Protein AF-0000000081652337 (afdb_homodimer)

Nearest PDB structures (foldseek):
  9gmx-assembly1_B  TM=5.102E-01  e=4.210E-56  Homo sapiens
  7zep-assembly1_A  TM=5.132E-01  e=2.024E-56  Homo sapiens
  5m59-assembly4_A  TM=4.556E-01  e=1.829E-05  Thermochaetoides thermophila
  5m59-assembly1_C  TM=4.496E-01  e=6.685E-05  Thermochaetoides thermophila
  5m59-assembly3_G  TM=4.348E-01  e=5.043E-05  Thermochaetoides thermophila

InterPro domains:
  IPR007421 Schlafen, AlbA_2 domain [PF04326] (165-286)
  IPR027417 P-loop containing nucleoside triphosphate hydrolase [G3DSA:3.40.50.300] (526-696)
  IPR027417 P-loop containing nucleoside triphosphate hydrolase [SSF52540] (530-819)
  IPR029684 Schlafen family [PTHR12155] (165-611)
  IPR038461 Schlafen, AlbA_2 domain superfamily [G3DSA:3.30.950.30] (154-300)
  IPR048729 Schlafen, GTPase-like domain [PF21026] (369-478)

Secondary structure (DSSP, 8-state):
---TTB---EEEEEE-TTS-TTSGGGHHHHHHHHHHHHTTEEEEEEEETTTT-TT--HHHHHHHHHHHHHHHHHHHT-S-GGGTEEEE--TT-SEEEEEEEPPSS---SB---EEE-SS-EEE--HHHHHHHHHTTTPPPP-GGGSPP--S-EETTSBPTT--S--SSEEEE-STT-GGGGGS-HHHHHHHHHHHHHHHHHTTT-EEEEETB-TTT-BB--EE--SHHHHHHHHHHHHHHHHHSEETT-SSPP-BTTTEEEEEEEEES--TT--S-EEEEEEEE---TT-EESS--B-EEEETTEEEEPPHHHHHHHHHHTT---TTTTTT-EEE----TTPPPEEE-TTHHHHHHHHH-PPPTT-EEEESTTHHHH-S-HHHHHHHHHHHHH--S-EEEEEHHHHT--TTSSPPPTTEEEEEEEEESS-EEEEEEESS---HHHHHHHHHHHHHHHHHHHHTT---S---EEEEEEETTSPPP-GGGG---S-GGG---HHHHHHHHHHHHHHHHEE------HHHHH---EEE--HHHHHHHHHSTT-SEEEEE--TTSSHHHHHHHHHHHHHHTT--GGGEEEEES-HHHHHHHHHHTSSEEEEHHHHHHHHH-TTTTTGGGTT--EEEE--GGG--SSS--HHHHHHHHHTTT--TT-----EEEEE-GGG--B-S-------TTS-EEE--EE-SS-HHHHHHHHHHHGGG--STT----EESS----PPPEEEE--GGGHHHHHHHHHHHHHHTT--GGGEEEEESSHHHHHHTTT-SS-TTSEEEETTTTTT--EEEEEEES----TTTB-HHHHHHHHHTTEEEEEEEEESSHHHHHHHHHHHH-/---TTB---EEEEEE-TTS-TTSGGGHHHHHHHHHHHHTTEEEEEEEETTTT-TT--HHHHHHHHHHHHHHHHHHHT-S-GGGTEEEE--TT-SEEEEEEEPPSS---SB---EEE-SS-EEE--HHHHHHHHHTTTPPPP-GGGSPP--S-EETTSBPTT--S--SSEEEE-SSS-TT--SS-HHHHHHHHHHHHHHHHHTTT-EEEEETB-TTT-BB--EE--SHHHHHHHHHHHHHHHHHSEETT-SS---BTTTEEEEEEEEES--TT--S-EEEEEEEE---TT-EESS--B-EEEETTEEEEPPHHHHHHHHHHTT---TTTTTT-EEE---STTPPPEEE-TTHHHHHHHHH-PPPTT-EEEESTTHHHH-S-HHHHHHHHHHHHH--S-EEEEEHHHHT--GGGSPPPTTEEEEEEEEESS-EEEEEEESS---HHHHHHHHHHHHHHHHHHHHTT---S---EEEEEEETTSPPP-GGGG---S-GGG---HHHHHHHHHHHHHHHHEE------HHHHH---EEE--HHHHHHHHHSTT-SEEEEE--TTS-HHHHHHHHHHHHHHTT--GGGEEEEES-HHHHHHHHHHTSSEEEEHHHHHHHHH-TTTTTGGGTT--EEEE--GGG--SSS--HHHHHHHHHTTT--TT-----EEEEE-GGG--B-S-------TTS-EEE--EE-SS-HHHHHHHHHHHGGG--STT----EESS----PPPEEEE--GGGHHHHHHHHHHHHHHTT--GGGEEEEESSHHHHHHTTT-SS-TTSEEEETTTTTT--EEEEEEES----TTTB-HHHHHHHHHTTEEEEEEEEESSHHHHHHHHHHHH-

Foldseek 3Di:
DDCLQFLFQEAEFEDELQDACCDDRSVVVLLVLLAQQQQFWGKYKYQYPCLPPPPWAQVSNVVRVVRVLVLVCQQLVHDPCVLFWDWDDGRNDRIIMITGGHHLARTFSFAQAWAFDFVGIDGDGLVVLLVQLVQQPDDWFFQVPADDFDQAAAAFDAGPPDQAAGSAEAEEEDVPPVPPPPDQPLVVVLVVCSRVQQRQQSPAWHKYKYQADHPRNGGHADFDADVVSVVSNVVSNLVQQQLKDAPPCPDGDDENGFKHKDWHWYPPDDPPDPGTGIMIMIIGGHGGSGMHSHQTFGWHDDPSDIDGDDNVQQVQLSCQQPDDDPVCVQFWDWDRFRGHREHIETEFPCQLVVLCVVQPDWDAQAEAEPPHPVLVVQPDPLVSVQVVVQRVQRRFIWYKYWDLQFFFLLPPAPADPQFRTWIWIQTQWAIEIETEGQDDDDPVNSVRQSNVQNVSSSCLCHHLRQSAAAIYGYDYDYSPDHHDHPCSRVDPDDPRHTGHPVNSSSSSSSSSRSRFKDWDPPPFPVSVVGGHIYGDGSQLSCCRTNVLSDQEEEEEEAQQLCLVVSLLVNLVSVVSSVDQQAQEEEEEAFDVVQVSSVVVVSHHYDYLVVQLVQCPDPPNVCVSNQNHQAYEYEALLPAACVSHQSPVVRVCSQCVPCDPSRDGHHYYYYYYPLQNWFDHDSNDDDCPPPHYGYRQERRFAAPLLVLLLVLLVVVDDDDPPPRNHDYSGHRHFDHEAFAEDAPVCVLVVVLVVLVVVVVVVGDQLLEEEAEQDAVVQVVCVVRPNDPNHHGGHLVNCAPAAGQEYEYEAHDDDPVTTDRSSSVSSRSSRHHHYYYYYHNDPVVRVVSVVSSVD/DDCLQFLFQEAEFEDELQDACCDDRSVVVLLVLLAQQQQFWGKYKYQYPCLPPPVWAQVSNVVRVVRVLVLVCQQLVHDPCVLFWDWDDGRNDRIIMITGGHHLARTFSFAQAWAFDFVGIDGDGLVVLLVQLVVQPDDWFWQVPADDFDQAAAAFDAGPPDQAAGSAEAEEEQVPPPVSPDDQPLVVVLVVCSRVQQRQQSDAWHKYKYQADHPRNGGHADFDADVVSVVSNVVSNLVQQQLKDAPPCPDGDDENGFKHKDKHWYPPDDPPDPGTGIMIMIIGGHGGSGMHSHQTFGWHDDPSDIDGDDNVQQVQLSCQQPDDDPVCVQFWDWDRFRGHREHIETEFPCQLVVLCVVQPDWDAQAEAEPPHPVLVVQPDPLVSVQVVVQRVQRRFIWYKYWPLQFFDLLVPADADPQFRTWIWIQTQWAIEIETEGQDDDDPVNSVRQSNVQNVVSSCLCHHLRQSAAAIYGYDYDYSPDHRDHPCSRVDPDDPSHTGHPVNSSSSSSSRSRSRFKDWDPPPFPVSVVGGHIYGDGSQLSCCRTNVLSDQEEEEEEAQQLCLVVSLLVNLVSVVSSVDQQAQEEEEEAFVVVQVSSVVVVSHHYDYLLVQLCQCPDPPNVCVSNQNHQAYEYEALLPAACPSHQSPVVRVCSQCVPCDPVGDGHHYYYYYYPLQNFFDHDSNDDDCVPPHYGYRQERRFAAPLLVLLLVLLVVVDDDDPPPRNHDYSGHRHFDHEAEAEDAPVCVLVVVLVVLVVVVVVVGDLLQEEEAEQDAVVQVVCVVRPNDPNHHGGHLSNCAPAAGQEYEYEAHDDDPVTTDRSSSVSSRSSRHHHYYYYYHNDPVVSVVSVVSSVD

Solvent-accessible surface area (backbone atoms only — not comparable to full-atom values): 89575 Å² total; per-residue (Å²): 134,89,61,81,38,40,14,54,49,74,46,79,45,57,33,47,50,90,43,60,50,80,45,75,58,27,42,48,52,60,51,51,49,33,11,28,25,37,45,36,17,28,32,41,38,32,39,35,74,42,29,79,43,84,87,57,41,64,64,37,38,42,54,30,48,45,48,48,49,52,52,46,29,59,30,66,65,38,63,64,50,53,80,34,49,46,82,45,70,57,56,65,35,51,61,31,38,34,42,35,36,46,33,56,43,65,37,42,76,42,51,51,27,30,31,37,32,79,72,49,71,38,69,50,50,64,70,41,48,55,55,49,46,70,53,41,88,48,74,66,40,50,62,84,75,46,84,85,74,73,81,70,46,46,48,71,34,60,49,81,93,47,78,64,69,42,60,38,36,44,58,37,43,72,85,73,46,78,81,63,68,81,57,57,68,36,57,53,53,36,54,56,42,56,61,47,51,20,10,19,18,47,56,78,10,32,37,40,34,36,14,21,36,71,84,78,35,23,26,64,32,35,87,51,81,50,69,66,58,52,51,47,29,52,51,39,42,49,50,52,55,65,59,30,45,61,52,88,52,87,60,79,86,40,80,77,52,47,30,43,74,48,81,30,61,43,39,81,63,61,90,84,63,85,69,48,31,28,29,39,38,39,35,37,21,18,40,40,44,47,31,22,52,45,72,43,46,26,30,27,59,56,96,88,36,80,41,71,47,50,59,68,57,45,52,48,34,57,44,35,72,71,63,76,61,73,87,44,57,59,49,28,44,74,53,90,61,53,18,20,66,29,64,40,34,32,27,48,84,64,32,66,59,51,43,39,64,72,74,62,58,80,43,84,60,30,66,45,57,36,44,68,68,52,63,79,63,46,82,49,60,53,51,32,54,41,49,52,52,41,57,71,67,45,68,52,35,19,40,34,33,46,35,75,74,56,73,47,59,49,76,79,52,84,74,56,90,52,54,75,47,49,34,39,35,42,35,57,58,40,37,34,35,41,33,35,19,72,53,78,77,44,72,65,54,44,49,41,39,20,53,47,30,24,51,51,46,26,42,33,20,30,67,20,30,41,84,70,57,68,62,32,38,31,44,65,40,29,36,81,52,80,72,77,65,81,65,82,59,67,71,88,61,58,75,77,36,50,42,40,74,68,51,46,53,47,47,50,52,9,46,48,45,50,56,36,45,45,73,70,81,62,82,48,72,72,46,76,76,46,79,52,32,34,44,50,52,60,64,54,46,41,51,62,50,51,45,59,79,46,41,57,34,37,37,38,35,57,83,42,36,45,63,68,56,49,51,50,51,45,52,53,50,44,39,24,61,69,45,54,36,71,25,30,37,37,36,28,61,36,62,61,46,32,52,58,52,42,72,64,66,61,41,41,53,42,33,49,67,58,54,47,49,43,45,69,35,84,90,46,66,33,61,89,52,66,64,34,35,28,38,40,34,42,53,46,45,68,35,59,42,85,85,41,65,63,57,63,52,52,53,49,48,20,44,63,64,39,44,100,82,69,52,49,37,36,43,38,37,30,35,32,76,70,55,38,27,56,74,72,66,37,57,74,74,84,59,88,87,50,55,68,47,78,41,40,43,28,64,58,49,14,48,48,52,46,56,43,35,46,64,39,53,68,78,64,65,55,86,82,73,64,58,78,67,37,68,59,51,65,23,80,36,47,70,72,41,82,40,63,47,46,82,86,51,42,78,63,47,50,38,50,52,52,51,51,45,39,70,72,69,43,53,50,65,34,32,33,40,31,22,55,39,58,66,61,20,60,76,50,65,78,58,80,52,58,88,56,33,43,71,33,14,45,71,52,44,48,92,48,70,31,44,30,27,40,38,44,44,81,61,71,56,71,92,53,30,40,61,46,25,44,50,34,50,50,49,59,24,22,32,38,30,42,35,41,32,19,62,37,66,65,57,32,50,52,50,50,47,54,55,75,80,133,88,62,81,39,41,15,54,51,75,47,78,46,58,32,48,50,87,44,58,50,78,44,76,58,29,42,48,53,61,51,50,50,31,11,29,25,38,45,36,17,29,35,41,36,32,39,33,71,42,30,80,42,84,87,58,41,65,64,38,39,43,54,29,50,44,47,48,49,54,52,46,30,59,29,65,65,37,63,64,50,52,79,34,48,47,82,45,70,57,56,65,34,50,61,32,38,34,42,35,36,45,34,56,44,65,34,40,76,41,52,50,27,31,31,38,32,79,72,49,72,39,69,50,51,63,71,42,48,54,55,47,47,69,51,40,87,48,73,66,41,50,63,82,75,45,84,83,75,75,82,69,44,47,47,71,34,60,49,80,94,47,80,65,69,43,58,38,34,44,57,36,42,69,85,73,45,78,80,66,59,89,65,58,69,35,59,54,53,34,56,56,42,56,62,47,51,19,11,18,17,48,56,78,9,33,39,40,34,36,14,21,36,70,86,78,36,24,26,65,31,36,86,51,82,50,69,66,57,52,51,47,30,51,50,39,43,50,50,51,55,65,58,29,45,62,53,89,51,88,60,79,88,39,80,76,52,49,29,42,76,47,81,30,59,43,40,80,63,62,92,84,63,84,69,48,30,28,29,39,39,39,37,39,21,19,39,38,43,46,30,21,52,45,73,42,48,26,31,25,61,56,95,89,35,81,40,70,47,51,60,67,57,46,51,49,36,57,44,35,72,70,63,75,60,73,86,44,56,60,49,30,44,75,53,91,61,53,17,20,66,29,65,40,34,33,27,48,83,64,31,67,59,51,43,38,63,72,73,63,58,80,44,85,60,30,66,44,57,37,46,68,68,51,63,80,63,46,83,49,62,53,52,32,54,39,51,53,52,40,57,70,68,44,70,52,35,20,40,35,33,46,35,76,74,55,71,42,59,50,72,79,51,83,76,56,89,51,55,76,48,50,36,41,35,41,33,56,60,41,36,36,35,40,32,34,20,70,54,78,77,44,72,65,55,44,50,40,38,19,54,46,30,23,52,48,45,25,42,33,21,30,67,21,28,39,85,71,58,66,62,32,39,31,44,66,42,30,36,80,51,80,72,77,66,82,65,81,58,66,72,88,60,58,76,77,36,51,42,38,73,68,51,46,52,48,49,50,51,9,46,48,45,52,54,36,45,44,74,69,81,64,84,48,73,71,46,75,78,45,82,51,32,33,44,50,51,58,63,55,46,42,52,61,49,50,44,58,79,46,40,57,35,37,38,36,35,57,83,44,38,44,64,70,57,50,51,50,51,46,51,52,50,43,40,28,63,69,45,53,35,70,26,31,36,36,36,26,60,37,61,61,46,32,52,56,51,41,71,64,66,60,41,40,52,42,32,50,68,56,54,47,49,43,44,68,34,85,89,46,66,34,61,89,53,66,63,35,35,28,37,40,34,42,54,47,44,68,34,59,42,87,84,42,64,63,55,64,51,53,52,49,46,20,45,64,65,37,44,98,80,70,51,50,35,36,42,39,37,30,35,33,75,70,56,36,28,57,74,70,65,36,57,72,74,84,58,87,87,51,57,70,46,78,41,41,43,27,64,57,48,14,49,47,52,46,56,45,35,46,65,40,53,68,78,61,66,55,86,83,73,65,59,79,66,38,70,60,50,66,22,78,35,47,69,72,42,80,40,62,46,46,81,85,51,44,78,63,47,50,36,50,54,53,50,52,44,39,71,71,69,44,52,49,65,34,33,32,40,29,21,55,39,59,66,62,21,61,76,48,66,78,58,80,52,58,89,55,32,43,70,34,13,44,72,52,44,49,92,49,69,30,46,32,28,39,36,44,45,81,61,70,56,72,90,54,30,40,59,46,24,44,49,33,51,50,52,59,25,21,32,39,31,40,34,40,31,20,64,37,66,66,56,32,50,51,50,50,48,53,56,72,80

Structure (mmCIF, N/CA/C/O backbone):
data_AF-0000000081652337-model_v1
#
loop_
_entity.id
_entity.type
_entity.pdbx_description
1 polymer 'Schlafen family member 5-like'
#
loop_
_atom_site.group_PDB
_atom_site.id
_atom_site.type_symbol
_atom_site.label_atom_id
_atom_site.label_alt_id
_atom_site.label_comp_id
_atom_site.label_asym_id
_atom_site.label_entity_id
_atom_site.label_seq_id
_atom_site.pdbx_PDB_ins_code
_atom_site.Cartn_x
_atom_site.Cartn_y
_atom_site.Cartn_z
_atom_site.occupancy
_atom_site.B_iso_or_equiv
_atom_site.auth_seq_id
_atom_site.auth_comp_id
_atom_site.auth_asym_id
_atom_site.auth_atom_id
_atom_site.pdbx_PDB_model_num
ATOM 1 N N . MET A 1 1 ? 37.219 15.086 14.289 1 74.69 1 MET A N 1
ATOM 2 C CA . MET A 1 1 ? 36.75 13.734 13.969 1 74.69 1 MET A CA 1
ATOM 3 C C . MET A 1 1 ? 37.438 13.219 12.703 1 74.69 1 MET A C 1
ATOM 5 O O . MET A 1 1 ? 37.562 13.953 11.719 1 74.69 1 MET A O 1
ATOM 9 N N . ASP A 1 2 ? 38.031 12.078 12.734 1 80.12 2 ASP A N 1
ATOM 10 C CA . ASP A 1 2 ? 38.688 11.492 11.57 1 80.12 2 ASP A CA 1
ATOM 11 C C . ASP A 1 2 ? 37.719 10.727 10.703 1 80.12 2 ASP A C 1
ATOM 13 O O . ASP A 1 2 ? 37.219 9.672 11.109 1 80.12 2 ASP A O 1
ATOM 17 N N . LEU A 1 3 ? 37.438 11.375 9.602 1 87.5 3 LEU A N 1
ATOM 18 C CA . LEU A 1 3 ? 36.469 10.789 8.688 1 87.5 3 LEU A CA 1
ATOM 19 C C . LEU A 1 3 ? 37.156 10.086 7.523 1 87.5 3 LEU A C 1
ATOM 21 O O . LEU A 1 3 ? 36.469 9.594 6.613 1 87.5 3 LEU A O 1
ATOM 25 N N . SER A 1 4 ? 38.438 9.945 7.574 1 86 4 SER A N 1
ATOM 26 C CA . SER A 1 4 ? 39.219 9.516 6.414 1 86 4 SER A CA 1
ATOM 27 C C . SER A 1 4 ? 39.031 8.031 6.129 1 86 4 SER A C 1
ATOM 29 O O . SER A 1 4 ? 39.25 7.574 5.008 1 86 4 SER A O 1
ATOM 31 N N . LYS A 1 5 ? 38.531 7.336 7.082 1 89.5 5 LYS A N 1
ATOM 32 C CA . LYS A 1 5 ? 38.406 5.898 6.883 1 89.5 5 LYS A CA 1
ATOM 33 C C . LYS A 1 5 ? 36.938 5.496 6.719 1 89.5 5 LYS A C 1
ATOM 35 O O . LYS A 1 5 ? 36.625 4.309 6.668 1 89.5 5 LYS A O 1
ATOM 40 N N . LEU A 1 6 ? 36.094 6.41 6.68 1 91.94 6 LEU A N 1
ATOM 41 C CA . LEU A 1 6 ? 34.656 6.102 6.547 1 91.94 6 LEU A CA 1
ATOM 42 C C . LEU A 1 6 ? 34.219 6.148 5.086 1 91.94 6 LEU A C 1
ATOM 44 O O . LEU A 1 6 ? 34.531 7.105 4.375 1 91.94 6 LEU A O 1
ATOM 48 N N . GLY A 1 7 ? 33.656 5.039 4.648 1 92 7 GLY A N 1
ATOM 49 C CA . GLY A 1 7 ? 33.094 5 3.309 1 92 7 GLY A CA 1
ATOM 50 C C . GLY A 1 7 ? 31.812 5.805 3.174 1 92 7 GLY A C 1
ATOM 51 O O . GLY A 1 7 ? 30.75 5.242 2.939 1 92 7 GLY A O 1
ATOM 52 N N . GLU A 1 8 ? 31.938 7.195 3.285 1 93.69 8 GLU A N 1
ATOM 53 C CA . GLU A 1 8 ? 30.797 8.102 3.23 1 93.69 8 GLU A CA 1
ATOM 54 C C . GLU A 1 8 ? 31.016 9.211 2.211 1 93.69 8 GLU A C 1
ATOM 56 O O . GLU A 1 8 ? 32.156 9.609 1.957 1 93.69 8 GLU A O 1
ATOM 61 N N . THR A 1 9 ? 29.922 9.625 1.637 1 94.38 9 THR A N 1
ATOM 62 C CA . THR A 1 9 ? 29.969 10.859 0.857 1 94.38 9 THR A CA 1
ATOM 63 C C . THR A 1 9 ? 29.969 12.078 1.773 1 94.38 9 THR A C 1
ATOM 65 O O . THR A 1 9 ? 29.094 12.227 2.625 1 94.38 9 THR A O 1
ATOM 68 N N . ILE A 1 10 ? 30.969 12.938 1.601 1 95.56 10 ILE A N 1
ATOM 69 C CA . ILE A 1 10 ? 31.109 14.102 2.467 1 95.56 10 ILE A CA 1
ATOM 70 C C . ILE A 1 10 ? 30.922 15.375 1.649 1 95.56 10 ILE A C 1
ATOM 72 O O . ILE A 1 10 ? 31.594 15.57 0.633 1 95.56 10 ILE A O 1
ATOM 76 N N . LEU A 1 11 ? 29.984 16.172 2.023 1 96 11 LEU A N 1
ATOM 77 C CA . LEU A 1 11 ? 29.781 17.5 1.452 1 96 11 LEU A CA 1
ATOM 78 C C . LEU A 1 11 ? 30.25 18.578 2.418 1 96 11 LEU A C 1
ATOM 80 O O . LEU A 1 11 ? 30.188 18.406 3.637 1 96 11 LEU A O 1
ATOM 84 N N . HIS A 1 12 ? 30.734 19.656 1.9 1 94.88 12 HIS A N 1
ATOM 85 C CA . HIS A 1 12 ? 31.234 20.75 2.709 1 94.88 12 HIS A CA 1
ATOM 86 C C . HIS A 1 12 ? 30.453 22.031 2.453 1 94.88 12 HIS A C 1
ATOM 88 O O . HIS A 1 12 ? 30.062 22.312 1.315 1 94.88 12 HIS A O 1
ATOM 94 N N . CYS A 1 13 ? 30.062 22.672 3.547 1 93.75 13 CYS A N 1
ATOM 95 C CA . CYS A 1 13 ? 29.328 23.922 3.438 1 93.75 13 CYS A CA 1
ATOM 96 C C . CYS A 1 13 ? 29.703 24.875 4.562 1 93.75 13 CYS A C 1
ATOM 98 O O . CYS A 1 13 ? 29.938 24.453 5.695 1 93.75 13 CYS A O 1
ATOM 100 N N . ASP A 1 14 ? 29.781 26.188 4.234 1 93.81 14 ASP A N 1
ATOM 101 C CA . ASP A 1 14 ? 30 27.219 5.246 1 93.81 14 ASP A CA 1
ATOM 102 C C . ASP A 1 14 ? 28.688 27.641 5.895 1 93.81 14 ASP A C 1
ATOM 104 O O . ASP A 1 14 ? 27.672 27.75 5.215 1 93.81 14 ASP A O 1
ATOM 108 N N . VAL A 1 15 ? 28.797 27.812 7.238 1 94.69 15 VAL A N 1
ATOM 109 C CA . VAL A 1 15 ? 27.578 28.25 7.91 1 94.69 15 VAL A CA 1
ATOM 110 C C . VAL A 1 15 ? 27.906 29.328 8.93 1 94.69 15 VAL A C 1
ATOM 112 O O . VAL A 1 15 ? 29.031 29.406 9.438 1 94.69 15 VAL A O 1
ATOM 115 N N . ASN A 1 16 ? 26.938 30.234 9.109 1 92.62 16 ASN A N 1
ATOM 116 C CA . ASN A 1 16 ? 26.953 31.234 10.172 1 92.62 16 ASN A CA 1
ATOM 117 C C . ASN A 1 16 ? 25.766 31.031 11.125 1 92.62 16 ASN A C 1
ATOM 119 O O . ASN A 1 16 ? 24.641 31.375 10.789 1 92.62 16 ASN A O 1
ATOM 123 N N . ILE A 1 17 ? 25.984 30.609 12.344 1 91.56 17 ILE A N 1
ATOM 124 C CA . ILE A 1 17 ? 24.938 30.172 13.242 1 91.56 17 ILE A CA 1
ATOM 125 C C . ILE A 1 17 ? 24.266 31.391 13.891 1 91.56 17 ILE A C 1
ATOM 127 O O . ILE A 1 17 ? 23.25 31.266 14.57 1 91.56 17 ILE A O 1
ATOM 131 N N . ASN A 1 18 ? 24.766 32.562 13.648 1 88.38 18 ASN A N 1
ATOM 132 C CA . ASN A 1 18 ? 24.156 33.781 14.156 1 88.38 18 ASN A CA 1
ATOM 133 C C . ASN A 1 18 ? 23.094 34.312 13.203 1 88.38 18 ASN A C 1
ATOM 135 O O . ASN A 1 18 ? 22.328 35.219 13.562 1 88.38 18 ASN A O 1
ATOM 139 N N . LYS A 1 19 ? 23.141 33.781 12.102 1 88.44 19 LYS A N 1
ATOM 140 C CA . LYS A 1 19 ? 22.156 34.219 11.102 1 88.44 19 LYS A CA 1
ATOM 141 C C . LYS A 1 19 ? 21.062 33.156 10.922 1 88.44 19 LYS A C 1
ATOM 143 O O . LYS A 1 19 ? 21.25 32 11.273 1 88.44 19 LYS A O 1
ATOM 148 N N . ARG A 1 20 ? 19.969 33.625 10.359 1 87.94 20 ARG A N 1
ATOM 149 C CA . ARG A 1 20 ? 18.844 32.719 10.125 1 87.94 20 ARG A CA 1
ATOM 150 C C . ARG A 1 20 ? 19.203 31.672 9.086 1 87.94 20 ARG A C 1
ATOM 152 O O . ARG A 1 20 ? 20.141 31.859 8.297 1 87.94 20 ARG A O 1
ATOM 159 N N . VAL A 1 21 ? 18.5 30.625 9.109 1 89.12 21 VAL A N 1
ATOM 160 C CA . VAL A 1 21 ? 18.797 29.438 8.312 1 89.12 21 VAL A CA 1
ATOM 161 C C . VAL A 1 21 ? 18.594 29.75 6.832 1 89.12 21 VAL A C 1
ATOM 163 O O . VAL A 1 21 ? 19.141 29.062 5.965 1 89.12 21 VAL A O 1
ATOM 166 N N . ASN A 1 22 ? 17.797 30.797 6.469 1 85.19 22 ASN A N 1
ATOM 167 C CA . ASN A 1 22 ? 17.5 31.094 5.074 1 85.19 22 ASN A CA 1
ATOM 168 C C . ASN A 1 22 ? 18.391 32.219 4.531 1 85.19 22 ASN A C 1
ATOM 170 O O . ASN A 1 22 ? 18.172 32.688 3.418 1 85.19 22 ASN A O 1
ATOM 174 N N . VAL A 1 23 ? 19.344 32.594 5.273 1 82.88 23 VAL A N 1
ATOM 175 C CA . VAL A 1 23 ? 20.141 33.75 4.895 1 82.88 23 VAL A CA 1
ATOM 176 C C . VAL A 1 23 ? 21.516 33.312 4.402 1 82.88 23 VAL A C 1
ATOM 178 O O . VAL A 1 23 ? 22.188 32.5 5.055 1 82.88 23 VAL A O 1
ATOM 181 N N . GLY A 1 24 ? 21.844 33.781 3.273 1 80.19 24 GLY A N 1
ATOM 182 C CA . GLY A 1 24 ? 23.203 33.594 2.758 1 80.19 24 GLY A CA 1
ATOM 183 C C . GLY A 1 24 ? 23.562 32.125 2.541 1 80.19 24 GLY A C 1
ATOM 184 O O . GLY A 1 24 ? 22.812 31.391 1.931 1 80.19 24 GLY A O 1
ATOM 185 N N . TRP A 1 25 ? 24.703 31.828 3.068 1 79.94 25 TRP A N 1
ATOM 186 C CA . TRP A 1 25 ? 25.266 30.484 2.898 1 79.94 25 TRP A CA 1
ATOM 187 C C . TRP A 1 25 ? 24.453 29.453 3.656 1 79.94 25 TRP A C 1
ATOM 189 O O . TRP A 1 25 ? 24.5 28.266 3.326 1 79.94 25 TRP A O 1
ATOM 199 N N . ASN A 1 26 ? 23.734 29.859 4.59 1 85.5 26 ASN A N 1
ATOM 200 C CA . ASN A 1 26 ? 22.953 28.922 5.402 1 85.5 26 ASN A CA 1
ATOM 201 C C . ASN A 1 26 ? 21.875 28.25 4.574 1 85.5 26 ASN A C 1
ATOM 203 O O . ASN A 1 26 ? 21.391 27.172 4.941 1 85.5 26 ASN A O 1
ATOM 207 N N . SER A 1 27 ? 21.531 28.875 3.467 1 87.12 27 SER A N 1
ATOM 208 C CA . SER A 1 27 ? 20.469 28.312 2.635 1 87.12 27 SER A CA 1
ATOM 209 C C . SER A 1 27 ? 20.938 27.047 1.935 1 87.12 27 SER A C 1
ATOM 211 O O . SER A 1 27 ? 20.109 26.219 1.516 1 87.12 27 SER A O 1
ATOM 213 N N . ASN A 1 28 ? 22.219 26.859 1.872 1 92.44 28 ASN A N 1
ATOM 214 C CA . ASN A 1 28 ? 22.781 25.688 1.203 1 92.44 28 ASN A CA 1
ATOM 215 C C . ASN A 1 28 ? 22.609 24.438 2.049 1 92.44 28 ASN A C 1
ATOM 217 O O . ASN A 1 28 ? 22.641 23.312 1.526 1 92.44 28 ASN A O 1
ATOM 221 N N . VAL A 1 29 ? 22.453 24.656 3.324 1 95.5 29 VAL A N 1
ATOM 222 C CA . VAL A 1 29 ? 22.375 23.516 4.234 1 95.5 29 VAL A CA 1
ATOM 223 C C . VAL A 1 29 ? 21.172 22.641 3.869 1 95.5 29 VAL A C 1
ATOM 225 O O . VAL A 1 29 ? 21.297 21.422 3.775 1 95.5 29 VAL A O 1
ATOM 228 N N . GLN A 1 30 ? 20.078 23.297 3.648 1 95.25 30 GLN A N 1
ATOM 229 C CA . GLN A 1 30 ? 18.875 22.547 3.305 1 95.25 30 GLN A CA 1
ATOM 230 C C . GLN A 1 30 ? 19.031 21.812 1.983 1 95.25 30 GLN A C 1
ATOM 232 O O . GLN A 1 30 ? 18.562 20.688 1.836 1 95.25 30 GLN A O 1
ATOM 237 N N . VAL A 1 31 ? 19.719 22.391 1.041 1 96.69 31 VAL A N 1
ATOM 238 C CA . VAL A 1 31 ? 19.953 21.812 -0.28 1 96.69 31 VAL A CA 1
ATOM 239 C C . VAL A 1 31 ? 20.859 20.594 -0.16 1 96.69 31 VAL A C 1
ATOM 241 O O . VAL A 1 31 ? 20.578 19.547 -0.733 1 96.69 31 VAL A O 1
ATOM 244 N N . TYR A 1 32 ? 21.922 20.766 0.599 1 97.44 32 TYR A N 1
ATOM 245 C CA . TYR A 1 32 ? 22.891 19.688 0.751 1 97.44 32 TYR A CA 1
ATOM 246 C C . TYR A 1 32 ? 22.281 18.531 1.545 1 97.44 32 TYR A C 1
ATOM 248 O O . TYR A 1 32 ? 22.547 17.359 1.246 1 97.44 32 TYR A O 1
ATOM 256 N N . LEU A 1 33 ? 21.531 18.875 2.561 1 97.44 33 LEU A N 1
ATOM 257 C CA . LEU A 1 33 ? 20.859 17.812 3.312 1 97.44 33 LEU A CA 1
ATOM 258 C C . LEU A 1 33 ? 19.891 17.047 2.418 1 97.44 33 LEU A C 1
ATOM 260 O O . LEU A 1 33 ? 19.828 15.812 2.488 1 97.44 33 LEU A O 1
ATOM 264 N N . CYS A 1 34 ? 19.141 17.766 1.574 1 97.81 34 CYS A N 1
ATOM 265 C CA . CYS A 1 34 ? 18.234 17.125 0.631 1 97.81 34 CYS A CA 1
ATOM 266 C C . CYS A 1 34 ? 19 16.188 -0.297 1 97.81 34 CYS A C 1
ATOM 268 O O . CYS A 1 34 ? 18.562 15.062 -0.557 1 97.81 34 CYS A O 1
ATOM 270 N N . ALA A 1 35 ? 20.156 16.641 -0.762 1 98 35 ALA A N 1
ATOM 271 C CA . ALA A 1 35 ? 20.984 15.836 -1.668 1 98 35 ALA A CA 1
ATOM 272 C C . ALA A 1 35 ? 21.453 14.555 -0.986 1 98 35 ALA A C 1
ATOM 274 O O . ALA A 1 35 ? 21.422 13.477 -1.582 1 98 35 ALA A O 1
ATOM 275 N N . LEU A 1 36 ? 21.906 14.664 0.208 1 97.88 36 LEU A N 1
ATOM 276 C CA . LEU A 1 36 ? 22.391 13.5 0.946 1 97.88 36 LEU A CA 1
ATOM 277 C C . LEU A 1 36 ? 21.266 12.531 1.252 1 97.88 36 LEU A C 1
ATOM 279 O O . LEU A 1 36 ? 21.422 11.32 1.116 1 97.88 36 LEU A O 1
ATOM 283 N N . LEU A 1 37 ? 20.141 13.062 1.652 1 97.69 37 LEU A N 1
ATOM 284 C CA . LEU A 1 37 ? 18.969 12.234 1.94 1 97.69 37 LEU A CA 1
ATOM 285 C C . LEU A 1 37 ? 18.562 11.414 0.718 1 97.69 37 LEU A C 1
ATOM 287 O O . LEU A 1 37 ? 18.219 10.242 0.842 1 97.69 37 LEU A O 1
ATOM 291 N N . ASN A 1 38 ? 18.656 12 -0.464 1 97.25 38 ASN A N 1
ATOM 292 C CA . ASN A 1 38 ? 18.203 11.375 -1.701 1 97.25 38 ASN A CA 1
ATOM 293 C C . ASN A 1 38 ? 19.266 10.453 -2.287 1 97.25 38 ASN A C 1
ATOM 295 O O . ASN A 1 38 ? 19.016 9.75 -3.266 1 97.25 38 ASN A O 1
ATOM 299 N N . SER A 1 39 ? 20.484 10.461 -1.73 1 96.25 39 SER A N 1
ATOM 300 C CA . SER A 1 39 ? 21.594 9.734 -2.35 1 96.25 39 SER A CA 1
ATOM 301 C C . SER A 1 39 ? 22.141 8.656 -1.415 1 96.25 39 SER A C 1
ATOM 303 O O . SER A 1 39 ? 23.312 8.273 -1.521 1 96.25 39 SER A O 1
ATOM 305 N N . GLY A 1 40 ? 21.391 8.258 -0.484 1 94.44 40 GLY A N 1
ATOM 306 C CA . GLY A 1 40 ? 21.797 7.148 0.37 1 94.44 40 GLY A CA 1
ATOM 307 C C . GLY A 1 40 ? 22.453 7.598 1.658 1 94.44 40 GLY A C 1
ATOM 308 O O . GLY A 1 40 ? 23 6.777 2.406 1 94.44 40 GLY A O 1
ATOM 309 N N . GLY A 1 41 ? 22.469 8.867 1.938 1 96.12 41 GLY A N 1
ATOM 310 C CA . GLY A 1 41 ? 23.031 9.406 3.164 1 96.12 41 GLY A CA 1
ATOM 311 C C . GLY A 1 41 ? 24.453 9.898 2.992 1 96.12 41 GLY A C 1
ATOM 312 O O . GLY A 1 41 ? 24.922 10.102 1.867 1 96.12 41 GLY A O 1
ATOM 313 N N . GLY A 1 42 ? 25.109 10.195 4.098 1 96.31 42 GLY A N 1
ATOM 314 C CA . GLY A 1 42 ? 26.453 10.727 4.133 1 96.31 42 GLY A CA 1
ATOM 315 C C . GLY A 1 42 ? 26.688 11.688 5.285 1 96.31 42 GLY A C 1
ATOM 316 O O . GLY A 1 42 ? 26.094 11.555 6.348 1 96.31 42 GLY A O 1
ATOM 317 N N . ILE A 1 43 ? 27.734 12.555 5.137 1 96.56 43 ILE A N 1
ATOM 318 C CA . ILE A 1 43 ? 28.094 13.492 6.191 1 96.56 43 ILE A CA 1
ATOM 319 C C . ILE A 1 43 ? 28.188 14.906 5.617 1 96.56 43 ILE A C 1
ATOM 321 O O . ILE A 1 43 ? 28.766 15.117 4.555 1 96.56 43 ILE A O 1
ATOM 325 N N . LEU A 1 44 ? 27.516 15.781 6.238 1 97 44 LEU A N 1
ATOM 326 C CA . LEU A 1 44 ? 27.641 17.188 5.906 1 97 44 LEU A CA 1
ATOM 327 C C . LEU A 1 44 ? 28.594 17.891 6.867 1 97 44 LEU A C 1
ATOM 329 O O . LEU A 1 44 ? 28.312 18 8.062 1 97 44 LEU A O 1
ATOM 333 N N . HIS A 1 45 ? 29.688 18.266 6.387 1 96.56 45 HIS A N 1
ATOM 334 C CA . HIS A 1 45 ? 30.656 19.031 7.152 1 96.56 45 HIS A CA 1
ATOM 335 C C . HIS A 1 45 ? 30.344 20.531 7.109 1 96.56 45 HIS A C 1
ATOM 337 O O . HIS A 1 45 ? 30.359 21.141 6.039 1 96.56 45 HIS A O 1
ATOM 343 N N . LEU A 1 46 ? 30.031 21.078 8.266 1 96 46 LEU A N 1
ATOM 344 C CA . LEU A 1 46 ? 29.688 22.5 8.383 1 96 46 LEU A CA 1
ATOM 345 C C . LEU A 1 46 ? 30.875 23.281 8.945 1 96 46 LEU A C 1
ATOM 347 O O . LEU A 1 46 ? 31.266 23.078 10.102 1 96 46 LEU A O 1
ATOM 351 N N . GLN A 1 47 ? 31.391 24.109 8.109 1 95.06 47 GLN A N 1
ATOM 352 C CA . GLN A 1 47 ? 32.406 25.016 8.602 1 95.06 47 GLN A CA 1
ATOM 353 C C . GLN A 1 47 ? 31.797 26.234 9.297 1 95.06 47 GLN A C 1
ATOM 355 O O . GLN A 1 47 ? 31.266 27.125 8.641 1 95.06 47 GLN A O 1
ATOM 360 N N . ASN A 1 48 ? 31.953 26.266 10.555 1 94.31 48 ASN A N 1
ATOM 361 C CA . ASN A 1 48 ? 31.344 27.297 11.391 1 94.31 48 ASN A CA 1
ATOM 362 C C . ASN A 1 48 ? 32.156 28.578 11.383 1 94.31 48 ASN A C 1
ATOM 364 O O . ASN A 1 48 ? 33.094 28.734 12.164 1 94.31 48 ASN A O 1
ATOM 368 N N . THR A 1 49 ? 31.703 29.531 10.672 1 91.31 49 THR A N 1
ATOM 369 C CA . THR A 1 49 ? 32.438 30.781 10.508 1 91.31 49 THR A CA 1
ATOM 370 C C . THR A 1 49 ? 32.25 31.672 11.734 1 91.31 49 THR A C 1
ATOM 372 O O . THR A 1 49 ? 33.031 32.625 11.93 1 91.31 49 THR A O 1
ATOM 375 N N . SER A 1 50 ? 31.312 31.406 12.539 1 88.19 50 SER A N 1
ATOM 376 C CA . SER A 1 50 ? 31.016 32.25 13.688 1 88.19 50 SER A CA 1
ATOM 377 C C . SER A 1 50 ? 31.672 31.719 14.953 1 88.19 50 SER A C 1
ATOM 379 O O . SER A 1 50 ? 31.422 32.219 16.047 1 88.19 50 SER A O 1
ATOM 381 N N . HIS A 1 51 ? 32.531 30.719 14.875 1 87.88 51 HIS A N 1
ATOM 382 C CA . HIS A 1 51 ? 33.031 30.031 16.062 1 87.88 51 HIS A CA 1
ATOM 383 C C . HIS A 1 51 ? 33.844 30.953 16.938 1 87.88 51 HIS A C 1
ATOM 385 O O . HIS A 1 51 ? 33.969 30.734 18.156 1 87.88 51 HIS A O 1
ATOM 391 N N . GLU A 1 52 ? 34.375 32.031 16.344 1 85.06 52 GLU A N 1
ATOM 392 C CA . GLU A 1 52 ? 35.25 32.906 17.094 1 85.06 52 GLU A CA 1
ATOM 393 C C . GLU A 1 52 ? 34.469 34.125 17.609 1 85.06 52 GLU A C 1
ATOM 395 O O . GLU A 1 52 ? 35.031 34.969 18.328 1 85.06 52 GLU A O 1
ATOM 400 N N . ASN A 1 53 ? 33.281 34.188 17.172 1 85.12 53 ASN A N 1
ATOM 401 C CA . ASN A 1 53 ? 32.469 35.344 17.594 1 85.12 53 ASN A CA 1
ATOM 402 C C . ASN A 1 53 ? 32.062 35.25 19.047 1 85.12 53 ASN A C 1
ATOM 404 O O . ASN A 1 53 ? 31.469 34.219 19.469 1 85.12 53 ASN A O 1
ATOM 408 N N . ASP A 1 54 ? 32.312 36.188 19.875 1 79.81 54 ASP A N 1
ATOM 409 C CA . ASP A 1 54 ? 32.062 36.188 21.312 1 79.81 54 ASP A CA 1
ATOM 410 C C . ASP A 1 54 ? 30.547 36.219 21.578 1 79.81 54 ASP A C 1
ATOM 412 O O . ASP A 1 54 ? 30.109 35.875 22.688 1 79.81 54 ASP A O 1
ATOM 416 N N . ASP A 1 55 ? 29.812 36.594 20.609 1 82.19 55 ASP A N 1
ATOM 417 C CA . ASP A 1 55 ? 28.375 36.719 20.797 1 82.19 55 ASP A CA 1
ATOM 418 C C . ASP A 1 55 ? 27.688 35.344 20.641 1 82.19 55 ASP A C 1
ATOM 420 O O . ASP A 1 55 ? 26.5 35.219 20.938 1 82.19 55 ASP A O 1
ATOM 424 N N . VAL A 1 56 ? 28.469 34.344 20.25 1 85.31 56 VAL A N 1
ATOM 425 C CA . VAL A 1 56 ? 27.859 33.062 19.984 1 85.31 56 VAL A CA 1
ATOM 426 C C . VAL A 1 56 ? 27.922 32.188 21.234 1 85.31 56 VAL A C 1
ATOM 428 O O . VAL A 1 56 ? 28.922 32.188 21.953 1 85.31 56 VAL A O 1
ATOM 431 N N . ASN A 1 57 ? 26.859 31.594 21.594 1 81.38 57 ASN A N 1
ATOM 432 C CA . ASN A 1 57 ? 26.75 30.688 22.734 1 81.38 57 ASN A CA 1
ATOM 433 C C . ASN A 1 57 ? 25.922 29.453 22.406 1 81.38 57 ASN A C 1
ATOM 435 O O . ASN A 1 57 ? 25.641 29.188 21.234 1 81.38 57 ASN A O 1
ATOM 439 N N . PHE A 1 58 ? 25.641 28.75 23.375 1 78.06 58 PHE A N 1
ATOM 440 C CA . PHE A 1 58 ? 24.906 27.5 23.203 1 78.06 58 PHE A CA 1
ATOM 441 C C . PHE A 1 58 ? 23.516 27.766 22.656 1 78.06 58 PHE A C 1
ATOM 443 O O . PHE A 1 58 ? 23 26.984 21.844 1 78.06 58 PHE A O 1
ATOM 450 N N . LYS A 1 59 ? 22.906 28.766 23 1 81 59 LYS A N 1
ATOM 451 C CA . LYS A 1 59 ? 21.562 29.094 22.562 1 81 59 LYS A CA 1
ATOM 452 C C . LYS A 1 59 ? 21.547 29.453 21.078 1 81 59 LYS A C 1
ATOM 454 O O . LYS A 1 59 ? 20.562 29.203 20.375 1 81 59 LYS A O 1
ATOM 459 N N . SER A 1 60 ? 22.656 30.078 20.672 1 87.25 60 SER A N 1
ATOM 460 C CA . SER A 1 60 ? 22.75 30.422 19.266 1 87.25 60 SER A CA 1
ATOM 461 C C . SER A 1 60 ? 22.703 29.188 18.375 1 87.25 60 SER A C 1
ATOM 463 O O . SER A 1 60 ? 21.969 29.156 17.391 1 87.25 60 SER A O 1
ATOM 465 N N . LEU A 1 61 ? 23.516 28.219 18.75 1 88.75 61 LEU A N 1
ATOM 466 C CA . LEU A 1 61 ? 23.516 26.984 17.984 1 88.75 61 LEU A CA 1
ATOM 467 C C . LEU A 1 61 ? 22.156 26.297 18.062 1 88.75 61 LEU A C 1
ATOM 469 O O . LEU A 1 61 ? 21.656 25.766 17.062 1 88.75 61 LEU A O 1
ATOM 473 N N . ASP A 1 62 ? 21.594 26.297 19.203 1 87.38 62 ASP A N 1
ATOM 474 C CA . ASP A 1 62 ? 20.297 25.656 19.422 1 87.38 62 ASP A CA 1
ATOM 475 C C . ASP A 1 62 ? 19.219 26.297 18.547 1 87.38 62 ASP A C 1
ATOM 477 O O . ASP A 1 62 ? 18.406 25.594 17.953 1 87.38 62 ASP A O 1
ATOM 481 N N . THR A 1 63 ? 19.156 27.531 18.578 1 89.69 63 THR A N 1
ATOM 482 C CA . THR A 1 63 ? 18.156 28.25 17.797 1 89.69 63 THR A CA 1
ATOM 483 C C . THR A 1 63 ? 18.359 28.016 16.297 1 89.69 63 THR A C 1
ATOM 485 O O . THR A 1 63 ? 17.391 27.781 15.57 1 89.69 63 THR A O 1
ATOM 488 N N . TRP A 1 64 ? 19.609 28.188 15.93 1 92.81 64 TRP A N 1
ATOM 489 C CA . TRP A 1 64 ? 19.906 27.969 14.523 1 92.81 64 TRP A CA 1
ATOM 490 C C . TRP A 1 64 ? 19.547 26.562 14.086 1 92.81 64 TRP A C 1
ATOM 492 O O . TRP A 1 64 ? 18.938 26.359 13.039 1 92.81 64 TRP A O 1
ATOM 502 N N . TRP A 1 65 ? 19.984 25.578 14.859 1 93.5 65 TRP A N 1
ATOM 503 C CA . TRP A 1 65 ? 19.734 24.172 14.531 1 93.5 65 TRP A CA 1
ATOM 504 C C . TRP A 1 65 ? 18.25 23.859 14.57 1 93.5 65 TRP A C 1
ATOM 506 O O . TRP A 1 65 ? 17.766 23.047 13.797 1 93.5 65 TRP A O 1
ATOM 516 N N . SER A 1 66 ? 17.531 24.453 15.477 1 93.5 66 SER A N 1
ATOM 517 C CA . SER A 1 66 ? 16.078 24.297 15.5 1 93.5 66 SER A CA 1
ATOM 518 C C . SER A 1 66 ? 15.453 24.734 14.18 1 93.5 66 SER A C 1
ATOM 520 O O . SER A 1 66 ? 14.5 24.109 13.703 1 93.5 66 SER A O 1
ATOM 522 N N . GLY A 1 67 ? 15.977 25.797 13.648 1 94.12 67 GLY A N 1
ATOM 523 C CA . GLY A 1 67 ? 15.531 26.234 12.336 1 94.12 67 GLY A CA 1
ATOM 524 C C . GLY A 1 67 ? 15.789 25.203 11.25 1 94.12 67 GLY A C 1
ATOM 525 O O . GLY A 1 67 ? 14.93 24.969 10.398 1 94.12 67 GLY A O 1
ATOM 526 N N . VAL A 1 68 ? 16.984 24.594 11.312 1 94.81 68 VAL A N 1
ATOM 527 C CA . VAL A 1 68 ? 17.344 23.578 10.336 1 94.81 68 VAL A CA 1
ATOM 528 C C . VAL A 1 68 ? 16.422 22.359 10.5 1 94.81 68 VAL A C 1
ATOM 530 O O . VAL A 1 68 ? 15.984 21.781 9.508 1 94.81 68 VAL A O 1
ATOM 533 N N . GLU A 1 69 ? 16.141 22.016 11.703 1 94.19 69 GLU A N 1
ATOM 534 C CA . GLU A 1 69 ? 15.266 20.891 11.984 1 94.19 69 GLU A CA 1
ATOM 535 C C . GLU A 1 69 ? 13.867 21.109 11.414 1 94.19 69 GLU A C 1
ATOM 537 O O . GLU A 1 69 ? 13.242 20.172 10.906 1 94.19 69 GLU A O 1
ATOM 542 N N . GLN A 1 70 ? 13.383 22.281 11.539 1 93.06 70 GLN A N 1
ATOM 543 C CA . GLN A 1 70 ? 12.07 22.594 11 1 93.06 70 GLN A CA 1
ATOM 544 C C . GLN A 1 70 ? 12.055 22.438 9.477 1 93.06 70 GLN A C 1
ATOM 546 O O . GLN A 1 70 ? 11.086 21.922 8.914 1 93.06 70 GLN A O 1
ATOM 551 N N . GLN A 1 71 ? 13.094 22.922 8.891 1 93.56 71 GLN A N 1
ATOM 552 C CA . GLN A 1 71 ? 13.211 22.766 7.445 1 93.56 71 GLN A CA 1
ATOM 553 C C . GLN A 1 71 ? 13.266 21.297 7.055 1 93.56 71 GLN A C 1
ATOM 555 O O . GLN A 1 71 ? 12.656 20.891 6.059 1 93.56 71 GLN A O 1
ATOM 560 N N . LEU A 1 72 ? 13.992 20.562 7.84 1 94.5 72 LEU A N 1
ATOM 561 C CA . LEU A 1 72 ? 14.148 19.141 7.555 1 94.5 72 LEU A CA 1
ATOM 562 C C . LEU A 1 72 ? 12.82 18.406 7.73 1 94.5 72 LEU A C 1
ATOM 564 O O . LEU A 1 72 ? 12.531 17.453 7 1 94.5 72 LEU A O 1
ATOM 568 N N . ARG A 1 73 ? 12.078 18.781 8.711 1 93.25 73 ARG A N 1
ATOM 569 C CA . ARG A 1 73 ? 10.758 18.188 8.93 1 93.25 73 ARG A CA 1
ATOM 570 C C . ARG A 1 73 ? 9.875 18.359 7.695 1 93.25 73 ARG A C 1
ATOM 572 O O . ARG A 1 73 ? 9.148 17.438 7.316 1 93.25 73 ARG A O 1
ATOM 579 N N . TRP A 1 74 ? 10.008 19.484 7.113 1 91.56 74 TRP A N 1
ATOM 580 C CA . TRP A 1 74 ? 9.25 19.781 5.898 1 91.56 74 TRP A CA 1
ATOM 581 C C . TRP A 1 74 ? 9.758 18.938 4.73 1 91.56 74 TRP A C 1
ATOM 583 O O . TRP A 1 74 ? 8.961 18.359 3.99 1 91.56 74 TRP A O 1
ATOM 593 N N . VAL A 1 75 ? 11.07 18.875 4.617 1 94.56 75 VAL A N 1
ATOM 594 C CA . VAL A 1 75 ? 11.68 18.188 3.488 1 94.56 75 VAL A CA 1
ATOM 595 C C . VAL A 1 75 ? 11.375 16.688 3.57 1 94.56 75 VAL A C 1
ATOM 597 O O . VAL A 1 75 ? 11.07 16.062 2.557 1 94.56 75 VAL A O 1
ATOM 600 N N . LEU A 1 76 ? 11.383 16.156 4.738 1 94.38 76 LEU A N 1
ATOM 601 C CA . LEU A 1 76 ? 11.133 14.727 4.949 1 94.38 76 LEU A CA 1
ATOM 602 C C . LEU A 1 76 ? 9.641 14.43 4.961 1 94.38 76 LEU A C 1
ATOM 604 O O . LEU A 1 76 ? 9.227 13.305 4.691 1 94.38 76 LEU A O 1
ATOM 608 N N . SER A 1 77 ? 8.805 15.477 5.273 1 92.56 77 SER A N 1
ATOM 609 C CA . SER A 1 77 ? 7.379 15.289 5.508 1 92.56 77 SER A CA 1
ATOM 610 C C . SER A 1 77 ? 7.133 14.242 6.59 1 92.56 77 SER A C 1
ATOM 612 O O . SER A 1 77 ? 6.246 13.391 6.449 1 92.56 77 SER A O 1
ATOM 614 N N . GLU A 1 78 ? 8.031 14.195 7.57 1 91.5 78 GLU A N 1
ATOM 615 C CA . GLU A 1 78 ? 7.973 13.305 8.727 1 91.5 78 GLU A CA 1
ATOM 616 C C . GLU A 1 78 ? 8.391 14.031 10 1 91.5 78 GLU A C 1
ATOM 618 O O . GLU A 1 78 ? 9.156 15 9.945 1 91.5 78 GLU A O 1
ATOM 623 N N . ASP A 1 79 ? 7.914 13.453 11.086 1 92.12 79 ASP A N 1
ATOM 624 C CA . ASP A 1 79 ? 8.219 14.086 12.367 1 92.12 79 ASP A CA 1
ATOM 625 C C . ASP A 1 79 ? 9.461 13.469 13 1 92.12 79 ASP A C 1
ATOM 627 O O . ASP A 1 79 ? 10.109 14.086 13.852 1 92.12 79 ASP A O 1
ATOM 631 N N . ASP A 1 80 ? 9.766 12.289 12.672 1 91.69 80 ASP A N 1
ATOM 632 C CA . ASP A 1 80 ? 10.867 11.578 13.32 1 91.69 80 ASP A CA 1
ATOM 633 C C . ASP A 1 80 ? 12.203 11.922 12.656 1 91.69 80 ASP A C 1
ATOM 635 O O . ASP A 1 80 ? 12.953 11.023 12.273 1 91.69 80 ASP A O 1
ATOM 639 N N . ILE A 1 81 ? 12.586 13.156 12.68 1 94.25 81 ILE A N 1
ATOM 640 C CA . ILE A 1 81 ? 13.836 13.617 12.078 1 94.25 81 ILE A CA 1
ATOM 641 C C . ILE A 1 81 ? 15.023 13.008 12.82 1 94.25 81 ILE A C 1
ATOM 643 O O . ILE A 1 81 ? 16.125 12.906 12.273 1 94.25 81 ILE A O 1
ATOM 647 N N . CYS A 1 82 ? 14.781 12.602 14.07 1 92.38 82 CYS A N 1
ATOM 648 C CA . CYS A 1 82 ? 15.812 11.992 14.906 1 92.38 82 CYS A CA 1
ATOM 649 C C . CYS A 1 82 ? 16.328 10.703 14.281 1 92.38 82 CYS A C 1
ATOM 651 O O . CYS A 1 82 ? 17.453 10.273 14.562 1 92.38 82 CYS A O 1
ATOM 653 N N . ASN A 1 83 ? 15.609 10.148 13.477 1 92.56 83 ASN A N 1
ATOM 654 C CA . ASN A 1 83 ? 16.016 8.891 12.844 1 92.56 83 ASN A CA 1
ATOM 655 C C . ASN A 1 83 ? 16.844 9.141 11.594 1 92.56 83 ASN A C 1
ATOM 657 O O . ASN A 1 83 ? 17.453 8.211 11.047 1 92.56 83 ASN A O 1
ATOM 661 N N . PHE A 1 84 ? 17.062 10.414 11.172 1 95.75 84 PHE A N 1
ATOM 662 C CA . PHE A 1 84 ? 17.688 10.664 9.883 1 95.75 84 PHE A CA 1
ATOM 663 C C . PHE A 1 84 ? 18.969 11.484 10.047 1 95.75 84 PHE A C 1
ATOM 665 O O . PHE A 1 84 ? 19.859 11.438 9.195 1 95.75 84 PHE A O 1
ATOM 672 N N . ILE A 1 85 ? 19.016 12.266 11.125 1 95.06 85 ILE A N 1
ATOM 673 C CA . ILE A 1 85 ? 20.172 13.164 11.219 1 95.06 85 ILE A CA 1
ATOM 674 C C . ILE A 1 85 ? 20.719 13.133 12.641 1 95.06 85 ILE A C 1
ATOM 676 O O . ILE A 1 85 ? 19.984 12.883 13.602 1 95.06 85 ILE A O 1
ATOM 680 N N . ASP A 1 86 ? 22 13.391 12.742 1 93 86 ASP A N 1
ATOM 681 C CA . ASP A 1 86 ? 22.734 13.508 14 1 93 86 ASP A CA 1
ATOM 682 C C . ASP A 1 86 ? 23.766 14.625 13.93 1 93 86 ASP A C 1
ATOM 684 O O . ASP A 1 86 ? 24.719 14.547 13.141 1 93 86 ASP A O 1
ATOM 688 N N . LEU A 1 87 ? 23.578 15.648 14.711 1 93.19 87 LEU A N 1
ATOM 689 C CA . LEU A 1 87 ? 24.516 16.766 14.766 1 93.19 87 LEU A CA 1
ATOM 690 C C . LEU A 1 87 ? 25.641 16.484 15.766 1 93.19 87 LEU A C 1
ATOM 692 O O . LEU A 1 87 ? 25.375 16.047 16.891 1 93.19 87 LEU A O 1
ATOM 696 N N . VAL A 1 88 ? 26.891 16.719 15.312 1 91.12 88 VAL A N 1
ATOM 697 C CA . VAL A 1 88 ? 28.062 16.547 16.172 1 91.12 88 VAL A CA 1
ATOM 698 C C . VAL A 1 88 ? 28.859 17.844 16.25 1 91.12 88 VAL A C 1
ATOM 700 O O . VAL A 1 88 ? 29.234 18.406 15.211 1 91.12 88 VAL A O 1
ATOM 703 N N . GLY A 1 89 ? 29.062 18.297 17.375 1 88.75 89 GLY A N 1
ATOM 704 C CA . GLY A 1 89 ? 29.844 19.5 17.594 1 88.75 89 GLY A CA 1
ATOM 705 C C . GLY A 1 89 ? 29.172 20.484 18.531 1 88.75 89 GLY A C 1
ATOM 706 O O . GLY A 1 89 ? 28.016 20.297 18.906 1 88.75 89 GLY A O 1
ATOM 707 N N . SER A 1 90 ? 29.922 21.469 18.938 1 86.5 90 SER A N 1
ATOM 708 C CA . SER A 1 90 ? 29.438 22.531 19.812 1 86.5 90 SER A CA 1
ATOM 709 C C . SER A 1 90 ? 29.516 23.891 19.125 1 86.5 90 SER A C 1
ATOM 711 O O . SER A 1 90 ? 30.094 24 18.047 1 86.5 90 SER A O 1
ATOM 713 N N . PHE A 1 91 ? 28.969 24.891 19.781 1 87.06 91 PHE A N 1
ATOM 714 C CA . PHE A 1 91 ? 28.812 26.203 19.172 1 87.06 91 PHE A CA 1
ATOM 715 C C . PHE A 1 91 ? 30.172 26.828 18.906 1 87.06 91 PHE A C 1
ATOM 717 O O . PHE A 1 91 ? 30.328 27.656 18 1 87.06 91 PHE A O 1
ATOM 724 N N . ASN A 1 92 ? 31.219 26.438 19.672 1 87.94 92 ASN A N 1
ATOM 725 C CA . ASN A 1 92 ? 32.531 27.062 19.547 1 87.94 92 ASN A CA 1
ATOM 726 C C . ASN A 1 92 ? 33.469 26.203 18.734 1 87.94 92 ASN A C 1
ATOM 728 O O . ASN A 1 92 ? 34.688 26.516 18.641 1 87.94 92 ASN A O 1
ATOM 732 N N . ASP A 1 93 ? 32.969 25.141 18.172 1 91.56 93 ASP A N 1
ATOM 733 C CA . ASP A 1 93 ? 33.781 24.312 17.297 1 91.56 93 ASP A CA 1
ATOM 734 C C . ASP A 1 93 ? 33.844 24.891 15.883 1 91.56 93 ASP A C 1
ATOM 736 O O . ASP A 1 93 ? 32.812 25.297 15.336 1 91.56 93 ASP A O 1
ATOM 740 N N . PRO A 1 94 ? 35 24.922 15.336 1 93.81 94 PRO A N 1
ATOM 741 C CA . PRO A 1 94 ? 35.094 25.391 13.953 1 93.81 94 PRO A CA 1
ATOM 742 C C . PRO A 1 94 ? 34.406 24.438 12.969 1 93.81 94 PRO A C 1
ATOM 744 O O . PRO A 1 94 ? 33.938 24.859 11.914 1 93.81 94 PRO A O 1
ATOM 747 N N . ASP A 1 95 ? 34.5 23.188 13.328 1 94.5 95 ASP A N 1
ATOM 748 C CA . ASP A 1 95 ? 33.906 22.156 12.453 1 94.5 95 ASP A CA 1
ATOM 749 C C . ASP A 1 95 ? 32.719 21.469 13.125 1 94.5 95 ASP A C 1
ATOM 751 O O . ASP A 1 95 ? 32.844 20.984 14.25 1 94.5 95 ASP A O 1
ATOM 755 N N . LEU A 1 96 ? 31.625 21.547 12.492 1 93.94 96 LEU A N 1
ATOM 756 C CA . LEU A 1 96 ? 30.453 20.781 12.867 1 93.94 96 LEU A CA 1
ATOM 757 C C . LEU A 1 96 ? 30.156 19.688 11.844 1 93.94 96 LEU A C 1
ATOM 759 O O . LEU A 1 96 ? 30.469 19.844 10.656 1 93.94 96 LEU A O 1
ATOM 763 N N . TYR A 1 97 ? 29.641 18.594 12.266 1 95.06 97 TYR A N 1
ATOM 764 C CA . TYR A 1 97 ? 29.328 17.484 11.367 1 95.06 97 TYR A CA 1
ATOM 765 C C . TYR A 1 97 ? 27.875 17.031 11.547 1 95.06 97 TYR A C 1
ATOM 767 O O . TYR A 1 97 ? 27.391 16.938 12.672 1 95.06 97 TYR A O 1
ATOM 775 N N . VAL A 1 98 ? 27.234 16.891 10.453 1 96.19 98 VAL A N 1
ATOM 776 C CA . VAL A 1 98 ? 25.891 16.328 10.469 1 96.19 98 VAL A CA 1
ATOM 777 C C . VAL A 1 98 ? 25.891 14.969 9.758 1 96.19 98 VAL A C 1
ATOM 779 O O . VAL A 1 98 ? 26.125 14.898 8.547 1 96.19 98 VAL A O 1
ATOM 782 N N . PHE A 1 99 ? 25.656 13.891 10.484 1 96.12 99 PHE A N 1
ATOM 783 C CA . PHE A 1 99 ? 25.484 12.57 9.891 1 96.12 99 PHE A CA 1
ATOM 784 C C . PHE A 1 99 ? 24.062 12.398 9.367 1 96.12 99 PHE A C 1
ATOM 786 O O . PHE A 1 99 ? 23.094 12.625 10.102 1 96.12 99 PHE A O 1
ATOM 793 N N . VAL A 1 100 ? 23.938 12.047 8.133 1 97.19 100 VAL A N 1
ATOM 794 C CA . VAL A 1 100 ? 22.641 11.984 7.465 1 97.19 100 VAL A CA 1
ATOM 795 C C . VAL A 1 100 ? 22.375 10.562 6.98 1 97.19 100 VAL A C 1
ATOM 797 O O . VAL A 1 100 ? 23.219 9.969 6.305 1 97.19 100 VAL A O 1
ATOM 800 N N . LYS A 1 101 ? 21.281 10.008 7.348 1 96.69 101 LYS A N 1
ATOM 801 C CA . LYS A 1 101 ? 20.812 8.727 6.828 1 96.69 101 LYS A CA 1
ATOM 802 C C . LYS A 1 101 ? 20 8.914 5.555 1 96.69 101 LYS A C 1
ATOM 804 O O . LYS A 1 101 ? 19.422 9.992 5.328 1 96.69 101 LYS A O 1
ATOM 809 N N . GLY A 1 102 ? 19.984 7.883 4.723 1 96.12 102 GLY A N 1
ATOM 810 C CA . GLY A 1 102 ? 19.125 7.953 3.547 1 96.12 102 GLY A CA 1
ATOM 811 C C . GLY A 1 102 ? 17.656 8.086 3.885 1 96.12 102 GLY A C 1
ATOM 812 O O . GLY A 1 102 ? 17.188 7.5 4.863 1 96.12 102 GLY A O 1
ATOM 813 N N . ALA A 1 103 ? 16.938 8.789 3.037 1 96.31 103 ALA A N 1
ATOM 814 C CA . ALA A 1 103 ? 15.508 9 3.268 1 96.31 103 ALA A CA 1
ATOM 815 C C . ALA A 1 103 ? 14.695 7.777 2.846 1 96.31 103 ALA A C 1
ATOM 817 O O . ALA A 1 103 ? 15.227 6.855 2.219 1 96.31 103 ALA A O 1
ATOM 818 N N . ASP A 1 104 ? 13.398 7.773 3.232 1 92.25 104 ASP A N 1
ATOM 819 C CA . ASP A 1 104 ? 12.5 6.68 2.883 1 92.25 104 ASP A CA 1
ATOM 820 C C . ASP A 1 104 ? 11.852 6.918 1.521 1 92.25 104 ASP A C 1
ATOM 822 O O . ASP A 1 104 ? 11.352 5.98 0.893 1 92.25 104 ASP A O 1
ATOM 826 N N . HIS A 1 105 ? 11.797 8.125 1.152 1 93.69 105 HIS A N 1
ATOM 827 C CA . HIS A 1 105 ? 11.242 8.547 -0.125 1 93.69 105 HIS A CA 1
ATOM 828 C C . HIS A 1 105 ? 11.992 9.75 -0.682 1 93.69 105 HIS A C 1
ATOM 830 O O . HIS A 1 105 ? 12.82 10.352 0.013 1 93.69 105 HIS A O 1
ATOM 836 N N . ILE A 1 106 ? 11.742 10.078 -1.88 1 95.12 106 ILE A N 1
ATOM 837 C CA . ILE A 1 106 ? 12.438 11.203 -2.502 1 95.12 106 ILE A CA 1
ATOM 838 C C . ILE A 1 106 ? 12.055 12.5 -1.788 1 95.12 106 ILE A C 1
ATOM 840 O O . ILE A 1 106 ? 10.875 12.789 -1.602 1 95.12 106 ILE A O 1
ATOM 844 N N . CYS A 1 107 ? 13.023 13.203 -1.305 1 96.75 107 CYS A N 1
ATOM 845 C CA . CYS A 1 107 ? 12.828 14.461 -0.591 1 96.75 107 CYS A CA 1
ATOM 846 C C . CYS A 1 107 ? 12.844 15.641 -1.554 1 96.75 107 CYS A C 1
ATOM 848 O O . CYS A 1 107 ? 13.617 15.656 -2.512 1 96.75 107 CYS A O 1
ATOM 850 N N . THR A 1 108 ? 11.969 16.531 -1.363 1 97.25 108 THR A N 1
ATOM 851 C CA . THR A 1 108 ? 11.844 17.734 -2.17 1 97.25 108 THR A CA 1
ATOM 852 C C . THR A 1 108 ? 11.773 18.984 -1.281 1 97.25 108 THR A C 1
ATOM 854 O O . THR A 1 108 ? 10.969 19.031 -0.349 1 97.25 108 THR A O 1
ATOM 857 N N . VAL A 1 109 ? 12.594 19.938 -1.546 1 96.5 109 VAL A N 1
ATOM 858 C CA . VAL A 1 109 ? 12.656 21.156 -0.748 1 96.5 109 VAL A CA 1
ATOM 859 C C . VAL A 1 109 ? 11.398 21.984 -0.979 1 96.5 109 VAL A C 1
ATOM 861 O O . VAL A 1 109 ? 10.82 22.516 -0.032 1 96.5 109 VAL A O 1
ATOM 864 N N . HIS A 1 110 ? 11.039 22.094 -2.219 1 95.44 110 HIS A N 1
ATOM 865 C CA . HIS A 1 110 ? 9.875 22.875 -2.615 1 95.44 110 HIS A CA 1
ATOM 866 C C . HIS A 1 110 ? 9.188 22.266 -3.832 1 95.44 110 HIS A C 1
ATOM 868 O O . HIS A 1 110 ? 9.82 22.062 -4.871 1 95.44 110 HIS A O 1
ATOM 874 N N . TYR A 1 111 ? 7.926 21.984 -3.783 1 95.81 111 TYR A N 1
ATOM 875 C CA . TYR A 1 111 ? 7.203 21.312 -4.855 1 95.81 111 TYR A CA 1
ATOM 876 C C . TYR A 1 111 ? 6.684 22.312 -5.879 1 95.81 111 TYR A C 1
ATOM 878 O O . TYR A 1 111 ? 6.332 21.938 -7 1 95.81 111 TYR A O 1
ATOM 886 N N . HIS A 1 112 ? 6.543 23.578 -5.508 1 95.44 112 HIS A N 1
ATOM 887 C CA . HIS A 1 112 ? 6.051 24.656 -6.363 1 95.44 112 HIS A CA 1
ATOM 888 C C . HIS A 1 112 ? 4.66 24.344 -6.898 1 95.44 112 HIS A C 1
ATOM 890 O O . HIS A 1 112 ? 4.371 24.578 -8.07 1 95.44 112 HIS A O 1
ATOM 896 N N . ALA A 1 113 ? 3.891 23.672 -6.195 1 95.31 113 ALA A N 1
ATOM 897 C CA . ALA A 1 113 ? 2.482 23.375 -6.449 1 95.31 113 ALA A CA 1
ATOM 898 C C . ALA A 1 113 ? 1.612 23.812 -5.273 1 95.31 113 ALA A C 1
ATOM 900 O O . ALA A 1 113 ? 2.008 23.672 -4.113 1 95.31 113 ALA A O 1
ATOM 901 N N . ARG A 1 114 ? 0.451 24.328 -5.625 1 95.75 114 ARG A N 1
ATOM 902 C CA . ARG A 1 114 ? -0.401 24.891 -4.586 1 95.75 114 ARG A CA 1
ATOM 903 C C . ARG A 1 114 ? -1.845 24.422 -4.746 1 95.75 114 ARG A C 1
ATOM 905 O O . ARG A 1 114 ? -2.236 23.953 -5.812 1 95.75 114 ARG A O 1
ATOM 912 N N . VAL A 1 115 ? -2.602 24.5 -3.707 1 95.25 115 VAL A N 1
ATOM 913 C CA . VAL A 1 115 ? -4.051 24.344 -3.689 1 95.25 115 VAL A CA 1
ATOM 914 C C . VAL A 1 115 ? -4.688 25.531 -2.967 1 95.25 115 VAL A C 1
ATOM 916 O O . VAL A 1 115 ? -4.055 26.172 -2.121 1 95.25 115 VAL A O 1
ATOM 919 N N . PRO A 1 116 ? -5.875 25.797 -3.338 1 94.75 116 PRO A N 1
ATOM 920 C CA . PRO A 1 116 ? -6.531 26.938 -2.689 1 94.75 116 PRO A CA 1
ATOM 921 C C . PRO A 1 116 ? -7.273 26.531 -1.415 1 94.75 116 PRO A C 1
ATOM 923 O O . PRO A 1 116 ? -7.566 25.359 -1.208 1 94.75 116 PRO A O 1
ATOM 926 N N . THR A 1 117 ? -7.406 27.406 -0.554 1 92.62 117 THR A N 1
ATOM 927 C CA . THR A 1 117 ? -8.336 27.344 0.567 1 92.62 117 THR A CA 1
ATOM 928 C C . THR A 1 117 ? -9.258 28.562 0.569 1 92.62 117 THR A C 1
ATOM 930 O O . THR A 1 117 ? -9.25 29.359 -0.373 1 92.62 117 THR A O 1
ATOM 933 N N . ASP A 1 118 ? -10.047 28.656 1.515 1 88.56 118 ASP A N 1
ATOM 934 C CA . ASP A 1 118 ? -10.953 29.797 1.591 1 88.56 118 ASP A CA 1
ATOM 935 C C . ASP A 1 118 ? -10.195 31.078 1.883 1 88.56 118 ASP A C 1
ATOM 937 O O . ASP A 1 118 ? -10.617 32.156 1.484 1 88.56 118 ASP A O 1
ATOM 941 N N . THR A 1 119 ? -9.016 30.875 2.467 1 88.44 119 THR A N 1
ATOM 942 C CA . THR A 1 119 ? -8.359 32.062 2.953 1 88.44 119 THR A CA 1
ATOM 943 C C . THR A 1 119 ? -7.004 32.281 2.277 1 88.44 119 THR A C 1
ATOM 945 O O . THR A 1 119 ? -6.434 33.344 2.314 1 88.44 119 THR A O 1
ATOM 948 N N . ALA A 1 120 ? -6.512 31.219 1.747 1 89.94 120 ALA A N 1
ATOM 949 C CA . ALA A 1 120 ? -5.152 31.312 1.214 1 89.94 120 ALA A CA 1
ATOM 950 C C . ALA A 1 120 ? -4.906 30.25 0.142 1 89.94 120 ALA A C 1
ATOM 952 O O . ALA A 1 120 ? -5.848 29.641 -0.357 1 89.94 120 ALA A O 1
ATOM 953 N N . THR A 1 121 ? -3.756 30.297 -0.371 1 92.31 121 THR A N 1
ATOM 954 C CA . THR A 1 121 ? -3.209 29.188 -1.141 1 92.31 121 THR A CA 1
ATOM 955 C C . THR A 1 121 ? -2.129 28.453 -0.346 1 92.31 121 THR A C 1
ATOM 957 O O . THR A 1 121 ? -1.352 29.078 0.376 1 92.31 121 THR A O 1
ATOM 960 N N . LEU A 1 122 ? -2.133 27.234 -0.436 1 93.56 122 LEU A N 1
ATOM 961 C CA . LEU A 1 122 ? -1.193 26.438 0.343 1 93.56 122 LEU A CA 1
ATOM 962 C C . LEU A 1 122 ? -0.27 25.641 -0.572 1 93.56 122 LEU A C 1
ATOM 964 O O . LEU A 1 122 ? -0.711 25.094 -1.59 1 93.56 122 LEU A O 1
ATOM 968 N N . PHE A 1 123 ? 1.018 25.656 -0.177 1 93.75 123 PHE A N 1
ATOM 969 C CA . PHE A 1 123 ? 1.957 24.781 -0.859 1 93.75 123 PHE A CA 1
ATOM 970 C C . PHE A 1 123 ? 1.706 23.328 -0.481 1 93.75 123 PHE A C 1
ATOM 972 O O . PHE A 1 123 ? 1.309 23.031 0.648 1 93.75 123 PHE A O 1
ATOM 979 N N . LEU A 1 124 ? 2.014 22.516 -1.387 1 94.5 124 LEU A N 1
ATOM 980 C CA . LEU A 1 124 ? 1.786 21.094 -1.174 1 94.5 124 LEU A CA 1
ATOM 981 C C . LEU A 1 124 ? 3.02 20.438 -0.567 1 94.5 124 LEU A C 1
ATOM 983 O O . LEU A 1 124 ? 4.145 20.891 -0.779 1 94.5 124 LEU A O 1
ATOM 987 N N . SER A 1 125 ? 2.771 19.391 0.243 1 93.06 125 SER A N 1
ATOM 988 C CA . SER A 1 125 ? 3.814 18.531 0.784 1 93.06 125 SER A CA 1
ATOM 989 C C . SER A 1 125 ? 3.781 17.156 0.133 1 93.06 125 SER A C 1
ATOM 991 O O . SER A 1 125 ? 2.939 16.875 -0.727 1 93.06 125 SER A O 1
ATOM 993 N N . TYR A 1 126 ? 4.695 16.234 0.505 1 94.44 126 TYR A N 1
ATOM 994 C CA . TYR A 1 126 ? 4.934 14.961 -0.144 1 94.44 126 TYR A CA 1
ATOM 995 C C . TYR A 1 126 ? 3.652 14.133 -0.203 1 94.44 126 TYR A C 1
ATOM 997 O O . TYR A 1 126 ? 3.26 13.656 -1.271 1 94.44 126 TYR A O 1
ATOM 1005 N N . HIS A 1 127 ? 2.992 13.938 0.913 1 91.5 127 HIS A N 1
ATOM 1006 C CA . HIS A 1 127 ? 1.863 13.023 1.003 1 91.5 127 HIS A CA 1
ATOM 1007 C C . HIS A 1 127 ? 0.695 13.5 0.147 1 91.5 127 HIS A C 1
ATOM 1009 O O . HIS A 1 127 ? 0.01 12.688 -0.482 1 91.5 127 HIS A O 1
ATOM 1015 N N . THR A 1 128 ? 0.429 14.797 0.121 1 92.81 128 THR A N 1
ATOM 1016 C CA . THR A 1 128 ? -0.649 15.328 -0.702 1 92.81 128 THR A CA 1
ATOM 1017 C C . THR A 1 128 ? -0.293 15.242 -2.184 1 92.81 128 THR A C 1
ATOM 1019 O O . THR A 1 128 ? -1.157 14.977 -3.02 1 92.81 128 THR A O 1
ATOM 1022 N N . VAL A 1 129 ? 0.973 15.562 -2.453 1 93 129 VAL A N 1
ATOM 1023 C CA . VAL A 1 129 ? 1.421 15.453 -3.838 1 93 129 VAL A CA 1
ATOM 1024 C C . VAL A 1 129 ? 1.223 14.016 -4.328 1 93 129 VAL A C 1
ATOM 1026 O O . VAL A 1 129 ? 0.703 13.797 -5.426 1 93 129 VAL A O 1
ATOM 1029 N N . MET A 1 130 ? 1.641 13.039 -3.508 1 90.44 130 MET A N 1
ATOM 1030 C CA . MET A 1 130 ? 1.481 11.633 -3.873 1 90.44 130 MET A CA 1
ATOM 1031 C C . MET A 1 130 ? 0.011 11.297 -4.094 1 90.44 130 MET A C 1
ATOM 1033 O O . MET A 1 130 ? -0.333 10.609 -5.062 1 90.44 130 MET A O 1
ATOM 1037 N N . LYS A 1 131 ? -0.8 11.742 -3.227 1 87.62 131 LYS A N 1
ATOM 1038 C CA . LYS A 1 131 ? -2.234 11.484 -3.318 1 87.62 131 LYS A CA 1
ATOM 1039 C C . LYS A 1 131 ? -2.812 12.062 -4.609 1 87.62 131 LYS A C 1
ATOM 1041 O O . LYS A 1 131 ? -3.535 11.375 -5.332 1 87.62 131 LYS A O 1
ATOM 1046 N N . LEU A 1 132 ? -2.504 13.297 -4.918 1 87.12 132 LEU A N 1
ATOM 1047 C CA . LEU A 1 132 ? -3.078 13.984 -6.07 1 87.12 132 LEU A CA 1
ATOM 1048 C C . LEU A 1 132 ? -2.498 13.438 -7.371 1 87.12 132 LEU A C 1
ATOM 1050 O O . LEU A 1 132 ? -3.178 13.43 -8.398 1 87.12 132 LEU A O 1
ATOM 1054 N N . MET A 1 133 ? -1.281 13.023 -7.309 1 85 133 MET A N 1
ATOM 1055 C CA . MET A 1 133 ? -0.665 12.445 -8.5 1 85 133 MET A CA 1
ATOM 1056 C C . MET A 1 133 ? -1.315 11.109 -8.852 1 85 133 MET A C 1
ATOM 1058 O O . MET A 1 133 ? -1.38 10.742 -10.031 1 85 133 MET A O 1
ATOM 1062 N N . MET A 1 134 ? -1.757 10.383 -7.883 1 77.81 134 MET A N 1
ATOM 1063 C CA . MET A 1 134 ? -2.414 9.102 -8.117 1 77.81 134 MET A CA 1
ATOM 1064 C C . MET A 1 134 ? -3.785 9.305 -8.758 1 77.81 134 MET A C 1
ATOM 1066 O O . MET A 1 134 ? -4.316 8.391 -9.391 1 77.81 134 MET A O 1
ATOM 1070 N N . GLN A 1 135 ? -4.371 10.383 -8.586 1 73.38 135 GLN A N 1
ATOM 1071 C CA . GLN A 1 135 ? -5.668 10.703 -9.172 1 73.38 135 GLN A CA 1
ATOM 1072 C C . GLN A 1 135 ? -5.508 11.266 -10.586 1 73.38 135 GLN A C 1
ATOM 1074 O O . GLN A 1 135 ? -6.188 12.227 -10.961 1 73.38 135 GLN A O 1
ATOM 1079 N N . GLN A 1 136 ? -4.664 10.742 -11.414 1 63.62 136 GLN A N 1
ATOM 1080 C CA . GLN A 1 136 ? -4.281 11.25 -12.727 1 63.62 136 GLN A CA 1
ATOM 1081 C C . GLN A 1 136 ? -5.43 11.117 -13.719 1 63.62 136 GLN A C 1
ATOM 1083 O O . GLN A 1 136 ? -5.52 11.891 -14.68 1 63.62 136 GLN A O 1
ATOM 1088 N N . ASP A 1 137 ? -6.293 10.289 -13.555 1 62.06 137 ASP A N 1
ATOM 1089 C CA . ASP A 1 137 ? -7.246 9.961 -14.617 1 62.06 137 ASP A CA 1
ATOM 1090 C C . ASP A 1 137 ? -8.43 10.922 -14.609 1 62.06 137 ASP A C 1
ATOM 1092 O O . ASP A 1 137 ? -9.445 10.672 -15.258 1 62.06 137 ASP A O 1
ATOM 1096 N N . GLY A 1 138 ? -8.164 12.117 -14.25 1 67.5 138 GLY A N 1
ATOM 1097 C CA . GLY A 1 138 ? -9.312 13.008 -14.281 1 67.5 138 GLY A CA 1
ATOM 1098 C C . GLY A 1 138 ? -9.438 13.781 -15.578 1 67.5 138 GLY A C 1
ATOM 1099 O O . GLY A 1 138 ? -8.492 13.828 -16.375 1 67.5 138 GLY A O 1
ATOM 1100 N N . GLN A 1 139 ? -10.609 14.211 -16.031 1 75.69 139 GLN A N 1
ATOM 1101 C CA . GLN A 1 139 ? -10.875 15.016 -17.219 1 75.69 139 GLN A CA 1
ATOM 1102 C C . GLN A 1 139 ? -10.461 16.469 -17 1 75.69 139 GLN A C 1
ATOM 1104 O O . GLN A 1 139 ? -10.562 17 -15.891 1 75.69 139 GLN A O 1
ATOM 1109 N N . VAL A 1 140 ? -9.867 17.062 -18.078 1 86 140 VAL A N 1
ATOM 1110 C CA . VAL A 1 140 ? -9.539 18.484 -18.062 1 86 140 VAL A CA 1
ATOM 1111 C C . VAL A 1 140 ? -10.812 19.312 -17.953 1 86 140 VAL A C 1
ATOM 1113 O O . VAL A 1 140 ? -11.812 19 -18.609 1 86 140 VAL A O 1
ATOM 1116 N N . GLY A 1 141 ? -10.75 20.266 -17.156 1 86.94 141 GLY A N 1
ATOM 1117 C CA . GLY A 1 141 ? -11.898 21.141 -17.016 1 86.94 141 GLY A CA 1
ATOM 1118 C C . GLY A 1 141 ? -12.156 21.984 -18.25 1 86.94 141 GLY A C 1
ATOM 1119 O O . GLY A 1 141 ? -11.344 22 -19.172 1 86.94 141 GLY A O 1
ATOM 1120 N N . CYS A 1 142 ? -13.32 22.609 -18.25 1 90.88 142 CYS A N 1
ATOM 1121 C CA . CYS A 1 142 ? -13.719 23.5 -19.344 1 90.88 142 CYS A CA 1
ATOM 1122 C C . CYS A 1 142 ? -13.992 24.906 -18.828 1 90.88 142 CYS A C 1
ATOM 1124 O O . CYS A 1 142 ? -14.57 25.078 -17.75 1 90.88 142 CYS A O 1
ATOM 1126 N N . LEU A 1 143 ? -13.625 25.844 -19.656 1 93.88 143 LEU A N 1
ATOM 1127 C CA . LEU A 1 143 ? -13.789 27.25 -19.266 1 93.88 143 LEU A CA 1
ATOM 1128 C C . LEU A 1 143 ? -15.266 27.609 -19.141 1 93.88 143 LEU A C 1
ATOM 1130 O O . LEU A 1 143 ? -15.648 28.391 -18.266 1 93.88 143 LEU A O 1
ATOM 1134 N N . SER A 1 144 ? -16.062 26.922 -19.922 1 89.81 144 SER A N 1
ATOM 1135 C CA . SER A 1 144 ? -17.5 27.234 -19.938 1 89.81 144 SER A CA 1
ATOM 1136 C C . SER A 1 144 ? -18.172 26.734 -18.672 1 89.81 144 SER A C 1
ATOM 1138 O O . SER A 1 144 ? -19.25 27.203 -18.312 1 89.81 144 SER A O 1
ATOM 1140 N N . LYS A 1 145 ? -17.562 25.797 -18.031 1 86.19 145 LYS A N 1
ATOM 1141 C CA . LYS A 1 145 ? -18.172 25.203 -16.859 1 86.19 145 LYS A CA 1
ATOM 1142 C C . LYS A 1 145 ? -17.781 25.953 -15.586 1 86.19 145 LYS A C 1
ATOM 1144 O O . LYS A 1 145 ? -18.297 25.672 -14.508 1 86.19 145 LYS A O 1
ATOM 1149 N N . LEU A 1 146 ? -16.906 26.922 -15.742 1 91.38 146 LEU A N 1
ATOM 1150 C CA . LEU A 1 146 ? -16.547 27.75 -14.594 1 91.38 146 LEU A CA 1
ATOM 1151 C C . LEU A 1 146 ? -17.688 28.688 -14.219 1 91.38 146 LEU A C 1
ATOM 1153 O O . LEU A 1 146 ? -18.562 28.969 -15.039 1 91.38 146 LEU A O 1
ATOM 1157 N N . ARG A 1 147 ? -17.672 29.125 -13.008 1 86.75 147 ARG A N 1
ATOM 1158 C CA . ARG A 1 147 ? -18.703 30.047 -12.555 1 86.75 147 ARG A CA 1
ATOM 1159 C C . ARG A 1 147 ? -18.75 31.281 -13.445 1 86.75 147 ARG A C 1
ATOM 1161 O O . ARG A 1 147 ? -17.719 31.922 -13.695 1 86.75 147 ARG A O 1
ATOM 1168 N N . PRO A 1 148 ? -19.906 31.609 -13.812 1 87.19 148 PRO A N 1
ATOM 1169 C CA . PRO A 1 148 ? -20 32.781 -14.672 1 87.19 148 PRO A CA 1
ATOM 1170 C C . PRO A 1 148 ? -19.828 34.094 -13.891 1 87.19 148 PRO A C 1
ATOM 1172 O O . PRO A 1 148 ? -20.109 34.156 -12.688 1 87.19 148 PRO A O 1
ATOM 1175 N N . PHE A 1 149 ? -19.312 35.062 -14.531 1 86.31 149 PHE A N 1
ATOM 1176 C CA . PHE A 1 149 ? -19.219 36.406 -13.984 1 86.31 149 PHE A CA 1
ATOM 1177 C C . PHE A 1 149 ? -19.797 37.438 -14.961 1 86.31 149 PHE A C 1
ATOM 1179 O O . PHE A 1 149 ? -19.922 37.156 -16.156 1 86.31 149 PHE A O 1
ATOM 1186 N N . PRO A 1 150 ? -20.172 38.562 -14.43 1 87.06 150 PRO A N 1
ATOM 1187 C CA . PRO A 1 150 ? -20.812 39.562 -15.297 1 87.06 150 PRO A CA 1
ATOM 1188 C C . PRO A 1 150 ? -19.844 40.188 -16.297 1 87.06 150 PRO A C 1
ATOM 1190 O O . PRO A 1 150 ? -18.641 40.25 -16.047 1 87.06 150 PRO A O 1
ATOM 1193 N N . ASN A 1 151 ? -20.453 40.656 -17.359 1 85.19 151 ASN A N 1
ATOM 1194 C CA . ASN A 1 151 ? -19.656 41.312 -18.406 1 85.19 151 ASN A CA 1
ATOM 1195 C C . ASN A 1 151 ? -19.531 42.812 -18.172 1 85.19 151 ASN A C 1
ATOM 1197 O O . ASN A 1 151 ? -18.766 43.5 -18.859 1 85.19 151 ASN A O 1
ATOM 1201 N N . GLU A 1 152 ? -20.344 43.281 -17.219 1 87.75 152 GLU A N 1
ATOM 1202 C CA . GLU A 1 152 ? -20.297 44.719 -16.906 1 87.75 152 GLU A CA 1
ATOM 1203 C C . GLU A 1 152 ? -20 44.938 -15.43 1 87.75 152 GLU A C 1
ATOM 1205 O O . GLU A 1 152 ? -20.578 44.281 -14.562 1 87.75 152 GLU A O 1
ATOM 1210 N N . PHE A 1 153 ? -19.062 45.844 -15.234 1 93.62 153 PHE A N 1
ATOM 1211 C CA . PHE A 1 153 ? -18.672 46.188 -13.867 1 93.62 153 PHE A CA 1
ATOM 1212 C C . PHE A 1 153 ? -18.906 47.656 -13.586 1 93.62 153 PHE A C 1
ATOM 1214 O O . PHE A 1 153 ? -18.703 48.5 -14.453 1 93.62 153 PHE A O 1
ATOM 1221 N N . GLN A 1 154 ? -19.484 47.938 -12.453 1 92.25 154 GLN A N 1
ATOM 1222 C CA . GLN A 1 154 ? -19.781 49.312 -12.055 1 92.25 154 GLN A CA 1
ATOM 1223 C C . GLN A 1 154 ? -18.781 49.812 -11.008 1 92.25 154 GLN A C 1
ATOM 1225 O O . GLN A 1 154 ? -18.469 49.094 -10.055 1 92.25 154 GLN A O 1
ATOM 1230 N N . TYR A 1 155 ? -18.406 51.062 -11.25 1 92.69 155 TYR A N 1
ATOM 1231 C CA . TYR A 1 155 ? -17.422 51.656 -10.352 1 92.69 155 TYR A CA 1
ATOM 1232 C C . TYR A 1 155 ? -17.969 51.781 -8.945 1 92.69 155 TYR A C 1
ATOM 1234 O O . TYR A 1 155 ? -19.047 52.375 -8.75 1 92.69 155 TYR A O 1
ATOM 1242 N N . GLY A 1 156 ? -17.25 51.188 -7.98 1 90.94 156 GLY A N 1
ATOM 1243 C CA . GLY A 1 156 ? -17.594 51.375 -6.582 1 90.94 156 GLY A CA 1
ATOM 1244 C C . GLY A 1 156 ? -18.656 50.406 -6.094 1 90.94 156 GLY A C 1
ATOM 1245 O O . GLY A 1 156 ? -19.094 50.5 -4.945 1 90.94 156 GLY A O 1
ATOM 1246 N N . LYS A 1 157 ? -19.078 49.531 -6.918 1 91.69 157 LYS A N 1
ATOM 1247 C CA . LYS A 1 157 ? -20.078 48.531 -6.531 1 91.69 157 LYS A CA 1
ATOM 1248 C C . LYS A 1 157 ? -19.5 47.125 -6.48 1 91.69 157 LYS A C 1
ATOM 1250 O O . LYS A 1 157 ? -18.469 46.875 -7.105 1 91.69 157 LYS A O 1
ATOM 1255 N N . GLN A 1 158 ? -20.172 46.344 -5.711 1 89.88 158 GLN A N 1
ATOM 1256 C CA . GLN A 1 158 ? -19.781 44.938 -5.648 1 89.88 158 GLN A CA 1
ATOM 1257 C C . GLN A 1 158 ? -20.25 44.188 -6.883 1 89.88 158 GLN A C 1
ATOM 1259 O O . GLN A 1 158 ? -21.203 44.594 -7.551 1 89.88 158 GLN A O 1
ATOM 1264 N N . ILE A 1 159 ? -19.484 43.156 -7.18 1 88.62 159 ILE A N 1
ATOM 1265 C CA . ILE A 1 159 ? -19.844 42.344 -8.336 1 88.62 159 ILE A CA 1
ATOM 1266 C C . ILE A 1 159 ? -21.125 41.594 -8.047 1 88.62 159 ILE A C 1
ATOM 1268 O O . ILE A 1 159 ? -21.219 40.875 -7.031 1 88.62 159 ILE A O 1
ATOM 1272 N N . ALA A 1 160 ? -22.031 41.688 -8.875 1 82.5 160 ALA A N 1
ATOM 1273 C CA . ALA A 1 160 ? -23.312 41 -8.711 1 82.5 160 ALA A CA 1
ATOM 1274 C C . ALA A 1 160 ? -23.125 39.5 -8.664 1 82.5 160 ALA A C 1
ATOM 1276 O O . ALA A 1 160 ? -22.531 38.906 -9.57 1 82.5 160 ALA A O 1
ATOM 1277 N N . GLY A 1 161 ? -23.547 38.875 -7.695 1 77.88 161 GLY A N 1
ATOM 1278 C CA . GLY A 1 161 ? -23.516 37.438 -7.617 1 77.88 161 GLY A CA 1
ATOM 1279 C C . GLY A 1 161 ? -22.25 36.875 -7 1 77.88 161 GLY A C 1
ATOM 1280 O O . GLY A 1 161 ? -22.125 35.688 -6.762 1 77.88 161 GLY A O 1
ATOM 1281 N N . ILE A 1 162 ? -21.281 37.719 -6.859 1 85.69 162 ILE A N 1
ATOM 1282 C CA . ILE A 1 162 ? -20.016 37.312 -6.273 1 85.69 162 ILE A CA 1
ATOM 1283 C C . ILE A 1 162 ? -19.641 38.25 -5.121 1 85.69 162 ILE A C 1
ATOM 1285 O O . ILE A 1 162 ? -18.75 39.094 -5.25 1 85.69 162 ILE A O 1
ATOM 1289 N N . PRO A 1 163 ? -20.25 38 -4.102 1 76.94 163 PRO A N 1
ATOM 1290 C CA . PRO A 1 163 ? -20.094 38.969 -3.002 1 76.94 163 PRO A CA 1
ATOM 1291 C C . PRO A 1 163 ? -18.75 38.844 -2.301 1 76.94 163 PRO A C 1
ATOM 1293 O O . PRO A 1 163 ? -18.312 39.781 -1.615 1 76.94 163 PRO A O 1
ATOM 1296 N N . GLN A 1 164 ? -18.156 37.688 -2.395 1 81.75 164 GLN A N 1
ATOM 1297 C CA . GLN A 1 164 ? -16.891 37.5 -1.715 1 81.75 164 GLN A CA 1
ATOM 1298 C C . GLN A 1 164 ? -15.992 36.531 -2.492 1 81.75 164 GLN A C 1
ATOM 1300 O O . GLN A 1 164 ? -16.438 35.875 -3.447 1 81.75 164 GLN A O 1
ATOM 1305 N N . GLU A 1 165 ? -14.703 36.469 -2.057 1 87.31 165 GLU A N 1
ATOM 1306 C CA . GLU A 1 165 ? -13.75 35.531 -2.627 1 87.31 165 GLU A CA 1
ATOM 1307 C C . GLU A 1 165 ? -14.102 34.094 -2.24 1 87.31 165 GLU A C 1
ATOM 1309 O O . GLU A 1 165 ? -14.75 33.875 -1.216 1 87.31 165 GLU A O 1
ATOM 1314 N N . THR A 1 166 ? -13.812 33.219 -3.053 1 86.12 166 THR A N 1
ATOM 1315 C CA . THR A 1 166 ? -13.977 31.781 -2.816 1 86.12 166 THR A CA 1
ATOM 1316 C C . THR A 1 166 ? -12.719 31.016 -3.236 1 86.12 166 THR A C 1
ATOM 1318 O O . THR A 1 166 ? -11.695 31.625 -3.547 1 86.12 166 THR A O 1
ATOM 1321 N N . MET A 1 167 ? -12.82 29.766 -3.158 1 91.12 167 MET A N 1
ATOM 1322 C CA . MET A 1 167 ? -11.711 28.922 -3.574 1 91.12 167 MET A CA 1
ATOM 1323 C C . MET A 1 167 ? -11.523 28.969 -5.086 1 91.12 167 MET A C 1
ATOM 1325 O O . MET A 1 167 ? -10.477 28.562 -5.602 1 91.12 167 MET A O 1
ATOM 1329 N N . GLN A 1 168 ? -12.492 29.547 -5.793 1 91.94 168 GLN A N 1
ATOM 1330 C CA . GLN A 1 168 ? -12.414 29.594 -7.25 1 91.94 168 GLN A CA 1
ATOM 1331 C C . GLN A 1 168 ? -12.352 31.047 -7.738 1 91.94 168 GLN A C 1
ATOM 1333 O O . GLN A 1 168 ? -12.211 31.297 -8.938 1 91.94 168 GLN A O 1
ATOM 1338 N N . ILE A 1 169 ? -12.523 32.031 -6.84 1 92.5 169 ILE A N 1
ATOM 1339 C CA . ILE A 1 169 ? -12.516 33.438 -7.227 1 92.5 169 ILE A CA 1
ATOM 1340 C C . ILE A 1 169 ? -11.57 34.219 -6.312 1 92.5 169 ILE A C 1
ATOM 1342 O O . ILE A 1 169 ? -11.711 34.188 -5.086 1 92.5 169 ILE A O 1
ATOM 1346 N N . GLN A 1 170 ? -10.664 34.906 -6.91 1 92.38 170 GLN A N 1
ATOM 1347 C CA . GLN A 1 170 ? -9.742 35.75 -6.16 1 92.38 170 GLN A CA 1
ATOM 1348 C C . GLN A 1 170 ? -9.75 37.188 -6.695 1 92.38 170 GLN A C 1
ATOM 1350 O O . GLN A 1 170 ? -9.703 37.406 -7.91 1 92.38 170 GLN A O 1
ATOM 1355 N N . PHE A 1 171 ? -9.852 38.156 -5.766 1 92.5 171 PHE A N 1
ATOM 1356 C CA . PHE A 1 171 ? -9.828 39.562 -6.117 1 92.5 171 PHE A CA 1
ATOM 1357 C C . PHE A 1 171 ? -8.445 40.156 -5.863 1 92.5 171 PHE A C 1
ATOM 1359 O O . PHE A 1 171 ? -7.793 39.844 -4.871 1 92.5 171 PHE A O 1
ATOM 1366 N N . LYS A 1 172 ? -8.023 40.938 -6.785 1 91.62 172 LYS A N 1
ATOM 1367 C CA . LYS A 1 172 ? -6.785 41.688 -6.617 1 91.62 172 LYS A CA 1
ATOM 1368 C C . LYS A 1 172 ? -6.938 43.125 -7.109 1 91.62 172 LYS A C 1
ATOM 1370 O O . LYS A 1 172 ? -7.57 43.375 -8.141 1 91.62 172 LYS A O 1
ATOM 1375 N N . PHE A 1 173 ? -6.484 44.062 -6.297 1 91.88 173 PHE A N 1
ATOM 1376 C CA . PHE A 1 173 ? -6.449 45.469 -6.68 1 91.88 173 PHE A CA 1
ATOM 1377 C C . PHE A 1 173 ? -5.02 46 -6.656 1 91.88 173 PHE A C 1
ATOM 1379 O O . PHE A 1 173 ? -4.48 46.281 -5.59 1 91.88 173 PHE A O 1
ATOM 1386 N N . LEU A 1 174 ? -4.422 46.188 -7.703 1 87.5 174 LEU A N 1
ATOM 1387 C CA . LEU A 1 174 ? -2.992 46.469 -7.824 1 87.5 174 LEU A CA 1
ATOM 1388 C C . LEU A 1 174 ? -2.707 47.938 -7.617 1 87.5 174 LEU A C 1
ATOM 1390 O O . LEU A 1 174 ? -1.598 48.312 -7.23 1 87.5 174 LEU A O 1
ATOM 1394 N N . SER A 1 175 ? -3.592 48.906 -7.871 1 75.38 175 SER A N 1
ATOM 1395 C CA . SER A 1 175 ? -3.35 50.344 -7.781 1 75.38 175 SER A CA 1
ATOM 1396 C C . SER A 1 175 ? -3.258 50.781 -6.328 1 75.38 175 SER A C 1
ATOM 1398 O O . SER A 1 175 ? -2.652 51.812 -6.031 1 75.38 175 SER A O 1
ATOM 1400 N N . SER A 1 176 ? -3.873 50.156 -5.406 1 59.62 176 SER A N 1
ATOM 1401 C CA . SER A 1 176 ? -3.834 50.594 -4.012 1 59.62 176 SER A CA 1
ATOM 1402 C C . SER A 1 176 ? -2.482 50.281 -3.375 1 59.62 176 SER A C 1
ATOM 1404 O O . SER A 1 176 ? -2.189 50.75 -2.275 1 59.62 176 SER A O 1
ATOM 1406 N N . ASP A 1 177 ? -1.872 49.312 -3.736 1 53.62 177 ASP A N 1
ATOM 1407 C CA . ASP A 1 177 ? -0.702 48.844 -3.006 1 53.62 177 ASP A CA 1
ATOM 1408 C C . ASP A 1 177 ? 0.499 49.75 -3.232 1 53.62 177 ASP A C 1
ATOM 1410 O O . ASP A 1 177 ? 0.86 50.031 -4.375 1 53.62 177 ASP A O 1
ATOM 1414 N N . LYS A 1 178 ? 0.693 50.625 -2.301 1 49.19 178 LYS A N 1
ATOM 1415 C CA . LYS A 1 178 ? 1.78 51.625 -2.252 1 49.19 178 LYS A CA 1
ATOM 1416 C C . LYS A 1 178 ? 3.062 51.031 -2.844 1 49.19 178 LYS A C 1
ATOM 1418 O O . LYS A 1 178 ? 3.859 51.75 -3.443 1 49.19 178 LYS A O 1
ATOM 1423 N N . ASP A 1 179 ? 3.453 49.875 -2.508 1 46.28 179 ASP A N 1
ATOM 1424 C CA . ASP A 1 179 ? 4.809 49.406 -2.77 1 46.28 179 ASP A CA 1
ATOM 1425 C C . ASP A 1 179 ? 5.004 49.094 -4.25 1 46.28 179 ASP A C 1
ATOM 1427 O O . ASP A 1 179 ? 6.133 48.906 -4.711 1 46.28 179 ASP A O 1
ATOM 1431 N N . VAL A 1 180 ? 4.066 48.469 -5.027 1 50.53 180 VAL A N 1
ATOM 1432 C CA . VAL A 1 180 ? 4.266 47.781 -6.301 1 50.53 180 VAL A CA 1
ATOM 1433 C C . VAL A 1 180 ? 4.301 48.812 -7.438 1 50.53 180 VAL A C 1
ATOM 1435 O O . VAL A 1 180 ? 4.023 48.469 -8.594 1 50.53 180 VAL A O 1
ATOM 1438 N N . ARG A 1 181 ? 4.418 50.031 -7.129 1 53.34 181 ARG A N 1
ATOM 1439 C CA . ARG A 1 181 ? 4.191 51.094 -8.117 1 53.34 181 ARG A CA 1
ATOM 1440 C C . ARG A 1 181 ? 5.25 51.031 -9.219 1 53.34 181 ARG A C 1
ATOM 1442 O O . ARG A 1 181 ? 5.055 51.594 -10.297 1 53.34 181 ARG A O 1
ATOM 1449 N N . THR A 1 182 ? 6.336 50.344 -8.883 1 66.12 182 THR A N 1
ATOM 1450 C CA . THR A 1 182 ? 7.309 50.688 -9.906 1 66.12 182 THR A CA 1
ATOM 1451 C C . THR A 1 182 ? 7.227 49.75 -11.102 1 66.12 182 THR A C 1
ATOM 1453 O O . THR A 1 182 ? 7.691 50.094 -12.195 1 66.12 182 THR A O 1
ATOM 1456 N N . GLU A 1 183 ? 6.594 48.469 -11.023 1 80.44 183 GLU A N 1
ATOM 1457 C CA . GLU A 1 183 ? 6.59 47.594 -12.172 1 80.44 183 GLU A CA 1
ATOM 1458 C C . GLU A 1 183 ? 5.367 47.812 -13.055 1 80.44 183 GLU A C 1
ATOM 1460 O O . GLU A 1 183 ? 4.309 48.219 -12.562 1 80.44 183 GLU A O 1
ATOM 1465 N N . PRO A 1 184 ? 5.629 47.688 -14.312 1 88.12 184 PRO A N 1
ATOM 1466 C CA . PRO A 1 184 ? 4.48 47.781 -15.219 1 88.12 184 PRO A CA 1
ATOM 1467 C C . PRO A 1 184 ? 3.342 46.844 -14.828 1 88.12 184 PRO A C 1
ATOM 1469 O O . PRO A 1 184 ? 3.578 45.812 -14.203 1 88.12 184 PRO A O 1
ATOM 1472 N N . ILE A 1 185 ? 2.145 47.25 -15.086 1 91 185 ILE A N 1
ATOM 1473 C CA . ILE A 1 185 ? 0.942 46.531 -14.688 1 91 185 ILE A CA 1
ATOM 1474 C C . ILE A 1 185 ? 0.995 45.094 -15.227 1 91 185 ILE A C 1
ATOM 1476 O O . ILE A 1 185 ? 0.519 44.156 -14.578 1 91 185 ILE A O 1
ATOM 1480 N N . ALA A 1 186 ? 1.569 44.875 -16.406 1 92.88 186 ALA A N 1
ATOM 1481 C CA . ALA A 1 186 ? 1.663 43.562 -17.016 1 92.88 186 ALA A CA 1
ATOM 1482 C C . ALA A 1 186 ? 2.482 42.594 -16.141 1 92.88 186 ALA A C 1
ATOM 1484 O O . ALA A 1 186 ? 2.115 41.438 -15.953 1 92.88 186 ALA A O 1
ATOM 1485 N N . ASP A 1 187 ? 3.52 43.062 -15.602 1 92.88 187 ASP A N 1
ATOM 1486 C CA . ASP A 1 187 ? 4.387 42.25 -14.75 1 92.88 187 ASP A CA 1
ATOM 1487 C C . ASP A 1 187 ? 3.723 41.938 -13.406 1 92.88 187 ASP A C 1
ATOM 1489 O O . ASP A 1 187 ? 3.898 40.875 -12.844 1 92.88 187 ASP A O 1
ATOM 1493 N N . ARG A 1 188 ? 3.025 42.844 -12.93 1 91.88 188 ARG A N 1
ATOM 1494 C CA . ARG A 1 188 ? 2.344 42.656 -11.656 1 91.88 188 ARG A CA 1
ATOM 1495 C C . ARG A 1 188 ? 1.255 41.594 -11.773 1 91.88 188 ARG A C 1
ATOM 1497 O O . ARG A 1 188 ? 1.116 40.75 -10.891 1 91.88 188 ARG A O 1
ATOM 1504 N N . ILE A 1 189 ? 0.529 41.75 -12.836 1 93.06 189 ILE A N 1
ATOM 1505 C CA . ILE A 1 189 ? -0.515 40.75 -13.07 1 93.06 189 ILE A CA 1
ATOM 1506 C C . ILE A 1 189 ? 0.111 39.375 -13.195 1 93.06 189 ILE A C 1
ATOM 1508 O O . ILE A 1 189 ? -0.361 38.406 -12.586 1 93.06 189 ILE A O 1
ATOM 1512 N N . SER A 1 190 ? 1.147 39.312 -13.922 1 92.69 190 SER A N 1
ATOM 1513 C CA . SER A 1 190 ? 1.842 38.031 -14.125 1 92.69 190 SER A CA 1
ATOM 1514 C C . SER A 1 190 ? 2.328 37.469 -12.805 1 92.69 190 SER A C 1
ATOM 1516 O O . SER A 1 190 ? 2.299 36.25 -12.609 1 92.69 190 SER A O 1
ATOM 1518 N N . TRP A 1 191 ? 2.723 38.25 -11.992 1 89.19 191 TRP A N 1
ATOM 1519 C CA . TRP A 1 191 ? 3.232 37.812 -10.703 1 89.19 191 TRP A CA 1
ATOM 1520 C C . TRP A 1 191 ? 2.131 37.156 -9.883 1 89.19 191 TRP A C 1
ATOM 1522 O O . TRP A 1 191 ? 2.348 36.094 -9.281 1 89.19 191 TRP A O 1
ATOM 1532 N N . PHE A 1 192 ? 1.012 37.75 -9.828 1 88.56 192 PHE A N 1
ATOM 1533 C CA . PHE A 1 192 ? -0.088 37.188 -9.047 1 88.56 192 PHE A CA 1
ATOM 1534 C C . PHE A 1 192 ? -0.606 35.906 -9.688 1 88.56 192 PHE A C 1
ATOM 1536 O O . PHE A 1 192 ? -1.042 35 -8.984 1 88.56 192 PHE A O 1
ATOM 1543 N N . ILE A 1 193 ? -0.525 35.906 -10.938 1 92.88 193 ILE A N 1
ATOM 1544 C CA . ILE A 1 193 ? -1.002 34.719 -11.648 1 92.88 193 ILE A CA 1
ATOM 1545 C C . ILE A 1 193 ? -0.138 33.531 -11.281 1 92.88 193 ILE A C 1
ATOM 1547 O O . ILE A 1 193 ? -0.636 32.406 -11.195 1 92.88 193 ILE A O 1
ATOM 1551 N N . ARG A 1 194 ? 1.064 33.75 -11.062 1 89.38 194 ARG A N 1
ATOM 1552 C CA . ARG A 1 194 ? 1.982 32.656 -10.727 1 89.38 194 ARG A CA 1
ATOM 1553 C C . ARG A 1 194 ? 1.479 31.875 -9.523 1 89.38 194 ARG A C 1
ATOM 1555 O O . ARG A 1 194 ? 1.572 30.641 -9.492 1 89.38 194 ARG A O 1
ATOM 1562 N N . ARG A 1 195 ? 0.943 32.469 -8.594 1 88.12 195 ARG A N 1
ATOM 1563 C CA . ARG A 1 195 ? 0.484 31.859 -7.355 1 88.12 195 ARG A CA 1
ATOM 1564 C C . ARG A 1 195 ? -0.846 31.141 -7.559 1 88.12 195 ARG A C 1
ATOM 1566 O O . ARG A 1 195 ? -1.018 30 -7.121 1 88.12 195 ARG A O 1
ATOM 1573 N N . TYR A 1 196 ? -1.704 31.734 -8.312 1 93.94 196 TYR A N 1
ATOM 1574 C CA . TYR A 1 196 ? -3.08 31.25 -8.32 1 93.94 196 TYR A CA 1
ATOM 1575 C C . TYR A 1 196 ? -3.309 30.281 -9.469 1 93.94 196 TYR A C 1
ATOM 1577 O O . TYR A 1 196 ? -4.266 29.5 -9.453 1 93.94 196 TYR A O 1
ATOM 1585 N N . VAL A 1 197 ? -2.467 30.344 -10.477 1 94.62 197 VAL A N 1
ATOM 1586 C CA . VAL A 1 197 ? -2.654 29.438 -11.602 1 94.62 197 VAL A CA 1
ATOM 1587 C C . VAL A 1 197 ? -2.559 28 -11.125 1 94.62 197 VAL A C 1
ATOM 1589 O O . VAL A 1 197 ? -3.428 27.172 -11.43 1 94.62 197 VAL A O 1
ATOM 1592 N N . SER A 1 198 ? -1.511 27.672 -10.367 1 94.75 198 SER A N 1
ATOM 1593 C CA . SER A 1 198 ? -1.332 26.328 -9.828 1 94.75 198 SER A CA 1
ATOM 1594 C C . SER A 1 198 ? -2.449 25.969 -8.859 1 94.75 198 SER A C 1
ATOM 1596 O O . SER A 1 198 ? -2.992 24.859 -8.914 1 94.75 198 SER A O 1
ATOM 1598 N N . ALA A 1 199 ? -2.816 26.859 -8.023 1 95.81 199 ALA A N 1
ATOM 1599 C CA . ALA A 1 199 ? -3.832 26.609 -7.008 1 95.81 199 ALA A CA 1
ATOM 1600 C C . ALA A 1 199 ? -5.176 26.266 -7.648 1 95.81 199 ALA A C 1
ATOM 1602 O O . ALA A 1 199 ? -5.82 25.281 -7.273 1 95.81 199 ALA A O 1
ATOM 1603 N N . PHE A 1 200 ? -5.566 27.062 -8.656 1 95.75 200 PHE A N 1
ATOM 1604 C CA . PHE A 1 200 ? -6.863 26.875 -9.289 1 95.75 200 PHE A CA 1
ATOM 1605 C C . PHE A 1 200 ? -6.859 25.625 -10.172 1 95.75 200 PHE A C 1
ATOM 1607 O O . PHE A 1 200 ? -7.809 24.844 -10.148 1 95.75 200 PHE A O 1
ATOM 1614 N N . ALA A 1 201 ? -5.82 25.438 -10.891 1 93.81 201 ALA A N 1
ATOM 1615 C CA . ALA A 1 201 ? -5.738 24.281 -11.781 1 93.81 201 ALA A CA 1
ATOM 1616 C C . ALA A 1 201 ? -5.77 22.984 -10.992 1 93.81 201 ALA A C 1
ATOM 1618 O O . ALA A 1 201 ? -6.324 21.969 -11.445 1 93.81 201 ALA A O 1
ATOM 1619 N N . ASN A 1 202 ? -5.145 22.906 -9.82 1 92.88 202 ASN A N 1
ATOM 1620 C CA . ASN A 1 202 ? -5.02 21.703 -9.008 1 92.88 202 ASN A CA 1
ATOM 1621 C C . ASN A 1 202 ? -6.281 21.438 -8.188 1 92.88 202 ASN A C 1
ATOM 1623 O O . ASN A 1 202 ? -6.336 20.484 -7.418 1 92.88 202 ASN A O 1
ATOM 1627 N N . HIS A 1 203 ? -7.219 22.266 -8.289 1 91.69 203 HIS A N 1
ATOM 1628 C CA . HIS A 1 203 ? -8.477 22.078 -7.574 1 91.69 203 HIS A CA 1
ATOM 1629 C C . HIS A 1 203 ? -9.664 22.078 -8.539 1 91.69 203 HIS A C 1
ATOM 1631 O O . HIS A 1 203 ? -9.859 21.125 -9.281 1 91.69 203 HIS A O 1
ATOM 1637 N N . ALA A 1 204 ? -10.43 23.188 -8.664 1 90.62 204 ALA A N 1
ATOM 1638 C CA . ALA A 1 204 ? -11.641 23.188 -9.484 1 90.62 204 ALA A CA 1
ATOM 1639 C C . ALA A 1 204 ? -11.594 24.297 -10.531 1 90.62 204 ALA A C 1
ATOM 1641 O O . ALA A 1 204 ? -12.617 24.625 -11.133 1 90.62 204 ALA A O 1
ATOM 1642 N N . GLY A 1 205 ? -10.43 24.812 -10.789 1 93.19 205 GLY A N 1
ATOM 1643 C CA . GLY A 1 205 ? -10.359 25.969 -11.664 1 93.19 205 GLY A CA 1
ATOM 1644 C C . GLY A 1 205 ? -10.906 27.234 -11.031 1 93.19 205 GLY A C 1
ATOM 1645 O O . GLY A 1 205 ? -11.352 27.219 -9.883 1 93.19 205 GLY A O 1
ATOM 1646 N N . GLY A 1 206 ? -10.758 28.375 -11.773 1 95.06 206 GLY A N 1
ATOM 1647 C CA . GLY A 1 206 ? -11.266 29.594 -11.172 1 95.06 206 GLY A CA 1
ATOM 1648 C C . GLY A 1 206 ? -10.906 30.844 -11.953 1 95.06 206 GLY A C 1
ATOM 1649 O O . GLY A 1 206 ? -10.43 30.75 -13.094 1 95.06 206 GLY A O 1
ATOM 1650 N N . HIS A 1 207 ? -11.281 32 -11.391 1 95.94 207 HIS A N 1
ATOM 1651 C CA . HIS A 1 207 ? -11.039 33.312 -11.977 1 95.94 207 HIS A CA 1
ATOM 1652 C C . HIS A 1 207 ? -10.211 34.188 -11.039 1 95.94 207 HIS A C 1
ATOM 1654 O O . HIS A 1 207 ? -10.445 34.219 -9.828 1 95.94 207 HIS A O 1
ATOM 1660 N N . ILE A 1 208 ? -9.266 34.812 -11.594 1 95.94 208 ILE A N 1
ATOM 1661 C CA . ILE A 1 208 ? -8.586 35.938 -10.914 1 95.94 208 ILE A CA 1
ATOM 1662 C C . ILE A 1 208 ? -9.07 37.25 -11.477 1 95.94 208 ILE A C 1
ATOM 1664 O O . ILE A 1 208 ? -8.883 37.531 -12.656 1 95.94 208 ILE A O 1
ATOM 1668 N N . ILE A 1 209 ? -9.633 38.031 -10.641 1 95.56 209 ILE A N 1
ATOM 1669 C CA . ILE A 1 209 ? -10.234 39.281 -11.102 1 95.56 209 ILE A CA 1
ATOM 1670 C C . ILE A 1 209 ? -9.414 40.469 -10.594 1 95.56 209 ILE A C 1
ATOM 1672 O O . ILE A 1 209 ? -9.414 40.75 -9.391 1 95.56 209 ILE A O 1
ATOM 1676 N N . PHE A 1 210 ? -8.812 41.125 -11.492 1 94.94 210 PHE A N 1
ATOM 1677 C CA . PHE A 1 210 ? -8.008 42.312 -11.164 1 94.94 210 PHE A CA 1
ATOM 1678 C C . PHE A 1 210 ? -8.836 43.562 -11.258 1 94.94 210 PHE A C 1
ATOM 1680 O O . PHE A 1 210 ? -9.562 43.781 -12.227 1 94.94 210 PHE A O 1
ATOM 1687 N N . GLY A 1 211 ? -8.719 44.438 -10.312 1 93.75 211 GLY A N 1
ATOM 1688 C CA . GLY A 1 211 ? -9.453 45.688 -10.281 1 93.75 211 GLY A CA 1
ATOM 1689 C C . GLY A 1 211 ? -10.523 45.719 -9.203 1 93.75 211 GLY A C 1
ATOM 1690 O O . GLY A 1 211 ? -11.375 46.625 -9.211 1 93.75 211 GLY A O 1
ATOM 1691 N N . VAL A 1 212 ? -10.523 44.719 -8.453 1 92.69 212 VAL A N 1
ATOM 1692 C CA . VAL A 1 212 ? -11.492 44.625 -7.363 1 92.69 212 VAL A CA 1
ATOM 1693 C C . VAL A 1 212 ? -10.773 44.688 -6.02 1 92.69 212 VAL A C 1
ATOM 1695 O O . VAL A 1 212 ? -9.773 44 -5.812 1 92.69 212 VAL A O 1
ATOM 1698 N N . GLU A 1 213 ? -11.234 45.5 -5.199 1 88.81 213 GLU A N 1
ATOM 1699 C CA . GLU A 1 213 ? -10.609 45.688 -3.893 1 88.81 213 GLU A CA 1
ATOM 1700 C C . GLU A 1 213 ? -10.906 44.5 -2.971 1 88.81 213 GLU A C 1
ATOM 1702 O O . GLU A 1 213 ? -12.047 44.062 -2.898 1 88.81 213 GLU A O 1
ATOM 1707 N N . ASP A 1 214 ? -9.977 44.031 -2.262 1 77.31 214 ASP A N 1
ATOM 1708 C CA . ASP A 1 214 ? -10.023 42.781 -1.503 1 77.31 214 ASP A CA 1
ATOM 1709 C C . ASP A 1 214 ? -10.938 42.906 -0.287 1 77.31 214 ASP A C 1
ATOM 1711 O O . ASP A 1 214 ? -11.68 41.969 0.042 1 77.31 214 ASP A O 1
ATOM 1715 N N . LYS A 1 215 ? -10.969 44.031 0.386 1 74.75 215 LYS A N 1
ATOM 1716 C CA . LYS A 1 215 ? -11.68 44.188 1.651 1 74.75 215 LYS A CA 1
ATOM 1717 C C . LYS A 1 215 ? -13.156 44.5 1.417 1 74.75 215 LYS A C 1
ATOM 1719 O O . LYS A 1 215 ? -14.023 43.906 2.07 1 74.75 215 LYS A O 1
ATOM 1724 N N . THR A 1 216 ? -13.477 45.406 0.477 1 78.62 216 THR A N 1
ATOM 1725 C CA . THR A 1 216 ? -14.852 45.844 0.269 1 78.62 216 THR A CA 1
ATOM 1726 C C . THR A 1 216 ? -15.5 45.094 -0.891 1 78.62 216 THR A C 1
ATOM 1728 O O . THR A 1 216 ? -16.719 45.156 -1.064 1 78.62 216 THR A O 1
ATOM 1731 N N . CYS A 1 217 ? -14.656 44.375 -1.676 1 85.94 217 CYS A N 1
ATOM 1732 C CA . CYS A 1 217 ? -15.109 43.688 -2.865 1 85.94 217 CYS A CA 1
ATOM 1733 C C . CYS A 1 217 ? -15.758 44.625 -3.859 1 85.94 217 CYS A C 1
ATOM 1735 O O . CYS A 1 217 ? -16.688 44.25 -4.574 1 85.94 217 CYS A O 1
ATOM 1737 N N . GLN A 1 218 ? -15.328 45.844 -3.805 1 90.94 218 GLN A N 1
ATOM 1738 C CA . GLN A 1 218 ? -15.844 46.844 -4.738 1 90.94 218 GLN A CA 1
ATOM 1739 C C . GLN A 1 218 ? -14.969 46.938 -5.984 1 90.94 218 GLN A C 1
ATOM 1741 O O . GLN A 1 218 ? -13.75 46.75 -5.906 1 90.94 218 GLN A O 1
ATOM 1746 N N . VAL A 1 219 ? -15.609 47.281 -7.043 1 93.69 219 VAL A N 1
ATOM 1747 C CA . VAL A 1 219 ? -14.914 47.344 -8.328 1 93.69 219 VAL A CA 1
ATOM 1748 C C . VAL A 1 219 ? -14.367 48.75 -8.539 1 93.69 219 VAL A C 1
ATOM 1750 O O . VAL A 1 219 ? -15.102 49.75 -8.453 1 93.69 219 VAL A O 1
ATOM 1753 N N . TYR A 1 220 ? -13.102 48.875 -8.812 1 92.19 220 TYR A N 1
ATOM 1754 C CA . TYR A 1 220 ? -12.484 50.156 -9.133 1 92.19 220 TYR A CA 1
ATOM 1755 C C . TYR A 1 220 ? -11.781 50.094 -10.492 1 92.19 220 TYR A C 1
ATOM 1757 O O . TYR A 1 220 ? -11.586 51.125 -11.133 1 92.19 220 TYR A O 1
ATOM 1765 N N . GLY A 1 221 ? -11.43 48.906 -10.867 1 91.81 221 GLY A N 1
ATOM 1766 C CA . GLY A 1 221 ? -10.758 48.719 -12.141 1 91.81 221 GLY A CA 1
ATOM 1767 C C . GLY A 1 221 ? -9.289 49.125 -12.109 1 91.81 221 GLY A C 1
ATOM 1768 O O . GLY A 1 221 ? -8.859 49.844 -11.203 1 91.81 221 GLY A O 1
ATOM 1769 N N . GLU A 1 222 ? -8.578 48.625 -13 1 92 222 GLU A N 1
ATOM 1770 C CA . GLU A 1 222 ? -7.176 49 -13.203 1 92 222 GLU A CA 1
ATOM 1771 C C . GLU A 1 222 ? -7.023 49.969 -14.359 1 92 222 GLU A C 1
ATOM 1773 O O . GLU A 1 222 ? -7.812 49.969 -15.305 1 92 222 GLU A O 1
ATOM 1778 N N . GLU A 1 223 ? -6.039 50.812 -14.234 1 89.62 223 GLU A N 1
ATOM 1779 C CA . GLU A 1 223 ? -5.801 51.75 -15.312 1 89.62 223 GLU A CA 1
ATOM 1780 C C . GLU A 1 223 ? -5.078 51.094 -16.484 1 89.62 223 GLU A C 1
ATOM 1782 O O . GLU A 1 223 ? -3.92 50.688 -16.359 1 89.62 223 GLU A O 1
ATOM 1787 N N . ILE A 1 224 ? -5.793 50.969 -17.531 1 90.62 224 ILE A N 1
ATOM 1788 C CA . ILE A 1 224 ? -5.234 50.469 -18.781 1 90.62 224 ILE A CA 1
ATOM 1789 C C . ILE A 1 224 ? -5.492 51.5 -19.891 1 90.62 224 ILE A C 1
ATOM 1791 O O . ILE A 1 224 ? -6.527 51.438 -20.562 1 90.62 224 ILE A O 1
ATOM 1795 N N . PRO A 1 225 ? -4.547 52.312 -20.172 1 81.69 225 PRO A N 1
ATOM 1796 C CA . PRO A 1 225 ? -4.781 53.5 -21 1 81.69 225 PRO A CA 1
ATOM 1797 C C . PRO A 1 225 ? -4.922 53.156 -22.484 1 81.69 225 PRO A C 1
ATOM 1799 O O . PRO A 1 225 ? -5.609 53.875 -23.219 1 81.69 225 PRO A O 1
ATOM 1802 N N . ASP A 1 226 ? -4.18 52.156 -23.047 1 86.31 226 ASP A N 1
ATOM 1803 C CA . ASP A 1 226 ? -4.172 51.906 -24.5 1 86.31 226 ASP A CA 1
ATOM 1804 C C . ASP A 1 226 ? -4.176 50.406 -24.797 1 86.31 226 ASP A C 1
ATOM 1806 O O . ASP A 1 226 ? -4.121 49.594 -23.891 1 86.31 226 ASP A O 1
ATOM 1810 N N . GLU A 1 227 ? -4.32 50.156 -26.047 1 90.75 227 GLU A N 1
ATOM 1811 C CA . GLU A 1 227 ? -4.395 48.781 -26.531 1 90.75 227 GLU A CA 1
ATOM 1812 C C . GLU A 1 227 ? -3.035 48.094 -26.453 1 90.75 227 GLU A C 1
ATOM 1814 O O . GLU A 1 227 ? -2.959 46.875 -26.281 1 90.75 227 GLU A O 1
ATOM 1819 N N . ALA A 1 228 ? -2.043 48.844 -26.5 1 91.88 228 ALA A N 1
ATOM 1820 C CA . ALA A 1 228 ? -0.698 48.281 -26.406 1 91.88 228 ALA A CA 1
ATOM 1821 C C . ALA A 1 228 ? -0.467 47.625 -25.031 1 91.88 228 ALA A C 1
ATOM 1823 O O . ALA A 1 228 ? 0.174 46.594 -24.938 1 91.88 228 ALA A O 1
ATOM 1824 N N . THR A 1 229 ? -0.966 48.312 -24.016 1 92.31 229 THR A N 1
ATOM 1825 C CA . THR A 1 229 ? -0.844 47.781 -22.672 1 92.31 229 THR A CA 1
ATOM 1826 C C . THR A 1 229 ? -1.618 46.469 -22.531 1 92.31 229 THR A C 1
ATOM 1828 O O . THR A 1 229 ? -1.177 45.562 -21.828 1 92.31 229 THR A O 1
ATOM 1831 N N . LYS A 1 230 ? -2.77 46.438 -23.203 1 94.44 230 LYS A N 1
ATOM 1832 C CA . LYS A 1 230 ? -3.564 45.188 -23.188 1 94.44 230 LYS A CA 1
ATOM 1833 C C . LYS A 1 230 ? -2.799 44.031 -23.812 1 94.44 230 LYS A C 1
ATOM 1835 O O . LYS A 1 230 ? -2.793 42.938 -23.266 1 94.44 230 LYS A O 1
ATOM 1840 N N . TYR A 1 231 ? -2.205 44.312 -24.859 1 95.44 231 TYR A N 1
ATOM 1841 C CA . TYR A 1 231 ? -1.444 43.281 -25.547 1 95.44 231 TYR A CA 1
ATOM 1842 C C . TYR A 1 231 ? -0.243 42.844 -24.719 1 95.44 231 TYR A C 1
ATOM 1844 O O . TYR A 1 231 ? 0.122 41.656 -24.719 1 95.44 231 TYR A O 1
ATOM 1852 N N . ASP A 1 232 ? 0.367 43.781 -24.078 1 95.56 232 ASP A N 1
ATOM 1853 C CA . ASP A 1 232 ? 1.484 43.438 -23.203 1 95.56 232 ASP A CA 1
ATOM 1854 C C . ASP A 1 232 ? 1.042 42.5 -22.078 1 95.56 232 ASP A C 1
ATOM 1856 O O . ASP A 1 232 ? 1.775 41.594 -21.703 1 95.56 232 ASP A O 1
ATOM 1860 N N . ILE A 1 233 ? -0.105 42.812 -21.531 1 96.25 233 ILE A N 1
ATOM 1861 C CA . ILE A 1 233 ? -0.645 41.969 -20.453 1 96.25 233 ILE A CA 1
ATOM 1862 C C . ILE A 1 233 ? -0.896 40.562 -20.969 1 96.25 233 ILE A C 1
ATOM 1864 O O . ILE A 1 233 ? -0.516 39.594 -20.328 1 96.25 233 ILE A O 1
ATOM 1868 N N . ILE A 1 234 ? -1.475 40.438 -22.109 1 96.81 234 ILE A N 1
ATOM 1869 C CA . ILE A 1 234 ? -1.771 39.156 -22.688 1 96.81 234 ILE A CA 1
ATOM 1870 C C . ILE A 1 234 ? -0.475 38.375 -22.922 1 96.81 234 ILE A C 1
ATOM 1872 O O . ILE A 1 234 ? -0.399 37.188 -22.609 1 96.81 234 ILE A O 1
ATOM 1876 N N . ASP A 1 235 ? 0.495 39 -23.391 1 95.94 235 ASP A N 1
ATOM 1877 C CA . ASP A 1 235 ? 1.775 38.375 -23.688 1 95.94 235 ASP A CA 1
ATOM 1878 C C . ASP A 1 235 ? 2.428 37.844 -22.406 1 95.94 235 ASP A C 1
ATOM 1880 O O . ASP A 1 235 ? 2.973 36.75 -22.375 1 95.94 235 ASP A O 1
ATOM 1884 N N . LYS A 1 236 ? 2.41 38.688 -21.406 1 95.81 236 LYS A N 1
ATOM 1885 C CA . LYS A 1 236 ? 3.027 38.281 -20.141 1 95.81 236 LYS A CA 1
ATOM 1886 C C . LYS A 1 236 ? 2.287 37.125 -19.5 1 95.81 236 LYS A C 1
ATOM 1888 O O . LYS A 1 236 ? 2.904 36.25 -18.906 1 95.81 236 LYS A O 1
ATOM 1893 N N . VAL A 1 237 ? 0.997 37.188 -19.578 1 95.94 237 VAL A N 1
ATOM 1894 C CA . VAL A 1 237 ? 0.197 36.094 -19.031 1 95.94 237 VAL A CA 1
ATOM 1895 C C . VAL A 1 237 ? 0.457 34.812 -19.812 1 95.94 237 VAL A C 1
ATOM 1897 O O . VAL A 1 237 ? 0.6 33.75 -19.234 1 95.94 237 VAL A O 1
ATOM 1900 N N . GLU A 1 238 ? 0.498 34.906 -21.047 1 95.19 238 GLU A N 1
ATOM 1901 C CA . GLU A 1 238 ? 0.775 33.75 -21.891 1 95.19 238 GLU A CA 1
ATOM 1902 C C . GLU A 1 238 ? 2.15 33.156 -21.594 1 95.19 238 GLU A C 1
ATOM 1904 O O . GLU A 1 238 ? 2.32 31.922 -21.578 1 95.19 238 GLU A O 1
ATOM 1909 N N . GLU A 1 239 ? 3.053 34.031 -21.484 1 94.31 239 GLU A N 1
ATOM 1910 C CA . GLU A 1 239 ? 4.391 33.562 -21.109 1 94.31 239 GLU A CA 1
ATOM 1911 C C . GLU A 1 239 ? 4.375 32.812 -19.797 1 94.31 239 GLU A C 1
ATOM 1913 O O . GLU A 1 239 ? 5.039 31.766 -19.656 1 94.31 239 GLU A O 1
ATOM 1918 N N . ARG A 1 240 ? 3.666 33.312 -18.859 1 93.94 240 ARG A N 1
ATOM 1919 C CA . ARG A 1 240 ? 3.551 32.688 -17.562 1 93.94 240 ARG A CA 1
ATOM 1920 C C . ARG A 1 240 ? 2.906 31.297 -17.688 1 93.94 240 ARG A C 1
ATOM 1922 O O . ARG A 1 240 ? 3.346 30.328 -17.047 1 93.94 240 ARG A O 1
ATOM 1929 N N . MET A 1 241 ? 1.913 31.203 -18.484 1 94.38 241 MET A N 1
ATOM 1930 C CA . MET A 1 241 ? 1.224 29.922 -18.688 1 94.38 241 MET A CA 1
ATOM 1931 C C . MET A 1 241 ? 2.145 28.906 -19.359 1 94.38 241 MET A C 1
ATOM 1933 O O . MET A 1 241 ? 2.102 27.719 -19.031 1 94.38 241 MET A O 1
ATOM 1937 N N . LYS A 1 242 ? 3.016 29.406 -20.203 1 91.19 242 LYS A N 1
ATOM 1938 C CA . LYS A 1 242 ? 3.949 28.531 -20.906 1 91.19 242 LYS A CA 1
ATOM 1939 C C . LYS A 1 242 ? 5.059 28.047 -19.984 1 91.19 242 LYS A C 1
ATOM 1941 O O . LYS A 1 242 ? 5.566 26.938 -20.125 1 91.19 242 LYS A O 1
ATOM 1946 N N . LYS A 1 243 ? 5.406 28.906 -19.047 1 90.38 243 LYS A N 1
ATOM 1947 C CA . LYS A 1 243 ? 6.457 28.547 -18.094 1 90.38 243 LYS A CA 1
ATOM 1948 C C . LYS A 1 243 ? 5.941 27.562 -17.047 1 90.38 243 LYS A C 1
ATOM 1950 O O . LYS A 1 243 ? 6.727 26.859 -16.422 1 90.38 243 LYS A O 1
ATOM 1955 N N . THR A 1 244 ? 4.68 27.578 -16.797 1 92.94 244 THR A N 1
ATOM 1956 C CA . THR A 1 244 ? 4.047 26.641 -15.883 1 92.94 244 THR A CA 1
ATOM 1957 C C . THR A 1 244 ? 4.086 25.219 -16.438 1 92.94 244 THR A C 1
ATOM 1959 O O . THR A 1 244 ? 4.031 25.031 -17.656 1 92.94 244 THR A O 1
ATOM 1962 N N . ILE A 1 245 ? 4.297 24.234 -15.562 1 92.56 245 ILE A N 1
ATOM 1963 C CA . ILE A 1 245 ? 4.406 22.844 -15.984 1 92.56 245 ILE A CA 1
ATOM 1964 C C . ILE A 1 245 ? 3.041 22.156 -15.891 1 92.56 245 ILE A C 1
ATOM 1966 O O . ILE A 1 245 ? 2.518 21.953 -14.789 1 92.56 245 ILE A O 1
ATOM 1970 N N . TRP A 1 246 ? 2.467 21.844 -17.031 1 89.94 246 TRP A N 1
ATOM 1971 C CA . TRP A 1 246 ? 1.218 21.109 -17.156 1 89.94 246 TRP A CA 1
ATOM 1972 C C . TRP A 1 246 ? 1.481 19.656 -17.531 1 89.94 246 TRP A C 1
ATOM 1974 O O . TRP A 1 246 ? 1.748 19.344 -18.703 1 89.94 246 TRP A O 1
ATOM 1984 N N . VAL A 1 247 ? 1.313 18.766 -16.609 1 79.94 247 VAL A N 1
ATOM 1985 C CA . VAL A 1 247 ? 1.723 17.375 -16.797 1 79.94 247 VAL A CA 1
ATOM 1986 C C . VAL A 1 247 ? 0.814 16.703 -17.828 1 79.94 247 VAL A C 1
ATOM 1988 O O . VAL A 1 247 ? -0.385 16.984 -17.891 1 79.94 247 VAL A O 1
ATOM 1991 N N . HIS A 1 248 ? 1.171 15.781 -18.641 1 64.94 248 HIS A N 1
ATOM 1992 C CA . HIS A 1 248 ? 0.475 14.93 -19.594 1 64.94 248 HIS A CA 1
ATOM 1993 C C . HIS A 1 248 ? 0.004 15.742 -20.797 1 64.94 248 HIS A C 1
ATOM 1995 O O . HIS A 1 248 ? -0.687 15.211 -21.672 1 64.94 248 HIS A O 1
ATOM 2001 N N . LEU A 1 249 ? 0.166 17.062 -20.672 1 61.19 249 LEU A N 1
ATOM 2002 C CA . LEU A 1 249 ? -0.242 17.844 -21.844 1 61.19 249 LEU A CA 1
ATOM 2003 C C . LEU A 1 249 ? 0.665 17.562 -23.031 1 61.19 249 LEU A C 1
ATOM 2005 O O . LEU A 1 249 ? 1.862 17.859 -22.984 1 61.19 249 LEU A O 1
ATOM 2009 N N . LYS A 1 250 ? 0.245 16.547 -23.734 1 57.69 250 LYS A N 1
ATOM 2010 C CA . LYS A 1 250 ? 0.958 16.266 -24.969 1 57.69 250 LYS A CA 1
ATOM 2011 C C . LYS A 1 250 ? 1.156 17.531 -25.812 1 57.69 250 LYS A C 1
ATOM 2013 O O . LYS A 1 250 ? 2.176 17.672 -26.484 1 57.69 250 LYS A O 1
ATOM 2018 N N . GLN A 1 251 ? 0.094 18.453 -25.75 1 66.56 251 GLN A N 1
ATOM 2019 C CA . GLN A 1 251 ? 0.104 19.703 -26.484 1 66.56 251 GLN A CA 1
ATOM 2020 C C . GLN A 1 251 ? 0.416 20.875 -25.562 1 66.56 251 GLN A C 1
ATOM 2022 O O . GLN A 1 251 ? 0.368 20.75 -24.328 1 66.56 251 GLN A O 1
ATOM 2027 N N . ARG A 1 252 ? 0.819 22 -26.078 1 78.81 252 ARG A N 1
ATOM 2028 C CA . ARG A 1 252 ? 1.098 23.266 -25.391 1 78.81 252 ARG A CA 1
ATOM 2029 C C . ARG A 1 252 ? -0.173 23.844 -24.781 1 78.81 252 ARG A C 1
ATOM 2031 O O . ARG A 1 252 ? -1.274 23.594 -25.266 1 78.81 252 ARG A O 1
ATOM 2038 N N . VAL A 1 253 ? -0.071 24.438 -23.578 1 89.56 253 VAL A N 1
ATOM 2039 C CA . VAL A 1 253 ? -1.174 25.141 -22.938 1 89.56 253 VAL A CA 1
ATOM 2040 C C . VAL A 1 253 ? -1.757 26.172 -23.906 1 89.56 253 VAL A C 1
ATOM 2042 O O . VAL A 1 253 ? -1.014 26.891 -24.578 1 89.56 253 VAL A O 1
ATOM 2045 N N . GLN A 1 254 ? -3.043 26.188 -24.094 1 92.12 254 GLN A N 1
ATOM 2046 C CA . GLN A 1 254 ? -3.676 27.016 -25.109 1 92.12 254 GLN A CA 1
ATOM 2047 C C . GLN A 1 254 ? -4.684 27.984 -24.484 1 92.12 254 GLN A C 1
ATOM 2049 O O . GLN A 1 254 ? -5.488 27.578 -23.625 1 92.12 254 GLN A O 1
ATOM 2054 N N . ARG A 1 255 ? -4.605 29.203 -25.031 1 94.69 255 ARG A N 1
ATOM 2055 C CA . ARG A 1 255 ? -5.613 30.188 -24.641 1 94.69 255 ARG A CA 1
ATOM 2056 C C . ARG A 1 255 ? -6.977 29.844 -25.234 1 94.69 255 ARG A C 1
ATOM 2058 O O . ARG A 1 255 ? -7.07 29.438 -26.391 1 94.69 255 ARG A O 1
ATOM 2065 N N . GLY A 1 256 ? -8.031 29.938 -24.406 1 94.12 256 GLY A N 1
ATOM 2066 C CA . GLY A 1 256 ? -9.375 29.594 -24.859 1 94.12 256 GLY A CA 1
ATOM 2067 C C . GLY A 1 256 ? -9.789 28.188 -24.484 1 94.12 256 GLY A C 1
ATOM 2068 O O . GLY A 1 256 ? -10.977 27.859 -24.5 1 94.12 256 GLY A O 1
ATOM 2069 N N . ILE A 1 257 ? -8.773 27.438 -24.172 1 93.19 257 ILE A N 1
ATOM 2070 C CA . ILE A 1 257 ? -9.07 26.062 -23.812 1 93.19 257 ILE A CA 1
ATOM 2071 C C . ILE A 1 257 ? -8.695 25.828 -22.344 1 93.19 257 ILE A C 1
ATOM 2073 O O . ILE A 1 257 ? -9.547 25.484 -21.531 1 93.19 257 ILE A O 1
ATOM 2077 N N . HIS A 1 258 ? -7.41 26.125 -22.062 1 94.12 258 HIS A N 1
ATOM 2078 C CA . HIS A 1 258 ? -6.93 25.844 -20.719 1 94.12 258 HIS A CA 1
ATOM 2079 C C . HIS A 1 258 ? -6.98 27.094 -19.828 1 94.12 258 HIS A C 1
ATOM 2081 O O . HIS A 1 258 ? -7.031 26.984 -18.609 1 94.12 258 HIS A O 1
ATOM 2087 N N . TRP A 1 259 ? -6.816 28.188 -20.422 1 95.94 259 TRP A N 1
ATOM 2088 C CA . TRP A 1 259 ? -6.902 29.484 -19.75 1 95.94 259 TRP A CA 1
ATOM 2089 C C . TRP A 1 259 ? -7.414 30.562 -20.688 1 95.94 259 TRP A C 1
ATOM 2091 O O . TRP A 1 259 ? -7.5 30.344 -21.906 1 95.94 259 TRP A O 1
ATOM 2101 N N . ASP A 1 260 ? -7.875 31.641 -20.141 1 97.06 260 ASP A N 1
ATOM 2102 C CA . ASP A 1 260 ? -8.312 32.781 -20.938 1 97.06 260 ASP A CA 1
ATOM 2103 C C . ASP A 1 260 ? -8.172 34.094 -20.172 1 97.06 260 ASP A C 1
ATOM 2105 O O . ASP A 1 260 ? -7.922 34.062 -18.953 1 97.06 260 ASP A O 1
ATOM 2109 N N . ILE A 1 261 ? -8.18 35.188 -20.906 1 97.12 261 ILE A N 1
ATOM 2110 C CA . ILE A 1 261 ? -8.078 36.5 -20.297 1 97.12 261 ILE A CA 1
ATOM 2111 C C . ILE A 1 261 ? -9.07 37.438 -20.969 1 97.12 261 ILE A C 1
ATOM 2113 O O . ILE A 1 261 ? -9.266 37.406 -22.188 1 97.12 261 ILE A O 1
ATOM 2117 N N . GLY A 1 262 ? -9.812 38.156 -20.203 1 95.81 262 GLY A N 1
ATOM 2118 C CA . GLY A 1 262 ? -10.781 39.125 -20.688 1 95.81 262 GLY A CA 1
ATOM 2119 C C . GLY A 1 262 ? -10.586 40.5 -20.078 1 95.81 262 GLY A C 1
ATOM 2120 O O . GLY A 1 262 ? -10.086 40.625 -18.969 1 95.81 262 GLY A O 1
ATOM 2121 N N . PHE A 1 263 ? -10.953 41.531 -20.875 1 95.38 263 PHE A N 1
ATOM 2122 C CA . PHE A 1 263 ? -10.891 42.938 -20.453 1 95.38 263 PHE A CA 1
ATOM 2123 C C . PHE A 1 263 ? -12.273 43.562 -20.469 1 95.38 263 PHE A C 1
ATOM 2125 O O . PHE A 1 263 ? -12.938 43.594 -21.516 1 95.38 263 PHE A O 1
ATOM 2132 N N . TYR A 1 264 ? -12.641 44.125 -19.312 1 94.62 264 TYR A N 1
ATOM 2133 C CA . TYR A 1 264 ? -14 44.625 -19.188 1 94.62 264 TYR A CA 1
ATOM 2134 C C . TYR A 1 264 ? -13.977 46.062 -18.688 1 94.62 264 TYR A C 1
ATOM 2136 O O . TYR A 1 264 ? -13.5 46.344 -17.578 1 94.62 264 TYR A O 1
ATOM 2144 N N . PRO A 1 265 ? -14.516 46.969 -19.422 1 91.38 265 PRO A N 1
ATOM 2145 C CA . PRO A 1 265 ? -14.523 48.344 -18.984 1 91.38 265 PRO A CA 1
ATOM 2146 C C . PRO A 1 265 ? -15.406 48.594 -17.766 1 91.38 265 PRO A C 1
ATOM 2148 O O . PRO A 1 265 ? -16.469 47.969 -17.641 1 91.38 265 PRO A O 1
ATOM 2151 N N . VAL A 1 266 ? -14.938 49.438 -16.906 1 93.56 266 VAL A N 1
ATOM 2152 C CA . VAL A 1 266 ? -15.719 49.812 -15.727 1 93.56 266 VAL A CA 1
ATOM 2153 C C . VAL A 1 266 ? -16.594 51.031 -16.062 1 93.56 266 VAL A C 1
ATOM 2155 O O . VAL A 1 266 ? -16.109 52.062 -16.547 1 93.56 266 VAL A O 1
ATOM 2158 N N . LEU A 1 267 ? -17.844 50.906 -15.703 1 91.56 267 LEU A N 1
ATOM 2159 C CA . LEU A 1 267 ? -18.812 51.938 -16.047 1 91.56 267 LEU A CA 1
ATOM 2160 C C . LEU A 1 267 ? -19.016 52.906 -14.883 1 91.56 267 LEU A C 1
ATOM 2162 O O . LEU A 1 267 ? -18.734 52.562 -13.734 1 91.56 267 LEU A O 1
ATOM 2166 N N . ASN A 1 268 ? -19.547 54.188 -15.164 1 89.19 268 ASN A N 1
ATOM 2167 C CA . ASN A 1 268 ? -19.938 55.219 -14.203 1 89.19 268 ASN A CA 1
ATOM 2168 C C . ASN A 1 268 ? -18.75 55.625 -13.328 1 89.19 268 ASN A C 1
ATOM 2170 O O . ASN A 1 268 ? -18.875 55.688 -12.102 1 89.19 268 ASN A O 1
ATOM 2174 N N . THR A 1 269 ? -17.641 55.812 -13.969 1 88.56 269 THR A N 1
ATOM 2175 C CA . THR A 1 269 ? -16.469 56.312 -13.25 1 88.56 269 THR A CA 1
ATOM 2176 C C . THR A 1 269 ? -16.656 57.781 -12.891 1 88.56 269 THR A C 1
ATOM 2178 O O . THR A 1 269 ? -17.156 58.594 -13.695 1 88.56 269 THR A O 1
ATOM 2181 N N . PRO A 1 270 ? -16.344 58.125 -11.719 1 85.94 270 PRO A N 1
ATOM 2182 C CA . PRO A 1 270 ? -16.484 59.531 -11.336 1 85.94 270 PRO A CA 1
ATOM 2183 C C . PRO A 1 270 ? -15.688 60.469 -12.227 1 85.94 270 PRO A C 1
ATOM 2185 O O . PRO A 1 270 ? -14.703 60.062 -12.844 1 85.94 270 PRO A O 1
ATOM 2188 N N . GLU A 1 271 ? -16.031 61.781 -12.477 1 75.81 271 GLU A N 1
ATOM 2189 C CA . GLU A 1 271 ? -15.516 62.781 -13.406 1 75.81 271 GLU A CA 1
ATOM 2190 C C . GLU A 1 271 ? -14.039 63.062 -13.141 1 75.81 271 GLU A C 1
ATOM 2192 O O . GLU A 1 271 ? -13.281 63.375 -14.062 1 75.81 271 GLU A O 1
ATOM 2197 N N . GLY A 1 272 ? -13.5 62.875 -11.898 1 69.56 272 GLY A N 1
ATOM 2198 C CA . GLY A 1 272 ? -12.117 63.156 -11.562 1 69.56 272 GLY A CA 1
ATOM 2199 C C . GLY A 1 272 ? -11.164 62.031 -11.961 1 69.56 272 GLY A C 1
ATOM 2200 O O . GLY A 1 272 ? -9.945 62.25 -11.945 1 69.56 272 GLY A O 1
ATOM 2201 N N . ILE A 1 273 ? -11.57 60.969 -12.211 1 69.81 273 ILE A N 1
ATOM 2202 C CA . ILE A 1 273 ? -10.703 59.844 -12.562 1 69.81 273 ILE A CA 1
ATOM 2203 C C . ILE A 1 273 ? -10.477 59.812 -14.07 1 69.81 273 ILE A C 1
ATOM 2205 O O . ILE A 1 273 ? -11.43 59.719 -14.844 1 69.81 273 ILE A O 1
ATOM 2209 N N . THR A 1 274 ? -9.266 60.344 -14.5 1 61 274 THR A N 1
ATOM 2210 C CA . THR A 1 274 ? -8.797 60.438 -15.875 1 61 274 THR A CA 1
ATOM 2211 C C . THR A 1 274 ? -8.242 59.094 -16.359 1 61 274 THR A C 1
ATOM 2213 O O . THR A 1 274 ? -7.625 58.375 -15.578 1 61 274 THR A O 1
ATOM 2216 N N . GLY A 1 275 ? -8.875 58.312 -17.312 1 66.5 275 GLY A N 1
ATOM 2217 C CA . GLY A 1 275 ? -8.375 57.125 -18 1 66.5 275 GLY A CA 1
ATOM 2218 C C . GLY A 1 275 ? -9.375 56 -18.016 1 66.5 275 GLY A C 1
ATOM 2219 O O . GLY A 1 275 ? -10.344 56 -17.25 1 66.5 275 GLY A O 1
ATOM 2220 N N . SER A 1 276 ? -9.164 55.188 -18.875 1 82 276 SER A N 1
ATOM 2221 C CA . SER A 1 276 ? -10.023 54.031 -19.062 1 82 276 SER A CA 1
ATOM 2222 C C . SER A 1 276 ? -9.742 52.938 -18.016 1 82 276 SER A C 1
ATOM 2224 O O . SER A 1 276 ? -8.609 52.5 -17.891 1 82 276 SER A O 1
ATOM 2226 N N . ARG A 1 277 ? -10.711 52.844 -17.047 1 90.38 277 ARG A N 1
ATOM 2227 C CA . ARG A 1 277 ? -10.609 51.781 -16.047 1 90.38 277 ARG A CA 1
ATOM 2228 C C . ARG A 1 277 ? -11.195 50.469 -16.562 1 90.38 277 ARG A C 1
ATOM 2230 O O . ARG A 1 277 ? -12.266 50.469 -17.172 1 90.38 277 ARG A O 1
ATOM 2237 N N . VAL A 1 278 ? -10.367 49.438 -16.391 1 93.06 278 VAL A N 1
ATOM 2238 C CA . VAL A 1 278 ? -10.742 48.125 -16.953 1 93.06 278 VAL A CA 1
ATOM 2239 C C . VAL A 1 278 ? -10.57 47.031 -15.898 1 93.06 278 VAL A C 1
ATOM 2241 O O . VAL A 1 278 ? -9.625 47.062 -15.109 1 93.06 278 VAL A O 1
ATOM 2244 N N . VAL A 1 279 ? -11.516 46.156 -15.789 1 95.12 279 VAL A N 1
ATOM 2245 C CA . VAL A 1 279 ? -11.375 44.938 -15 1 95.12 279 VAL A CA 1
ATOM 2246 C C . VAL A 1 279 ? -10.781 43.812 -15.875 1 95.12 279 VAL A C 1
ATOM 2248 O O . VAL A 1 279 ? -11.25 43.562 -16.984 1 95.12 279 VAL A O 1
ATOM 2251 N N . VAL A 1 280 ? -9.695 43.25 -15.43 1 95.75 280 VAL A N 1
ATOM 2252 C CA . VAL A 1 280 ? -9.047 42.156 -16.141 1 95.75 280 VAL A CA 1
ATOM 2253 C C . VAL A 1 280 ? -9.375 40.844 -15.445 1 95.75 280 VAL A C 1
ATOM 2255 O O . VAL A 1 280 ? -9.148 40.688 -14.25 1 95.75 280 VAL A O 1
ATOM 2258 N N . VAL A 1 281 ? -9.938 39.906 -16.125 1 96.56 281 VAL A N 1
ATOM 2259 C CA . VAL A 1 281 ? -10.281 38.594 -15.578 1 96.56 281 VAL A CA 1
ATOM 2260 C C . VAL A 1 281 ? -9.445 37.5 -16.25 1 96.56 281 VAL A C 1
ATOM 2262 O O . VAL A 1 281 ? -9.492 37.344 -17.469 1 96.56 281 VAL A O 1
ATOM 2265 N N . VAL A 1 282 ? -8.672 36.844 -15.484 1 97.12 282 VAL A N 1
ATOM 2266 C CA . VAL A 1 282 ? -7.926 35.688 -15.969 1 97.12 282 VAL A CA 1
ATOM 2267 C C . VAL A 1 282 ? -8.578 34.406 -15.469 1 97.12 282 VAL A C 1
ATOM 2269 O O . VAL A 1 282 ? -8.766 34.219 -14.266 1 97.12 282 VAL A O 1
ATOM 2272 N N . SER A 1 283 ? -8.93 33.531 -16.344 1 97.12 283 SER A N 1
ATOM 2273 C CA . SER A 1 283 ? -9.594 32.281 -16.016 1 97.12 283 SER A CA 1
ATOM 2274 C C . SER A 1 283 ? -8.688 31.078 -16.281 1 97.12 283 SER A C 1
ATOM 2276 O O . SER A 1 283 ? -7.93 31.078 -17.25 1 97.12 283 SER A O 1
ATOM 2278 N N . VAL A 1 284 ? -8.703 30.141 -15.391 1 96.31 284 VAL A N 1
ATOM 2279 C CA . VAL A 1 284 ? -7.914 28.922 -15.5 1 96.31 284 VAL A CA 1
ATOM 2280 C C . VAL A 1 284 ? -8.805 27.703 -15.25 1 96.31 284 VAL A C 1
ATOM 2282 O O . VAL A 1 284 ? -9.664 27.734 -14.359 1 96.31 284 VAL A O 1
ATOM 2285 N N . VAL A 1 285 ? -8.57 26.641 -15.977 1 94.62 285 VAL A N 1
ATOM 2286 C CA . VAL A 1 285 ? -9.391 25.438 -15.828 1 94.62 285 VAL A CA 1
ATOM 2287 C C . VAL A 1 285 ? -8.727 24.469 -14.844 1 94.62 285 VAL A C 1
ATOM 2289 O O . VAL A 1 285 ? -7.551 24.625 -14.523 1 94.62 285 VAL A O 1
ATOM 2292 N N . LYS A 1 286 ? -9.539 23.547 -14.344 1 91.69 286 LYS A N 1
ATOM 2293 C CA . LYS A 1 286 ? -8.992 22.422 -13.594 1 91.69 286 LYS A CA 1
ATOM 2294 C C . LYS A 1 286 ? -8.148 21.516 -14.492 1 91.69 286 LYS A C 1
ATOM 2296 O O . LYS A 1 286 ? -8.508 21.266 -15.648 1 91.69 286 LYS A O 1
ATOM 2301 N N . TYR A 1 287 ? -7.078 21.109 -14.016 1 89.56 287 TYR A N 1
ATOM 2302 C CA . TYR A 1 287 ? -6.195 20.25 -14.789 1 89.56 287 TYR A CA 1
ATOM 2303 C C . TYR A 1 287 ? -5.75 19.047 -13.953 1 89.56 287 TYR A C 1
ATOM 2305 O O . TYR A 1 287 ? -5.297 19.203 -12.82 1 89.56 287 TYR A O 1
ATOM 2313 N N . PRO A 1 288 ? -5.883 17.859 -14.523 1 84.62 288 PRO A N 1
ATOM 2314 C CA . PRO A 1 288 ? -5.5 16.656 -13.773 1 84.62 288 PRO A CA 1
ATOM 2315 C C . PRO A 1 288 ? -3.984 16.453 -13.711 1 84.62 288 PRO A C 1
ATOM 2317 O O . PRO A 1 288 ? -3.268 16.875 -14.625 1 84.62 288 PRO A O 1
ATOM 2320 N N . GLY A 1 289 ? -3.389 15.711 -12.766 1 79.94 289 GLY A N 1
ATOM 2321 C CA . GLY A 1 289 ? -1.99 15.328 -12.641 1 79.94 289 GLY A CA 1
ATOM 2322 C C . GLY A 1 289 ? -1.149 16.375 -11.938 1 79.94 289 GLY A C 1
ATOM 2323 O O . GLY A 1 289 ? 0.073 16.25 -11.852 1 79.94 289 GLY A O 1
ATOM 2324 N N . LEU A 1 290 ? -1.64 17.484 -11.484 1 88.69 290 LEU A N 1
ATOM 2325 C CA . LEU A 1 290 ? -1.005 18.547 -10.719 1 88.69 290 LEU A CA 1
ATOM 2326 C C . LEU A 1 290 ? -0.278 19.516 -11.648 1 88.69 290 LEU A C 1
ATOM 2328 O O . LEU A 1 290 ? 0.426 19.094 -12.57 1 88.69 290 LEU A O 1
ATOM 2332 N N . VAL A 1 291 ? -0.381 20.688 -11.469 1 92.69 291 VAL A N 1
ATOM 2333 C CA . VAL A 1 291 ? 0.273 21.766 -12.195 1 92.69 291 VAL A CA 1
ATOM 2334 C C . VAL A 1 291 ? 1.305 22.453 -11.297 1 92.69 291 VAL A C 1
ATOM 2336 O O . VAL A 1 291 ? 1.01 22.781 -10.141 1 92.69 291 VAL A O 1
ATOM 2339 N N . TYR A 1 292 ? 2.547 22.594 -11.82 1 94.5 292 TYR A N 1
ATOM 2340 C CA . TYR A 1 292 ? 3.65 23.203 -11.078 1 94.5 292 TYR A CA 1
ATOM 2341 C C . TYR A 1 292 ? 4.062 24.531 -11.688 1 94.5 292 TYR A C 1
ATOM 2343 O O . TYR A 1 292 ? 4.098 24.672 -12.914 1 94.5 292 TYR A O 1
ATOM 2351 N N . THR A 1 293 ? 4.367 25.516 -10.883 1 94.44 293 THR A N 1
ATOM 2352 C CA . THR A 1 293 ? 4.805 26.812 -11.406 1 94.44 293 THR A CA 1
ATOM 2353 C C . THR A 1 293 ? 6.25 26.734 -11.883 1 94.44 293 THR A C 1
ATOM 2355 O O . THR A 1 293 ? 6.66 27.516 -12.758 1 94.44 293 THR A O 1
ATOM 2358 N N . GLN A 1 294 ? 6.969 25.953 -11.211 1 93.19 294 GLN A N 1
ATOM 2359 C CA . GLN A 1 294 ? 8.352 25.672 -11.586 1 93.19 294 GLN A CA 1
ATOM 2360 C C . GLN A 1 294 ? 8.727 24.219 -11.258 1 93.19 294 GLN A C 1
ATOM 2362 O O . GLN A 1 294 ? 7.926 23.484 -10.672 1 93.19 294 GLN A O 1
ATOM 2367 N N . CYS A 1 295 ? 9.906 23.828 -11.711 1 94.62 295 CYS A N 1
ATOM 2368 C CA . CYS A 1 295 ? 10.383 22.484 -11.406 1 94.62 295 CYS A CA 1
ATOM 2369 C C . CYS A 1 295 ? 10.57 22.297 -9.906 1 94.62 295 CYS A C 1
ATOM 2371 O O . CYS A 1 295 ? 11.195 23.125 -9.242 1 94.62 295 CYS A O 1
ATOM 2373 N N . PRO A 1 296 ? 9.961 21.266 -9.383 1 96.19 296 PRO A N 1
ATOM 2374 C CA . PRO A 1 296 ? 10.203 21 -7.961 1 96.19 296 PRO A CA 1
ATOM 2375 C C . PRO A 1 296 ? 11.695 20.938 -7.617 1 96.19 296 PRO A C 1
ATOM 2377 O O . PRO A 1 296 ? 12.492 20.422 -8.398 1 96.19 296 PRO A O 1
ATOM 2380 N N . GLU A 1 297 ? 12.07 21.438 -6.508 1 97.19 297 GLU A N 1
ATOM 2381 C CA . GLU A 1 297 ? 13.469 21.516 -6.094 1 97.19 297 GLU A CA 1
ATOM 2382 C C . GLU A 1 297 ? 13.883 20.281 -5.305 1 97.19 297 GLU A C 1
ATOM 2384 O O . GLU A 1 297 ? 13.797 20.266 -4.074 1 97.19 297 GLU A O 1
ATOM 2389 N N . SER A 1 298 ? 14.383 19.312 -5.91 1 97.38 298 SER A N 1
ATOM 2390 C CA . SER A 1 298 ? 14.922 18.062 -5.363 1 97.38 298 SER A CA 1
ATOM 2391 C C . SER A 1 298 ? 16.359 17.844 -5.82 1 97.38 298 SER A C 1
ATOM 2393 O O . SER A 1 298 ? 16.688 18.062 -6.988 1 97.38 298 SER A O 1
ATOM 2395 N N . TYR A 1 299 ? 17.203 17.484 -4.867 1 97.81 299 TYR A N 1
ATOM 2396 C CA . TYR A 1 299 ? 18.625 17.438 -5.168 1 97.81 299 TYR A CA 1
ATOM 2397 C C . TYR A 1 299 ? 19.188 16.047 -4.891 1 97.81 299 TYR A C 1
ATOM 2399 O O . TYR A 1 299 ? 18.656 15.305 -4.062 1 97.81 299 TYR A O 1
ATOM 2407 N N . HIS A 1 300 ? 20.172 15.641 -5.609 1 96.62 300 HIS A N 1
ATOM 2408 C CA . HIS A 1 300 ? 20.922 14.414 -5.398 1 96.62 300 HIS A CA 1
ATOM 2409 C C . HIS A 1 300 ? 22.406 14.617 -5.699 1 96.62 300 HIS A C 1
ATOM 2411 O O . HIS A 1 300 ? 22.812 15.711 -6.07 1 96.62 300 HIS A O 1
ATOM 2417 N N . ILE A 1 301 ? 23.203 13.625 -5.418 1 95.62 301 ILE A N 1
ATOM 2418 C CA . ILE A 1 301 ? 24.641 13.727 -5.594 1 95.62 301 ILE A CA 1
ATOM 2419 C C . ILE A 1 301 ? 25.078 12.898 -6.797 1 95.62 301 ILE A C 1
ATOM 2421 O O . ILE A 1 301 ? 24.75 11.711 -6.891 1 95.62 301 ILE A O 1
ATOM 2425 N N . VAL A 1 302 ? 25.703 13.555 -7.699 1 88.94 302 VAL A N 1
ATOM 2426 C CA . VAL A 1 302 ? 26.297 12.906 -8.867 1 88.94 302 VAL A CA 1
ATOM 2427 C C . VAL A 1 302 ? 27.797 13.18 -8.898 1 88.94 302 VAL A C 1
ATOM 2429 O O . VAL A 1 302 ? 28.219 14.328 -9.016 1 88.94 302 VAL A O 1
ATOM 2432 N N . ASN A 1 303 ? 28.594 12.172 -8.828 1 81.94 303 ASN A N 1
ATOM 2433 C CA . ASN A 1 303 ? 30.047 12.289 -8.852 1 81.94 303 ASN A CA 1
ATOM 2434 C C . ASN A 1 303 ? 30.547 13.289 -7.816 1 81.94 303 ASN A C 1
ATOM 2436 O O . ASN A 1 303 ? 31.344 14.172 -8.133 1 81.94 303 ASN A O 1
ATOM 2440 N N . GLY A 1 304 ? 29.906 13.32 -6.695 1 85.25 304 GLY A N 1
ATOM 2441 C CA . GLY A 1 304 ? 30.359 14.133 -5.574 1 85.25 304 GLY A CA 1
ATOM 2442 C C . GLY A 1 304 ? 29.797 15.539 -5.59 1 85.25 304 GLY A C 1
ATOM 2443 O O . GLY A 1 304 ? 30.062 16.328 -4.684 1 85.25 304 GLY A O 1
ATOM 2444 N N . LYS A 1 305 ? 29.031 15.789 -6.594 1 92.44 305 LYS A N 1
ATOM 2445 C CA . LYS A 1 305 ? 28.453 17.141 -6.695 1 92.44 305 LYS A CA 1
ATOM 2446 C C . LYS A 1 305 ? 26.938 17.109 -6.535 1 92.44 305 LYS A C 1
ATOM 2448 O O . LYS A 1 305 ? 26.297 16.141 -6.926 1 92.44 305 LYS A O 1
ATOM 2453 N N . VAL A 1 306 ? 26.484 18.203 -5.973 1 96.5 306 VAL A N 1
ATOM 2454 C CA . VAL A 1 306 ? 25.047 18.328 -5.758 1 96.5 306 VAL A CA 1
ATOM 2455 C C . VAL A 1 306 ? 24.375 18.844 -7.023 1 96.5 306 VAL A C 1
ATOM 2457 O O . VAL A 1 306 ? 24.766 19.891 -7.559 1 96.5 306 VAL A O 1
ATOM 2460 N N . GLU A 1 307 ? 23.406 18.125 -7.469 1 96.62 307 GLU A N 1
ATOM 2461 C CA . GLU A 1 307 ? 22.656 18.516 -8.664 1 96.62 307 GLU A CA 1
ATOM 2462 C C . GLU A 1 307 ? 21.156 18.422 -8.422 1 96.62 307 GLU A C 1
ATOM 2464 O O . GLU A 1 307 ? 20.688 17.562 -7.676 1 96.62 307 GLU A O 1
ATOM 2469 N N . GLN A 1 308 ? 20.469 19.297 -9.078 1 97 308 GLN A N 1
ATOM 2470 C CA . GLN A 1 308 ? 19 19.25 -9.008 1 97 308 GLN A CA 1
ATOM 2471 C C . GLN A 1 308 ? 18.438 18.234 -10.008 1 97 308 GLN A C 1
ATOM 2473 O O . GLN A 1 308 ? 18.938 18.125 -11.133 1 97 308 GLN A O 1
ATOM 2478 N N . LEU A 1 309 ? 17.5 17.516 -9.625 1 96.31 309 LEU A N 1
ATOM 2479 C CA . LEU A 1 309 ? 16.828 16.578 -10.516 1 96.31 309 LEU A CA 1
ATOM 2480 C C . LEU A 1 309 ? 15.992 17.312 -11.555 1 96.31 309 LEU A C 1
ATOM 2482 O O . LEU A 1 309 ? 15.352 18.312 -11.234 1 96.31 309 LEU A O 1
ATOM 2486 N N . SER A 1 310 ? 16.062 16.797 -12.781 1 95.06 310 SER A N 1
ATOM 2487 C CA . SER A 1 310 ? 15.133 17.312 -13.789 1 95.06 310 SER A CA 1
ATOM 2488 C C . SER A 1 310 ? 13.695 16.938 -13.453 1 95.06 310 SER A C 1
ATOM 2490 O O . SER A 1 310 ? 13.453 16.031 -12.641 1 95.06 310 SER A O 1
ATOM 2492 N N . PHE A 1 311 ? 12.773 17.656 -14.023 1 94 311 PHE A N 1
ATOM 2493 C CA . PHE A 1 311 ? 11.367 17.391 -13.75 1 94 311 PHE A CA 1
ATOM 2494 C C . PHE A 1 311 ? 11.023 15.945 -14.102 1 94 311 PHE A C 1
ATOM 2496 O O . PHE A 1 311 ? 10.32 15.266 -13.344 1 94 311 PHE A O 1
ATOM 2503 N N . THR A 1 312 ? 11.484 15.469 -15.188 1 91.06 312 THR A N 1
ATOM 2504 C CA . THR A 1 312 ? 11.18 14.117 -15.656 1 91.06 312 THR A CA 1
ATOM 2505 C C . THR A 1 312 ? 11.742 13.078 -14.695 1 91.06 312 THR A C 1
ATOM 2507 O O . THR A 1 312 ? 11.055 12.109 -14.352 1 91.06 312 THR A O 1
ATOM 2510 N N . ASP A 1 313 ? 12.961 13.297 -14.305 1 91.81 313 ASP A N 1
ATOM 2511 C CA . ASP A 1 313 ? 13.578 12.352 -13.375 1 91.81 313 ASP A CA 1
ATOM 2512 C C . ASP A 1 313 ? 12.883 12.391 -12.016 1 91.81 313 ASP A C 1
ATOM 2514 O O . ASP A 1 313 ? 12.672 11.344 -11.391 1 91.81 313 ASP A O 1
ATOM 2518 N N . TRP A 1 314 ? 12.633 13.586 -11.641 1 94.38 314 TRP A N 1
ATOM 2519 C CA . TRP A 1 314 ? 11.945 13.758 -10.359 1 94.38 314 TRP A CA 1
ATOM 2520 C C . TRP A 1 314 ? 10.602 13.039 -10.359 1 94.38 314 TRP A C 1
ATOM 2522 O O . TRP A 1 314 ? 10.297 12.281 -9.438 1 94.38 314 TRP A O 1
ATOM 2532 N N . ARG A 1 315 ? 9.789 13.289 -11.359 1 91.25 315 ARG A N 1
ATOM 2533 C CA . ARG A 1 315 ? 8.469 12.68 -11.469 1 91.25 315 ARG A CA 1
ATOM 2534 C C . ARG A 1 315 ? 8.57 11.156 -11.57 1 91.25 315 ARG A C 1
ATOM 2536 O O . ARG A 1 315 ? 7.781 10.438 -10.953 1 91.25 315 ARG A O 1
ATOM 2543 N N . SER A 1 316 ? 9.516 10.688 -12.312 1 88.56 316 SER A N 1
ATOM 2544 C CA . SER A 1 316 ? 9.711 9.25 -12.461 1 88.56 316 SER A CA 1
ATOM 2545 C C . SER A 1 316 ? 10.047 8.594 -11.125 1 88.56 316 SER A C 1
ATOM 2547 O O . SER A 1 316 ? 9.523 7.531 -10.797 1 88.56 316 SER A O 1
ATOM 2549 N N . ASN A 1 317 ? 10.945 9.211 -10.406 1 89.81 317 ASN A N 1
ATOM 2550 C CA . ASN A 1 317 ? 11.328 8.68 -9.102 1 89.81 317 ASN A CA 1
ATOM 2551 C C . ASN A 1 317 ? 10.148 8.664 -8.133 1 89.81 317 ASN A C 1
ATOM 2553 O O . ASN A 1 317 ? 10.031 7.75 -7.312 1 89.81 317 ASN A O 1
ATOM 2557 N N . LEU A 1 318 ? 9.32 9.664 -8.227 1 89.5 318 LEU A N 1
ATOM 2558 C CA . LEU A 1 318 ? 8.133 9.703 -7.387 1 89.5 318 LEU A CA 1
ATOM 2559 C C . LEU A 1 318 ? 7.156 8.594 -7.781 1 89.5 318 LEU A C 1
ATOM 2561 O O . LEU A 1 318 ? 6.602 7.91 -6.918 1 89.5 318 LEU A O 1
ATOM 2565 N N . MET A 1 319 ? 6.934 8.438 -9 1 84.94 319 MET A N 1
ATOM 2566 C CA . MET A 1 319 ? 5.941 7.492 -9.508 1 84.94 319 MET A CA 1
ATOM 2567 C C . MET A 1 319 ? 6.391 6.055 -9.266 1 84.94 319 MET A C 1
ATOM 2569 O O . MET A 1 319 ? 5.559 5.164 -9.078 1 84.94 319 MET A O 1
ATOM 2573 N N . MET A 1 320 ? 7.648 5.824 -9.352 1 83.5 320 MET A N 1
ATOM 2574 C CA . MET A 1 320 ? 8.172 4.477 -9.164 1 83.5 320 MET A CA 1
ATOM 2575 C C . MET A 1 320 ? 7.82 3.934 -7.789 1 83.5 320 MET A C 1
ATOM 2577 O O . MET A 1 320 ? 7.711 2.719 -7.602 1 83.5 320 MET A O 1
ATOM 2581 N N . GLN A 1 321 ? 7.566 4.777 -6.902 1 78.94 321 GLN A N 1
ATOM 2582 C CA . GLN A 1 321 ? 7.242 4.355 -5.543 1 78.94 321 GLN A CA 1
ATOM 2583 C C . GLN A 1 321 ? 5.805 3.848 -5.457 1 78.94 321 GLN A C 1
ATOM 2585 O O . GLN A 1 321 ? 5.48 3.037 -4.586 1 78.94 321 GLN A O 1
ATOM 2590 N N . ILE A 1 322 ? 4.93 4.289 -6.332 1 74.56 322 ILE A N 1
ATOM 2591 C CA . ILE A 1 322 ? 3.518 3.951 -6.18 1 74.56 322 ILE A CA 1
ATOM 2592 C C . ILE A 1 322 ? 3.068 3.076 -7.348 1 74.56 322 ILE A C 1
ATOM 2594 O O . ILE A 1 322 ? 2.037 2.404 -7.27 1 74.56 322 ILE A O 1
ATOM 2598 N N . THR A 1 323 ? 3.795 3.082 -8.398 1 74.25 323 THR A N 1
ATOM 2599 C CA . THR A 1 323 ? 3.357 2.379 -9.602 1 74.25 323 THR A CA 1
ATOM 2600 C C . THR A 1 323 ? 3.477 0.869 -9.422 1 74.25 323 THR A C 1
ATOM 2602 O O . THR A 1 323 ? 4.449 0.384 -8.836 1 74.25 323 THR A O 1
ATOM 2605 N N . ASP A 1 324 ? 2.41 0.187 -9.68 1 76.75 324 ASP A N 1
ATOM 2606 C CA . ASP A 1 324 ? 2.379 -1.272 -9.711 1 76.75 324 ASP A CA 1
ATOM 2607 C C . ASP A 1 324 ? 2.104 -1.788 -11.117 1 76.75 324 ASP A C 1
ATOM 2609 O O . ASP A 1 324 ? 1.458 -1.108 -11.922 1 76.75 324 ASP A O 1
ATOM 2613 N N . ILE A 1 325 ? 2.725 -2.805 -11.508 1 76.75 325 ILE A N 1
ATOM 2614 C CA . ILE A 1 325 ? 2.525 -3.432 -12.812 1 76.75 325 ILE A CA 1
ATOM 2615 C C . ILE A 1 325 ? 1.545 -4.594 -12.68 1 76.75 325 ILE A C 1
ATOM 2617 O O . ILE A 1 325 ? 1.896 -5.656 -12.164 1 76.75 325 ILE A O 1
ATOM 2621 N N . ASP A 1 326 ? 0.35 -4.414 -13.109 1 67.38 326 ASP A N 1
ATOM 2622 C CA . ASP A 1 326 ? -0.753 -5.355 -12.938 1 67.38 326 ASP A CA 1
ATOM 2623 C C . ASP A 1 326 ? -0.415 -6.715 -13.547 1 67.38 326 ASP A C 1
ATOM 2625 O O . ASP A 1 326 ? -0.804 -7.754 -13.008 1 67.38 326 ASP A O 1
ATOM 2629 N N . GLU A 1 327 ? 0.347 -6.758 -14.641 1 67 327 GLU A N 1
ATOM 2630 C CA . GLU A 1 327 ? 0.662 -7.996 -15.352 1 67 327 GLU A CA 1
ATOM 2631 C C . GLU A 1 327 ? 1.551 -8.906 -14.508 1 67 327 GLU A C 1
ATOM 2633 O O . GLU A 1 327 ? 1.566 -10.125 -14.703 1 67 327 GLU A O 1
ATOM 2638 N N . LEU A 1 328 ? 2.285 -8.227 -13.641 1 76 328 LEU A N 1
ATOM 2639 C CA . LEU A 1 328 ? 3.24 -8.992 -12.852 1 76 328 LEU A CA 1
ATOM 2640 C C . LEU A 1 328 ? 2.611 -9.469 -11.539 1 76 328 LEU A C 1
ATOM 2642 O O . LEU A 1 328 ? 3.131 -10.375 -10.891 1 76 328 LEU A O 1
ATOM 2646 N N . LYS A 1 329 ? 1.524 -8.836 -11.172 1 67.62 329 LYS A N 1
ATOM 2647 C CA . LYS A 1 329 ? 0.926 -9.062 -9.859 1 67.62 329 LYS A CA 1
ATOM 2648 C C . LYS A 1 329 ? 0.493 -10.516 -9.695 1 67.62 329 LYS A C 1
ATOM 2650 O O . LYS A 1 329 ? 0.392 -11.023 -8.578 1 67.62 329 LYS A O 1
ATOM 2655 N N . TYR A 1 330 ? 0.297 -11.172 -10.812 1 62.28 330 TYR A N 1
ATOM 2656 C CA . TYR A 1 330 ? -0.217 -12.531 -10.711 1 62.28 330 TYR A CA 1
ATOM 2657 C C . TYR A 1 330 ? 0.917 -13.531 -10.508 1 62.28 330 TYR A C 1
ATOM 2659 O O . TYR A 1 330 ? 0.736 -14.562 -9.852 1 62.28 330 TYR A O 1
ATOM 2667 N N . LYS A 1 331 ? 2.076 -13.156 -11.023 1 70.62 331 LYS A N 1
ATOM 2668 C CA . LYS A 1 331 ? 3.199 -14.086 -11.016 1 70.62 331 LYS A CA 1
ATOM 2669 C C . LYS A 1 331 ? 4.203 -13.727 -9.922 1 70.62 331 LYS A C 1
ATOM 2671 O O . LYS A 1 331 ? 4.84 -14.609 -9.344 1 70.62 331 LYS A O 1
ATOM 2676 N N . TYR A 1 332 ? 4.27 -12.445 -9.68 1 79.75 332 TYR A N 1
ATOM 2677 C CA . TYR A 1 332 ? 5.316 -11.969 -8.781 1 79.75 332 TYR A CA 1
ATOM 2678 C C . TYR A 1 332 ? 4.723 -11.148 -7.641 1 79.75 332 TYR A C 1
ATOM 2680 O O . TYR A 1 332 ? 3.594 -10.656 -7.742 1 79.75 332 TYR A O 1
ATOM 2688 N N . HIS A 1 333 ? 5.48 -11.125 -6.566 1 79.81 333 HIS A N 1
ATOM 2689 C CA . HIS A 1 333 ? 5.172 -10.242 -5.449 1 79.81 333 HIS A CA 1
ATOM 2690 C C . HIS A 1 333 ? 6.07 -9.008 -5.449 1 79.81 333 HIS A C 1
ATOM 2692 O O . HIS A 1 333 ? 7.281 -9.117 -5.641 1 79.81 333 HIS A O 1
ATOM 2698 N N . ARG A 1 334 ? 5.418 -7.926 -5.309 1 86.06 334 ARG A N 1
ATOM 2699 C CA . ARG A 1 334 ? 6.195 -6.691 -5.27 1 86.06 334 ARG A CA 1
ATOM 2700 C C . ARG A 1 334 ? 6.898 -6.527 -3.924 1 86.06 334 ARG A C 1
ATOM 2702 O O . ARG A 1 334 ? 6.262 -6.605 -2.871 1 86.06 334 ARG A O 1
ATOM 2709 N N . LEU A 1 335 ? 8.195 -6.344 -3.955 1 87.88 335 LEU A N 1
ATOM 2710 C CA . LEU A 1 335 ? 8.961 -6.066 -2.746 1 87.88 335 LEU A CA 1
ATOM 2711 C C . LEU A 1 335 ? 8.844 -4.594 -2.357 1 87.88 335 LEU A C 1
ATOM 2713 O O . LEU A 1 335 ? 9.047 -3.711 -3.191 1 87.88 335 LEU A O 1
ATOM 2717 N N . GLU A 1 336 ? 8.484 -4.363 -1.128 1 80.5 336 GLU A N 1
ATOM 2718 C CA . GLU A 1 336 ? 8.367 -2.984 -0.662 1 80.5 336 GLU A CA 1
ATOM 2719 C C . GLU A 1 336 ? 9.727 -2.4 -0.299 1 80.5 336 GLU A C 1
ATOM 2721 O O . GLU A 1 336 ? 10.289 -2.732 0.745 1 80.5 336 GLU A O 1
ATOM 2726 N N . ILE A 1 337 ? 10.305 -1.607 -1.117 1 87.94 337 ILE A N 1
ATOM 2727 C CA . ILE A 1 337 ? 11.562 -0.91 -0.869 1 87.94 337 ILE A CA 1
ATOM 2728 C C . ILE A 1 337 ? 11.289 0.575 -0.639 1 87.94 337 ILE A C 1
ATOM 2730 O O . ILE A 1 337 ? 10.727 1.251 -1.503 1 87.94 337 ILE A O 1
ATOM 2734 N N . GLN A 1 338 ? 11.602 1.046 0.542 1 86.5 338 GLN A N 1
ATOM 2735 C CA . GLN A 1 338 ? 11.406 2.449 0.887 1 86.5 338 GLN A CA 1
ATOM 2736 C C . GLN A 1 338 ? 12.711 3.23 0.79 1 86.5 338 GLN A C 1
ATOM 2738 O O . GLN A 1 338 ? 13.398 3.428 1.794 1 86.5 338 GLN A O 1
ATOM 2743 N N . SER A 1 339 ? 13.07 3.646 -0.324 1 91.44 339 SER A N 1
ATOM 2744 C CA . SER A 1 339 ? 14.227 4.484 -0.604 1 91.44 339 SER A CA 1
ATOM 2745 C C . SER A 1 339 ? 13.914 5.516 -1.685 1 91.44 339 SER A C 1
ATOM 2747 O O . SER A 1 339 ? 12.977 5.344 -2.463 1 91.44 339 SER A O 1
ATOM 2749 N N . PRO A 1 340 ? 14.453 6.703 -1.729 1 90.88 340 PRO A N 1
ATOM 2750 C CA . PRO A 1 340 ? 14.094 7.801 -2.629 1 90.88 340 PRO A CA 1
ATOM 2751 C C . PRO A 1 340 ? 14.25 7.43 -4.102 1 90.88 340 PRO A C 1
ATOM 2753 O O . PRO A 1 340 ? 13.523 7.957 -4.953 1 90.88 340 PRO A O 1
ATOM 2756 N N . ARG A 1 341 ? 15.07 6.676 -4.574 1 86.12 341 ARG A N 1
ATOM 2757 C CA . ARG A 1 341 ? 15.344 6.422 -5.984 1 86.12 341 ARG A CA 1
ATOM 2758 C C . ARG A 1 341 ? 15.352 4.926 -6.277 1 86.12 341 ARG A C 1
ATOM 2760 O O . ARG A 1 341 ? 16.156 4.449 -7.082 1 86.12 341 ARG A O 1
ATOM 2767 N N . SER A 1 342 ? 14.422 4.336 -5.648 1 84.19 342 SER A N 1
ATOM 2768 C CA . SER A 1 342 ? 14.391 2.891 -5.855 1 84.19 342 SER A CA 1
ATOM 2769 C C . SER A 1 342 ? 13.469 2.518 -7.012 1 84.19 342 SER A C 1
ATOM 2771 O O . SER A 1 342 ? 12.516 3.24 -7.312 1 84.19 342 SER A O 1
ATOM 2773 N N . VAL A 1 343 ? 13.867 1.486 -7.656 1 86.31 343 VAL A N 1
ATOM 2774 C CA . VAL A 1 343 ? 13.062 0.872 -8.703 1 86.31 343 VAL A CA 1
ATOM 2775 C C . VAL A 1 343 ? 12.242 -0.279 -8.125 1 86.31 343 VAL A C 1
ATOM 2777 O O . VAL A 1 343 ? 12.727 -1.017 -7.262 1 86.31 343 VAL A O 1
ATOM 2780 N N . PRO A 1 344 ? 10.969 -0.334 -8.547 1 88.56 344 PRO A N 1
ATOM 2781 C CA . PRO A 1 344 ? 10.164 -1.445 -8.031 1 88.56 344 PRO A CA 1
ATOM 2782 C C . PRO A 1 344 ? 10.805 -2.807 -8.289 1 88.56 344 PRO A C 1
ATOM 2784 O O . PRO A 1 344 ? 11.367 -3.033 -9.367 1 88.56 344 PRO A O 1
ATOM 2787 N N . VAL A 1 345 ? 10.805 -3.65 -7.359 1 90.75 345 VAL A N 1
ATOM 2788 C CA . VAL A 1 345 ? 11.375 -4.992 -7.445 1 90.75 345 VAL A CA 1
ATOM 2789 C C . VAL A 1 345 ? 10.266 -6.031 -7.281 1 90.75 345 VAL A C 1
ATOM 2791 O O . VAL A 1 345 ? 9.469 -5.957 -6.34 1 90.75 345 VAL A O 1
ATOM 2794 N N . TYR A 1 346 ? 10.148 -6.949 -8.203 1 88.25 346 TYR A N 1
ATOM 2795 C CA . TYR A 1 346 ? 9.18 -8.039 -8.148 1 88.25 346 TYR A CA 1
ATOM 2796 C C . TYR A 1 346 ? 9.875 -9.375 -7.941 1 88.25 346 TYR A C 1
ATOM 2798 O O . TYR A 1 346 ? 10.867 -9.68 -8.602 1 88.25 346 TYR A O 1
ATOM 2806 N N . MET A 1 347 ? 9.43 -10.086 -7.023 1 88.38 347 MET A N 1
ATOM 2807 C CA . MET A 1 347 ? 10.086 -11.352 -6.691 1 88.38 347 MET A CA 1
ATOM 2808 C C . MET A 1 347 ? 9.07 -12.484 -6.617 1 88.38 347 MET A C 1
ATOM 2810 O O . MET A 1 347 ? 7.887 -12.25 -6.395 1 88.38 347 MET A O 1
ATOM 2814 N N . LEU A 1 348 ? 9.664 -13.719 -6.84 1 79.62 348 LEU A N 1
ATOM 2815 C CA . LEU A 1 348 ? 8.875 -14.906 -6.551 1 79.62 348 LEU A CA 1
ATOM 2816 C C . LEU A 1 348 ? 8.688 -15.078 -5.047 1 79.62 348 LEU A C 1
ATOM 2818 O O . LEU A 1 348 ? 9.438 -14.508 -4.25 1 79.62 348 LEU A O 1
ATOM 2822 N N . HIS A 1 349 ? 7.73 -15.797 -4.66 1 72.94 349 HIS A N 1
ATOM 2823 C CA . HIS A 1 349 ? 7.359 -15.93 -3.256 1 72.94 349 HIS A CA 1
ATOM 2824 C C . HIS A 1 349 ? 8.539 -16.422 -2.42 1 72.94 349 HIS A C 1
ATOM 2826 O O . HIS A 1 349 ? 9.133 -17.453 -2.73 1 72.94 349 HIS A O 1
ATOM 2832 N N . ASP A 1 350 ? 8.961 -15.672 -1.404 1 75.62 350 ASP A N 1
ATOM 2833 C CA . ASP A 1 350 ? 9.906 -15.961 -0.329 1 75.62 350 ASP A CA 1
ATOM 2834 C C . ASP A 1 350 ? 11.312 -16.172 -0.876 1 75.62 350 ASP A C 1
ATOM 2836 O O . ASP A 1 350 ? 12.102 -16.938 -0.307 1 75.62 350 ASP A O 1
ATOM 2840 N N . THR A 1 351 ? 11.57 -15.672 -2.039 1 87.06 351 THR A N 1
ATOM 2841 C CA . THR A 1 351 ? 12.867 -15.859 -2.674 1 87.06 351 THR A CA 1
ATOM 2842 C C . THR A 1 351 ? 13.977 -15.242 -1.83 1 87.06 351 THR A C 1
ATOM 2844 O O . THR A 1 351 ? 14.992 -15.891 -1.554 1 87.06 351 THR A O 1
ATOM 2847 N N . ILE A 1 352 ? 13.828 -14.062 -1.338 1 91.25 352 ILE A N 1
ATOM 2848 C CA . ILE A 1 352 ? 14.867 -13.344 -0.607 1 91.25 352 ILE A CA 1
ATOM 2849 C C . ILE A 1 352 ? 15.102 -14.008 0.746 1 91.25 352 ILE A C 1
ATOM 2851 O O . ILE A 1 352 ? 16.25 -14.188 1.169 1 91.25 352 ILE A O 1
ATOM 2855 N N . THR A 1 353 ? 14.008 -14.406 1.342 1 87.56 353 THR A N 1
ATOM 2856 C CA . THR A 1 353 ? 14.109 -15.062 2.643 1 87.56 353 THR A CA 1
ATOM 2857 C C . THR A 1 353 ? 14.828 -16.406 2.518 1 87.56 353 THR A C 1
ATOM 2859 O O . THR A 1 353 ? 15.672 -16.734 3.354 1 87.56 353 THR A O 1
ATOM 2862 N N . VAL A 1 354 ? 14.547 -17.109 1.473 1 87.56 354 VAL A N 1
ATOM 2863 C CA . VAL A 1 354 ? 15.164 -18.422 1.247 1 87.56 354 VAL A CA 1
ATOM 2864 C C . VAL A 1 354 ? 16.656 -18.25 0.99 1 87.56 354 VAL A C 1
ATOM 2866 O O . VAL A 1 354 ? 17.484 -18.984 1.545 1 87.56 354 VAL A O 1
ATOM 2869 N N . ILE A 1 355 ? 17.016 -17.297 0.231 1 93.06 355 ILE A N 1
ATOM 2870 C CA . ILE A 1 355 ? 18.406 -17.047 -0.095 1 93.06 355 ILE A CA 1
ATOM 2871 C C . ILE A 1 355 ? 19.172 -16.625 1.163 1 93.06 355 ILE A C 1
ATOM 2873 O O . ILE A 1 355 ? 20.266 -17.125 1.432 1 93.06 355 ILE A O 1
ATOM 2877 N N . GLN A 1 356 ? 18.641 -15.766 1.92 1 93.25 356 GLN A N 1
ATOM 2878 C CA . GLN A 1 356 ? 19.297 -15.266 3.123 1 93.25 356 GLN A CA 1
ATOM 2879 C C . GLN A 1 356 ? 19.5 -16.375 4.141 1 93.25 356 GLN A C 1
ATOM 2881 O O . GLN A 1 356 ? 20.594 -16.5 4.723 1 93.25 356 GLN A O 1
ATOM 2886 N N . GLU A 1 357 ? 18.531 -17.172 4.348 1 90.12 357 GLU A N 1
ATOM 2887 C CA . GLU A 1 357 ? 18.609 -18.25 5.332 1 90.12 357 GLU A CA 1
ATOM 2888 C C . GLU A 1 357 ? 19.594 -19.328 4.891 1 90.12 357 GLU A C 1
ATOM 2890 O O . GLU A 1 357 ? 20.266 -19.938 5.723 1 90.12 357 GLU A O 1
ATOM 2895 N N . LYS A 1 358 ? 19.656 -19.531 3.688 1 89.94 358 LYS A N 1
ATOM 2896 C CA . LYS A 1 358 ? 20.5 -20.594 3.17 1 89.94 358 LYS A CA 1
ATOM 2897 C C . LYS A 1 358 ? 21.969 -20.156 3.088 1 89.94 358 LYS A C 1
ATOM 2899 O O . LYS A 1 358 ? 22.875 -20.953 3.381 1 89.94 358 LYS A O 1
ATOM 2904 N N . HIS A 1 359 ? 22.234 -18.906 2.701 1 91.25 359 HIS A N 1
ATOM 2905 C CA . HIS A 1 359 ? 23.594 -18.562 2.334 1 91.25 359 HIS A CA 1
ATOM 2906 C C . HIS A 1 359 ? 24.141 -17.453 3.24 1 91.25 359 HIS A C 1
ATOM 2908 O O . HIS A 1 359 ? 25.359 -17.25 3.307 1 91.25 359 HIS A O 1
ATOM 2914 N N . PHE A 1 360 ? 23.328 -16.75 3.939 1 92.75 360 PHE A N 1
ATOM 2915 C CA . PHE A 1 360 ? 23.797 -15.594 4.703 1 92.75 360 PHE A CA 1
ATOM 2916 C C . PHE A 1 360 ? 23.375 -15.703 6.164 1 92.75 360 PHE A C 1
ATOM 2918 O O . PHE A 1 360 ? 22.953 -14.719 6.77 1 92.75 360 PHE A O 1
ATOM 2925 N N . LYS A 1 361 ? 23.391 -16.797 6.621 1 88.88 361 LYS A N 1
ATOM 2926 C CA . LYS A 1 361 ? 23.156 -17.016 8.047 1 88.88 361 LYS A CA 1
ATOM 2927 C C . LYS A 1 361 ? 24.438 -16.812 8.852 1 88.88 361 LYS A C 1
ATOM 2929 O O . LYS A 1 361 ? 25.5 -17.344 8.492 1 88.88 361 LYS A O 1
ATOM 2934 N N . LEU A 1 362 ? 24.359 -16.031 9.836 1 88 362 LEU A N 1
ATOM 2935 C CA . LEU A 1 362 ? 25.516 -15.789 10.695 1 88 362 LEU A CA 1
ATOM 2936 C C . LEU A 1 362 ? 25.781 -16.984 11.602 1 88 362 LEU A C 1
ATOM 2938 O O . LEU A 1 362 ? 24.875 -17.438 12.328 1 88 362 LEU A O 1
ATOM 2942 N N . LYS A 1 363 ? 27 -17.484 11.492 1 84.81 363 LYS A N 1
ATOM 2943 C CA . LYS A 1 363 ? 27.438 -18.578 12.359 1 84.81 363 LYS A CA 1
ATOM 2944 C C . LYS A 1 363 ? 28.266 -18.047 13.531 1 84.81 363 LYS A C 1
ATOM 2946 O O . LYS A 1 363 ? 28.969 -17.062 13.398 1 84.81 363 LYS A O 1
ATOM 2951 N N . GLU A 1 364 ? 28.141 -18.734 14.578 1 85.38 364 GLU A N 1
ATOM 2952 C CA . GLU A 1 364 ? 28.812 -18.266 15.789 1 85.38 364 GLU A CA 1
ATOM 2953 C C . GLU A 1 364 ? 30.312 -18.469 15.695 1 85.38 364 GLU A C 1
ATOM 2955 O O . GLU A 1 364 ? 30.781 -19.531 15.289 1 85.38 364 GLU A O 1
ATOM 2960 N N . ASP A 1 365 ? 31.062 -17.516 15.953 1 82.81 365 ASP A N 1
ATOM 2961 C CA . ASP A 1 365 ? 32.5 -17.484 16.141 1 82.81 365 ASP A CA 1
ATOM 2962 C C . ASP A 1 365 ? 33.25 -17.938 14.891 1 82.81 365 ASP A C 1
ATOM 2964 O O . ASP A 1 365 ? 34.281 -18.609 14.969 1 82.81 365 ASP A O 1
ATOM 2968 N N . THR A 1 366 ? 32.562 -17.719 13.828 1 85.94 366 THR A N 1
ATOM 2969 C CA . THR A 1 366 ? 33.219 -18.062 12.562 1 85.94 366 THR A CA 1
ATOM 2970 C C . THR A 1 366 ? 32.875 -17.031 11.484 1 85.94 366 THR A C 1
ATOM 2972 O O . THR A 1 366 ? 31.828 -16.375 11.547 1 85.94 366 THR A O 1
ATOM 2975 N N . ILE A 1 367 ? 33.875 -16.859 10.617 1 89.62 367 ILE A N 1
ATOM 2976 C CA . ILE A 1 367 ? 33.625 -16.016 9.445 1 89.62 367 ILE A CA 1
ATOM 2977 C C . ILE A 1 367 ? 33.312 -16.891 8.234 1 89.62 367 ILE A C 1
ATOM 2979 O O . ILE A 1 367 ? 34.125 -17.703 7.812 1 89.62 367 ILE A O 1
ATOM 2983 N N . SER A 1 368 ? 32.125 -16.781 7.797 1 90 368 SER A N 1
ATOM 2984 C CA . SER A 1 368 ? 31.734 -17.484 6.578 1 90 368 SER A CA 1
ATOM 2985 C C . SER A 1 368 ? 32.062 -16.672 5.336 1 90 368 SER A C 1
ATOM 2987 O O . SER A 1 368 ? 31.922 -15.445 5.328 1 90 368 SER A O 1
ATOM 2989 N N . CYS A 1 369 ? 32.594 -17.344 4.363 1 90.12 369 CYS A N 1
ATOM 2990 C CA . CYS A 1 369 ? 32.969 -16.672 3.129 1 90.12 369 CYS A CA 1
ATOM 2991 C C . CYS A 1 369 ? 31.906 -16.859 2.055 1 90.12 369 CYS A C 1
ATOM 2993 O O . CYS A 1 369 ? 31.312 -17.922 1.942 1 90.12 369 CYS A O 1
ATOM 2995 N N . PHE A 1 370 ? 31.672 -15.805 1.37 1 90.19 370 PHE A N 1
ATOM 2996 C CA . PHE A 1 370 ? 30.781 -15.852 0.228 1 90.19 370 PHE A CA 1
ATOM 2997 C C . PHE A 1 370 ? 31.406 -15.195 -0.993 1 90.19 370 PHE A C 1
ATOM 2999 O O . PHE A 1 370 ? 31.875 -14.055 -0.923 1 90.19 370 PHE A O 1
ATOM 3006 N N . PRO A 1 371 ? 31.375 -15.766 -2.158 1 87.81 371 PRO A N 1
ATOM 3007 C CA . PRO A 1 371 ? 30.906 -17.141 -2.373 1 87.81 371 PRO A CA 1
ATOM 3008 C C . PRO A 1 371 ? 31.781 -18.172 -1.661 1 87.81 371 PRO A C 1
ATOM 3010 O O . PRO A 1 371 ? 32.938 -17.891 -1.333 1 87.81 371 PRO A O 1
ATOM 3013 N N . THR A 1 372 ? 31.156 -19.312 -1.542 1 83.81 372 THR A N 1
ATOM 3014 C CA . THR A 1 372 ? 31.875 -20.359 -0.833 1 83.81 372 THR A CA 1
ATOM 3015 C C . THR A 1 372 ? 33.125 -20.781 -1.61 1 83.81 372 THR A C 1
ATOM 3017 O O . THR A 1 372 ? 33.062 -21 -2.822 1 83.81 372 THR A O 1
ATOM 3020 N N . GLY A 1 373 ? 34.312 -20.797 -1.051 1 77.62 373 GLY A N 1
ATOM 3021 C CA . GLY A 1 373 ? 35.531 -21.297 -1.629 1 77.62 373 GLY A CA 1
ATOM 3022 C C . GLY A 1 373 ? 36.281 -20.25 -2.441 1 77.62 373 GLY A C 1
ATOM 3023 O O . GLY A 1 373 ? 37.188 -20.594 -3.189 1 77.62 373 GLY A O 1
ATOM 3024 N N . PHE A 1 374 ? 35.938 -18.938 -2.346 1 81.94 374 PHE A N 1
ATOM 3025 C CA . PHE A 1 374 ? 36.562 -17.938 -3.189 1 81.94 374 PHE A CA 1
ATOM 3026 C C . PHE A 1 374 ? 38.062 -17.797 -2.82 1 81.94 374 PHE A C 1
ATOM 3028 O O . PHE A 1 374 ? 38.875 -17.406 -3.656 1 81.94 374 PHE A O 1
ATOM 3035 N N . LEU A 1 375 ? 38.438 -18.172 -1.604 1 83.5 375 LEU A N 1
ATOM 3036 C CA . LEU A 1 375 ? 39.812 -18.031 -1.144 1 83.5 375 LEU A CA 1
ATOM 3037 C C . LEU A 1 375 ? 40.75 -18.875 -1.986 1 83.5 375 LEU A C 1
ATOM 3039 O O . LEU A 1 375 ? 41.844 -18.453 -2.309 1 83.5 375 LEU A O 1
ATOM 3043 N N . GLN A 1 376 ? 40.188 -19.984 -2.344 1 77.12 376 GLN A N 1
ATOM 3044 C CA . GLN A 1 376 ? 41.031 -20.906 -3.1 1 77.12 376 GLN A CA 1
ATOM 3045 C C . GLN A 1 376 ? 41.188 -20.438 -4.547 1 77.12 376 GLN A C 1
ATOM 3047 O O . GLN A 1 376 ? 42.125 -20.844 -5.234 1 77.12 376 GLN A O 1
ATOM 3052 N N . ARG A 1 377 ? 40.5 -19.484 -4.887 1 73.25 377 ARG A N 1
ATOM 3053 C CA . ARG A 1 377 ? 40.438 -19.156 -6.309 1 73.25 377 ARG A CA 1
ATOM 3054 C C . ARG A 1 377 ? 41.031 -17.766 -6.566 1 73.25 377 ARG A C 1
ATOM 3056 O O . ARG A 1 377 ? 41.094 -17.328 -7.715 1 73.25 377 ARG A O 1
ATOM 3063 N N . LEU A 1 378 ? 41.438 -17.203 -5.539 1 80.38 378 LEU A N 1
ATOM 3064 C CA . LEU A 1 378 ? 42.062 -15.898 -5.727 1 80.38 378 LEU A CA 1
ATOM 3065 C C . LEU A 1 378 ? 43.375 -16.031 -6.5 1 80.38 378 LEU A C 1
ATOM 3067 O O . LEU A 1 378 ? 44.188 -16.906 -6.203 1 80.38 378 LEU A O 1
ATOM 3071 N N . SER A 1 379 ? 43.562 -15.258 -7.457 1 74.5 379 SER A N 1
ATOM 3072 C CA . SER A 1 379 ? 44.75 -15.312 -8.312 1 74.5 379 SER A CA 1
ATOM 3073 C C . SER A 1 379 ? 46 -14.891 -7.551 1 74.5 379 SER A C 1
ATOM 3075 O O . SER A 1 379 ? 47.062 -15.477 -7.738 1 74.5 379 SER A O 1
ATOM 3077 N N . SER A 1 380 ? 45.844 -13.961 -6.723 1 84.44 380 SER A N 1
ATOM 3078 C CA . SER A 1 380 ? 47 -13.469 -5.961 1 84.44 380 SER A CA 1
ATOM 3079 C C . SER A 1 380 ? 47.281 -14.359 -4.758 1 84.44 380 SER A C 1
ATOM 3081 O O . SER A 1 380 ? 46.5 -14.398 -3.805 1 84.44 380 SER A O 1
ATOM 3083 N N . LYS A 1 381 ? 48.344 -15.008 -4.848 1 87.5 381 LYS A N 1
ATOM 3084 C CA . LYS A 1 381 ? 48.75 -15.898 -3.762 1 87.5 381 LYS A CA 1
ATOM 3085 C C . LYS A 1 381 ? 48.938 -15.133 -2.461 1 87.5 381 LYS A C 1
ATOM 3087 O O . LYS A 1 381 ? 48.438 -15.531 -1.408 1 87.5 381 LYS A O 1
ATOM 3092 N N . PRO A 1 382 ? 49.625 -14.031 -2.553 1 89.44 382 PRO A N 1
ATOM 3093 C CA . PRO A 1 382 ? 49.781 -13.289 -1.301 1 89.44 382 PRO A CA 1
ATOM 3094 C C . PRO A 1 382 ? 48.469 -12.859 -0.683 1 89.44 382 PRO A C 1
ATOM 3096 O O . PRO A 1 382 ? 48.312 -12.867 0.542 1 89.44 382 PRO A O 1
ATOM 3099 N N . ALA A 1 383 ? 47.594 -12.445 -1.462 1 91.44 383 ALA A N 1
ATOM 3100 C CA . ALA A 1 383 ? 46.312 -12.031 -0.958 1 91.44 383 ALA A CA 1
ATOM 3101 C C . ALA A 1 383 ? 45.562 -13.203 -0.312 1 91.44 383 ALA A C 1
ATOM 3103 O O . ALA A 1 383 ? 44.906 -13.031 0.716 1 91.44 383 ALA A O 1
ATOM 3104 N N . ARG A 1 384 ? 45.688 -14.32 -0.907 1 91.44 384 ARG A N 1
ATOM 3105 C CA . ARG A 1 384 ? 45.062 -15.523 -0.375 1 91.44 384 ARG A CA 1
ATOM 3106 C C . ARG A 1 384 ? 45.625 -15.867 1.005 1 91.44 384 ARG A C 1
ATOM 3108 O O . ARG A 1 384 ? 44.844 -16.141 1.934 1 91.44 384 ARG A O 1
ATOM 3115 N N . GLU A 1 385 ? 46.875 -15.891 1.061 1 90.88 385 GLU A N 1
ATOM 3116 C CA . GLU A 1 385 ? 47.5 -16.219 2.326 1 90.88 385 GLU A CA 1
ATOM 3117 C C . GLU A 1 385 ? 47.156 -15.211 3.41 1 90.88 385 GLU A C 1
ATOM 3119 O O . GLU A 1 385 ? 46.938 -15.578 4.566 1 90.88 385 GLU A O 1
ATOM 3124 N N . TRP A 1 386 ? 47.188 -14.008 2.988 1 92.62 386 TRP A N 1
ATOM 3125 C CA . TRP A 1 386 ? 46.844 -12.953 3.936 1 92.62 386 TRP A CA 1
ATOM 3126 C C . TRP A 1 386 ? 45.406 -13.148 4.473 1 92.62 386 TRP A C 1
ATOM 3128 O O . TRP A 1 386 ? 45.188 -13.062 5.684 1 92.62 386 TRP A O 1
ATOM 3138 N N . LEU A 1 387 ? 44.469 -13.383 3.66 1 92.19 387 LEU A N 1
ATOM 3139 C CA . LEU A 1 387 ? 43.062 -13.547 4.051 1 92.19 387 LEU A CA 1
ATOM 3140 C C . LEU A 1 387 ? 42.875 -14.797 4.91 1 92.19 387 LEU A C 1
ATOM 3142 O O . LEU A 1 387 ? 42.094 -14.789 5.859 1 92.19 387 LEU A O 1
ATOM 3146 N N . GLN A 1 388 ? 43.531 -15.828 4.504 1 90.69 388 GLN A N 1
ATOM 3147 C CA . GLN A 1 388 ? 43.469 -17.047 5.293 1 90.69 388 GLN A CA 1
ATOM 3148 C C . GLN A 1 388 ? 43.938 -16.812 6.719 1 90.69 388 GLN A C 1
ATOM 3150 O O . GLN A 1 388 ? 43.344 -17.297 7.676 1 90.69 388 GLN A O 1
ATOM 3155 N N . LYS A 1 389 ? 45.031 -16.172 6.789 1 89.94 389 LYS A N 1
ATOM 3156 C CA . LYS A 1 389 ? 45.562 -15.844 8.109 1 89.94 389 LYS A CA 1
ATOM 3157 C C . LYS A 1 389 ? 44.625 -14.938 8.883 1 89.94 389 LYS A C 1
ATOM 3159 O O . LYS A 1 389 ? 44.438 -15.109 10.094 1 89.94 389 LYS A O 1
ATOM 3164 N N . PHE A 1 390 ? 44.094 -14.008 8.203 1 90.25 390 PHE A N 1
ATOM 3165 C CA . PHE A 1 390 ? 43.156 -13.086 8.828 1 90.25 390 PHE A CA 1
ATOM 3166 C C . PHE A 1 390 ? 41.969 -13.828 9.383 1 90.25 390 PHE A C 1
ATOM 3168 O O . PHE A 1 390 ? 41.562 -13.594 10.523 1 90.25 390 PHE A O 1
ATOM 3175 N N . ILE A 1 391 ? 41.375 -14.688 8.625 1 88.88 391 ILE A N 1
ATOM 3176 C CA . ILE A 1 391 ? 40.156 -15.43 9.008 1 88.88 391 ILE A CA 1
ATOM 3177 C C . ILE A 1 391 ? 40.469 -16.344 10.188 1 88.88 391 ILE A C 1
ATOM 3179 O O . ILE A 1 391 ? 39.656 -16.5 11.102 1 88.88 391 ILE A O 1
ATOM 3183 N N . SER A 1 392 ? 41.594 -16.906 10.117 1 85.94 392 SER A N 1
ATOM 3184 C CA . SER A 1 392 ? 41.969 -17.844 11.18 1 85.94 392 SER A CA 1
ATOM 3185 C C . SER A 1 392 ? 42.188 -17.109 12.5 1 85.94 392 SER A C 1
ATOM 3187 O O . SER A 1 392 ? 41.938 -17.672 13.57 1 85.94 392 SER A O 1
ATOM 3189 N N . GLN A 1 393 ? 42.531 -15.914 12.453 1 83.94 393 GLN A N 1
ATOM 3190 C CA . GLN A 1 393 ? 42.812 -15.156 13.664 1 83.94 393 GLN A CA 1
ATOM 3191 C C . GLN A 1 393 ? 41.594 -14.438 14.188 1 83.94 393 GLN A C 1
ATOM 3193 O O . GLN A 1 393 ? 41.531 -14.016 15.344 1 83.94 393 GLN A O 1
ATOM 3198 N N . CYS A 1 394 ? 40.688 -14.297 13.297 1 78.5 394 CYS A N 1
ATOM 3199 C CA . CYS A 1 394 ? 39.5 -13.555 13.68 1 78.5 394 CYS A CA 1
ATOM 3200 C C . CYS A 1 394 ? 38.531 -14.422 14.492 1 78.5 394 CYS A C 1
ATOM 3202 O O . CYS A 1 394 ? 38.25 -15.562 14.125 1 78.5 394 CYS A O 1
ATOM 3204 N N . THR A 1 395 ? 38.125 -13.969 15.695 1 76.44 395 THR A N 1
ATOM 3205 C CA . THR A 1 395 ? 37.219 -14.711 16.578 1 76.44 395 THR A CA 1
ATOM 3206 C C . THR A 1 395 ? 35.812 -14.164 16.484 1 76.44 395 THR A C 1
ATOM 3208 O O . THR A 1 395 ? 34.906 -14.617 17.219 1 76.44 395 THR A O 1
ATOM 3211 N N . MET A 1 396 ? 35.625 -13.375 15.602 1 78.5 396 MET A N 1
ATOM 3212 C CA . MET A 1 396 ? 34.281 -12.773 15.508 1 78.5 396 MET A CA 1
ATOM 3213 C C . MET A 1 396 ? 33.406 -13.562 14.547 1 78.5 396 MET A C 1
ATOM 3215 O O . MET A 1 396 ? 33.906 -14.266 13.664 1 78.5 396 MET A O 1
ATOM 3219 N N . SER A 1 397 ? 32.062 -13.461 14.805 1 85.69 397 SER A N 1
ATOM 3220 C CA . SER A 1 397 ? 31.094 -14.008 13.875 1 85.69 397 SER A CA 1
ATOM 3221 C C . SER A 1 397 ? 30.812 -13.039 12.734 1 85.69 397 SER A C 1
ATOM 3223 O O . SER A 1 397 ? 30.594 -11.844 12.961 1 85.69 397 SER A O 1
ATOM 3225 N N . GLY A 1 398 ? 31.016 -13.508 11.586 1 90.62 398 GLY A N 1
ATOM 3226 C CA . GLY A 1 398 ? 30.719 -12.602 10.484 1 90.62 398 GLY A CA 1
ATOM 3227 C C . GLY A 1 398 ? 30.688 -13.305 9.141 1 90.62 398 GLY A C 1
ATOM 3228 O O . GLY A 1 398 ? 30.797 -14.531 9.062 1 90.62 398 GLY A O 1
ATOM 3229 N N . ILE A 1 399 ? 30.422 -12.578 8.125 1 92.69 399 ILE A N 1
ATOM 3230 C 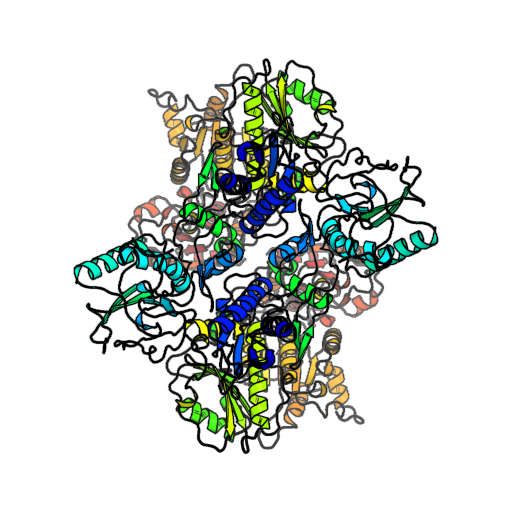CA . ILE A 1 399 ? 30.391 -13.031 6.742 1 92.69 399 ILE A CA 1
ATOM 3231 C C . ILE A 1 399 ? 31.297 -12.141 5.887 1 92.69 399 ILE A C 1
ATOM 3233 O O . ILE A 1 399 ? 31.219 -10.914 5.957 1 92.69 399 ILE A O 1
ATOM 3237 N N . MET A 1 400 ? 32.188 -12.789 5.203 1 92.5 400 MET A N 1
ATOM 3238 C CA . MET A 1 400 ? 33.094 -12.086 4.289 1 92.5 400 MET A CA 1
ATOM 3239 C C . MET A 1 400 ? 32.656 -12.281 2.84 1 92.5 400 MET A C 1
ATOM 3241 O O . MET A 1 400 ? 32.531 -13.414 2.369 1 92.5 400 MET A O 1
ATOM 3245 N N . ILE A 1 401 ? 32.406 -11.172 2.146 1 91.38 401 ILE A N 1
ATOM 3246 C CA . ILE A 1 401 ? 31.922 -11.227 0.775 1 91.38 401 ILE A CA 1
ATOM 3247 C C . ILE A 1 401 ? 32.969 -10.703 -0.182 1 91.38 401 ILE A C 1
ATOM 3249 O O . ILE A 1 401 ? 33.5 -9.594 -0.003 1 91.38 401 ILE A O 1
ATOM 3253 N N . LEU A 1 402 ? 33.312 -11.43 -1.122 1 88.38 402 LEU A N 1
ATOM 3254 C CA . LEU A 1 402 ? 34.188 -10.977 -2.188 1 88.38 402 LEU A CA 1
ATOM 3255 C C . LEU A 1 402 ? 33.438 -10.062 -3.156 1 88.38 402 LEU A C 1
ATOM 3257 O O . LEU A 1 402 ? 32.438 -10.453 -3.734 1 88.38 402 LEU A O 1
ATOM 3261 N N . LEU A 1 403 ? 33.875 -8.898 -3.387 1 85.12 403 LEU A N 1
ATOM 3262 C CA . LEU A 1 403 ? 33.125 -7.898 -4.145 1 85.12 403 LEU A CA 1
ATOM 3263 C C . LEU A 1 403 ? 33.281 -8.125 -5.645 1 85.12 403 LEU A C 1
ATOM 3265 O O . LEU A 1 403 ? 32.312 -7.93 -6.406 1 85.12 403 LEU A O 1
ATOM 3269 N N . SER A 1 404 ? 34.375 -8.414 -6.184 1 73.19 404 SER A N 1
ATOM 3270 C CA . SER A 1 404 ? 34.625 -8.555 -7.617 1 73.19 404 SER A CA 1
ATOM 3271 C C . SER A 1 404 ? 33.656 -9.547 -8.242 1 73.19 404 SER A C 1
ATOM 3273 O O . SER A 1 404 ? 33.344 -9.453 -9.438 1 73.19 404 SER A O 1
ATOM 3275 N N . TRP A 1 405 ? 32.969 -10.383 -7.457 1 63.06 405 TRP A N 1
ATOM 3276 C CA . TRP A 1 405 ? 32.125 -11.43 -8 1 63.06 405 TRP A CA 1
ATOM 3277 C C . TRP A 1 405 ? 30.641 -11.117 -7.734 1 63.06 405 TRP A C 1
ATOM 3279 O O . TRP A 1 405 ? 29.75 -11.711 -8.352 1 63.06 405 TRP A O 1
ATOM 3289 N N . THR A 1 406 ? 30.281 -10.289 -6.871 1 59.25 406 THR A N 1
ATOM 3290 C CA . THR A 1 406 ? 28.922 -10.344 -6.352 1 59.25 406 THR A CA 1
ATOM 3291 C C . THR A 1 406 ? 28.234 -8.992 -6.5 1 59.25 406 THR A C 1
ATOM 3293 O O . THR A 1 406 ? 27.094 -8.914 -6.961 1 59.25 406 THR A O 1
ATOM 3296 N N . LEU A 1 407 ? 28.562 -8.016 -5.934 1 58.31 407 LEU A N 1
ATOM 3297 C CA . LEU A 1 407 ? 27.75 -6.82 -5.695 1 58.31 407 LEU A CA 1
ATOM 3298 C C . LEU A 1 407 ? 28.109 -5.723 -6.695 1 58.31 407 LEU A C 1
ATOM 3300 O O . LEU A 1 407 ? 27.328 -4.789 -6.898 1 58.31 407 LEU A O 1
ATOM 3304 N N . PHE A 1 408 ? 29.328 -5.656 -7.176 1 58 408 PHE A N 1
ATOM 3305 C CA . PHE A 1 408 ? 29.641 -4.367 -7.781 1 58 408 PHE A CA 1
ATOM 3306 C C . PHE A 1 408 ? 30.031 -4.535 -9.25 1 58 408 PHE A C 1
ATOM 3308 O O . PHE A 1 408 ? 30.578 -5.566 -9.633 1 58 408 PHE A O 1
ATOM 3315 N N . ASP A 1 409 ? 29.281 -3.641 -9.969 1 53.78 409 ASP A N 1
ATOM 3316 C CA . ASP A 1 409 ? 29.75 -3.371 -11.328 1 53.78 409 ASP A CA 1
ATOM 3317 C C . ASP A 1 409 ? 31.172 -2.795 -11.312 1 53.78 409 ASP A C 1
ATOM 3319 O O . ASP A 1 409 ? 31.453 -1.864 -10.555 1 53.78 409 ASP A O 1
ATOM 3323 N N . ALA A 1 410 ? 32.188 -3.475 -11.516 1 49.53 410 ALA A N 1
ATOM 3324 C CA . ALA A 1 410 ? 33.594 -3.066 -11.617 1 49.53 410 ALA A CA 1
ATOM 3325 C C . ALA A 1 410 ? 33.719 -1.602 -12.023 1 49.53 410 ALA A C 1
ATOM 3327 O O . ALA A 1 410 ? 34.688 -0.937 -11.703 1 49.53 410 ALA A O 1
ATOM 3328 N N . SER A 1 411 ? 32.656 -1.162 -12.578 1 56.72 411 SER A N 1
ATOM 3329 C CA . SER A 1 411 ? 32.844 0.084 -13.312 1 56.72 411 SER A CA 1
ATOM 3330 C C . SER A 1 411 ? 32.5 1.293 -12.453 1 56.72 411 SER A C 1
ATOM 3332 O O . SER A 1 411 ? 32.688 2.436 -12.867 1 56.72 411 SER A O 1
ATOM 3334 N N . MET A 1 412 ? 32.156 1.083 -11.172 1 63.09 412 MET A N 1
ATOM 3335 C CA . MET A 1 412 ? 31.672 2.254 -10.461 1 63.09 412 MET A CA 1
ATOM 3336 C C . MET A 1 412 ? 32.812 3.15 -10.016 1 63.09 412 MET A C 1
ATOM 3338 O O . MET A 1 412 ? 32.719 4.375 -10.094 1 63.09 412 MET A O 1
ATOM 3342 N N . VAL A 1 413 ? 33.969 2.443 -9.547 1 77.94 413 VAL A N 1
ATOM 3343 C CA . VAL A 1 413 ? 35.156 3.156 -9.109 1 77.94 413 VAL A CA 1
ATOM 3344 C C . VAL A 1 413 ? 36.375 2.604 -9.836 1 77.94 413 VAL A C 1
ATOM 3346 O O . VAL A 1 413 ? 36.5 1.392 -10.031 1 77.94 413 VAL A O 1
ATOM 3349 N N . THR A 1 414 ? 37.188 3.492 -10.344 1 78.81 414 THR A N 1
ATOM 3350 C CA . THR A 1 414 ? 38.406 3.061 -11.023 1 78.81 414 THR A CA 1
ATOM 3351 C C . THR A 1 414 ? 39.375 2.383 -10.039 1 78.81 414 THR A C 1
ATOM 3353 O O . THR A 1 414 ? 39.812 3.002 -9.062 1 78.81 414 THR A O 1
ATOM 3356 N N . LYS A 1 415 ? 39.625 1.198 -10.258 1 84.69 415 LYS A N 1
ATOM 3357 C CA . LYS A 1 415 ? 40.5 0.419 -9.375 1 84.69 415 LYS A CA 1
ATOM 3358 C C . LYS A 1 415 ? 41.969 0.656 -9.711 1 84.69 415 LYS A C 1
ATOM 3360 O O . LYS A 1 415 ? 42.375 0.534 -10.867 1 84.69 415 LYS A O 1
ATOM 3365 N N . PRO A 1 416 ? 42.688 0.94 -8.695 1 86.69 416 PRO A N 1
ATOM 3366 C CA . PRO A 1 416 ? 44.125 1.088 -8.93 1 86.69 416 PRO A CA 1
ATOM 3367 C C . PRO A 1 416 ? 44.781 -0.237 -9.273 1 86.69 416 PRO A C 1
ATOM 3369 O O . PRO A 1 416 ? 44.344 -1.297 -8.828 1 86.69 416 PRO A O 1
ATOM 3372 N N . LYS A 1 417 ? 45.906 -0.213 -9.969 1 82.56 417 LYS A N 1
ATOM 3373 C CA . LYS A 1 417 ? 46.625 -1.393 -10.438 1 82.56 417 LYS A CA 1
ATOM 3374 C C . LYS A 1 417 ? 47.156 -2.203 -9.258 1 82.56 417 LYS A C 1
ATOM 3376 O O . LYS A 1 417 ? 47.25 -3.432 -9.336 1 82.56 417 LYS A O 1
ATOM 3381 N N . ASP A 1 418 ? 47.375 -1.516 -8.234 1 86.88 418 ASP A N 1
ATOM 3382 C CA . ASP A 1 418 ? 48 -2.178 -7.094 1 86.88 418 ASP A CA 1
ATOM 3383 C C . ASP A 1 418 ? 46.969 -2.891 -6.234 1 86.88 418 ASP A C 1
ATOM 3385 O O . ASP A 1 418 ? 47.312 -3.738 -5.406 1 86.88 418 ASP A O 1
ATOM 3389 N N . ALA A 1 419 ? 45.75 -2.521 -6.328 1 88.94 419 ALA A N 1
ATOM 3390 C CA . ALA A 1 419 ? 44.688 -3.176 -5.559 1 88.94 419 ALA A CA 1
ATOM 3391 C C . ALA A 1 419 ? 44.375 -4.547 -6.137 1 88.94 419 ALA A C 1
ATOM 3393 O O . ALA A 1 419 ? 43.969 -4.66 -7.305 1 88.94 419 ALA A O 1
ATOM 3394 N N . VAL A 1 420 ? 44.438 -5.629 -5.379 1 86.12 420 VAL A N 1
ATOM 3395 C CA . VAL A 1 420 ? 44.344 -6.988 -5.906 1 86.12 420 VAL A CA 1
ATOM 3396 C C . VAL A 1 420 ? 43 -7.613 -5.496 1 86.12 420 VAL A C 1
ATOM 3398 O O . VAL A 1 420 ? 42.531 -8.539 -6.145 1 86.12 420 VAL A O 1
ATOM 3401 N N . CYS A 1 421 ? 42.531 -7.168 -4.324 1 87.69 421 CYS A N 1
ATOM 3402 C CA . CYS A 1 421 ? 41.312 -7.828 -3.822 1 87.69 421 CYS A CA 1
ATOM 3403 C C . CYS A 1 421 ? 40.531 -6.902 -2.902 1 87.69 421 CYS A C 1
ATOM 3405 O O . CYS A 1 421 ? 41.125 -6.176 -2.098 1 87.69 421 CYS A O 1
ATOM 3407 N N . ASP A 1 422 ? 39.25 -6.891 -3.031 1 90 422 ASP A N 1
ATOM 3408 C CA . ASP A 1 422 ? 38.344 -6.164 -2.148 1 90 422 ASP A CA 1
ATOM 3409 C C . ASP A 1 422 ? 37.344 -7.109 -1.497 1 90 422 ASP A C 1
ATOM 3411 O O . ASP A 1 422 ? 36.656 -7.855 -2.189 1 90 422 ASP A O 1
ATOM 3415 N N . VAL A 1 423 ? 37.281 -7.105 -0.186 1 91.44 423 VAL A N 1
ATOM 3416 C CA . VAL A 1 423 ? 36.312 -7.945 0.521 1 91.44 423 VAL A CA 1
ATOM 3417 C C . VAL A 1 423 ? 35.531 -7.105 1.528 1 91.44 423 VAL A C 1
ATOM 3419 O O . VAL A 1 423 ? 36.094 -6.195 2.148 1 91.44 423 VAL A O 1
ATOM 3422 N N . LEU A 1 424 ? 34.281 -7.371 1.635 1 92.88 424 LEU A N 1
ATOM 3423 C CA . LEU A 1 424 ? 33.406 -6.746 2.619 1 92.88 424 LEU A CA 1
ATOM 3424 C C . LEU A 1 424 ? 33.125 -7.688 3.787 1 92.88 424 LEU A C 1
ATOM 3426 O O . LEU A 1 424 ? 32.625 -8.789 3.594 1 92.88 424 LEU A O 1
ATOM 3430 N N . LEU A 1 425 ? 33.531 -7.293 4.883 1 91.81 425 LEU A N 1
ATOM 3431 C CA . LEU A 1 425 ? 33.375 -8.094 6.09 1 91.81 425 LEU A CA 1
ATOM 3432 C C . LEU A 1 425 ? 32.219 -7.543 6.938 1 91.81 425 LEU A C 1
ATOM 3434 O O . LEU A 1 425 ? 32.281 -6.402 7.395 1 91.81 425 LEU A O 1
ATOM 3438 N N . LEU A 1 426 ? 31.203 -8.336 7.098 1 92.44 426 LEU A N 1
ATOM 3439 C CA . LEU A 1 426 ? 30.062 -8 7.938 1 92.44 426 LEU A CA 1
ATOM 3440 C C . LEU A 1 426 ? 30.125 -8.734 9.273 1 92.44 426 LEU A C 1
ATOM 3442 O O . LEU A 1 426 ? 30.125 -9.969 9.312 1 92.44 426 LEU A O 1
ATOM 3446 N N . THR A 1 427 ? 30.188 -7.988 10.273 1 87.75 427 THR A N 1
ATOM 3447 C CA . THR A 1 427 ? 30.25 -8.578 11.602 1 87.75 427 THR A CA 1
ATOM 3448 C C . THR A 1 427 ? 29.203 -7.969 12.523 1 87.75 427 THR A C 1
ATOM 3450 O O . THR A 1 427 ? 28.531 -7.008 12.148 1 87.75 427 THR A O 1
ATOM 3453 N N . LYS A 1 428 ? 29.094 -8.469 13.703 1 81.25 428 LYS A N 1
ATOM 3454 C CA . LYS A 1 428 ? 28.156 -7.957 14.703 1 81.25 428 LYS A CA 1
ATOM 3455 C C . LYS A 1 428 ? 28.641 -6.641 15.289 1 81.25 428 LYS A C 1
ATOM 3457 O O . LYS A 1 428 ? 27.875 -5.914 15.93 1 81.25 428 LYS A O 1
ATOM 3462 N N . THR A 1 429 ? 29.844 -6.309 14.992 1 76.75 429 THR A N 1
ATOM 3463 C CA . THR A 1 429 ? 30.406 -5.105 15.594 1 76.75 429 THR A CA 1
ATOM 3464 C C . THR A 1 429 ? 30.547 -3.994 14.562 1 76.75 429 THR A C 1
ATOM 3466 O O . THR A 1 429 ? 30.641 -2.816 14.914 1 76.75 429 THR A O 1
ATOM 3469 N N . GLY A 1 430 ? 30.672 -4.461 13.383 1 84.06 430 GLY A N 1
ATOM 3470 C CA . GLY A 1 430 ? 30.828 -3.436 12.367 1 84.06 430 GLY A CA 1
ATOM 3471 C C . GLY A 1 430 ? 30.953 -4 10.961 1 84.06 430 GLY A C 1
ATOM 3472 O O . GLY A 1 430 ? 31.047 -5.215 10.781 1 84.06 430 GLY A O 1
ATOM 3473 N N . ILE A 1 431 ? 30.906 -3.105 10.031 1 91.38 431 ILE A N 1
ATOM 3474 C CA . ILE A 1 431 ? 31.078 -3.43 8.625 1 91.38 431 ILE A CA 1
ATOM 3475 C C . ILE A 1 431 ? 32.406 -2.848 8.117 1 91.38 431 ILE A C 1
ATOM 3477 O O . ILE A 1 431 ? 32.656 -1.646 8.242 1 91.38 431 ILE A O 1
ATOM 3481 N N . ILE A 1 432 ? 33.219 -3.73 7.551 1 90.94 432 ILE A N 1
ATOM 3482 C CA . ILE A 1 432 ? 34.562 -3.307 7.168 1 90.94 432 ILE A CA 1
ATOM 3483 C C . ILE A 1 432 ? 34.812 -3.676 5.711 1 90.94 432 ILE A C 1
ATOM 3485 O O . ILE A 1 432 ? 34.531 -4.801 5.289 1 90.94 432 ILE A O 1
ATOM 3489 N N . LEU A 1 433 ? 35.25 -2.762 5.012 1 92.88 433 LEU A N 1
ATOM 3490 C CA . LEU A 1 433 ? 35.75 -3.006 3.67 1 92.88 433 LEU A CA 1
ATOM 3491 C C . LEU A 1 433 ? 37.281 -3.127 3.682 1 92.88 433 LEU A C 1
ATOM 3493 O O . LEU A 1 433 ? 37.969 -2.199 4.098 1 92.88 433 LEU A O 1
ATOM 3497 N N . ILE A 1 434 ? 37.75 -4.25 3.291 1 91.62 434 ILE A N 1
ATOM 3498 C CA . ILE A 1 434 ? 39.188 -4.504 3.264 1 91.62 434 ILE A CA 1
ATOM 3499 C C . ILE A 1 434 ? 39.656 -4.516 1.818 1 91.62 434 ILE A C 1
ATOM 3501 O O . ILE A 1 434 ? 39.188 -5.301 0.998 1 91.62 434 ILE A O 1
ATOM 3505 N N . THR A 1 435 ? 40.562 -3.635 1.574 1 92.62 435 THR A N 1
ATOM 3506 C CA . THR A 1 435 ? 41.25 -3.586 0.284 1 92.62 435 THR A CA 1
ATOM 3507 C C . THR A 1 435 ? 42.688 -4.051 0.417 1 92.62 435 THR A C 1
ATOM 3509 O O . THR A 1 435 ? 43.469 -3.447 1.149 1 92.62 435 THR A O 1
ATOM 3512 N N . LEU A 1 436 ? 43.031 -5.121 -0.254 1 93.31 436 LEU A N 1
ATOM 3513 C CA . LEU A 1 436 ? 44.375 -5.652 -0.217 1 93.31 436 LEU A CA 1
ATOM 3514 C C . LEU A 1 436 ? 45.188 -5.16 -1.413 1 93.31 436 LEU A C 1
ATOM 3516 O O . LEU A 1 436 ? 44.719 -5.16 -2.543 1 93.31 436 LEU A O 1
ATOM 3520 N N . VAL A 1 437 ? 46.406 -4.754 -1.078 1 94.12 437 VAL A N 1
ATOM 3521 C CA . VAL A 1 437 ? 47.281 -4.211 -2.1 1 94.12 437 VAL A CA 1
ATOM 3522 C C . VAL A 1 437 ? 48.594 -5.02 -2.146 1 94.12 437 VAL A C 1
ATOM 3524 O O . VAL A 1 437 ? 49.062 -5.512 -1.118 1 94.12 437 VAL A O 1
ATOM 3527 N N . GLU A 1 438 ? 49.125 -5.32 -3.301 1 88.62 438 GLU A N 1
ATOM 3528 C CA . GLU A 1 438 ? 50.375 -6.062 -3.457 1 88.62 438 GLU A CA 1
ATOM 3529 C C . GLU A 1 438 ? 51.562 -5.238 -2.98 1 88.62 438 GLU A C 1
ATOM 3531 O O . GLU A 1 438 ? 52.5 -5.781 -2.393 1 88.62 438 GLU A O 1
ATOM 3536 N N . GLY A 1 439 ? 51.656 -3.984 -3.238 1 85.5 439 GLY A N 1
ATOM 3537 C CA . GLY A 1 439 ? 52.719 -3.111 -2.801 1 85.5 439 GLY A CA 1
ATOM 3538 C C . GLY A 1 439 ? 52.406 -2.338 -1.539 1 85.5 439 GLY A C 1
ATOM 3539 O O . GLY A 1 439 ? 51.781 -2.873 -0.623 1 85.5 439 GLY A O 1
ATOM 3540 N N . ALA A 1 440 ? 52.969 -1.231 -1.401 1 89 440 ALA A N 1
ATOM 3541 C CA . ALA A 1 440 ? 52.688 -0.359 -0.26 1 89 440 ALA A CA 1
ATOM 3542 C C . ALA A 1 440 ? 51.344 0.356 -0.414 1 89 440 ALA A C 1
ATOM 3544 O O . ALA A 1 440 ? 50.938 0.655 -1.532 1 89 440 ALA A O 1
ATOM 3545 N N . VAL A 1 441 ? 50.719 0.456 0.706 1 92.81 441 VAL A N 1
ATOM 3546 C CA . VAL A 1 441 ? 49.438 1.204 0.705 1 92.81 441 VAL A CA 1
ATOM 3547 C C . VAL A 1 441 ? 49.719 2.672 0.384 1 92.81 441 VAL A C 1
ATOM 3549 O O . VAL A 1 441 ? 50.562 3.305 1.021 1 92.81 441 VAL A O 1
ATOM 3552 N N . THR A 1 442 ? 49.156 3.217 -0.61 1 92.19 442 THR A N 1
ATOM 3553 C CA . THR A 1 442 ? 49.281 4.609 -1.021 1 92.19 442 THR A CA 1
ATOM 3554 C C . THR A 1 442 ? 48.031 5.391 -0.739 1 92.19 442 THR A C 1
ATOM 3556 O O . THR A 1 442 ? 47 4.809 -0.392 1 92.19 442 THR A O 1
ATOM 3559 N N . SER A 1 443 ? 48.156 6.691 -0.875 1 91.81 443 SER A N 1
ATOM 3560 C CA . SER A 1 443 ? 46.969 7.543 -0.717 1 91.81 443 SER A CA 1
ATOM 3561 C C . SER A 1 443 ? 45.938 7.242 -1.782 1 91.81 443 SER A C 1
ATOM 3563 O O . SER A 1 443 ? 44.719 7.371 -1.533 1 91.81 443 SER A O 1
ATOM 3565 N N . LYS A 1 444 ? 46.375 6.781 -2.848 1 91.44 444 LYS A N 1
ATOM 3566 C CA . LYS A 1 444 ? 45.469 6.453 -3.939 1 91.44 444 LYS A CA 1
ATOM 3567 C C . LYS A 1 444 ? 44.656 5.215 -3.607 1 91.44 444 LYS A C 1
ATOM 3569 O O . LYS A 1 444 ? 43.438 5.172 -3.891 1 91.44 444 LYS A O 1
ATOM 3574 N N . THR A 1 445 ? 45.281 4.27 -3.084 1 92.75 445 THR A N 1
ATOM 3575 C CA . THR A 1 445 ? 44.594 3.045 -2.736 1 92.75 445 THR A CA 1
ATOM 3576 C C . THR A 1 445 ? 43.625 3.287 -1.577 1 92.75 445 THR A C 1
ATOM 3578 O O . THR A 1 445 ? 42.562 2.686 -1.517 1 92.75 445 THR A O 1
ATOM 3581 N N . GLU A 1 446 ? 44.062 4.125 -0.689 1 92.5 446 GLU A N 1
ATOM 3582 C CA . GLU A 1 446 ? 43.188 4.477 0.411 1 92.5 446 GLU A CA 1
ATOM 3583 C C . GLU A 1 446 ? 41.938 5.23 -0.094 1 92.5 446 GLU A C 1
ATOM 3585 O O . GLU A 1 446 ? 40.812 4.957 0.34 1 92.5 446 GLU A O 1
ATOM 3590 N N . HIS A 1 447 ? 42.219 6.145 -0.942 1 92.25 447 HIS A N 1
ATOM 3591 C CA . HIS A 1 447 ? 41.125 6.898 -1.527 1 92.25 447 HIS A CA 1
ATOM 3592 C C . HIS A 1 447 ? 40.188 5.984 -2.299 1 92.25 447 HIS A C 1
ATOM 3594 O O . HIS A 1 447 ? 38.969 6.152 -2.238 1 92.25 447 HIS A O 1
ATOM 3600 N N . TYR A 1 448 ? 40.719 5.066 -2.992 1 91.56 448 TYR A N 1
ATOM 3601 C CA . TYR A 1 448 ? 39.938 4.082 -3.715 1 91.56 448 TYR A CA 1
ATOM 3602 C C . TYR A 1 448 ? 39.031 3.301 -2.764 1 91.56 448 TYR A C 1
ATOM 3604 O O . TYR A 1 448 ? 37.844 3.131 -3.021 1 91.56 448 TYR A O 1
ATOM 3612 N N . SER A 1 449 ? 39.594 2.881 -1.735 1 91.88 449 SER A N 1
ATOM 3613 C CA . SER A 1 449 ? 38.844 2.092 -0.765 1 91.88 449 SER A CA 1
ATOM 3614 C C . SER A 1 449 ? 37.688 2.883 -0.204 1 91.88 449 SER A C 1
ATOM 3616 O O . SER A 1 449 ? 36.562 2.35 -0.061 1 91.88 449 SER A O 1
ATOM 3618 N N . VAL A 1 450 ? 37.906 4.102 0.073 1 92.81 450 VAL A N 1
ATOM 3619 C CA . VAL A 1 450 ? 36.875 4.953 0.652 1 92.81 450 VAL A CA 1
ATOM 3620 C C . VAL A 1 450 ? 35.781 5.219 -0.384 1 92.81 450 VAL A C 1
ATOM 3622 O O . VAL A 1 450 ? 34.594 5.191 -0.062 1 92.81 450 VAL A O 1
ATOM 3625 N N . GLN A 1 451 ? 36.125 5.484 -1.555 1 91.31 451 GLN A N 1
ATOM 3626 C CA . GLN A 1 451 ? 35.156 5.711 -2.615 1 91.31 451 GLN A CA 1
ATOM 3627 C C . GLN A 1 451 ? 34.312 4.465 -2.861 1 91.31 451 GLN A C 1
ATOM 3629 O O . GLN A 1 451 ? 33.125 4.562 -3.084 1 91.31 451 GLN A O 1
ATOM 3634 N N . LEU A 1 452 ? 35.031 3.359 -2.871 1 90.88 452 LEU A N 1
ATOM 3635 C CA . LEU A 1 452 ? 34.312 2.098 -3.049 1 90.88 452 LEU A CA 1
ATOM 3636 C C . LEU A 1 452 ? 33.344 1.868 -1.913 1 90.88 452 LEU A C 1
ATOM 3638 O O . LEU A 1 452 ? 32.219 1.417 -2.145 1 90.88 452 LEU A O 1
ATOM 3642 N N . GLY A 1 453 ? 33.781 2.135 -0.741 1 92.12 453 GLY A N 1
ATOM 3643 C CA . GLY A 1 453 ? 32.906 2.006 0.406 1 92.12 453 GLY A CA 1
ATOM 3644 C C . GLY A 1 453 ? 31.672 2.881 0.31 1 92.12 453 GLY A C 1
ATOM 3645 O O . GLY A 1 453 ? 30.562 2.443 0.637 1 92.12 453 GLY A O 1
ATOM 3646 N N . ALA A 1 454 ? 31.828 4.09 -0.124 1 93.06 454 ALA A N 1
ATOM 3647 C CA . ALA A 1 454 ? 30.719 5.023 -0.278 1 93.06 454 ALA A CA 1
ATOM 3648 C C . ALA A 1 454 ? 29.719 4.523 -1.323 1 93.06 454 ALA A C 1
ATOM 3650 O O . ALA A 1 454 ? 28.516 4.637 -1.139 1 93.06 454 ALA A O 1
ATOM 3651 N N . LYS A 1 455 ? 30.234 4.035 -2.377 1 90.94 455 LYS A N 1
ATOM 3652 C CA . LYS A 1 455 ? 29.359 3.525 -3.438 1 90.94 455 LYS A CA 1
ATOM 3653 C C . LYS A 1 455 ? 28.609 2.281 -2.979 1 90.94 455 LYS A C 1
ATOM 3655 O O . LYS A 1 455 ? 27.453 2.086 -3.34 1 90.94 455 LYS A O 1
ATOM 3660 N N . LEU A 1 456 ? 29.328 1.45 -2.279 1 91.5 456 LEU A N 1
ATOM 3661 C CA . LEU A 1 456 ? 28.672 0.26 -1.741 1 91.5 456 LEU A CA 1
ATOM 3662 C C . LEU A 1 456 ? 27.531 0.641 -0.813 1 91.5 456 LEU A C 1
ATOM 3664 O O . LEU A 1 456 ? 26.453 0.051 -0.881 1 91.5 456 LEU A O 1
ATOM 3668 N N . LYS A 1 457 ? 27.812 1.503 0.042 1 93.31 457 LYS A N 1
ATOM 3669 C CA . LYS A 1 457 ? 26.766 1.956 0.958 1 93.31 457 LYS A CA 1
ATOM 3670 C C . LYS A 1 457 ? 25.562 2.51 0.196 1 93.31 457 LYS A C 1
ATOM 3672 O O . LYS A 1 457 ? 24.422 2.215 0.535 1 93.31 457 LYS A O 1
ATOM 3677 N N . GLN A 1 458 ? 25.828 3.305 -0.78 1 92.06 458 GLN A N 1
ATOM 3678 C CA . GLN A 1 458 ? 24.75 3.873 -1.592 1 92.06 458 GLN A CA 1
ATOM 3679 C C . GLN A 1 458 ? 23.891 2.777 -2.209 1 92.06 458 GLN A C 1
ATOM 3681 O O . GLN A 1 458 ? 22.656 2.881 -2.225 1 92.06 458 GLN A O 1
ATOM 3686 N N . ARG A 1 459 ? 24.469 1.777 -2.705 1 90.56 459 ARG A N 1
ATOM 3687 C CA . ARG A 1 459 ? 23.734 0.684 -3.334 1 90.56 459 ARG A CA 1
ATOM 3688 C C . ARG A 1 459 ? 22.906 -0.079 -2.309 1 90.56 459 ARG A C 1
ATOM 3690 O O . ARG A 1 459 ? 21.766 -0.447 -2.58 1 90.56 459 ARG A O 1
ATOM 3697 N N . ILE A 1 460 ? 23.531 -0.35 -1.218 1 93.19 460 ILE A N 1
ATOM 3698 C CA . ILE A 1 460 ? 22.844 -1.09 -0.165 1 93.19 460 ILE A CA 1
ATOM 3699 C C . ILE A 1 460 ? 21.609 -0.312 0.293 1 93.19 460 ILE A C 1
ATOM 3701 O O . ILE A 1 460 ? 20.562 -0.901 0.557 1 93.19 460 ILE A O 1
ATOM 3705 N N . VAL A 1 461 ? 21.719 0.969 0.317 1 94.69 461 VAL A N 1
ATOM 3706 C CA . VAL A 1 461 ? 20.641 1.807 0.812 1 94.69 461 VAL A CA 1
ATOM 3707 C C . VAL A 1 461 ? 19.609 2.035 -0.298 1 94.69 461 VAL A C 1
ATOM 3709 O O . VAL A 1 461 ? 18.422 1.795 -0.109 1 94.69 461 VAL A O 1
ATOM 3712 N N . LEU A 1 462 ? 20.031 2.438 -1.462 1 93 462 LEU A N 1
ATOM 3713 C CA . LEU A 1 462 ? 19.109 2.842 -2.523 1 93 462 LEU A CA 1
ATOM 3714 C C . LEU A 1 462 ? 18.516 1.625 -3.221 1 93 462 LEU A C 1
ATOM 3716 O O . LEU A 1 462 ? 17.312 1.563 -3.441 1 93 462 LEU A O 1
ATOM 3720 N N . ASP A 1 463 ? 19.328 0.653 -3.553 1 90.31 463 ASP A N 1
ATOM 3721 C CA . ASP A 1 463 ? 18.844 -0.526 -4.27 1 90.31 463 ASP A CA 1
ATOM 3722 C C . ASP A 1 463 ? 18.391 -1.607 -3.295 1 90.31 463 ASP A C 1
ATOM 3724 O O . ASP A 1 463 ? 17.438 -2.346 -3.584 1 90.31 463 ASP A O 1
ATOM 3728 N N . GLY A 1 464 ? 19.078 -1.692 -2.242 1 92.81 464 GLY A N 1
ATOM 3729 C CA . GLY A 1 464 ? 18.75 -2.727 -1.273 1 92.81 464 GLY A CA 1
ATOM 3730 C C . GLY A 1 464 ? 17.625 -2.33 -0.331 1 92.81 464 GLY A C 1
ATOM 3731 O O . GLY A 1 464 ? 17.016 -3.189 0.302 1 92.81 464 GLY A O 1
ATOM 3732 N N . GLY A 1 465 ? 17.453 -1.032 -0.11 1 93.06 465 GLY A N 1
ATOM 3733 C CA . GLY A 1 465 ? 16.375 -0.555 0.731 1 93.06 465 GLY A CA 1
ATOM 3734 C C . GLY A 1 465 ? 16.719 -0.567 2.209 1 93.06 465 GLY A C 1
ATOM 3735 O O . GLY A 1 465 ? 15.828 -0.664 3.057 1 93.06 465 GLY A O 1
ATOM 3736 N N . CYS A 1 466 ? 17.969 -0.524 2.541 1 94.62 466 CYS A N 1
ATOM 3737 C CA . CYS A 1 466 ? 18.344 -0.545 3.951 1 94.62 466 CYS A CA 1
ATOM 3738 C C . CYS A 1 466 ? 17.938 0.753 4.641 1 94.62 466 CYS A C 1
ATOM 3740 O O . CYS A 1 466 ? 18.297 1.841 4.18 1 94.62 466 CYS A O 1
ATOM 3742 N N . ARG A 1 467 ? 17.297 0.625 5.812 1 91.75 467 ARG A N 1
ATOM 3743 C CA . ARG A 1 467 ? 16.797 1.806 6.516 1 91.75 467 ARG A CA 1
ATOM 3744 C C . ARG A 1 467 ? 17.547 2.01 7.832 1 91.75 467 ARG A C 1
ATOM 3746 O O . ARG A 1 467 ? 17.141 2.838 8.648 1 91.75 467 ARG A O 1
ATOM 3753 N N . GLU A 1 468 ? 18.625 1.375 8.016 1 92.62 468 GLU A N 1
ATOM 3754 C CA . GLU A 1 468 ? 19.391 1.479 9.258 1 92.62 468 GLU A CA 1
ATOM 3755 C C . GLU A 1 468 ? 20.547 2.465 9.125 1 92.62 468 GLU A C 1
ATOM 3757 O O . GLU A 1 468 ? 21.031 2.705 8.023 1 92.62 468 GLU A O 1
ATOM 3762 N N . LYS A 1 469 ? 20.891 3.02 10.266 1 93 469 LYS A N 1
ATOM 3763 C CA . LYS A 1 469 ? 22.109 3.82 10.328 1 93 469 LYS A CA 1
ATOM 3764 C C . LYS A 1 469 ? 23.344 2.934 10.414 1 93 469 LYS A C 1
ATOM 3766 O O . LYS A 1 469 ? 23.484 2.158 11.367 1 93 469 LYS A O 1
ATOM 3771 N N . PHE A 1 470 ? 24.203 3.078 9.453 1 93.31 470 PHE A N 1
ATOM 3772 C CA . PHE A 1 470 ? 25.453 2.312 9.484 1 93.31 470 PHE A CA 1
ATOM 3773 C C . PHE A 1 470 ? 26.547 3.023 8.695 1 93.31 470 PHE A C 1
ATOM 3775 O O . PHE A 1 470 ? 26.266 3.93 7.91 1 93.31 470 PHE A O 1
ATOM 3782 N N . ASN A 1 471 ? 27.781 2.693 8.992 1 92.25 471 ASN A N 1
ATOM 3783 C CA . ASN A 1 471 ? 28.953 3.135 8.242 1 92.25 471 ASN A CA 1
ATOM 3784 C C . ASN A 1 471 ? 29.812 1.957 7.812 1 92.25 471 ASN A C 1
ATOM 3786 O O . ASN A 1 471 ? 29.781 0.891 8.43 1 92.25 471 ASN A O 1
ATOM 3790 N N . ILE A 1 472 ? 30.438 2.166 6.754 1 92.56 472 ILE A N 1
ATOM 3791 C CA . ILE A 1 472 ? 31.422 1.197 6.312 1 92.56 472 ILE A CA 1
ATOM 3792 C C . ILE A 1 472 ? 32.844 1.731 6.602 1 92.56 472 ILE A C 1
ATOM 3794 O O . ILE A 1 472 ? 33.188 2.805 6.121 1 92.56 472 ILE A O 1
ATOM 3798 N N . ILE A 1 473 ? 33.531 1.024 7.422 1 91.88 473 ILE A N 1
ATOM 3799 C CA . ILE A 1 473 ? 34.938 1.386 7.695 1 91.88 473 ILE A CA 1
ATOM 3800 C C . ILE A 1 473 ? 35.844 0.825 6.598 1 91.88 473 ILE A C 1
ATOM 3802 O O . ILE A 1 473 ? 35.812 -0.379 6.332 1 91.88 473 ILE A O 1
ATOM 3806 N N . CYS A 1 474 ? 36.594 1.647 5.996 1 92.81 474 CYS A N 1
ATOM 3807 C CA . CYS A 1 474 ? 37.438 1.257 4.867 1 92.81 474 CYS A CA 1
ATOM 3808 C C . CYS A 1 474 ? 38.906 1.182 5.273 1 92.81 474 CYS A C 1
ATOM 3810 O O . CYS A 1 474 ? 39.469 2.176 5.711 1 92.81 474 CYS A O 1
ATOM 3812 N N . LEU A 1 475 ? 39.469 0.026 5.082 1 90.94 475 LEU A N 1
ATOM 3813 C CA . LEU A 1 475 ? 40.844 -0.203 5.457 1 90.94 475 LEU A CA 1
ATOM 3814 C C . LEU A 1 475 ? 41.625 -0.818 4.297 1 90.94 475 LEU A C 1
ATOM 3816 O O . LEU A 1 475 ? 41.156 -1.731 3.629 1 90.94 475 LEU A O 1
ATOM 3820 N N . ALA A 1 476 ? 42.781 -0.279 4.027 1 92.25 476 ALA A N 1
ATOM 3821 C CA . ALA A 1 476 ? 43.688 -0.833 3.025 1 92.25 476 ALA A CA 1
ATOM 3822 C C . ALA A 1 476 ? 44.906 -1.469 3.684 1 92.25 476 ALA A C 1
ATOM 3824 O O . ALA A 1 476 ? 45.469 -0.915 4.633 1 92.25 476 ALA A O 1
ATOM 3825 N N . PHE A 1 477 ? 45.25 -2.684 3.246 1 92.62 477 PHE A N 1
ATOM 3826 C CA . PHE A 1 477 ? 46.406 -3.389 3.781 1 92.62 477 PHE A CA 1
ATOM 3827 C C . PHE A 1 477 ? 47.312 -3.906 2.654 1 92.62 477 PHE A C 1
ATOM 3829 O O . PHE A 1 477 ? 46.812 -4.258 1.581 1 92.62 477 PHE A O 1
ATOM 3836 N N . SER A 1 478 ? 48.5 -3.893 2.916 1 93.94 478 SER A N 1
ATOM 3837 C CA . SER A 1 478 ? 49.438 -4.582 2.029 1 93.94 478 SER A CA 1
ATOM 3838 C C . SER A 1 478 ? 49.438 -6.086 2.285 1 93.94 478 SER A C 1
ATOM 3840 O O . SER A 1 478 ? 49.344 -6.523 3.436 1 93.94 478 SER A O 1
ATOM 3842 N N . CYS A 1 479 ? 49.469 -6.895 1.241 1 91.5 479 CYS A N 1
ATOM 3843 C CA . CYS A 1 479 ? 49.5 -8.352 1.357 1 91.5 479 CYS A CA 1
ATOM 3844 C C . CYS A 1 479 ? 50.75 -8.836 2.059 1 91.5 479 CYS A C 1
ATOM 3846 O O . CYS A 1 479 ? 50.781 -9.969 2.555 1 91.5 479 CYS A O 1
ATOM 3848 N N . LEU A 1 480 ? 51.75 -7.945 2.049 1 87.44 480 LEU A N 1
ATOM 3849 C CA . LEU A 1 480 ? 53.031 -8.344 2.602 1 87.44 480 LEU A CA 1
ATOM 3850 C C . LEU A 1 480 ? 53.094 -8.008 4.086 1 87.44 480 LEU A C 1
ATOM 3852 O O . LEU A 1 480 ? 54 -8.5 4.789 1 87.44 480 LEU A O 1
ATOM 3856 N N . GLU A 1 481 ? 52.188 -7.254 4.531 1 85.44 481 GLU A N 1
ATOM 3857 C CA . GLU A 1 481 ? 52.219 -6.828 5.93 1 85.44 481 GLU A CA 1
ATOM 3858 C C . GLU A 1 481 ? 51.531 -7.855 6.824 1 85.44 481 GLU A C 1
ATOM 3860 O O . GLU A 1 481 ? 50.812 -8.727 6.332 1 85.44 481 GLU A O 1
ATOM 3865 N N . LYS A 1 482 ? 51.781 -7.688 8.094 1 83.5 482 LYS A N 1
ATOM 3866 C CA . LYS A 1 482 ? 51.156 -8.555 9.086 1 83.5 482 LYS A CA 1
ATOM 3867 C C . LYS A 1 482 ? 49.656 -8.25 9.219 1 83.5 482 LYS A C 1
ATOM 3869 O O . LYS A 1 482 ? 49.25 -7.102 9.094 1 83.5 482 LYS A O 1
ATOM 3874 N N . VAL A 1 483 ? 48.938 -9.281 9.367 1 85 483 VAL A N 1
ATOM 3875 C CA . VAL A 1 483 ? 47.5 -9.172 9.562 1 85 483 VAL A CA 1
ATOM 3876 C C . VAL A 1 483 ? 47.188 -8.445 10.875 1 85 483 VAL A C 1
ATOM 3878 O O . VAL A 1 483 ? 47.812 -8.75 11.906 1 85 483 VAL A O 1
ATOM 3881 N N . PRO A 1 484 ? 46.438 -7.387 10.719 1 78.44 484 PRO A N 1
ATOM 3882 C CA . PRO A 1 484 ? 46.125 -6.648 11.945 1 78.44 484 PRO A CA 1
ATOM 3883 C C . PRO A 1 484 ? 45.312 -7.473 12.938 1 78.44 484 PRO A C 1
ATOM 3885 O O . PRO A 1 484 ? 44.656 -8.43 12.547 1 78.44 484 PRO A O 1
ATOM 3888 N N . GLY A 1 485 ? 45.469 -7.203 14.258 1 66.06 485 GLY A N 1
ATOM 3889 C CA . GLY A 1 485 ? 44.688 -7.871 15.281 1 66.06 485 GLY A CA 1
ATOM 3890 C C . GLY A 1 485 ? 43.219 -7.422 15.297 1 66.06 485 GLY A C 1
ATOM 3891 O O . GLY A 1 485 ? 42.781 -6.684 14.414 1 66.06 485 GLY A O 1
ATOM 3892 N N . ASN A 1 486 ? 42.438 -7.926 16.188 1 62.34 486 ASN A N 1
ATOM 3893 C CA . ASN A 1 486 ? 41 -7.711 16.328 1 62.34 486 ASN A CA 1
ATOM 3894 C C . ASN A 1 486 ? 40.656 -6.242 16.562 1 62.34 486 ASN A C 1
ATOM 3896 O O . ASN A 1 486 ? 39.5 -5.844 16.5 1 62.34 486 ASN A O 1
ATOM 3900 N N . TYR A 1 487 ? 41.75 -5.418 16.828 1 57.53 487 TYR A N 1
ATOM 3901 C CA . TYR A 1 487 ? 41.562 -4.023 17.203 1 57.53 487 TYR A CA 1
ATOM 3902 C C . TYR A 1 487 ? 41.031 -3.205 16.031 1 57.53 487 TYR A C 1
ATOM 3904 O O . TYR A 1 487 ? 40.469 -2.119 16.234 1 57.53 487 TYR A O 1
ATOM 3912 N N . ILE A 1 488 ? 41.281 -3.633 14.797 1 58.19 488 ILE A N 1
ATOM 3913 C CA . ILE A 1 488 ? 40.812 -2.918 13.617 1 58.19 488 ILE A CA 1
ATOM 3914 C C . ILE A 1 488 ? 39.312 -2.664 13.719 1 58.19 488 ILE A C 1
ATOM 3916 O O . ILE A 1 488 ? 38.781 -1.749 13.086 1 58.19 488 ILE A O 1
ATOM 3920 N N . LEU A 1 489 ? 38.75 -3.34 14.664 1 58.03 489 LEU A N 1
ATOM 3921 C CA . LEU A 1 489 ? 37.281 -3.338 14.727 1 58.03 489 LEU A CA 1
ATOM 3922 C C . LEU A 1 489 ? 36.781 -2.328 15.758 1 58.03 489 LEU A C 1
ATOM 3924 O O . LEU A 1 489 ? 35.594 -2.23 16 1 58.03 489 LEU A O 1
ATOM 3928 N N . GLU A 1 490 ? 37.688 -1.621 16.422 1 57.41 490 GLU A N 1
ATOM 3929 C CA . GLU A 1 490 ? 37.25 -0.644 17.406 1 57.41 490 GLU A CA 1
ATOM 3930 C C . GLU A 1 490 ? 36.469 0.501 16.734 1 57.41 490 GLU A C 1
ATOM 3932 O O . GLU A 1 490 ? 37 1.119 15.797 1 57.41 490 GLU A O 1
ATOM 3937 N N . ASN A 1 491 ? 35.156 0.368 16.797 1 58.09 491 ASN A N 1
ATOM 3938 C CA . ASN A 1 491 ? 34.156 1.201 16.156 1 58.09 491 ASN A CA 1
ATOM 3939 C C . ASN A 1 491 ? 34.219 2.65 16.625 1 58.09 491 ASN A C 1
ATOM 3941 O O . ASN A 1 491 ? 34.062 2.93 17.812 1 58.09 491 ASN A O 1
ATOM 3945 N N . HIS A 1 492 ? 34.938 3.639 15.805 1 61.84 492 HIS A N 1
ATOM 3946 C CA . HIS A 1 492 ? 35.094 5.055 16.125 1 61.84 492 HIS A CA 1
ATOM 3947 C C . HIS A 1 492 ? 33.906 5.863 15.594 1 61.84 492 HIS A C 1
ATOM 3949 O O . HIS A 1 492 ? 33.969 7.094 15.539 1 61.84 492 HIS A O 1
ATOM 3955 N N . CYS A 1 493 ? 32.812 5.125 15.352 1 71.5 493 CYS A N 1
ATOM 3956 C CA . CYS A 1 493 ? 31.703 5.914 14.805 1 71.5 493 CYS A CA 1
ATOM 3957 C C . CYS A 1 493 ? 30.703 6.277 15.891 1 71.5 493 CYS A C 1
ATOM 3959 O O . CYS A 1 493 ? 30.891 5.926 17.047 1 71.5 493 CYS A O 1
ATOM 3961 N N . LEU A 1 494 ? 29.859 7.137 15.562 1 81.62 494 LEU A N 1
ATOM 3962 C CA . LEU A 1 494 ? 28.781 7.523 16.469 1 81.62 494 LEU A CA 1
ATOM 3963 C C . LEU A 1 494 ? 28.031 6.301 16.969 1 81.62 494 LEU A C 1
ATOM 3965 O O . LEU A 1 494 ? 27.891 5.309 16.25 1 81.62 494 LEU A O 1
ATOM 3969 N N . GLU A 1 495 ? 27.625 6.383 18.125 1 78.81 495 GLU A N 1
ATOM 3970 C CA . GLU A 1 495 ? 26.938 5.277 18.766 1 78.81 495 GLU A CA 1
ATOM 3971 C C . GLU A 1 495 ? 25.719 4.832 17.953 1 78.81 495 GLU A C 1
ATOM 3973 O O . GLU A 1 495 ? 25.422 3.641 17.875 1 78.81 495 GLU A O 1
ATOM 3978 N N . GLN A 1 496 ? 25.078 5.766 17.359 1 83.88 496 GLN A N 1
ATOM 3979 C CA . GLN A 1 496 ? 23.875 5.473 16.578 1 83.88 496 GLN A CA 1
ATOM 3980 C C . GLN A 1 496 ? 24.219 4.625 15.352 1 83.88 496 GLN A C 1
ATOM 3982 O O . GLN A 1 496 ? 23.344 3.979 14.773 1 83.88 496 GLN A O 1
ATOM 3987 N N . TYR A 1 497 ? 25.438 4.586 14.984 1 88.88 497 TYR A N 1
ATOM 3988 C CA . TYR A 1 497 ? 25.844 3.893 13.766 1 88.88 497 TYR A CA 1
ATOM 3989 C C . TYR A 1 497 ? 26.516 2.564 14.102 1 88.88 497 TYR A C 1
ATOM 3991 O O . TYR A 1 497 ? 27.016 1.872 13.211 1 88.88 497 TYR A O 1
ATOM 3999 N N . HIS A 1 498 ? 26.469 2.236 15.383 1 84.5 498 HIS A N 1
ATOM 4000 C CA . HIS A 1 498 ? 26.969 0.921 15.773 1 84.5 498 HIS A CA 1
ATOM 4001 C C . HIS A 1 498 ? 26.047 -0.184 15.281 1 84.5 498 HIS A C 1
ATOM 4003 O O . HIS A 1 498 ? 24.828 -0.004 15.234 1 84.5 498 HIS A O 1
ATOM 4009 N N . ILE A 1 499 ? 26.672 -1.292 14.938 1 87.38 499 ILE A N 1
ATOM 4010 C CA . ILE A 1 499 ? 25.891 -2.408 14.398 1 87.38 499 ILE A CA 1
ATOM 4011 C C . ILE A 1 499 ? 25.391 -3.285 15.547 1 87.38 499 ILE A C 1
ATOM 4013 O O . ILE A 1 499 ? 26.125 -3.553 16.5 1 87.38 499 ILE A O 1
ATOM 4017 N N . THR A 1 500 ? 24.141 -3.529 15.555 1 81.44 500 THR A N 1
ATOM 4018 C CA . THR A 1 500 ? 23.5 -4.441 16.484 1 81.44 500 THR A CA 1
ATOM 4019 C C . THR A 1 500 ? 23.031 -5.703 15.766 1 81.44 500 THR A C 1
ATOM 4021 O O . THR A 1 500 ? 23.188 -5.824 14.555 1 81.44 500 THR A O 1
ATOM 4024 N N . GLU A 1 501 ? 22.531 -6.645 16.484 1 79.81 501 GLU A N 1
ATOM 4025 C CA . GLU A 1 501 ? 22.047 -7.898 15.906 1 79.81 501 GLU A CA 1
ATOM 4026 C C . GLU A 1 501 ? 20.906 -7.656 14.93 1 79.81 501 GLU A C 1
ATOM 4028 O O . GLU A 1 501 ? 20.859 -8.266 13.859 1 79.81 501 GLU A O 1
ATOM 4033 N N . ASP A 1 502 ? 20.062 -6.797 15.289 1 79.38 502 ASP A N 1
ATOM 4034 C CA . ASP A 1 502 ? 18.938 -6.504 14.414 1 79.38 502 ASP A CA 1
ATOM 4035 C C . ASP A 1 502 ? 19.391 -5.75 13.164 1 79.38 502 ASP A C 1
ATOM 4037 O O . ASP A 1 502 ? 18.875 -5.984 12.07 1 79.38 502 ASP A O 1
ATOM 4041 N N . LYS A 1 503 ? 20.328 -4.871 13.328 1 88.56 503 LYS A N 1
ATOM 4042 C CA . LYS A 1 503 ? 20.812 -4.074 12.203 1 88.56 503 LYS A CA 1
ATOM 4043 C C . LYS A 1 503 ? 21.531 -4.953 11.18 1 88.56 503 LYS A C 1
ATOM 4045 O O . LYS A 1 503 ? 21.391 -4.738 9.969 1 88.56 503 LYS A O 1
ATOM 4050 N N . ILE A 1 504 ? 22.234 -5.898 11.688 1 91.44 504 ILE A N 1
ATOM 4051 C CA . ILE A 1 504 ? 23 -6.727 10.766 1 91.44 504 ILE A CA 1
ATOM 4052 C C . ILE A 1 504 ? 22.062 -7.566 9.914 1 91.44 504 ILE A C 1
ATOM 4054 O O . ILE A 1 504 ? 22.344 -7.82 8.742 1 91.44 504 ILE A O 1
ATOM 4058 N N . GLN A 1 505 ? 20.969 -8.023 10.508 1 90.19 505 GLN A N 1
ATOM 4059 C CA . GLN A 1 505 ? 20 -8.805 9.742 1 90.19 505 GLN A CA 1
ATOM 4060 C C . GLN A 1 505 ? 19.375 -7.957 8.633 1 90.19 505 GLN A C 1
ATOM 4062 O O . GLN A 1 505 ? 19.172 -8.438 7.516 1 90.19 505 GLN A O 1
ATOM 4067 N N . ALA A 1 506 ? 19.078 -6.762 9.016 1 91.31 506 ALA A N 1
ATOM 4068 C CA . ALA A 1 506 ? 18.516 -5.848 8.016 1 91.31 506 ALA A CA 1
ATOM 4069 C C . ALA A 1 506 ? 19.516 -5.578 6.902 1 91.31 506 ALA A C 1
ATOM 4071 O O . ALA A 1 506 ? 19.141 -5.477 5.73 1 91.31 506 ALA A O 1
ATOM 4072 N N . LEU A 1 507 ? 20.75 -5.402 7.258 1 94.5 507 LEU A N 1
ATOM 4073 C CA . LEU A 1 507 ? 21.812 -5.156 6.285 1 94.5 507 LEU A CA 1
ATOM 4074 C C . LEU A 1 507 ? 21.984 -6.352 5.355 1 94.5 507 LEU A C 1
ATOM 4076 O O . LEU A 1 507 ? 22.109 -6.184 4.141 1 94.5 507 LEU A O 1
ATOM 4080 N N . LEU A 1 508 ? 21.969 -7.504 5.93 1 94.12 508 LEU A N 1
ATOM 4081 C CA . LEU A 1 508 ? 22.094 -8.719 5.129 1 94.12 508 LEU A CA 1
ATOM 4082 C C . LEU A 1 508 ? 20.922 -8.859 4.16 1 94.12 508 LEU A C 1
ATOM 4084 O O . LEU A 1 508 ? 21.109 -9.227 3 1 94.12 508 LEU A O 1
ATOM 4088 N N . HIS A 1 509 ? 19.781 -8.578 4.641 1 94.12 509 HIS A N 1
ATOM 4089 C CA . HIS A 1 509 ? 18.609 -8.602 3.775 1 94.12 509 HIS A CA 1
ATOM 4090 C C . HIS A 1 509 ? 18.781 -7.684 2.572 1 94.12 509 HIS A C 1
ATOM 4092 O O . HIS A 1 509 ? 18.516 -8.078 1.437 1 94.12 509 HIS A O 1
ATOM 4098 N N . SER A 1 510 ? 19.234 -6.488 2.818 1 94.38 510 SER A N 1
ATOM 4099 C CA . SER A 1 510 ? 19.422 -5.5 1.76 1 94.38 510 SER A CA 1
ATOM 4100 C C . SER A 1 510 ? 20.5 -5.934 0.78 1 94.38 510 SER A C 1
ATOM 4102 O O . SER A 1 510 ? 20.391 -5.688 -0.423 1 94.38 510 SER A O 1
ATOM 4104 N N . ILE A 1 511 ? 21.516 -6.492 1.288 1 93.62 511 ILE A N 1
ATOM 4105 C CA . ILE A 1 511 ? 22.609 -6.961 0.437 1 93.62 511 ILE A CA 1
ATOM 4106 C C . ILE A 1 511 ? 22.109 -8.086 -0.47 1 93.62 511 ILE A C 1
ATOM 4108 O O . ILE A 1 511 ? 22.422 -8.117 -1.66 1 93.62 511 ILE A O 1
ATOM 4112 N N . VAL A 1 512 ? 21.297 -8.961 0.066 1 93.62 512 VAL A N 1
ATOM 4113 C CA . VAL A 1 512 ? 20.734 -10.047 -0.725 1 93.62 512 VAL A CA 1
ATOM 4114 C C . VAL A 1 512 ? 19.844 -9.469 -1.828 1 93.62 512 VAL A C 1
ATOM 4116 O O . VAL A 1 512 ? 19.859 -9.961 -2.961 1 93.62 512 VAL A O 1
ATOM 4119 N N . VAL A 1 513 ? 19.078 -8.492 -1.506 1 93.38 513 VAL A N 1
ATOM 4120 C CA . VAL A 1 513 ? 18.234 -7.859 -2.506 1 93.38 513 VAL A CA 1
ATOM 4121 C C . VAL A 1 513 ? 19.094 -7.336 -3.656 1 93.38 513 VAL A C 1
ATOM 4123 O O . VAL A 1 513 ? 18.766 -7.547 -4.828 1 93.38 513 VAL A O 1
ATOM 4126 N N . VAL A 1 514 ? 20.188 -6.676 -3.35 1 91.44 514 VAL A N 1
ATOM 4127 C CA . VAL A 1 514 ? 21.062 -6.102 -4.359 1 91.44 514 VAL A CA 1
ATOM 4128 C C . VAL A 1 514 ? 21.625 -7.211 -5.242 1 91.44 514 VAL A C 1
ATOM 4130 O O . VAL A 1 514 ? 21.672 -7.074 -6.465 1 91.44 514 VAL A O 1
ATOM 4133 N N . MET A 1 515 ? 21.984 -8.281 -4.656 1 90.69 515 MET A N 1
ATOM 4134 C CA . MET A 1 515 ? 22.641 -9.352 -5.383 1 90.69 515 MET A CA 1
ATOM 4135 C C . MET A 1 515 ? 21.641 -10.18 -6.184 1 90.69 515 MET A C 1
ATOM 4137 O O . MET A 1 515 ? 22 -10.766 -7.207 1 90.69 515 MET A O 1
ATOM 4141 N N . ALA A 1 516 ? 20.422 -10.188 -5.723 1 91.81 516 ALA A N 1
ATOM 4142 C CA . ALA A 1 516 ? 19.453 -11.109 -6.305 1 91.81 516 ALA A CA 1
ATOM 4143 C C . ALA A 1 516 ? 18.625 -10.43 -7.398 1 91.81 516 ALA A C 1
ATOM 4145 O O . ALA A 1 516 ? 17.844 -11.078 -8.086 1 91.81 516 ALA A O 1
ATOM 4146 N N . THR A 1 517 ? 18.781 -9.234 -7.648 1 90.31 517 THR A N 1
ATOM 4147 C CA . THR A 1 517 ? 17.938 -8.516 -8.594 1 90.31 517 THR A CA 1
ATOM 4148 C C . THR A 1 517 ? 18.625 -8.383 -9.945 1 90.31 517 THR A C 1
ATOM 4150 O O . THR A 1 517 ? 19.859 -8.352 -10.016 1 90.31 517 THR A O 1
ATOM 4153 N N . PHE A 1 518 ? 17.828 -8.312 -11.023 1 87.44 518 PHE A N 1
ATOM 4154 C CA . PHE A 1 518 ? 18.328 -8.102 -12.383 1 87.44 518 PHE A CA 1
ATOM 4155 C C . PHE A 1 518 ? 17.297 -7.355 -13.227 1 87.44 518 PHE A C 1
ATOM 4157 O O . PHE A 1 518 ? 16.109 -7.312 -12.883 1 87.44 518 PHE A O 1
ATOM 4164 N N . THR A 1 519 ? 17.719 -6.773 -14.25 1 83.12 519 THR A N 1
ATOM 4165 C CA . THR A 1 519 ? 16.844 -6.102 -15.203 1 83.12 519 THR A CA 1
ATOM 4166 C C . THR A 1 519 ? 16.25 -7.105 -16.188 1 83.12 519 THR A C 1
ATOM 4168 O O . THR A 1 519 ? 16.969 -7.848 -16.844 1 83.12 519 THR A O 1
ATOM 4171 N N . PRO A 1 520 ? 14.898 -7.148 -16.219 1 77.69 520 PRO A N 1
ATOM 4172 C CA . PRO A 1 520 ? 14.273 -8.102 -17.141 1 77.69 520 PRO A CA 1
ATOM 4173 C C . PRO A 1 520 ? 14.516 -7.762 -18.609 1 77.69 520 PRO A C 1
ATOM 4175 O O . PRO A 1 520 ? 14.68 -6.59 -18.953 1 77.69 520 PRO A O 1
ATOM 4178 N N . MET A 1 521 ? 14.734 -8.805 -19.391 1 64.38 521 MET A N 1
ATOM 4179 C CA . MET A 1 521 ? 14.867 -8.664 -20.844 1 64.38 521 MET A CA 1
ATOM 4180 C C . MET A 1 521 ? 13.508 -8.688 -21.516 1 64.38 521 MET A C 1
ATOM 4182 O O . MET A 1 521 ? 13.422 -8.688 -22.75 1 64.38 521 MET A O 1
ATOM 4186 N N . ILE A 1 522 ? 12.422 -8.406 -20.75 1 54.78 522 ILE A N 1
ATOM 4187 C CA . ILE A 1 522 ? 11.086 -8.703 -21.266 1 54.78 522 ILE A CA 1
ATOM 4188 C C . ILE A 1 522 ? 10.789 -7.816 -22.469 1 54.78 522 ILE A C 1
ATOM 4190 O O . ILE A 1 522 ? 10.984 -6.598 -22.422 1 54.78 522 ILE A O 1
ATOM 4194 N N . ASN A 1 523 ? 10.828 -8.414 -23.609 1 52.69 523 ASN A N 1
ATOM 4195 C CA . ASN A 1 523 ? 10.453 -7.812 -24.891 1 52.69 523 ASN A CA 1
ATOM 4196 C C . ASN A 1 523 ? 8.977 -7.402 -24.906 1 52.69 523 ASN A C 1
ATOM 4198 O O . ASN A 1 523 ? 8.391 -7.223 -25.969 1 52.69 523 ASN A O 1
ATOM 4202 N N . GLU A 1 524 ? 8.336 -7.457 -23.734 1 51.31 524 GLU A N 1
ATOM 4203 C CA . GLU A 1 524 ? 6.922 -7.09 -23.766 1 51.31 524 GLU A CA 1
ATOM 4204 C C . GLU A 1 524 ? 6.746 -5.574 -23.797 1 51.31 524 GLU A C 1
ATOM 4206 O O . GLU A 1 524 ? 7.598 -4.84 -23.281 1 51.31 524 GLU A O 1
ATOM 4211 N N . SER A 1 525 ? 5.914 -5.098 -24.578 1 47.47 525 SER A N 1
ATOM 4212 C CA . SER A 1 525 ? 5.664 -3.676 -24.812 1 47.47 525 SER A CA 1
ATOM 4213 C C . SER A 1 525 ? 5.508 -2.93 -23.484 1 47.47 525 SER A C 1
ATOM 4215 O O . SER A 1 525 ? 5.969 -1.793 -23.359 1 47.47 525 SER A O 1
ATOM 4217 N N . TRP A 1 526 ? 4.816 -3.5 -22.562 1 46.56 526 TRP A N 1
ATOM 4218 C CA . TRP A 1 526 ? 4.582 -2.762 -21.328 1 46.56 526 TRP A CA 1
ATOM 4219 C C . TRP A 1 526 ? 5.883 -2.535 -20.562 1 46.56 526 TRP A C 1
ATOM 4221 O O . TRP A 1 526 ? 5.996 -1.594 -19.781 1 46.56 526 TRP A O 1
ATOM 4231 N N . HIS A 1 527 ? 6.84 -3.416 -20.922 1 54.5 527 HIS A N 1
ATOM 4232 C CA . HIS A 1 527 ? 8.133 -3.367 -20.25 1 54.5 527 HIS A CA 1
ATOM 4233 C C . HIS A 1 527 ? 8.938 -2.145 -20.688 1 54.5 527 HIS A C 1
ATOM 4235 O O . HIS A 1 527 ? 9.789 -1.665 -19.938 1 54.5 527 HIS A O 1
ATOM 4241 N N . LYS A 1 528 ? 8.578 -1.622 -21.797 1 56.22 528 LYS A N 1
ATOM 4242 C CA . LYS A 1 528 ? 9.406 -0.524 -22.297 1 56.22 528 LYS A CA 1
ATOM 4243 C C . LYS A 1 528 ? 9.086 0.777 -21.562 1 56.22 528 LYS A C 1
ATOM 4245 O O . LYS A 1 528 ? 9.938 1.663 -21.453 1 56.22 528 LYS A O 1
ATOM 4250 N N . GLU A 1 529 ? 7.934 0.7 -20.953 1 57.66 529 GLU A N 1
ATOM 4251 C CA . GLU A 1 529 ? 7.551 1.991 -20.391 1 57.66 529 GLU A CA 1
ATOM 4252 C C . GLU A 1 529 ? 7.816 2.043 -18.891 1 57.66 529 GLU A C 1
ATOM 4254 O O . GLU A 1 529 ? 7.961 3.123 -18.312 1 57.66 529 GLU A O 1
ATOM 4259 N N . LYS A 1 530 ? 8 0.77 -18.516 1 65.25 530 LYS A N 1
ATOM 4260 C CA . LYS A 1 530 ? 8.117 0.752 -17.062 1 65.25 530 LYS A CA 1
ATOM 4261 C C . LYS A 1 530 ? 9.422 0.091 -16.609 1 65.25 530 LYS A C 1
ATOM 4263 O O . LYS A 1 530 ? 9.828 -0.924 -17.188 1 65.25 530 LYS A O 1
ATOM 4268 N N . SER A 1 531 ? 10.188 0.842 -15.727 1 77.5 531 SER A N 1
ATOM 4269 C CA . SER A 1 531 ? 11.43 0.294 -15.188 1 77.5 531 SER A CA 1
ATOM 4270 C C . SER A 1 531 ? 11.172 -0.514 -13.922 1 77.5 531 SER A C 1
ATOM 4272 O O . SER A 1 531 ? 10.531 -0.026 -12.984 1 77.5 531 SER A O 1
ATOM 4274 N N . PHE A 1 532 ? 11.438 -1.735 -13.953 1 85.56 532 PHE A N 1
ATOM 4275 C CA . PHE A 1 532 ? 11.336 -2.59 -12.773 1 85.56 532 PHE A CA 1
ATOM 4276 C C . PHE A 1 532 ? 12.43 -3.656 -12.789 1 85.56 532 PHE A C 1
ATOM 4278 O O . PHE A 1 532 ? 13.125 -3.832 -13.789 1 85.56 532 PHE A O 1
ATOM 4285 N N . LEU A 1 533 ? 12.68 -4.23 -11.734 1 87 533 LEU A N 1
ATOM 4286 C CA . LEU A 1 533 ? 13.641 -5.316 -11.578 1 87 533 LEU A CA 1
ATOM 4287 C C . LEU A 1 533 ? 12.945 -6.609 -11.172 1 87 533 LEU A C 1
ATOM 4289 O O . LEU A 1 533 ? 11.828 -6.578 -10.648 1 87 533 LEU A O 1
ATOM 4293 N N . LEU A 1 534 ? 13.516 -7.691 -11.484 1 88.12 534 LEU A N 1
ATOM 4294 C CA . LEU A 1 534 ? 13.078 -9.016 -11.047 1 88.12 534 LEU A CA 1
ATOM 4295 C C . LEU A 1 534 ? 14.148 -9.68 -10.195 1 88.12 534 LEU A C 1
ATOM 4297 O O . LEU A 1 534 ? 15.297 -9.227 -10.156 1 88.12 534 LEU A O 1
ATOM 4301 N N . THR A 1 535 ? 13.766 -10.617 -9.477 1 88.94 535 THR A N 1
ATOM 4302 C CA . THR A 1 535 ? 14.742 -11.359 -8.688 1 88.94 535 THR A CA 1
ATOM 4303 C C . THR A 1 535 ? 14.992 -12.734 -9.289 1 88.94 535 THR A C 1
ATOM 4305 O O . THR A 1 535 ? 14.102 -13.32 -9.906 1 88.94 535 THR A O 1
ATOM 4308 N N . PHE A 1 536 ? 16.203 -13.195 -9.125 1 90.25 536 PHE A N 1
ATOM 4309 C CA . PHE A 1 536 ? 16.531 -14.578 -9.43 1 90.25 536 PHE A CA 1
ATOM 4310 C C . PHE A 1 536 ? 15.75 -15.531 -8.539 1 90.25 536 PHE A C 1
ATOM 4312 O O . PHE A 1 536 ? 15.398 -15.188 -7.41 1 90.25 536 PHE A O 1
ATOM 4319 N N . SER A 1 537 ? 15.477 -16.719 -9.109 1 89.12 537 SER A N 1
ATOM 4320 C CA . SER A 1 537 ? 15.109 -17.797 -8.203 1 89.12 537 SER A CA 1
ATOM 4321 C C . SER A 1 537 ? 16.281 -18.203 -7.32 1 89.12 537 SER A C 1
ATOM 4323 O O . SER A 1 537 ? 17.438 -17.891 -7.629 1 89.12 537 SER A O 1
ATOM 4325 N N . PRO A 1 538 ? 16.031 -18.875 -6.246 1 88.94 538 PRO A N 1
ATOM 4326 C CA . PRO A 1 538 ? 17.125 -19.312 -5.387 1 88.94 538 PRO A CA 1
ATOM 4327 C C . PRO A 1 538 ? 18.156 -20.172 -6.133 1 88.94 538 PRO A C 1
ATOM 4329 O O . PRO A 1 538 ? 19.359 -20.047 -5.891 1 88.94 538 PRO A O 1
ATOM 4332 N N . GLN A 1 539 ? 17.719 -20.969 -7.137 1 90.69 539 GLN A N 1
ATOM 4333 C CA . GLN A 1 539 ? 18.641 -21.812 -7.902 1 90.69 539 GLN A CA 1
ATOM 4334 C C . GLN A 1 539 ? 19.469 -20.969 -8.875 1 90.69 539 GLN A C 1
ATOM 4336 O O . GLN A 1 539 ? 20.656 -21.219 -9.055 1 90.69 539 GLN A O 1
ATOM 4341 N N . GLN A 1 540 ? 18.812 -20.078 -9.477 1 91.56 540 GLN A N 1
ATOM 4342 C CA . GLN A 1 540 ? 19.547 -19.188 -10.375 1 91.56 540 GLN A CA 1
ATOM 4343 C C . GLN A 1 540 ? 20.594 -18.391 -9.617 1 91.56 540 GLN A C 1
ATOM 4345 O O . GLN A 1 540 ? 21.703 -18.188 -10.117 1 91.56 540 GLN A O 1
ATOM 4350 N N . PHE A 1 541 ? 20.234 -17.953 -8.398 1 92.44 541 PHE A N 1
ATOM 4351 C CA . PHE A 1 541 ? 21.156 -17.219 -7.543 1 92.44 541 PHE A CA 1
ATOM 4352 C C . PHE A 1 541 ? 22.391 -18.078 -7.246 1 92.44 541 PHE A C 1
ATOM 4354 O O . PHE A 1 541 ? 23.516 -17.578 -7.324 1 92.44 541 PHE A O 1
ATOM 4361 N N . GLU A 1 542 ? 22.219 -19.297 -7.004 1 90.44 542 GLU A N 1
ATOM 4362 C CA . GLU A 1 542 ? 23.312 -20.203 -6.707 1 90.44 542 GLU A CA 1
ATOM 4363 C C . GLU A 1 542 ? 24.188 -20.438 -7.934 1 90.44 542 GLU A C 1
ATOM 4365 O O . GLU A 1 542 ? 25.422 -20.438 -7.836 1 90.44 542 GLU A O 1
ATOM 4370 N N . LEU A 1 543 ? 23.516 -20.594 -9.016 1 92.38 543 LEU A N 1
ATOM 4371 C CA . LEU A 1 543 ? 24.234 -20.812 -10.258 1 92.38 543 LEU A CA 1
ATOM 4372 C C . LEU A 1 543 ? 25.172 -19.641 -10.562 1 92.38 543 LEU A C 1
ATOM 4374 O O . LEU A 1 543 ? 26.344 -19.844 -10.859 1 92.38 543 LEU A O 1
ATOM 4378 N N . LEU A 1 544 ? 24.719 -18.469 -10.383 1 89.56 544 LEU A N 1
ATOM 4379 C CA . LEU A 1 544 ? 25.422 -17.281 -10.852 1 89.56 544 LEU A CA 1
ATOM 4380 C C . LEU A 1 544 ? 26.516 -16.875 -9.867 1 89.56 544 LEU A C 1
ATOM 4382 O O . LEU A 1 544 ? 27.562 -16.391 -10.266 1 89.56 544 LEU A O 1
ATOM 4386 N N . TRP A 1 545 ? 26.266 -17.188 -8.555 1 87.38 545 TRP A N 1
ATOM 4387 C CA . TRP A 1 545 ? 27.219 -16.641 -7.594 1 87.38 545 TRP A CA 1
ATOM 4388 C C . TRP A 1 545 ? 28.078 -17.75 -6.996 1 87.38 545 TRP A C 1
ATOM 4390 O O . TRP A 1 545 ? 29.25 -17.531 -6.691 1 87.38 545 TRP A O 1
ATOM 4400 N N . LEU A 1 546 ? 27.562 -18.859 -6.852 1 86.25 546 LEU A N 1
ATOM 4401 C CA . LEU A 1 546 ? 28.297 -19.906 -6.164 1 86.25 546 LEU A CA 1
ATOM 4402 C C . LEU A 1 546 ? 29.031 -20.812 -7.16 1 86.25 546 LEU A C 1
ATOM 4404 O O . LEU A 1 546 ? 30.078 -21.375 -6.844 1 86.25 546 LEU A O 1
ATOM 4408 N N . TYR A 1 547 ? 28.547 -20.906 -8.375 1 86.12 547 TYR A N 1
ATOM 4409 C CA . TYR A 1 547 ? 29.141 -21.828 -9.32 1 86.12 547 TYR A CA 1
ATOM 4410 C C . TYR A 1 547 ? 30.047 -21.109 -10.305 1 86.12 547 TYR A C 1
ATOM 4412 O O . TYR A 1 547 ? 30.672 -21.734 -11.164 1 86.12 547 TYR A O 1
ATOM 4420 N N . ARG A 1 548 ? 30.141 -19.906 -10.148 1 80.75 548 ARG A N 1
ATOM 4421 C CA . ARG A 1 548 ? 31 -19.109 -11.008 1 80.75 548 ARG A CA 1
ATOM 4422 C C . ARG A 1 548 ? 32.469 -19.516 -10.852 1 80.75 548 ARG A C 1
ATOM 4424 O O . ARG A 1 548 ? 33.281 -19.219 -11.719 1 80.75 548 ARG A O 1
ATOM 4431 N N . GLN A 1 549 ? 32.719 -20.219 -9.859 1 78.81 549 GLN A N 1
ATOM 4432 C CA . GLN A 1 549 ? 34.062 -20.656 -9.633 1 78.81 549 GLN A CA 1
ATOM 4433 C C . GLN A 1 549 ? 34.469 -21.734 -10.641 1 78.81 549 GLN A C 1
ATOM 4435 O O . GLN A 1 549 ? 35.688 -21.953 -10.875 1 78.81 549 GLN A O 1
ATOM 4440 N N . HIS A 1 550 ? 33.531 -22.312 -11.219 1 85.19 550 HIS A N 1
ATOM 4441 C CA . HIS A 1 550 ? 33.812 -23.359 -12.188 1 85.19 550 HIS A CA 1
ATOM 4442 C C . HIS A 1 550 ? 34 -22.797 -13.586 1 85.19 550 HIS A C 1
ATOM 4444 O O . HIS A 1 550 ? 33.062 -22.234 -14.156 1 85.19 550 HIS A O 1
ATOM 4450 N N . LYS A 1 551 ? 35.156 -23.016 -14.109 1 87.81 551 LYS A N 1
ATOM 4451 C CA . LYS A 1 551 ? 35.469 -22.5 -15.438 1 87.81 551 LYS A CA 1
ATOM 4452 C C . LYS A 1 551 ? 34.688 -23.25 -16.516 1 87.81 551 LYS A C 1
ATOM 4454 O O . LYS A 1 551 ? 34.25 -22.656 -17.516 1 87.81 551 LYS A O 1
ATOM 4459 N N . GLU A 1 552 ? 34.562 -24.516 -16.328 1 92.56 552 GLU A N 1
ATOM 4460 C CA . GLU A 1 552 ? 33.688 -25.297 -17.188 1 92.56 552 GLU A CA 1
ATOM 4461 C C . GLU A 1 552 ? 32.469 -25.781 -16.406 1 92.56 552 GLU A C 1
ATOM 4463 O O . GLU A 1 552 ? 32.594 -26.375 -15.328 1 92.56 552 GLU A O 1
ATOM 4468 N N . LEU A 1 553 ? 31.359 -25.516 -16.906 1 94.62 553 LEU A N 1
ATOM 4469 C CA . LEU A 1 553 ? 30.125 -25.891 -16.234 1 94.62 553 LEU A CA 1
ATOM 4470 C C . LEU A 1 553 ? 29.031 -26.25 -17.234 1 94.62 553 LEU A C 1
ATOM 4472 O O . LEU A 1 553 ? 28.891 -25.578 -18.266 1 94.62 553 LEU A O 1
ATOM 4476 N N . TRP A 1 554 ? 28.391 -27.375 -17.016 1 94.75 554 TRP A N 1
ATOM 4477 C CA . TRP A 1 554 ? 27.234 -27.797 -17.797 1 94.75 554 TRP A CA 1
ATOM 4478 C C . TRP A 1 554 ? 25.938 -27.594 -17.031 1 94.75 554 TRP A C 1
ATOM 4480 O O . TRP A 1 554 ? 25.719 -28.203 -15.984 1 94.75 554 TRP A O 1
ATOM 4490 N N . VAL A 1 555 ? 25.078 -26.719 -17.484 1 94.69 555 VAL A N 1
ATOM 4491 C CA . VAL A 1 555 ? 23.859 -26.344 -16.797 1 94.69 555 VAL A CA 1
ATOM 4492 C C . VAL A 1 555 ? 22.656 -26.984 -17.484 1 94.69 555 VAL A C 1
ATOM 4494 O O . VAL A 1 555 ? 22.406 -26.734 -18.672 1 94.69 555 VAL A O 1
ATOM 4497 N N . TYR A 1 556 ? 21.922 -27.766 -16.75 1 91.38 556 TYR A N 1
ATOM 4498 C CA . TYR A 1 556 ? 20.719 -28.422 -17.25 1 91.38 556 TYR A CA 1
ATOM 4499 C C . TYR A 1 556 ? 19.469 -27.781 -16.672 1 91.38 556 TYR A C 1
ATOM 4501 O O . TYR A 1 556 ? 19.516 -27.188 -15.586 1 91.38 556 TYR A O 1
ATOM 4509 N N . GLY A 1 557 ? 18.406 -27.891 -17.422 1 89 557 GLY A N 1
ATOM 4510 C CA . GLY A 1 557 ? 17.125 -27.422 -16.922 1 89 557 GLY A CA 1
ATOM 4511 C C . GLY A 1 557 ? 16 -27.562 -17.938 1 89 557 GLY A C 1
ATOM 4512 O O . GLY A 1 557 ? 16.234 -27.484 -19.141 1 89 557 GLY A O 1
ATOM 4513 N N . PRO A 1 558 ? 14.758 -27.719 -17.422 1 86.88 558 PRO A N 1
ATOM 4514 C CA . PRO A 1 558 ? 13.602 -27.781 -18.328 1 86.88 558 PRO A CA 1
ATOM 4515 C C . PRO A 1 558 ? 13.328 -26.453 -19.031 1 86.88 558 PRO A C 1
ATOM 4517 O O . PRO A 1 558 ? 13.875 -25.422 -18.625 1 86.88 558 PRO A O 1
ATOM 4520 N N . PRO A 1 559 ? 12.547 -26.578 -20.094 1 86.5 559 PRO A N 1
ATOM 4521 C CA . PRO A 1 559 ? 12.188 -25.328 -20.766 1 86.5 559 PRO A CA 1
ATOM 4522 C C . PRO A 1 559 ? 11.461 -24.344 -19.844 1 86.5 559 PRO A C 1
ATOM 4524 O O . PRO A 1 559 ? 10.555 -24.734 -19.109 1 86.5 559 PRO A O 1
ATOM 4527 N N . GLY A 1 560 ? 11.977 -23.109 -19.812 1 86.75 560 GLY A N 1
ATOM 4528 C CA . GLY A 1 560 ? 11.336 -22.078 -19 1 86.75 560 GLY A CA 1
ATOM 4529 C C . GLY A 1 560 ? 12 -21.891 -17.656 1 86.75 560 GLY A C 1
ATOM 4530 O O . GLY A 1 560 ? 11.562 -21.062 -16.844 1 86.75 560 GLY A O 1
ATOM 4531 N N . SER A 1 561 ? 13.008 -22.594 -17.375 1 88.88 561 SER A N 1
ATOM 4532 C CA . SER A 1 561 ? 13.703 -22.516 -16.094 1 88.88 561 SER A CA 1
ATOM 4533 C C . SER A 1 561 ? 14.633 -21.297 -16.047 1 88.88 561 SER A C 1
ATOM 4535 O O . SER A 1 561 ? 15.164 -20.969 -14.992 1 88.88 561 SER A O 1
ATOM 4537 N N . GLY A 1 562 ? 14.93 -20.656 -17.172 1 89.81 562 GLY A N 1
ATOM 4538 C CA . GLY A 1 562 ? 15.719 -19.438 -17.188 1 89.81 562 GLY A CA 1
ATOM 4539 C C . GLY A 1 562 ? 17.172 -19.672 -17.578 1 89.81 562 GLY A C 1
ATOM 4540 O O . GLY A 1 562 ? 18.062 -18.938 -17.156 1 89.81 562 GLY A O 1
ATOM 4541 N N . LYS A 1 563 ? 17.453 -20.672 -18.359 1 92.56 563 LYS A N 1
ATOM 4542 C CA . LYS A 1 563 ? 18.812 -20.969 -18.797 1 92.56 563 LYS A CA 1
ATOM 4543 C C . LYS A 1 563 ? 19.391 -19.797 -19.609 1 92.56 563 LYS A C 1
ATOM 4545 O O . LYS A 1 563 ? 20.5 -19.344 -19.328 1 92.56 563 LYS A O 1
ATOM 4550 N N . THR A 1 564 ? 18.625 -19.359 -20.609 1 91.19 564 THR A N 1
ATOM 4551 C CA . THR A 1 564 ? 19.094 -18.266 -21.453 1 91.19 564 THR A CA 1
ATOM 4552 C C . THR A 1 564 ? 19.297 -17 -20.609 1 91.19 564 THR A C 1
ATOM 4554 O O . THR A 1 564 ? 20.297 -16.281 -20.781 1 91.19 564 THR A O 1
ATOM 4557 N N . LEU A 1 565 ? 18.406 -16.781 -19.766 1 90.19 565 LEU A N 1
ATOM 4558 C CA . LEU A 1 565 ? 18.531 -15.641 -18.859 1 90.19 565 LEU A CA 1
ATOM 4559 C C . LEU A 1 565 ? 19.797 -15.758 -18.016 1 90.19 565 LEU A C 1
ATOM 4561 O O . LEU A 1 565 ? 20.516 -14.773 -17.828 1 90.19 565 LEU A O 1
ATOM 4565 N N . SER A 1 566 ? 19.969 -16.891 -17.469 1 92.5 566 SER A N 1
ATOM 4566 C CA . SER A 1 566 ? 21.156 -17.109 -16.641 1 92.5 566 SER A CA 1
ATOM 4567 C C . SER A 1 566 ? 22.422 -16.906 -17.438 1 92.5 566 SER A C 1
ATOM 4569 O O . SER A 1 566 ? 23.406 -16.344 -16.922 1 92.5 566 SER A O 1
ATOM 4571 N N . ALA A 1 567 ? 22.406 -17.344 -18.656 1 93.5 567 ALA A N 1
ATOM 4572 C CA . ALA A 1 567 ? 23.562 -17.141 -19.531 1 93.5 567 ALA A CA 1
ATOM 4573 C C . ALA A 1 567 ? 23.844 -15.656 -19.734 1 93.5 567 ALA A C 1
ATOM 4575 O O . ALA A 1 567 ? 25 -15.219 -19.641 1 93.5 567 ALA A O 1
ATOM 4576 N N . ILE A 1 568 ? 22.875 -14.969 -20 1 91.88 568 ILE A N 1
ATOM 4577 C CA . ILE A 1 568 ? 23 -13.531 -20.234 1 91.88 568 ILE A CA 1
ATOM 4578 C C . ILE A 1 568 ? 23.531 -12.844 -18.969 1 91.88 568 ILE A C 1
ATOM 4580 O O . ILE A 1 568 ? 24.453 -12.031 -19.047 1 91.88 568 ILE A O 1
ATOM 4584 N N . CYS A 1 569 ? 22.969 -13.172 -17.844 1 89.31 569 CYS A N 1
ATOM 4585 C CA . CYS A 1 569 ? 23.375 -12.547 -16.594 1 89.31 569 CYS A CA 1
ATOM 4586 C C . CYS A 1 569 ? 24.812 -12.93 -16.234 1 89.31 569 CYS A C 1
ATOM 4588 O O . CYS A 1 569 ? 25.547 -12.125 -15.656 1 89.31 569 CYS A O 1
ATOM 4590 N N . PHE A 1 570 ? 25.188 -14.117 -16.562 1 90.94 570 PHE A N 1
ATOM 4591 C CA . PHE A 1 570 ? 26.562 -14.531 -16.344 1 90.94 570 PHE A CA 1
ATOM 4592 C C . PHE A 1 570 ? 27.516 -13.672 -17.172 1 90.94 570 PHE A C 1
ATOM 4594 O O . PHE A 1 570 ? 28.531 -13.195 -16.672 1 90.94 570 PHE A O 1
ATOM 4601 N N . ILE A 1 571 ? 27.156 -13.484 -18.469 1 91 571 ILE A N 1
ATOM 4602 C CA . ILE A 1 571 ? 27.969 -12.672 -19.359 1 91 571 ILE A CA 1
ATOM 4603 C C . ILE A 1 571 ? 28.047 -11.242 -18.828 1 91 571 ILE A C 1
ATOM 4605 O O . ILE A 1 571 ? 29.125 -10.648 -18.766 1 91 571 ILE A O 1
ATOM 4609 N N . LYS A 1 572 ? 26.922 -10.766 -18.438 1 85.12 572 LYS A N 1
ATOM 4610 C CA . LYS A 1 572 ? 26.906 -9.422 -17.859 1 85.12 572 LYS A CA 1
ATOM 4611 C C . LYS A 1 572 ? 27.766 -9.344 -16.609 1 85.12 572 LYS A C 1
ATOM 4613 O O . LYS A 1 572 ? 28.406 -8.32 -16.344 1 85.12 572 LYS A O 1
ATOM 4618 N N . GLY A 1 573 ? 27.719 -10.398 -15.859 1 81 573 GLY A N 1
ATOM 4619 C CA . GLY A 1 573 ? 28.562 -10.469 -14.688 1 81 573 GLY A CA 1
ATOM 4620 C C . GLY A 1 573 ? 30.047 -10.414 -15.016 1 81 573 GLY A C 1
ATOM 4621 O O . GLY A 1 573 ? 30.828 -9.797 -14.297 1 81 573 GLY A O 1
ATOM 4622 N N . LEU A 1 574 ? 30.391 -11.031 -16.125 1 82.06 574 LEU A N 1
ATOM 4623 C CA . LEU A 1 574 ? 31.781 -11.008 -16.578 1 82.06 574 LEU A CA 1
ATOM 4624 C C . LEU A 1 574 ? 32.188 -9.602 -16.984 1 82.06 574 LEU A C 1
ATOM 4626 O O . LEU A 1 574 ? 33.344 -9.188 -16.719 1 82.06 574 LEU A O 1
ATOM 4630 N N . LEU A 1 575 ? 31.312 -8.969 -17.594 1 80.88 575 LEU A N 1
ATOM 4631 C CA . LEU A 1 575 ? 31.609 -7.605 -18.031 1 80.88 575 LEU A CA 1
ATOM 4632 C C . LEU A 1 575 ? 31.844 -6.688 -16.844 1 80.88 575 LEU A C 1
ATOM 4634 O O . LEU A 1 575 ? 32.656 -5.77 -16.922 1 80.88 575 LEU A O 1
ATOM 4638 N N . LYS A 1 576 ? 31.188 -6.996 -15.867 1 72.62 576 LYS A N 1
ATOM 4639 C CA . LYS A 1 576 ? 31.328 -6.18 -14.664 1 72.62 576 LYS A CA 1
ATOM 4640 C C . LYS A 1 576 ? 32.719 -6.367 -14.039 1 72.62 576 LYS A C 1
ATOM 4642 O O . LYS A 1 576 ? 33.188 -5.512 -13.281 1 72.62 576 LYS A O 1
ATOM 4647 N N . THR A 1 577 ? 33.375 -7.438 -14.367 1 70.44 577 THR A N 1
ATOM 4648 C CA . THR A 1 577 ? 34.688 -7.715 -13.805 1 70.44 577 THR A CA 1
ATOM 4649 C C . THR A 1 577 ? 35.781 -7.102 -14.672 1 70.44 577 THR A C 1
ATOM 4651 O O . THR A 1 577 ? 36.969 -7.234 -14.367 1 70.44 577 THR A O 1
ATOM 4654 N N . GLY A 1 578 ? 35.438 -6.398 -15.773 1 70.06 578 GLY A N 1
ATOM 4655 C CA . GLY A 1 578 ? 36.438 -5.734 -16.609 1 70.06 578 GLY A CA 1
ATOM 4656 C C . GLY A 1 578 ? 36.562 -6.379 -17.984 1 70.06 578 GLY A C 1
ATOM 4657 O O . GLY A 1 578 ? 37.312 -5.871 -18.828 1 70.06 578 GLY A O 1
ATOM 4658 N N . CYS A 1 579 ? 35.875 -7.449 -18.094 1 79.75 579 CYS A N 1
ATOM 4659 C CA . CYS A 1 579 ? 35.906 -8.125 -19.375 1 79.75 579 CYS A CA 1
ATOM 4660 C C . CYS A 1 579 ? 35.156 -7.301 -20.438 1 79.75 579 CYS A C 1
ATOM 4662 O O . CYS A 1 579 ? 34.125 -6.707 -20.156 1 79.75 579 CYS A O 1
ATOM 4664 N N . HIS A 1 580 ? 35.844 -7.207 -21.516 1 86.19 580 HIS A N 1
ATOM 4665 C CA . HIS A 1 580 ? 35.188 -6.531 -22.625 1 86.19 580 HIS A CA 1
ATOM 4666 C C . HIS A 1 580 ? 34.25 -7.484 -23.375 1 86.19 580 HIS A C 1
ATOM 4668 O O . HIS A 1 580 ? 34.5 -8.688 -23.453 1 86.19 580 HIS A O 1
ATOM 4674 N N . GLY A 1 581 ? 33.312 -6.988 -23.922 1 90.19 581 GLY A N 1
ATOM 4675 C CA . GLY A 1 581 ? 32.344 -7.781 -24.656 1 90.19 581 GLY A CA 1
ATOM 4676 C C . GLY A 1 581 ? 32.969 -8.586 -25.781 1 90.19 581 GLY A C 1
ATOM 4677 O O . GLY A 1 581 ? 32.5 -9.688 -26.094 1 90.19 581 GLY A O 1
ATOM 4678 N N . ASP A 1 582 ? 34.062 -8.102 -26.328 1 91 582 ASP A N 1
ATOM 4679 C CA . ASP A 1 582 ? 34.719 -8.758 -27.453 1 91 582 ASP A CA 1
ATOM 4680 C C . ASP A 1 582 ? 35.5 -9.977 -27 1 91 582 ASP A C 1
ATOM 4682 O O . ASP A 1 582 ? 35.938 -10.789 -27.828 1 91 582 ASP A O 1
ATOM 4686 N N . GLU A 1 583 ? 35.562 -10.109 -25.781 1 93.25 583 GLU A N 1
ATOM 4687 C CA . GLU A 1 583 ? 36.312 -11.242 -25.234 1 93.25 583 GLU A CA 1
ATOM 4688 C C . GLU A 1 583 ? 35.406 -12.406 -24.906 1 93.25 583 GLU A C 1
ATOM 4690 O O . GLU A 1 583 ? 35.875 -13.477 -24.5 1 93.25 583 GLU A O 1
ATOM 4695 N N . VAL A 1 584 ? 34.156 -12.188 -25.016 1 95 584 VAL A N 1
ATOM 4696 C CA . VAL A 1 584 ? 33.156 -13.219 -24.703 1 95 584 VAL A CA 1
ATOM 4697 C C . VAL A 1 584 ? 32.406 -13.625 -25.969 1 95 584 VAL A C 1
ATOM 4699 O O . VAL A 1 584 ? 31.938 -12.766 -26.719 1 95 584 VAL A O 1
ATOM 4702 N N . LEU A 1 585 ? 32.344 -14.906 -26.203 1 96.56 585 LEU A N 1
ATOM 4703 C CA . LEU A 1 585 ? 31.641 -15.43 -27.359 1 96.56 585 LEU A CA 1
ATOM 4704 C C . LEU A 1 585 ? 30.391 -16.219 -26.922 1 96.56 585 LEU A C 1
ATOM 4706 O O . LEU A 1 585 ? 30.484 -17.094 -26.062 1 96.56 585 LEU A O 1
ATOM 4710 N N . TYR A 1 586 ? 29.297 -15.836 -27.469 1 97.38 586 TYR A N 1
ATOM 4711 C CA . TYR A 1 586 ? 28.047 -16.562 -27.297 1 97.38 586 TYR A CA 1
ATOM 4712 C C . TYR A 1 586 ? 27.75 -17.422 -28.516 1 97.38 586 TYR A C 1
ATOM 4714 O O . TYR A 1 586 ? 27.672 -16.922 -29.641 1 97.38 586 TYR A O 1
ATOM 4722 N N . LEU A 1 587 ? 27.594 -18.734 -28.328 1 97.06 587 LEU A N 1
ATOM 4723 C CA . LEU A 1 587 ? 27.344 -19.672 -29.422 1 97.06 587 LEU A CA 1
ATOM 4724 C C . LEU A 1 587 ? 25.953 -20.297 -29.281 1 97.06 587 LEU A C 1
ATOM 4726 O O . LEU A 1 587 ? 25.531 -20.656 -28.188 1 97.06 587 LEU A O 1
ATOM 4730 N N . CYS A 1 588 ? 25.234 -20.344 -30.328 1 96.06 588 CYS A N 1
ATOM 4731 C CA . CYS A 1 588 ? 23.953 -21.031 -30.391 1 96.06 588 CYS A CA 1
ATOM 4732 C C . CYS A 1 588 ? 23.719 -21.594 -31.797 1 96.06 588 CYS A C 1
ATOM 4734 O O . CYS A 1 588 ? 24.531 -21.391 -32.688 1 96.06 588 CYS A O 1
ATOM 4736 N N . GLU A 1 589 ? 22.719 -22.359 -31.938 1 93.12 589 GLU A N 1
ATOM 4737 C CA . GLU A 1 589 ? 22.469 -23.016 -33.219 1 93.12 589 GLU A CA 1
ATOM 4738 C C . GLU A 1 589 ? 21.578 -22.141 -34.125 1 93.12 589 GLU A C 1
ATOM 4740 O O . GLU A 1 589 ? 21.781 -22.109 -35.344 1 93.12 589 GLU A O 1
ATOM 4745 N N . ASN A 1 590 ? 20.594 -21.516 -33.469 1 90.69 590 ASN A N 1
ATOM 4746 C CA . ASN A 1 590 ? 19.562 -20.859 -34.25 1 90.69 590 ASN A CA 1
ATOM 4747 C C . ASN A 1 590 ? 19.828 -19.359 -34.406 1 90.69 590 ASN A C 1
ATOM 4749 O O . ASN A 1 590 ? 20.25 -18.703 -33.438 1 90.69 590 ASN A O 1
ATOM 4753 N N . GLN A 1 591 ? 19.484 -18.844 -35.531 1 91.06 591 GLN A N 1
ATOM 4754 C CA . GLN A 1 591 ? 19.812 -17.469 -35.906 1 91.06 591 GLN A CA 1
ATOM 4755 C C . GLN A 1 591 ? 18.953 -16.469 -35.125 1 91.06 591 GLN A C 1
ATOM 4757 O O . GLN A 1 591 ? 19.453 -15.461 -34.625 1 91.06 591 GLN A O 1
ATOM 4762 N N . PRO A 1 592 ? 17.672 -16.688 -34.969 1 89.19 592 PRO A N 1
ATOM 4763 C CA . PRO A 1 592 ? 16.875 -15.703 -34.219 1 89.19 592 PRO A CA 1
ATOM 4764 C C . PRO A 1 592 ? 17.375 -15.477 -32.812 1 89.19 592 PRO A C 1
ATOM 4766 O O . PRO A 1 592 ? 17.375 -14.344 -32.312 1 89.19 592 PRO A O 1
ATOM 4769 N N . LEU A 1 593 ? 17.703 -16.547 -32.156 1 90.56 593 LEU A N 1
ATOM 4770 C CA . LEU A 1 593 ? 18.266 -16.406 -30.812 1 90.56 593 LEU A CA 1
ATOM 4771 C C . LEU A 1 593 ? 19.578 -15.617 -30.859 1 90.56 593 LEU A C 1
ATOM 4773 O O . LEU A 1 593 ? 19.812 -14.742 -30.016 1 90.56 593 LEU A O 1
ATOM 4777 N N . CYS A 1 594 ? 20.375 -15.938 -31.812 1 93.94 594 CYS A N 1
ATOM 4778 C CA . CYS A 1 594 ? 21.656 -15.242 -32 1 93.94 594 CYS A CA 1
ATOM 4779 C C . CYS A 1 594 ? 21.422 -13.75 -32.188 1 93.94 594 CYS A C 1
ATOM 4781 O O . CYS A 1 594 ? 22.125 -12.93 -31.594 1 93.94 594 CYS A O 1
ATOM 4783 N N . ASP A 1 595 ? 20.469 -13.422 -33 1 91.06 595 ASP A N 1
ATOM 4784 C CA . ASP A 1 595 ? 20.156 -12.023 -33.281 1 91.06 595 ASP A CA 1
ATOM 4785 C C . ASP A 1 595 ? 19.656 -11.312 -32 1 91.06 595 ASP A C 1
ATOM 4787 O O . ASP A 1 595 ? 19.984 -10.148 -31.781 1 91.06 595 ASP A O 1
ATOM 4791 N N . ASN A 1 596 ? 18.875 -11.977 -31.312 1 88.44 596 ASN A N 1
ATOM 4792 C CA . ASN A 1 596 ? 18.359 -11.406 -30.078 1 88.44 596 ASN A CA 1
ATOM 4793 C C . ASN A 1 596 ? 19.5 -11.094 -29.094 1 88.44 596 ASN A C 1
ATOM 4795 O O . ASN A 1 596 ? 19.438 -10.086 -28.391 1 88.44 596 ASN A O 1
ATOM 4799 N N . ILE A 1 597 ? 20.438 -11.945 -28.984 1 91.75 597 ILE A N 1
ATOM 4800 C CA . ILE A 1 597 ? 21.578 -11.734 -28.078 1 91.75 597 ILE A CA 1
ATOM 4801 C C . ILE A 1 597 ? 22.453 -10.609 -28.609 1 91.75 597 ILE A C 1
ATOM 4803 O O . ILE A 1 597 ? 22.969 -9.805 -27.844 1 91.75 597 ILE A O 1
ATOM 4807 N N . ARG A 1 598 ? 22.625 -10.516 -29.922 1 91.31 598 ARG A N 1
ATOM 4808 C CA . ARG A 1 598 ? 23.422 -9.469 -30.547 1 91.31 598 ARG A CA 1
ATOM 4809 C C . ARG A 1 598 ? 22.844 -8.086 -30.234 1 91.31 598 ARG A C 1
ATOM 4811 O O . ARG A 1 598 ? 23.594 -7.125 -30.062 1 91.31 598 ARG A O 1
ATOM 4818 N N . LYS A 1 599 ? 21.578 -8.055 -30.156 1 87.06 599 LYS A N 1
ATOM 4819 C CA . LYS A 1 599 ? 20.906 -6.789 -29.891 1 87.06 599 LYS A CA 1
ATOM 4820 C C . LYS A 1 599 ? 21.266 -6.273 -28.484 1 87.06 599 LYS A C 1
ATOM 4822 O O . LYS A 1 599 ? 21.219 -5.066 -28.234 1 87.06 599 LYS A O 1
ATOM 4827 N N . LEU A 1 600 ? 21.609 -7.145 -27.625 1 86.94 600 LEU A N 1
ATOM 4828 C CA . LEU A 1 600 ? 21.953 -6.738 -26.266 1 86.94 600 LEU A CA 1
ATOM 4829 C C . LEU A 1 600 ? 23.328 -6.082 -26.219 1 86.94 600 LEU A C 1
ATOM 4831 O O . LEU A 1 600 ? 23.672 -5.383 -25.266 1 86.94 600 LEU A O 1
ATOM 4835 N N . ASN A 1 601 ? 24.172 -6.297 -27.203 1 88.94 601 ASN A N 1
ATOM 4836 C CA . ASN A 1 601 ? 25.5 -5.707 -27.328 1 88.94 601 ASN A CA 1
ATOM 4837 C C . ASN A 1 601 ? 26.359 -5.977 -26.094 1 88.94 601 ASN A C 1
ATOM 4839 O O . ASN A 1 601 ? 26.984 -5.062 -25.562 1 88.94 601 ASN A O 1
ATOM 4843 N N . ILE A 1 602 ? 26.312 -7.207 -25.625 1 90.5 602 ILE A N 1
ATOM 4844 C CA . ILE A 1 602 ? 27.062 -7.535 -24.422 1 90.5 602 ILE A CA 1
ATOM 4845 C C . ILE A 1 602 ? 28.219 -8.484 -24.766 1 90.5 602 ILE A C 1
ATOM 4847 O O . ILE A 1 602 ? 29.141 -8.664 -23.984 1 90.5 602 ILE A O 1
ATOM 4851 N N . CYS A 1 603 ? 28.172 -9.102 -25.953 1 94.5 603 CYS A N 1
ATOM 4852 C CA . CYS A 1 603 ? 29.172 -10.07 -26.391 1 94.5 603 CYS A CA 1
ATOM 4853 C C . CYS A 1 603 ? 29.125 -10.281 -27.891 1 94.5 603 CYS A C 1
ATOM 4855 O O . CYS A 1 603 ? 28.312 -9.656 -28.578 1 94.5 603 CYS A O 1
ATOM 4857 N N . GLN A 1 604 ? 30.062 -11.086 -28.328 1 94.88 604 GLN A N 1
ATOM 4858 C CA . GLN A 1 604 ? 29.984 -11.594 -29.703 1 94.88 604 GLN A CA 1
ATOM 4859 C C . GLN A 1 604 ? 29.062 -12.812 -29.781 1 94.88 604 GLN A C 1
ATOM 4861 O O . GLN A 1 604 ? 29.219 -13.758 -29 1 94.88 604 GLN A O 1
ATOM 4866 N N . ALA A 1 605 ? 28.125 -12.688 -30.594 1 95.69 605 ALA A N 1
ATOM 4867 C CA . ALA A 1 605 ? 27.188 -13.797 -30.75 1 95.69 605 ALA A CA 1
ATOM 4868 C C . ALA A 1 605 ? 27.25 -14.375 -32.156 1 95.69 605 ALA A C 1
ATOM 4870 O O . ALA A 1 605 ? 27.156 -13.641 -33.156 1 95.69 605 ALA A O 1
ATOM 4871 N N . VAL A 1 606 ? 27.438 -15.695 -32.25 1 95.56 606 VAL A N 1
ATOM 4872 C CA . VAL A 1 606 ? 27.578 -16.359 -33.562 1 95.56 606 VAL A CA 1
ATOM 4873 C C . VAL A 1 606 ? 26.891 -17.719 -33.531 1 95.56 606 VAL A C 1
ATOM 4875 O O . VAL A 1 606 ? 26.812 -18.344 -32.469 1 95.56 606 VAL A O 1
ATOM 4878 N N . CYS A 1 607 ? 26.406 -18.156 -34.625 1 95.31 607 CYS A N 1
ATOM 4879 C CA . CYS A 1 607 ? 25.859 -19.5 -34.719 1 95.31 607 CYS A CA 1
ATOM 4880 C C . CYS A 1 607 ? 26.969 -20.531 -34.875 1 95.31 607 CYS A C 1
ATOM 4882 O O . CYS A 1 607 ? 28.016 -20.234 -35.438 1 95.31 607 CYS A O 1
ATOM 4884 N N . ARG A 1 608 ? 26.703 -21.656 -34.5 1 94.38 608 ARG A N 1
ATOM 4885 C CA . ARG A 1 608 ? 27.672 -22.75 -34.5 1 94.38 608 ARG A CA 1
ATOM 4886 C C . ARG A 1 608 ? 28.25 -22.938 -35.906 1 94.38 608 ARG A C 1
ATOM 4888 O O . ARG A 1 608 ? 29.453 -23.109 -36.062 1 94.38 608 ARG A O 1
ATOM 4895 N N . ARG A 1 609 ? 27.406 -22.875 -36.938 1 91.94 609 ARG A N 1
ATOM 4896 C CA . ARG A 1 609 ? 27.828 -23.109 -38.312 1 91.94 609 ARG A CA 1
ATOM 4897 C C . ARG A 1 609 ? 28.859 -22.078 -38.75 1 91.94 609 ARG A C 1
ATOM 4899 O O . ARG A 1 609 ? 29.891 -22.422 -39.344 1 91.94 609 ARG A O 1
ATOM 4906 N N . LYS A 1 610 ? 28.5 -20.938 -38.469 1 92.06 610 LYS A N 1
ATOM 4907 C CA . LYS A 1 610 ? 29.438 -19.875 -38.844 1 92.06 610 LYS A CA 1
ATOM 4908 C C . LYS A 1 610 ? 30.719 -19.984 -38.031 1 92.06 610 LYS A C 1
ATOM 4910 O O . LYS A 1 610 ? 31.812 -19.734 -38.531 1 92.06 610 LYS A O 1
ATOM 4915 N N . PHE A 1 611 ? 30.703 -20.328 -36.812 1 93.44 611 PHE A N 1
ATOM 4916 C CA . PHE A 1 611 ? 31.844 -20.484 -35.938 1 93.44 611 PHE A CA 1
ATOM 4917 C C . PHE A 1 611 ? 32.812 -21.5 -36.5 1 93.44 611 PHE A C 1
ATOM 4919 O O . PHE A 1 611 ? 34.031 -21.234 -36.594 1 93.44 611 PHE A O 1
ATOM 4926 N N . LEU A 1 612 ? 32.312 -22.609 -36.969 1 91.69 612 LEU A N 1
ATOM 4927 C CA . LEU A 1 612 ? 33.156 -23.672 -37.5 1 91.69 612 LEU A CA 1
ATOM 4928 C C . LEU A 1 612 ? 33.656 -23.312 -38.875 1 91.69 612 LEU A C 1
ATOM 4930 O O . LEU A 1 612 ? 34.812 -23.609 -39.219 1 91.69 612 LEU A O 1
ATOM 4934 N N . ALA A 1 613 ? 32.812 -22.656 -39.625 1 89.88 613 ALA A N 1
ATOM 4935 C CA . ALA A 1 613 ? 33.219 -22.234 -40.969 1 89.88 613 ALA A CA 1
ATOM 4936 C C . ALA A 1 613 ? 34.344 -21.219 -40.906 1 89.88 613 ALA A C 1
ATOM 4938 O O . ALA A 1 613 ? 35.312 -21.266 -41.688 1 89.88 613 ALA A O 1
ATOM 4939 N N . ASP A 1 614 ? 34.156 -20.359 -40 1 88.56 614 ASP A N 1
ATOM 4940 C CA . ASP A 1 614 ? 35.188 -19.312 -39.844 1 88.56 614 ASP A CA 1
ATOM 4941 C C . ASP A 1 614 ? 36.531 -19.906 -39.406 1 88.56 614 ASP A C 1
ATOM 4943 O O . ASP A 1 614 ? 37.594 -19.453 -39.812 1 88.56 614 ASP A O 1
ATOM 4947 N N . TYR A 1 615 ? 36.469 -20.844 -38.594 1 82.69 615 TYR A N 1
ATOM 4948 C CA . TYR A 1 615 ? 37.688 -21.422 -38.062 1 82.69 615 TYR A CA 1
ATOM 4949 C C . TYR A 1 615 ? 38.375 -22.297 -39.125 1 82.69 615 TYR A C 1
ATOM 4951 O O . TYR A 1 615 ? 39.594 -22.391 -39.156 1 82.69 615 TYR A O 1
ATOM 4959 N N . ASN A 1 616 ? 37.562 -22.969 -39.969 1 79.94 616 ASN A N 1
ATOM 4960 C CA . ASN A 1 616 ? 38.094 -23.875 -40.969 1 79.94 616 ASN A CA 1
ATOM 4961 C C . ASN A 1 616 ? 38.531 -23.141 -42.25 1 79.94 616 ASN A C 1
ATOM 4963 O O . ASN A 1 616 ? 39.219 -23.703 -43.094 1 79.94 616 ASN A O 1
ATOM 4967 N N . SER A 1 617 ? 38.094 -21.938 -42.344 1 77 617 SER A N 1
ATOM 4968 C CA . SER A 1 617 ? 38.469 -21.172 -43.531 1 77 617 SER A CA 1
ATOM 4969 C C . SER A 1 617 ? 39.938 -20.828 -43.531 1 77 617 SER A C 1
ATOM 4971 O O . SER A 1 617 ? 40.531 -20.562 -42.469 1 77 617 SER A O 1
ATOM 4973 N N . SER A 1 618 ? 40.781 -21.094 -44.594 1 63.62 618 SER A N 1
ATOM 4974 C CA . SER A 1 618 ? 42.188 -20.906 -44.812 1 63.62 618 SER A CA 1
ATOM 4975 C C . SER A 1 618 ? 42.594 -19.453 -44.625 1 63.62 618 SER A C 1
ATOM 4977 O O . SER A 1 618 ? 43.688 -19.156 -44.156 1 63.62 618 SER A O 1
ATOM 4979 N N . SER A 1 619 ? 41.844 -18.5 -45.031 1 56.91 619 SER A N 1
ATOM 4980 C CA . SER A 1 619 ? 42.219 -17.094 -45.062 1 56.91 619 SER A CA 1
ATOM 4981 C C . SER A 1 619 ? 42.125 -16.469 -43.656 1 56.91 619 SER A C 1
ATOM 4983 O O . SER A 1 619 ? 42.906 -15.57 -43.312 1 56.91 619 SER A O 1
ATOM 4985 N N . GLU A 1 620 ? 41.156 -16.766 -42.781 1 59.81 620 GLU A N 1
ATOM 4986 C CA . GLU A 1 620 ? 40.812 -16.094 -41.531 1 59.81 620 GLU A CA 1
ATOM 4987 C C . GLU A 1 620 ? 41.031 -17 -40.312 1 59.81 620 GLU A C 1
ATOM 4989 O O . GLU A 1 620 ? 40.781 -16.609 -39.188 1 59.81 620 GLU A O 1
ATOM 4994 N N . LYS A 1 621 ? 41.906 -18.016 -40.406 1 61.69 621 LYS A N 1
ATOM 4995 C CA . LYS A 1 621 ? 42.219 -19.094 -39.469 1 61.69 621 LYS A CA 1
ATOM 4996 C C . LYS A 1 621 ? 41.844 -18.75 -38.062 1 61.69 621 LYS A C 1
ATOM 4998 O O . LYS A 1 621 ? 42.656 -18.828 -37.125 1 61.69 621 LYS A O 1
ATOM 5003 N N . GLY A 1 622 ? 40.531 -18.312 -37.906 1 67.44 622 GLY A N 1
ATOM 5004 C CA . GLY A 1 622 ? 40 -18.047 -36.562 1 67.44 622 GLY A CA 1
ATOM 5005 C C . GLY A 1 622 ? 40.438 -16.688 -36.031 1 67.44 622 GLY A C 1
ATOM 5006 O O . GLY A 1 622 ? 40.375 -16.469 -34.812 1 67.44 622 GLY A O 1
ATOM 5007 N N . SER A 1 623 ? 41 -15.867 -36.875 1 76.06 623 SER A N 1
ATOM 5008 C CA . SER A 1 623 ? 41.469 -14.555 -36.469 1 76.06 623 SER A CA 1
ATOM 5009 C C . SER A 1 623 ? 40.375 -13.719 -35.844 1 76.06 623 SER A C 1
ATOM 5011 O O . SER A 1 623 ? 40.625 -12.906 -34.969 1 76.06 623 SER A O 1
ATOM 5013 N N . CYS A 1 624 ? 39.156 -14.031 -36.25 1 81.75 624 CYS A N 1
ATOM 5014 C CA . CYS A 1 624 ? 38.031 -13.281 -35.719 1 81.75 624 CYS A CA 1
ATOM 5015 C C . CYS A 1 624 ? 37.781 -13.625 -34.25 1 81.75 624 CYS A C 1
ATOM 5017 O O . CYS A 1 624 ? 37.125 -12.867 -33.531 1 81.75 624 CYS A O 1
ATOM 5019 N N . TYR A 1 625 ? 38.375 -14.734 -33.812 1 88.12 625 TYR A N 1
ATOM 5020 C CA . TYR A 1 625 ? 38.125 -15.148 -32.406 1 88.12 625 TYR A CA 1
ATOM 5021 C C . TYR A 1 625 ? 39.406 -15.055 -31.594 1 88.12 625 TYR A C 1
ATOM 5023 O O . TYR A 1 625 ? 39.531 -15.703 -30.547 1 88.12 625 TYR A O 1
ATOM 5031 N N . GLU A 1 626 ? 40.375 -14.312 -32 1 86.81 626 GLU A N 1
ATOM 5032 C CA . GLU A 1 626 ? 41.656 -14.203 -31.344 1 86.81 626 GLU A CA 1
ATOM 5033 C C . GLU A 1 626 ? 41.531 -13.562 -29.969 1 86.81 626 GLU A C 1
ATOM 5035 O O . GLU A 1 626 ? 42.25 -13.93 -29.031 1 86.81 626 GLU A O 1
ATOM 5040 N N . ASN A 1 627 ? 40.625 -12.719 -29.844 1 88.88 627 ASN A N 1
ATOM 5041 C CA . ASN A 1 627 ? 40.469 -11.984 -28.578 1 88.88 627 ASN A CA 1
ATOM 5042 C C . ASN A 1 627 ? 39.531 -12.711 -27.609 1 88.88 627 ASN A C 1
ATOM 5044 O O . ASN A 1 627 ? 39.406 -12.305 -26.469 1 88.88 627 ASN A O 1
ATOM 5048 N N . ILE A 1 628 ? 38.938 -13.836 -28.047 1 92.5 628 ILE A N 1
ATOM 5049 C CA . ILE A 1 628 ? 37.938 -14.516 -27.234 1 92.5 628 ILE A CA 1
ATOM 5050 C C . ILE A 1 628 ? 38.625 -15.242 -26.078 1 92.5 628 ILE A C 1
ATOM 5052 O O . ILE A 1 628 ? 39.562 -16.016 -26.281 1 92.5 628 ILE A O 1
ATOM 5056 N N . LYS A 1 629 ? 38.125 -15.016 -24.938 1 91.5 629 LYS A N 1
ATOM 5057 C CA . LYS A 1 629 ? 38.625 -15.656 -23.734 1 91.5 629 LYS A CA 1
ATOM 5058 C C . LYS A 1 629 ? 37.594 -16.594 -23.109 1 91.5 629 LYS A C 1
ATOM 5060 O O . LYS A 1 629 ? 37.938 -17.578 -22.453 1 91.5 629 LYS A O 1
ATOM 5065 N N . HIS A 1 630 ? 36.344 -16.109 -23.156 1 94.12 630 HIS A N 1
ATOM 5066 C CA . HIS A 1 630 ? 35.25 -16.859 -22.562 1 94.12 630 HIS A CA 1
ATOM 5067 C C . HIS A 1 630 ? 34.219 -17.266 -23.625 1 94.12 630 HIS A C 1
ATOM 5069 O O . HIS A 1 630 ? 33.969 -16.516 -24.562 1 94.12 630 HIS A O 1
ATOM 5075 N N . ILE A 1 631 ? 33.688 -18.453 -23.438 1 96.62 631 ILE A N 1
ATOM 5076 C CA . ILE A 1 631 ? 32.656 -18.922 -24.375 1 96.62 631 ILE A CA 1
ATOM 5077 C C . ILE A 1 631 ? 31.438 -19.438 -23.609 1 96.62 631 ILE A C 1
ATOM 5079 O O . ILE A 1 631 ? 31.594 -20.203 -22.641 1 96.62 631 ILE A O 1
ATOM 5083 N N . VAL A 1 632 ? 30.297 -18.969 -23.922 1 97.19 632 VAL A N 1
ATOM 5084 C CA . VAL A 1 632 ? 29.031 -19.453 -23.391 1 97.19 632 VAL A CA 1
ATOM 5085 C C . VAL A 1 632 ? 28.203 -20.094 -24.516 1 97.19 632 VAL A C 1
ATOM 5087 O O . VAL A 1 632 ? 27.969 -19.469 -25.547 1 97.19 632 VAL A O 1
ATOM 5090 N N . ILE A 1 633 ? 27.828 -21.328 -24.344 1 97.44 633 ILE A N 1
ATOM 5091 C CA . ILE A 1 633 ? 27.047 -22.047 -25.344 1 97.44 633 ILE A CA 1
ATOM 5092 C C . ILE A 1 633 ? 25.625 -22.266 -24.828 1 97.44 633 ILE A C 1
ATOM 5094 O O . ILE A 1 633 ? 25.422 -22.75 -23.719 1 97.44 633 ILE A O 1
ATOM 5098 N N . ASP A 1 634 ? 24.641 -21.812 -25.594 1 95.56 634 ASP A N 1
ATOM 5099 C CA . ASP A 1 634 ? 23.234 -21.984 -25.25 1 95.56 634 ASP A CA 1
ATOM 5100 C C . ASP A 1 634 ? 22.531 -22.922 -26.234 1 95.56 634 ASP A C 1
ATOM 5102 O O . ASP A 1 634 ? 22.922 -23.016 -27.391 1 95.56 634 ASP A O 1
ATOM 5106 N N . GLU A 1 635 ? 21.609 -23.703 -25.797 1 94.31 635 GLU A N 1
ATOM 5107 C CA . GLU A 1 635 ? 20.844 -24.672 -26.578 1 94.31 635 GLU A CA 1
ATOM 5108 C C . GLU A 1 635 ? 21.75 -25.688 -27.25 1 94.31 635 GLU A C 1
ATOM 5110 O O . GLU A 1 635 ? 21.625 -25.953 -28.438 1 94.31 635 GLU A O 1
ATOM 5115 N N . ALA A 1 636 ? 22.672 -26.219 -26.562 1 94.56 636 ALA A N 1
ATOM 5116 C CA . ALA A 1 636 ? 23.688 -27.125 -27.094 1 94.56 636 ALA A CA 1
ATOM 5117 C C . ALA A 1 636 ? 23.047 -28.422 -27.609 1 94.56 636 ALA A C 1
ATOM 5119 O O . ALA A 1 636 ? 23.641 -29.109 -28.438 1 94.56 636 ALA A O 1
ATOM 5120 N N . GLN A 1 637 ? 21.828 -28.672 -27.109 1 91.25 637 GLN A N 1
ATOM 5121 C CA . GLN A 1 637 ? 21.156 -29.891 -27.547 1 91.25 637 GLN A CA 1
ATOM 5122 C C . GLN A 1 637 ? 20.828 -29.812 -29.047 1 91.25 637 GLN A C 1
ATOM 5124 O O . GLN A 1 637 ? 20.547 -30.844 -29.672 1 91.25 637 GLN A O 1
ATOM 5129 N N . ASN A 1 638 ? 20.828 -28.656 -29.562 1 91.94 638 ASN A N 1
ATOM 5130 C CA . ASN A 1 638 ? 20.484 -28.484 -30.969 1 91.94 638 ASN A CA 1
ATOM 5131 C C . ASN A 1 638 ? 21.734 -28.469 -31.859 1 91.94 638 ASN A C 1
ATOM 5133 O O . ASN A 1 638 ? 21.625 -28.391 -33.094 1 91.94 638 ASN A O 1
ATOM 5137 N N . PHE A 1 639 ? 22.875 -28.594 -31.328 1 94 639 PHE A N 1
ATOM 5138 C CA . PHE A 1 639 ? 24.109 -28.562 -32.094 1 94 639 PHE A CA 1
ATOM 5139 C C . PHE A 1 639 ? 24.297 -29.859 -32.875 1 94 639 PHE A C 1
ATOM 5141 O O . PHE A 1 639 ? 23.656 -30.875 -32.562 1 94 639 PHE A O 1
ATOM 5148 N N . LYS A 1 640 ? 25.156 -29.781 -33.906 1 91 640 LYS A N 1
ATOM 5149 C CA . LYS A 1 640 ? 25.484 -30.938 -34.719 1 91 640 LYS A CA 1
ATOM 5150 C C . LYS A 1 640 ? 26.984 -31.156 -34.812 1 91 640 LYS A C 1
ATOM 5152 O O . LYS A 1 640 ? 27.766 -30.203 -34.688 1 91 640 LYS A O 1
ATOM 5157 N N . ASP A 1 641 ? 27.344 -32.406 -35.062 1 88.25 641 ASP A N 1
ATOM 5158 C CA . ASP A 1 641 ? 28.766 -32.688 -35.188 1 88.25 641 ASP A CA 1
ATOM 5159 C C . ASP A 1 641 ? 29.172 -32.906 -36.656 1 88.25 641 ASP A C 1
ATOM 5161 O O . ASP A 1 641 ? 30.25 -33.438 -36.938 1 88.25 641 ASP A O 1
ATOM 5165 N N . TRP A 1 642 ? 28.375 -32.594 -37.625 1 85.94 642 TRP A N 1
ATOM 5166 C CA . TRP A 1 642 ? 28.594 -32.781 -39.062 1 85.94 642 TRP A CA 1
ATOM 5167 C C . TRP A 1 642 ? 29.703 -31.875 -39.562 1 85.94 642 TRP A C 1
ATOM 5169 O O . TRP A 1 642 ? 30.469 -32.281 -40.438 1 85.94 642 TRP A O 1
ATOM 5179 N N . ASP A 1 643 ? 29.734 -30.734 -39 1 83.81 643 ASP A N 1
ATOM 5180 C CA . ASP A 1 643 ? 30.625 -29.703 -39.531 1 83.81 643 ASP A CA 1
ATOM 5181 C C . ASP A 1 643 ? 31.969 -29.703 -38.781 1 83.81 643 ASP A C 1
ATOM 5183 O O . ASP A 1 643 ? 32.875 -28.969 -39.156 1 83.81 643 ASP A O 1
ATOM 5187 N N . GLY A 1 644 ? 32.094 -30.5 -37.781 1 88.12 644 GLY A N 1
ATOM 5188 C CA . GLY A 1 644 ? 33.281 -30.516 -36.969 1 88.12 644 GLY A CA 1
ATOM 5189 C C . GLY A 1 644 ? 33 -30.656 -35.469 1 88.12 644 GLY A C 1
ATOM 5190 O O . GLY A 1 644 ? 31.828 -30.672 -35.062 1 88.12 644 GLY A O 1
ATOM 5191 N N . ASP A 1 645 ? 34.062 -30.75 -34.781 1 91.75 645 ASP A N 1
ATOM 5192 C CA . ASP A 1 645 ? 33.969 -30.891 -33.312 1 91.75 645 ASP A CA 1
ATOM 5193 C C . ASP A 1 645 ? 33.938 -29.531 -32.625 1 91.75 645 ASP A C 1
ATOM 5195 O O . ASP A 1 645 ? 35 -29.031 -32.219 1 91.75 645 ASP A O 1
ATOM 5199 N N . TRP A 1 646 ? 32.75 -29.078 -32.438 1 94.38 646 TRP A N 1
ATOM 5200 C CA . TRP A 1 646 ? 32.594 -27.734 -31.906 1 94.38 646 TRP A CA 1
ATOM 5201 C C . TRP A 1 646 ? 33.094 -27.656 -30.469 1 94.38 646 TRP A C 1
ATOM 5203 O O . TRP A 1 646 ? 33.625 -26.625 -30.031 1 94.38 646 TRP A O 1
ATOM 5213 N N . TYR A 1 647 ? 32.938 -28.719 -29.625 1 94.75 647 TYR A N 1
ATOM 5214 C CA . TYR A 1 647 ? 33.344 -28.719 -28.219 1 94.75 647 TYR A CA 1
ATOM 5215 C C . TYR A 1 647 ? 34.844 -28.625 -28.078 1 94.75 647 TYR A C 1
ATOM 5217 O O . TYR A 1 647 ? 35.344 -27.859 -27.266 1 94.75 647 TYR A O 1
ATOM 5225 N N . ARG A 1 648 ? 35.531 -29.453 -28.828 1 92.31 648 ARG A N 1
ATOM 5226 C CA . ARG A 1 648 ? 37 -29.438 -28.781 1 92.31 648 ARG A CA 1
ATOM 5227 C C . ARG A 1 648 ? 37.531 -28.078 -29.203 1 92.31 648 ARG A C 1
ATOM 5229 O O . ARG A 1 648 ? 38.5 -27.578 -28.609 1 92.31 648 ARG A O 1
ATOM 5236 N N . LEU A 1 649 ? 36.938 -27.562 -30.203 1 92.25 649 LEU A N 1
ATOM 5237 C CA . LEU A 1 649 ? 37.375 -26.25 -30.656 1 92.25 649 LEU A CA 1
ATOM 5238 C C . LEU A 1 649 ? 37.125 -25.188 -29.594 1 92.25 649 LEU A C 1
ATOM 5240 O O . LEU A 1 649 ? 38 -24.359 -29.328 1 92.25 649 LEU A O 1
ATOM 5244 N N . ALA A 1 650 ? 35.938 -25.109 -29.016 1 94.12 650 ALA A N 1
ATOM 5245 C CA . ALA A 1 650 ? 35.625 -24.156 -27.969 1 94.12 650 ALA A CA 1
ATOM 5246 C C . ALA A 1 650 ? 36.562 -24.297 -26.781 1 94.12 650 ALA A C 1
ATOM 5248 O O . ALA A 1 650 ? 37.031 -23.297 -26.234 1 94.12 650 ALA A O 1
ATOM 5249 N N . ASN A 1 651 ? 36.781 -25.531 -26.391 1 92.38 651 ASN A N 1
ATOM 5250 C CA . ASN A 1 651 ? 37.688 -25.797 -25.281 1 92.38 651 ASN A CA 1
ATOM 5251 C C . ASN A 1 651 ? 39.094 -25.312 -25.578 1 92.38 651 ASN A C 1
ATOM 5253 O O . ASN A 1 651 ? 39.781 -24.812 -24.688 1 92.38 651 ASN A O 1
ATOM 5257 N N . HIS A 1 652 ? 39.5 -25.531 -26.75 1 90.12 652 HIS A N 1
ATOM 5258 C CA . HIS A 1 652 ? 40.812 -25.078 -27.172 1 90.12 652 HIS A CA 1
ATOM 5259 C C . HIS A 1 652 ? 40.938 -23.562 -27.078 1 90.12 652 HIS A C 1
ATOM 5261 O O . HIS A 1 652 ? 41.938 -23.047 -26.609 1 90.12 652 HIS A O 1
ATOM 5267 N N . ILE A 1 653 ? 40 -22.891 -27.469 1 91.12 653 ILE A N 1
ATOM 5268 C CA . ILE A 1 653 ? 40.031 -21.438 -27.5 1 91.12 653 ILE A CA 1
ATOM 5269 C C . ILE A 1 653 ? 40.062 -20.891 -26.078 1 91.12 653 ILE A C 1
ATOM 5271 O O . ILE A 1 653 ? 40.844 -19.984 -25.781 1 91.12 653 ILE A O 1
ATOM 5275 N N . VAL A 1 654 ? 39.25 -21.359 -25.203 1 92.5 654 VAL A N 1
ATOM 5276 C CA . VAL A 1 654 ? 39.156 -20.844 -23.844 1 92.5 654 VAL A CA 1
ATOM 5277 C C . VAL A 1 654 ? 40.438 -21.172 -23.078 1 92.5 654 VAL A C 1
ATOM 5279 O O . VAL A 1 654 ? 40.812 -20.484 -22.109 1 92.5 654 VAL A O 1
ATOM 5282 N N . ARG A 1 655 ? 41.188 -22.172 -23.5 1 88.5 655 ARG A N 1
ATOM 5283 C CA . ARG A 1 655 ? 42.375 -22.609 -22.797 1 88.5 655 ARG A CA 1
ATOM 5284 C C . ARG A 1 655 ? 43.625 -21.969 -23.391 1 88.5 655 ARG A C 1
ATOM 5286 O O . ARG A 1 655 ? 44.75 -22.234 -22.922 1 88.5 655 ARG A O 1
ATOM 5293 N N . ARG A 1 656 ? 43.5 -21.266 -24.562 1 78.06 656 ARG A N 1
ATOM 5294 C CA . ARG A 1 656 ? 44.656 -20.609 -25.188 1 78.06 656 ARG A CA 1
ATOM 5295 C C . ARG A 1 656 ? 45.406 -19.734 -24.188 1 78.06 656 ARG A C 1
ATOM 5297 O O . ARG A 1 656 ? 46.625 -19.656 -24.219 1 78.06 656 ARG A O 1
ATOM 5304 N N . GLY A 1 657 ? 44.625 -18.953 -23.516 1 60.34 657 GLY A N 1
ATOM 5305 C CA . GLY A 1 657 ? 45.25 -18 -22.609 1 60.34 657 GLY A CA 1
ATOM 5306 C C . GLY A 1 657 ? 45.75 -18.641 -21.328 1 60.34 657 GLY A C 1
ATOM 5307 O O . GLY A 1 657 ? 45.969 -17.938 -20.328 1 60.34 657 GLY A O 1
ATOM 5308 N N . GLU A 1 658 ? 45.625 -20.016 -21.328 1 59.19 658 GLU A N 1
ATOM 5309 C CA . GLU A 1 658 ? 46.094 -20.672 -20.109 1 59.19 658 GLU A CA 1
ATOM 5310 C C . GLU A 1 658 ? 47.531 -20.266 -19.797 1 59.19 658 GLU A C 1
ATOM 5312 O O . GLU A 1 658 ? 48.438 -20.422 -20.625 1 59.19 658 GLU A O 1
ATOM 5317 N N . ASP A 1 659 ? 47.625 -19.203 -19.297 1 49.97 659 ASP A N 1
ATOM 5318 C CA . ASP A 1 659 ? 48.969 -18.891 -18.797 1 49.97 659 ASP A CA 1
ATOM 5319 C C . ASP A 1 659 ? 49.469 -19.969 -17.859 1 49.97 659 ASP A C 1
ATOM 5321 O O . ASP A 1 659 ? 48.719 -20.844 -17.438 1 49.97 659 ASP A O 1
ATOM 5325 N N . GLY A 1 660 ? 50.875 -20.188 -17.812 1 46.5 660 GLY A N 1
ATOM 5326 C CA . GLY A 1 660 ? 51.594 -21.078 -16.922 1 46.5 660 GLY A CA 1
ATOM 5327 C C . GLY A 1 660 ? 50.875 -21.281 -15.602 1 46.5 660 GLY A C 1
ATOM 5328 O O . GLY A 1 660 ? 51.156 -22.219 -14.859 1 46.5 660 GLY A O 1
ATOM 5329 N N . ALA A 1 661 ? 50.125 -20.375 -15.211 1 46.5 661 ALA A N 1
ATOM 5330 C CA . ALA A 1 661 ? 49.531 -20.438 -13.867 1 46.5 661 ALA A CA 1
ATOM 5331 C C . ALA A 1 661 ? 48.125 -21.031 -13.898 1 46.5 661 ALA A C 1
ATOM 5333 O O . ALA A 1 661 ? 47.406 -20.922 -12.922 1 46.5 661 ALA A O 1
ATOM 5334 N N . GLY A 1 662 ? 47.625 -21.562 -15.008 1 54 662 GLY A N 1
ATOM 5335 C CA . GLY A 1 662 ? 46.438 -22.375 -14.992 1 54 662 GLY A CA 1
ATOM 5336 C C . GLY A 1 662 ? 45.156 -21.578 -15.211 1 54 662 GLY A C 1
ATOM 5337 O O . GLY A 1 662 ? 44.062 -22.094 -15.039 1 54 662 GLY A O 1
ATOM 5338 N N . HIS A 1 663 ? 45.281 -20.266 -15.57 1 62.38 663 HIS A N 1
ATOM 5339 C CA . HIS A 1 663 ? 44.062 -19.516 -15.641 1 62.38 663 HIS A CA 1
ATOM 5340 C C . HIS A 1 663 ? 43.469 -19.562 -17.047 1 62.38 663 HIS A C 1
ATOM 5342 O O . HIS A 1 663 ? 44.156 -19.25 -18.031 1 62.38 663 HIS A O 1
ATOM 5348 N N . HIS A 1 664 ? 42.438 -20.266 -17.281 1 79.38 664 HIS A N 1
ATOM 5349 C CA . HIS A 1 664 ? 41.719 -20.266 -18.562 1 79.38 664 HIS A CA 1
ATOM 5350 C C . HIS A 1 664 ? 40.344 -19.672 -18.438 1 79.38 664 HIS A C 1
ATOM 5352 O O . HIS A 1 664 ? 39.875 -19.359 -17.328 1 79.38 664 HIS A O 1
ATOM 5358 N N . GLY A 1 665 ? 39.812 -19.344 -19.531 1 88.69 665 GLY A N 1
ATOM 5359 C CA . GLY A 1 665 ? 38.531 -18.672 -19.578 1 88.69 665 GLY A CA 1
ATOM 5360 C C . GLY A 1 665 ? 37.375 -19.609 -19.25 1 88.69 665 GLY A C 1
ATOM 5361 O O . GLY A 1 665 ? 37.594 -20.766 -18.891 1 88.69 665 GLY A O 1
ATOM 5362 N N . TYR A 1 666 ? 36.219 -19.047 -19.234 1 92 666 TYR A N 1
ATOM 5363 C CA . TYR A 1 666 ? 35.031 -19.781 -18.891 1 92 666 TYR A CA 1
ATOM 5364 C C . TYR A 1 666 ? 34.469 -20.5 -20.109 1 92 666 TYR A C 1
ATOM 5366 O O . TYR A 1 666 ? 34.5 -19.953 -21.219 1 92 666 TYR A O 1
ATOM 5374 N N . LEU A 1 667 ? 34.031 -21.75 -19.938 1 95.94 667 LEU A N 1
ATOM 5375 C CA . LEU A 1 667 ? 33.219 -22.484 -20.891 1 95.94 667 LEU A CA 1
ATOM 5376 C C . LEU A 1 667 ? 31.938 -23.016 -20.234 1 95.94 667 LEU A C 1
ATOM 5378 O O . LEU A 1 667 ? 31.922 -24.125 -19.703 1 95.94 667 LEU A O 1
ATOM 5382 N N . TRP A 1 668 ? 30.891 -22.25 -20.297 1 96.56 668 TRP A N 1
ATOM 5383 C CA . TRP A 1 668 ? 29.609 -22.656 -19.734 1 96.56 668 TRP A CA 1
ATOM 5384 C C . TRP A 1 668 ? 28.672 -23.125 -20.844 1 96.56 668 TRP A C 1
ATOM 5386 O O . TRP A 1 668 ? 28.5 -22.453 -21.859 1 96.56 668 TRP A O 1
ATOM 5396 N N . VAL A 1 669 ? 28.125 -24.266 -20.672 1 97 669 VAL A N 1
ATOM 5397 C CA . VAL A 1 669 ? 27.25 -24.875 -21.688 1 97 669 VAL A CA 1
ATOM 5398 C C . VAL A 1 669 ? 25.875 -25.094 -21.094 1 97 669 VAL A C 1
ATOM 5400 O O . VAL A 1 669 ? 25.719 -25.797 -20.078 1 97 669 VAL A O 1
ATOM 5403 N N . PHE A 1 670 ? 24.891 -24.531 -21.656 1 96.06 670 PHE A N 1
ATOM 5404 C CA . PHE A 1 670 ? 23.5 -24.719 -21.266 1 96.06 670 PHE A CA 1
ATOM 5405 C C . PHE A 1 670 ? 22.797 -25.703 -22.188 1 96.06 670 PHE A C 1
ATOM 5407 O O . PHE A 1 670 ? 22.875 -25.594 -23.406 1 96.06 670 PHE A O 1
ATOM 5414 N N . VAL A 1 671 ? 22.188 -26.688 -21.594 1 93.12 671 VAL A N 1
ATOM 5415 C CA . VAL A 1 671 ? 21.625 -27.781 -22.375 1 93.12 671 VAL A CA 1
ATOM 5416 C C . VAL A 1 671 ? 20.25 -28.172 -21.828 1 93.12 671 VAL A C 1
ATOM 5418 O O . VAL A 1 671 ? 20.016 -28.094 -20.625 1 93.12 671 VAL A O 1
ATOM 5421 N N . ASP A 1 672 ? 19.312 -28.453 -22.672 1 89.75 672 ASP A N 1
ATOM 5422 C CA . ASP A 1 672 ? 18.016 -29.047 -22.344 1 89.75 672 ASP A CA 1
ATOM 5423 C C . ASP A 1 672 ? 17.781 -30.328 -23.125 1 89.75 672 ASP A C 1
ATOM 5425 O O . ASP A 1 672 ? 17.297 -30.281 -24.266 1 89.75 672 ASP A O 1
ATOM 5429 N N . THR A 1 673 ? 17.969 -31.391 -22.531 1 83.56 673 THR A N 1
ATOM 5430 C CA . THR A 1 673 ? 17.875 -32.656 -23.234 1 83.56 673 THR A CA 1
ATOM 5431 C C . THR A 1 673 ? 16.422 -33 -23.594 1 83.56 673 THR A C 1
ATOM 5433 O O . THR A 1 673 ? 16.172 -33.75 -24.531 1 83.56 673 THR A O 1
ATOM 5436 N N . ASN A 1 674 ? 15.492 -32.375 -22.906 1 82.94 674 ASN A N 1
ATOM 5437 C CA . ASN A 1 674 ? 14.078 -32.594 -23.203 1 82.94 674 ASN A CA 1
ATOM 5438 C C . ASN A 1 674 ? 13.664 -31.906 -24.5 1 82.94 674 ASN A C 1
ATOM 5440 O O . ASN A 1 674 ? 12.617 -32.219 -25.062 1 82.94 674 ASN A O 1
ATOM 5444 N N . LEU A 1 675 ? 14.531 -31.094 -24.938 1 87.06 675 LEU A N 1
ATOM 5445 C CA . LEU A 1 675 ? 14.203 -30.359 -26.156 1 87.06 675 LEU A CA 1
ATOM 5446 C C . LEU A 1 675 ? 15.047 -30.859 -27.328 1 87.06 675 LEU A C 1
ATOM 5448 O O . LEU A 1 675 ? 15.117 -30.203 -28.375 1 87.06 675 LEU A O 1
ATOM 5452 N N . GLN A 1 676 ? 15.672 -31.938 -27.109 1 88.44 676 GLN A N 1
ATOM 5453 C CA . GLN A 1 676 ? 16.391 -32.531 -28.219 1 88.44 676 GLN A CA 1
ATOM 5454 C C . GLN A 1 676 ? 15.445 -33.312 -29.141 1 88.44 676 GLN A C 1
ATOM 5456 O O . GLN A 1 676 ? 15.391 -34.531 -29.094 1 88.44 676 GLN A O 1
ATOM 5461 N N . VAL A 1 677 ? 14.852 -32.594 -29.984 1 87.88 677 VAL A N 1
ATOM 5462 C CA . VAL A 1 677 ? 13.812 -33.156 -30.844 1 87.88 677 VAL A CA 1
ATOM 5463 C C . VAL A 1 677 ? 14.43 -34.094 -31.875 1 87.88 677 VAL A C 1
ATOM 5465 O O . VAL A 1 677 ? 13.875 -35.125 -32.156 1 87.88 677 VAL A O 1
ATOM 5468 N N . HIS A 1 678 ? 15.625 -33.844 -32.406 1 87.25 678 HIS A N 1
ATOM 5469 C CA . HIS A 1 678 ? 16.281 -34.594 -33.469 1 87.25 678 HIS A CA 1
ATOM 5470 C C . HIS A 1 678 ? 16.984 -35.812 -32.906 1 87.25 678 HIS A C 1
ATOM 5472 O O . HIS A 1 678 ? 17.266 -35.906 -31.719 1 87.25 678 HIS A O 1
ATOM 5478 N N . LYS A 1 679 ? 17.328 -36.656 -33.812 1 86.56 679 LYS A N 1
ATOM 5479 C CA . LYS A 1 679 ? 17.953 -37.906 -33.406 1 86.56 679 LYS A CA 1
ATOM 5480 C C . LYS A 1 679 ? 19.422 -37.969 -33.781 1 86.56 679 LYS A C 1
ATOM 5482 O O . LYS A 1 679 ? 20.141 -38.906 -33.406 1 86.56 679 LYS A O 1
ATOM 5487 N N . PHE A 1 680 ? 19.891 -36.969 -34.438 1 86.75 680 PHE A N 1
ATOM 5488 C CA . PHE A 1 680 ? 21.312 -36.969 -34.812 1 86.75 680 PHE A CA 1
ATOM 5489 C C . PHE A 1 680 ? 22.188 -36.656 -33.594 1 86.75 680 PHE A C 1
ATOM 5491 O O . PHE A 1 680 ? 21.688 -36.188 -32.562 1 86.75 680 PHE A O 1
ATOM 5498 N N . ASN A 1 681 ? 23.438 -36.938 -33.781 1 88.19 681 ASN A N 1
ATOM 5499 C CA . ASN A 1 681 ? 24.391 -36.688 -32.719 1 88.19 681 ASN A CA 1
ATOM 5500 C C . ASN A 1 681 ? 24.688 -35.219 -32.562 1 88.19 681 ASN A C 1
ATOM 5502 O O . ASN A 1 681 ? 24.922 -34.5 -33.562 1 88.19 681 ASN A O 1
ATOM 5506 N N . THR A 1 682 ? 24.719 -34.75 -31.328 1 91 682 THR A N 1
ATOM 5507 C CA . THR A 1 682 ? 24.891 -33.312 -31.047 1 91 682 THR A CA 1
ATOM 5508 C C . THR A 1 682 ? 26.359 -32.969 -30.938 1 91 682 THR A C 1
ATOM 5510 O O . THR A 1 682 ? 26.719 -31.781 -31.016 1 91 682 THR A O 1
ATOM 5513 N N . GLY A 1 683 ? 27.266 -33.938 -30.734 1 90.81 683 GLY A N 1
ATOM 5514 C CA . GLY A 1 683 ? 28.688 -33.688 -30.578 1 90.81 683 GLY A CA 1
ATOM 5515 C C . GLY A 1 683 ? 29.094 -33.344 -29.156 1 90.81 683 GLY A C 1
ATOM 5516 O O . GLY A 1 683 ? 30.25 -33.031 -28.891 1 90.81 683 GLY A O 1
ATOM 5517 N N . MET A 1 684 ? 28.203 -33.469 -28.219 1 91.31 684 MET A N 1
ATOM 5518 C CA . MET A 1 684 ? 28.516 -33.219 -26.812 1 91.31 684 MET A CA 1
ATOM 5519 C C . MET A 1 684 ? 29.422 -34.312 -26.266 1 91.31 684 MET A C 1
ATOM 5521 O O . MET A 1 684 ? 29.266 -35.469 -26.609 1 91.31 684 MET A O 1
ATOM 5525 N N . PRO A 1 685 ? 30.281 -33.938 -25.438 1 90.19 685 PRO A N 1
ATOM 5526 C CA . PRO A 1 685 ? 31.141 -34.938 -24.812 1 90.19 685 PRO A CA 1
ATOM 5527 C C . PRO A 1 685 ? 30.422 -35.75 -23.734 1 90.19 685 PRO A C 1
ATOM 5529 O O . PRO A 1 685 ? 29.266 -35.469 -23.406 1 90.19 685 PRO A O 1
ATOM 5532 N N . ASP A 1 686 ? 31.172 -36.75 -23.234 1 85.06 686 ASP A N 1
ATOM 5533 C CA . ASP A 1 686 ? 30.672 -37.5 -22.094 1 85.06 686 ASP A CA 1
ATOM 5534 C C . ASP A 1 686 ? 30.641 -36.625 -20.844 1 85.06 686 ASP A C 1
ATOM 5536 O O . ASP A 1 686 ? 31.656 -36.031 -20.453 1 85.06 686 ASP A O 1
ATOM 5540 N N . LEU A 1 687 ? 29.516 -36.5 -20.297 1 84.44 687 LEU A N 1
ATOM 5541 C CA . LEU A 1 687 ? 29.312 -35.562 -19.203 1 84.44 687 LEU A CA 1
ATOM 5542 C C . LEU A 1 687 ? 29.562 -36.219 -17.859 1 84.44 687 LEU A C 1
ATOM 5544 O O . LEU A 1 687 ? 29.453 -35.562 -16.812 1 84.44 687 LEU A O 1
ATOM 5548 N N . THR A 1 688 ? 29.875 -37.469 -17.75 1 78.88 688 THR A N 1
ATOM 5549 C CA . THR A 1 688 ? 30.047 -38.25 -16.516 1 78.88 688 THR A CA 1
ATOM 5550 C C . THR A 1 688 ? 31.094 -37.594 -15.609 1 78.88 688 THR A C 1
ATOM 5552 O O . THR A 1 688 ? 30.922 -37.594 -14.391 1 78.88 688 THR A O 1
ATOM 5555 N N . HIS A 1 689 ? 32.094 -37.031 -16.141 1 81.69 689 HIS A N 1
ATOM 5556 C CA . HIS A 1 689 ? 33.156 -36.438 -15.312 1 81.69 689 HIS A CA 1
ATOM 5557 C C . HIS A 1 689 ? 33.125 -34.906 -15.375 1 81.69 689 HIS A C 1
ATOM 5559 O O . HIS A 1 689 ? 34.062 -34.25 -14.984 1 81.69 689 HIS A O 1
ATOM 5565 N N . LYS A 1 690 ? 32 -34.406 -15.828 1 88.5 690 LYS A N 1
ATOM 5566 C CA . LYS A 1 690 ? 31.891 -32.938 -15.93 1 88.5 690 LYS A CA 1
ATOM 5567 C C . LYS A 1 690 ? 31.062 -32.375 -14.781 1 88.5 690 LYS A C 1
ATOM 5569 O O . LYS A 1 690 ? 30.25 -33.094 -14.18 1 88.5 690 LYS A O 1
ATOM 5574 N N . ILE A 1 691 ? 31.359 -31.141 -14.352 1 91 691 ILE A N 1
ATOM 5575 C CA . ILE A 1 691 ? 30.562 -30.484 -13.32 1 91 691 ILE A CA 1
ATOM 5576 C C . ILE A 1 691 ? 29.234 -30 -13.922 1 91 691 ILE A C 1
ATOM 5578 O O . ILE A 1 691 ? 29.219 -29.344 -14.953 1 91 691 ILE A O 1
ATOM 5582 N N . THR A 1 692 ? 28.188 -30.406 -13.312 1 91.06 692 THR A N 1
ATOM 5583 C CA . THR A 1 692 ? 26.859 -30.078 -13.82 1 91.06 692 THR A CA 1
ATOM 5584 C C . THR A 1 692 ? 26.047 -29.328 -12.758 1 91.06 692 THR A C 1
ATOM 5586 O O . THR A 1 692 ? 26.359 -29.422 -11.562 1 91.06 692 THR A O 1
ATOM 5589 N N . PHE A 1 693 ? 25.172 -28.484 -13.094 1 92.5 693 PHE A N 1
ATOM 5590 C CA . PHE A 1 693 ? 24.203 -27.797 -12.258 1 92.5 693 PHE A CA 1
ATOM 5591 C C . PHE A 1 693 ? 22.797 -27.906 -12.844 1 92.5 693 PHE A C 1
ATOM 5593 O O . PHE A 1 693 ? 22.609 -27.766 -14.055 1 92.5 693 PHE A O 1
ATOM 5600 N N . GLY A 1 694 ? 21.859 -28.219 -12.031 1 89.12 694 GLY A N 1
ATOM 5601 C CA . GLY A 1 694 ? 20.5 -28.406 -12.516 1 89.12 694 GLY A CA 1
ATOM 5602 C C . GLY A 1 694 ? 19.531 -27.328 -12.047 1 89.12 694 GLY A C 1
ATOM 5603 O O . GLY A 1 694 ? 19.453 -27.047 -10.852 1 89.12 694 GLY A O 1
ATOM 5604 N N . LEU A 1 695 ? 18.859 -26.688 -13.008 1 90.31 695 LEU A N 1
ATOM 5605 C CA . LEU A 1 695 ? 17.703 -25.844 -12.727 1 90.31 695 LEU A CA 1
ATOM 5606 C C . LEU A 1 695 ? 16.406 -26.641 -12.773 1 90.31 695 LEU A C 1
ATOM 5608 O O . LEU A 1 695 ? 16.172 -27.359 -13.734 1 90.31 695 LEU A O 1
ATOM 5612 N N . THR A 1 696 ? 15.578 -26.484 -11.805 1 86.56 696 THR A N 1
ATOM 5613 C CA . THR A 1 696 ? 14.391 -27.328 -11.766 1 86.56 696 THR A CA 1
ATOM 5614 C C . THR A 1 696 ? 13.125 -26.484 -11.695 1 86.56 696 THR A C 1
ATOM 5616 O O . THR A 1 696 ? 12.023 -27 -11.883 1 86.56 696 THR A O 1
ATOM 5619 N N . GLN A 1 697 ? 13.242 -25.297 -11.516 1 84.19 697 GLN A N 1
ATOM 5620 C CA . GLN A 1 697 ? 12.07 -24.438 -11.359 1 84.19 697 GLN A CA 1
ATOM 5621 C C . GLN A 1 697 ? 11.727 -23.734 -12.664 1 84.19 697 GLN A C 1
ATOM 5623 O O . GLN A 1 697 ? 12.578 -23.047 -13.242 1 84.19 697 GLN A O 1
ATOM 5628 N N . ILE A 1 698 ? 10.484 -23.969 -13.047 1 85.62 698 ILE A N 1
ATOM 5629 C CA . ILE A 1 698 ? 10.023 -23.281 -14.258 1 85.62 698 ILE A CA 1
ATOM 5630 C C . ILE A 1 698 ? 9.406 -21.938 -13.883 1 85.62 698 ILE A C 1
ATOM 5632 O O . ILE A 1 698 ? 8.539 -21.859 -13.008 1 85.62 698 ILE A O 1
ATOM 5636 N N . ILE A 1 699 ? 9.75 -20.922 -14.539 1 83.06 699 ILE A N 1
ATOM 5637 C CA . ILE A 1 699 ? 9.352 -19.578 -14.125 1 83.06 699 ILE A CA 1
ATOM 5638 C C . ILE A 1 699 ? 8.547 -18.906 -15.242 1 83.06 699 ILE A C 1
ATOM 5640 O O . ILE A 1 699 ? 7.707 -18.047 -14.977 1 83.06 699 ILE A O 1
ATOM 5644 N N . ARG A 1 700 ? 8.586 -19.203 -16.438 1 78.81 700 ARG A N 1
ATOM 5645 C CA . ARG A 1 700 ? 8.141 -18.422 -17.578 1 78.81 700 ARG A CA 1
ATOM 5646 C C . ARG A 1 700 ? 6.656 -18.625 -17.844 1 78.81 700 ARG A C 1
ATOM 5648 O O . ARG A 1 700 ? 5.914 -17.672 -18.047 1 78.81 700 ARG A O 1
ATOM 5655 N N . CYS A 1 701 ? 6.254 -19.891 -17.953 1 81.44 701 CYS A N 1
ATOM 5656 C CA . CYS A 1 701 ? 4.93 -20.188 -18.5 1 81.44 701 CYS A CA 1
ATOM 5657 C C . CYS A 1 701 ? 3.877 -20.203 -17.406 1 81.44 701 CYS A C 1
ATOM 5659 O O . CYS A 1 701 ? 4.211 -20.328 -16.219 1 81.44 701 CYS A O 1
ATOM 5661 N N . SER A 1 702 ? 2.678 -20.062 -17.797 1 79.75 702 SER A N 1
ATOM 5662 C CA . SER A 1 702 ? 1.548 -20.109 -16.875 1 79.75 702 SER A CA 1
ATOM 5663 C C . SER A 1 702 ? 1.31 -21.516 -16.359 1 79.75 702 SER A C 1
ATOM 5665 O O . SER A 1 702 ? 1.886 -22.484 -16.891 1 79.75 702 SER A O 1
ATOM 5667 N N . GLY A 1 703 ? 0.543 -21.594 -15.43 1 77.12 703 GLY A N 1
ATOM 5668 C CA . GLY A 1 703 ? 0.208 -22.891 -14.875 1 77.12 703 GLY A CA 1
ATOM 5669 C C . GLY A 1 703 ? -0.477 -23.797 -15.883 1 77.12 703 GLY A C 1
ATOM 5670 O O . GLY A 1 703 ? -0.19 -25 -15.938 1 77.12 703 GLY A O 1
ATOM 5671 N N . GLU A 1 704 ? -1.354 -23.219 -16.672 1 78.44 704 GLU A N 1
ATOM 5672 C CA . GLU A 1 704 ? -2.07 -24 -17.688 1 78.44 704 GLU A CA 1
ATOM 5673 C C . GLU A 1 704 ? -1.115 -24.547 -18.734 1 78.44 704 GLU A C 1
ATOM 5675 O O . GLU A 1 704 ? -1.214 -25.719 -19.125 1 78.44 704 GLU A O 1
ATOM 5680 N N . LEU A 1 705 ? -0.243 -23.797 -19.125 1 86.5 705 LEU A N 1
ATOM 5681 C CA . LEU A 1 705 ? 0.729 -24.219 -20.125 1 86.5 705 LEU A CA 1
ATOM 5682 C C . LEU A 1 705 ? 1.687 -25.25 -19.547 1 86.5 705 LEU A C 1
ATOM 5684 O O . LEU A 1 705 ? 2.057 -26.219 -20.219 1 86.5 705 LEU A O 1
ATOM 5688 N N . PHE A 1 706 ? 2.035 -25 -18.344 1 84.75 706 PHE A N 1
ATOM 5689 C CA . PHE A 1 706 ? 2.895 -25.969 -17.656 1 84.75 706 PHE A CA 1
ATOM 5690 C C . PHE A 1 706 ? 2.209 -27.328 -17.547 1 84.75 706 PHE A C 1
ATOM 5692 O O . PHE A 1 706 ? 2.84 -28.359 -17.75 1 84.75 706 PHE A O 1
ATOM 5699 N N . GLY A 1 707 ? 0.962 -27.266 -17.203 1 80.25 707 GLY A N 1
ATOM 5700 C CA . GLY A 1 707 ? 0.201 -28.516 -17.125 1 80.25 707 GLY A CA 1
ATOM 5701 C C . GLY A 1 707 ? 0.161 -29.266 -18.453 1 80.25 707 GLY A C 1
ATOM 5702 O O . GLY A 1 707 ? 0.314 -30.484 -18.484 1 80.25 707 GLY A O 1
ATOM 5703 N N . PHE A 1 708 ? -0.033 -28.641 -19.531 1 88.81 708 PHE A N 1
ATOM 5704 C CA . PHE A 1 708 ? -0.044 -29.25 -20.844 1 88.81 708 PHE A CA 1
ATOM 5705 C C . PHE A 1 708 ? 1.339 -29.781 -21.219 1 88.81 708 PHE A C 1
ATOM 5707 O O . PHE A 1 708 ? 1.47 -30.891 -21.703 1 88.81 708 PHE A O 1
ATOM 5714 N N . ALA A 1 709 ? 2.373 -28.953 -20.953 1 87 709 ALA A N 1
ATOM 5715 C CA . ALA A 1 709 ? 3.752 -29.328 -21.25 1 87 709 ALA A CA 1
ATOM 5716 C C . ALA A 1 709 ? 4.164 -30.578 -20.484 1 87 709 ALA A C 1
ATOM 5718 O O . ALA A 1 709 ? 4.895 -31.422 -21 1 87 709 ALA A O 1
ATOM 5719 N N . SER A 1 710 ? 3.717 -30.672 -19.328 1 82.25 710 SER A N 1
ATOM 5720 C CA . SER A 1 710 ? 4.094 -31.781 -18.453 1 82.25 710 SER A CA 1
ATOM 5721 C C . SER A 1 710 ? 3.611 -33.094 -19.016 1 82.25 710 SER A C 1
ATOM 5723 O O . SER A 1 710 ? 4.211 -34.156 -18.766 1 82.25 710 SER A O 1
ATOM 5725 N N . LYS A 1 711 ? 2.539 -33.094 -19.781 1 82.56 711 LYS A N 1
ATOM 5726 C CA . LYS A 1 711 ? 2.014 -34.312 -20.391 1 82.56 711 LYS A CA 1
ATOM 5727 C C . LYS A 1 711 ? 3.002 -34.875 -21.406 1 82.56 711 LYS A C 1
ATOM 5729 O O . LYS A 1 711 ? 3.002 -36.062 -21.672 1 82.56 711 LYS A O 1
ATOM 5734 N N . PHE A 1 712 ? 3.775 -34.062 -21.875 1 84.88 712 PHE A N 1
ATOM 5735 C CA . PHE A 1 712 ? 4.738 -34.5 -22.875 1 84.88 712 PHE A CA 1
ATOM 5736 C C . PHE A 1 712 ? 6.102 -34.75 -22.25 1 84.88 712 PHE A C 1
ATOM 5738 O O . PHE A 1 712 ? 6.973 -35.375 -22.875 1 84.88 712 PHE A O 1
ATOM 5745 N N . LEU A 1 713 ? 6.375 -34.188 -21.094 1 71.75 713 LEU A N 1
ATOM 5746 C CA . LEU A 1 713 ? 7.621 -34.406 -20.359 1 71.75 713 LEU A CA 1
ATOM 5747 C C . LEU A 1 713 ? 7.691 -35.812 -19.797 1 71.75 713 LEU A C 1
ATOM 5749 O O . LEU A 1 713 ? 8.758 -36.438 -19.797 1 71.75 713 LEU A O 1
ATOM 5753 N N . GLN A 1 714 ? 6.66 -36.406 -18.984 1 58.34 714 GLN A N 1
ATOM 5754 C CA . GLN A 1 714 ? 6.59 -37.688 -18.25 1 58.34 714 GLN A CA 1
ATOM 5755 C C . GLN A 1 714 ? 6.891 -38.875 -19.156 1 58.34 714 GLN A C 1
ATOM 5757 O O . GLN A 1 714 ? 7.402 -39.875 -18.703 1 58.34 714 GLN A O 1
ATOM 5762 N N . SER A 1 715 ? 6.633 -38.812 -20.406 1 49.84 715 SER A N 1
ATOM 5763 C CA . SER A 1 715 ? 6.793 -40 -21.25 1 49.84 715 SER A CA 1
ATOM 5764 C C . SER A 1 715 ? 8.266 -40.344 -21.438 1 49.84 715 SER A C 1
ATOM 5766 O O . SER A 1 715 ? 8.586 -41.438 -21.891 1 49.84 715 SER A O 1
ATOM 5768 N N . HIS A 1 716 ? 9.156 -39.531 -21.266 1 44.84 716 HIS A N 1
ATOM 5769 C CA . HIS A 1 716 ? 10.547 -39.875 -21.562 1 44.84 716 HIS A CA 1
ATOM 5770 C C . HIS A 1 716 ? 11.391 -39.906 -20.281 1 44.84 716 HIS A C 1
ATOM 5772 O O . HIS A 1 716 ? 12.609 -39.75 -20.344 1 44.84 716 HIS A O 1
ATOM 5778 N N . TYR A 1 717 ? 10.82 -40.062 -19.156 1 40 717 TYR A N 1
ATOM 5779 C CA . TYR A 1 717 ? 11.766 -40 -18.047 1 40 717 TYR A CA 1
ATOM 5780 C C . TYR A 1 717 ? 12.773 -41.125 -18.094 1 40 717 TYR A C 1
ATOM 5782 O O . TYR A 1 717 ? 12.422 -42.281 -17.844 1 40 717 TYR A O 1
ATOM 5790 N N . ASP A 1 718 ? 13.719 -41.062 -18.875 1 37.97 718 ASP A N 1
ATOM 5791 C CA . ASP A 1 718 ? 14.867 -41.844 -18.453 1 37.97 718 ASP A CA 1
ATOM 5792 C C . ASP A 1 718 ? 15.305 -41.469 -17.031 1 37.97 718 ASP A C 1
ATOM 5794 O O . ASP A 1 718 ? 15.016 -40.375 -16.562 1 37.97 718 ASP A O 1
ATOM 5798 N N . GLU A 1 719 ? 15.984 -42.406 -16.172 1 38.56 719 GLU A N 1
ATOM 5799 C CA . GLU A 1 719 ? 16.453 -42.438 -14.789 1 38.56 719 GLU A CA 1
ATOM 5800 C C . GLU A 1 719 ? 17 -41.062 -14.367 1 38.56 719 GLU A C 1
ATOM 5802 O O . GLU A 1 719 ? 16.844 -40.656 -13.219 1 38.56 719 GLU A O 1
ATOM 5807 N N . VAL A 1 720 ? 17.953 -40.594 -15.055 1 37.09 720 VAL A N 1
ATOM 5808 C CA . VAL A 1 720 ? 18.875 -39.594 -14.531 1 37.09 720 VAL A CA 1
ATOM 5809 C C . VAL A 1 720 ? 18.172 -38.281 -14.344 1 37.09 720 VAL A C 1
ATOM 5811 O O . VAL A 1 720 ? 18.406 -37.562 -13.359 1 37.09 720 VAL A O 1
ATOM 5814 N N . ASP A 1 721 ? 17.469 -37.688 -15.305 1 43.03 721 ASP A N 1
ATOM 5815 C CA . ASP A 1 721 ? 17.094 -36.281 -15.242 1 43.03 721 ASP A CA 1
ATOM 5816 C C . ASP A 1 721 ? 15.727 -36.125 -14.594 1 43.03 721 ASP A C 1
ATOM 5818 O O . ASP A 1 721 ? 14.898 -35.344 -15.055 1 43.03 721 ASP A O 1
ATOM 5822 N N . SER A 1 722 ? 15.219 -37 -13.945 1 44.66 722 SER A N 1
ATOM 5823 C CA . SER A 1 722 ? 13.93 -36.781 -13.305 1 44.66 722 SER A CA 1
ATOM 5824 C C . SER A 1 722 ? 13.969 -35.562 -12.367 1 44.66 722 SER A C 1
ATOM 5826 O O . SER A 1 722 ? 14.172 -35.719 -11.164 1 44.66 722 SER A O 1
ATOM 5828 N N . LEU A 1 723 ? 14.641 -34.562 -12.797 1 49.84 723 LEU A N 1
ATOM 5829 C CA . LEU A 1 723 ? 14.555 -33.406 -11.922 1 49.84 723 LEU A CA 1
ATOM 5830 C C . LEU A 1 723 ? 13.102 -33.062 -11.617 1 49.84 723 LEU A C 1
ATOM 5832 O O . LEU A 1 723 ? 12.266 -33.031 -12.523 1 49.84 723 LEU A O 1
ATOM 5836 N N . ASP A 1 724 ? 12.641 -33.25 -10.484 1 61.69 724 ASP A N 1
ATOM 5837 C CA . ASP A 1 724 ? 11.352 -32.812 -9.977 1 61.69 724 ASP A CA 1
ATOM 5838 C C . ASP A 1 724 ? 11.07 -31.375 -10.391 1 61.69 724 ASP A C 1
ATOM 5840 O O . ASP A 1 724 ? 11.555 -30.438 -9.75 1 61.69 724 ASP A O 1
ATOM 5844 N N . THR A 1 725 ? 10.648 -31.25 -11.727 1 72.12 725 THR A N 1
ATOM 5845 C CA . THR A 1 725 ? 10.312 -29.953 -12.297 1 72.12 725 THR A CA 1
ATOM 5846 C C . THR A 1 725 ? 9.07 -29.359 -11.625 1 72.12 725 THR A C 1
ATOM 5848 O O . THR A 1 725 ? 8.102 -30.078 -11.367 1 72.12 725 THR A O 1
ATOM 5851 N N . SER A 1 726 ? 9.266 -28.172 -11.086 1 74.81 726 SER A N 1
ATOM 5852 C CA . SER A 1 726 ? 8.133 -27.516 -10.461 1 74.81 726 SER A CA 1
ATOM 5853 C C . SER A 1 726 ? 7.961 -26.094 -10.992 1 74.81 726 SER A C 1
ATOM 5855 O O . SER A 1 726 ? 8.906 -25.5 -11.523 1 74.81 726 SER A O 1
ATOM 5857 N N . LEU A 1 727 ? 6.75 -25.766 -11.07 1 76.56 727 LEU A N 1
ATOM 5858 C CA . LEU A 1 727 ? 6.469 -24.375 -11.398 1 76.56 727 LEU A CA 1
ATOM 5859 C C . LEU A 1 727 ? 6.805 -23.453 -10.234 1 76.56 727 LEU A C 1
ATOM 5861 O O . LEU A 1 727 ? 6.461 -23.75 -9.086 1 76.56 727 LEU A O 1
ATOM 5865 N N . ALA A 1 728 ? 7.523 -22.406 -10.477 1 72.5 728 ALA A N 1
ATOM 5866 C CA . ALA A 1 728 ? 8.031 -21.531 -9.43 1 72.5 728 ALA A CA 1
ATOM 5867 C C . ALA A 1 728 ? 6.957 -20.547 -8.953 1 72.5 728 ALA A C 1
ATOM 5869 O O . ALA A 1 728 ? 7.148 -19.844 -7.969 1 72.5 728 ALA A O 1
ATOM 5870 N N . HIS A 1 729 ? 5.859 -20.422 -9.656 1 68.94 729 HIS A N 1
ATOM 5871 C CA . HIS A 1 729 ? 4.789 -19.484 -9.359 1 68.94 729 HIS A CA 1
ATOM 5872 C C . HIS A 1 729 ? 3.418 -20.109 -9.578 1 68.94 729 HIS A C 1
ATOM 5874 O O . HIS A 1 729 ? 3.324 -21.25 -10.039 1 68.94 729 HIS A O 1
ATOM 5880 N N . ASP A 1 730 ? 2.494 -19.312 -9.242 1 59.72 730 ASP A N 1
ATOM 5881 C CA . ASP A 1 730 ? 1.137 -19.828 -9.414 1 59.72 730 ASP A CA 1
ATOM 5882 C C . ASP A 1 730 ? 0.344 -18.953 -10.383 1 59.72 730 ASP A C 1
ATOM 5884 O O . ASP A 1 730 ? -0.861 -18.766 -10.211 1 59.72 730 ASP A O 1
ATOM 5888 N N . TYR A 1 731 ? 0.986 -18.469 -11.375 1 65.56 731 TYR A N 1
ATOM 5889 C CA . TYR A 1 731 ? 0.358 -17.594 -12.359 1 65.56 731 TYR A CA 1
ATOM 5890 C C . TYR A 1 731 ? -0.604 -18.375 -13.242 1 65.56 731 TYR A C 1
ATOM 5892 O O . TYR A 1 731 ? -0.198 -19.297 -13.953 1 65.56 731 TYR A O 1
ATOM 5900 N N . PRO A 1 732 ? -1.988 -18 -13.141 1 59.94 732 PRO A N 1
ATOM 5901 C CA . PRO A 1 732 ? -2.91 -18.656 -14.07 1 59.94 732 PRO A CA 1
ATOM 5902 C C . PRO A 1 732 ? -2.9 -18.016 -15.461 1 59.94 732 PRO A C 1
ATOM 5904 O O . PRO A 1 732 ? -2.867 -16.781 -15.57 1 59.94 732 PRO A O 1
ATOM 5907 N N . GLY A 1 733 ? -2.471 -18.781 -16.422 1 66.5 733 GLY A N 1
ATOM 5908 C CA . GLY A 1 733 ? -2.586 -18.297 -17.781 1 66.5 733 GLY A CA 1
ATOM 5909 C C . GLY A 1 733 ? -3.893 -18.703 -18.453 1 66.5 733 GLY A C 1
ATOM 5910 O O . GLY A 1 733 ? -4.824 -19.141 -17.781 1 66.5 733 GLY A O 1
ATOM 5911 N N . GLU A 1 734 ? -4.082 -18.266 -19.672 1 72.81 734 GLU A N 1
ATOM 5912 C CA . GLU A 1 734 ? -5.238 -18.641 -20.469 1 72.81 734 GLU A CA 1
ATOM 5913 C C . GLU A 1 734 ? -5.184 -20.125 -20.844 1 72.81 734 GLU A C 1
ATOM 5915 O O . GLU A 1 734 ? -4.098 -20.703 -20.969 1 72.81 734 GLU A O 1
ATOM 5920 N N . LYS A 1 735 ? -6.367 -20.734 -20.875 1 79.75 735 LYS A N 1
ATOM 5921 C CA . LYS A 1 735 ? -6.418 -22.125 -21.359 1 79.75 735 LYS A CA 1
ATOM 5922 C C . LYS A 1 735 ? -5.941 -22.219 -22.812 1 79.75 735 LYS A C 1
ATOM 5924 O O . LYS A 1 735 ? -6.078 -21.25 -23.578 1 79.75 735 LYS A O 1
ATOM 5929 N N . VAL A 1 736 ? -5.367 -23.359 -23.031 1 90.44 736 VAL A N 1
ATOM 5930 C CA . VAL A 1 736 ? -4.934 -23.594 -24.406 1 90.44 736 VAL A CA 1
ATOM 5931 C C . VAL A 1 736 ? -6.152 -23.656 -25.328 1 90.44 736 VAL A C 1
ATOM 5933 O O . VAL A 1 736 ? -7.148 -24.312 -25 1 90.44 736 VAL A O 1
ATOM 5936 N N . LYS A 1 737 ? -6.129 -22.922 -26.391 1 91.38 737 LYS A N 1
ATOM 5937 C CA . LYS A 1 737 ? -7.199 -22.938 -27.391 1 91.38 737 LYS A CA 1
ATOM 5938 C C . LYS A 1 737 ? -6.895 -23.906 -28.516 1 91.38 737 LYS A C 1
ATOM 5940 O O . LYS A 1 737 ? -5.824 -23.859 -29.125 1 91.38 737 LYS A O 1
ATOM 5945 N N . PHE A 1 738 ? -7.84 -24.844 -28.781 1 92.06 738 PHE A N 1
ATOM 5946 C CA . PHE A 1 738 ? -7.68 -25.828 -29.844 1 92.06 738 PHE A CA 1
ATOM 5947 C C . PHE A 1 738 ? -8.633 -25.531 -31 1 92.06 738 PHE A C 1
ATOM 5949 O O . PHE A 1 738 ? -9.844 -25.406 -30.797 1 92.06 738 PHE A O 1
ATOM 5956 N N . LEU A 1 739 ? -8.07 -25.344 -32.156 1 90.62 739 LEU A N 1
ATOM 5957 C CA . LEU A 1 739 ? -8.828 -25.094 -33.375 1 90.62 739 LEU A CA 1
ATOM 5958 C C . LEU A 1 739 ? -8.469 -26.109 -34.469 1 90.62 739 LEU A C 1
ATOM 5960 O O . LEU A 1 739 ? -7.465 -26.812 -34.344 1 90.62 739 LEU A O 1
ATOM 5964 N N . SER A 1 740 ? -9.352 -26.328 -35.312 1 91.06 740 SER A N 1
ATOM 5965 C CA . SER A 1 740 ? -9.07 -27.141 -36.5 1 91.06 740 SER A CA 1
ATOM 5966 C C . SER A 1 740 ? -9.352 -26.359 -37.781 1 91.06 740 SER A C 1
ATOM 5968 O O . SER A 1 740 ? -10.328 -25.609 -37.875 1 91.06 740 SER A O 1
ATOM 5970 N N . SER A 1 741 ? -8.469 -26.422 -38.656 1 89.06 741 SER A N 1
ATOM 5971 C CA . SER A 1 741 ? -8.617 -25.766 -39.969 1 89.06 741 SER A CA 1
ATOM 5972 C C . SER A 1 741 ? -7.789 -26.469 -41.031 1 89.06 741 SER A C 1
ATOM 5974 O O . SER A 1 741 ? -6.66 -26.891 -40.781 1 89.06 741 SER A O 1
ATOM 5976 N N . HIS A 1 742 ? -8.438 -26.562 -42.219 1 84.25 742 HIS A N 1
ATOM 5977 C CA . HIS A 1 742 ? -7.68 -27.125 -43.312 1 84.25 742 HIS A CA 1
ATOM 5978 C C . HIS A 1 742 ? -6.68 -26.109 -43.875 1 84.25 742 HIS A C 1
ATOM 5980 O O . HIS A 1 742 ? -6.797 -24.906 -43.594 1 84.25 742 HIS A O 1
ATOM 5986 N N . ASN A 1 743 ? -5.746 -26.594 -44.625 1 79.94 743 ASN A N 1
ATOM 5987 C CA . ASN A 1 743 ? -4.641 -25.781 -45.125 1 79.94 743 ASN A CA 1
ATOM 5988 C C . ASN A 1 743 ? -5.141 -24.609 -45.969 1 79.94 743 ASN A C 1
ATOM 5990 O O . ASN A 1 743 ? -4.539 -23.531 -45.969 1 79.94 743 ASN A O 1
ATOM 5994 N N . ALA A 1 744 ? -6.215 -24.828 -46.625 1 76 744 ALA A N 1
ATOM 5995 C CA . ALA A 1 744 ? -6.738 -23.812 -47.531 1 76 744 ALA A CA 1
ATOM 5996 C C . ALA A 1 744 ? -7.32 -22.625 -46.75 1 76 744 ALA A C 1
ATOM 5998 O O . ALA A 1 744 ? -7.328 -21.5 -47.25 1 76 744 ALA A O 1
ATOM 5999 N N . ASP A 1 745 ? -7.703 -22.828 -45.562 1 86.12 745 ASP A N 1
ATOM 6000 C CA . ASP A 1 745 ? -8.422 -21.797 -44.812 1 86.12 745 ASP A CA 1
ATOM 6001 C C . ASP A 1 745 ? -7.5 -21.109 -43.812 1 86.12 745 ASP A C 1
ATOM 6003 O O . ASP A 1 745 ? -7.891 -20.141 -43.156 1 86.12 745 ASP A O 1
ATOM 6007 N N . ILE A 1 746 ? -6.312 -21.562 -43.719 1 88.19 746 ILE A N 1
ATOM 6008 C CA . ILE A 1 746 ? -5.395 -21.094 -42.688 1 88.19 746 ILE A CA 1
ATOM 6009 C C . ILE A 1 746 ? -5 -19.641 -42.969 1 88.19 746 ILE A C 1
ATOM 6011 O O . ILE A 1 746 ? -4.809 -18.859 -42.031 1 88.19 746 ILE A O 1
ATOM 6015 N N . ASP A 1 747 ? -4.934 -19.234 -44.188 1 87.5 747 ASP A N 1
ATOM 6016 C CA . ASP A 1 747 ? -4.469 -17.906 -44.594 1 87.5 747 ASP A CA 1
ATOM 6017 C C . ASP A 1 747 ? -5.488 -16.844 -44.219 1 87.5 747 ASP A C 1
ATOM 6019 O O . ASP A 1 747 ? -5.137 -15.664 -44.062 1 87.5 747 ASP A O 1
ATOM 6023 N N . THR A 1 748 ? -6.688 -17.219 -44.031 1 87 748 THR A N 1
ATOM 6024 C CA . THR A 1 748 ? -7.723 -16.297 -43.594 1 87 748 THR A CA 1
ATOM 6025 C C . THR A 1 748 ? -7.852 -16.328 -42.062 1 87 748 THR A C 1
ATOM 6027 O O . THR A 1 748 ? -8.117 -15.305 -41.438 1 87 748 THR A O 1
ATOM 6030 N N . LEU A 1 749 ? -7.609 -17.453 -41.562 1 91.31 749 LEU A N 1
ATOM 6031 C CA . LEU A 1 749 ? -7.805 -17.672 -40.125 1 91.31 749 LEU A CA 1
ATOM 6032 C C . LEU A 1 749 ? -6.73 -16.953 -39.312 1 91.31 749 LEU A C 1
ATOM 6034 O O . LEU A 1 749 ? -7.023 -16.359 -38.281 1 91.31 749 LEU A O 1
ATOM 6038 N N . LEU A 1 750 ? -5.562 -17.016 -39.75 1 92.44 750 LEU A N 1
ATOM 6039 C CA . LEU A 1 750 ? -4.422 -16.531 -38.969 1 92.44 750 LEU A CA 1
ATOM 6040 C C . LEU A 1 750 ? -4.504 -15.023 -38.75 1 92.44 750 LEU A C 1
ATOM 6042 O O . LEU A 1 750 ? -4.391 -14.539 -37.625 1 92.44 750 LEU A O 1
ATOM 6046 N N . PRO A 1 751 ? -4.73 -14.195 -39.844 1 89.44 751 PRO A N 1
ATOM 6047 C CA . PRO A 1 751 ? -4.871 -12.758 -39.625 1 89.44 751 PRO A CA 1
ATOM 6048 C C . PRO A 1 751 ? -6.02 -12.414 -38.656 1 89.44 751 PRO A C 1
ATOM 6050 O O . PRO A 1 751 ? -5.91 -11.469 -37.875 1 89.44 751 PRO A O 1
ATOM 6053 N N . ASN A 1 752 ? -7.016 -13.164 -38.688 1 88.56 752 ASN A N 1
ATOM 6054 C CA . ASN A 1 752 ? -8.148 -12.938 -37.781 1 88.56 752 ASN A CA 1
ATOM 6055 C C . ASN A 1 752 ? -7.789 -13.211 -36.344 1 88.56 752 ASN A C 1
ATOM 6057 O O . ASN A 1 752 ? -8.234 -12.492 -35.438 1 88.56 752 ASN A O 1
ATOM 6061 N N . LEU A 1 753 ? -7.094 -14.273 -36.156 1 90.88 753 LEU A N 1
ATOM 6062 C CA . LEU A 1 753 ? -6.676 -14.609 -34.781 1 90.88 753 LEU A CA 1
ATOM 6063 C C . LEU A 1 753 ? -5.762 -13.531 -34.219 1 90.88 753 LEU A C 1
ATOM 6065 O O . LEU A 1 753 ? -5.898 -13.148 -33.062 1 90.88 753 LEU A O 1
ATOM 6069 N N . VAL A 1 754 ? -4.801 -13.102 -35 1 91.38 754 VAL A N 1
ATOM 6070 C CA . VAL A 1 754 ? -3.875 -12.062 -34.562 1 91.38 754 VAL A CA 1
ATOM 6071 C C . VAL A 1 754 ? -4.652 -10.797 -34.219 1 91.38 754 VAL A C 1
ATOM 6073 O O . VAL A 1 754 ? -4.367 -10.148 -33.188 1 91.38 754 VAL A O 1
ATOM 6076 N N . ARG A 1 755 ? -5.617 -10.43 -34.969 1 85.88 755 ARG A N 1
ATOM 6077 C CA . ARG A 1 755 ? -6.457 -9.258 -34.688 1 85.88 755 ARG A CA 1
ATOM 6078 C C . ARG A 1 755 ? -7.238 -9.43 -33.406 1 85.88 755 ARG A C 1
ATOM 6080 O O . ARG A 1 755 ? -7.387 -8.477 -32.625 1 85.88 755 ARG A O 1
ATOM 6087 N N . GLU A 1 756 ? -7.703 -10.578 -33.25 1 87.25 756 GLU A N 1
ATOM 6088 C CA . GLU A 1 756 ? -8.445 -10.875 -32.031 1 87.25 756 GLU A CA 1
ATOM 6089 C C . GLU A 1 756 ? -7.605 -10.602 -30.781 1 87.25 756 GLU A C 1
ATOM 6091 O O . GLU A 1 756 ? -8.078 -9.977 -29.828 1 87.25 756 GLU A O 1
ATOM 6096 N N . TYR A 1 757 ? -6.43 -11.016 -30.734 1 85.88 757 TYR A N 1
ATOM 6097 C CA . TYR A 1 757 ? -5.598 -10.891 -29.547 1 85.88 757 TYR A CA 1
ATOM 6098 C C . TYR A 1 757 ? -5.023 -9.484 -29.422 1 85.88 757 TYR A C 1
ATOM 6100 O O . TYR A 1 757 ? -4.754 -9.008 -28.328 1 85.88 757 TYR A O 1
ATOM 6108 N N . THR A 1 758 ? -4.883 -8.836 -30.516 1 81.94 758 THR A N 1
ATOM 6109 C CA . THR A 1 758 ? -4.48 -7.434 -30.453 1 81.94 758 THR A CA 1
ATOM 6110 C C . THR A 1 758 ? -5.598 -6.578 -29.859 1 81.94 758 THR A C 1
ATOM 6112 O O . THR A 1 758 ? -5.332 -5.605 -29.156 1 81.94 758 THR A O 1
ATOM 6115 N N . GLN A 1 759 ? -6.73 -7.008 -30.109 1 69.62 759 GLN A N 1
ATOM 6116 C CA . GLN A 1 759 ? -7.883 -6.305 -29.547 1 69.62 759 GLN A CA 1
ATOM 6117 C C . GLN A 1 759 ? -8.023 -6.582 -28.047 1 69.62 759 GLN A C 1
ATOM 6119 O O . GLN A 1 759 ? -8.594 -5.773 -27.312 1 69.62 759 GLN A O 1
ATOM 6124 N N . ARG A 1 760 ? -7.488 -7.691 -27.719 1 69 760 ARG A N 1
ATOM 6125 C CA . ARG A 1 760 ? -7.523 -8.055 -26.312 1 69 760 ARG A CA 1
ATOM 6126 C C . ARG A 1 760 ? -6.426 -7.344 -25.531 1 69 760 ARG A C 1
ATOM 6128 O O . ARG A 1 760 ? -6.297 -7.523 -24.312 1 69 760 ARG A O 1
ATOM 6135 N N . GLY A 1 761 ? -5.59 -6.586 -26.234 1 66.19 761 GLY A N 1
ATOM 6136 C CA . GLY A 1 761 ? -4.609 -5.77 -25.531 1 66.19 761 GLY A CA 1
ATOM 6137 C C . GLY A 1 761 ? -3.178 -6.199 -25.797 1 66.19 761 GLY A C 1
ATOM 6138 O O . GLY A 1 761 ? -2.234 -5.527 -25.375 1 66.19 761 GLY A O 1
ATOM 6139 N N . TYR A 1 762 ? -3.018 -7.305 -26.531 1 76.44 762 TYR A N 1
ATOM 6140 C CA . TYR A 1 762 ? -1.661 -7.707 -26.875 1 76.44 762 TYR A CA 1
ATOM 6141 C C . TYR A 1 762 ? -1.133 -6.875 -28.047 1 76.44 762 TYR A C 1
ATOM 6143 O O . TYR A 1 762 ? -1.906 -6.41 -28.891 1 76.44 762 TYR A O 1
ATOM 6151 N N . HIS A 1 763 ? 0.127 -6.668 -28.062 1 76.31 763 HIS A N 1
ATOM 6152 C CA . HIS A 1 763 ? 0.751 -6.074 -29.25 1 76.31 763 HIS A CA 1
ATOM 6153 C C . HIS A 1 763 ? 1.057 -7.137 -30.297 1 76.31 763 HIS A C 1
ATOM 6155 O O . HIS A 1 763 ? 1.247 -8.305 -29.969 1 76.31 763 HIS A O 1
ATOM 6161 N N . ALA A 1 764 ? 1.107 -6.668 -31.453 1 82.12 764 ALA A N 1
ATOM 6162 C CA . ALA A 1 764 ? 1.44 -7.59 -32.531 1 82.12 764 ALA A CA 1
ATOM 6163 C C . ALA A 1 764 ? 2.789 -8.258 -32.312 1 82.12 764 ALA A C 1
ATOM 6165 O O . ALA A 1 764 ? 2.986 -9.422 -32.656 1 82.12 764 ALA A O 1
ATOM 6166 N N . SER A 1 765 ? 3.684 -7.535 -31.672 1 83.19 765 SER A N 1
ATOM 6167 C CA . SER A 1 765 ? 5.02 -8.055 -31.391 1 83.19 765 SER A CA 1
ATOM 6168 C C . SER A 1 765 ? 4.984 -9.141 -30.328 1 83.19 765 SER A C 1
ATOM 6170 O O . SER A 1 765 ? 5.949 -9.891 -30.172 1 83.19 765 SER A O 1
ATOM 6172 N N . ASP A 1 766 ? 3.846 -9.273 -29.688 1 84.12 766 ASP A N 1
ATOM 6173 C CA . ASP A 1 766 ? 3.695 -10.273 -28.625 1 84.12 766 ASP A CA 1
ATOM 6174 C C . ASP A 1 766 ? 3.232 -11.609 -29.203 1 84.12 766 ASP A C 1
ATOM 6176 O O . ASP A 1 766 ? 3.184 -12.617 -28.484 1 84.12 766 ASP A O 1
ATOM 6180 N N . VAL A 1 767 ? 2.986 -11.641 -30.531 1 90.62 767 VAL A N 1
ATOM 6181 C CA . VAL A 1 767 ? 2.381 -12.828 -31.141 1 90.62 767 VAL A CA 1
ATOM 6182 C C . VAL A 1 767 ? 3.389 -13.508 -32.062 1 90.62 767 VAL A C 1
ATOM 6184 O O . VAL A 1 767 ? 4.105 -12.844 -32.812 1 90.62 767 VAL A O 1
ATOM 6187 N N . ALA A 1 768 ? 3.537 -14.797 -31.953 1 93.31 768 ALA A N 1
ATOM 6188 C CA . ALA A 1 768 ? 4.336 -15.609 -32.844 1 93.31 768 ALA A CA 1
ATOM 6189 C C . ALA A 1 768 ? 3.486 -16.703 -33.5 1 93.31 768 ALA A C 1
ATOM 6191 O O . ALA A 1 768 ? 2.695 -17.359 -32.812 1 93.31 768 ALA A O 1
ATOM 6192 N N . ILE A 1 769 ? 3.572 -16.797 -34.781 1 95.31 769 ILE A N 1
ATOM 6193 C CA . ILE A 1 769 ? 2.979 -17.891 -35.562 1 95.31 769 ILE A CA 1
ATOM 6194 C C . ILE A 1 769 ? 4.055 -18.922 -35.906 1 95.31 769 ILE A C 1
ATOM 6196 O O . ILE A 1 769 ? 4.996 -18.609 -36.625 1 95.31 769 ILE A O 1
ATOM 6200 N N . LEU A 1 770 ? 3.904 -20.109 -35.406 1 95.56 770 LEU A N 1
ATOM 6201 C CA . LEU A 1 770 ? 4.957 -21.109 -35.562 1 95.56 770 LEU A CA 1
ATOM 6202 C C . LEU A 1 770 ? 4.473 -22.281 -36.406 1 95.56 770 LEU A C 1
ATOM 6204 O O . LEU A 1 770 ? 3.428 -22.859 -36.125 1 95.56 770 LEU A O 1
ATOM 6208 N N . PHE A 1 771 ? 5.246 -22.594 -37.438 1 94.5 771 PHE A N 1
ATOM 6209 C CA . PHE A 1 771 ? 5 -23.75 -38.312 1 94.5 771 PHE A CA 1
ATOM 6210 C C . PHE A 1 771 ? 5.949 -24.891 -37.969 1 94.5 771 PHE A C 1
ATOM 6212 O O . PHE A 1 771 ? 6.934 -24.703 -37.25 1 94.5 771 PHE A O 1
ATOM 6219 N N . SER A 1 772 ? 5.641 -26.078 -38.469 1 92.25 772 SER A N 1
ATOM 6220 C CA . SER A 1 772 ? 6.465 -27.25 -38.188 1 92.25 772 SER A CA 1
ATOM 6221 C C . SER A 1 772 ? 7.781 -27.203 -38.938 1 92.25 772 SER A C 1
ATOM 6223 O O . SER A 1 772 ? 8.82 -27.641 -38.438 1 92.25 772 SER A O 1
ATOM 6225 N N . LYS A 1 773 ? 7.672 -26.625 -40.156 1 90.44 773 LYS A N 1
ATOM 6226 C CA . LYS A 1 773 ? 8.867 -26.562 -41 1 90.44 773 LYS A CA 1
ATOM 6227 C C . LYS A 1 773 ? 9.164 -25.125 -41.438 1 90.44 773 LYS A C 1
ATOM 6229 O O . LYS A 1 773 ? 8.25 -24.328 -41.594 1 90.44 773 LYS A O 1
ATOM 6234 N N . LYS A 1 774 ? 10.406 -24.938 -41.625 1 89.12 774 LYS A N 1
ATOM 6235 C CA . LYS A 1 774 ? 10.867 -23.609 -42.031 1 89.12 774 LYS A CA 1
ATOM 6236 C C . LYS A 1 774 ? 10.273 -23.188 -43.375 1 89.12 774 LYS A C 1
ATOM 6238 O O . LYS A 1 774 ? 9.906 -22.031 -43.562 1 89.12 774 LYS A O 1
ATOM 6243 N N . GLN A 1 775 ? 10.188 -24.062 -44.25 1 89.25 775 GLN A N 1
ATOM 6244 C CA . GLN A 1 775 ? 9.672 -23.797 -45.594 1 89.25 775 GLN A CA 1
ATOM 6245 C C . GLN A 1 775 ? 8.234 -23.312 -45.531 1 89.25 775 GLN A C 1
ATOM 6247 O O . GLN A 1 775 ? 7.848 -22.422 -46.312 1 89.25 775 GLN A O 1
ATOM 6252 N N . GLU A 1 776 ? 7.512 -23.938 -44.656 1 89.25 776 GLU A N 1
ATOM 6253 C CA . GLU A 1 776 ? 6.117 -23.547 -44.531 1 89.25 776 GLU A CA 1
ATOM 6254 C C . GLU A 1 776 ? 6 -22.094 -44.031 1 89.25 776 GLU A C 1
ATOM 6256 O O . GLU A 1 776 ? 5.113 -21.359 -44.469 1 89.25 776 GLU A O 1
ATOM 6261 N N . ALA A 1 777 ? 6.809 -21.734 -43.156 1 91.19 777 ALA A N 1
ATOM 6262 C CA . ALA A 1 777 ? 6.82 -20.375 -42.625 1 91.19 777 ALA A CA 1
ATOM 6263 C C . ALA A 1 777 ? 7.23 -19.375 -43.688 1 91.19 777 ALA A C 1
ATOM 6265 O O . ALA A 1 777 ? 6.66 -18.281 -43.781 1 91.19 777 ALA A O 1
ATOM 6266 N N . GLU A 1 778 ? 8.188 -19.734 -44.469 1 89.44 778 GLU A N 1
ATOM 6267 C CA . GLU A 1 778 ? 8.688 -18.844 -45.531 1 89.44 778 GLU A CA 1
ATOM 6268 C C . GLU A 1 778 ? 7.637 -18.641 -46.625 1 89.44 778 GLU A C 1
ATOM 6270 O O . GLU A 1 778 ? 7.527 -17.547 -47.188 1 89.44 778 GLU A O 1
ATOM 6275 N N . GLU A 1 779 ? 6.965 -19.641 -46.906 1 86.81 779 GLU A N 1
ATOM 6276 C CA . GLU A 1 779 ? 5.906 -19.562 -47.906 1 86.81 779 GLU A CA 1
ATOM 6277 C C . GLU A 1 779 ? 4.793 -18.625 -47.469 1 86.81 779 GLU A C 1
ATOM 6279 O O . GLU A 1 779 ? 4.062 -18.094 -48.312 1 86.81 779 GLU A O 1
ATOM 6284 N N . ARG A 1 780 ? 4.73 -18.391 -46.188 1 85.06 780 ARG A N 1
ATOM 6285 C CA . ARG A 1 780 ? 3.65 -17.562 -45.656 1 85.06 780 ARG A CA 1
ATOM 6286 C C . ARG A 1 780 ? 4.191 -16.297 -45 1 85.06 780 ARG A C 1
ATOM 6288 O O . ARG A 1 780 ? 3.641 -15.812 -44.031 1 85.06 780 ARG A O 1
ATOM 6295 N N . SER A 1 781 ? 5.25 -15.977 -45.406 1 79.75 781 SER A N 1
ATOM 6296 C CA . SER A 1 781 ? 5.883 -14.773 -44.906 1 79.75 781 SER A CA 1
ATOM 6297 C C . SER A 1 781 ? 5.062 -13.531 -45.219 1 79.75 781 SER A C 1
ATOM 6299 O O . SER A 1 781 ? 5.18 -12.508 -44.531 1 79.75 781 SER A O 1
ATOM 6301 N N . ASP A 1 782 ? 4.098 -13.633 -46.219 1 79.25 782 ASP A N 1
ATOM 6302 C CA . ASP A 1 782 ? 3.338 -12.484 -46.688 1 79.25 782 ASP A CA 1
ATOM 6303 C C . ASP A 1 782 ? 1.947 -12.445 -46.062 1 79.25 782 ASP A C 1
ATOM 6305 O O . ASP A 1 782 ? 1.073 -11.703 -46.5 1 79.25 782 ASP A O 1
ATOM 6309 N N . LEU A 1 783 ? 1.822 -13.227 -45.031 1 84.44 783 LEU A N 1
ATOM 6310 C CA . LEU A 1 783 ? 0.543 -13.195 -44.312 1 84.44 783 LEU A CA 1
ATOM 6311 C C . LEU A 1 783 ? 0.259 -11.797 -43.781 1 84.44 783 LEU A C 1
ATOM 6313 O O . LEU A 1 783 ? 1.169 -11.117 -43.312 1 84.44 783 LEU A O 1
ATOM 6317 N N . PRO A 1 784 ? -0.91 -11.242 -43.969 1 81.38 784 PRO A N 1
ATOM 6318 C CA . PRO A 1 784 ? -1.262 -9.906 -43.469 1 81.38 784 PRO A CA 1
ATOM 6319 C C . PRO A 1 784 ? -1.456 -9.859 -41.969 1 81.38 784 PRO A C 1
ATOM 6321 O O . PRO A 1 784 ? -2.551 -9.547 -41.5 1 81.38 784 PRO A O 1
ATOM 6324 N N . VAL A 1 785 ? -0.547 -10.266 -41.156 1 85.88 785 VAL A N 1
ATOM 6325 C CA . VAL A 1 785 ? -0.645 -10.305 -39.688 1 85.88 785 VAL A CA 1
ATOM 6326 C C . VAL A 1 785 ? 0.185 -9.18 -39.094 1 85.88 785 VAL A C 1
ATOM 6328 O O . VAL A 1 785 ? 0.282 -9.062 -37.844 1 85.88 785 VAL A O 1
ATOM 6331 N N . GLY A 1 786 ? 0.598 -8.125 -39.844 1 77.38 786 GLY A N 1
ATOM 6332 C CA . GLY A 1 786 ? 1.402 -7.016 -39.344 1 77.38 786 GLY A CA 1
ATOM 6333 C C . GLY A 1 786 ? 2.887 -7.324 -39.312 1 77.38 786 GLY A C 1
ATOM 6334 O O . GLY A 1 786 ? 3.287 -8.461 -39.031 1 77.38 786 GLY A O 1
ATOM 6335 N N . GLU A 1 787 ? 3.709 -6.414 -39.5 1 76.19 787 GLU A N 1
ATOM 6336 C CA . GLU A 1 787 ? 5.156 -6.574 -39.594 1 76.19 787 GLU A CA 1
ATOM 6337 C C . GLU A 1 787 ? 5.77 -6.949 -38.25 1 76.19 787 GLU A C 1
ATOM 6339 O O . GLU A 1 787 ? 6.82 -7.594 -38.188 1 76.19 787 GLU A O 1
ATOM 6344 N N . ALA A 1 788 ? 5.102 -6.691 -37.25 1 81.06 788 ALA A N 1
ATOM 6345 C CA . ALA A 1 788 ? 5.676 -6.922 -35.938 1 81.06 788 ALA A CA 1
ATOM 6346 C C . ALA A 1 788 ? 5.414 -8.352 -35.469 1 81.06 788 ALA A C 1
ATOM 6348 O O . ALA A 1 788 ? 6.074 -8.844 -34.531 1 81.06 788 ALA A O 1
ATOM 6349 N N . THR A 1 789 ? 4.52 -9.078 -36.094 1 89.5 789 THR A N 1
ATOM 6350 C CA . THR A 1 789 ? 4.207 -10.461 -35.719 1 89.5 789 THR A CA 1
ATOM 6351 C C . THR A 1 789 ? 5.293 -11.406 -36.219 1 89.5 789 THR A C 1
ATOM 6353 O O . THR A 1 789 ? 5.734 -11.312 -37.375 1 89.5 789 THR A O 1
ATOM 6356 N N . THR A 1 790 ? 5.773 -12.305 -35.469 1 90.5 790 THR A N 1
ATOM 6357 C CA . THR A 1 790 ? 6.82 -13.258 -35.812 1 90.5 790 THR A CA 1
ATOM 6358 C C . THR A 1 790 ? 6.223 -14.477 -36.5 1 90.5 790 THR A C 1
ATOM 6360 O O . THR A 1 790 ? 5.301 -15.109 -35.969 1 90.5 790 THR A O 1
ATOM 6363 N N . VAL A 1 791 ? 6.668 -14.719 -37.719 1 92.88 791 VAL A N 1
ATOM 6364 C CA . VAL A 1 791 ? 6.309 -15.93 -38.438 1 92.88 791 VAL A CA 1
ATOM 6365 C C . VAL A 1 791 ? 7.547 -16.797 -38.625 1 92.88 791 VAL A C 1
ATOM 6367 O O . VAL A 1 791 ? 8.492 -16.391 -39.312 1 92.88 791 VAL A O 1
ATOM 6370 N N . ASP A 1 792 ? 7.535 -17.969 -38.031 1 93.56 792 ASP A N 1
ATOM 6371 C CA . ASP A 1 792 ? 8.734 -18.797 -38.031 1 93.56 792 ASP A CA 1
ATOM 6372 C C . ASP A 1 792 ? 8.383 -20.266 -37.812 1 93.56 792 ASP A C 1
ATOM 6374 O O . ASP A 1 792 ? 7.207 -20.641 -37.844 1 93.56 792 ASP A O 1
ATOM 6378 N N . SER A 1 793 ? 9.375 -21.141 -37.812 1 94.06 793 SER A N 1
ATOM 6379 C CA . SER A 1 793 ? 9.195 -22.531 -37.438 1 94.06 793 SER A CA 1
ATOM 6380 C C . SER A 1 793 ? 9.516 -22.781 -35.969 1 94.06 793 SER A C 1
ATOM 6382 O O . SER A 1 793 ? 10.234 -22 -35.344 1 94.06 793 SER A O 1
ATOM 6384 N N . VAL A 1 794 ? 8.992 -23.859 -35.438 1 92.75 794 VAL A N 1
ATOM 6385 C CA . VAL A 1 794 ? 9.188 -24.188 -34.031 1 92.75 794 VAL A CA 1
ATOM 6386 C C . VAL A 1 794 ? 10.672 -24.359 -33.75 1 92.75 794 VAL A C 1
ATOM 6388 O O . VAL A 1 794 ? 11.18 -23.812 -32.75 1 92.75 794 VAL A O 1
ATOM 6391 N N . LYS A 1 795 ? 11.352 -25.062 -34.625 1 89.31 795 LYS A N 1
ATOM 6392 C CA . LYS A 1 795 ? 12.773 -25.328 -34.438 1 89.31 795 LYS A CA 1
ATOM 6393 C C . LYS A 1 795 ? 13.578 -24.031 -34.5 1 89.31 795 LYS A C 1
ATOM 6395 O O . LYS A 1 795 ? 14.453 -23.812 -33.656 1 89.31 795 LYS A O 1
ATOM 6400 N N . HIS A 1 796 ? 13.234 -23.266 -35.469 1 90.12 796 HIS A N 1
ATOM 6401 C CA . HIS A 1 796 ? 13.969 -22.016 -35.688 1 90.12 796 HIS A CA 1
ATOM 6402 C C . HIS A 1 796 ? 13.711 -21.031 -34.531 1 90.12 796 HIS A C 1
ATOM 6404 O O . HIS A 1 796 ? 14.539 -20.172 -34.25 1 90.12 796 HIS A O 1
ATOM 6410 N N . PHE A 1 797 ? 12.609 -21.125 -33.906 1 91.56 797 PHE A N 1
ATOM 6411 C CA . PHE A 1 797 ? 12.188 -20.219 -32.875 1 91.56 797 PHE A CA 1
ATOM 6412 C C . PHE A 1 797 ? 12.648 -20.703 -31.5 1 91.56 797 PHE A C 1
ATOM 6414 O O . PHE A 1 797 ? 12.383 -20.062 -30.469 1 91.56 797 PHE A O 1
ATOM 6421 N N . SER A 1 798 ? 13.375 -21.766 -31.453 1 89.25 798 SER A N 1
ATOM 6422 C CA . SER A 1 798 ? 13.828 -22.359 -30.188 1 89.25 798 SER A CA 1
ATOM 6423 C C . SER A 1 798 ? 14.703 -21.375 -29.422 1 89.25 798 SER A C 1
ATOM 6425 O O . SER A 1 798 ? 15.531 -20.672 -30 1 89.25 798 SER A O 1
ATOM 6427 N N . GLY A 1 799 ? 14.461 -21.281 -28.078 1 85.5 799 GLY A N 1
ATOM 6428 C CA . GLY A 1 799 ? 15.203 -20.375 -27.234 1 85.5 799 GLY A CA 1
ATOM 6429 C C . GLY A 1 799 ? 14.484 -19.062 -26.984 1 85.5 799 GLY A C 1
ATOM 6430 O O . GLY A 1 799 ? 14.844 -18.312 -26.078 1 85.5 799 GLY A O 1
ATOM 6431 N N . LEU A 1 800 ? 13.516 -18.844 -27.781 1 87.56 800 LEU A N 1
ATOM 6432 C CA . LEU A 1 800 ? 12.719 -17.625 -27.656 1 87.56 800 LEU A CA 1
ATOM 6433 C C . LEU A 1 800 ? 11.32 -17.953 -27.125 1 87.56 800 LEU A C 1
ATOM 6435 O O . LEU A 1 800 ? 10.969 -19.125 -26.984 1 87.56 800 LEU A O 1
ATOM 6439 N N . SER A 1 801 ? 10.641 -16.938 -26.719 1 88.62 801 SER A N 1
ATOM 6440 C CA . SER A 1 801 ? 9.266 -17.094 -26.25 1 88.62 801 SER A CA 1
ATOM 6441 C C . SER A 1 801 ? 8.461 -15.812 -26.5 1 88.62 801 SER A C 1
ATOM 6443 O O . SER A 1 801 ? 9.031 -14.734 -26.656 1 88.62 801 SER A O 1
ATOM 6445 N N . LYS A 1 802 ? 7.129 -15.969 -26.641 1 88.31 802 LYS A N 1
ATOM 6446 C CA . LYS A 1 802 ? 6.195 -14.852 -26.766 1 88.31 802 LYS A CA 1
ATOM 6447 C C . LYS A 1 802 ? 4.957 -15.07 -25.891 1 88.31 802 LYS A C 1
ATOM 6449 O O . LYS A 1 802 ? 4.613 -16.203 -25.578 1 88.31 802 LYS A O 1
ATOM 6454 N N . PRO A 1 803 ? 4.309 -14.023 -25.531 1 83.25 803 PRO A N 1
ATOM 6455 C CA . PRO A 1 803 ? 3.096 -14.164 -24.734 1 83.25 803 PRO A CA 1
ATOM 6456 C C . PRO A 1 803 ? 2.016 -14.992 -25.422 1 83.25 803 PRO A C 1
ATOM 6458 O O . PRO A 1 803 ? 1.388 -15.852 -24.797 1 83.25 803 PRO A O 1
ATOM 6461 N N . VAL A 1 804 ? 1.863 -14.742 -26.734 1 89.94 804 VAL A N 1
ATOM 6462 C CA . VAL A 1 804 ? 0.855 -15.461 -27.516 1 89.94 804 VAL A CA 1
ATOM 6463 C C . VAL A 1 804 ? 1.526 -16.234 -28.641 1 89.94 804 VAL A C 1
ATOM 6465 O O . VAL A 1 804 ? 2.256 -15.664 -29.453 1 89.94 804 VAL A O 1
ATOM 6468 N N . VAL A 1 805 ? 1.288 -17.531 -28.656 1 94.38 805 VAL A N 1
ATOM 6469 C CA . VAL A 1 805 ? 1.854 -18.375 -29.703 1 94.38 805 VAL A CA 1
ATOM 6470 C C . VAL A 1 805 ? 0.738 -19.141 -30.406 1 94.38 805 VAL A C 1
ATOM 6472 O O . VAL A 1 805 ? -0.113 -19.75 -29.766 1 94.38 805 VAL A O 1
ATOM 6475 N N . ILE A 1 806 ? 0.712 -19.031 -31.719 1 95.94 806 ILE A N 1
ATOM 6476 C CA . ILE A 1 806 ? -0.212 -19.766 -32.562 1 95.94 806 ILE A CA 1
ATOM 6477 C C . ILE A 1 806 ? 0.542 -20.875 -33.312 1 95.94 806 ILE A C 1
ATOM 6479 O O . ILE A 1 806 ? 1.388 -20.594 -34.156 1 95.94 806 ILE A O 1
ATOM 6483 N N . ALA A 1 807 ? 0.29 -22.062 -32.969 1 96.44 807 ALA A N 1
ATOM 6484 C CA . ALA A 1 807 ? 0.919 -23.219 -33.594 1 96.44 807 ALA A CA 1
ATOM 6485 C C . ALA A 1 807 ? 0.057 -23.75 -34.75 1 96.44 807 ALA A C 1
ATOM 6487 O O . ALA A 1 807 ? -1.118 -24.062 -34.562 1 96.44 807 ALA A O 1
ATOM 6488 N N . VAL A 1 808 ? 0.67 -23.875 -35.969 1 94.88 808 VAL A N 1
ATOM 6489 C CA . VAL A 1 808 ? -0.09 -24.281 -37.156 1 94.88 808 VAL A CA 1
ATOM 6490 C C . VAL A 1 808 ? 0.283 -25.719 -37.531 1 94.88 808 VAL A C 1
ATOM 6492 O O . VAL A 1 808 ? 1.441 -26 -37.844 1 94.88 808 VAL A O 1
ATOM 6495 N N . HIS A 1 809 ? -0.58 -26.641 -37.531 1 92.56 809 HIS A N 1
ATOM 6496 C CA . HIS A 1 809 ? -0.468 -28.031 -37.969 1 92.56 809 HIS A CA 1
ATOM 6497 C C . HIS A 1 809 ? 0.799 -28.672 -37.438 1 92.56 809 HIS A C 1
ATOM 6499 O O . HIS A 1 809 ? 1.65 -29.125 -38.219 1 92.56 809 HIS A O 1
ATOM 6505 N N . PRO A 1 810 ? 0.884 -28.75 -36.125 1 93.06 810 PRO A N 1
ATOM 6506 C CA . PRO A 1 810 ? 2.084 -29.375 -35.531 1 93.06 810 PRO A CA 1
ATOM 6507 C C . PRO A 1 810 ? 2.266 -30.828 -35.969 1 93.06 810 PRO A C 1
ATOM 6509 O O . PRO A 1 810 ? 1.373 -31.656 -35.781 1 93.06 810 PRO A O 1
ATOM 6512 N N . LYS A 1 811 ? 3.361 -31.109 -36.594 1 90.19 811 LYS A N 1
ATOM 6513 C CA . LYS A 1 811 ? 3.699 -32.438 -37.062 1 90.19 811 LYS A CA 1
ATOM 6514 C C . LYS A 1 811 ? 5.211 -32.625 -37.188 1 90.19 811 LYS A C 1
ATOM 6516 O O . LYS A 1 811 ? 5.945 -31.656 -37.375 1 90.19 811 LYS A O 1
ATOM 6521 N N . ILE A 1 812 ? 5.676 -33.781 -37 1 89.44 812 ILE A N 1
ATOM 6522 C CA . ILE A 1 812 ? 7.094 -34.094 -37.125 1 89.44 812 ILE A CA 1
ATOM 6523 C C . ILE A 1 812 ? 7.254 -35.469 -37.75 1 89.44 812 ILE A C 1
ATOM 6525 O O . ILE A 1 812 ? 6.379 -36.312 -37.594 1 89.44 812 ILE A O 1
ATOM 6529 N N . ASN A 1 813 ? 8.305 -35.594 -38.5 1 87.56 813 ASN A N 1
ATOM 6530 C CA . ASN A 1 813 ? 8.641 -36.906 -39.062 1 87.56 813 ASN A CA 1
ATOM 6531 C C . ASN A 1 813 ? 9.18 -37.844 -37.969 1 87.56 813 ASN A C 1
ATOM 6533 O O . ASN A 1 813 ? 10.242 -37.594 -37.406 1 87.56 813 ASN A O 1
ATOM 6537 N N . PRO A 1 814 ? 8.461 -38.906 -37.719 1 87.44 814 PRO A N 1
ATOM 6538 C CA . PRO A 1 814 ? 8.883 -39.812 -36.656 1 87.44 814 PRO A CA 1
ATOM 6539 C C . PRO A 1 814 ? 10.258 -40.406 -36.875 1 87.44 814 PRO A C 1
ATOM 6541 O O . PRO A 1 814 ? 10.93 -40.812 -35.938 1 87.44 814 PRO A O 1
ATOM 6544 N N . GLN A 1 815 ? 10.719 -40.5 -38.062 1 85.5 815 GLN A N 1
ATOM 6545 C CA . GLN A 1 815 ? 12.016 -41.062 -38.375 1 85.5 815 GLN A CA 1
ATOM 6546 C C . GLN A 1 815 ? 13.148 -40.125 -38 1 85.5 815 GLN A C 1
ATOM 6548 O O . GLN A 1 815 ? 14.25 -40.562 -37.656 1 85.5 815 GLN A O 1
ATOM 6553 N N . THR A 1 816 ? 12.758 -38.906 -37.969 1 85.94 816 THR A N 1
ATOM 6554 C CA . THR A 1 816 ? 13.828 -37.938 -37.781 1 85.94 816 THR A CA 1
ATOM 6555 C C . THR A 1 816 ? 13.672 -37.219 -36.469 1 85.94 816 THR A C 1
ATOM 6557 O O . THR A 1 816 ? 14.617 -36.594 -35.969 1 85.94 816 THR A O 1
ATOM 6560 N N . GLY A 1 817 ? 12.484 -37.344 -36 1 89.69 817 GLY A N 1
ATOM 6561 C CA . GLY A 1 817 ? 12.289 -36.531 -34.781 1 89.69 817 GLY A CA 1
ATOM 6562 C C . GLY A 1 817 ? 11.359 -37.188 -33.781 1 89.69 817 GLY A C 1
ATOM 6563 O O . GLY A 1 817 ? 10.617 -38.125 -34.125 1 89.69 817 GLY A O 1
ATOM 6564 N N . ASP A 1 818 ? 11.461 -36.719 -32.5 1 90.06 818 ASP A N 1
ATOM 6565 C CA . ASP A 1 818 ? 10.602 -37.156 -31.406 1 90.06 818 ASP A CA 1
ATOM 6566 C C . ASP A 1 818 ? 9.398 -36.25 -31.25 1 90.06 818 ASP A C 1
ATOM 6568 O O . ASP A 1 818 ? 9.562 -35.062 -30.953 1 90.06 818 ASP A O 1
ATOM 6572 N N . TYR A 1 819 ? 8.258 -36.781 -31.344 1 90.38 819 TYR A N 1
ATOM 6573 C CA . TYR A 1 819 ? 7.039 -36 -31.328 1 90.38 819 TYR A CA 1
ATOM 6574 C C . TYR A 1 819 ? 6.832 -35.312 -29.984 1 90.38 819 TYR A C 1
ATOM 6576 O O . TYR A 1 819 ? 6.445 -34.156 -29.922 1 90.38 819 TYR A O 1
ATOM 6584 N N . ASN A 1 820 ? 6.969 -36.062 -28.891 1 89.25 820 ASN A N 1
ATOM 6585 C CA . ASN A 1 820 ? 6.762 -35.5 -27.562 1 89.25 820 ASN A CA 1
ATOM 6586 C C . ASN A 1 820 ? 7.707 -34.312 -27.297 1 89.25 820 ASN A C 1
ATOM 6588 O O . ASN A 1 820 ? 7.293 -33.312 -26.75 1 89.25 820 ASN A O 1
ATOM 6592 N N . LYS A 1 821 ? 8.875 -34.5 -27.688 1 90.19 821 LYS A N 1
ATOM 6593 C CA . LYS A 1 821 ? 9.844 -33.406 -27.5 1 90.19 821 LYS A CA 1
ATOM 6594 C C . LYS A 1 821 ? 9.523 -32.219 -28.391 1 90.19 821 LYS A C 1
ATOM 6596 O O . LYS A 1 821 ? 9.758 -31.078 -28 1 90.19 821 LYS A O 1
ATOM 6601 N N . PHE A 1 822 ? 9.047 -32.562 -29.562 1 92.56 822 PHE A N 1
ATOM 6602 C CA . PHE A 1 822 ? 8.633 -31.484 -30.469 1 92.56 822 PHE A CA 1
ATOM 6603 C C . PHE A 1 822 ? 7.504 -30.672 -29.875 1 92.56 822 PHE A C 1
ATOM 6605 O O . PHE A 1 822 ? 7.539 -29.438 -29.906 1 92.56 822 PHE A O 1
ATOM 6612 N N . MET A 1 823 ? 6.559 -31.344 -29.312 1 92.62 823 MET A N 1
ATOM 6613 C CA . MET A 1 823 ? 5.418 -30.656 -28.703 1 92.62 823 MET A CA 1
ATOM 6614 C C . MET A 1 823 ? 5.855 -29.844 -27.484 1 92.62 823 MET A C 1
ATOM 6616 O O . MET A 1 823 ? 5.363 -28.734 -27.266 1 92.62 823 MET A O 1
ATOM 6620 N N . LEU A 1 824 ? 6.68 -30.406 -26.766 1 90.75 824 LEU A N 1
ATOM 6621 C CA . LEU A 1 824 ? 7.207 -29.688 -25.609 1 90.75 824 LEU A CA 1
ATOM 6622 C C . LEU A 1 824 ? 7.895 -28.391 -26.047 1 90.75 824 LEU A C 1
ATOM 6624 O O . LEU A 1 824 ? 7.723 -27.344 -25.406 1 90.75 824 LEU A O 1
ATOM 6628 N N . ASN A 1 825 ? 8.648 -28.484 -27.031 1 92.06 825 ASN A N 1
ATOM 6629 C CA . ASN A 1 825 ? 9.312 -27.312 -27.578 1 92.06 825 ASN A CA 1
ATOM 6630 C C . ASN A 1 825 ? 8.312 -26.25 -28.031 1 92.06 825 ASN A C 1
ATOM 6632 O O . ASN A 1 825 ? 8.492 -25.062 -27.75 1 92.06 825 ASN A O 1
ATOM 6636 N N . LEU A 1 826 ? 7.344 -26.703 -28.609 1 93.75 826 LEU A N 1
ATOM 6637 C CA . LEU A 1 826 ? 6.309 -25.797 -29.125 1 93.75 826 LEU A CA 1
ATOM 6638 C C . LEU A 1 826 ? 5.574 -25.109 -27.969 1 93.75 826 LEU A C 1
ATOM 6640 O O . LEU A 1 826 ? 5.422 -23.891 -27.969 1 93.75 826 LEU A O 1
ATOM 6644 N N . ILE A 1 827 ? 5.129 -25.859 -27 1 92.88 827 ILE A N 1
ATOM 6645 C CA . ILE A 1 827 ? 4.336 -25.344 -25.875 1 92.88 827 ILE A CA 1
ATOM 6646 C C . ILE A 1 827 ? 5.164 -24.359 -25.062 1 92.88 827 ILE A C 1
ATOM 6648 O O . ILE A 1 827 ? 4.656 -23.312 -24.625 1 92.88 827 ILE A O 1
ATOM 6652 N N . SER A 1 828 ? 6.359 -24.625 -24.844 1 90.25 828 SER A N 1
ATOM 6653 C CA . SER A 1 828 ? 7.23 -23.844 -23.969 1 90.25 828 SER A CA 1
ATOM 6654 C C . SER A 1 828 ? 7.535 -22.469 -24.578 1 90.25 828 SER A C 1
ATOM 6656 O O . SER A 1 828 ? 8.062 -21.594 -23.891 1 90.25 828 SER A O 1
ATOM 6658 N N . ARG A 1 829 ? 7.145 -22.25 -25.797 1 91.19 829 ARG A N 1
ATOM 6659 C CA . ARG A 1 829 ? 7.371 -20.953 -26.438 1 91.19 829 ARG A CA 1
ATOM 6660 C C . ARG A 1 829 ? 6.328 -19.938 -26 1 91.19 829 ARG A C 1
ATOM 6662 O O . ARG A 1 829 ? 6.539 -18.719 -26.109 1 91.19 829 ARG A O 1
ATOM 6669 N N . ALA A 1 830 ? 5.211 -20.438 -25.531 1 90.5 830 ALA A N 1
ATOM 6670 C CA . ALA A 1 830 ? 4.133 -19.562 -25.078 1 90.5 830 ALA A CA 1
ATOM 6671 C C . ALA A 1 830 ? 4.246 -19.297 -23.578 1 90.5 830 ALA A C 1
ATOM 6673 O O . ALA A 1 830 ? 4.457 -20.219 -22.797 1 90.5 830 ALA A O 1
ATOM 6674 N N . SER A 1 831 ? 4.066 -18.047 -23.297 1 84.69 831 SER A N 1
ATOM 6675 C CA . SER A 1 831 ? 4.137 -17.734 -21.875 1 84.69 831 SER A CA 1
ATOM 6676 C C . SER A 1 831 ? 2.746 -17.516 -21.281 1 84.69 831 SER A C 1
ATOM 6678 O O . SER A 1 831 ? 2.533 -17.734 -20.094 1 84.69 831 SER A O 1
ATOM 6680 N N . SER A 1 832 ? 1.806 -17.078 -22.109 1 81.44 832 SER A N 1
ATOM 6681 C CA . SER A 1 832 ? 0.489 -16.75 -21.578 1 81.44 832 SER A CA 1
ATOM 6682 C C . SER A 1 832 ? -0.611 -17.531 -22.281 1 81.44 832 SER A C 1
ATOM 6684 O O . SER A 1 832 ? -1.453 -18.156 -21.641 1 81.44 832 SER A O 1
ATOM 6686 N N . GLN A 1 833 ? -0.563 -17.453 -23.641 1 88.19 833 GLN A N 1
ATOM 6687 C CA . GLN A 1 833 ? -1.621 -18.062 -24.438 1 88.19 833 GLN A CA 1
ATOM 6688 C C . GLN A 1 833 ? -1.041 -18.922 -25.562 1 88.19 833 GLN A C 1
ATOM 6690 O O . GLN A 1 833 ? -0.127 -18.484 -26.281 1 88.19 833 GLN A O 1
ATOM 6695 N N . LEU A 1 834 ? -1.544 -20.156 -25.641 1 94.19 834 LEU A N 1
ATOM 6696 C CA . LEU A 1 834 ? -1.197 -21.047 -26.734 1 94.19 834 LEU A CA 1
ATOM 6697 C C . LEU A 1 834 ? -2.438 -21.438 -27.531 1 94.19 834 LEU A C 1
ATOM 6699 O O . LEU A 1 834 ? -3.455 -21.828 -26.953 1 94.19 834 LEU A O 1
ATOM 6703 N N . ILE A 1 835 ? -2.408 -21.203 -28.828 1 94.62 835 ILE A N 1
ATOM 6704 C CA . ILE A 1 835 ? -3.447 -21.641 -29.75 1 94.62 835 ILE A CA 1
ATOM 6705 C C . ILE A 1 835 ? -2.885 -22.703 -30.688 1 94.62 835 ILE A C 1
ATOM 6707 O O . ILE A 1 835 ? -1.865 -22.484 -31.344 1 94.62 835 ILE A O 1
ATOM 6711 N N . ILE A 1 836 ? -3.5 -23.828 -30.75 1 95.81 836 ILE A N 1
ATOM 6712 C CA . ILE A 1 836 ? -3.053 -24.906 -31.625 1 95.81 836 ILE A CA 1
ATOM 6713 C C . ILE A 1 836 ? -4.098 -25.141 -32.719 1 95.81 836 ILE A C 1
ATOM 6715 O O . ILE A 1 836 ? -5.254 -25.453 -32.406 1 95.81 836 ILE A O 1
ATOM 6719 N N . ILE A 1 837 ? -3.695 -24.969 -33.969 1 95.06 837 ILE A N 1
ATOM 6720 C CA . ILE A 1 837 ? -4.547 -25.25 -35.094 1 95.06 837 ILE A CA 1
ATOM 6721 C C . ILE A 1 837 ? -4.168 -26.609 -35.719 1 95.06 837 ILE A C 1
ATOM 6723 O O . ILE A 1 837 ? -3.123 -26.734 -36.344 1 95.06 837 ILE A O 1
ATOM 6727 N N . SER A 1 838 ? -5.016 -27.609 -35.562 1 93.44 838 SER A N 1
ATOM 6728 C CA . SER A 1 838 ? -4.758 -28.938 -36.094 1 93.44 838 SER A CA 1
ATOM 6729 C C . SER A 1 838 ? -5.219 -29.047 -37.562 1 93.44 838 SER A C 1
ATOM 6731 O O . SER A 1 838 ? -6.102 -28.297 -38 1 93.44 838 SER A O 1
ATOM 6733 N N . ALA A 1 839 ? -4.59 -29.938 -38.312 1 89.31 839 ALA A N 1
ATOM 6734 C CA . ALA A 1 839 ? -4.926 -30.141 -39.719 1 89.31 839 ALA A CA 1
ATOM 6735 C C . ALA A 1 839 ? -6.266 -30.859 -39.875 1 89.31 839 ALA A C 1
ATOM 6737 O O . ALA A 1 839 ? -6.914 -30.766 -40.906 1 89.31 839 ALA A O 1
ATOM 6738 N N . SER A 1 840 ? -6.637 -31.688 -38.844 1 88 840 SER A N 1
ATOM 6739 C CA . SER A 1 840 ? -7.895 -32.438 -38.875 1 88 840 SER A CA 1
ATOM 6740 C C . SER A 1 840 ? -8.586 -32.406 -37.531 1 88 840 SER A C 1
ATOM 6742 O O . SER A 1 840 ? -7.945 -32.125 -36.5 1 88 840 SER A O 1
ATOM 6744 N N . ASP A 1 841 ? -9.797 -32.719 -37.562 1 84.5 841 ASP A N 1
ATOM 6745 C CA . ASP A 1 841 ? -10.57 -32.75 -36.312 1 84.5 841 ASP A CA 1
ATOM 6746 C C . ASP A 1 841 ? -10.102 -33.906 -35.406 1 84.5 841 ASP A C 1
ATOM 6748 O O . ASP A 1 841 ? -10.156 -33.781 -34.188 1 84.5 841 ASP A O 1
ATOM 6752 N N . ASN A 1 842 ? -9.688 -34.875 -36.062 1 83.75 842 ASN A N 1
ATOM 6753 C CA . ASN A 1 842 ? -9.188 -36 -35.281 1 83.75 842 ASN A CA 1
ATOM 6754 C C . ASN A 1 842 ? -7.938 -35.625 -34.5 1 83.75 842 ASN A C 1
ATOM 6756 O O . ASN A 1 842 ? -7.789 -36 -33.344 1 83.75 842 ASN A O 1
ATOM 6760 N N . ASP A 1 843 ? -7.086 -35 -35.156 1 87.69 843 ASP A N 1
ATOM 6761 C CA . ASP A 1 843 ? -5.875 -34.531 -34.5 1 87.69 843 ASP A CA 1
ATOM 6762 C C . ASP A 1 843 ? -6.203 -33.562 -33.344 1 87.69 843 ASP A C 1
ATOM 6764 O O . ASP A 1 843 ? -5.57 -33.625 -32.281 1 87.69 843 ASP A O 1
ATOM 6768 N N . LYS A 1 844 ? -7.078 -32.719 -33.625 1 90.44 844 LYS A N 1
ATOM 6769 C CA . LYS A 1 844 ? -7.531 -31.766 -32.625 1 90.44 844 LYS A CA 1
ATOM 6770 C C . LYS A 1 844 ? -8.062 -32.5 -31.391 1 90.44 844 LYS A C 1
ATOM 6772 O O . LYS A 1 844 ? -7.688 -32.156 -30.266 1 90.44 844 LYS A O 1
ATOM 6777 N N . SER A 1 845 ? -8.852 -33.406 -31.625 1 84.88 845 SER A N 1
ATOM 6778 C CA . SER A 1 845 ? -9.461 -34.156 -30.516 1 84.88 845 SER A CA 1
ATOM 6779 C C . SER A 1 845 ? -8.406 -34.906 -29.719 1 84.88 845 SER A C 1
ATOM 6781 O O . SER A 1 845 ? -8.523 -35.031 -28.5 1 84.88 845 SER A O 1
ATOM 6783 N N . GLN A 1 846 ? -7.48 -35.406 -30.312 1 84.75 846 GLN A N 1
ATOM 6784 C CA . GLN A 1 846 ? -6.41 -36.125 -29.641 1 84.75 846 GLN A CA 1
ATOM 6785 C C . GLN A 1 846 ? -5.625 -35.188 -28.703 1 84.75 846 GLN A C 1
ATOM 6787 O O . GLN A 1 846 ? -5.297 -35.562 -27.578 1 84.75 846 GLN A O 1
ATOM 6792 N N . LEU A 1 847 ? -5.355 -34.125 -29.25 1 88.69 847 LEU A N 1
ATOM 6793 C CA . LEU A 1 847 ? -4.605 -33.156 -28.453 1 88.69 847 LEU A CA 1
ATOM 6794 C C . LEU A 1 847 ? -5.441 -32.625 -27.297 1 88.69 847 LEU A C 1
ATOM 6796 O O . LEU A 1 847 ? -4.922 -32.406 -26.203 1 88.69 847 LEU A O 1
ATOM 6800 N N . MET A 1 848 ? -6.609 -32.375 -27.609 1 85.81 848 MET A N 1
ATOM 6801 C CA . MET A 1 848 ? -7.52 -31.922 -26.562 1 85.81 848 MET A CA 1
ATOM 6802 C C . MET A 1 848 ? -7.648 -32.969 -25.469 1 85.81 848 MET A C 1
ATOM 6804 O O . MET A 1 848 ? -7.711 -32.625 -24.281 1 85.81 848 MET A O 1
ATOM 6808 N N . ASP A 1 849 ? -7.688 -34.125 -25.875 1 77.88 849 ASP A N 1
ATOM 6809 C CA . ASP A 1 849 ? -7.762 -35.219 -24.922 1 77.88 849 ASP A CA 1
ATOM 6810 C C . ASP A 1 849 ? -6.508 -35.281 -24.047 1 77.88 849 ASP A C 1
ATOM 6812 O O . ASP A 1 849 ? -6.598 -35.5 -22.844 1 77.88 849 ASP A O 1
ATOM 6816 N N . LYS A 1 850 ? -5.492 -35.156 -24.656 1 83.69 850 LYS A N 1
ATOM 6817 C CA . LYS A 1 850 ? -4.23 -35.156 -23.922 1 83.69 850 LYS A CA 1
ATOM 6818 C C . LYS A 1 850 ? -4.156 -34 -22.969 1 83.69 850 LYS A C 1
ATOM 6820 O O . LYS A 1 850 ? -3.623 -34.125 -21.859 1 83.69 850 LYS A O 1
ATOM 6825 N N . TYR A 1 851 ? -4.57 -32.875 -23.5 1 84.12 851 TYR A N 1
ATOM 6826 C CA . TYR A 1 851 ? -4.605 -31.656 -22.672 1 84.12 851 TYR A CA 1
ATOM 6827 C C . TYR A 1 851 ? -5.484 -31.875 -21.453 1 84.12 851 TYR A C 1
ATOM 6829 O O . TYR A 1 851 ? -5.137 -31.422 -20.344 1 84.12 851 TYR A O 1
ATOM 6837 N N . ASN A 1 852 ? -6.57 -32.406 -21.672 1 64.81 852 ASN A N 1
ATOM 6838 C CA . ASN A 1 852 ? -7.562 -32.594 -20.609 1 64.81 852 ASN A CA 1
ATOM 6839 C C . ASN A 1 852 ? -7.23 -33.781 -19.719 1 64.81 852 ASN A C 1
ATOM 6841 O O . ASN A 1 852 ? -7.824 -33.938 -18.656 1 64.81 852 ASN A O 1
ATOM 6845 N N . ASP A 1 853 ? -6.285 -34.625 -20.172 1 61.97 853 ASP A N 1
ATOM 6846 C CA . ASP A 1 853 ? -5.895 -35.781 -19.406 1 61.97 853 ASP A CA 1
ATOM 6847 C C . ASP A 1 853 ? -5.043 -35.406 -18.203 1 61.97 853 ASP A C 1
ATOM 6849 O O . ASP A 1 853 ? -4.102 -34.625 -18.328 1 61.97 853 ASP A O 1
ATOM 6853 N N . MET B 1 1 ? -30.297 28.875 4.973 1 74.5 1 MET B N 1
ATOM 6854 C CA . MET B 1 1 ? -30.219 27.672 4.156 1 74.5 1 MET B CA 1
ATOM 6855 C C . MET B 1 1 ? -31.125 26.578 4.711 1 74.5 1 MET B C 1
ATOM 6857 O O . MET B 1 1 ? -31.172 26.359 5.922 1 74.5 1 MET B O 1
ATOM 6861 N N . ASP B 1 2 ? -31.969 26.016 3.93 1 80.06 2 ASP B N 1
ATOM 6862 C CA . ASP B 1 2 ? -32.875 24.953 4.355 1 80.06 2 ASP B CA 1
ATOM 6863 C C . ASP B 1 2 ? -32.188 23.594 4.277 1 80.06 2 ASP B C 1
ATOM 6865 O O . ASP B 1 2 ? -31.906 23.094 3.186 1 80.06 2 ASP B O 1
ATOM 6869 N N . LEU B 1 3 ? -31.891 23.141 5.469 1 87.25 3 LEU B N 1
ATOM 6870 C CA . LEU B 1 3 ? -31.172 21.859 5.551 1 87.25 3 LEU B CA 1
ATOM 6871 C C . LEU B 1 3 ? -32.125 20.734 5.902 1 87.25 3 LEU B C 1
ATOM 6873 O O . LEU B 1 3 ? -31.703 19.594 6.094 1 87.25 3 LEU B O 1
ATOM 6877 N N . SER B 1 4 ? -33.406 20.984 5.898 1 85.88 4 SER B N 1
ATOM 6878 C CA . SER B 1 4 ? -34.375 20.047 6.449 1 85.88 4 SER B CA 1
ATOM 6879 C C . SER B 1 4 ? -34.562 18.828 5.535 1 85.88 4 SER B C 1
ATOM 6881 O O . SER B 1 4 ? -35 17.781 5.98 1 85.88 4 SER B O 1
ATOM 6883 N N . LYS B 1 5 ? -34.156 18.969 4.328 1 89.38 5 LYS B N 1
ATOM 6884 C CA . LYS B 1 5 ? -34.375 17.875 3.398 1 89.38 5 LYS B CA 1
ATOM 6885 C C . LYS B 1 5 ? -33.094 17.156 3.064 1 89.38 5 LYS B C 1
ATOM 6887 O O . LYS B 1 5 ? -33.062 16.281 2.193 1 89.38 5 LYS B O 1
ATOM 6892 N N . LEU B 1 6 ? -32.062 17.5 3.678 1 92 6 LEU B N 1
ATOM 6893 C CA . LEU B 1 6 ? -30.766 16.875 3.393 1 92 6 LEU B CA 1
ATOM 6894 C C . LEU B 1 6 ? -30.484 15.734 4.367 1 92 6 LEU B C 1
ATOM 6896 O O . LEU B 1 6 ? -30.641 15.898 5.582 1 92 6 LEU B O 1
ATOM 6900 N N . GLY B 1 7 ? -30.234 14.562 3.795 1 92.19 7 GLY B N 1
ATOM 6901 C CA . GLY B 1 7 ? -29.844 13.43 4.613 1 92.19 7 GLY B CA 1
ATOM 6902 C C . GLY B 1 7 ? -28.438 13.539 5.156 1 92.19 7 GLY B C 1
ATOM 6903 O O . GLY B 1 7 ? -27.562 12.758 4.793 1 92.19 7 GLY B O 1
ATOM 6904 N N . GLU B 1 8 ? -28.219 14.539 6.109 1 93.69 8 GLU B N 1
ATOM 6905 C CA . GLU B 1 8 ? -26.906 14.805 6.688 1 93.69 8 GLU B CA 1
ATOM 6906 C C . GLU B 1 8 ? -26.969 14.836 8.211 1 93.69 8 GLU B C 1
ATOM 6908 O O . GLU B 1 8 ? -28 15.172 8.789 1 93.69 8 GLU B O 1
ATOM 6913 N N . THR B 1 9 ? -25.875 14.43 8.797 1 94.38 9 THR B N 1
ATOM 6914 C CA . THR B 1 9 ? -25.703 14.664 10.227 1 94.38 9 THR B CA 1
ATOM 6915 C C . THR B 1 9 ? -25.328 16.125 10.492 1 94.38 9 THR B C 1
ATOM 6917 O O . THR B 1 9 ? -24.359 16.625 9.938 1 94.38 9 THR B O 1
ATOM 6920 N N . ILE B 1 10 ? -26.109 16.781 11.344 1 95.56 10 ILE B N 1
ATOM 6921 C CA . ILE B 1 10 ? -25.875 18.203 11.617 1 95.56 10 ILE B CA 1
ATOM 6922 C C . ILE B 1 10 ? -25.484 18.375 13.086 1 95.56 10 ILE B C 1
ATOM 6924 O O . ILE B 1 10 ? -26.203 17.922 13.984 1 95.56 10 ILE B O 1
ATOM 6928 N N . LEU B 1 11 ? -24.344 18.938 13.312 1 96.06 11 LEU B N 1
ATOM 6929 C CA . LEU B 1 11 ? -23.906 19.328 14.648 1 96.06 11 LEU B CA 1
ATOM 6930 C C . LEU B 1 11 ? -24.016 20.844 14.836 1 96.06 11 LEU B C 1
ATOM 6932 O O . LEU B 1 11 ? -23.859 21.594 13.875 1 96.06 11 LEU B O 1
ATOM 6936 N N . HIS B 1 12 ? -24.266 21.266 16.016 1 94.88 12 HIS B N 1
ATOM 6937 C CA . HIS B 1 12 ? -24.422 22.688 16.328 1 94.88 12 HIS B CA 1
ATOM 6938 C C . HIS B 1 12 ? -23.375 23.125 17.344 1 94.88 12 HIS B C 1
ATOM 6940 O O . HIS B 1 12 ? -23.062 22.391 18.281 1 94.88 12 HIS B O 1
ATOM 6946 N N . CYS B 1 13 ? -22.75 24.25 17.031 1 93.81 13 CYS B N 1
ATOM 6947 C CA . CYS B 1 13 ? -21.75 24.797 17.938 1 93.81 13 CYS B CA 1
ATOM 6948 C C . CYS B 1 13 ? -21.766 26.328 17.922 1 93.81 13 CYS B C 1
ATOM 6950 O O . CYS B 1 13 ? -21.984 26.938 16.875 1 93.81 13 CYS B O 1
ATOM 6952 N N . ASP B 1 14 ? -21.578 26.938 19.109 1 93.75 14 ASP B N 1
ATOM 6953 C CA . ASP B 1 14 ? -21.438 28.391 19.203 1 93.75 14 ASP B CA 1
ATOM 6954 C C . ASP B 1 14 ? -20 28.828 18.938 1 93.75 14 ASP B C 1
ATOM 6956 O O . ASP B 1 14 ? -19.062 28.156 19.359 1 93.75 14 ASP B O 1
ATOM 6960 N N . VAL B 1 15 ? -19.922 29.938 18.156 1 94.69 15 VAL B N 1
ATOM 6961 C CA . VAL B 1 15 ? -18.578 30.422 17.891 1 94.69 15 VAL B CA 1
ATOM 6962 C C . VAL B 1 15 ? -18.531 31.938 18.031 1 94.69 15 VAL B C 1
ATOM 6964 O O . VAL B 1 15 ? -19.547 32.625 17.844 1 94.69 15 VAL B O 1
ATOM 6967 N N . ASN B 1 16 ? -17.375 32.406 18.469 1 92.56 16 ASN B N 1
ATOM 6968 C CA . ASN B 1 16 ? -17.031 33.844 18.484 1 92.56 16 ASN B CA 1
ATOM 6969 C C . ASN B 1 16 ? -15.836 34.125 17.578 1 92.56 16 ASN B C 1
ATOM 6971 O O . ASN B 1 16 ? -14.695 33.844 17.938 1 92.56 16 ASN B O 1
ATOM 6975 N N . ILE B 1 17 ? -16.031 34.781 16.453 1 91.56 17 ILE B N 1
ATOM 6976 C CA . ILE B 1 17 ? -15.008 34.938 15.422 1 91.56 17 ILE B CA 1
ATOM 6977 C C . ILE B 1 17 ? -14.023 36.031 15.805 1 91.56 17 ILE B C 1
ATOM 6979 O O . ILE B 1 17 ? -12.992 36.188 15.148 1 91.56 17 ILE B O 1
ATOM 6983 N N . ASN B 1 18 ? -14.25 36.719 16.875 1 88.31 18 ASN B N 1
ATOM 6984 C CA . ASN B 1 18 ? -13.328 37.719 17.375 1 88.31 18 ASN B CA 1
ATOM 6985 C C . ASN B 1 18 ? -12.266 37.125 18.297 1 88.31 18 ASN B C 1
ATOM 6987 O O . ASN B 1 18 ? -11.281 37.781 18.625 1 88.31 18 ASN B O 1
ATOM 6991 N N . LYS B 1 19 ? -12.547 36 18.656 1 88.19 19 LYS B N 1
ATOM 6992 C CA . LYS B 1 19 ? -11.609 35.312 19.531 1 88.19 19 LYS B CA 1
ATOM 6993 C C . LYS B 1 19 ? -10.812 34.25 18.781 1 88.19 19 LYS B C 1
ATOM 6995 O O . LYS B 1 19 ? -11.234 33.812 17.703 1 88.19 19 LYS B O 1
ATOM 7000 N N . ARG B 1 20 ? -9.719 33.875 19.375 1 88 20 ARG B N 1
ATOM 7001 C CA . ARG B 1 20 ? -8.867 32.875 18.766 1 88 20 ARG B CA 1
ATOM 7002 C C . ARG B 1 20 ? -9.57 31.516 18.719 1 88 20 ARG B C 1
ATOM 7004 O O . ARG B 1 20 ? -10.5 31.266 19.484 1 88 20 ARG B O 1
ATOM 7011 N N . VAL B 1 21 ? -9.117 30.688 17.875 1 89.12 21 VAL B N 1
ATOM 7012 C CA . VAL B 1 21 ? -9.766 29.422 17.578 1 89.12 21 VAL B CA 1
ATOM 7013 C C . VAL B 1 21 ? -9.648 28.484 18.781 1 89.12 21 VAL B C 1
ATOM 7015 O O . VAL B 1 21 ? -10.43 27.547 18.922 1 89.12 21 VAL B O 1
ATOM 7018 N N . ASN B 1 22 ? -8.672 28.734 19.719 1 85.31 22 ASN B N 1
ATOM 7019 C CA . ASN B 1 22 ? -8.453 27.828 20.844 1 85.31 22 ASN B CA 1
ATOM 7020 C C . ASN B 1 22 ? -9.102 28.359 22.125 1 85.31 22 ASN B C 1
ATOM 7022 O O . ASN B 1 22 ? -8.891 27.812 23.203 1 85.31 22 ASN B O 1
ATOM 7026 N N . VAL B 1 23 ? -9.875 29.344 21.984 1 82.94 23 VAL B N 1
ATOM 7027 C CA . VAL B 1 23 ? -10.398 30 23.172 1 82.94 23 VAL B CA 1
ATOM 7028 C C . VAL B 1 23 ? -11.883 29.688 23.328 1 82.94 23 VAL B C 1
ATOM 7030 O O . VAL B 1 23 ? -12.656 29.812 22.375 1 82.94 23 VAL B O 1
ATOM 7033 N N . GLY B 1 24 ? -12.211 29.234 24.469 1 80.5 24 GLY B N 1
ATOM 7034 C CA . GLY B 1 24 ? -13.609 29.062 24.828 1 80.5 24 GLY B CA 1
ATOM 7035 C C . GLY B 1 24 ? -14.336 28.047 23.953 1 80.5 24 GLY B C 1
ATOM 7036 O O . GLY B 1 24 ? -13.836 26.938 23.734 1 80.5 24 GLY B O 1
ATOM 7037 N N . TRP B 1 25 ? -15.453 28.5 23.484 1 80.25 25 TRP B N 1
ATOM 7038 C CA . TRP B 1 25 ? -16.344 27.656 22.688 1 80.25 25 TRP B CA 1
ATOM 7039 C C . TRP B 1 25 ? -15.711 27.359 21.328 1 80.25 25 TRP B C 1
ATOM 7041 O O . TRP B 1 25 ? -16.062 26.359 20.688 1 80.25 25 TRP B O 1
ATOM 7051 N N . ASN B 1 26 ? -14.828 28.125 20.922 1 85.56 26 ASN B N 1
ATOM 7052 C CA . ASN B 1 26 ? -14.203 27.938 19.609 1 85.56 26 ASN B CA 1
ATOM 7053 C C . ASN B 1 26 ? -13.406 26.641 19.547 1 85.56 26 ASN B C 1
ATOM 7055 O O . ASN B 1 26 ? -13.156 26.109 18.469 1 85.56 26 ASN B O 1
ATOM 7059 N N . SER B 1 27 ? -13.031 26.156 20.719 1 87.38 27 SER B N 1
ATOM 7060 C CA . SER B 1 27 ? -12.227 24.938 20.766 1 87.38 27 SER B CA 1
ATOM 7061 C C . SER B 1 27 ? -13.047 23.719 20.359 1 87.38 27 SER B C 1
ATOM 7063 O O . SER B 1 27 ? -12.492 22.703 19.953 1 87.38 27 SER B O 1
ATOM 7065 N N . ASN B 1 28 ? -14.352 23.859 20.406 1 92.44 28 ASN B N 1
ATOM 7066 C CA . ASN B 1 28 ? -15.234 22.75 20.062 1 92.44 28 ASN B CA 1
ATOM 7067 C C . ASN B 1 28 ? -15.273 22.516 18.547 1 92.44 28 ASN B C 1
ATOM 7069 O O . ASN B 1 28 ? -15.625 21.438 18.094 1 92.44 28 ASN B O 1
ATOM 7073 N N . VAL B 1 29 ? -14.938 23.562 17.828 1 95.62 29 VAL B N 1
ATOM 7074 C CA . VAL B 1 29 ? -15.039 23.469 16.375 1 95.62 29 VAL B CA 1
ATOM 7075 C C . VAL B 1 29 ? -14.125 22.359 15.859 1 95.62 29 VAL B C 1
ATOM 7077 O O . VAL B 1 29 ? -14.547 21.531 15.047 1 95.62 29 VAL B O 1
ATOM 7080 N N . GLN B 1 30 ? -12.938 22.359 16.375 1 95.31 30 GLN B N 1
ATOM 7081 C CA . GLN B 1 30 ? -11.977 21.344 15.945 1 95.31 30 GLN B CA 1
ATOM 7082 C C . GLN B 1 30 ? -12.453 19.953 16.312 1 95.31 30 GLN B C 1
ATOM 7084 O O . GLN B 1 30 ? -12.281 19 15.539 1 95.31 30 GLN B O 1
ATOM 7089 N N . VAL B 1 31 ? -13.078 19.797 17.438 1 96.69 31 VAL B N 1
ATOM 7090 C CA . VAL B 1 31 ? -13.578 18.516 17.938 1 96.69 31 VAL B CA 1
ATOM 7091 C C . VAL B 1 31 ? -14.727 18.031 17.062 1 96.69 31 VAL B C 1
ATOM 7093 O O . VAL B 1 31 ? -14.758 16.875 16.656 1 96.69 31 VAL B O 1
ATOM 7096 N N . TYR B 1 32 ? -15.633 18.953 16.781 1 97.5 32 TYR B N 1
ATOM 7097 C CA . TYR B 1 32 ? -16.797 18.594 15.984 1 97.5 32 TYR B CA 1
ATOM 7098 C C . TYR B 1 32 ? -16.406 18.281 14.547 1 97.5 32 TYR B C 1
ATOM 7100 O O . TYR B 1 32 ? -16.969 17.375 13.922 1 97.5 32 TYR B O 1
ATOM 7108 N N . LEU B 1 33 ? -15.492 19.062 14.031 1 97.5 33 LEU B N 1
ATOM 7109 C CA . LEU B 1 33 ? -15.008 18.781 12.68 1 97.5 33 LEU B CA 1
ATOM 7110 C C . LEU B 1 33 ? -14.352 17.406 12.617 1 97.5 33 LEU B C 1
ATOM 7112 O O . LEU B 1 33 ? -14.57 16.656 11.672 1 97.5 33 LEU B O 1
ATOM 7116 N N . CYS B 1 34 ? -13.531 17.078 13.641 1 97.81 34 CYS B N 1
ATOM 7117 C CA . CYS B 1 34 ? -12.914 15.766 13.711 1 97.81 34 CYS B CA 1
ATOM 7118 C C . CYS B 1 34 ? -13.969 14.664 13.734 1 97.81 34 CYS B C 1
ATOM 7120 O O . CYS B 1 34 ? -13.836 13.656 13.047 1 97.81 34 CYS B O 1
ATOM 7122 N N . ALA B 1 35 ? -15.031 14.883 14.5 1 98 35 ALA B N 1
ATOM 7123 C CA . ALA B 1 35 ? -16.109 13.898 14.609 1 98 35 ALA B CA 1
ATOM 7124 C C . ALA B 1 35 ? -16.797 13.695 13.273 1 98 35 ALA B C 1
ATOM 7126 O O . ALA B 1 35 ? -17.078 12.555 12.875 1 98 35 ALA B O 1
ATOM 7127 N N . LEU B 1 36 ? -17.094 14.734 12.586 1 97.88 36 LEU B N 1
ATOM 7128 C CA . LEU B 1 36 ? -17.766 14.648 11.297 1 97.88 36 LEU B CA 1
ATOM 7129 C C . LEU B 1 36 ? -16.859 13.984 10.258 1 97.88 36 LEU B C 1
ATOM 7131 O O . LEU B 1 36 ? -17.312 13.141 9.477 1 97.88 36 LEU B O 1
ATOM 7135 N N . LEU B 1 37 ? -15.602 14.344 10.258 1 97.69 37 LEU B N 1
ATOM 7136 C CA . LEU B 1 37 ? -14.641 13.75 9.336 1 97.69 37 LEU B CA 1
ATOM 7137 C C . LEU B 1 37 ? -14.578 12.234 9.523 1 97.69 37 LEU B C 1
ATOM 7139 O O . LEU B 1 37 ? -14.492 11.492 8.547 1 97.69 37 LEU B O 1
ATOM 7143 N N . ASN B 1 38 ? -14.633 11.773 10.766 1 97.25 38 ASN B N 1
ATOM 7144 C CA . ASN B 1 38 ? -14.477 10.359 11.094 1 97.25 38 ASN B CA 1
ATOM 7145 C C . ASN B 1 38 ? -15.789 9.594 10.93 1 97.25 38 ASN B C 1
ATOM 7147 O O . ASN B 1 38 ? -15.82 8.367 11.055 1 97.25 38 ASN B O 1
ATOM 7151 N N . SER B 1 39 ? -16.906 10.281 10.68 1 96.25 39 SER B N 1
ATOM 7152 C CA . SER B 1 39 ? -18.203 9.625 10.68 1 96.25 39 SER B CA 1
ATOM 7153 C C . SER B 1 39 ? -18.891 9.75 9.328 1 96.25 39 SER B C 1
ATOM 7155 O O . SER B 1 39 ? -20.125 9.703 9.242 1 96.25 39 SER B O 1
ATOM 7157 N N . GLY B 1 40 ? -18.172 10 8.328 1 94.44 40 GLY B N 1
ATOM 7158 C CA . GLY B 1 40 ? -18.734 10.008 6.984 1 94.44 40 GLY B CA 1
ATOM 7159 C C . GLY B 1 40 ? -19.141 11.391 6.512 1 94.44 40 GLY B C 1
ATOM 7160 O O . GLY B 1 40 ? -19.781 11.531 5.465 1 94.44 40 GLY B O 1
ATOM 7161 N N . GLY B 1 41 ? -18.812 12.414 7.254 1 96.19 41 GLY B N 1
ATOM 7162 C CA . GLY B 1 41 ? -19.109 13.781 6.875 1 96.19 41 GLY B CA 1
ATOM 7163 C C . GLY B 1 41 ? -20.375 14.312 7.504 1 96.19 41 GLY B C 1
ATOM 7164 O O . GLY B 1 41 ? -20.891 13.734 8.469 1 96.19 41 GLY B O 1
ATOM 7165 N N . GLY B 1 42 ? -20.828 15.461 7.031 1 96.38 42 GLY B N 1
ATOM 7166 C CA . GLY B 1 42 ? -22.016 16.141 7.543 1 96.38 42 GLY B CA 1
ATOM 7167 C C . GLY B 1 42 ? -21.891 17.656 7.488 1 96.38 42 GLY B C 1
ATOM 7168 O O . GLY B 1 42 ? -21.219 18.203 6.609 1 96.38 42 GLY B O 1
ATOM 7169 N N . ILE B 1 43 ? -22.703 18.344 8.328 1 96.56 43 ILE B N 1
ATOM 7170 C CA . ILE B 1 43 ? -22.719 19.812 8.336 1 96.56 43 ILE B CA 1
ATOM 7171 C C . ILE B 1 43 ? -22.531 20.312 9.766 1 96.56 43 ILE B C 1
ATOM 7173 O O . ILE B 1 43 ? -23.156 19.812 10.703 1 96.56 43 ILE B O 1
ATOM 7177 N N . LEU B 1 44 ? -21.625 21.188 9.914 1 97.06 44 LEU B N 1
ATOM 7178 C CA . LEU B 1 44 ? -21.453 21.875 11.188 1 97.06 44 LEU B CA 1
ATOM 7179 C C . LEU B 1 44 ? -22.094 23.25 11.148 1 97.06 44 LEU B C 1
ATOM 7181 O O . LEU B 1 44 ? -21.672 24.125 10.383 1 97.06 44 LEU B O 1
ATOM 7185 N N . HIS B 1 45 ? -23.109 23.406 11.867 1 96.5 45 HIS B N 1
ATOM 7186 C CA . HIS B 1 45 ? -23.797 24.688 12.008 1 96.5 45 HIS B CA 1
ATOM 7187 C C . HIS B 1 45 ? -23.156 25.531 13.094 1 96.5 45 HIS B C 1
ATOM 7189 O O . HIS B 1 45 ? -23.125 25.141 14.258 1 96.5 45 HIS B O 1
ATOM 7195 N N . LEU B 1 46 ? -22.594 26.656 12.68 1 95.94 46 LEU B N 1
ATOM 7196 C CA . LEU B 1 46 ? -21.922 27.578 13.602 1 95.94 46 LEU B CA 1
ATOM 7197 C C . LEU B 1 46 ? -22.828 28.766 13.914 1 95.94 46 LEU B C 1
ATOM 7199 O O . LEU B 1 46 ? -23.125 29.562 13.031 1 95.94 46 LEU B O 1
ATOM 7203 N N . GLN B 1 47 ? -23.219 28.812 15.148 1 95.06 47 GLN B N 1
ATOM 7204 C CA . GLN B 1 47 ? -23.938 30 15.586 1 95.06 47 GLN B CA 1
ATOM 7205 C C . GLN B 1 47 ? -22.984 31.141 15.938 1 95.06 47 GLN B C 1
ATOM 7207 O O . GLN B 1 47 ? -22.328 31.109 16.969 1 95.06 47 GLN B O 1
ATOM 7212 N N . ASN B 1 48 ? -23 32.125 15.117 1 94.31 48 ASN B N 1
ATOM 7213 C CA . ASN B 1 48 ? -22.078 33.25 15.234 1 94.31 48 ASN B CA 1
ATOM 7214 C C . ASN B 1 48 ? -22.578 34.25 16.266 1 94.31 48 ASN B C 1
ATOM 7216 O O . ASN B 1 48 ? -23.359 35.156 15.938 1 94.31 48 ASN B O 1
ATOM 7220 N N . THR B 1 49 ? -21.969 34.25 17.391 1 91.38 49 THR B N 1
ATOM 7221 C CA . THR B 1 49 ? -22.406 35.094 18.484 1 91.38 49 THR B CA 1
ATOM 7222 C C . THR B 1 49 ? -21.906 36.531 18.297 1 91.38 49 THR B C 1
ATOM 7224 O O . THR B 1 49 ? -22.406 37.438 18.938 1 91.38 49 THR B O 1
ATOM 7227 N N . SER B 1 50 ? -20.969 36.719 17.453 1 88.12 50 SER B N 1
ATOM 7228 C CA . SER B 1 50 ? -20.359 38.031 17.266 1 88.12 50 SER B CA 1
ATOM 7229 C C . SER B 1 50 ? -20.984 38.75 16.094 1 88.12 50 SER B C 1
ATOM 7231 O O . SER B 1 50 ? -20.516 39.812 15.68 1 88.12 50 SER B O 1
ATOM 7233 N N . HIS B 1 51 ? -22.062 38.25 15.5 1 87.88 51 HIS B N 1
ATOM 7234 C CA . HIS B 1 51 ? -22.578 38.781 14.242 1 87.88 51 HIS B CA 1
ATOM 7235 C C . HIS B 1 51 ? -23.062 40.219 14.414 1 87.88 51 HIS B C 1
ATOM 7237 O O . HIS B 1 51 ? -23.109 41 13.445 1 87.88 51 HIS B O 1
ATOM 7243 N N . GLU B 1 52 ? -23.391 40.594 15.656 1 85.06 52 GLU B N 1
ATOM 7244 C CA . GLU B 1 52 ? -23.938 41.938 15.883 1 85.06 52 GLU B CA 1
ATOM 7245 C C . GLU B 1 52 ? -22.844 42.906 16.359 1 85.06 52 GLU B C 1
ATOM 7247 O O . GLU B 1 52 ? -23.094 44.094 16.531 1 85.06 52 GLU B O 1
ATOM 7252 N N . ASN B 1 53 ? -21.703 42.344 16.562 1 84.88 53 ASN B N 1
ATOM 7253 C CA . ASN B 1 53 ? -20.625 43.188 17.031 1 84.88 53 ASN B CA 1
ATOM 7254 C C . ASN B 1 53 ? -20.094 44.094 15.922 1 84.88 53 ASN B C 1
ATOM 7256 O O . ASN B 1 53 ? -19.703 43.625 14.859 1 84.88 53 ASN B O 1
ATOM 7260 N N . ASP B 1 54 ? -20.047 45.375 16.094 1 79.69 54 ASP B N 1
ATOM 7261 C CA . ASP B 1 54 ? -19.625 46.375 15.102 1 79.69 54 ASP B CA 1
ATOM 7262 C C . ASP B 1 54 ? -18.141 46.219 14.781 1 79.69 54 ASP B C 1
ATOM 7264 O O . ASP B 1 54 ? -17.688 46.688 13.742 1 79.69 54 ASP B O 1
ATOM 7268 N N . ASP B 1 55 ? -17.438 45.562 15.641 1 81.88 55 ASP B N 1
ATOM 7269 C CA . ASP B 1 55 ? -16 45.469 15.453 1 81.88 55 ASP B CA 1
ATOM 7270 C C . ASP B 1 55 ? -15.672 44.312 14.5 1 81.88 55 ASP B C 1
ATOM 7272 O O . ASP B 1 55 ? -14.523 44.156 14.07 1 81.88 55 ASP B O 1
ATOM 7276 N N . VAL B 1 56 ? -16.688 43.562 14.117 1 85.19 56 VAL B N 1
ATOM 7277 C CA . VAL B 1 56 ? -16.453 42.406 13.289 1 85.19 56 VAL B CA 1
ATOM 7278 C C . VAL B 1 56 ? -16.594 42.781 11.812 1 85.19 56 VAL B C 1
ATOM 7280 O O . VAL B 1 56 ? -17.484 43.531 11.438 1 85.19 56 VAL B O 1
ATOM 7283 N N . ASN B 1 57 ? -15.648 42.406 11.023 1 81.12 57 ASN B N 1
ATOM 7284 C CA . ASN B 1 57 ? -15.633 42.625 9.586 1 81.12 57 ASN B CA 1
ATOM 7285 C C . ASN B 1 57 ? -15.164 41.406 8.82 1 81.12 57 ASN B C 1
ATOM 7287 O O . ASN B 1 57 ? -15.078 40.312 9.391 1 81.12 57 ASN B O 1
ATOM 7291 N N . PHE B 1 58 ? -14.961 41.594 7.625 1 78 58 PHE B N 1
ATOM 7292 C CA . PHE B 1 58 ? -14.57 40.5 6.75 1 78 58 PHE B CA 1
ATOM 7293 C C . PHE B 1 58 ? -13.219 39.938 7.164 1 78 58 PHE B C 1
ATOM 7295 O O . PHE B 1 58 ? -12.992 38.719 7.074 1 78 58 PHE B O 1
ATOM 7302 N N . LYS B 1 59 ? -12.359 40.656 7.602 1 80.88 59 LYS B N 1
ATOM 7303 C CA . LYS B 1 59 ? -11.023 40.25 8.008 1 80.88 59 LYS B CA 1
ATOM 7304 C C . LYS B 1 59 ? -11.078 39.375 9.266 1 80.88 59 LYS B C 1
ATOM 7306 O O . LYS B 1 59 ? -10.258 38.469 9.453 1 80.88 59 LYS B O 1
ATOM 7311 N N . SER B 1 60 ? -12.055 39.75 10.102 1 87.25 60 SER B N 1
ATOM 7312 C CA . SER B 1 60 ? -12.203 38.969 11.32 1 87.25 60 SER B CA 1
ATOM 7313 C C . SER B 1 60 ? -12.539 37.5 11.008 1 87.25 60 SER B C 1
ATOM 7315 O O . SER B 1 60 ? -11.945 36.594 11.578 1 87.25 60 SER B O 1
ATOM 7317 N N . LEU B 1 61 ? -13.516 37.375 10.133 1 88.75 61 LEU B N 1
ATOM 7318 C CA . LEU B 1 61 ? -13.883 36 9.75 1 88.75 61 LEU B CA 1
ATOM 7319 C C . LEU B 1 61 ? -12.727 35.312 9.047 1 88.75 61 LEU B C 1
ATOM 7321 O O . LEU B 1 61 ? -12.469 34.125 9.281 1 88.75 61 LEU B O 1
ATOM 7325 N N . ASP B 1 62 ? -12.055 36 8.227 1 87.19 62 ASP B N 1
ATOM 7326 C CA . ASP B 1 62 ? -10.93 35.438 7.48 1 87.19 62 ASP B CA 1
ATOM 7327 C C . ASP B 1 62 ? -9.828 34.969 8.422 1 87.19 62 ASP B C 1
ATOM 7329 O O . ASP B 1 62 ? -9.266 33.875 8.227 1 87.19 62 ASP B O 1
ATOM 7333 N N . THR B 1 63 ? -9.484 35.75 9.289 1 89.62 63 THR B N 1
ATOM 7334 C CA . THR B 1 63 ? -8.43 35.438 10.242 1 89.62 63 THR B CA 1
ATOM 7335 C C . THR B 1 63 ? -8.836 34.219 11.102 1 89.62 63 THR B C 1
ATOM 7337 O O . THR B 1 63 ? -8.031 33.312 11.328 1 89.62 63 THR B O 1
ATOM 7340 N N . TRP B 1 64 ? -10.039 34.344 11.602 1 92.75 64 TRP B N 1
ATOM 7341 C CA . TRP B 1 64 ? -10.531 33.25 12.43 1 92.75 64 TRP B CA 1
ATOM 7342 C C . TRP B 1 64 ? -10.562 31.953 11.656 1 92.75 64 TRP B C 1
ATOM 7344 O O . TRP B 1 64 ? -10.109 30.922 12.148 1 92.75 64 TRP B O 1
ATOM 7354 N N . TRP B 1 65 ? -11.133 32 10.461 1 93.38 65 TRP B N 1
ATOM 7355 C CA . TRP B 1 65 ? -11.258 30.797 9.633 1 93.38 65 TRP B CA 1
ATOM 7356 C C . TRP B 1 65 ? -9.883 30.281 9.227 1 93.38 65 TRP B C 1
ATOM 7358 O O . TRP B 1 65 ? -9.68 29.062 9.102 1 93.38 65 TRP B O 1
ATOM 7368 N N . SER B 1 66 ? -8.953 31.141 8.969 1 93.44 66 SER B N 1
ATOM 7369 C CA . SER B 1 66 ? -7.586 30.719 8.688 1 93.44 66 SER B CA 1
ATOM 7370 C C . SER B 1 66 ? -7.02 29.875 9.828 1 93.44 66 SER B C 1
ATOM 7372 O O . SER B 1 66 ? -6.289 28.922 9.594 1 93.44 66 SER B O 1
ATOM 7374 N N . GLY B 1 67 ? -7.336 30.312 11.031 1 94.06 67 GLY B N 1
ATOM 7375 C CA . GLY B 1 67 ? -6.938 29.516 12.188 1 94.06 67 GLY B CA 1
ATOM 7376 C C . GLY B 1 67 ? -7.539 28.125 12.195 1 94.06 67 GLY B C 1
ATOM 7377 O O . GLY B 1 67 ? -6.855 27.156 12.508 1 94.06 67 GLY B O 1
ATOM 7378 N N . VAL B 1 68 ? -8.82 28.062 11.836 1 94.81 68 VAL B N 1
ATOM 7379 C CA . VAL B 1 68 ? -9.516 26.781 11.781 1 94.81 68 VAL B CA 1
ATOM 7380 C C . VAL B 1 68 ? -8.891 25.906 10.695 1 94.81 68 VAL B C 1
ATOM 7382 O O . VAL B 1 68 ? -8.711 24.703 10.891 1 94.81 68 VAL B O 1
ATOM 7385 N N . GLU B 1 69 ? -8.578 26.5 9.602 1 94.19 69 GLU B N 1
ATOM 7386 C CA . GLU B 1 69 ? -7.969 25.766 8.492 1 94.19 69 GLU B CA 1
ATOM 7387 C C . GLU B 1 69 ? -6.625 25.172 8.898 1 94.19 69 GLU B C 1
ATOM 7389 O O . GLU B 1 69 ? -6.293 24.047 8.492 1 94.19 69 GLU B O 1
ATOM 7394 N N . GLN B 1 70 ? -5.871 25.891 9.609 1 93 70 GLN B N 1
ATOM 7395 C CA . GLN B 1 70 ? -4.582 25.391 10.07 1 93 70 GLN B CA 1
ATOM 7396 C C . GLN B 1 70 ? -4.762 24.172 10.984 1 93 70 GLN B C 1
ATOM 7398 O O . GLN B 1 70 ? -4.004 23.203 10.891 1 93 70 GLN B O 1
ATOM 7403 N N . GLN B 1 71 ? -5.723 24.297 11.836 1 93.62 71 GLN B N 1
ATOM 7404 C CA . GLN B 1 71 ? -6.02 23.172 12.711 1 93.62 71 GLN B CA 1
ATOM 7405 C C . GLN B 1 71 ? -6.461 21.953 11.906 1 93.62 71 GLN B C 1
ATOM 7407 O O . GLN B 1 71 ? -6.074 20.828 12.219 1 93.62 71 GLN B O 1
ATOM 7412 N N . LEU B 1 72 ? -7.25 22.234 10.914 1 94.62 72 LEU B N 1
ATOM 7413 C CA . LEU B 1 72 ? -7.762 21.156 10.086 1 94.62 72 LEU B CA 1
ATOM 7414 C C . LEU B 1 72 ? -6.637 20.5 9.297 1 94.62 72 LEU B C 1
ATOM 7416 O O . LEU B 1 72 ? -6.656 19.281 9.062 1 94.62 72 LEU B O 1
ATOM 7420 N N . ARG B 1 73 ? -5.719 21.281 8.82 1 93.25 73 ARG B N 1
ATOM 7421 C CA . ARG B 1 73 ? -4.562 20.75 8.109 1 93.25 73 ARG B CA 1
ATOM 7422 C C . ARG B 1 73 ? -3.803 19.75 8.969 1 93.25 73 ARG B C 1
ATOM 7424 O O . ARG B 1 73 ? -3.359 18.703 8.477 1 93.25 73 ARG B O 1
ATOM 7431 N N . TRP B 1 74 ? -3.73 20.062 10.211 1 91.69 74 TRP B N 1
ATOM 7432 C CA . TRP B 1 74 ? -3.059 19.188 11.164 1 91.69 74 TRP B CA 1
ATOM 7433 C C . TRP B 1 74 ? -3.867 17.906 11.383 1 91.69 74 TRP B C 1
ATOM 7435 O O . TRP B 1 74 ? -3.314 16.812 11.375 1 91.69 74 TRP B O 1
ATOM 7445 N N . VAL B 1 75 ? -5.16 18.109 11.547 1 94.75 75 VAL B N 1
ATOM 7446 C CA . VAL B 1 75 ? -6.035 16.984 11.867 1 94.75 75 VAL B CA 1
ATOM 7447 C C . VAL B 1 75 ? -6.078 16.016 10.688 1 94.75 75 VAL B C 1
ATOM 7449 O O . VAL B 1 75 ? -6.043 14.789 10.875 1 94.75 75 VAL B O 1
ATOM 7452 N N . LEU B 1 76 ? -6.09 16.516 9.508 1 94.44 76 LEU B N 1
ATOM 7453 C CA . LEU B 1 76 ? -6.164 15.711 8.297 1 94.44 76 LEU B CA 1
ATOM 7454 C C . LEU B 1 76 ? -4.785 15.172 7.918 1 94.44 76 LEU B C 1
ATOM 7456 O O . LEU B 1 76 ? -4.68 14.164 7.223 1 94.44 76 LEU B O 1
ATOM 7460 N N . SER B 1 77 ? -3.699 15.875 8.391 1 92.69 77 SER B N 1
ATOM 7461 C CA . SER B 1 77 ? -2.34 15.594 7.941 1 92.69 77 SER B CA 1
ATOM 7462 C C . SER B 1 77 ? -2.234 15.656 6.422 1 92.69 77 SER B C 1
ATOM 7464 O O . SER B 1 77 ? -1.589 14.805 5.805 1 92.69 77 SER B O 1
ATOM 7466 N N . GLU B 1 78 ? -3.01 16.547 5.816 1 91.5 78 GLU B N 1
ATOM 7467 C CA . GLU B 1 78 ? -3.041 16.812 4.383 1 91.5 78 GLU B CA 1
ATOM 7468 C C . GLU B 1 78 ? -3.15 18.312 4.098 1 91.5 78 GLU B C 1
ATOM 7470 O O . GLU B 1 78 ? -3.656 19.078 4.922 1 91.5 78 GLU B O 1
ATOM 7475 N N . ASP B 1 79 ? -2.707 18.625 2.895 1 92.12 79 ASP B N 1
ATOM 7476 C CA . ASP B 1 79 ? -2.723 20.031 2.529 1 92.12 79 ASP B CA 1
ATOM 7477 C C . ASP B 1 79 ? -4 20.391 1.771 1 92.12 79 ASP B C 1
ATOM 7479 O O . ASP B 1 79 ? -4.391 21.562 1.716 1 92.12 79 ASP B O 1
ATOM 7483 N N . ASP B 1 80 ? -4.605 19.453 1.172 1 91.81 80 ASP B N 1
ATOM 7484 C CA . ASP B 1 80 ? -5.766 19.734 0.334 1 91.81 80 ASP B CA 1
ATOM 7485 C C . ASP B 1 80 ? -7.047 19.781 1.168 1 91.81 80 ASP B C 1
ATOM 7487 O O . ASP B 1 80 ? -8.023 19.109 0.853 1 91.81 80 ASP B O 1
ATOM 7491 N N . ILE B 1 81 ? -7.129 20.688 2.096 1 94.31 81 ILE B N 1
ATOM 7492 C CA . ILE B 1 81 ? -8.289 20.844 2.967 1 94.31 81 ILE B CA 1
ATOM 7493 C C . ILE B 1 81 ? -9.5 21.266 2.143 1 94.31 81 ILE B C 1
ATOM 7495 O O . ILE B 1 81 ? -10.648 21.047 2.549 1 94.31 81 ILE B O 1
ATOM 7499 N N . CYS B 1 82 ? -9.234 21.859 0.977 1 92.44 82 CYS B N 1
ATOM 7500 C CA . CYS B 1 82 ? -10.289 22.328 0.075 1 92.44 82 CYS B CA 1
ATOM 7501 C C . CYS B 1 82 ? -11.148 21.156 -0.394 1 92.44 82 CYS B C 1
ATOM 7503 O O . CYS B 1 82 ? -12.305 21.359 -0.777 1 92.44 82 CYS B O 1
ATOM 7505 N N . ASN B 1 83 ? -10.672 20.047 -0.325 1 92.56 83 ASN B N 1
ATOM 7506 C CA . ASN B 1 83 ? -11.422 18.875 -0.772 1 92.56 83 ASN B CA 1
ATOM 7507 C C . ASN B 1 83 ? -12.297 18.312 0.34 1 92.56 83 ASN B C 1
ATOM 7509 O O . ASN B 1 83 ? -13.156 17.453 0.091 1 92.56 83 ASN B O 1
ATOM 7513 N N . PHE B 1 84 ? -12.258 18.875 1.573 1 95.75 84 PHE B N 1
ATOM 7514 C CA . PHE B 1 84 ? -12.945 18.25 2.693 1 95.75 84 PHE B CA 1
ATOM 7515 C C . PHE B 1 84 ? -13.969 19.188 3.311 1 95.75 84 PHE B C 1
ATOM 7517 O O . PHE B 1 84 ? -14.93 18.75 3.943 1 95.75 84 PHE B O 1
ATOM 7524 N N . ILE B 1 85 ? -13.727 20.5 3.17 1 95.12 85 ILE B N 1
ATOM 7525 C CA . ILE B 1 85 ? -14.617 21.406 3.877 1 95.12 85 ILE B CA 1
ATOM 7526 C C . ILE B 1 85 ? -15.008 22.562 2.951 1 95.12 85 ILE B C 1
ATOM 7528 O O . ILE B 1 85 ? -14.25 22.938 2.051 1 95.12 85 ILE B O 1
ATOM 7532 N N . ASP B 1 86 ? -16.172 23.094 3.199 1 93 86 ASP B N 1
ATOM 7533 C CA . ASP B 1 86 ? -16.719 24.266 2.518 1 93 86 ASP B CA 1
ATOM 7534 C C . ASP B 1 86 ? -17.469 25.172 3.492 1 93 86 ASP B C 1
ATOM 7536 O O . ASP B 1 86 ? -18.484 24.781 4.062 1 93 86 ASP B O 1
ATOM 7540 N N . LEU B 1 87 ? -16.953 26.359 3.688 1 93.25 87 LEU B N 1
ATOM 7541 C CA . LEU B 1 87 ? -17.594 27.328 4.562 1 93.25 87 LEU B CA 1
ATOM 7542 C C . LEU B 1 87 ? -18.641 28.156 3.797 1 93.25 87 LEU B C 1
ATOM 7544 O O . LEU B 1 87 ? -18.359 28.641 2.697 1 93.25 87 LEU B O 1
ATOM 7548 N N . VAL B 1 88 ? -19.844 28.266 4.406 1 91.06 88 VAL B N 1
ATOM 7549 C CA . VAL B 1 88 ? -20.922 29.047 3.822 1 91.06 88 VAL B CA 1
ATOM 7550 C C . VAL B 1 88 ? -21.375 30.125 4.809 1 91.06 88 VAL B C 1
ATOM 7552 O O . VAL B 1 88 ? -21.719 29.828 5.953 1 91.06 88 VAL B O 1
ATOM 7555 N N . GLY B 1 89 ? -21.344 31.297 4.395 1 88.62 89 GLY B N 1
ATOM 7556 C CA . GLY B 1 89 ? -21.797 32.406 5.215 1 88.62 89 GLY B CA 1
ATOM 7557 C C . GLY B 1 89 ? -20.828 33.562 5.234 1 88.62 89 GLY B C 1
ATOM 7558 O O . GLY B 1 89 ? -19.719 33.469 4.723 1 88.62 89 GLY B O 1
ATOM 7559 N N . SER B 1 90 ? -21.266 34.656 5.738 1 86.44 90 SER B N 1
ATOM 7560 C CA . SER B 1 90 ? -20.469 35.875 5.875 1 86.44 90 SER B CA 1
ATOM 7561 C C .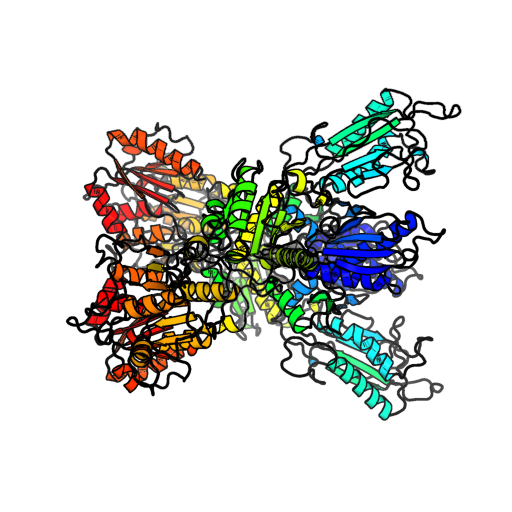 SER B 1 90 ? -20.297 36.25 7.34 1 86.44 90 SER B C 1
ATOM 7563 O O . SER B 1 90 ? -20.938 35.688 8.219 1 86.44 90 SER B O 1
ATOM 7565 N N . PHE B 1 91 ? -19.453 37.281 7.57 1 86.94 91 PHE B N 1
ATOM 7566 C CA . PHE B 1 91 ? -19.062 37.625 8.93 1 86.94 91 PHE B CA 1
ATOM 7567 C C . PHE B 1 91 ? -20.266 38.156 9.711 1 86.94 91 PHE B C 1
ATOM 7569 O O . PHE B 1 91 ? -20.312 38.062 10.938 1 86.94 91 PHE B O 1
ATOM 7576 N N . ASN B 1 92 ? -21.297 38.688 9.016 1 87.94 92 ASN B N 1
ATOM 7577 C CA . ASN B 1 92 ? -22.422 39.312 9.695 1 87.94 92 ASN B CA 1
ATOM 7578 C C . ASN B 1 92 ? -23.641 38.375 9.719 1 87.94 92 ASN B C 1
ATOM 7580 O O . ASN B 1 92 ? -24.719 38.781 10.133 1 87.94 92 ASN B O 1
ATOM 7584 N N . ASP B 1 93 ? -23.453 37.188 9.258 1 91.44 93 ASP B N 1
ATOM 7585 C CA . ASP B 1 93 ? -24.531 36.188 9.336 1 91.44 93 ASP B CA 1
ATOM 7586 C C . ASP B 1 93 ? -24.578 35.531 10.711 1 91.44 93 ASP B C 1
ATOM 7588 O O . ASP B 1 93 ? -23.547 35.188 11.273 1 91.44 93 ASP B O 1
ATOM 7592 N N . PRO B 1 94 ? -25.75 35.438 11.242 1 93.81 94 PRO B N 1
ATOM 7593 C CA . PRO B 1 94 ? -25.859 34.75 12.523 1 93.81 94 PRO B CA 1
ATOM 7594 C C . PRO B 1 94 ? -25.547 33.281 12.422 1 93.81 94 PRO B C 1
ATOM 7596 O O . PRO B 1 94 ? -25.094 32.656 13.398 1 93.81 94 PRO B O 1
ATOM 7599 N N . ASP B 1 95 ? -25.875 32.75 11.258 1 94.5 95 ASP B N 1
ATOM 7600 C CA . ASP B 1 95 ? -25.656 31.312 11.047 1 94.5 95 ASP B CA 1
ATOM 7601 C C . ASP B 1 95 ? -24.594 31.078 9.969 1 94.5 95 ASP B C 1
ATOM 7603 O O . ASP B 1 95 ? -24.719 31.609 8.859 1 94.5 95 ASP B O 1
ATOM 7607 N N . LEU B 1 96 ? -23.594 30.406 10.336 1 94 96 LEU B N 1
ATOM 7608 C CA . LEU B 1 96 ? -22.594 29.906 9.391 1 94 96 LEU B CA 1
ATOM 7609 C C . LEU B 1 96 ? -22.672 28.391 9.258 1 94 96 LEU B C 1
ATOM 7611 O O . LEU B 1 96 ? -23.062 27.703 10.203 1 94 96 LEU B O 1
ATOM 7615 N N . TYR B 1 97 ? -22.391 27.875 8.117 1 95.06 97 TYR B N 1
ATOM 7616 C CA . TYR B 1 97 ? -22.438 26.438 7.887 1 95.06 97 TYR B CA 1
ATOM 7617 C C . TYR B 1 97 ? -21.125 25.938 7.285 1 95.06 97 TYR B C 1
ATOM 7619 O O . TYR B 1 97 ? -20.547 26.578 6.406 1 95.06 97 TYR B O 1
ATOM 7627 N N . VAL B 1 98 ? -20.656 24.891 7.844 1 96.19 98 VAL B N 1
ATOM 7628 C CA . VAL B 1 98 ? -19.484 24.219 7.285 1 96.19 98 VAL B CA 1
ATOM 7629 C C . VAL B 1 98 ? -19.875 22.844 6.777 1 96.19 98 VAL B C 1
ATOM 7631 O O . VAL B 1 98 ? -20.25 21.969 7.559 1 96.19 98 VAL B O 1
ATOM 7634 N N . PHE B 1 99 ? -19.828 22.625 5.469 1 96.19 99 PHE B N 1
ATOM 7635 C CA . PHE B 1 99 ? -20.031 21.297 4.891 1 96.19 99 PHE B CA 1
ATOM 7636 C C . PHE B 1 99 ? -18.75 20.469 4.973 1 96.19 99 PHE B C 1
ATOM 7638 O O . PHE B 1 99 ? -17.688 20.922 4.543 1 96.19 99 PHE B O 1
ATOM 7645 N N . VAL B 1 100 ? -18.844 19.312 5.535 1 97.19 100 VAL B N 1
ATOM 7646 C CA . VAL B 1 100 ? -17.688 18.484 5.809 1 97.19 100 VAL B CA 1
ATOM 7647 C C . VAL B 1 100 ? -17.812 17.156 5.07 1 97.19 100 VAL B C 1
ATOM 7649 O O . VAL B 1 100 ? -18.828 16.469 5.172 1 97.19 100 VAL B O 1
ATOM 7652 N N . LYS B 1 101 ? -16.844 16.812 4.301 1 96.69 101 LYS B N 1
ATOM 7653 C CA . LYS B 1 101 ? -16.734 15.5 3.668 1 96.69 101 LYS B CA 1
ATOM 7654 C C . LYS B 1 101 ? -16.047 14.5 4.59 1 96.69 101 LYS B C 1
ATOM 7656 O O . LYS B 1 101 ? -15.273 14.891 5.469 1 96.69 101 LYS B O 1
ATOM 7661 N N . GLY B 1 102 ? -16.359 13.234 4.383 1 96.12 102 GLY B N 1
ATOM 7662 C CA . GLY B 1 102 ? -15.641 12.219 5.145 1 96.12 102 GLY B CA 1
ATOM 7663 C C . GLY B 1 102 ? -14.148 12.203 4.855 1 96.12 102 GLY B C 1
ATOM 7664 O O . GLY B 1 102 ? -13.727 12.445 3.725 1 96.12 102 GLY B O 1
ATOM 7665 N N . ALA B 1 103 ? -13.375 11.859 5.875 1 96.31 103 ALA B N 1
ATOM 7666 C CA . ALA B 1 103 ? -11.922 11.828 5.723 1 96.31 103 ALA B CA 1
ATOM 7667 C C . ALA B 1 103 ? -11.469 10.547 5.031 1 96.31 103 ALA B C 1
ATOM 7669 O O . ALA B 1 103 ? -12.266 9.625 4.832 1 96.31 103 ALA B O 1
ATOM 7670 N N . ASP B 1 104 ? -10.172 10.523 4.637 1 92.31 104 ASP B N 1
ATOM 7671 C CA . ASP B 1 104 ? -9.602 9.352 3.98 1 92.31 104 ASP B CA 1
ATOM 7672 C C . ASP B 1 104 ? -9.055 8.359 5.004 1 92.31 104 ASP B C 1
ATOM 7674 O O . ASP B 1 104 ? -8.859 7.18 4.695 1 92.31 104 ASP B O 1
ATOM 7678 N N . HIS B 1 105 ? -8.75 8.852 6.117 1 93.69 105 HIS B N 1
ATOM 7679 C CA . HIS B 1 105 ? -8.242 8.062 7.234 1 93.69 105 HIS B CA 1
ATOM 7680 C C . HIS B 1 105 ? -8.742 8.602 8.57 1 93.69 105 HIS B C 1
ATOM 7682 O O . HIS B 1 105 ? -9.328 9.688 8.625 1 93.69 105 HIS B O 1
ATOM 7688 N N . ILE B 1 106 ? -8.555 7.879 9.594 1 95.12 106 ILE B N 1
ATOM 7689 C CA . ILE B 1 106 ? -9.023 8.312 10.906 1 95.12 106 ILE B CA 1
ATOM 7690 C C . ILE B 1 106 ? -8.281 9.578 11.336 1 95.12 106 ILE B C 1
ATOM 7692 O O . ILE B 1 106 ? -7.051 9.617 11.297 1 95.12 106 ILE B O 1
ATOM 7696 N N . CYS B 1 107 ? -9 10.602 11.617 1 96.88 107 CYS B N 1
ATOM 7697 C CA . CYS B 1 107 ? -8.445 11.883 12.031 1 96.88 107 CYS B CA 1
ATOM 7698 C C . CYS B 1 107 ? -8.281 11.945 13.539 1 96.88 107 CYS B C 1
ATOM 7700 O O . CYS B 1 107 ? -9.125 11.438 14.281 1 96.88 107 CYS B O 1
ATOM 7702 N N . THR B 1 108 ? -7.211 12.461 13.977 1 97.31 108 THR B N 1
ATOM 7703 C CA . THR B 1 108 ? -6.887 12.609 15.391 1 97.31 108 THR B CA 1
ATOM 7704 C C . THR B 1 108 ? -6.43 14.039 15.688 1 97.31 108 THR B C 1
ATOM 7706 O O . THR B 1 108 ? -5.547 14.57 15.008 1 97.31 108 THR B O 1
ATOM 7709 N N . VAL B 1 109 ? -7.031 14.648 16.641 1 96.5 109 VAL B N 1
ATOM 7710 C CA . VAL B 1 109 ? -6.723 16.031 17 1 96.5 109 VAL B CA 1
ATOM 7711 C C . VAL B 1 109 ? -5.332 16.094 17.641 1 96.5 109 VAL B C 1
ATOM 7713 O O . VAL B 1 109 ? -4.547 17 17.328 1 96.5 109 VAL B O 1
ATOM 7716 N N . HIS B 1 110 ? -5.094 15.188 18.516 1 95.44 110 HIS B N 1
ATOM 7717 C CA . HIS B 1 110 ? -3.824 15.125 19.234 1 95.44 110 HIS B CA 1
ATOM 7718 C C . HIS B 1 110 ? -3.43 13.688 19.547 1 95.44 110 HIS B C 1
ATOM 7720 O O . HIS B 1 110 ? -4.199 12.945 20.156 1 95.44 110 HIS B O 1
ATOM 7726 N N . TYR B 1 111 ? -2.268 13.242 19.172 1 95.88 111 TYR B N 1
ATOM 7727 C CA . TYR B 1 111 ? -1.841 11.852 19.312 1 95.88 111 TYR B CA 1
ATOM 7728 C C . TYR B 1 111 ? -1.213 11.625 20.688 1 95.88 111 TYR B C 1
ATOM 7730 O O . TYR B 1 111 ? -1.083 10.484 21.141 1 95.88 111 TYR B O 1
ATOM 7738 N N . HIS B 1 112 ? -0.731 12.672 21.359 1 95.44 112 HIS B N 1
ATOM 7739 C CA . HIS B 1 112 ? -0.093 12.625 22.672 1 95.44 112 HIS B CA 1
ATOM 7740 C C . HIS B 1 112 ? 1.121 11.703 22.656 1 95.44 112 HIS B C 1
ATOM 7742 O O . HIS B 1 112 ? 1.332 10.93 23.594 1 95.44 112 HIS B O 1
ATOM 7748 N N . ALA B 1 113 ? 1.778 11.609 21.609 1 95.31 113 ALA B N 1
ATOM 7749 C CA . ALA B 1 113 ? 3.043 10.898 21.422 1 95.31 113 ALA B CA 1
ATOM 7750 C C . ALA B 1 113 ? 4.109 11.836 20.844 1 95.31 113 ALA B C 1
ATOM 7752 O O . ALA B 1 113 ? 3.816 12.688 20.016 1 95.31 113 ALA B O 1
ATOM 7753 N N . ARG B 1 114 ? 5.309 11.633 21.328 1 95.75 114 ARG B N 1
ATOM 7754 C CA . ARG B 1 114 ? 6.375 12.555 20.969 1 95.75 114 ARG B CA 1
ATOM 7755 C C . ARG B 1 114 ? 7.645 11.797 20.578 1 95.75 114 ARG B C 1
ATOM 7757 O O . ARG B 1 114 ? 7.797 10.625 20.906 1 95.75 114 ARG B O 1
ATOM 7764 N N . VAL B 1 115 ? 8.508 12.43 19.844 1 95.31 115 VAL B N 1
ATOM 7765 C CA . VAL B 1 115 ? 9.875 12 19.578 1 95.31 115 VAL B CA 1
ATOM 7766 C C . VAL B 1 115 ? 10.844 13.141 19.891 1 95.31 115 VAL B C 1
ATOM 7768 O O . VAL B 1 115 ? 10.469 14.312 19.844 1 95.31 115 VAL B O 1
ATOM 7771 N N . PRO B 1 116 ? 12.008 12.766 20.203 1 94.88 116 PRO B N 1
ATOM 7772 C CA . PRO B 1 116 ? 12.977 13.82 20.531 1 94.88 116 PRO B CA 1
ATOM 7773 C C . PRO B 1 116 ? 13.734 14.32 19.297 1 94.88 116 PRO B C 1
ATOM 7775 O O . PRO B 1 116 ? 13.758 13.648 18.266 1 94.88 116 PRO B O 1
ATOM 7778 N N . THR B 1 117 ? 14.156 15.477 19.344 1 92.88 117 THR B N 1
ATOM 7779 C CA . THR B 1 117 ? 15.156 16.031 18.438 1 92.88 117 THR B CA 1
ATOM 7780 C C . THR B 1 117 ? 16.344 16.594 19.234 1 92.88 117 THR B C 1
ATOM 7782 O O . THR B 1 117 ? 16.422 16.422 20.438 1 92.88 117 THR B O 1
ATOM 7785 N N . ASP B 1 118 ? 17.219 17.156 18.578 1 88.75 118 ASP B N 1
ATOM 7786 C CA . ASP B 1 118 ? 18.375 17.734 19.266 1 88.75 118 ASP B CA 1
ATOM 7787 C C . ASP B 1 118 ? 17.969 18.953 20.094 1 88.75 118 ASP B C 1
ATOM 7789 O O . ASP B 1 118 ? 18.594 19.25 21.109 1 88.75 118 ASP B O 1
ATOM 7793 N N . THR B 1 119 ? 16.844 19.516 19.656 1 88.81 119 THR B N 1
ATOM 7794 C CA . THR B 1 119 ? 16.547 20.812 20.281 1 88.81 119 THR B CA 1
ATOM 7795 C C . THR B 1 119 ? 15.219 20.75 21.016 1 88.81 119 THR B C 1
ATOM 7797 O O . THR B 1 119 ? 14.93 21.609 21.859 1 88.81 119 THR B O 1
ATOM 7800 N N . ALA B 1 120 ? 14.438 19.797 20.672 1 90.31 120 ALA B N 1
ATOM 7801 C CA . ALA B 1 120 ? 13.102 19.797 21.25 1 90.31 120 ALA B CA 1
ATOM 7802 C C . ALA B 1 120 ? 12.492 18.391 21.219 1 90.31 120 ALA B C 1
ATOM 7804 O O . ALA B 1 120 ? 13.211 17.406 21.031 1 90.31 120 ALA B O 1
ATOM 7805 N N . THR B 1 121 ? 11.344 18.312 21.703 1 92.38 121 THR B N 1
ATOM 7806 C CA . THR B 1 121 ? 10.469 17.172 21.469 1 92.38 121 THR B CA 1
ATOM 7807 C C . THR B 1 121 ? 9.336 17.547 20.516 1 92.38 121 THR B C 1
ATOM 7809 O O . THR B 1 121 ? 8.82 18.656 20.562 1 92.38 121 THR B O 1
ATOM 7812 N N . LEU B 1 122 ? 9.039 16.688 19.688 1 93.69 122 LEU B N 1
ATOM 7813 C CA . LEU B 1 122 ? 8.031 16.969 18.672 1 93.69 122 LEU B CA 1
ATOM 7814 C C . LEU B 1 122 ? 6.852 16 18.812 1 93.69 122 LEU B C 1
ATOM 7816 O O . LEU B 1 122 ? 7.047 14.805 19.062 1 93.69 122 LEU B O 1
ATOM 7820 N N . PHE B 1 123 ? 5.648 16.594 18.703 1 93.81 123 PHE B N 1
ATOM 7821 C CA . PHE B 1 123 ? 4.465 15.758 18.609 1 93.81 123 PHE B CA 1
ATOM 7822 C C . PHE B 1 123 ? 4.402 15.039 17.266 1 93.81 123 PHE B C 1
ATOM 7824 O O . PHE B 1 123 ? 4.836 15.586 16.25 1 93.81 123 PHE B O 1
ATOM 7831 N N . LEU B 1 124 ? 3.824 13.938 17.328 1 94.56 124 LEU B N 1
ATOM 7832 C CA . LEU B 1 124 ? 3.732 13.125 16.109 1 94.56 124 LEU B CA 1
ATOM 7833 C C . LEU B 1 124 ? 2.449 13.43 15.352 1 94.56 124 LEU B C 1
ATOM 7835 O O . LEU B 1 124 ? 1.448 13.836 15.953 1 94.56 124 LEU B O 1
ATOM 7839 N N . SER B 1 125 ? 2.525 13.297 14.023 1 93.06 125 SER B N 1
ATOM 7840 C CA . SER B 1 125 ? 1.369 13.375 13.133 1 93.06 125 SER B CA 1
ATOM 7841 C C . SER B 1 125 ? 1.014 12.008 12.562 1 93.06 125 SER B C 1
ATOM 7843 O O . SER B 1 125 ? 1.678 11.016 12.852 1 93.06 125 SER B O 1
ATOM 7845 N N . TYR B 1 126 ? -0.041 11.922 11.734 1 94.5 126 TYR B N 1
ATOM 7846 C CA . TYR B 1 126 ? -0.639 10.68 11.258 1 94.5 126 TYR B CA 1
ATOM 7847 C C . TYR B 1 126 ? 0.398 9.805 10.562 1 94.5 126 TYR B C 1
ATOM 7849 O O . TYR B 1 126 ? 0.555 8.625 10.898 1 94.5 126 TYR B O 1
ATOM 7857 N N . HIS B 1 127 ? 1.114 10.344 9.594 1 91.56 127 HIS B N 1
ATOM 7858 C CA . HIS B 1 127 ? 1.998 9.555 8.75 1 91.56 127 HIS B CA 1
ATOM 7859 C C . HIS B 1 127 ? 3.148 8.953 9.547 1 91.56 127 HIS B C 1
ATOM 7861 O O . HIS B 1 127 ? 3.553 7.812 9.312 1 91.56 127 HIS B O 1
ATOM 7867 N N . THR B 1 128 ? 3.705 9.703 10.5 1 92.81 128 THR B N 1
ATOM 7868 C CA . THR B 1 128 ? 4.785 9.195 11.328 1 92.81 128 THR B CA 1
ATOM 7869 C C . THR B 1 128 ? 4.266 8.141 12.305 1 92.81 128 THR B C 1
ATOM 7871 O O . THR B 1 128 ? 4.945 7.152 12.586 1 92.81 128 THR B O 1
ATOM 7874 N N . VAL B 1 129 ? 3.084 8.453 12.852 1 93.06 129 VAL B N 1
ATOM 7875 C CA . VAL B 1 129 ? 2.479 7.473 13.75 1 93.06 129 VAL B CA 1
ATOM 7876 C C . VAL B 1 129 ? 2.283 6.148 13.016 1 93.06 129 VAL B C 1
ATOM 7878 O O . VAL B 1 129 ? 2.623 5.086 13.539 1 93.06 129 VAL B O 1
ATOM 7881 N N . MET B 1 130 ? 1.735 6.219 11.797 1 90.44 130 MET B N 1
ATOM 7882 C CA . MET B 1 130 ? 1.521 5.012 11 1 90.44 130 MET B CA 1
ATOM 7883 C C . MET B 1 130 ? 2.838 4.285 10.75 1 90.44 130 MET B C 1
ATOM 7885 O O . MET B 1 130 ? 2.908 3.059 10.867 1 90.44 130 MET B O 1
ATOM 7889 N N . LYS B 1 131 ? 3.816 5.008 10.398 1 87.56 131 LYS B N 1
ATOM 7890 C CA . LYS B 1 131 ? 5.133 4.441 10.125 1 87.56 131 LYS B CA 1
ATOM 7891 C C . LYS B 1 131 ? 5.695 3.73 11.352 1 87.56 131 LYS B C 1
ATOM 7893 O O . LYS B 1 131 ? 6.148 2.588 11.266 1 87.56 131 LYS B O 1
ATOM 7898 N N . LEU B 1 132 ? 5.652 4.379 12.508 1 87.12 132 LEU B N 1
ATOM 7899 C CA . LEU B 1 132 ? 6.25 3.844 13.727 1 87.12 132 LEU B CA 1
ATOM 7900 C C . LEU B 1 132 ? 5.426 2.684 14.273 1 87.12 132 LEU B C 1
ATOM 7902 O O . LEU B 1 132 ? 5.969 1.765 14.891 1 87.12 132 LEU B O 1
ATOM 7906 N N . MET B 1 133 ? 4.16 2.75 14.062 1 85 133 MET B N 1
ATOM 7907 C CA . MET B 1 133 ? 3.303 1.655 14.508 1 85 133 MET B CA 1
ATOM 7908 C C . MET B 1 133 ? 3.58 0.387 13.711 1 85 133 MET B C 1
ATOM 7910 O O . MET B 1 133 ? 3.438 -0.722 14.227 1 85 133 MET B O 1
ATOM 7914 N N . MET B 1 134 ? 3.943 0.519 12.461 1 77.75 134 MET B N 1
ATOM 7915 C CA . MET B 1 134 ? 4.25 -0.631 11.617 1 77.75 134 MET B CA 1
ATOM 7916 C C . MET B 1 134 ? 5.555 -1.29 12.047 1 77.75 134 MET B C 1
ATOM 7918 O O . MET B 1 134 ? 5.789 -2.463 11.75 1 77.75 134 MET B O 1
ATOM 7922 N N . GLN B 1 135 ? 6.398 -0.605 12.656 1 73.19 135 GLN B N 1
ATOM 7923 C CA . GLN B 1 135 ? 7.668 -1.135 13.148 1 73.19 135 GLN B CA 1
ATOM 7924 C C . GLN B 1 135 ? 7.5 -1.778 14.523 1 73.19 135 GLN B C 1
ATOM 7926 O O . GLN B 1 135 ? 8.344 -1.605 15.406 1 73.19 135 GLN B O 1
ATOM 7931 N N . GLN B 1 136 ? 6.461 -2.516 14.781 1 63.19 136 GLN B N 1
ATOM 7932 C CA . GLN B 1 136 ? 6.074 -3.066 16.078 1 63.19 136 GLN B CA 1
ATOM 7933 C C . GLN B 1 136 ? 7.055 -4.148 16.531 1 63.19 136 GLN B C 1
ATOM 7935 O O . GLN B 1 136 ? 7.223 -4.383 17.719 1 63.19 136 GLN B O 1
ATOM 7940 N N . ASP B 1 137 ? 7.711 -4.762 15.703 1 62 137 ASP B N 1
ATOM 7941 C CA . ASP B 1 137 ? 8.445 -5.965 16.078 1 62 137 ASP B CA 1
ATOM 7942 C C . ASP B 1 137 ? 9.82 -5.617 16.656 1 62 137 ASP B C 1
ATOM 7944 O O . ASP B 1 137 ? 10.672 -6.488 16.797 1 62 137 ASP B O 1
ATOM 7948 N N . GLY B 1 138 ? 9.883 -4.52 17.312 1 67.44 138 GLY B N 1
ATOM 7949 C CA . GLY B 1 138 ? 11.203 -4.23 17.859 1 67.44 138 GLY B CA 1
ATOM 7950 C C . GLY B 1 138 ? 11.367 -4.711 19.281 1 67.44 138 GLY B C 1
ATOM 7951 O O . GLY B 1 138 ? 10.391 -5.027 19.953 1 67.44 138 GLY B O 1
ATOM 7952 N N . GLN B 1 139 ? 12.547 -5.035 19.766 1 75.62 139 GLN B N 1
ATOM 7953 C CA . GLN B 1 139 ? 12.883 -5.453 21.125 1 75.62 139 GLN B CA 1
ATOM 7954 C C . GLN B 1 139 ? 12.844 -4.27 22.094 1 75.62 139 GLN B C 1
ATOM 7956 O O . GLN B 1 139 ? 13.18 -3.146 21.719 1 75.62 139 GLN B O 1
ATOM 7961 N N . VAL B 1 140 ? 12.289 -4.543 23.312 1 86 140 VAL B N 1
ATOM 7962 C CA . VAL B 1 140 ? 12.297 -3.541 24.375 1 86 140 VAL B CA 1
ATOM 7963 C C . VAL B 1 140 ? 13.742 -3.24 24.781 1 86 140 VAL B C 1
ATOM 7965 O O . VAL B 1 140 ? 14.562 -4.152 24.891 1 86 140 VAL B O 1
ATOM 7968 N N . GLY B 1 141 ? 13.992 -2.021 24.938 1 87.06 141 GLY B N 1
ATOM 7969 C CA . GLY B 1 141 ? 15.328 -1.629 25.375 1 87.06 141 GLY B CA 1
ATOM 7970 C C . GLY B 1 141 ? 15.641 -2.043 26.797 1 87.06 141 GLY B C 1
ATOM 7971 O O . GLY B 1 141 ? 14.758 -2.518 27.516 1 87.06 141 GLY B O 1
ATOM 7972 N N . CYS B 1 142 ? 16.906 -1.926 27.141 1 90.94 142 CYS B N 1
ATOM 7973 C CA . CYS B 1 142 ? 17.391 -2.242 28.484 1 90.94 142 CYS B CA 1
ATOM 7974 C C . CYS B 1 142 ? 18.031 -1.027 29.141 1 90.94 142 CYS B C 1
ATOM 7976 O O . CYS B 1 142 ? 18.75 -0.274 28.484 1 90.94 142 CYS B O 1
ATOM 7978 N N . LEU B 1 143 ? 17.812 -0.947 30.422 1 94 143 LEU B N 1
ATOM 7979 C CA . LEU B 1 143 ? 18.344 0.185 31.172 1 94 143 LEU B CA 1
ATOM 7980 C C . LEU B 1 143 ? 19.859 0.161 31.188 1 94 143 LEU B C 1
ATOM 7982 O O . LEU B 1 143 ? 20.516 1.212 31.141 1 94 143 LEU B O 1
ATOM 7986 N N . SER B 1 144 ? 20.391 -1.03 31.141 1 89.88 144 SER B N 1
ATOM 7987 C CA . SER B 1 144 ? 21.844 -1.172 31.219 1 89.88 144 SER B CA 1
ATOM 7988 C C . SER B 1 144 ? 22.516 -0.729 29.922 1 89.88 144 SER B C 1
ATOM 7990 O O . SER B 1 144 ? 23.719 -0.421 29.922 1 89.88 144 SER B O 1
ATOM 7992 N N . LYS B 1 145 ? 21.766 -0.721 28.875 1 86.31 145 LYS B N 1
ATOM 7993 C CA . LYS B 1 145 ? 22.344 -0.383 27.578 1 86.31 145 LYS B CA 1
ATOM 7994 C C . LYS B 1 145 ? 22.266 1.119 27.328 1 86.31 145 LYS B C 1
ATOM 7996 O O . LYS B 1 145 ? 22.812 1.609 26.328 1 86.31 145 LYS B O 1
ATOM 8001 N N . LEU B 1 146 ? 21.641 1.822 28.219 1 91.44 146 LEU B N 1
ATOM 8002 C CA . LEU B 1 146 ? 21.609 3.273 28.078 1 91.44 146 LEU B CA 1
ATOM 8003 C C . LEU B 1 146 ? 22.969 3.885 28.391 1 91.44 146 LEU B C 1
ATOM 8005 O O . LEU B 1 146 ? 23.797 3.254 29.062 1 91.44 146 LEU B O 1
ATOM 8009 N N . ARG B 1 147 ? 23.188 5.051 27.891 1 86.88 147 ARG B N 1
ATOM 8010 C CA . ARG B 1 147 ? 24.438 5.738 28.156 1 86.88 147 ARG B CA 1
ATOM 8011 C C . ARG B 1 147 ? 24.688 5.875 29.656 1 86.88 147 ARG B C 1
ATOM 8013 O O . ARG B 1 147 ? 23.812 6.328 30.391 1 86.88 147 ARG B O 1
ATOM 8020 N N . PRO B 1 148 ? 25.844 5.535 30.016 1 87.19 148 PRO B N 1
ATOM 8021 C CA . PRO B 1 148 ? 26.125 5.645 31.453 1 87.19 148 PRO B CA 1
ATOM 8022 C C . PRO B 1 148 ? 26.344 7.09 31.906 1 87.19 148 PRO B C 1
ATOM 8024 O O . PRO B 1 148 ? 26.75 7.934 31.094 1 87.19 148 PRO B O 1
ATOM 8027 N N . PHE B 1 149 ? 26.016 7.363 33.094 1 86.38 149 PHE B N 1
ATOM 8028 C CA . PHE B 1 149 ? 26.297 8.648 33.719 1 86.38 149 PHE B CA 1
ATOM 8029 C C . PHE B 1 149 ? 26.984 8.445 35.062 1 86.38 149 PHE B C 1
ATOM 8031 O O . PHE B 1 149 ? 26.922 7.367 35.656 1 86.38 149 PHE B O 1
ATOM 8038 N N . PRO B 1 150 ? 27.688 9.469 35.5 1 87.19 150 PRO B N 1
ATOM 8039 C CA . PRO B 1 150 ? 28.453 9.32 36.75 1 87.19 150 PRO B CA 1
ATOM 8040 C C . PRO B 1 150 ? 27.562 9.203 37.969 1 87.19 150 PRO B C 1
ATOM 8042 O O . PRO B 1 150 ? 26.438 9.688 37.969 1 87.19 150 PRO B O 1
ATOM 8045 N N . ASN B 1 151 ? 28.156 8.586 38.969 1 85.25 151 ASN B N 1
ATOM 8046 C CA . ASN B 1 151 ? 27.438 8.414 40.25 1 85.25 151 ASN B CA 1
ATOM 8047 C C . ASN B 1 151 ? 27.688 9.578 41.188 1 85.25 151 ASN B C 1
ATOM 8049 O O . ASN B 1 151 ? 27.031 9.695 42.219 1 85.25 151 ASN B O 1
ATOM 8053 N N . GLU B 1 152 ? 28.656 10.398 40.812 1 88.06 152 GLU B N 1
ATOM 8054 C CA . GLU B 1 152 ? 28.969 11.547 41.656 1 88.06 152 GLU B CA 1
ATOM 8055 C C . GLU B 1 152 ? 28.906 12.852 40.875 1 88.06 152 GLU B C 1
ATOM 8057 O O . GLU B 1 152 ? 29.391 12.93 39.75 1 88.06 152 GLU B O 1
ATOM 8062 N N . PHE B 1 153 ? 28.234 13.805 41.469 1 93.81 153 PHE B N 1
ATOM 8063 C CA . PHE B 1 153 ? 28.062 15.109 40.844 1 93.81 153 PHE B CA 1
ATOM 8064 C C . PHE B 1 153 ? 28.672 16.203 41.719 1 93.81 153 PHE B C 1
ATOM 8066 O O . PHE B 1 153 ? 28.578 16.172 42.938 1 93.81 153 PHE B O 1
ATOM 8073 N N . GLN B 1 154 ? 29.406 17.062 41.094 1 92.38 154 GLN B N 1
ATOM 8074 C CA . GLN B 1 154 ? 30.062 18.156 41.812 1 92.38 154 GLN B CA 1
ATOM 8075 C C . GLN B 1 154 ? 29.344 19.484 41.562 1 92.38 154 GLN B C 1
ATOM 8077 O O . GLN B 1 154 ? 28.969 19.797 40.438 1 92.38 154 GLN B O 1
ATOM 8082 N N . TYR B 1 155 ? 29.25 20.203 42.688 1 92.75 155 TYR B N 1
ATOM 8083 C CA . TYR B 1 155 ? 28.531 21.469 42.594 1 92.75 155 TYR B CA 1
ATOM 8084 C C . TYR B 1 155 ? 29.25 22.469 41.719 1 92.75 155 TYR B C 1
ATOM 8086 O O . TYR B 1 155 ? 30.438 22.719 41.906 1 92.75 155 TYR B O 1
ATOM 8094 N N . GLY B 1 156 ? 28.5 22.969 40.719 1 91.06 156 GLY B N 1
ATOM 8095 C CA . GLY B 1 156 ? 29.031 24.031 39.875 1 91.06 156 GLY B CA 1
ATOM 8096 C C . GLY B 1 156 ? 29.859 23.516 38.719 1 91.06 156 GLY B C 1
ATOM 8097 O O . GLY B 1 156 ? 30.438 24.297 37.969 1 91.06 156 GLY B O 1
ATOM 8098 N N . LYS B 1 157 ? 29.969 22.234 38.562 1 91.88 157 LYS B N 1
ATOM 8099 C CA . LYS B 1 157 ? 30.766 21.656 37.5 1 91.88 157 LYS B CA 1
ATOM 8100 C C . LYS B 1 157 ? 29.875 20.922 36.5 1 91.88 157 LYS B C 1
ATOM 8102 O O . LYS B 1 157 ? 28.75 20.531 36.812 1 91.88 157 LYS B O 1
ATOM 8107 N N . GLN B 1 158 ? 30.422 20.828 35.312 1 90.06 158 GLN B N 1
ATOM 8108 C CA . GLN B 1 158 ? 29.719 20.062 34.281 1 90.06 158 GLN B CA 1
ATOM 8109 C C . GLN B 1 158 ? 29.875 18.562 34.531 1 90.06 158 GLN B C 1
ATOM 8111 O O . GLN B 1 158 ? 30.812 18.109 35.188 1 90.06 158 GLN B O 1
ATOM 8116 N N . ILE B 1 159 ? 28.859 17.875 34.062 1 88.81 159 ILE B N 1
ATOM 8117 C CA . ILE B 1 159 ? 28.875 16.422 34.188 1 88.81 159 ILE B CA 1
ATOM 8118 C C . ILE B 1 159 ? 29.984 15.844 33.312 1 88.81 159 ILE B C 1
ATOM 8120 O O . ILE B 1 159 ? 30.016 16.109 32.094 1 88.81 159 ILE B O 1
ATOM 8124 N N . ALA B 1 160 ? 30.781 15.062 33.844 1 82.88 160 ALA B N 1
ATOM 8125 C CA . ALA B 1 160 ? 31.875 14.453 33.094 1 82.88 160 ALA B CA 1
ATOM 8126 C C . ALA B 1 160 ? 31.344 13.562 31.969 1 82.88 160 ALA B C 1
ATOM 8128 O O . ALA B 1 160 ? 30.531 12.672 32.219 1 82.88 160 ALA B O 1
ATOM 8129 N N . GLY B 1 161 ? 31.719 13.789 30.828 1 78.12 161 GLY B N 1
ATOM 8130 C CA . GLY B 1 161 ? 31.359 12.93 29.703 1 78.12 161 GLY B CA 1
ATOM 8131 C C . GLY B 1 161 ? 30.062 13.344 29.031 1 78.12 161 GLY B C 1
ATOM 8132 O O . GLY B 1 161 ? 29.688 12.773 28 1 78.12 161 GLY B O 1
ATOM 8133 N N . ILE B 1 162 ? 29.344 14.211 29.656 1 85.69 162 ILE B N 1
ATOM 8134 C CA . ILE B 1 162 ? 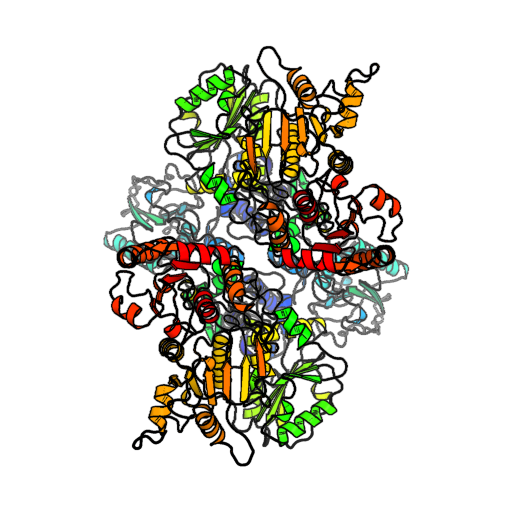28.078 14.672 29.094 1 85.69 162 ILE B CA 1
ATOM 8135 C C . ILE B 1 162 ? 28.078 16.203 29.047 1 85.69 162 ILE B C 1
ATOM 8137 O O . ILE B 1 162 ? 27.391 16.859 29.844 1 85.69 162 ILE B O 1
ATOM 8141 N N . PRO B 1 163 ? 28.703 16.641 28.125 1 77.12 163 PRO B N 1
ATOM 8142 C CA . PRO B 1 163 ? 28.891 18.094 28.094 1 77.12 163 PRO B CA 1
ATOM 8143 C C . PRO B 1 163 ? 27.625 18.844 27.672 1 77.12 163 PRO B C 1
ATOM 8145 O O . PRO B 1 163 ? 27.5 20.047 27.938 1 77.12 163 PRO B O 1
ATOM 8148 N N . GLN B 1 164 ? 26.781 18.172 26.953 1 82 164 GLN B N 1
ATOM 8149 C CA . GLN B 1 164 ? 25.562 18.844 26.5 1 82 164 GLN B CA 1
ATOM 8150 C C . GLN B 1 164 ? 24.391 17.875 26.406 1 82 164 GLN B C 1
ATOM 8152 O O . GLN B 1 164 ? 24.578 16.656 26.531 1 82 164 GLN B O 1
ATOM 8157 N N . GLU B 1 165 ? 23.188 18.469 26.219 1 87.56 165 GLU B N 1
ATOM 8158 C CA . GLU B 1 165 ? 21.984 17.672 26.016 1 87.56 165 GLU B CA 1
ATOM 8159 C C . GLU B 1 165 ? 22.031 16.953 24.672 1 87.56 165 GLU B C 1
ATOM 8161 O O . GLU B 1 165 ? 22.703 17.406 23.734 1 87.56 165 GLU B O 1
ATOM 8166 N N . THR B 1 166 ? 21.469 15.859 24.594 1 86.31 166 THR B N 1
ATOM 8167 C CA . THR B 1 166 ? 21.312 15.078 23.375 1 86.31 166 THR B CA 1
ATOM 8168 C C . THR B 1 166 ? 19.875 14.578 23.234 1 86.31 166 THR B C 1
ATOM 8170 O O . THR B 1 166 ? 18.984 14.984 23.984 1 86.31 166 THR B O 1
ATOM 8173 N N . MET B 1 167 ? 19.688 13.797 22.25 1 91.31 167 MET B N 1
ATOM 8174 C CA . MET B 1 167 ? 18.359 13.211 22.031 1 91.31 167 MET B CA 1
ATOM 8175 C C . MET B 1 167 ? 18.047 12.188 23.109 1 91.31 167 MET B C 1
ATOM 8177 O O . MET B 1 167 ? 16.875 11.797 23.266 1 91.31 167 MET B O 1
ATOM 8181 N N . GLN B 1 168 ? 19.031 11.812 23.891 1 92.06 168 GLN B N 1
ATOM 8182 C CA . GLN B 1 168 ? 18.828 10.797 24.922 1 92.06 168 GLN B CA 1
ATOM 8183 C C . GLN B 1 168 ? 19.047 11.383 26.328 1 92.06 168 GLN B C 1
ATOM 8185 O O . GLN B 1 168 ? 18.859 10.688 27.328 1 92.06 168 GLN B O 1
ATOM 8190 N N . ILE B 1 169 ? 19.547 12.641 26.422 1 92.5 169 ILE B N 1
ATOM 8191 C CA . ILE B 1 169 ? 19.828 13.258 27.719 1 92.5 169 ILE B CA 1
ATOM 8192 C C . ILE B 1 169 ? 19.203 14.648 27.766 1 92.5 169 ILE B C 1
ATOM 8194 O O . ILE B 1 169 ? 19.453 15.484 26.906 1 92.5 169 ILE B O 1
ATOM 8198 N N . GLN B 1 170 ? 18.406 14.867 28.766 1 92.5 170 GLN B N 1
ATOM 8199 C CA . GLN B 1 170 ? 17.797 16.172 28.969 1 92.5 170 GLN B CA 1
ATOM 8200 C C . GLN B 1 170 ? 18.078 16.688 30.375 1 92.5 170 GLN B C 1
ATOM 8202 O O . GLN B 1 170 ? 17.953 15.953 31.359 1 92.5 170 GLN B O 1
ATOM 8207 N N . PHE B 1 171 ? 18.5 17.969 30.453 1 92.56 171 PHE B N 1
ATOM 8208 C CA . PHE B 1 171 ? 18.781 18.625 31.734 1 92.56 171 PHE B CA 1
ATOM 8209 C C . PHE B 1 171 ? 17.625 19.516 32.156 1 92.56 171 PHE B C 1
ATOM 8211 O O . PHE B 1 171 ? 17.016 20.188 31.312 1 92.56 171 PHE B O 1
ATOM 8218 N N . LYS B 1 172 ? 17.297 19.438 33.375 1 91.62 172 LYS B N 1
ATOM 8219 C CA . LYS B 1 172 ? 16.297 20.344 33.969 1 91.62 172 LYS B CA 1
ATOM 8220 C C . LYS B 1 172 ? 16.734 20.859 35.312 1 91.62 172 LYS B C 1
ATOM 8222 O O . LYS B 1 172 ? 17.297 20.109 36.125 1 91.62 172 LYS B O 1
ATOM 8227 N N . PHE B 1 173 ? 16.594 22.156 35.5 1 91.94 173 PHE B N 1
ATOM 8228 C CA . PHE B 1 173 ? 16.859 22.781 36.781 1 91.94 173 PHE B CA 1
ATOM 8229 C C . PHE B 1 173 ? 15.617 23.484 37.312 1 91.94 173 PHE B C 1
ATOM 8231 O O . PHE B 1 173 ? 15.289 24.594 36.875 1 91.94 173 PHE B O 1
ATOM 8238 N N . LEU B 1 174 ? 14.969 22.953 38.219 1 87.5 174 LEU B N 1
ATOM 8239 C CA . LEU B 1 174 ? 13.648 23.391 38.656 1 87.5 174 LEU B CA 1
ATOM 8240 C C . LEU B 1 174 ? 13.75 24.562 39.625 1 87.5 174 LEU B C 1
ATOM 8242 O O . LEU B 1 174 ? 12.812 25.359 39.75 1 87.5 174 LEU B O 1
ATOM 8246 N N . SER B 1 175 ? 14.812 24.781 40.375 1 75.69 175 SER B N 1
ATOM 8247 C CA . SER B 1 175 ? 14.938 25.828 41.406 1 75.69 175 SER B CA 1
ATOM 8248 C C . SER B 1 175 ? 15.125 27.188 40.75 1 75.69 175 SER B C 1
ATOM 8250 O O . SER B 1 175 ? 14.828 28.219 41.375 1 75.69 175 SER B O 1
ATOM 8252 N N . SER B 1 176 ? 15.695 27.297 39.562 1 59.97 176 SER B N 1
ATOM 8253 C CA . SER B 1 176 ? 15.93 28.594 38.938 1 59.97 176 SER B CA 1
ATOM 8254 C C . SER B 1 176 ? 14.625 29.203 38.438 1 59.97 176 SER B C 1
ATOM 8256 O O . SER B 1 176 ? 14.586 30.391 38.062 1 59.97 176 SER B O 1
ATOM 8258 N N . ASP B 1 177 ? 13.82 28.469 37.969 1 53.34 177 ASP B N 1
ATOM 8259 C CA . ASP B 1 177 ? 12.648 28.969 37.281 1 53.34 177 ASP B CA 1
ATOM 8260 C C . ASP B 1 177 ? 11.703 29.703 38.219 1 53.34 177 ASP B C 1
ATOM 8262 O O . ASP B 1 177 ? 11.273 29.125 39.25 1 53.34 177 ASP B O 1
ATOM 8266 N N . LYS B 1 178 ? 11.945 30.984 38.25 1 49.22 178 LYS B N 1
ATOM 8267 C CA . LYS B 1 178 ? 11.141 31.906 39.031 1 49.22 178 LYS B CA 1
ATOM 8268 C C . LYS B 1 178 ? 9.695 31.438 39.156 1 49.22 178 LYS B C 1
ATOM 8270 O O . LYS B 1 178 ? 9.023 31.703 40.156 1 49.22 178 LYS B O 1
ATOM 8275 N N . ASP B 1 179 ? 9.117 31 38.031 1 45.25 179 ASP B N 1
ATOM 8276 C CA . ASP B 1 179 ? 7.672 30.812 38.031 1 45.25 179 ASP B CA 1
ATOM 8277 C C . ASP B 1 179 ? 7.27 29.578 38.844 1 45.25 179 ASP B C 1
ATOM 8279 O O . ASP B 1 179 ? 6.102 29.188 38.844 1 45.25 179 ASP B O 1
ATOM 8283 N N . VAL B 1 180 ? 8.07 28.469 38.875 1 49.56 180 VAL B N 1
ATOM 8284 C CA . VAL B 1 180 ? 7.59 27.188 39.344 1 49.56 180 VAL B CA 1
ATOM 8285 C C . VAL B 1 180 ? 7.418 27.234 40.875 1 49.56 180 VAL B C 1
ATOM 8287 O O . VAL B 1 180 ? 8.328 26.875 41.625 1 49.56 180 VAL B O 1
ATOM 8290 N N . ARG B 1 181 ? 7.125 28.328 41.344 1 50.16 181 ARG B N 1
ATOM 8291 C CA . ARG B 1 181 ? 6.977 28.594 42.781 1 50.16 181 ARG B CA 1
ATOM 8292 C C . ARG B 1 181 ? 6.211 27.469 43.469 1 50.16 181 ARG B C 1
ATOM 8294 O O . ARG B 1 181 ? 6.699 26.875 44.438 1 50.16 181 ARG B O 1
ATOM 8301 N N . THR B 1 182 ? 4.844 27.375 43.344 1 64.19 182 THR B N 1
ATOM 8302 C CA . THR B 1 182 ? 4.051 26.969 44.5 1 64.19 182 THR B CA 1
ATOM 8303 C C . THR B 1 182 ? 3.9 25.453 44.562 1 64.19 182 THR B C 1
ATOM 8305 O O . THR B 1 182 ? 3.443 24.891 45.562 1 64.19 182 THR B O 1
ATOM 8308 N N . GLU B 1 183 ? 4.312 24.578 43.438 1 80.38 183 GLU B N 1
ATOM 8309 C CA . GLU B 1 183 ? 4.016 23.156 43.531 1 80.38 183 GLU B CA 1
ATOM 8310 C C . GLU B 1 183 ? 5.184 22.391 44.156 1 80.38 183 GLU B C 1
ATOM 8312 O O . GLU B 1 183 ? 6.34 22.781 44 1 80.38 183 GLU B O 1
ATOM 8317 N N . PRO B 1 184 ? 4.824 21.422 44.906 1 88.12 184 PRO B N 1
ATOM 8318 C CA . PRO B 1 184 ? 5.871 20.562 45.469 1 88.12 184 PRO B CA 1
ATOM 8319 C C . PRO B 1 184 ? 6.793 20 44.406 1 88.12 184 PRO B C 1
ATOM 8321 O O . PRO B 1 184 ? 6.387 19.844 43.25 1 88.12 184 PRO B O 1
ATOM 8324 N N . ILE B 1 185 ? 8.047 19.766 44.688 1 90.88 185 ILE B N 1
ATOM 8325 C CA . ILE B 1 185 ? 9.078 19.312 43.781 1 90.88 185 ILE B CA 1
ATOM 8326 C C . ILE B 1 185 ? 8.641 18.031 43.094 1 90.88 185 ILE B C 1
ATOM 8328 O O . ILE B 1 185 ? 8.945 17.797 41.906 1 90.88 185 ILE B O 1
ATOM 8332 N N . ALA B 1 186 ? 7.926 17.156 43.781 1 92.81 186 ALA B N 1
ATOM 8333 C CA . ALA B 1 186 ? 7.461 15.883 43.219 1 92.81 186 ALA B CA 1
ATOM 8334 C C . ALA B 1 186 ? 6.539 16.109 42.031 1 92.81 186 ALA B C 1
ATOM 8336 O O . ALA B 1 186 ? 6.645 15.422 41 1 92.81 186 ALA B O 1
ATOM 8337 N N . ASP B 1 187 ? 5.703 17.047 42.094 1 92.81 187 ASP B N 1
ATOM 8338 C CA . ASP B 1 187 ? 4.762 17.344 41.031 1 92.81 187 ASP B CA 1
ATOM 8339 C C . ASP B 1 187 ? 5.477 17.984 39.844 1 92.81 187 ASP B C 1
ATOM 8341 O O . ASP B 1 187 ? 5.109 17.75 38.688 1 92.81 187 ASP B O 1
ATOM 8345 N N . ARG B 1 188 ? 6.406 18.75 40.094 1 91.75 188 ARG B N 1
ATOM 8346 C CA . ARG B 1 188 ? 7.152 19.406 39.031 1 91.75 188 ARG B CA 1
ATOM 8347 C C . ARG B 1 188 ? 7.945 18.391 38.219 1 91.75 188 ARG B C 1
ATOM 8349 O O . ARG B 1 188 ? 7.973 18.453 37 1 91.75 188 ARG B O 1
ATOM 8356 N N . ILE B 1 189 ? 8.578 17.516 38.969 1 93 189 ILE B N 1
ATOM 8357 C CA . ILE B 1 189 ? 9.328 16.469 38.281 1 93 189 ILE B CA 1
ATOM 8358 C C . ILE B 1 189 ? 8.383 15.633 37.406 1 93 189 ILE B C 1
ATOM 8360 O O . ILE B 1 189 ? 8.68 15.367 36.25 1 93 189 ILE B O 1
ATOM 8364 N N . SER B 1 190 ? 7.301 15.312 38 1 92.62 190 SER B N 1
ATOM 8365 C CA . SER B 1 190 ? 6.312 14.516 37.281 1 92.62 190 SER B CA 1
ATOM 8366 C C . SER B 1 190 ? 5.84 15.227 36 1 92.62 190 SER B C 1
ATOM 8368 O O . SER B 1 190 ? 5.609 14.586 34.969 1 92.62 190 SER B O 1
ATOM 8370 N N . TRP B 1 191 ? 5.727 16.422 36.094 1 89.25 191 TRP B N 1
ATOM 8371 C CA . TRP B 1 191 ? 5.262 17.219 34.938 1 89.25 191 TRP B CA 1
ATOM 8372 C C . TRP B 1 191 ? 6.254 17.141 33.781 1 89.25 191 TRP B C 1
ATOM 8374 O O . TRP B 1 191 ? 5.859 16.953 32.625 1 89.25 191 TRP B O 1
ATOM 8384 N N . PHE B 1 192 ? 7.484 17.281 34.062 1 88.44 192 PHE B N 1
ATOM 8385 C CA . PHE B 1 192 ? 8.5 17.25 33.031 1 88.44 192 PHE B CA 1
ATOM 8386 C C . PHE B 1 192 ? 8.633 15.844 32.438 1 88.44 192 PHE B C 1
ATOM 8388 O O . PHE B 1 192 ? 8.914 15.68 31.266 1 88.44 192 PHE B O 1
ATOM 8395 N N . ILE B 1 193 ? 8.422 14.945 33.312 1 92.88 193 ILE B N 1
ATOM 8396 C CA . ILE B 1 193 ? 8.539 13.562 32.875 1 92.88 193 ILE B CA 1
ATOM 8397 C C . ILE B 1 193 ? 7.457 13.258 31.828 1 92.88 193 ILE B C 1
ATOM 8399 O O . ILE B 1 193 ? 7.684 12.484 30.891 1 92.88 193 ILE B O 1
ATOM 8403 N N . ARG B 1 194 ? 6.371 13.828 31.953 1 89.38 194 ARG B N 1
ATOM 8404 C CA . ARG B 1 194 ? 5.266 13.594 31.031 1 89.38 194 ARG B CA 1
ATOM 8405 C C . ARG B 1 194 ? 5.691 13.844 29.594 1 89.38 194 ARG B C 1
ATOM 8407 O O . ARG B 1 194 ? 5.32 13.094 28.688 1 89.38 194 ARG B O 1
ATOM 8414 N N . ARG B 1 195 ? 6.445 14.797 29.344 1 88 195 ARG B N 1
ATOM 8415 C CA . ARG B 1 195 ? 6.871 15.195 28.016 1 88 195 ARG B CA 1
ATOM 8416 C C . ARG B 1 195 ? 7.965 14.273 27.484 1 88 195 ARG B C 1
ATOM 8418 O O . ARG B 1 195 ? 7.906 13.82 26.344 1 88 195 ARG B O 1
ATOM 8425 N N . TYR B 1 196 ? 8.859 13.906 28.328 1 93.94 196 TYR B N 1
ATOM 8426 C CA . TYR B 1 196 ? 10.078 13.258 27.844 1 93.94 196 TYR B CA 1
ATOM 8427 C C . TYR B 1 196 ? 9.945 11.742 27.891 1 93.94 196 TYR B C 1
ATOM 8429 O O . TYR B 1 196 ? 10.695 11.031 27.203 1 93.94 196 TYR B O 1
ATOM 8437 N N . VAL B 1 197 ? 9.039 11.258 28.703 1 94.62 197 VAL B N 1
ATOM 8438 C CA . VAL B 1 197 ? 8.891 9.812 28.781 1 94.62 197 VAL B CA 1
ATOM 8439 C C . VAL B 1 197 ? 8.508 9.258 27.406 1 94.62 197 VAL B C 1
ATOM 8441 O O . VAL B 1 197 ? 9.125 8.305 26.922 1 94.62 197 VAL B O 1
ATOM 8444 N N . SER B 1 198 ? 7.508 9.844 26.781 1 94.75 198 SER B N 1
ATOM 8445 C CA . SER B 1 198 ? 7.074 9.414 25.453 1 94.75 198 SER B CA 1
ATOM 8446 C C . SER B 1 198 ? 8.172 9.633 24.406 1 94.75 198 SER B C 1
ATOM 8448 O O . SER B 1 198 ? 8.43 8.758 23.578 1 94.75 198 SER B O 1
ATOM 8450 N N . ALA B 1 199 ? 8.828 10.734 24.453 1 95.81 199 ALA B N 1
ATOM 8451 C CA . ALA B 1 199 ? 9.859 11.078 23.484 1 95.81 199 ALA B CA 1
ATOM 8452 C C . ALA B 1 199 ? 11.008 10.078 23.516 1 95.81 199 ALA B C 1
ATOM 8454 O O . ALA B 1 199 ? 11.438 9.57 22.484 1 95.81 199 ALA B O 1
ATOM 8455 N N . PHE B 1 200 ? 11.453 9.758 24.75 1 95.81 200 PHE B N 1
ATOM 8456 C CA . PHE B 1 200 ? 12.602 8.867 24.906 1 95.81 200 PHE B CA 1
ATOM 8457 C C . PHE B 1 200 ? 12.211 7.43 24.578 1 95.81 200 PHE B C 1
ATOM 8459 O O . PHE B 1 200 ? 12.945 6.719 23.891 1 95.81 200 PHE B O 1
ATOM 8466 N N . ALA B 1 201 ? 11.094 7.023 25.047 1 93.81 201 ALA B N 1
ATOM 8467 C CA . ALA B 1 201 ? 10.648 5.652 24.812 1 93.81 201 ALA B CA 1
ATOM 8468 C C . ALA B 1 201 ? 10.453 5.387 23.312 1 93.81 201 ALA B C 1
ATOM 8470 O O . ALA B 1 201 ? 10.711 4.281 22.844 1 93.81 201 ALA B O 1
ATOM 8471 N N . ASN B 1 202 ? 9.953 6.344 22.547 1 92.88 202 ASN B N 1
ATOM 8472 C CA . ASN B 1 202 ? 9.633 6.188 21.125 1 92.88 202 ASN B CA 1
ATOM 8473 C C . ASN B 1 202 ? 10.875 6.324 20.25 1 92.88 202 ASN B C 1
ATOM 8475 O O . ASN B 1 202 ? 10.789 6.262 19.031 1 92.88 202 ASN B O 1
ATOM 8479 N N . HIS B 1 203 ? 11.977 6.551 20.812 1 91.75 203 HIS B N 1
ATOM 8480 C CA . HIS B 1 203 ? 13.227 6.664 20.078 1 91.75 203 HIS B CA 1
ATOM 8481 C C . HIS B 1 203 ? 14.266 5.684 20.594 1 91.75 203 HIS B C 1
ATOM 8483 O O . HIS B 1 203 ? 14.156 4.477 20.375 1 91.75 203 HIS B O 1
ATOM 8489 N N . ALA B 1 204 ? 15.25 6.125 21.422 1 90.62 204 ALA B N 1
ATOM 8490 C CA . ALA B 1 204 ? 16.344 5.242 21.828 1 90.62 204 ALA B CA 1
ATOM 8491 C C . ALA B 1 204 ? 16.438 5.191 23.359 1 90.62 204 ALA B C 1
ATOM 8493 O O . ALA B 1 204 ? 17.453 4.73 23.906 1 90.62 204 ALA B O 1
ATOM 8494 N N . GLY B 1 205 ? 15.414 5.617 24.031 1 93.19 205 GLY B N 1
ATOM 8495 C CA . GLY B 1 205 ? 15.523 5.734 25.484 1 93.19 205 GLY B CA 1
ATOM 8496 C C . GLY B 1 205 ? 16.422 6.879 25.922 1 93.19 205 GLY B C 1
ATOM 8497 O O . GLY B 1 205 ? 16.969 7.602 25.078 1 93.19 205 GLY B O 1
ATOM 8498 N N . GLY B 1 206 ? 16.469 7.094 27.25 1 95.06 206 GLY B N 1
ATOM 8499 C CA . GLY B 1 206 ? 17.297 8.195 27.688 1 95.06 206 GLY B CA 1
ATOM 8500 C C . GLY B 1 206 ? 17.172 8.508 29.172 1 95.06 206 GLY B C 1
ATOM 8501 O O . GLY B 1 206 ? 16.578 7.73 29.922 1 95.06 206 GLY B O 1
ATOM 8502 N N . HIS B 1 207 ? 17.859 9.578 29.609 1 95.94 207 HIS B N 1
ATOM 8503 C CA . HIS B 1 207 ? 17.875 10.055 30.984 1 95.94 207 HIS B CA 1
ATOM 8504 C C . HIS B 1 207 ? 17.375 11.492 31.078 1 95.94 207 HIS B C 1
ATOM 8506 O O . HIS B 1 207 ? 17.734 12.336 30.25 1 95.94 207 HIS B O 1
ATOM 8512 N N . ILE B 1 208 ? 16.562 11.703 32 1 96 208 ILE B N 1
ATOM 8513 C CA . ILE B 1 208 ? 16.234 13.062 32.438 1 96 208 ILE B CA 1
ATOM 8514 C C . ILE B 1 208 ? 16.953 13.391 33.719 1 96 208 ILE B C 1
ATOM 8516 O O . ILE B 1 208 ? 16.703 12.758 34.75 1 96 208 ILE B O 1
ATOM 8520 N N . ILE B 1 209 ? 17.75 14.367 33.688 1 95.62 209 ILE B N 1
ATOM 8521 C CA . ILE B 1 209 ? 18.578 14.688 34.844 1 95.62 209 ILE B CA 1
ATOM 8522 C C . ILE B 1 209 ? 18.125 16.016 35.438 1 95.62 209 ILE B C 1
ATOM 8524 O O . ILE B 1 209 ? 18.297 17.078 34.844 1 95.62 209 ILE B O 1
ATOM 8528 N N . PHE B 1 210 ? 17.609 15.93 36.594 1 95 210 PHE B N 1
ATOM 8529 C CA . PHE B 1 210 ? 17.141 17.109 37.312 1 95 210 PHE B CA 1
ATOM 8530 C C . PHE B 1 210 ? 18.234 17.656 38.219 1 95 210 PHE B C 1
ATOM 8532 O O . PHE B 1 210 ? 18.875 16.906 38.969 1 95 210 PHE B O 1
ATOM 8539 N N . GLY B 1 211 ? 18.422 18.922 38.219 1 93.81 211 GLY B N 1
ATOM 8540 C CA . GLY B 1 211 ? 19.422 19.578 39.062 1 93.81 211 GLY B CA 1
ATOM 8541 C C . GLY B 1 211 ? 20.578 20.141 38.25 1 93.81 211 GLY B C 1
ATOM 8542 O O . GLY B 1 211 ? 21.609 20.516 38.812 1 93.81 211 GLY B O 1
ATOM 8543 N N . VAL B 1 212 ? 20.422 20.047 37 1 92.75 212 VAL B N 1
ATOM 8544 C CA . VAL B 1 212 ? 21.453 20.547 36.094 1 92.75 212 VAL B CA 1
ATOM 8545 C C . VAL B 1 212 ? 20.906 21.75 35.312 1 92.75 212 VAL B C 1
ATOM 8547 O O . VAL B 1 212 ? 19.812 21.688 34.781 1 92.75 212 VAL B O 1
ATOM 8550 N N . GLU B 1 213 ? 21.641 22.75 35.312 1 88.88 213 GLU B N 1
ATOM 8551 C CA . GLU B 1 213 ? 21.219 23.969 34.625 1 88.88 213 GLU B CA 1
ATOM 8552 C C . GLU B 1 213 ? 21.328 23.828 33.094 1 88.88 213 GLU B C 1
ATOM 8554 O O . GLU B 1 213 ? 22.328 23.312 32.594 1 88.88 213 GLU B O 1
ATOM 8559 N N . ASP B 1 214 ? 20.375 24.234 32.375 1 77.44 214 ASP B N 1
ATOM 8560 C CA . ASP B 1 214 ? 20.219 23.984 30.938 1 77.44 214 ASP B CA 1
ATOM 8561 C C . ASP B 1 214 ? 21.25 24.75 30.125 1 77.44 214 ASP B C 1
ATOM 8563 O O . ASP B 1 214 ? 21.781 24.219 29.141 1 77.44 214 ASP B O 1
ATOM 8567 N N . LYS B 1 215 ? 21.609 25.953 30.484 1 74.94 215 LYS B N 1
ATOM 8568 C CA . LYS B 1 215 ? 22.469 26.812 29.656 1 74.94 215 LYS B CA 1
ATOM 8569 C C . LYS B 1 215 ? 23.953 26.484 29.891 1 74.94 215 LYS B C 1
ATOM 8571 O O . LYS B 1 215 ? 24.719 26.375 28.938 1 74.94 215 LYS B O 1
ATOM 8576 N N . THR B 1 216 ? 24.375 26.297 31.141 1 78.69 216 THR B N 1
ATOM 8577 C CA . THR B 1 216 ? 25.781 26.125 31.484 1 78.69 216 THR B CA 1
ATOM 8578 C C . THR B 1 216 ? 26.109 24.641 31.641 1 78.69 216 THR B C 1
ATOM 8580 O O . THR B 1 216 ? 27.281 24.266 31.672 1 78.69 216 THR B O 1
ATOM 8583 N N . CYS B 1 217 ? 25.047 23.812 31.75 1 86 217 CYS B N 1
ATOM 8584 C CA . CYS B 1 217 ? 25.203 22.391 31.984 1 86 217 CYS B CA 1
ATOM 8585 C C . CYS B 1 217 ? 25.953 22.109 33.281 1 86 217 CYS B C 1
ATOM 8587 O O . CYS B 1 217 ? 26.688 21.141 33.375 1 86 217 CYS B O 1
ATOM 8589 N N . GLN B 1 218 ? 25.828 23.047 34.188 1 90.94 218 GLN B N 1
ATOM 8590 C CA . GLN B 1 218 ? 26.469 22.875 35.469 1 90.94 218 GLN B CA 1
ATOM 8591 C C . GLN B 1 218 ? 25.516 22.234 36.469 1 90.94 218 GLN B C 1
ATOM 8593 O O . GLN B 1 218 ? 24.297 22.453 36.438 1 90.94 218 GLN B O 1
ATOM 8598 N N . VAL B 1 219 ? 26.094 21.516 37.375 1 93.88 219 VAL B N 1
ATOM 8599 C CA . VAL B 1 219 ? 25.312 20.781 38.375 1 93.88 219 VAL B CA 1
ATOM 8600 C C . VAL B 1 219 ? 25.078 21.656 39.594 1 93.88 219 VAL B C 1
ATOM 8602 O O . VAL B 1 219 ? 26.047 22.188 40.188 1 93.88 219 VAL B O 1
ATOM 8605 N N . TYR B 1 220 ? 23.875 21.828 40 1 92.19 220 TYR B N 1
ATOM 8606 C CA . TYR B 1 220 ? 23.531 22.562 41.219 1 92.19 220 TYR B CA 1
ATOM 8607 C C . TYR B 1 220 ? 22.703 21.703 42.188 1 92.19 220 TYR B C 1
ATOM 8609 O O . TYR B 1 220 ? 22.703 21.922 43.375 1 92.19 220 TYR B O 1
ATOM 8617 N N . GLY B 1 221 ? 22.031 20.75 41.594 1 91.94 221 GLY B N 1
ATOM 8618 C CA . GLY B 1 221 ? 21.203 19.859 42.375 1 91.94 221 GLY B CA 1
ATOM 8619 C C . GLY B 1 221 ? 19.891 20.484 42.812 1 91.94 221 GLY B C 1
ATOM 8620 O O . GLY B 1 221 ? 19.734 21.703 42.781 1 91.94 221 GLY B O 1
ATOM 8621 N N . GLU B 1 222 ? 18.984 19.672 43.156 1 92 222 GLU B N 1
ATOM 8622 C CA . GLU B 1 222 ? 17.703 20.094 43.688 1 92 222 GLU B CA 1
ATOM 8623 C C . GLU B 1 222 ? 17.656 19.906 45.219 1 92 222 GLU B C 1
ATOM 8625 O O . GLU B 1 222 ? 18.328 19.016 45.75 1 92 222 GLU B O 1
ATOM 8630 N N . GLU B 1 223 ? 16.922 20.75 45.812 1 89.56 223 GLU B N 1
ATOM 8631 C CA . GLU B 1 223 ? 16.797 20.641 47.281 1 89.56 223 GLU B CA 1
ATOM 8632 C C . GLU B 1 223 ? 15.828 19.531 47.656 1 89.56 223 GLU B C 1
ATOM 8634 O O . GLU B 1 223 ? 14.625 19.625 47.406 1 89.56 223 GLU B O 1
ATOM 8639 N N . ILE B 1 224 ? 16.375 18.516 48.219 1 90.69 224 ILE B N 1
ATOM 8640 C CA . ILE B 1 224 ? 15.586 17.406 48.75 1 90.69 224 ILE B CA 1
ATOM 8641 C C . ILE B 1 224 ? 15.961 17.172 50.219 1 90.69 224 ILE B C 1
ATOM 8643 O O . ILE B 1 224 ? 16.906 16.453 50.5 1 90.69 224 ILE B O 1
ATOM 8647 N N . PRO B 1 225 ? 15.219 17.734 51.094 1 81.81 225 PRO B N 1
ATOM 8648 C CA . PRO B 1 225 ? 15.633 17.828 52.5 1 81.81 225 PRO B CA 1
ATOM 8649 C C . PRO B 1 225 ? 15.539 16.5 53.219 1 81.81 225 PRO B C 1
ATOM 8651 O O . PRO B 1 225 ? 16.297 16.25 54.188 1 81.81 225 PRO B O 1
ATOM 8654 N N . ASP B 1 226 ? 14.508 15.609 52.969 1 86.31 226 ASP B N 1
ATOM 8655 C CA . ASP B 1 226 ? 14.297 14.398 53.75 1 86.31 226 ASP B CA 1
ATOM 8656 C C . ASP B 1 226 ? 13.914 13.219 52.875 1 86.31 226 ASP B C 1
ATOM 8658 O O . ASP B 1 226 ? 13.766 13.375 51.656 1 86.31 226 ASP B O 1
ATOM 8662 N N . GLU B 1 227 ? 13.867 12.094 53.5 1 90.75 227 GLU B N 1
ATOM 8663 C CA . GLU B 1 227 ? 13.562 10.844 52.812 1 90.75 227 GLU B CA 1
ATOM 8664 C C . GLU B 1 227 ? 12.094 10.789 52.375 1 90.75 227 GLU B C 1
ATOM 8666 O O . GLU B 1 227 ? 11.75 10.148 51.375 1 90.75 227 GLU B O 1
ATOM 8671 N N . ALA B 1 228 ? 11.305 11.453 53.094 1 91.94 228 ALA B N 1
ATOM 8672 C CA . ALA B 1 228 ? 9.883 11.477 52.75 1 91.94 228 ALA B CA 1
ATOM 8673 C C . ALA B 1 228 ? 9.656 12.125 51.375 1 91.94 228 ALA B C 1
ATOM 8675 O O . ALA B 1 228 ? 8.797 11.68 50.625 1 91.94 228 ALA B O 1
ATOM 8676 N N . THR B 1 229 ? 10.391 13.188 51.156 1 92.38 229 THR B N 1
ATOM 8677 C CA . THR B 1 229 ? 10.289 13.867 49.844 1 92.38 229 THR B CA 1
ATOM 8678 C C . THR B 1 229 ? 10.75 12.953 48.719 1 92.38 229 THR B C 1
ATOM 8680 O O . THR B 1 229 ? 10.18 12.977 47.625 1 92.38 229 THR B O 1
ATOM 8683 N N . LYS B 1 230 ? 11.781 12.156 49 1 94.44 230 LYS B N 1
ATOM 8684 C CA . LYS B 1 230 ? 12.266 11.195 48.031 1 94.44 230 LYS B CA 1
ATOM 8685 C C . LYS B 1 230 ? 11.188 10.18 47.656 1 94.44 230 LYS B C 1
ATOM 8687 O O . LYS B 1 230 ? 10.977 9.867 46.5 1 94.44 230 LYS B O 1
ATOM 8692 N N . TYR B 1 231 ? 10.562 9.727 48.625 1 95.38 231 TYR B N 1
ATOM 8693 C CA . TYR B 1 231 ? 9.508 8.734 48.406 1 95.38 231 TYR B CA 1
ATOM 8694 C C . TYR B 1 231 ? 8.336 9.352 47.656 1 95.38 231 TYR B C 1
ATOM 8696 O O . TYR B 1 231 ? 7.707 8.688 46.844 1 95.38 231 TYR B O 1
ATOM 8704 N N . ASP B 1 232 ? 8.031 10.555 48 1 95.56 232 ASP B N 1
ATOM 8705 C CA . ASP B 1 232 ? 6.969 11.25 47.281 1 95.56 232 ASP B CA 1
ATOM 8706 C C . ASP B 1 232 ? 7.297 11.367 45.781 1 95.56 232 ASP B C 1
ATOM 8708 O O . ASP B 1 232 ? 6.41 11.234 44.938 1 95.56 232 ASP B O 1
ATOM 8712 N N . ILE B 1 233 ? 8.531 11.703 45.531 1 96.25 233 ILE B N 1
ATOM 8713 C CA . ILE B 1 233 ? 8.977 11.828 44.125 1 96.25 233 ILE B CA 1
ATOM 8714 C C . ILE B 1 233 ? 8.828 10.492 43.406 1 96.25 233 ILE B C 1
ATOM 8716 O O . ILE B 1 233 ? 8.297 10.422 42.312 1 96.25 233 ILE B O 1
ATOM 8720 N N . ILE B 1 234 ? 9.242 9.438 44.031 1 96.81 234 ILE B N 1
ATOM 8721 C CA . ILE B 1 234 ? 9.164 8.109 43.438 1 96.81 234 ILE B CA 1
ATOM 8722 C C . ILE B 1 234 ? 7.703 7.754 43.156 1 96.81 234 ILE B C 1
ATOM 8724 O O . ILE B 1 234 ? 7.379 7.234 42.094 1 96.81 234 ILE B O 1
ATOM 8728 N N . ASP B 1 235 ? 6.871 8.039 44.062 1 95.94 235 ASP B N 1
ATOM 8729 C CA . ASP B 1 235 ? 5.453 7.723 43.906 1 95.94 235 ASP B CA 1
ATOM 8730 C C . ASP B 1 235 ? 4.836 8.484 42.75 1 95.94 235 ASP B C 1
ATOM 8732 O O . ASP B 1 235 ? 4.055 7.918 41.969 1 95.94 235 ASP B O 1
ATOM 8736 N N . LYS B 1 236 ? 5.145 9.734 42.688 1 95.81 236 LYS B N 1
ATOM 8737 C CA . LYS B 1 236 ? 4.59 10.555 41.594 1 95.81 236 LYS B CA 1
ATOM 8738 C C . LYS B 1 236 ? 5.094 10.094 40.25 1 95.81 236 LYS B C 1
ATOM 8740 O O . LYS B 1 236 ? 4.352 10.117 39.25 1 95.81 236 LYS B O 1
ATOM 8745 N N . VAL B 1 237 ? 6.348 9.773 40.219 1 95.94 237 VAL B N 1
ATOM 8746 C CA . VAL B 1 237 ? 6.922 9.297 38.969 1 95.94 237 VAL B CA 1
ATOM 8747 C C . VAL B 1 237 ? 6.289 7.961 38.562 1 95.94 237 VAL B C 1
ATOM 8749 O O . VAL B 1 237 ? 5.957 7.734 37.406 1 95.94 237 VAL B O 1
ATOM 8752 N N . GLU B 1 238 ? 6.137 7.121 39.469 1 95.19 238 GLU B N 1
ATOM 8753 C CA . GLU B 1 238 ? 5.508 5.828 39.219 1 95.19 238 GLU B CA 1
ATOM 8754 C C . GLU B 1 238 ? 4.074 5.996 38.719 1 95.19 238 GLU B C 1
ATOM 8756 O O . GLU B 1 238 ? 3.625 5.27 37.844 1 95.19 238 GLU B O 1
ATOM 8761 N N . GLU B 1 239 ? 3.424 6.84 39.406 1 94.31 239 GLU B N 1
ATOM 8762 C CA . GLU B 1 239 ? 2.062 7.129 38.969 1 94.31 239 GLU B CA 1
ATOM 8763 C C . GLU B 1 239 ? 2.035 7.598 37.5 1 94.31 239 GLU B C 1
ATOM 8765 O O . GLU B 1 239 ? 1.165 7.195 36.719 1 94.31 239 GLU B O 1
ATOM 8770 N N . ARG B 1 240 ? 2.934 8.461 37.188 1 93.88 240 ARG B N 1
ATOM 8771 C CA . ARG B 1 240 ? 3.027 8.969 35.812 1 93.88 240 ARG B CA 1
ATOM 8772 C C . ARG B 1 240 ? 3.312 7.844 34.844 1 93.88 240 ARG B C 1
ATOM 8774 O O . ARG B 1 240 ? 2.725 7.793 33.75 1 93.88 240 ARG B O 1
ATOM 8781 N N . MET B 1 241 ? 4.164 6.957 35.188 1 94.38 241 MET B N 1
ATOM 8782 C CA . MET B 1 241 ? 4.508 5.832 34.312 1 94.38 241 MET B CA 1
ATOM 8783 C C . MET B 1 241 ? 3.311 4.91 34.125 1 94.38 241 MET B C 1
ATOM 8785 O O . MET B 1 241 ? 3.104 4.375 33.031 1 94.38 241 MET B O 1
ATOM 8789 N N . LYS B 1 242 ? 2.51 4.809 35.156 1 91.06 242 LYS B N 1
ATOM 8790 C CA . LYS B 1 242 ? 1.33 3.951 35.094 1 91.06 242 LYS B CA 1
ATOM 8791 C C . LYS B 1 242 ? 0.24 4.586 34.219 1 91.06 242 LYS B C 1
ATOM 8793 O O . LYS B 1 242 ? -0.53 3.883 33.562 1 91.06 242 LYS B O 1
ATOM 8798 N N . LYS B 1 243 ? 0.195 5.898 34.281 1 90.44 243 LYS B N 1
ATOM 8799 C CA . LYS B 1 243 ? -0.804 6.613 33.469 1 90.44 243 LYS B CA 1
ATOM 8800 C C . LYS B 1 243 ? -0.427 6.633 32 1 90.44 243 LYS B C 1
ATOM 8802 O O . LYS B 1 243 ? -1.286 6.828 31.141 1 90.44 243 LYS B O 1
ATOM 8807 N N . THR B 1 244 ? 0.822 6.527 31.703 1 92.88 244 THR B N 1
ATOM 8808 C CA . THR B 1 244 ? 1.308 6.457 30.328 1 92.88 244 THR B CA 1
ATOM 8809 C C . THR B 1 244 ? 0.876 5.148 29.656 1 92.88 244 THR B C 1
ATOM 8811 O O . THR B 1 244 ? 0.755 4.121 30.328 1 92.88 244 THR B O 1
ATOM 8814 N N . ILE B 1 245 ? 0.537 5.203 28.375 1 92.5 245 ILE B N 1
ATOM 8815 C CA . ILE B 1 245 ? 0.056 4.031 27.656 1 92.5 245 ILE B CA 1
ATOM 8816 C C . ILE B 1 245 ? 1.223 3.344 26.953 1 92.5 245 ILE B C 1
ATOM 8818 O O . ILE B 1 245 ? 1.797 3.895 26.016 1 92.5 245 ILE B O 1
ATOM 8822 N N . TRP B 1 246 ? 1.578 2.17 27.438 1 89.94 246 TRP B N 1
ATOM 8823 C CA . TRP B 1 246 ? 2.6 1.314 26.844 1 89.94 246 TRP B CA 1
ATOM 8824 C C . TRP B 1 246 ? 1.965 0.164 26.062 1 89.94 246 TRP B C 1
ATOM 8826 O O . TRP B 1 246 ? 1.498 -0.81 26.672 1 89.94 246 TRP B O 1
ATOM 8836 N N . VAL B 1 247 ? 2.02 0.222 24.766 1 80.19 247 VAL B N 1
ATOM 8837 C CA . VAL B 1 247 ? 1.282 -0.719 23.938 1 80.19 247 VAL B CA 1
ATOM 8838 C C . VAL B 1 247 ? 1.919 -2.104 24.031 1 80.19 247 VAL B C 1
ATOM 8840 O O . VAL B 1 247 ? 3.143 -2.225 24.125 1 80.19 247 VAL B O 1
ATOM 8843 N N . HIS B 1 248 ? 1.301 -3.215 23.891 1 64.75 248 HIS B N 1
ATOM 8844 C CA . HIS B 1 248 ? 1.697 -4.617 23.844 1 64.75 248 HIS B CA 1
ATOM 8845 C C . HIS B 1 248 ? 2.221 -5.094 25.188 1 64.75 248 HIS B C 1
ATOM 8847 O O . HIS B 1 248 ? 2.699 -6.223 25.312 1 64.75 248 HIS B O 1
ATOM 8853 N N . LEU B 1 249 ? 2.342 -4.133 26.125 1 60.06 249 LEU B N 1
ATOM 8854 C CA . LEU B 1 249 ? 2.793 -4.59 27.438 1 60.06 249 LEU B CA 1
ATOM 8855 C C . LEU B 1 249 ? 1.731 -5.457 28.094 1 60.06 249 LEU B C 1
ATOM 8857 O O . LEU B 1 249 ? 0.633 -4.98 28.391 1 60.06 249 LEU B O 1
ATOM 8861 N N . LYS B 1 250 ? 1.856 -6.727 27.781 1 57.56 250 LYS B N 1
ATOM 8862 C CA . LYS B 1 250 ? 0.987 -7.664 28.484 1 57.56 250 LYS B CA 1
ATOM 8863 C C . LYS B 1 250 ? 0.991 -7.395 29.984 1 57.56 250 LYS B C 1
ATOM 8865 O O . LYS B 1 250 ? -0.024 -7.586 30.656 1 57.56 250 LYS B O 1
ATOM 8870 N N . GLN B 1 251 ? 2.236 -6.934 30.484 1 66.19 251 GLN B N 1
ATOM 8871 C CA . GLN B 1 251 ? 2.432 -6.66 31.906 1 66.19 251 GLN B CA 1
ATOM 8872 C C . GLN B 1 251 ? 2.502 -5.156 32.188 1 66.19 251 GLN B C 1
ATOM 8874 O O . GLN B 1 251 ? 2.639 -4.363 31.25 1 66.19 251 GLN B O 1
ATOM 8879 N N . ARG B 1 252 ? 2.297 -4.734 33.375 1 79 252 ARG B N 1
ATOM 8880 C CA . ARG B 1 252 ? 2.387 -3.357 33.875 1 79 252 ARG B CA 1
ATOM 8881 C C . ARG B 1 252 ? 3.816 -2.834 33.75 1 79 252 ARG B C 1
ATOM 8883 O O . ARG B 1 252 ? 4.77 -3.611 33.812 1 79 252 ARG B O 1
ATOM 8890 N N . VAL B 1 253 ? 3.967 -1.562 33.438 1 89.75 253 VAL B N 1
ATOM 8891 C CA . VAL B 1 253 ? 5.266 -0.898 33.406 1 89.75 253 VAL B CA 1
ATOM 8892 C C . VAL B 1 253 ? 5.965 -1.08 34.75 1 89.75 253 VAL B C 1
ATOM 8894 O O . VAL B 1 253 ? 5.34 -0.934 35.812 1 89.75 253 VAL B O 1
ATOM 8897 N N . GLN B 1 254 ? 7.184 -1.506 34.75 1 92.12 254 GLN B N 1
ATOM 8898 C CA . GLN B 1 254 ? 7.883 -1.864 35.969 1 92.12 254 GLN B CA 1
ATOM 8899 C C . GLN B 1 254 ? 9.148 -1.031 36.156 1 92.12 254 GLN B C 1
ATOM 8901 O O . GLN B 1 254 ? 9.922 -0.857 35.219 1 92.12 254 GLN B O 1
ATOM 8906 N N . ARG B 1 255 ? 9.312 -0.626 37.438 1 94.69 255 ARG B N 1
ATOM 8907 C CA . ARG B 1 255 ? 10.555 0.052 37.781 1 94.69 255 ARG B CA 1
ATOM 8908 C C . ARG B 1 255 ? 11.727 -0.922 37.781 1 94.69 255 ARG B C 1
ATOM 8910 O O . ARG B 1 255 ? 11.602 -2.051 38.281 1 94.69 255 ARG B O 1
ATOM 8917 N N . GLY B 1 256 ? 12.852 -0.511 37.188 1 94.19 256 GLY B N 1
ATOM 8918 C CA . GLY B 1 256 ? 14.023 -1.362 37.125 1 94.19 256 GLY B CA 1
ATOM 8919 C C . GLY B 1 256 ? 14.141 -2.09 35.781 1 94.19 256 GLY B C 1
ATOM 8920 O O . GLY B 1 256 ? 15.211 -2.592 35.438 1 94.19 256 GLY B O 1
ATOM 8921 N N . ILE B 1 257 ? 13.016 -2.102 35.156 1 93.25 257 ILE B N 1
ATOM 8922 C CA . ILE B 1 257 ? 13.023 -2.787 33.875 1 93.25 257 ILE B CA 1
ATOM 8923 C C . ILE B 1 257 ? 12.758 -1.782 32.75 1 93.25 257 ILE B C 1
ATOM 8925 O O . ILE B 1 257 ? 13.594 -1.601 31.859 1 93.25 257 ILE B O 1
ATOM 8929 N N . HIS B 1 258 ? 11.617 -1.081 32.906 1 94.06 258 HIS B N 1
ATOM 8930 C CA . HIS B 1 258 ? 11.234 -0.166 31.828 1 94.06 258 HIS B CA 1
ATOM 8931 C C . HIS B 1 258 ? 11.656 1.263 32.156 1 94.06 258 HIS B C 1
ATOM 8933 O O . HIS B 1 258 ? 11.812 2.084 31.234 1 94.06 258 HIS B O 1
ATOM 8939 N N . TRP B 1 259 ? 11.703 1.582 33.375 1 95.94 259 TRP B N 1
ATOM 8940 C CA . TRP B 1 259 ? 12.164 2.885 33.844 1 95.94 259 TRP B CA 1
ATOM 8941 C C . TRP B 1 259 ? 12.812 2.768 35.219 1 95.94 259 TRP B C 1
ATOM 8943 O O . TRP B 1 259 ? 12.719 1.726 35.875 1 95.94 259 TRP B O 1
ATOM 8953 N N . ASP B 1 260 ? 13.562 3.752 35.594 1 97.06 260 ASP B N 1
ATOM 8954 C CA . ASP B 1 260 ? 14.172 3.787 36.906 1 97.06 260 ASP B CA 1
ATOM 8955 C C . ASP B 1 260 ? 14.422 5.227 37.375 1 97.06 260 ASP B C 1
ATOM 8957 O O . ASP B 1 260 ? 14.305 6.16 36.562 1 97.06 260 ASP B O 1
ATOM 8961 N N . ILE B 1 261 ? 14.609 5.383 38.656 1 97.12 261 ILE B N 1
ATOM 8962 C CA . ILE B 1 261 ? 14.883 6.695 39.219 1 97.12 261 ILE B CA 1
ATOM 8963 C C . ILE B 1 261 ? 16 6.578 40.281 1 97.12 261 ILE B C 1
ATOM 8965 O O . ILE B 1 261 ? 16.047 5.609 41.031 1 97.12 261 ILE B O 1
ATOM 8969 N N . GLY B 1 262 ? 16.953 7.41 40.156 1 95.81 262 GLY B N 1
ATOM 8970 C CA . GLY B 1 262 ? 18.078 7.453 41.094 1 95.81 262 GLY B CA 1
ATOM 8971 C C . GLY B 1 262 ? 18.281 8.82 41.719 1 95.81 262 GLY B C 1
ATOM 8972 O O . GLY B 1 262 ? 17.938 9.836 41.125 1 95.81 262 GLY B O 1
ATOM 8973 N N . PHE B 1 263 ? 18.797 8.82 42.969 1 95.38 263 PHE B N 1
ATOM 8974 C CA . PHE B 1 263 ? 19.109 10.031 43.719 1 95.38 263 PHE B CA 1
ATOM 8975 C C . PHE B 1 263 ? 20.594 10.102 44.062 1 95.38 263 PHE B C 1
ATOM 8977 O O . PHE B 1 263 ? 21.125 9.211 44.719 1 95.38 263 PHE B O 1
ATOM 8984 N N . TYR B 1 264 ? 21.188 11.211 43.656 1 94.69 264 TYR B N 1
ATOM 8985 C CA . TYR B 1 264 ? 22.641 11.328 43.781 1 94.69 264 TYR B CA 1
ATOM 8986 C C . TYR B 1 264 ? 23.016 12.617 44.5 1 94.69 264 TYR B C 1
ATOM 8988 O O . TYR B 1 264 ? 22.734 13.719 44 1 94.69 264 TYR B O 1
ATOM 8996 N N . PRO B 1 265 ? 23.656 12.523 45.594 1 91.56 265 PRO B N 1
ATOM 8997 C CA . PRO B 1 265 ? 24.031 13.734 46.344 1 91.56 265 PRO B CA 1
ATOM 8998 C C . PRO B 1 265 ? 25.078 14.57 45.594 1 91.56 265 PRO B C 1
ATOM 9000 O O . PRO B 1 265 ? 25.984 14.008 44.969 1 91.56 265 PRO B O 1
ATOM 9003 N N . VAL B 1 266 ? 24.922 15.844 45.656 1 93.62 266 VAL B N 1
ATOM 9004 C CA . VAL B 1 266 ? 25.891 16.766 45.062 1 93.62 266 VAL B CA 1
ATOM 9005 C C . VAL B 1 266 ? 26.984 17.078 46.094 1 93.62 266 VAL B C 1
ATOM 9007 O O . VAL B 1 266 ? 26.703 17.484 47.219 1 93.62 266 VAL B O 1
ATOM 9010 N N . LEU B 1 267 ? 28.188 16.969 45.625 1 91.75 267 LEU B N 1
ATOM 9011 C CA . LEU B 1 267 ? 29.328 17.156 46.531 1 91.75 267 LEU B CA 1
ATOM 9012 C C . LEU B 1 267 ? 29.875 18.578 46.406 1 91.75 267 LEU B C 1
ATOM 9014 O O . LEU B 1 267 ? 29.641 19.266 45.406 1 91.75 267 LEU B O 1
ATOM 9018 N N . ASN B 1 268 ? 30.656 19.062 47.469 1 89.25 268 ASN B N 1
ATOM 9019 C CA . ASN B 1 268 ? 31.375 20.328 47.531 1 89.25 268 ASN B CA 1
ATOM 9020 C C . ASN B 1 268 ? 30.422 21.516 47.375 1 89.25 268 ASN B C 1
ATOM 9022 O O . ASN B 1 268 ? 30.672 22.422 46.594 1 89.25 268 ASN B O 1
ATOM 9026 N N . THR B 1 269 ? 29.312 21.422 48.062 1 88.75 269 THR B N 1
ATOM 9027 C CA . THR B 1 269 ? 28.375 22.531 48.062 1 88.75 269 THR B CA 1
ATOM 9028 C C . THR B 1 269 ? 28.938 23.703 48.906 1 88.75 269 THR B C 1
ATOM 9030 O O . THR B 1 269 ? 29.516 23.484 49.969 1 88.75 269 THR B O 1
ATOM 9033 N N . PRO B 1 270 ? 28.844 24.844 48.375 1 85.94 270 PRO B N 1
ATOM 9034 C CA . PRO B 1 270 ? 29.359 25.984 49.125 1 85.94 270 PRO B CA 1
ATOM 9035 C C . PRO B 1 270 ? 28.703 26.125 50.5 1 85.94 270 PRO B C 1
ATOM 9037 O O . PRO B 1 270 ? 27.594 25.656 50.719 1 85.94 270 PRO B O 1
ATOM 9040 N N . GLU B 1 271 ? 29.312 26.688 51.594 1 76.25 271 GLU B N 1
ATOM 9041 C CA . GLU B 1 271 ? 28.938 26.781 53 1 76.25 271 GLU B CA 1
ATOM 9042 C C . GLU B 1 271 ? 27.609 27.5 53.188 1 76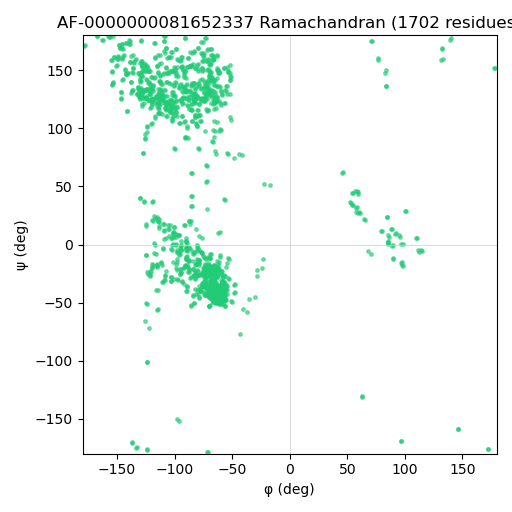.25 271 GLU B C 1
ATOM 9044 O O . GLU B 1 271 ? 26.844 27.203 54.094 1 76.25 271 GLU B O 1
ATOM 9049 N N . GLY B 1 272 ? 27.203 28.406 52.25 1 69.62 272 GLY B N 1
ATOM 9050 C CA . GLY B 1 272 ? 25.969 29.172 52.375 1 69.62 272 GLY B CA 1
ATOM 9051 C C . GLY B 1 272 ? 24.734 28.406 51.938 1 69.62 272 GLY B C 1
ATOM 9052 O O . GLY B 1 272 ? 23.609 28.828 52.219 1 69.62 272 GLY B O 1
ATOM 9053 N N . ILE B 1 273 ? 24.844 27.438 51.281 1 70 273 ILE B N 1
ATOM 9054 C CA . ILE B 1 273 ? 23.703 26.672 50.812 1 70 273 ILE B CA 1
ATOM 9055 C C . ILE B 1 273 ? 23.328 25.609 51.812 1 70 273 ILE B C 1
ATOM 9057 O O . ILE B 1 273 ? 24.125 24.734 52.156 1 70 273 ILE B O 1
ATOM 9061 N N . THR B 1 274 ? 22.219 25.906 52.625 1 61.16 274 THR B N 1
ATOM 9062 C CA . THR B 1 274 ? 21.641 25.062 53.656 1 61.16 274 THR B CA 1
ATOM 9063 C C . THR B 1 274 ? 20.75 23.984 53.062 1 61.16 274 THR B C 1
ATOM 9065 O O . THR B 1 274 ? 20.062 24.234 52.062 1 61.16 274 THR B O 1
ATOM 9068 N N . GLY B 1 275 ? 21.062 22.656 53.094 1 66.75 275 GLY B N 1
ATOM 9069 C CA . GLY B 1 275 ? 20.234 21.516 52.719 1 66.75 275 GLY B CA 1
ATOM 9070 C C . GLY B 1 275 ? 20.938 20.531 51.812 1 66.75 275 GLY B C 1
ATOM 9071 O O . GLY B 1 275 ? 21.953 20.859 51.188 1 66.75 275 GLY B O 1
ATOM 9072 N N . SER B 1 276 ? 20.453 19.438 51.812 1 82.25 276 SER B N 1
ATOM 9073 C CA . SER B 1 276 ? 21 18.344 51 1 82.25 276 SER B CA 1
ATOM 9074 C C . SER B 1 276 ? 20.594 18.5 49.531 1 82.25 276 SER B C 1
ATOM 9076 O O . SER B 1 276 ? 19.406 18.547 49.219 1 82.25 276 SER B O 1
ATOM 9078 N N . ARG B 1 277 ? 21.609 18.906 48.688 1 90.44 277 ARG B N 1
ATOM 9079 C CA . ARG B 1 277 ? 21.375 18.984 47.25 1 90.44 277 ARG B CA 1
ATOM 9080 C C . ARG B 1 277 ? 21.578 17.641 46.594 1 90.44 277 ARG B C 1
ATOM 9082 O O . ARG B 1 277 ? 22.547 16.938 46.875 1 90.44 277 ARG B O 1
ATOM 9089 N N . VAL B 1 278 ? 20.562 17.281 45.812 1 93.19 278 VAL B N 1
ATOM 9090 C CA . VAL B 1 278 ? 20.547 15.953 45.188 1 93.19 278 VAL B CA 1
ATOM 9091 C C . VAL B 1 278 ? 20.234 16.062 43.719 1 93.19 278 VAL B C 1
ATOM 9093 O O . VAL B 1 278 ? 19.406 16.891 43.312 1 93.19 278 VAL B O 1
ATOM 9096 N N . VAL B 1 279 ? 20.938 15.359 42.875 1 95.06 279 VAL B N 1
ATOM 9097 C CA . VAL B 1 279 ? 20.609 15.18 41.469 1 95.06 279 VAL B CA 1
ATOM 9098 C C . VAL B 1 279 ? 19.672 13.977 41.312 1 95.06 279 VAL B C 1
ATOM 9100 O O . VAL B 1 279 ? 19.953 12.898 41.844 1 95.06 279 VAL B O 1
ATOM 9103 N N . VAL B 1 280 ? 18.547 14.195 40.719 1 95.81 280 VAL B N 1
ATOM 9104 C CA . VAL B 1 280 ? 17.594 13.125 40.469 1 95.81 280 VAL B CA 1
ATOM 9105 C C . VAL B 1 280 ? 17.672 12.711 39 1 95.81 280 VAL B C 1
ATOM 9107 O O . VAL B 1 280 ? 17.531 13.547 38.094 1 95.81 280 VAL B O 1
ATOM 9110 N N . VAL B 1 281 ? 17.906 11.477 38.688 1 96.56 281 VAL B N 1
ATOM 9111 C CA . VAL B 1 281 ? 17.984 10.969 37.344 1 96.56 281 VAL B CA 1
ATOM 9112 C C . VAL B 1 281 ? 16.859 9.977 37.094 1 96.56 281 VAL B C 1
ATOM 9114 O O . VAL B 1 281 ? 16.734 8.977 37.781 1 96.56 281 VAL B O 1
ATOM 9117 N N . VAL B 1 282 ? 16.047 10.289 36.156 1 97.19 282 VAL B N 1
ATOM 9118 C CA . VAL B 1 282 ? 14.992 9.367 35.719 1 97.19 282 VAL B CA 1
ATOM 9119 C C . VAL B 1 282 ? 15.375 8.766 34.375 1 97.19 282 VAL B C 1
ATOM 9121 O O . VAL B 1 282 ? 15.648 9.484 33.438 1 97.19 282 VAL B O 1
ATOM 9124 N N . SER B 1 283 ? 15.422 7.484 34.312 1 97.12 283 SER B N 1
ATOM 9125 C CA . SER B 1 283 ? 15.805 6.762 33.094 1 97.12 283 SER B CA 1
ATOM 9126 C C . SER B 1 283 ? 14.625 6.02 32.5 1 97.12 283 SER B C 1
ATOM 9128 O O . SER B 1 283 ? 13.789 5.473 33.219 1 97.12 283 SER B O 1
ATOM 9130 N N . VAL B 1 284 ? 14.508 6.066 31.219 1 96.31 284 VAL B N 1
ATOM 9131 C CA . VAL B 1 284 ? 13.445 5.395 30.469 1 96.31 284 VAL B CA 1
ATOM 9132 C C . VAL B 1 284 ? 14.047 4.59 29.328 1 96.31 284 VAL B C 1
ATOM 9134 O O . VAL B 1 284 ? 14.977 5.051 28.656 1 96.31 284 VAL B O 1
ATOM 9137 N N . VAL B 1 285 ? 13.5 3.422 29.062 1 94.62 285 VAL B N 1
ATOM 9138 C CA . VAL B 1 285 ? 14.023 2.566 28 1 94.62 285 VAL B CA 1
ATOM 9139 C C . VAL B 1 285 ? 13.258 2.826 26.703 1 94.62 285 VAL B C 1
ATOM 9141 O O . VAL B 1 285 ? 12.188 3.428 26.719 1 94.62 285 VAL B O 1
ATOM 9144 N N . LYS B 1 286 ? 13.883 2.414 25.594 1 91.69 286 LYS B N 1
ATOM 9145 C CA . LYS B 1 286 ? 13.156 2.373 24.328 1 91.69 286 LYS B CA 1
ATOM 9146 C C . LYS B 1 286 ? 12.039 1.336 24.359 1 91.69 286 LYS B C 1
ATOM 9148 O O . LYS B 1 286 ? 12.211 0.251 24.922 1 91.69 286 LYS B O 1
ATOM 9153 N N . TYR B 1 287 ? 10.969 1.672 23.844 1 89.56 287 TYR B N 1
ATOM 9154 C CA . TYR B 1 287 ? 9.828 0.763 23.828 1 89.56 287 TYR B CA 1
ATOM 9155 C C . TYR B 1 287 ? 9.195 0.712 22.438 1 89.56 287 TYR B C 1
ATOM 9157 O O . TYR B 1 287 ? 8.906 1.753 21.844 1 89.56 287 TYR B O 1
ATOM 9165 N N . PRO B 1 288 ? 8.992 -0.501 21.922 1 84.56 288 PRO B N 1
ATOM 9166 C CA . PRO B 1 288 ? 8.414 -0.625 20.594 1 84.56 288 PRO B CA 1
ATOM 9167 C C . PRO B 1 288 ? 6.914 -0.356 20.562 1 84.56 288 PRO B C 1
ATOM 9169 O O . PRO B 1 288 ? 6.227 -0.596 21.562 1 84.56 288 PRO B O 1
ATOM 9172 N N . GLY B 1 289 ? 6.266 0.002 19.438 1 79.94 289 GLY B N 1
ATOM 9173 C CA . GLY B 1 289 ? 4.84 0.18 19.219 1 79.94 289 GLY B CA 1
ATOM 9174 C C . GLY B 1 289 ? 4.348 1.562 19.609 1 79.94 289 GLY B C 1
ATOM 9175 O O . GLY B 1 289 ? 3.143 1.829 19.578 1 79.94 289 GLY B O 1
ATOM 9176 N N . LEU B 1 290 ? 5.117 2.475 20.062 1 88.69 290 LEU B N 1
ATOM 9177 C CA . LEU B 1 290 ? 4.832 3.865 20.406 1 88.69 290 LEU B CA 1
ATOM 9178 C C . LEU B 1 290 ? 4.262 3.982 21.812 1 88.69 290 LEU B C 1
ATOM 9180 O O . LEU B 1 290 ? 3.383 3.205 22.188 1 88.69 290 LEU B O 1
ATOM 9184 N N . VAL B 1 291 ? 4.652 4.844 22.531 1 92.56 291 VAL B N 1
ATOM 9185 C CA . VAL B 1 291 ? 4.199 5.16 23.875 1 92.56 291 VAL B CA 1
ATOM 9186 C C . VAL B 1 291 ? 3.455 6.492 23.875 1 92.56 291 VAL B C 1
ATOM 9188 O O . VAL B 1 291 ? 3.939 7.48 23.312 1 92.56 291 VAL B O 1
ATOM 9191 N N . TYR B 1 292 ? 2.234 6.5 24.469 1 94.44 292 TYR B N 1
ATOM 9192 C CA . TYR B 1 292 ? 1.385 7.684 24.531 1 94.44 292 TYR B CA 1
ATOM 9193 C C . TYR B 1 292 ? 1.237 8.188 25.953 1 94.44 292 TYR B C 1
ATOM 9195 O O . TYR B 1 292 ? 1.111 7.391 26.891 1 94.44 292 TYR B O 1
ATOM 9203 N N . THR B 1 293 ? 1.26 9.477 26.172 1 94.38 293 THR B N 1
ATOM 9204 C CA . THR B 1 293 ? 1.091 10.023 27.5 1 94.38 293 THR B CA 1
ATOM 9205 C C . THR B 1 293 ? -0.374 9.969 27.938 1 94.38 293 THR B C 1
ATOM 9207 O O . THR B 1 293 ? -0.677 9.922 29.125 1 94.38 293 THR B O 1
ATOM 9210 N N . GLN B 1 294 ? -1.179 10.125 27 1 93.25 294 GLN B N 1
ATOM 9211 C CA . GLN B 1 294 ? -2.619 9.992 27.188 1 93.25 294 GLN B CA 1
ATOM 9212 C C . GLN B 1 294 ? -3.287 9.398 25.953 1 93.25 294 GLN B C 1
ATOM 9214 O O . GLN B 1 294 ? -2.629 9.172 24.938 1 93.25 294 GLN B O 1
ATOM 9219 N N . CYS B 1 295 ? -4.566 9.094 26.078 1 94.62 295 CYS B N 1
ATOM 9220 C CA . CYS B 1 295 ? -5.312 8.562 24.953 1 94.62 295 CYS B CA 1
ATOM 9221 C C . CYS B 1 295 ? -5.387 9.586 23.812 1 94.62 295 CYS B C 1
ATOM 9223 O O . CYS B 1 295 ? -5.727 10.75 24.047 1 94.62 295 CYS B O 1
ATOM 9225 N N . PRO B 1 296 ? -4.988 9.164 22.641 1 96.19 296 PRO B N 1
ATOM 9226 C CA . PRO B 1 296 ? -5.141 10.086 21.5 1 96.19 296 PRO B CA 1
ATOM 9227 C C . PRO B 1 296 ? -6.555 10.641 21.391 1 96.19 296 PRO B C 1
ATOM 9229 O O . PRO B 1 296 ? -7.527 9.922 21.625 1 96.19 296 PRO B O 1
ATOM 9232 N N . GLU B 1 297 ? -6.695 11.859 21.047 1 97.25 297 GLU B N 1
ATOM 9233 C CA . GLU B 1 297 ? -7.984 12.539 20.969 1 97.25 297 GLU B CA 1
ATOM 9234 C C . GLU B 1 297 ? -8.586 12.422 19.562 1 97.25 297 GLU B C 1
ATOM 9236 O O . GLU B 1 297 ? -8.383 13.289 18.719 1 97.25 297 GLU B O 1
ATOM 9241 N N . SER B 1 298 ? -9.359 11.469 19.328 1 97.38 298 SER B N 1
ATOM 9242 C CA . SER B 1 298 ? -10.117 11.203 18.109 1 97.38 298 SER B CA 1
ATOM 9243 C C . SER B 1 298 ? -11.609 11.062 18.406 1 97.38 298 SER B C 1
ATOM 9245 O O . SER B 1 298 ? -11.992 10.438 19.391 1 97.38 298 SER B O 1
ATOM 9247 N N . TYR B 1 299 ? -12.406 11.727 17.594 1 97.81 299 TYR B N 1
ATOM 9248 C CA . TYR B 1 299 ? -13.828 11.805 17.906 1 97.81 299 TYR B CA 1
ATOM 9249 C C . TYR B 1 299 ? -14.672 11.258 16.766 1 97.81 299 TYR B C 1
ATOM 9251 O O . TYR B 1 299 ? -14.242 11.258 15.609 1 97.81 299 TYR B O 1
ATOM 9259 N N . HIS B 1 300 ? -15.781 10.703 17.047 1 96.62 300 HIS B N 1
ATOM 9260 C CA . HIS B 1 300 ? -16.781 10.25 16.094 1 96.62 300 HIS B CA 1
ATOM 9261 C C . HIS B 1 300 ? -18.188 10.508 16.594 1 96.62 300 HIS B C 1
ATOM 9263 O O . HIS B 1 300 ? -18.375 11.039 17.688 1 96.62 300 HIS B O 1
ATOM 9269 N N . ILE B 1 301 ? -19.172 10.266 15.766 1 95.56 301 ILE B N 1
ATOM 9270 C CA . ILE B 1 301 ? -20.562 10.547 16.109 1 95.56 301 ILE B CA 1
ATOM 9271 C C . ILE B 1 301 ? -21.297 9.234 16.359 1 95.56 301 ILE B C 1
ATOM 9273 O O . ILE B 1 301 ? -21.266 8.328 15.531 1 95.56 301 ILE B O 1
ATOM 9277 N N . VAL B 1 302 ? -21.844 9.148 17.531 1 88.94 302 VAL B N 1
ATOM 9278 C CA . VAL B 1 302 ? -22.688 8.016 17.906 1 88.94 302 VAL B CA 1
ATOM 9279 C C . VAL B 1 302 ? -24.078 8.516 18.297 1 88.94 302 VAL B C 1
ATOM 9281 O O . VAL B 1 302 ? -24.234 9.273 19.25 1 88.94 302 VAL B O 1
ATOM 9284 N N . ASN B 1 303 ? -25.078 8.125 17.594 1 81.88 303 ASN B N 1
ATOM 9285 C CA . ASN B 1 303 ? -26.453 8.523 17.844 1 81.88 303 ASN B CA 1
ATOM 9286 C C . ASN B 1 303 ? -26.594 10.039 17.922 1 81.88 303 ASN B C 1
ATOM 9288 O O . ASN B 1 303 ? -27.188 10.562 18.875 1 81.88 303 ASN B O 1
ATOM 9292 N N . GLY B 1 304 ? -25.844 10.727 17.125 1 85.12 304 GLY B N 1
ATOM 9293 C CA . GLY B 1 304 ? -25.984 12.172 17 1 85.12 304 GLY B CA 1
ATOM 9294 C C . GLY B 1 304 ? -25.109 12.938 17.984 1 85.12 304 GLY B C 1
ATOM 9295 O O . GLY B 1 304 ? -25.094 14.164 17.984 1 85.12 304 GLY B O 1
ATOM 9296 N N . LYS B 1 305 ? -24.406 12.18 18.766 1 92.38 305 LYS B N 1
ATOM 9297 C CA . LYS B 1 305 ? -23.547 12.828 19.75 1 92.38 305 LYS B CA 1
ATOM 9298 C C . LYS B 1 305 ? -22.078 12.57 19.469 1 92.38 305 LYS B C 1
ATOM 9300 O O . LYS B 1 305 ? -21.719 11.516 18.953 1 92.38 305 LYS B O 1
ATOM 9305 N N . VAL B 1 306 ? -21.312 13.586 19.828 1 96.56 306 VAL B N 1
ATOM 9306 C CA . VAL B 1 306 ? -19.875 13.477 19.625 1 96.56 306 VAL B CA 1
ATOM 9307 C C . VAL B 1 306 ? -19.234 12.734 20.797 1 96.56 306 VAL B C 1
ATOM 9309 O O . VAL B 1 306 ? -19.438 13.102 21.953 1 96.56 306 VAL B O 1
ATOM 9312 N N . GLU B 1 307 ? -18.531 11.719 20.469 1 96.62 307 GLU B N 1
ATOM 9313 C CA . GLU B 1 307 ? -17.828 10.914 21.469 1 96.62 307 GLU B CA 1
ATOM 9314 C C . GLU B 1 307 ? -16.375 10.68 21.094 1 96.62 307 GLU B C 1
ATOM 9316 O O . GLU B 1 307 ? -16.062 10.555 19.906 1 96.62 307 GLU B O 1
ATOM 9321 N N . GLN B 1 308 ? -15.578 10.594 22.094 1 97 308 GLN B N 1
ATOM 9322 C CA . GLN B 1 308 ? -14.18 10.266 21.859 1 97 308 GLN B CA 1
ATOM 9323 C C . GLN B 1 308 ? -13.977 8.758 21.734 1 97 308 GLN B C 1
ATOM 9325 O O . GLN B 1 308 ? -14.586 7.98 22.469 1 97 308 GLN B O 1
ATOM 9330 N N . LEU B 1 309 ? -13.188 8.352 20.859 1 96.31 309 LEU B N 1
ATOM 9331 C CA . LEU B 1 309 ? -12.859 6.941 20.703 1 96.31 309 LEU B CA 1
ATOM 9332 C C . LEU B 1 309 ? -11.977 6.461 21.859 1 96.31 309 LEU B C 1
ATOM 9334 O O . LEU B 1 309 ? -11.086 7.184 22.312 1 96.31 309 LEU B O 1
ATOM 9338 N N . SER B 1 310 ? -12.289 5.258 22.328 1 95.06 310 SER B N 1
ATOM 9339 C CA . SER B 1 310 ? -11.383 4.625 23.281 1 95.06 310 SER B CA 1
ATOM 9340 C C . SER B 1 310 ? -10.039 4.297 22.625 1 95.06 310 SER B C 1
ATOM 9342 O O . SER B 1 310 ? -9.938 4.262 21.406 1 95.06 310 SER B O 1
ATOM 9344 N N . PHE B 1 311 ? -9.039 4.125 23.453 1 94.06 311 PHE B N 1
ATOM 9345 C CA . PHE B 1 311 ? -7.723 3.814 22.922 1 94.06 311 PHE B CA 1
ATOM 9346 C C . PHE B 1 311 ? -7.766 2.553 22.062 1 94.06 311 PHE B C 1
ATOM 9348 O O . PHE B 1 311 ? -7.168 2.508 20.984 1 94.06 311 PHE B O 1
ATOM 9355 N N . THR B 1 312 ? -8.43 1.57 22.5 1 91 312 THR B N 1
ATOM 9356 C CA . THR B 1 312 ? -8.508 0.294 21.797 1 91 312 THR B CA 1
ATOM 9357 C C . THR B 1 312 ? -9.188 0.46 20.438 1 91 312 THR B C 1
ATOM 9359 O O . THR B 1 312 ? -8.719 -0.069 19.438 1 91 312 THR B O 1
ATOM 9362 N N . ASP B 1 313 ? -10.273 1.173 20.469 1 91.81 313 ASP B N 1
ATOM 9363 C CA . ASP B 1 313 ? -10.992 1.391 19.219 1 91.81 313 ASP B CA 1
ATOM 9364 C C . ASP B 1 313 ? -10.172 2.242 18.25 1 91.81 313 ASP B C 1
ATOM 9366 O O . ASP B 1 313 ? -10.148 1.973 17.047 1 91.81 313 ASP B O 1
ATOM 9370 N N . TRP B 1 314 ? -9.617 3.227 18.844 1 94.5 314 TRP B N 1
ATOM 9371 C CA . TRP B 1 314 ? -8.781 4.109 18.031 1 94.5 314 TRP B CA 1
ATOM 9372 C C . TRP B 1 314 ? -7.652 3.332 17.359 1 94.5 314 TRP B C 1
ATOM 9374 O O . TRP B 1 314 ? -7.445 3.445 16.156 1 94.5 314 TRP B O 1
ATOM 9384 N N . ARG B 1 315 ? -6.914 2.566 18.141 1 91.25 315 ARG B N 1
ATOM 9385 C CA . ARG B 1 315 ? -5.793 1.783 17.625 1 91.25 315 ARG B CA 1
ATOM 9386 C C . ARG B 1 315 ? -6.262 0.763 16.594 1 91.25 315 ARG B C 1
ATOM 9388 O O . ARG B 1 315 ? -5.605 0.562 15.57 1 91.25 315 ARG B O 1
ATOM 9395 N N . SER B 1 316 ? -7.355 0.141 16.859 1 88.5 316 SER B N 1
ATOM 9396 C CA . SER B 1 316 ? -7.898 -0.843 15.93 1 88.5 316 SER B CA 1
ATOM 9397 C C . SER B 1 316 ? -8.242 -0.206 14.586 1 88.5 316 SER B C 1
ATOM 9399 O O . SER B 1 316 ? -7.953 -0.777 13.531 1 88.5 316 SER B O 1
ATOM 9401 N N . ASN B 1 317 ? -8.891 0.921 14.641 1 89.88 317 ASN B N 1
ATOM 9402 C CA . ASN B 1 317 ? -9.242 1.623 13.414 1 89.88 317 ASN B CA 1
ATOM 9403 C C . ASN B 1 317 ? -8.008 2.035 12.625 1 89.88 317 ASN B C 1
ATOM 9405 O O . ASN B 1 317 ? -8.023 2.027 11.391 1 89.88 317 ASN B O 1
ATOM 9409 N N . LEU B 1 318 ? -6.98 2.416 13.336 1 89.69 318 LEU B N 1
ATOM 9410 C CA . LEU B 1 318 ? -5.734 2.768 12.672 1 89.69 318 LEU B CA 1
ATOM 9411 C C . LEU B 1 318 ? -5.09 1.54 12.031 1 89.69 318 LEU B C 1
ATOM 9413 O O . LEU B 1 318 ? -4.625 1.6 10.891 1 89.69 318 LEU B O 1
ATOM 9417 N N . MET B 1 319 ? -5.047 0.495 12.703 1 84.94 319 MET B N 1
ATOM 9418 C CA . MET B 1 319 ? -4.367 -0.718 12.258 1 84.94 319 MET B CA 1
ATOM 9419 C C . MET B 1 319 ? -5.113 -1.363 11.094 1 84.94 319 MET B C 1
ATOM 9421 O O . MET B 1 319 ? -4.496 -1.994 10.234 1 84.94 319 MET B O 1
ATOM 9425 N N . MET B 1 320 ? -6.383 -1.265 11.117 1 83.56 320 MET B N 1
ATOM 9426 C CA . MET B 1 320 ? -7.188 -1.878 10.062 1 83.56 320 MET B CA 1
ATOM 9427 C C . MET B 1 320 ? -6.824 -1.307 8.695 1 83.56 320 MET B C 1
ATOM 9429 O O . MET B 1 320 ? -6.992 -1.976 7.676 1 83.56 320 MET B O 1
ATOM 9433 N N . GLN B 1 321 ? -6.293 -0.179 8.688 1 78.94 321 GLN B N 1
ATOM 9434 C CA . GLN B 1 321 ? -5.934 0.458 7.422 1 78.94 321 GLN B CA 1
ATOM 9435 C C . GLN B 1 321 ? -4.656 -0.144 6.848 1 78.94 321 GLN B C 1
ATOM 9437 O O . GLN B 1 321 ? -4.438 -0.113 5.633 1 78.94 321 GLN B O 1
ATOM 9442 N N . ILE B 1 322 ? -3.805 -0.706 7.668 1 74.44 322 ILE B N 1
ATOM 9443 C CA . ILE B 1 322 ? -2.502 -1.144 7.176 1 74.44 322 ILE B CA 1
ATOM 9444 C C . ILE B 1 322 ? -2.395 -2.664 7.285 1 74.44 322 ILE B C 1
ATOM 9446 O O . ILE B 1 322 ? -1.546 -3.279 6.633 1 74.44 322 ILE B O 1
ATOM 9450 N N . THR B 1 323 ? -3.207 -3.248 8.086 1 74.19 323 THR B N 1
ATOM 9451 C CA . THR B 1 323 ? -3.064 -4.676 8.344 1 74.19 323 THR B CA 1
ATOM 9452 C C . THR B 1 323 ? -3.533 -5.492 7.145 1 74.19 323 THR B C 1
ATOM 9454 O O . THR B 1 323 ? -4.539 -5.156 6.516 1 74.19 323 THR B O 1
ATOM 9457 N N . ASP B 1 324 ? -2.689 -6.359 6.699 1 76.75 324 ASP B N 1
ATOM 9458 C CA . ASP B 1 324 ? -3.018 -7.332 5.66 1 76.75 324 ASP B CA 1
ATOM 9459 C C . ASP B 1 324 ? -3.025 -8.75 6.219 1 76.75 324 ASP B C 1
ATOM 9461 O O . ASP B 1 324 ? -2.33 -9.047 7.191 1 76.75 324 ASP B O 1
ATOM 9465 N N . ILE B 1 325 ? -3.92 -9.531 5.805 1 76.81 325 ILE B N 1
ATOM 9466 C CA . ILE B 1 325 ? -4.02 -10.93 6.215 1 76.81 325 ILE B CA 1
ATOM 9467 C C . ILE B 1 325 ? -3.328 -11.82 5.188 1 76.81 325 ILE B C 1
ATOM 9469 O O . ILE B 1 325 ? -3.848 -12.031 4.086 1 76.81 325 ILE B O 1
ATOM 9473 N N . ASP B 1 326 ? -2.176 -12.312 5.488 1 67.38 326 ASP B N 1
ATOM 9474 C CA . ASP B 1 326 ? -1.313 -13.062 4.578 1 67.38 326 ASP B CA 1
ATOM 9475 C C . ASP B 1 326 ? -2.029 -14.297 4.035 1 67.38 326 ASP B C 1
ATOM 9477 O O . ASP B 1 326 ? -1.843 -14.672 2.873 1 67.38 326 ASP B O 1
ATOM 9481 N N . GLU B 1 327 ? -2.895 -14.93 4.82 1 66.94 327 GLU B N 1
ATOM 9482 C CA . GLU B 1 327 ? -3.57 -16.156 4.438 1 66.94 327 GLU B CA 1
ATOM 9483 C C . GLU B 1 327 ? -4.547 -15.922 3.291 1 66.94 327 GLU B C 1
ATOM 9485 O O . GLU B 1 327 ? -4.879 -16.844 2.543 1 66.94 327 GLU B O 1
ATOM 9490 N N . LEU B 1 328 ? -5.004 -14.688 3.268 1 76.12 328 LEU B N 1
ATOM 9491 C CA . LEU B 1 328 ? -6.02 -14.375 2.268 1 76.12 328 LEU B CA 1
ATOM 9492 C C . LEU B 1 328 ? -5.379 -13.875 0.978 1 76.12 328 LEU B C 1
ATOM 9494 O O . LEU B 1 328 ? -6.023 -13.867 -0.075 1 76.12 328 LEU B O 1
ATOM 9498 N N . LYS B 1 329 ? -4.137 -13.461 1.075 1 67.31 329 LYS B N 1
ATOM 9499 C CA . LYS B 1 329 ? -3.467 -12.789 -0.037 1 67.31 329 LYS B CA 1
ATOM 9500 C C . LYS B 1 329 ? -3.375 -13.703 -1.255 1 67.31 329 LYS B C 1
ATOM 9502 O O . LYS B 1 329 ? -3.268 -13.234 -2.387 1 67.31 329 LYS B O 1
ATOM 9507 N N . TYR B 1 330 ? -3.475 -14.984 -1.008 1 62.19 330 TYR B N 1
ATOM 9508 C CA . TYR B 1 330 ? -3.289 -15.914 -2.119 1 62.19 330 TYR B CA 1
ATOM 9509 C C . TYR B 1 330 ? -4.598 -16.141 -2.867 1 62.19 330 TYR B C 1
ATOM 9511 O O . TYR B 1 330 ? -4.594 -16.344 -4.082 1 62.19 330 TYR B O 1
ATOM 9519 N N . LYS B 1 331 ? -5.688 -16 -2.117 1 70.25 331 LYS B N 1
ATOM 9520 C CA . LYS B 1 331 ? -6.992 -16.328 -2.688 1 70.25 331 LYS B CA 1
ATOM 9521 C C . LYS B 1 331 ? -7.758 -15.062 -3.062 1 70.25 331 LYS B C 1
ATOM 9523 O O . LYS B 1 331 ? -8.516 -15.055 -4.035 1 70.25 331 LYS B O 1
ATOM 9528 N N . TYR B 1 332 ? -7.496 -14.039 -2.287 1 79.56 332 TYR B N 1
ATOM 9529 C CA . TYR B 1 332 ? -8.297 -12.828 -2.438 1 79.56 332 TYR B CA 1
ATOM 9530 C C . TYR B 1 332 ? -7.402 -11.609 -2.672 1 79.56 332 TYR B C 1
ATOM 9532 O O . TYR B 1 332 ? -6.211 -11.641 -2.361 1 79.56 332 TYR B O 1
ATOM 9540 N N . HIS B 1 333 ? -8.008 -10.633 -3.316 1 79.62 333 HIS B N 1
ATOM 9541 C CA . HIS B 1 333 ? -7.371 -9.328 -3.461 1 79.62 333 HIS B CA 1
ATOM 9542 C C . HIS B 1 333 ? -7.953 -8.32 -2.473 1 79.62 333 HIS B C 1
ATOM 9544 O O . HIS B 1 333 ? -9.172 -8.242 -2.305 1 79.62 333 HIS B O 1
ATOM 9550 N N . ARG B 1 334 ? -7.051 -7.691 -1.838 1 86.06 334 ARG B N 1
ATOM 9551 C CA . ARG B 1 334 ? -7.508 -6.684 -0.887 1 86.06 334 ARG B CA 1
ATOM 9552 C C . ARG B 1 334 ? -8 -5.434 -1.607 1 86.06 334 ARG B C 1
ATOM 9554 O O . ARG B 1 334 ? -7.293 -4.871 -2.447 1 86.06 334 ARG B O 1
ATOM 9561 N N . LEU B 1 335 ? -9.227 -5.027 -1.324 1 87.81 335 LEU B N 1
ATOM 9562 C CA . LEU B 1 335 ? -9.773 -3.785 -1.861 1 87.81 335 LEU B CA 1
ATOM 9563 C C . LEU B 1 335 ? -9.281 -2.584 -1.062 1 87.81 335 LEU B C 1
ATOM 9565 O O . LEU B 1 335 ? -9.359 -2.576 0.169 1 87.81 335 LEU B O 1
ATOM 9569 N N . GLU B 1 336 ? -8.75 -1.627 -1.76 1 80.38 336 GLU B N 1
ATOM 9570 C CA . GLU B 1 336 ? -8.258 -0.431 -1.08 1 80.38 336 GLU B CA 1
ATOM 9571 C C . GLU B 1 336 ? -9.406 0.528 -0.76 1 80.38 336 GLU B C 1
ATOM 9573 O O . GLU B 1 336 ? -9.922 1.208 -1.65 1 80.38 336 GLU B O 1
ATOM 9578 N N . ILE B 1 337 ? -9.867 0.58 0.43 1 87.94 337 ILE B N 1
ATOM 9579 C CA . ILE B 1 337 ? -10.891 1.505 0.901 1 87.94 337 ILE B CA 1
ATOM 9580 C C . ILE B 1 337 ? -10.258 2.564 1.8 1 87.94 337 ILE B C 1
ATOM 9582 O O . ILE B 1 337 ? -9.648 2.236 2.82 1 87.94 337 ILE B O 1
ATOM 9586 N N . GLN B 1 338 ? -10.312 3.801 1.367 1 86.38 338 GLN B N 1
ATOM 9587 C CA . GLN B 1 338 ? -9.75 4.906 2.135 1 86.38 338 GLN B CA 1
ATOM 9588 C C . GLN B 1 338 ? -10.836 5.648 2.908 1 86.38 338 GLN B C 1
ATOM 9590 O O . GLN B 1 338 ? -11.336 6.68 2.449 1 86.38 338 GLN B O 1
ATOM 9595 N N . SER B 1 339 ? -11.211 5.188 3.986 1 91.44 339 SER B N 1
ATOM 9596 C CA . SER B 1 339 ? -12.164 5.801 4.91 1 91.44 339 SER B CA 1
ATOM 9597 C C . SER B 1 339 ? -11.734 5.598 6.359 1 91.44 339 SER B C 1
ATOM 9599 O O . SER B 1 339 ? -10.953 4.688 6.66 1 91.44 339 SER B O 1
ATOM 9601 N N . PRO B 1 340 ? -11.961 6.457 7.316 1 90.88 340 PRO B N 1
ATOM 9602 C CA . PRO B 1 340 ? -11.445 6.418 8.688 1 90.88 340 PRO B CA 1
ATOM 9603 C C . PRO B 1 340 ? -11.844 5.148 9.43 1 90.88 340 PRO B C 1
ATOM 9605 O O . PRO B 1 340 ? -11.117 4.688 10.312 1 90.88 340 PRO B O 1
ATOM 9608 N N . ARG B 1 341 ? -12.852 4.523 9.289 1 86.06 341 ARG B N 1
ATOM 9609 C CA . ARG B 1 341 ? -13.328 3.4 10.086 1 86.06 341 ARG B CA 1
ATOM 9610 C C . ARG B 1 341 ? -13.727 2.23 9.195 1 86.06 341 ARG B C 1
ATOM 9612 O O . ARG B 1 341 ? -14.695 1.524 9.484 1 86.06 341 ARG B O 1
ATOM 9619 N N . SER B 1 342 ? -12.914 2.084 8.242 1 84.44 342 SER B N 1
ATOM 9620 C CA . SER B 1 342 ? -13.242 0.999 7.32 1 84.44 342 SER B CA 1
ATOM 9621 C C . SER B 1 342 ? -12.562 -0.302 7.734 1 84.44 342 SER B C 1
ATOM 9623 O O . SER B 1 342 ? -11.508 -0.282 8.367 1 84.44 342 SER B O 1
ATOM 9625 N N . VAL B 1 343 ? -13.266 -1.339 7.469 1 86.25 343 VAL B N 1
ATOM 9626 C CA . VAL B 1 343 ? -12.734 -2.688 7.645 1 86.25 343 VAL B CA 1
ATOM 9627 C C . VAL B 1 343 ? -12.156 -3.195 6.328 1 86.25 343 VAL B C 1
ATOM 9629 O O . VAL B 1 343 ? -12.703 -2.92 5.254 1 86.25 343 VAL B O 1
ATOM 9632 N N . PRO B 1 344 ? -10.977 -3.855 6.441 1 88.56 344 PRO B N 1
ATOM 9633 C CA . PRO B 1 344 ? -10.414 -4.375 5.195 1 88.56 344 PRO B CA 1
ATOM 9634 C C . PRO B 1 344 ? -11.383 -5.285 4.441 1 88.56 344 PRO B C 1
ATOM 9636 O O . PRO B 1 344 ? -12.094 -6.082 5.059 1 88.56 344 PRO B O 1
ATOM 9639 N N . VAL B 1 345 ? -11.484 -5.148 3.205 1 90.69 345 VAL B N 1
ATOM 9640 C CA . VAL B 1 345 ? -12.352 -5.938 2.338 1 90.69 345 VAL B CA 1
ATOM 9641 C C . VAL B 1 345 ? -11.5 -6.75 1.359 1 90.69 345 VAL B C 1
ATOM 9643 O O . VAL B 1 345 ? -10.617 -6.203 0.696 1 90.69 345 VAL B O 1
ATOM 9646 N N . TYR B 1 346 ? -11.703 -8.031 1.303 1 88.25 346 TYR B N 1
ATOM 9647 C CA . TYR B 1 346 ? -11.008 -8.93 0.378 1 88.25 346 TYR B CA 1
ATOM 9648 C C . TYR B 1 346 ? -11.969 -9.477 -0.671 1 88.25 346 TYR B C 1
ATOM 9650 O O . TYR B 1 346 ? -13.07 -9.922 -0.341 1 88.25 346 TYR B O 1
ATOM 9658 N N . MET B 1 347 ? -11.625 -9.352 -1.849 1 88.38 347 MET B N 1
ATOM 9659 C CA . MET B 1 347 ? -12.523 -9.766 -2.924 1 88.38 347 MET B CA 1
ATOM 9660 C C . MET B 1 347 ? -11.805 -10.68 -3.908 1 88.38 347 MET B C 1
ATOM 9662 O O . MET B 1 347 ? -10.578 -10.656 -4.008 1 88.38 347 MET B O 1
ATOM 9666 N N . LEU B 1 348 ? -12.695 -11.5 -4.598 1 79.38 348 LEU B N 1
ATOM 9667 C CA . LEU B 1 348 ? -12.188 -12.25 -5.742 1 79.38 348 LEU B CA 1
ATOM 9668 C C . LEU B 1 348 ? -11.883 -11.312 -6.906 1 79.38 348 LEU B C 1
ATOM 9670 O O . LEU B 1 348 ? -12.383 -10.188 -6.953 1 79.38 348 LEU B O 1
ATOM 9674 N N . HIS B 1 349 ? -11.086 -11.719 -7.777 1 72.69 349 HIS B N 1
ATOM 9675 C CA . HIS B 1 349 ? -10.609 -10.875 -8.867 1 72.69 349 HIS B CA 1
ATOM 9676 C C . HIS B 1 349 ? -11.773 -10.305 -9.672 1 72.69 349 HIS B C 1
ATOM 9678 O O . HIS B 1 349 ? -12.625 -11.047 -10.148 1 72.69 349 HIS B O 1
ATOM 9684 N N . ASP B 1 350 ? -11.898 -8.984 -9.773 1 75.31 350 ASP B N 1
ATOM 9685 C CA . ASP B 1 350 ? -12.766 -8.156 -10.609 1 75.31 350 ASP B CA 1
ATOM 9686 C C . ASP B 1 350 ? -14.234 -8.359 -10.258 1 75.31 350 ASP B C 1
ATOM 9688 O O . ASP B 1 350 ? -15.109 -8.242 -11.117 1 75.31 350 ASP B O 1
ATOM 9692 N N . THR B 1 351 ? -14.484 -8.82 -9.086 1 87.12 351 THR B N 1
ATOM 9693 C CA . THR B 1 351 ? -15.859 -9.094 -8.664 1 87.12 351 THR B CA 1
ATOM 9694 C C . THR B 1 351 ? -16.688 -7.816 -8.672 1 87.12 351 THR B C 1
ATOM 9696 O O . THR B 1 351 ? -17.797 -7.793 -9.227 1 87.12 351 THR B O 1
ATOM 9699 N N . ILE B 1 352 ? -16.219 -6.742 -8.164 1 91.25 352 ILE B N 1
ATOM 9700 C CA . ILE B 1 352 ? -16.984 -5.5 -8.023 1 91.25 352 ILE B CA 1
ATOM 9701 C C . ILE B 1 352 ? -17.219 -4.887 -9.406 1 91.25 352 ILE B C 1
ATOM 9703 O O . ILE B 1 352 ? -18.312 -4.418 -9.703 1 91.25 352 ILE B O 1
ATOM 9707 N N . THR B 1 353 ? -16.188 -4.961 -10.203 1 87.5 353 THR B N 1
ATOM 9708 C CA . THR B 1 353 ? -16.297 -4.41 -11.547 1 87.5 353 THR B CA 1
ATOM 9709 C C . THR B 1 353 ? -17.312 -5.191 -12.367 1 87.5 353 THR B C 1
ATOM 9711 O O . THR B 1 353 ? -18.125 -4.602 -13.094 1 87.5 353 THR B O 1
ATOM 9714 N N . VAL B 1 354 ? -17.328 -6.477 -12.211 1 87.44 354 VAL B N 1
ATOM 9715 C CA . VAL B 1 354 ? -18.25 -7.336 -12.945 1 87.44 354 VAL B CA 1
ATOM 9716 C C . VAL B 1 354 ? -19.688 -7.059 -12.492 1 87.44 354 VAL B C 1
ATOM 9718 O O . VAL B 1 354 ? -20.578 -6.934 -13.32 1 87.44 354 VAL B O 1
ATOM 9721 N N . ILE B 1 355 ? -19.875 -6.926 -11.25 1 93 355 ILE B N 1
ATOM 9722 C CA . ILE B 1 355 ? -21.203 -6.672 -10.703 1 93 355 ILE B CA 1
ATOM 9723 C C . ILE B 1 355 ? -21.703 -5.305 -11.164 1 93 355 ILE B C 1
ATOM 9725 O O . ILE B 1 355 ? -22.859 -5.168 -11.594 1 93 355 ILE B O 1
ATOM 9729 N N . GLN B 1 356 ? -20.922 -4.324 -11.109 1 93.25 356 GLN B N 1
ATOM 9730 C CA . GLN B 1 356 ? -21.312 -2.969 -11.484 1 93.25 356 GLN B CA 1
ATOM 9731 C C . GLN B 1 356 ? -21.656 -2.895 -12.969 1 93.25 356 GLN B C 1
ATOM 9733 O O . GLN B 1 356 ? -22.672 -2.293 -13.344 1 93.25 356 GLN B O 1
ATOM 9738 N N . GLU B 1 357 ? -20.875 -3.488 -13.789 1 90.12 357 GLU B N 1
ATOM 9739 C CA . GLU B 1 357 ? -21.094 -3.443 -15.234 1 90.12 357 GLU B CA 1
ATOM 9740 C C . GLU B 1 357 ? -22.344 -4.227 -15.625 1 90.12 357 GLU B C 1
ATOM 9742 O O . GLU B 1 357 ? -23.062 -3.848 -16.562 1 90.12 357 GLU B O 1
ATOM 9747 N N . LYS B 1 358 ? -22.594 -5.207 -14.938 1 90.06 358 LYS B N 1
ATOM 9748 C CA . LYS B 1 358 ? -23.719 -6.074 -15.289 1 90.06 358 LYS B CA 1
ATOM 9749 C C . LYS B 1 358 ? -25.031 -5.508 -14.766 1 90.06 358 LYS B C 1
ATOM 9751 O O . LYS B 1 358 ? -26.062 -5.582 -15.445 1 90.06 358 LYS B O 1
ATOM 9756 N N . HIS B 1 359 ? -25.047 -4.926 -13.562 1 91.19 359 HIS B N 1
ATOM 9757 C CA . HIS B 1 359 ? -26.328 -4.645 -12.914 1 91.19 359 HIS B CA 1
ATOM 9758 C C . HIS B 1 359 ? -26.5 -3.148 -12.672 1 91.19 359 HIS B C 1
ATOM 9760 O O . HIS B 1 359 ? -27.609 -2.68 -12.438 1 91.19 359 HIS B O 1
ATOM 9766 N N . PHE B 1 360 ? -25.469 -2.369 -12.711 1 92.62 360 PHE B N 1
ATOM 9767 C CA . PHE B 1 360 ? -25.578 -0.963 -12.344 1 92.62 360 PHE B CA 1
ATOM 9768 C C . PHE B 1 360 ? -25.031 -0.069 -13.453 1 92.62 360 PHE B C 1
ATOM 9770 O O . PHE B 1 360 ? -24.328 0.908 -13.188 1 92.62 360 PHE B O 1
ATOM 9777 N N . LYS B 1 361 ? -25.266 -0.437 -14.547 1 88.88 361 LYS B N 1
ATOM 9778 C CA . LYS B 1 361 ? -24.938 0.413 -15.688 1 88.88 361 LYS B CA 1
ATOM 9779 C C . LYS B 1 361 ? -26.031 1.434 -15.953 1 88.88 361 LYS B C 1
ATOM 9781 O O . LYS B 1 361 ? -27.219 1.084 -15.984 1 88.88 361 LYS B O 1
ATOM 9786 N N . LEU B 1 362 ? -25.672 2.617 -16.062 1 87.81 362 LEU B N 1
ATOM 9787 C CA . LEU B 1 362 ? -26.641 3.674 -16.344 1 87.81 362 LEU B CA 1
ATOM 9788 C C . LEU B 1 362 ? -27.078 3.637 -17.797 1 87.81 362 LEU B C 1
ATOM 9790 O O . LEU B 1 362 ? -26.25 3.646 -18.703 1 87.81 362 LEU B O 1
ATOM 9794 N N . LYS B 1 363 ? -28.406 3.533 -17.969 1 83.38 363 LYS B N 1
ATOM 9795 C CA . LYS B 1 363 ? -29 3.57 -19.297 1 83.38 363 LYS B CA 1
ATOM 9796 C C . LYS B 1 363 ? -29.547 4.961 -19.625 1 83.38 363 LYS B C 1
ATOM 9798 O O . LYS B 1 363 ? -30.016 5.668 -18.734 1 83.38 363 LYS B O 1
ATOM 9803 N N . GLU B 1 364 ? -29.453 5.277 -20.844 1 85.19 364 GLU B N 1
ATOM 9804 C CA . GLU B 1 364 ? -29.859 6.621 -21.234 1 85.19 364 GLU B CA 1
ATOM 9805 C C . GLU B 1 364 ? -31.375 6.785 -21.172 1 85.19 364 GLU B C 1
ATOM 9807 O O . GLU B 1 364 ? -32.125 5.922 -21.625 1 85.19 364 GLU B O 1
ATOM 9812 N N . ASP B 1 365 ? -31.828 7.77 -20.578 1 82.94 365 ASP B N 1
ATOM 9813 C CA . ASP B 1 365 ? -33.188 8.281 -20.516 1 82.94 365 ASP B CA 1
ATOM 9814 C C . ASP B 1 365 ? -34.156 7.242 -19.922 1 82.94 365 ASP B C 1
ATOM 9816 O O . ASP B 1 365 ? -35.281 7.121 -20.375 1 82.94 365 ASP B O 1
ATOM 9820 N N . THR B 1 366 ? -33.562 6.449 -19.125 1 86 366 THR B N 1
ATOM 9821 C CA . THR B 1 366 ? -34.406 5.453 -18.469 1 86 366 THR B CA 1
ATOM 9822 C C . THR B 1 366 ? -33.938 5.238 -17.016 1 86 366 THR B C 1
ATOM 9824 O O . THR B 1 366 ? -32.781 5.457 -16.688 1 86 366 THR B O 1
ATOM 9827 N N . ILE B 1 367 ? -34.969 4.953 -16.203 1 89.62 367 ILE B N 1
ATOM 9828 C CA . ILE B 1 367 ? -34.656 4.578 -14.82 1 89.62 367 ILE B CA 1
ATOM 9829 C C . ILE B 1 367 ? -34.688 3.059 -14.68 1 89.62 367 ILE B C 1
ATOM 9831 O O . ILE B 1 367 ? -35.719 2.426 -14.906 1 89.62 367 ILE B O 1
ATOM 9835 N N . SER B 1 368 ? -33.562 2.527 -14.422 1 90.06 368 SER B N 1
ATOM 9836 C CA . SER B 1 368 ? -33.469 1.095 -14.156 1 90.06 368 SER B CA 1
ATOM 9837 C C . SER B 1 368 ? -33.75 0.785 -12.688 1 90.06 368 SER B C 1
ATOM 9839 O O . SER B 1 368 ? -33.312 1.532 -11.805 1 90.06 368 SER B O 1
ATOM 9841 N N . CYS B 1 369 ? -34.5 -0.226 -12.469 1 90.25 369 CYS B N 1
ATOM 9842 C CA . CYS B 1 369 ? -34.844 -0.61 -11.102 1 90.25 369 CYS B CA 1
ATOM 9843 C C . CYS B 1 369 ? -33.969 -1.768 -10.633 1 90.25 369 CYS B C 1
ATOM 9845 O O . CYS B 1 369 ? -33.656 -2.676 -11.406 1 90.25 369 CYS B O 1
ATOM 9847 N N . PHE B 1 370 ? -33.594 -1.647 -9.43 1 90.31 370 PHE B N 1
ATOM 9848 C CA . PHE B 1 370 ? -32.844 -2.73 -8.797 1 90.31 370 PHE B CA 1
ATOM 9849 C C . PHE B 1 370 ? -33.438 -3.053 -7.426 1 90.31 370 PHE B C 1
ATOM 9851 O O . PHE B 1 370 ? -33.594 -2.162 -6.586 1 90.31 370 PHE B O 1
ATOM 9858 N N . PRO B 1 371 ? -33.656 -4.289 -7.078 1 88.12 371 PRO B N 1
ATOM 9859 C CA . PRO B 1 371 ? -33.531 -5.434 -7.988 1 88.12 371 PRO B CA 1
ATOM 9860 C C . PRO B 1 371 ? -34.531 -5.363 -9.133 1 88.12 371 PRO B C 1
ATOM 9862 O O . PRO B 1 371 ? -35.562 -4.672 -9.031 1 88.12 371 PRO B O 1
ATOM 9865 N N . THR B 1 372 ? -34.188 -6.152 -10.102 1 84.31 372 THR B N 1
ATOM 9866 C CA . THR B 1 372 ? -35.062 -6.129 -11.273 1 84.31 372 THR B CA 1
ATOM 9867 C C . THR B 1 372 ? -36.438 -6.676 -10.938 1 84.31 372 THR B C 1
ATOM 9869 O O . THR B 1 372 ? -36.562 -7.719 -10.289 1 84.31 372 THR B O 1
ATOM 9872 N N . GLY B 1 373 ? -37.531 -5.996 -11.188 1 78 373 GLY B N 1
ATOM 9873 C CA . GLY B 1 373 ? -38.906 -6.453 -11.039 1 78 373 GLY B CA 1
ATOM 9874 C C . GLY B 1 373 ? -39.469 -6.207 -9.656 1 78 373 GLY B C 1
ATOM 9875 O O . GLY B 1 373 ? -40.531 -6.75 -9.297 1 78 373 GLY B O 1
ATOM 9876 N N . PHE B 1 374 ? -38.812 -5.379 -8.797 1 82.25 374 PHE B N 1
ATOM 9877 C CA . PHE B 1 374 ? -39.281 -5.207 -7.434 1 82.25 374 PHE B CA 1
ATOM 9878 C C . PHE B 1 374 ? -40.656 -4.492 -7.422 1 82.25 374 PHE B C 1
ATOM 9880 O O . PHE B 1 374 ? -41.438 -4.66 -6.492 1 82.25 374 PHE B O 1
ATOM 9887 N N . LEU B 1 375 ? -40.969 -3.754 -8.477 1 83.94 375 LEU B N 1
ATOM 9888 C CA . LEU B 1 375 ? -42.219 -2.996 -8.539 1 83.94 375 LEU B CA 1
ATOM 9889 C C . LEU B 1 375 ? -43.406 -3.928 -8.5 1 83.94 375 LEU B C 1
ATOM 9891 O O . LEU B 1 375 ? -44.406 -3.625 -7.84 1 83.94 375 LEU B O 1
ATOM 9895 N N . GLN B 1 376 ? -43.156 -5.02 -9.125 1 77.5 376 GLN B N 1
ATOM 9896 C CA . GLN B 1 376 ? -44.281 -5.961 -9.211 1 77.5 376 GLN B CA 1
ATOM 9897 C C . GLN B 1 376 ? -44.469 -6.695 -7.887 1 77.5 376 GLN B C 1
ATOM 9899 O O . GLN B 1 376 ? -45.562 -7.242 -7.629 1 77.5 376 GLN B O 1
ATOM 9904 N N . ARG B 1 377 ? -43.625 -6.496 -7.02 1 74.12 377 ARG B N 1
ATOM 9905 C CA . ARG B 1 377 ? -43.656 -7.34 -5.828 1 74.12 377 ARG B CA 1
ATOM 9906 C C . ARG B 1 377 ? -43.906 -6.508 -4.578 1 74.12 377 ARG B C 1
ATOM 9908 O O . ARG B 1 377 ? -43.969 -7.051 -3.471 1 74.12 377 ARG B O 1
ATOM 9915 N N . LEU B 1 378 ? -44.062 -5.312 -4.805 1 80.81 378 LEU B N 1
ATOM 9916 C CA . LEU B 1 378 ? -44.344 -4.469 -3.654 1 80.81 378 LEU B CA 1
ATOM 9917 C C . LEU B 1 378 ? -45.719 -4.801 -3.078 1 80.81 378 LEU B C 1
ATOM 9919 O O . LEU B 1 378 ? -46.688 -4.961 -3.826 1 80.81 378 LEU B O 1
ATOM 9923 N N . SER B 1 379 ? -45.844 -4.961 -1.859 1 74.75 379 SER B N 1
ATOM 9924 C CA . SER B 1 379 ? -47.062 -5.344 -1.195 1 74.75 379 SER B CA 1
ATOM 9925 C C . SER B 1 379 ? -48.094 -4.223 -1.262 1 74.75 379 SER B C 1
ATOM 9927 O O . SER B 1 379 ? -49.312 -4.477 -1.438 1 74.75 379 SER B O 1
ATOM 9929 N N . SER B 1 380 ? -47.656 -3.053 -1.16 1 84.69 380 SER B N 1
ATOM 9930 C CA . SER B 1 380 ? -48.562 -1.91 -1.189 1 84.69 380 SER B CA 1
ATOM 9931 C C . SER B 1 380 ? -48.906 -1.53 -2.621 1 84.69 380 SER B C 1
ATOM 9933 O O . SER B 1 380 ? -48.062 -1.028 -3.369 1 84.69 380 SER B O 1
ATOM 9935 N N . LYS B 1 381 ? -50.125 -1.758 -2.93 1 87.62 381 LYS B N 1
ATOM 9936 C CA . LYS B 1 381 ? -50.594 -1.446 -4.277 1 87.62 381 LYS B CA 1
ATOM 9937 C C . LYS B 1 381 ? -50.469 0.048 -4.566 1 87.62 381 LYS B C 1
ATOM 9939 O O . LYS B 1 381 ? -50 0.447 -5.621 1 87.62 381 LYS B O 1
ATOM 9944 N N . PRO B 1 382 ? -50.875 0.836 -3.613 1 89.44 382 PRO B N 1
ATOM 9945 C CA . PRO B 1 382 ? -50.75 2.268 -3.893 1 89.44 382 PRO B CA 1
ATOM 9946 C C . PRO B 1 382 ? -49.312 2.686 -4.137 1 89.44 382 PRO B C 1
ATOM 9948 O O . PRO B 1 382 ? -49.031 3.541 -4.988 1 89.44 382 PRO B O 1
ATOM 9951 N N . ALA B 1 383 ? -48.469 2.186 -3.396 1 91.56 383 ALA B N 1
ATOM 9952 C CA . ALA B 1 383 ? -47.031 2.514 -3.572 1 91.56 383 ALA B CA 1
ATOM 9953 C C . ALA B 1 383 ? -46.531 2.064 -4.941 1 91.56 383 ALA B C 1
ATOM 9955 O O . ALA B 1 383 ? -45.75 2.768 -5.586 1 91.56 383 ALA B O 1
ATOM 9956 N N . ARG B 1 384 ? -47 0.945 -5.34 1 91.62 384 ARG B N 1
ATOM 9957 C CA . ARG B 1 384 ? -46.625 0.412 -6.645 1 91.62 384 ARG B CA 1
ATOM 9958 C C . ARG B 1 384 ? -47.094 1.329 -7.77 1 91.62 384 ARG B C 1
ATOM 9960 O O . ARG B 1 384 ? -46.312 1.651 -8.68 1 91.62 384 ARG B O 1
ATOM 9967 N N . GLU B 1 385 ? -48.281 1.65 -7.691 1 91.12 385 GLU B N 1
ATOM 9968 C CA . GLU B 1 385 ? -48.844 2.512 -8.719 1 91.12 385 GLU B CA 1
ATOM 9969 C C . GLU B 1 385 ? -48.156 3.873 -8.75 1 91.12 385 GLU B C 1
ATOM 9971 O O . GLU B 1 385 ? -47.938 4.43 -9.82 1 91.12 385 GLU B O 1
ATOM 9976 N N . TRP B 1 386 ? -47.938 4.336 -7.582 1 92.69 386 TRP B N 1
ATOM 9977 C CA . TRP B 1 386 ? -47.281 5.625 -7.488 1 92.69 386 TRP B CA 1
ATOM 9978 C C . TRP B 1 386 ? -45.906 5.562 -8.141 1 92.69 386 TRP B C 1
ATOM 9980 O O . TRP B 1 386 ? -45.531 6.445 -8.922 1 92.69 386 TRP B O 1
ATOM 9990 N N . LEU B 1 387 ? -45.094 4.594 -7.863 1 92.19 387 LEU B N 1
ATOM 9991 C CA . LEU B 1 387 ? -43.75 4.445 -8.391 1 92.19 387 LEU B CA 1
ATOM 9992 C C . LEU B 1 387 ? -43.781 4.23 -9.906 1 92.19 387 LEU B C 1
ATOM 9994 O O . LEU B 1 387 ? -42.906 4.742 -10.625 1 92.19 387 LEU B O 1
ATOM 9998 N N . GLN B 1 388 ? -44.688 3.422 -10.32 1 90.88 388 GLN B N 1
ATOM 9999 C CA . GLN B 1 388 ? -44.844 3.197 -11.75 1 90.88 388 GLN B CA 1
ATOM 10000 C C . GLN B 1 388 ? -45.094 4.508 -12.492 1 90.88 388 GLN B C 1
ATOM 10002 O O . GLN B 1 388 ? -44.5 4.758 -13.547 1 90.88 388 GLN B O 1
ATOM 10007 N N . LYS B 1 389 ? -45.969 5.227 -11.945 1 90 389 LYS B N 1
ATOM 10008 C CA . LYS B 1 389 ? -46.281 6.523 -12.539 1 90 389 LYS B CA 1
ATOM 10009 C C . LYS B 1 389 ? -45.062 7.445 -12.5 1 90 389 LYS B C 1
ATOM 10011 O O . LYS B 1 389 ? -44.812 8.172 -13.461 1 90 389 LYS B O 1
ATOM 10016 N N . PHE B 1 390 ? -44.438 7.418 -11.414 1 90.19 390 PHE B N 1
ATOM 10017 C CA . PHE B 1 390 ? -43.25 8.242 -11.25 1 90.19 390 PHE B CA 1
ATOM 10018 C C . PHE B 1 390 ? -42.188 7.891 -12.297 1 90.19 390 PHE B C 1
ATOM 10020 O O . PHE B 1 390 ? -41.625 8.781 -12.938 1 90.19 390 PHE B O 1
ATOM 10027 N N . ILE B 1 391 ? -41.906 6.652 -12.492 1 88.88 391 ILE B N 1
ATOM 10028 C CA . ILE B 1 391 ? -40.875 6.176 -13.414 1 88.88 391 ILE B CA 1
ATOM 10029 C C . ILE B 1 391 ? -41.25 6.52 -14.844 1 88.88 391 ILE B C 1
ATOM 10031 O O . ILE B 1 391 ? -40.406 6.902 -15.656 1 88.88 391 ILE B O 1
ATOM 10035 N N . SER B 1 392 ? -42.469 6.371 -15.094 1 86.06 392 SER B N 1
ATOM 10036 C CA . SER B 1 392 ? -42.938 6.637 -16.453 1 86.06 392 SER B CA 1
ATOM 10037 C C . SER B 1 392 ? -42.844 8.117 -16.797 1 86.06 392 SER B C 1
ATOM 10039 O O . SER B 1 392 ? -42.625 8.484 -17.953 1 86.06 392 SER B O 1
ATOM 10041 N N . GLN B 1 393 ? -42.906 8.922 -15.836 1 84 393 GLN B N 1
ATOM 10042 C CA . GLN B 1 393 ? -42.906 10.367 -16.078 1 84 393 GLN B CA 1
ATOM 10043 C C . GLN B 1 393 ? -41.469 10.914 -16.031 1 84 393 GLN B C 1
ATOM 10045 O O . GLN B 1 393 ? -41.219 12.016 -16.5 1 84 393 GLN B O 1
ATOM 10050 N N . CYS B 1 394 ? -40.656 10.164 -15.422 1 78.56 394 CYS B N 1
ATOM 10051 C CA . CYS B 1 394 ? -39.281 10.625 -15.258 1 78.56 394 CYS B CA 1
ATOM 10052 C C . CYS B 1 394 ? -38.5 10.453 -16.547 1 78.56 394 CYS B C 1
ATOM 10054 O O . CYS B 1 394 ? -38.531 9.383 -17.156 1 78.56 394 CYS B O 1
ATOM 10056 N N . THR B 1 395 ? -37.875 11.516 -17.062 1 76.44 395 THR B N 1
ATOM 10057 C CA . THR B 1 395 ? -37.062 11.469 -18.297 1 76.44 395 THR B CA 1
ATOM 10058 C C . THR B 1 395 ? -35.594 11.422 -17.984 1 76.44 395 THR B C 1
ATOM 10060 O O . THR B 1 395 ? -34.75 11.453 -18.891 1 76.44 395 THR B O 1
ATOM 10063 N N . MET B 1 396 ? -35.281 11.234 -16.828 1 78.38 396 MET B N 1
ATOM 10064 C CA . MET B 1 396 ? -33.875 11.234 -16.453 1 78.38 396 MET B CA 1
ATOM 10065 C C . MET B 1 396 ? -33.312 9.82 -16.469 1 78.38 396 MET B C 1
ATOM 10067 O O . MET B 1 396 ? -34.062 8.844 -16.344 1 78.38 396 MET B O 1
ATOM 10071 N N . SER B 1 397 ? -31.984 9.758 -16.719 1 85.69 397 SER B N 1
ATOM 10072 C CA . SER B 1 397 ? -31.266 8.5 -16.609 1 85.69 397 SER B CA 1
ATOM 10073 C C . SER B 1 397 ? -30.875 8.211 -1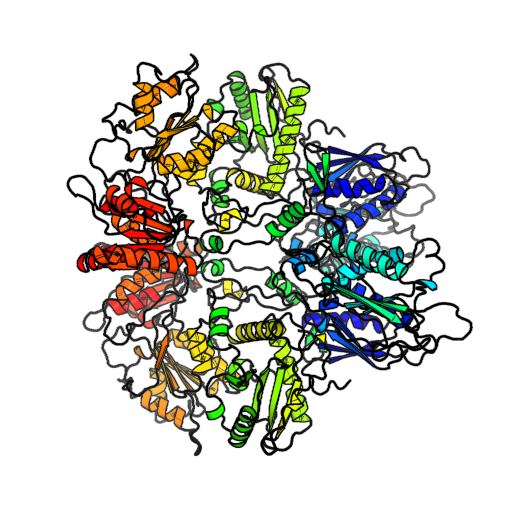5.156 1 85.69 397 SER B C 1
ATOM 10075 O O . SER B 1 397 ? -30.359 9.094 -14.461 1 85.69 397 SER B O 1
ATOM 10077 N N . GLY B 1 398 ? -31.297 7.125 -14.695 1 90.56 398 GLY B N 1
ATOM 10078 C CA . GLY B 1 398 ? -30.922 6.824 -13.328 1 90.56 398 GLY B CA 1
ATOM 10079 C C . GLY B 1 398 ? -31.203 5.387 -12.938 1 90.56 398 GLY B C 1
ATOM 10080 O O . GLY B 1 398 ? -31.609 4.578 -13.773 1 90.56 398 GLY B O 1
ATOM 10081 N N . ILE B 1 399 ? -30.891 5.055 -11.742 1 92.69 399 ILE B N 1
ATOM 10082 C CA . ILE B 1 399 ? -31.125 3.744 -11.141 1 92.69 399 ILE B CA 1
ATOM 10083 C C . ILE B 1 399 ? -31.875 3.902 -9.828 1 92.69 399 ILE B C 1
ATOM 10085 O O . ILE B 1 399 ? -31.5 4.719 -8.984 1 92.69 399 ILE B O 1
ATOM 10089 N N . MET B 1 400 ? -32.969 3.205 -9.742 1 92.5 400 MET B N 1
ATOM 10090 C CA . MET B 1 400 ? -33.75 3.195 -8.523 1 92.5 400 MET B CA 1
ATOM 10091 C C . MET B 1 400 ? -33.531 1.906 -7.738 1 92.5 400 MET B C 1
ATOM 10093 O O . MET B 1 400 ? -33.75 0.811 -8.266 1 92.5 400 MET B O 1
ATOM 10097 N N . ILE B 1 401 ? -33.125 2.045 -6.492 1 91.31 401 ILE B N 1
ATOM 10098 C CA . ILE B 1 401 ? -32.812 0.886 -5.664 1 91.31 401 ILE B CA 1
ATOM 10099 C C . ILE B 1 401 ? -33.812 0.773 -4.52 1 91.31 401 ILE B C 1
ATOM 10101 O O . ILE B 1 401 ? -34.031 1.735 -3.779 1 91.31 401 ILE B O 1
ATOM 10105 N N . LEU B 1 402 ? -34.375 -0.303 -4.387 1 88.25 402 LEU B N 1
ATOM 10106 C CA . LEU B 1 402 ? -35.25 -0.585 -3.246 1 88.25 402 LEU B CA 1
ATOM 10107 C C . LEU B 1 402 ? -34.438 -0.883 -2 1 88.25 402 LEU B C 1
ATOM 10109 O O . LEU B 1 402 ? -33.594 -1.799 -2.004 1 88.25 402 LEU B O 1
ATOM 10113 N N . LEU B 1 403 ? -34.594 -0.217 -0.947 1 85.19 403 LEU B N 1
ATOM 10114 C CA . LEU B 1 403 ? -33.719 -0.312 0.219 1 85.19 403 LEU B CA 1
ATOM 10115 C C . LEU B 1 403 ? -34.062 -1.531 1.064 1 85.19 403 LEU B C 1
ATOM 10117 O O . LEU B 1 403 ? -33.188 -2.203 1.594 1 85.19 403 LEU B O 1
ATOM 10121 N N . SER B 1 404 ? -35.25 -1.855 1.315 1 73.56 404 SER B N 1
ATOM 10122 C CA . SER B 1 404 ? -35.688 -2.938 2.197 1 73.56 404 SER B CA 1
ATOM 10123 C C . SER B 1 404 ? -35.062 -4.266 1.782 1 73.56 404 SER B C 1
ATOM 10125 O O . SER B 1 404 ? -34.844 -5.152 2.615 1 73.56 404 SER B O 1
ATOM 10127 N N . TRP B 1 405 ? -34.562 -4.414 0.545 1 63.34 405 TRP B N 1
ATOM 10128 C CA . TRP B 1 405 ? -34.031 -5.684 0.046 1 63.34 405 TRP B CA 1
ATOM 10129 C C . TRP B 1 405 ? -32.531 -5.648 -0.049 1 63.34 405 TRP B C 1
ATOM 10131 O O . TRP B 1 405 ? -31.875 -6.695 -0.123 1 63.34 405 TRP B O 1
ATOM 10141 N N . THR B 1 406 ? -31.875 -4.594 -0.143 1 59.91 406 THR B N 1
ATOM 10142 C CA . THR B 1 406 ? -30.516 -4.586 -0.661 1 59.91 406 THR B CA 1
ATOM 10143 C C . THR B 1 406 ? -29.562 -3.998 0.366 1 59.91 406 THR B C 1
ATOM 10145 O O . THR B 1 406 ? -28.5 -4.57 0.627 1 59.91 406 THR B O 1
ATOM 10148 N N . LEU B 1 407 ? -29.516 -2.896 0.645 1 58.97 407 LEU B N 1
ATOM 10149 C CA . LEU B 1 407 ? -28.438 -2.164 1.288 1 58.97 407 LEU B CA 1
ATOM 10150 C C . LEU B 1 407 ? -28.609 -2.154 2.803 1 58.97 407 LEU B C 1
ATOM 10152 O O . LEU B 1 407 ? -27.656 -1.905 3.541 1 58.97 407 LEU B O 1
ATOM 10156 N N . PHE B 1 408 ? -29.797 -2.125 3.363 1 56.62 408 PHE B N 1
ATOM 10157 C CA . PHE B 1 408 ? -29.766 -1.562 4.707 1 56.62 408 PHE B CA 1
ATOM 10158 C C . PHE B 1 408 ? -30.422 -2.514 5.707 1 56.62 408 PHE B C 1
ATOM 10160 O O . PHE B 1 408 ? -31.328 -3.271 5.348 1 56.62 408 PHE B O 1
ATOM 10167 N N . ASP B 1 409 ? -29.5 -2.811 6.656 1 52.97 409 ASP B N 1
ATOM 10168 C CA . ASP B 1 409 ? -30.125 -3.301 7.883 1 52.97 409 ASP B CA 1
ATOM 10169 C C . ASP B 1 409 ? -31.266 -2.395 8.32 1 52.97 409 ASP B C 1
ATOM 10171 O O . ASP B 1 409 ? -31.047 -1.239 8.688 1 52.97 409 ASP B O 1
ATOM 10175 N N . ALA B 1 410 ? -32.406 -2.383 7.723 1 49.09 410 ALA B N 1
ATOM 10176 C CA . ALA B 1 410 ? -33.594 -1.646 8.109 1 49.09 410 ALA B CA 1
ATOM 10177 C C . ALA B 1 410 ? -33.594 -1.304 9.594 1 49.09 410 ALA B C 1
ATOM 10179 O O . ALA B 1 410 ? -34.312 -0.42 10.047 1 49.09 410 ALA B O 1
ATOM 10180 N N . SER B 1 411 ? -32.688 -1.956 10.25 1 56.09 411 SER B N 1
ATOM 10181 C CA . SER B 1 411 ? -32.844 -1.823 11.695 1 56.09 411 SER B CA 1
ATOM 10182 C C . SER B 1 411 ? -32.062 -0.609 12.219 1 56.09 411 SER B C 1
ATOM 10184 O O . SER B 1 411 ? -32.156 -0.277 13.398 1 56.09 411 SER B O 1
ATOM 10186 N N . MET B 1 412 ? -31.484 0.185 11.305 1 63.09 412 MET B N 1
ATOM 10187 C CA . MET B 1 412 ? -30.656 1.261 11.828 1 63.09 412 MET B CA 1
ATOM 10188 C C . MET B 1 412 ? -31.516 2.426 12.312 1 63.09 412 MET B C 1
ATOM 10190 O O . MET B 1 412 ? -31.156 3.096 13.289 1 63.09 412 MET B O 1
ATOM 10194 N N . VAL B 1 413 ? -32.656 2.623 11.531 1 77.31 413 VAL B N 1
ATOM 10195 C CA . VAL B 1 413 ? -33.594 3.682 11.898 1 77.31 413 VAL B CA 1
ATOM 10196 C C . VAL B 1 413 ? -35 3.094 12.102 1 77.31 413 VAL B C 1
ATOM 10198 O O . VAL B 1 413 ? -35.438 2.211 11.359 1 77.31 413 VAL B O 1
ATOM 10201 N N . THR B 1 414 ? -35.625 3.469 13.18 1 78.56 414 THR B N 1
ATOM 10202 C CA . THR B 1 414 ? -36.969 2.992 13.445 1 78.56 414 THR B CA 1
ATOM 10203 C C . THR B 1 414 ? -37.938 3.498 12.383 1 78.56 414 THR B C 1
ATOM 10205 O O . THR B 1 414 ? -38.125 4.707 12.211 1 78.56 414 THR B O 1
ATOM 10208 N N . LYS B 1 415 ? -38.5 2.637 11.68 1 84.69 415 LYS B N 1
ATOM 10209 C CA . LYS B 1 415 ? -39.438 2.982 10.609 1 84.69 415 LYS B CA 1
ATOM 10210 C C . LYS B 1 415 ? -40.844 3.24 11.156 1 84.69 415 LYS B C 1
ATOM 10212 O O . LYS B 1 415 ? -41.375 2.418 11.891 1 84.69 415 LYS B O 1
ATOM 10217 N N . PRO B 1 416 ? -41.344 4.324 10.758 1 86.56 416 PRO B N 1
ATOM 10218 C CA . PRO B 1 416 ? -42.719 4.59 11.172 1 86.56 416 PRO B CA 1
ATOM 10219 C C . PRO B 1 416 ? -43.719 3.652 10.5 1 86.56 416 PRO B C 1
ATOM 10221 O O . PRO B 1 416 ? -43.5 3.195 9.383 1 86.56 416 PRO B O 1
ATOM 10224 N N . LYS B 1 417 ? -44.844 3.416 11.117 1 82.44 417 LYS B N 1
ATOM 10225 C CA . LYS B 1 417 ? -45.875 2.492 10.641 1 82.44 417 LYS B CA 1
ATOM 10226 C C . LYS B 1 417 ? -46.469 2.953 9.312 1 82.44 417 LYS B C 1
ATOM 10228 O O . LYS B 1 417 ? -46.844 2.129 8.477 1 82.44 417 LYS B O 1
ATOM 10233 N N . ASP B 1 418 ? -46.406 4.199 9.133 1 86.88 418 ASP B N 1
ATOM 10234 C CA . ASP B 1 418 ? -47.031 4.754 7.941 1 86.88 418 ASP B CA 1
ATOM 10235 C C . ASP B 1 418 ? -46.094 4.676 6.734 1 86.88 418 ASP B C 1
ATOM 10237 O O . ASP B 1 418 ? -46.531 4.816 5.594 1 86.88 418 ASP B O 1
ATOM 10241 N N . ALA B 1 419 ? -44.844 4.559 6.938 1 89 419 ALA B N 1
ATOM 10242 C CA . ALA B 1 419 ? -43.906 4.453 5.832 1 89 419 ALA B CA 1
ATOM 10243 C C . ALA B 1 419 ? -43.969 3.072 5.188 1 89 419 ALA B C 1
ATOM 10245 O O . ALA B 1 419 ? -43.719 2.061 5.852 1 89 419 ALA B O 1
ATOM 10246 N N . VAL B 1 420 ? -44.219 2.953 3.904 1 86.44 420 VAL B N 1
ATOM 10247 C CA . VAL B 1 420 ? -44.5 1.676 3.26 1 86.44 420 VAL B CA 1
ATOM 10248 C C . VAL B 1 420 ? -43.312 1.263 2.387 1 86.44 420 VAL B C 1
ATOM 10250 O O . VAL B 1 420 ? -43.125 0.078 2.094 1 86.44 420 VAL B O 1
ATOM 10253 N N . CYS B 1 421 ? -42.625 2.277 1.867 1 88.25 421 CYS B N 1
ATOM 10254 C CA . CYS B 1 421 ? -41.562 1.937 0.917 1 88.25 421 CYS B CA 1
ATOM 10255 C C . CYS B 1 421 ? -40.5 3.016 0.885 1 88.25 421 CYS B C 1
ATOM 10257 O O . CYS B 1 421 ? -40.812 4.207 0.933 1 88.25 421 CYS B O 1
ATOM 10259 N N . ASP B 1 422 ? -39.281 2.637 0.857 1 89.94 422 ASP B N 1
ATOM 10260 C CA . ASP B 1 422 ? -38.125 3.531 0.696 1 89.94 422 ASP B CA 1
ATOM 10261 C C . ASP B 1 422 ? -37.312 3.162 -0.541 1 89.94 422 ASP B C 1
ATOM 10263 O O . ASP B 1 422 ? -36.875 2.014 -0.692 1 89.94 422 ASP B O 1
ATOM 10267 N N . VAL B 1 423 ? -37.094 4.098 -1.428 1 91.56 423 VAL B N 1
ATOM 10268 C CA . VAL B 1 423 ? -36.312 3.848 -2.621 1 91.56 423 VAL B CA 1
ATOM 10269 C C . VAL B 1 423 ? -35.25 4.938 -2.771 1 91.56 423 VAL B C 1
ATOM 10271 O O . VAL B 1 423 ? -35.5 6.105 -2.469 1 91.56 423 VAL B O 1
ATOM 10274 N N . LEU B 1 424 ? -34.094 4.551 -3.158 1 92.75 424 LEU B N 1
ATOM 10275 C CA . LEU B 1 424 ? -33 5.465 -3.453 1 92.75 424 LEU B CA 1
ATOM 10276 C C . LEU B 1 424 ? -32.844 5.652 -4.961 1 92.75 424 LEU B C 1
ATOM 10278 O O . LEU B 1 424 ? -32.625 4.68 -5.688 1 92.75 424 LEU B O 1
ATOM 10282 N N . LEU B 1 425 ? -33 6.789 -5.379 1 92 425 LEU B N 1
ATOM 10283 C CA . LEU B 1 425 ? -32.906 7.113 -6.797 1 92 425 LEU B CA 1
ATOM 10284 C C . LEU B 1 425 ? -31.578 7.816 -7.086 1 92 425 LEU B C 1
ATOM 10286 O O . LEU B 1 425 ? -31.312 8.898 -6.551 1 92 425 LEU B O 1
ATOM 10290 N N . LEU B 1 426 ? -30.75 7.195 -7.871 1 92.44 426 LEU B N 1
ATOM 10291 C CA . LEU B 1 426 ? -29.484 7.758 -8.312 1 92.44 426 LEU B CA 1
ATOM 10292 C C . LEU B 1 426 ? -29.594 8.281 -9.742 1 92.44 426 LEU B C 1
ATOM 10294 O O . LEU B 1 426 ? -29.875 7.52 -10.664 1 92.44 426 LEU B O 1
ATOM 10298 N N . THR B 1 427 ? -29.375 9.508 -9.875 1 87.69 427 THR B N 1
ATOM 10299 C CA . THR B 1 427 ? -29.438 10.109 -11.195 1 87.69 427 THR B CA 1
ATOM 10300 C C . THR B 1 427 ? -28.172 10.922 -11.477 1 87.69 427 THR B C 1
ATOM 10302 O O . THR B 1 427 ? -27.344 11.109 -10.594 1 87.69 427 THR B O 1
ATOM 10305 N N . LYS B 1 428 ? -28.062 11.438 -12.648 1 81.38 428 LYS B N 1
ATOM 10306 C CA . LYS B 1 428 ? -26.922 12.266 -13.047 1 81.38 428 LYS B CA 1
ATOM 10307 C C . LYS B 1 428 ? -27.016 13.664 -12.43 1 81.38 428 LYS B C 1
ATOM 10309 O O . LYS B 1 428 ? -26.047 14.406 -12.414 1 81.38 428 LYS B O 1
ATOM 10314 N N . THR B 1 429 ? -28.125 13.938 -11.867 1 76.88 429 THR B N 1
ATOM 10315 C CA . THR B 1 429 ? -28.328 15.281 -11.336 1 76.88 429 THR B CA 1
ATOM 10316 C C . THR B 1 429 ? -28.312 15.266 -9.812 1 76.88 429 THR B C 1
ATOM 10318 O O . THR B 1 429 ? -28.078 16.297 -9.18 1 76.88 429 THR B O 1
ATOM 10321 N N . GLY B 1 430 ? -28.672 14.141 -9.336 1 84.06 430 GLY B N 1
ATOM 10322 C CA . GLY B 1 430 ? -28.688 14.094 -7.887 1 84.06 430 GLY B CA 1
ATOM 10323 C C . GLY B 1 430 ? -29.078 12.734 -7.34 1 84.06 430 GLY B C 1
ATOM 10324 O O . GLY B 1 430 ? -29.484 11.844 -8.094 1 84.06 430 GLY B O 1
ATOM 10325 N N . ILE B 1 431 ? -28.938 12.617 -6.07 1 91.44 431 ILE B N 1
ATOM 10326 C CA . ILE B 1 431 ? -29.328 11.422 -5.336 1 91.44 431 ILE B CA 1
ATOM 10327 C C . ILE B 1 431 ? -30.516 11.734 -4.434 1 91.44 431 ILE B C 1
ATOM 10329 O O . ILE B 1 431 ? -30.453 12.656 -3.613 1 91.44 431 ILE B O 1
ATOM 10333 N N . ILE B 1 432 ? -31.562 10.945 -4.609 1 91.06 432 ILE B N 1
ATOM 10334 C CA . ILE B 1 432 ? -32.812 11.25 -3.9 1 91.06 432 ILE B CA 1
ATOM 10335 C C . ILE B 1 432 ? -33.281 10.008 -3.16 1 91.06 432 ILE B C 1
ATOM 10337 O O . ILE B 1 432 ? -33.344 8.914 -3.727 1 91.06 432 ILE B O 1
ATOM 10341 N N . LEU B 1 433 ? -33.562 10.195 -1.976 1 92.81 433 LEU B N 1
ATOM 10342 C CA . LEU B 1 433 ? -34.25 9.18 -1.196 1 92.81 433 LEU B CA 1
ATOM 10343 C C . LEU B 1 433 ? -35.75 9.469 -1.134 1 92.81 433 LEU B C 1
ATOM 10345 O O . LEU B 1 433 ? -36.156 10.531 -0.665 1 92.81 433 LEU B O 1
ATOM 10349 N N . ILE B 1 434 ? -36.5 8.578 -1.65 1 91.81 434 ILE B N 1
ATOM 10350 C CA . ILE B 1 434 ? -37.969 8.734 -1.669 1 91.81 434 ILE B CA 1
ATOM 10351 C C . ILE B 1 434 ? -38.594 7.793 -0.649 1 91.81 434 ILE B C 1
ATOM 10353 O O . ILE B 1 434 ? -38.406 6.574 -0.718 1 91.81 434 ILE B O 1
ATOM 10357 N N . THR B 1 435 ? -39.281 8.383 0.261 1 92.88 435 THR B N 1
ATOM 10358 C CA . THR B 1 435 ? -40.062 7.633 1.236 1 92.88 435 THR B CA 1
ATOM 10359 C C . THR B 1 435 ? -41.531 7.777 0.957 1 92.88 435 THR B C 1
ATOM 10361 O O . THR B 1 435 ? -42.094 8.883 0.986 1 92.88 435 THR B O 1
ATOM 10364 N N . LEU B 1 436 ? -42.188 6.684 0.66 1 93.56 436 LEU B N 1
ATOM 10365 C CA . LEU B 1 436 ? -43.625 6.691 0.39 1 93.56 436 LEU B CA 1
ATOM 10366 C C . LEU B 1 436 ? -44.406 6.324 1.641 1 93.56 436 LEU B C 1
ATOM 10368 O O . LEU B 1 436 ? -44.062 5.383 2.352 1 93.56 436 LEU B O 1
ATOM 10372 N N . VAL B 1 437 ? -45.438 7.109 1.839 1 94.31 437 VAL B N 1
ATOM 10373 C CA . VAL B 1 437 ? -46.281 6.914 3.018 1 94.31 437 VAL B CA 1
ATOM 10374 C C . VAL B 1 437 ? -47.719 6.664 2.592 1 94.31 437 VAL B C 1
ATOM 10376 O O . VAL B 1 437 ? -48.188 7.207 1.583 1 94.31 437 VAL B O 1
ATOM 10379 N N . GLU B 1 438 ? -48.438 5.77 3.219 1 88.69 438 GLU B N 1
ATOM 10380 C CA . GLU B 1 438 ? -49.844 5.469 2.914 1 88.69 438 GLU B CA 1
ATOM 10381 C C . GLU B 1 438 ? -50.75 6.625 3.311 1 88.69 438 GLU B C 1
ATOM 10383 O O . GLU B 1 438 ? -51.719 6.926 2.613 1 88.69 438 GLU B O 1
ATOM 10388 N N . GLY B 1 439 ? -50.562 7.258 4.414 1 85.81 439 GLY B N 1
ATOM 10389 C CA . GLY B 1 439 ? -51.375 8.391 4.859 1 85.81 439 GLY B CA 1
ATOM 10390 C C . GLY B 1 439 ? -50.719 9.727 4.535 1 85.81 439 GLY B C 1
ATOM 10391 O O . GLY B 1 439 ? -50.156 9.906 3.459 1 85.81 439 GLY B O 1
ATOM 10392 N N . ALA B 1 440 ? -50.969 10.664 5.309 1 88.94 440 ALA B N 1
ATOM 10393 C CA . ALA B 1 440 ? -50.406 11.992 5.145 1 88.94 440 ALA B CA 1
ATOM 10394 C C . ALA B 1 440 ? -48.969 12.023 5.633 1 88.94 440 ALA B C 1
ATOM 10396 O O . ALA B 1 440 ? -48.594 11.305 6.562 1 88.94 440 ALA B O 1
ATOM 10397 N N . VAL B 1 441 ? -48.188 12.758 4.887 1 92.81 441 VAL B N 1
ATOM 10398 C CA . VAL B 1 441 ? -46.812 12.945 5.301 1 92.81 441 VAL B CA 1
ATOM 10399 C C . VAL B 1 441 ? -46.75 13.719 6.617 1 92.81 441 VAL B C 1
ATOM 10401 O O . VAL B 1 441 ? -47.375 14.789 6.734 1 92.81 441 VAL B O 1
ATOM 10404 N N . THR B 1 442 ? -46.188 13.211 7.633 1 92.19 442 THR B N 1
ATOM 10405 C CA . THR B 1 442 ? -46.031 13.844 8.945 1 92.19 442 THR B CA 1
ATOM 10406 C C . THR B 1 442 ? -44.594 14.25 9.188 1 92.19 442 THR B C 1
ATOM 10408 O O . THR B 1 442 ? -43.688 13.891 8.422 1 92.19 442 THR B O 1
ATOM 10411 N N . SER B 1 443 ? -44.438 15.016 10.242 1 91.69 443 SER B N 1
ATOM 10412 C CA . SER B 1 443 ? -43.094 15.398 10.633 1 91.69 443 SER B CA 1
ATOM 10413 C C . SER B 1 443 ? -42.25 14.18 11.023 1 91.69 443 SER B C 1
ATOM 10415 O O . SER B 1 443 ? -41.031 14.164 10.828 1 91.69 443 SER B O 1
ATOM 10417 N N . LYS B 1 444 ? -42.906 13.219 11.461 1 91.44 444 LYS B N 1
ATOM 10418 C CA . LYS B 1 444 ? -42.219 11.992 11.867 1 91.44 444 LYS B CA 1
ATOM 10419 C C . LYS B 1 444 ? -41.688 11.242 10.656 1 91.44 444 LYS B C 1
ATOM 10421 O O . LYS B 1 444 ? -40.562 10.727 10.688 1 91.44 444 LYS B O 1
ATOM 10426 N N . THR B 1 445 ? -42.469 11.18 9.672 1 92.81 445 THR B N 1
ATOM 10427 C CA . THR B 1 445 ? -42.031 10.477 8.469 1 92.81 445 THR B CA 1
ATOM 10428 C C . THR B 1 445 ? -40.938 11.25 7.766 1 92.81 445 THR B C 1
ATOM 10430 O O . THR B 1 445 ? -40.031 10.648 7.172 1 92.81 445 THR B O 1
ATOM 10433 N N . GLU B 1 446 ? -41.062 12.547 7.82 1 92.56 446 GLU B N 1
ATOM 10434 C CA . GLU B 1 446 ? -40 13.359 7.238 1 92.56 446 GLU B CA 1
ATOM 10435 C C . GLU B 1 446 ? -38.719 13.188 8 1 92.56 446 GLU B C 1
ATOM 10437 O O . GLU B 1 446 ? -37.625 13.062 7.395 1 92.56 446 GLU B O 1
ATOM 10442 N N . HIS B 1 447 ? -38.844 13.211 9.273 1 92.25 447 HIS B N 1
ATOM 10443 C CA . HIS B 1 447 ? -37.688 13.008 10.102 1 92.25 447 HIS B CA 1
ATOM 10444 C C . HIS B 1 447 ? -37.062 11.633 9.859 1 92.25 447 HIS B C 1
ATOM 10446 O O . HIS B 1 447 ? -35.844 11.5 9.82 1 92.25 447 HIS B O 1
ATOM 10452 N N . TYR B 1 448 ? -37.875 10.672 9.711 1 91.5 448 TYR B N 1
ATOM 10453 C CA . TYR B 1 448 ? -37.406 9.32 9.398 1 91.5 448 TYR B CA 1
ATOM 10454 C C . TYR B 1 448 ? -36.625 9.305 8.094 1 91.5 448 TYR B C 1
ATOM 10456 O O . TYR B 1 448 ? -35.531 8.727 8.023 1 91.5 448 TYR B O 1
ATOM 10464 N N . SER B 1 449 ? -37.156 9.922 7.156 1 91.81 449 SER B N 1
ATOM 10465 C CA . SER B 1 449 ? -36.5 9.945 5.848 1 91.81 449 SER B CA 1
ATOM 104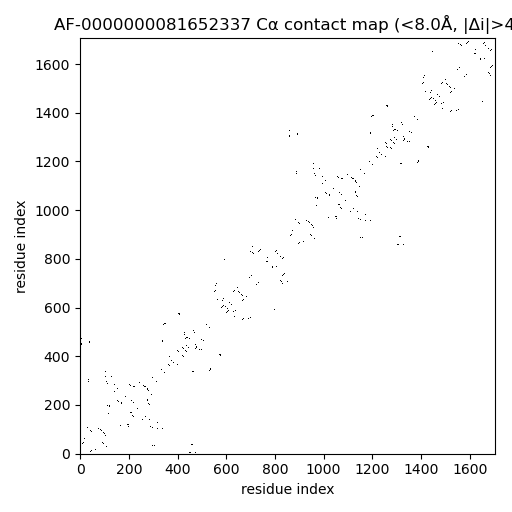66 C C . SER B 1 449 ? -35.125 10.586 5.922 1 91.81 449 SER B C 1
ATOM 10468 O O . SER B 1 449 ? -34.188 10.086 5.324 1 91.81 449 SER B O 1
ATOM 10470 N N . VAL B 1 450 ? -35.031 11.625 6.645 1 92.88 450 VAL B N 1
ATOM 10471 C CA . VAL B 1 450 ? -33.781 12.352 6.766 1 92.88 450 VAL B CA 1
ATOM 10472 C C . VAL B 1 450 ? -32.781 11.508 7.547 1 92.88 450 VAL B C 1
ATOM 10474 O O . VAL B 1 450 ? -31.594 11.445 7.18 1 92.88 450 VAL B O 1
ATOM 10477 N N . GLN B 1 451 ? -33.188 10.906 8.578 1 91.25 451 GLN B N 1
ATOM 10478 C CA . GLN B 1 451 ? -32.312 10.055 9.359 1 91.25 451 GLN B CA 1
ATOM 10479 C C . GLN B 1 451 ? -31.812 8.875 8.523 1 91.25 451 GLN B C 1
ATOM 10481 O O . GLN B 1 451 ? -30.641 8.492 8.617 1 91.25 451 GLN B O 1
ATOM 10486 N N . LEU B 1 452 ? -32.75 8.32 7.797 1 90.75 452 LEU B N 1
ATOM 10487 C CA . LEU B 1 452 ? -32.375 7.215 6.922 1 90.75 452 LEU B CA 1
ATOM 10488 C C . LEU B 1 452 ? -31.359 7.66 5.883 1 90.75 452 LEU B C 1
ATOM 10490 O O . LEU B 1 452 ? -30.406 6.934 5.59 1 90.75 452 LEU B O 1
ATOM 10494 N N . GLY B 1 453 ? -31.625 8.797 5.332 1 92.06 453 GLY B N 1
ATOM 10495 C CA . GLY B 1 453 ? -30.672 9.344 4.367 1 92.06 453 GLY B CA 1
ATOM 10496 C C . GLY B 1 453 ? -29.281 9.547 4.941 1 92.06 453 GLY B C 1
ATOM 10497 O O . GLY B 1 453 ? -28.281 9.242 4.289 1 92.06 453 GLY B O 1
ATOM 10498 N N . ALA B 1 454 ? -29.203 10.039 6.137 1 93.06 454 ALA B N 1
ATOM 10499 C CA . ALA B 1 454 ? -27.922 10.266 6.805 1 93.06 454 ALA B CA 1
ATOM 10500 C C . ALA B 1 454 ? -27.203 8.945 7.043 1 93.06 454 ALA B C 1
ATOM 10502 O O . ALA B 1 454 ? -25.984 8.867 6.871 1 93.06 454 ALA B O 1
ATOM 10503 N N . LYS B 1 455 ? -27.906 7.984 7.457 1 90.88 455 LYS B N 1
ATOM 10504 C CA . LYS B 1 455 ? -27.297 6.68 7.711 1 90.88 455 LYS B CA 1
ATOM 10505 C C . LYS B 1 455 ? -26.812 6.039 6.414 1 90.88 455 LYS B C 1
ATOM 10507 O O . LYS B 1 455 ? -25.781 5.375 6.395 1 90.88 455 LYS B O 1
ATOM 10512 N N . LEU B 1 456 ? -27.625 6.195 5.406 1 91.31 456 LEU B N 1
ATOM 10513 C CA . LEU B 1 456 ? -27.219 5.672 4.105 1 91.31 456 LEU B CA 1
ATOM 10514 C C . LEU B 1 456 ? -25.922 6.32 3.637 1 91.31 456 LEU B C 1
ATOM 10516 O O . LEU B 1 456 ? -25.031 5.637 3.141 1 91.31 456 LEU B O 1
ATOM 10520 N N . LYS B 1 457 ? -25.906 7.559 3.721 1 93.31 457 LYS B N 1
ATOM 10521 C CA . LYS B 1 457 ? -24.703 8.273 3.322 1 93.31 457 LYS B CA 1
ATOM 10522 C C . LYS B 1 457 ? -23.484 7.789 4.117 1 93.31 457 LYS B C 1
ATOM 10524 O O . LYS B 1 457 ? -22.422 7.578 3.555 1 93.31 457 LYS B O 1
ATOM 10529 N N . GLN B 1 458 ? -23.656 7.645 5.387 1 92.06 458 GLN B N 1
ATOM 10530 C CA . GLN B 1 458 ? -22.578 7.164 6.238 1 92.06 458 GLN B CA 1
ATOM 10531 C C . GLN B 1 458 ? -22.062 5.809 5.766 1 92.06 458 GLN B C 1
ATOM 10533 O O . GLN B 1 458 ? -20.859 5.574 5.723 1 92.06 458 GLN B O 1
ATOM 10538 N N . ARG B 1 459 ? -22.891 4.945 5.426 1 90.31 459 ARG B N 1
ATOM 10539 C CA . ARG B 1 459 ? -22.516 3.611 4.977 1 90.31 459 ARG B CA 1
ATOM 10540 C C . ARG B 1 459 ? -21.781 3.672 3.641 1 90.31 459 ARG B C 1
ATOM 10542 O O . ARG B 1 459 ? -20.797 2.965 3.434 1 90.31 459 ARG B O 1
ATOM 10549 N N . ILE B 1 460 ? -22.344 4.438 2.775 1 93.25 460 ILE B N 1
ATOM 10550 C CA . ILE B 1 460 ? -21.734 4.57 1.451 1 93.25 460 ILE B CA 1
ATOM 10551 C C . ILE B 1 460 ? -20.312 5.109 1.582 1 93.25 460 ILE B C 1
ATOM 10553 O O . ILE B 1 460 ? -19.406 4.68 0.864 1 93.25 460 ILE B O 1
ATOM 10557 N N . VAL B 1 461 ? -20.125 5.98 2.512 1 94.75 461 VAL B N 1
ATOM 10558 C CA . VAL B 1 461 ? -18.828 6.621 2.676 1 94.75 461 VAL B CA 1
ATOM 10559 C C . VAL B 1 461 ? -17.906 5.715 3.488 1 94.75 461 VAL B C 1
ATOM 10561 O O . VAL B 1 461 ? -16.781 5.414 3.059 1 94.75 461 VAL B O 1
ATOM 10564 N N . LEU B 1 462 ? -18.328 5.223 4.605 1 92.94 462 LEU B N 1
ATOM 10565 C CA . LEU B 1 462 ? -17.453 4.492 5.523 1 92.94 462 LEU B CA 1
ATOM 10566 C C . LEU B 1 462 ? -17.234 3.062 5.043 1 92.94 462 LEU B C 1
ATOM 10568 O O . LEU B 1 462 ? -16.109 2.574 5.023 1 92.94 462 LEU B O 1
ATOM 10572 N N . ASP B 1 463 ? -18.281 2.391 4.645 1 90.25 463 ASP B N 1
ATOM 10573 C CA . ASP B 1 463 ? -18.172 1 4.215 1 90.25 463 ASP B CA 1
ATOM 10574 C C . ASP B 1 463 ? -17.875 0.909 2.721 1 90.25 463 ASP B C 1
ATOM 10576 O O . ASP B 1 463 ? -17.172 0.002 2.275 1 90.25 463 ASP B O 1
ATOM 10580 N N . GLY B 1 464 ? -18.453 1.784 2.021 1 92.75 464 GLY B N 1
ATOM 10581 C CA . GLY B 1 464 ? -18.281 1.753 0.578 1 92.75 464 GLY B CA 1
ATOM 10582 C C . GLY B 1 464 ? -17.016 2.43 0.113 1 92.75 464 GLY B C 1
ATOM 10583 O O . GLY B 1 464 ? -16.547 2.193 -1.006 1 92.75 464 GLY B O 1
ATOM 10584 N N . GLY B 1 465 ? -16.516 3.383 0.897 1 93.06 465 GLY B N 1
ATOM 10585 C CA . GLY B 1 465 ? -15.273 4.047 0.564 1 93.06 465 GLY B CA 1
ATOM 10586 C C . GLY B 1 465 ? -15.445 5.199 -0.406 1 93.06 465 GLY B C 1
ATOM 10587 O O . GLY B 1 465 ? -14.523 5.547 -1.143 1 93.06 465 GLY B O 1
ATOM 10588 N N . CYS B 1 466 ? -16.609 5.77 -0.474 1 94.62 466 CYS B N 1
ATOM 10589 C CA . CYS B 1 466 ? -16.828 6.871 -1.404 1 94.62 466 CYS B CA 1
ATOM 10590 C C . CYS B 1 466 ? -16.062 8.117 -0.966 1 94.62 466 CYS B C 1
ATOM 10592 O O . CYS B 1 466 ? -16.188 8.562 0.174 1 94.62 466 CYS B O 1
ATOM 10594 N N . ARG B 1 467 ? -15.336 8.727 -1.928 1 91.75 467 ARG B N 1
ATOM 10595 C CA . ARG B 1 467 ? -14.508 9.875 -1.596 1 91.75 467 ARG B CA 1
ATOM 10596 C C . ARG B 1 467 ? -15.039 11.141 -2.26 1 91.75 467 ARG B C 1
ATOM 10598 O O . ARG B 1 467 ? -14.367 12.18 -2.254 1 91.75 467 ARG B O 1
ATOM 10605 N N . GLU B 1 468 ? -16.234 11.133 -2.715 1 92.69 468 GLU B N 1
ATOM 10606 C CA . GLU B 1 468 ? -16.797 12.281 -3.402 1 92.69 468 GLU B CA 1
ATOM 10607 C C . GLU B 1 468 ? -17.703 13.094 -2.469 1 92.69 468 GLU B C 1
ATOM 10609 O O . GLU B 1 468 ? -18.234 12.555 -1.495 1 92.69 468 GLU B O 1
ATOM 10614 N N . LYS B 1 469 ? -17.781 14.367 -2.805 1 93 469 LYS B N 1
ATOM 10615 C CA . LYS B 1 469 ? -18.766 15.211 -2.131 1 93 469 LYS B CA 1
ATOM 10616 C C . LYS B 1 469 ? -20.156 14.992 -2.713 1 93 469 LYS B C 1
ATOM 10618 O O . LYS B 1 469 ? -20.391 15.227 -3.902 1 93 469 LYS B O 1
ATOM 10623 N N . PHE B 1 470 ? -21.062 14.594 -1.868 1 93.38 470 PHE B N 1
ATOM 10624 C CA . PHE B 1 470 ? -22.438 14.414 -2.316 1 93.38 470 PHE B CA 1
ATOM 10625 C C . PHE B 1 470 ? -23.406 14.555 -1.151 1 93.38 470 PHE B C 1
ATOM 10627 O O . PHE B 1 470 ? -23 14.5 0.012 1 93.38 470 PHE B O 1
ATOM 10634 N N . ASN B 1 471 ? -24.656 14.844 -1.466 1 92.31 471 ASN B N 1
ATOM 10635 C CA . ASN B 1 471 ? -25.766 14.852 -0.511 1 92.31 471 ASN B CA 1
ATOM 10636 C C . ASN B 1 471 ? -26.922 13.992 -0.992 1 92.31 471 ASN B C 1
ATOM 10638 O O . ASN B 1 471 ? -27.062 13.75 -2.191 1 92.31 471 ASN B O 1
ATOM 10642 N N . ILE B 1 472 ? -27.578 13.492 -0.056 1 92.75 472 ILE B N 1
ATOM 10643 C CA . ILE B 1 472 ? -28.812 12.789 -0.361 1 92.75 472 ILE B CA 1
ATOM 10644 C C . ILE B 1 472 ? -30 13.672 -0.021 1 92.75 472 ILE B C 1
ATOM 10646 O O . ILE B 1 472 ? -30.172 14.094 1.126 1 92.75 472 ILE B O 1
ATOM 10650 N N . ILE B 1 473 ? -30.766 13.992 -1.02 1 91.94 473 ILE B N 1
ATOM 10651 C CA . ILE B 1 473 ? -32 14.742 -0.796 1 91.94 473 ILE B CA 1
ATOM 10652 C C . ILE B 1 473 ? -33.125 13.797 -0.374 1 91.94 473 ILE B C 1
ATOM 10654 O O . ILE B 1 473 ? -33.406 12.828 -1.075 1 91.94 473 ILE B O 1
ATOM 10658 N N . CYS B 1 474 ? -33.719 14.062 0.715 1 92.94 474 CYS B N 1
ATOM 10659 C CA . CYS B 1 474 ? -34.75 13.18 1.277 1 92.94 474 CYS B CA 1
ATOM 10660 C C . CYS B 1 474 ? -36.125 13.781 1.099 1 92.94 474 CYS B C 1
ATOM 10662 O O . CYS B 1 474 ? -36.406 14.875 1.585 1 92.94 474 CYS B O 1
ATOM 10664 N N . LEU B 1 475 ? -36.969 13.039 0.435 1 91.12 475 LEU B N 1
ATOM 10665 C CA . LEU B 1 475 ? -38.344 13.492 0.16 1 91.12 475 LEU B CA 1
ATOM 10666 C C . LEU B 1 475 ? -39.375 12.438 0.574 1 91.12 475 LEU B C 1
ATOM 10668 O O . LEU B 1 475 ? -39.188 11.25 0.309 1 91.12 475 LEU B O 1
ATOM 10672 N N . ALA B 1 476 ? -40.375 12.859 1.277 1 92.38 476 ALA B N 1
ATOM 10673 C CA . ALA B 1 476 ? -41.5 11.984 1.645 1 92.38 476 ALA B CA 1
ATOM 10674 C C . ALA B 1 476 ? -42.75 12.352 0.865 1 92.38 476 ALA B C 1
ATOM 10676 O O . ALA B 1 476 ? -43.062 13.531 0.686 1 92.38 476 ALA B O 1
ATOM 10677 N N . PHE B 1 477 ? -43.406 11.328 0.312 1 92.62 477 PHE B N 1
ATOM 10678 C CA . PHE B 1 477 ? -44.625 11.539 -0.444 1 92.62 477 PHE B CA 1
ATOM 10679 C C . PHE B 1 477 ? -45.719 10.594 0.032 1 92.62 477 PHE B C 1
ATOM 10681 O O . PHE B 1 477 ? -45.438 9.469 0.452 1 92.62 477 PHE B O 1
ATOM 10688 N N . SER B 1 478 ? -46.844 11.07 -0.011 1 93.94 478 SER B N 1
ATOM 10689 C CA . SER B 1 478 ? -48 10.195 0.182 1 93.94 478 SER B CA 1
ATOM 10690 C C . SER B 1 478 ? -48.344 9.422 -1.089 1 93.94 478 SER B C 1
ATOM 10692 O O . SER B 1 478 ? -48.25 9.961 -2.193 1 93.94 478 SER B O 1
ATOM 10694 N N . CYS B 1 479 ? -48.688 8.156 -0.972 1 91.5 479 CYS B N 1
ATOM 10695 C CA . CYS B 1 479 ? -49.031 7.305 -2.111 1 91.5 479 CYS B CA 1
ATOM 10696 C C . CYS B 1 479 ? -50.281 7.801 -2.809 1 91.5 479 CYS B C 1
ATOM 10698 O O . CYS B 1 479 ? -50.531 7.449 -3.961 1 91.5 479 CYS B O 1
ATOM 10700 N N . LEU B 1 480 ? -51.031 8.594 -2.045 1 87.44 480 LEU B N 1
ATOM 10701 C CA . LEU B 1 480 ? -52.312 9.047 -2.568 1 87.44 480 LEU B CA 1
ATOM 10702 C C . LEU B 1 480 ? -52.156 10.367 -3.318 1 87.44 480 LEU B C 1
ATOM 10704 O O . LEU B 1 480 ? -53.062 10.773 -4.059 1 87.44 480 LEU B O 1
ATOM 10708 N N . GLU B 1 481 ? -51.062 10.961 -3.156 1 85.56 481 GLU B N 1
ATOM 10709 C CA . GLU B 1 481 ? -50.812 12.258 -3.787 1 85.56 481 GLU B CA 1
ATOM 10710 C C . GLU B 1 481 ? -50.312 12.102 -5.211 1 85.56 481 GLU B C 1
ATOM 10712 O O . GLU B 1 481 ? -49.875 11.016 -5.598 1 85.56 481 GLU B O 1
ATOM 10717 N N . LYS B 1 482 ? -50.375 13.188 -5.926 1 83.44 482 LYS B N 1
ATOM 10718 C CA . LYS B 1 482 ? -49.875 13.211 -7.297 1 83.44 482 LYS B CA 1
ATOM 10719 C C . LYS B 1 482 ? -48.344 13.148 -7.32 1 83.44 482 LYS B C 1
ATOM 10721 O O . LYS B 1 482 ? -47.688 13.695 -6.434 1 83.44 482 LYS B O 1
ATOM 10726 N N . VAL B 1 483 ? -47.875 12.43 -8.258 1 85.38 483 VAL B N 1
ATOM 10727 C CA . VAL B 1 483 ? -46.438 12.305 -8.461 1 85.38 483 VAL B CA 1
ATOM 10728 C C . VAL B 1 483 ? -45.844 13.648 -8.852 1 85.38 483 VAL B C 1
ATOM 10730 O O . VAL B 1 483 ? -46.406 14.352 -9.711 1 85.38 483 VAL B O 1
ATOM 10733 N N . PRO B 1 484 ? -44.875 14.055 -8.055 1 78.69 484 PRO B N 1
ATOM 10734 C CA . PRO B 1 484 ? -44.281 15.352 -8.383 1 78.69 484 PRO B CA 1
ATOM 10735 C C . PRO B 1 484 ? -43.594 15.352 -9.742 1 78.69 484 PRO B C 1
ATOM 10737 O O . PRO B 1 484 ? -43.188 14.297 -10.242 1 78.69 484 PRO B O 1
ATOM 10740 N N . GLY B 1 485 ? -43.531 16.531 -10.422 1 66.25 485 GLY B N 1
ATOM 10741 C CA . GLY B 1 485 ? -42.812 16.656 -11.68 1 66.25 485 GLY B CA 1
ATOM 10742 C C . GLY B 1 485 ? -41.281 16.609 -11.516 1 66.25 485 GLY B C 1
ATOM 10743 O O . GLY B 1 485 ? -40.781 16.344 -10.422 1 66.25 485 GLY B O 1
ATOM 10744 N N . ASN B 1 486 ? -40.531 16.734 -12.57 1 62.03 486 ASN B N 1
ATOM 10745 C CA . ASN B 1 486 ? -39.094 16.625 -12.656 1 62.03 486 ASN B CA 1
ATOM 10746 C C . ASN B 1 486 ? -38.406 17.672 -11.789 1 62.03 486 ASN B C 1
ATOM 10748 O O . ASN B 1 486 ? -37.188 17.594 -11.57 1 62.03 486 ASN B O 1
ATOM 10752 N N . TYR B 1 487 ? -39.219 18.656 -11.242 1 57.41 487 TYR B N 1
ATOM 10753 C CA . TYR B 1 487 ? -38.656 19.797 -10.508 1 57.41 487 TYR B CA 1
ATOM 10754 C C . TYR B 1 487 ? -38.094 19.344 -9.18 1 57.41 487 TYR B C 1
ATOM 10756 O O . TYR B 1 487 ? -37.25 20.047 -8.578 1 57.41 487 TYR B O 1
ATOM 10764 N N . ILE B 1 488 ? -38.562 18.219 -8.617 1 57.84 488 ILE B N 1
ATOM 10765 C CA . ILE B 1 488 ? -38.094 17.719 -7.332 1 57.84 488 ILE B CA 1
ATOM 10766 C C . ILE B 1 488 ? -36.562 17.594 -7.363 1 57.84 488 ILE B C 1
ATOM 10768 O O . ILE B 1 488 ? -35.906 17.609 -6.316 1 57.84 488 ILE B O 1
ATOM 10772 N N . LEU B 1 489 ? -36.062 17.719 -8.562 1 57.94 489 LEU B N 1
ATOM 10773 C CA . LEU B 1 489 ? -34.625 17.422 -8.742 1 57.94 489 LEU B CA 1
ATOM 10774 C C . LEU B 1 489 ? -33.812 18.703 -8.742 1 57.94 489 LEU B C 1
ATOM 10776 O O . LEU B 1 489 ? -32.594 18.656 -8.945 1 57.94 489 LEU B O 1
ATOM 10780 N N . GLU B 1 490 ? -34.438 19.844 -8.594 1 57.25 490 GLU B N 1
ATOM 10781 C CA . GLU B 1 490 ? -33.656 21.078 -8.594 1 57.25 490 GLU B CA 1
ATOM 10782 C C . GLU B 1 490 ? -32.75 21.141 -7.371 1 57.25 490 GLU B C 1
ATOM 10784 O O . GLU B 1 490 ? -33.188 21 -6.238 1 57.25 490 GLU B O 1
ATOM 10789 N N . ASN B 1 491 ? -31.484 20.766 -7.637 1 58.22 491 ASN B N 1
ATOM 10790 C CA . ASN B 1 491 ? -30.391 20.594 -6.68 1 58.22 491 ASN B CA 1
ATOM 10791 C C . ASN B 1 491 ? -30.078 21.891 -5.945 1 58.22 491 ASN B C 1
ATOM 10793 O O . ASN B 1 491 ? -29.719 22.891 -6.574 1 58.22 491 ASN B O 1
ATOM 10797 N N . HIS B 1 492 ? -30.609 22.125 -4.598 1 61.88 492 HIS B N 1
ATOM 10798 C CA . HIS B 1 492 ? -30.375 23.312 -3.787 1 61.88 492 HIS B CA 1
ATOM 10799 C C . HIS B 1 492 ? -29.109 23.172 -2.959 1 61.88 492 HIS B C 1
ATOM 10801 O O . HIS B 1 492 ? -28.875 23.953 -2.033 1 61.88 492 HIS B O 1
ATOM 10807 N N . CYS B 1 493 ? -28.25 22.234 -3.432 1 71.25 493 CYS B N 1
ATOM 10808 C CA . CYS B 1 493 ? -27.062 22.094 -2.602 1 71.25 493 CYS B CA 1
ATOM 10809 C C . CYS B 1 493 ? -25.891 22.875 -3.182 1 71.25 493 CYS B C 1
ATOM 10811 O O . CYS B 1 493 ? -26.031 23.547 -4.211 1 71.25 493 CYS B O 1
ATOM 10813 N N . LEU B 1 494 ? -24.906 23 -2.443 1 81.62 494 LEU B N 1
ATOM 10814 C CA . LEU B 1 494 ? -23.672 23.641 -2.883 1 81.62 494 LEU B CA 1
ATOM 10815 C C . LEU B 1 494 ? -23.188 23.047 -4.203 1 81.62 494 LEU B C 1
ATOM 10817 O O . LEU B 1 494 ? -23.375 21.859 -4.453 1 81.62 494 LEU B O 1
ATOM 10821 N N . GLU B 1 495 ? -22.672 23.859 -4.965 1 78.75 495 GLU B N 1
ATOM 10822 C CA . GLU B 1 495 ? -22.203 23.438 -6.281 1 78.75 495 GLU B CA 1
ATOM 10823 C C . GLU B 1 495 ? -21.219 22.281 -6.18 1 78.75 495 GLU B C 1
ATOM 10825 O O . GLU B 1 495 ? -21.219 21.391 -7.031 1 78.75 495 GLU B O 1
ATOM 10830 N N . GLN B 1 496 ? -20.422 22.297 -5.164 1 83.88 496 GLN B N 1
ATOM 10831 C CA . GLN B 1 496 ? -19.422 21.25 -4.969 1 83.88 496 GLN B CA 1
ATOM 10832 C C . GLN B 1 496 ? -20.094 19.891 -4.727 1 83.88 496 GLN B C 1
ATOM 10834 O O . GLN B 1 496 ? -19.453 18.844 -4.895 1 83.88 496 GLN B O 1
ATOM 10839 N N . TYR B 1 497 ? -21.297 19.891 -4.375 1 89 497 TYR B N 1
ATOM 10840 C CA . TYR B 1 497 ? -22 18.656 -4.02 1 89 497 TYR B CA 1
ATOM 10841 C C . TYR B 1 497 ? -22.922 18.203 -5.145 1 89 497 TYR B C 1
ATOM 10843 O O . TYR B 1 497 ? -23.656 17.234 -5 1 89 497 TYR B O 1
ATOM 10851 N N . HIS B 1 498 ? -22.828 18.922 -6.254 1 84.62 498 HIS B N 1
ATOM 10852 C CA . HIS B 1 498 ? -23.578 18.484 -7.426 1 84.62 498 HIS B CA 1
ATOM 10853 C C . HIS B 1 498 ? -22.984 17.188 -7.996 1 84.62 498 HIS B C 1
ATOM 10855 O O . HIS B 1 498 ? -21.781 16.984 -7.969 1 84.62 498 HIS B O 1
ATOM 10861 N N . ILE B 1 499 ? -23.891 16.375 -8.508 1 87.38 499 ILE B N 1
ATOM 10862 C CA . ILE B 1 499 ? -23.469 15.086 -9.039 1 87.38 499 ILE B CA 1
ATOM 10863 C C . ILE B 1 499 ? -23.062 15.234 -10.5 1 87.38 499 ILE B C 1
ATOM 10865 O O . ILE B 1 499 ? -23.734 15.93 -11.266 1 87.38 499 ILE B O 1
ATOM 10869 N N . THR B 1 500 ? -21.922 14.797 -10.82 1 81.38 500 THR B N 1
ATOM 10870 C CA . THR B 1 500 ? -21.406 14.734 -12.18 1 81.38 500 THR B CA 1
ATOM 10871 C C . THR B 1 500 ? -21.328 13.289 -12.672 1 81.38 500 THR B C 1
ATOM 10873 O O . THR B 1 500 ? -21.641 12.359 -11.922 1 81.38 500 THR B O 1
ATOM 10876 N N . GLU B 1 501 ? -20.984 13.094 -13.883 1 80 501 GLU B N 1
ATOM 10877 C CA . GLU B 1 501 ? -20.891 11.758 -14.461 1 80 501 GLU B CA 1
ATOM 10878 C C . GLU B 1 501 ? -19.828 10.93 -13.75 1 80 501 GLU B C 1
ATOM 10880 O O . GLU B 1 501 ? -20.031 9.742 -13.484 1 80 501 GLU B O 1
ATOM 10885 N N . ASP B 1 502 ? -18.766 11.539 -13.453 1 79.31 502 ASP B N 1
ATOM 10886 C CA . ASP B 1 502 ? -17.703 10.82 -12.766 1 79.31 502 ASP B CA 1
ATOM 10887 C C . ASP B 1 502 ? -18.094 10.492 -11.32 1 79.31 502 ASP B C 1
ATOM 10889 O O . ASP B 1 502 ? -17.766 9.422 -10.812 1 79.31 502 ASP B O 1
ATOM 10893 N N . LYS B 1 503 ? -18.781 11.406 -10.695 1 88.62 503 LYS B N 1
ATOM 10894 C CA . LYS B 1 503 ? -19.172 11.203 -9.305 1 88.62 503 LYS B CA 1
ATOM 10895 C C . LYS B 1 503 ? -20.172 10.062 -9.172 1 88.62 503 LYS B C 1
ATOM 10897 O O . LYS B 1 503 ? -20.125 9.281 -8.219 1 88.62 503 LYS B O 1
ATOM 10902 N N . ILE B 1 504 ? -21.031 9.992 -10.141 1 91.44 504 ILE B N 1
ATOM 10903 C CA . ILE B 1 504 ? -22.078 8.977 -10.039 1 91.44 504 ILE B CA 1
ATOM 10904 C C . ILE B 1 504 ? -21.453 7.586 -10.18 1 91.44 504 ILE B C 1
ATOM 10906 O O . ILE B 1 504 ? -21.891 6.633 -9.539 1 91.44 504 ILE B O 1
ATOM 10910 N N . GLN B 1 505 ? -20.438 7.469 -11.023 1 90.12 505 GLN B N 1
ATOM 10911 C CA . GLN B 1 505 ? -19.766 6.184 -11.172 1 90.12 505 GLN B CA 1
ATOM 10912 C C . GLN B 1 505 ? -19.078 5.77 -9.875 1 90.12 505 GLN B C 1
ATOM 10914 O O . GLN B 1 505 ? -19.125 4.602 -9.484 1 90.12 505 GLN B O 1
ATOM 10919 N N . ALA B 1 506 ? -18.469 6.738 -9.281 1 91.31 506 ALA B N 1
ATOM 10920 C CA . ALA B 1 506 ? -17.812 6.469 -8 1 91.31 506 ALA B CA 1
ATOM 10921 C C . ALA B 1 506 ? -18.844 6.062 -6.945 1 91.31 506 ALA B C 1
ATOM 10923 O O . ALA B 1 506 ? -18.578 5.184 -6.125 1 91.31 506 ALA B O 1
ATOM 10924 N N . LEU B 1 507 ? -19.953 6.727 -6.938 1 94.62 507 LEU B N 1
ATOM 10925 C CA . LEU B 1 507 ? -21.016 6.426 -5.992 1 94.62 507 LEU B CA 1
ATOM 10926 C C . LEU B 1 507 ? -21.562 5.02 -6.219 1 94.62 507 LEU B C 1
ATOM 10928 O O . LEU B 1 507 ? -21.781 4.27 -5.262 1 94.62 507 LEU B O 1
ATOM 10932 N N . LEU B 1 508 ? -21.766 4.699 -7.445 1 94.06 508 LEU B N 1
ATOM 10933 C CA . LEU B 1 508 ? -22.266 3.365 -7.777 1 94.06 508 LEU B CA 1
ATOM 10934 C C . LEU B 1 508 ? -21.266 2.295 -7.348 1 94.06 508 LEU B C 1
ATOM 10936 O O . LEU B 1 508 ? -21.656 1.253 -6.816 1 94.06 508 LEU B O 1
ATOM 10940 N N . HIS B 1 509 ? -20.047 2.551 -7.586 1 94 509 HIS B N 1
ATOM 10941 C CA . HIS B 1 509 ? -19 1.627 -7.141 1 94 509 HIS B CA 1
ATOM 10942 C C . HIS B 1 509 ? -19.094 1.381 -5.641 1 94 509 HIS B C 1
ATOM 10944 O O . HIS B 1 509 ? -19.047 0.234 -5.191 1 94 509 HIS B O 1
ATOM 10950 N N . SER B 1 510 ? -19.219 2.438 -4.883 1 94.38 510 SER B N 1
ATOM 10951 C CA . SER B 1 510 ? -19.281 2.342 -3.428 1 94.38 510 SER B CA 1
ATOM 10952 C C . SER B 1 510 ? -20.531 1.604 -2.973 1 94.38 510 SER B C 1
ATOM 10954 O O . SER B 1 510 ? -20.5 0.855 -1.993 1 94.38 510 SER B O 1
ATOM 10956 N N . ILE B 1 511 ? -21.594 1.857 -3.617 1 93.56 511 ILE B N 1
ATOM 10957 C CA . ILE B 1 511 ? -22.844 1.188 -3.271 1 93.56 511 ILE B CA 1
ATOM 10958 C C . ILE B 1 511 ? -22.703 -0.311 -3.531 1 93.56 511 ILE B C 1
ATOM 10960 O O . ILE B 1 511 ? -23.156 -1.127 -2.721 1 93.56 511 ILE B O 1
ATOM 10964 N N . VAL B 1 512 ? -22.078 -0.671 -4.621 1 93.56 512 VAL B N 1
ATOM 10965 C CA . VAL B 1 512 ? -21.875 -2.08 -4.938 1 93.56 512 VAL B CA 1
ATOM 10966 C C . VAL B 1 512 ? -21 -2.725 -3.863 1 93.56 512 VAL B C 1
ATOM 10968 O O . VAL B 1 512 ? -21.25 -3.859 -3.453 1 93.56 512 VAL B O 1
ATOM 10971 N N . VAL B 1 513 ? -20 -2.043 -3.445 1 93.38 513 VAL B N 1
ATOM 10972 C CA . VAL B 1 513 ? -19.141 -2.566 -2.395 1 93.38 513 VAL B CA 1
ATOM 10973 C C . VAL B 1 513 ? -19.953 -2.865 -1.145 1 93.38 513 VAL B C 1
ATOM 10975 O O . VAL B 1 513 ? -19.828 -3.932 -0.542 1 93.38 513 VAL B O 1
ATOM 10978 N N . VAL B 1 514 ? -20.812 -1.961 -0.756 1 91.31 514 VAL B N 1
ATOM 10979 C CA . VAL B 1 514 ? -21.641 -2.117 0.438 1 91.31 514 VAL B CA 1
ATOM 10980 C C . VAL B 1 514 ? -22.547 -3.338 0.286 1 91.31 514 VAL B C 1
ATOM 10982 O O . VAL B 1 514 ? -22.688 -4.137 1.217 1 91.31 514 VAL B O 1
ATOM 10985 N N . MET B 1 515 ? -23.078 -3.52 -0.852 1 90.56 515 MET B N 1
ATOM 10986 C CA . MET B 1 515 ? -24.062 -4.582 -1.075 1 90.56 515 MET B CA 1
ATOM 10987 C C . MET B 1 515 ? -23.359 -5.93 -1.238 1 90.56 515 MET B C 1
ATOM 10989 O O . MET B 1 515 ? -23.953 -6.973 -0.936 1 90.56 515 MET B O 1
ATOM 10993 N N . ALA B 1 516 ? -22.141 -5.887 -1.68 1 91.69 516 ALA B N 1
ATOM 10994 C CA . ALA B 1 516 ? -21.469 -7.133 -2.057 1 91.69 516 ALA B CA 1
ATOM 10995 C C . ALA B 1 516 ? -20.641 -7.684 -0.901 1 91.69 516 ALA B C 1
ATOM 10997 O O . ALA B 1 516 ? -20.109 -8.789 -0.989 1 91.69 516 ALA B O 1
ATOM 10998 N N . THR B 1 517 ? -20.531 -7.055 0.15 1 90.19 517 THR B N 1
ATOM 10999 C CA . THR B 1 517 ? -19.641 -7.48 1.229 1 90.19 517 THR B CA 1
ATOM 11000 C C . THR B 1 517 ? -20.422 -8.211 2.314 1 90.19 517 THR B C 1
ATOM 11002 O O . THR B 1 517 ? -21.609 -7.957 2.508 1 90.19 517 THR B O 1
ATOM 11005 N N . PHE B 1 518 ? -19.75 -9.148 3.014 1 87.31 518 PHE B N 1
ATOM 11006 C CA . PHE B 1 518 ? -20.312 -9.875 4.133 1 87.31 518 PHE B CA 1
ATOM 11007 C C . PHE B 1 518 ? -19.25 -10.258 5.145 1 87.31 518 PHE B C 1
ATOM 11009 O O . PHE B 1 518 ? -18.047 -10.258 4.82 1 87.31 518 PHE B O 1
ATOM 11016 N N . THR B 1 519 ? -19.625 -10.523 6.309 1 83.12 519 THR B N 1
ATOM 11017 C CA . THR B 1 519 ? -18.719 -10.984 7.352 1 83.12 519 THR B CA 1
ATOM 11018 C C . THR B 1 519 ? -18.484 -12.492 7.227 1 83.12 519 THR B C 1
ATOM 11020 O O . THR B 1 519 ? -19.438 -13.273 7.203 1 83.12 519 THR B O 1
ATOM 11023 N N . PRO B 1 520 ? -17.188 -12.859 7.078 1 77.69 520 PRO B N 1
ATOM 11024 C CA . PRO B 1 520 ? -16.906 -14.289 6.941 1 77.69 520 PRO B CA 1
ATOM 11025 C C . PRO B 1 520 ? -17.234 -15.078 8.211 1 77.69 520 PRO B C 1
ATOM 11027 O O . PRO B 1 520 ? -17.156 -14.531 9.312 1 77.69 520 PRO B O 1
ATOM 11030 N N . MET B 1 521 ? -17.766 -16.266 8.016 1 64.25 521 MET B N 1
ATOM 11031 C CA . MET B 1 521 ? -18.031 -17.188 9.117 1 64.25 521 MET B CA 1
ATOM 11032 C C . MET B 1 521 ? -16.812 -18.031 9.422 1 64.25 521 MET B C 1
ATOM 11034 O O . MET B 1 521 ? -16.859 -18.938 10.258 1 64.25 521 MET B O 1
ATOM 11038 N N . ILE B 1 522 ? -15.594 -17.578 8.93 1 54.72 522 ILE B N 1
ATOM 11039 C CA . ILE B 1 522 ? -14.438 -18.469 8.922 1 54.72 522 ILE B CA 1
ATOM 11040 C C . ILE B 1 522 ? -14.07 -18.844 10.359 1 54.72 522 ILE B C 1
ATOM 11042 O O . ILE B 1 522 ? -13.961 -17.969 11.219 1 54.72 522 ILE B O 1
ATOM 11046 N N . ASN B 1 523 ? -14.375 -20.047 10.734 1 53.12 523 ASN B N 1
ATOM 11047 C CA . ASN B 1 523 ? -14.016 -20.688 11.992 1 53.12 523 ASN B CA 1
ATOM 11048 C C . ASN B 1 523 ? -12.5 -20.781 12.156 1 53.12 523 ASN B C 1
ATOM 11050 O O . ASN B 1 523 ? -12 -21.594 12.938 1 53.12 523 ASN B O 1
ATOM 11054 N N . GLU B 1 524 ? -11.766 -20.094 11.273 1 51.41 524 GLU B N 1
ATOM 11055 C CA . GLU B 1 524 ? -10.312 -20.219 11.414 1 51.41 524 GLU B CA 1
ATOM 11056 C C . GLU B 1 524 ? -9.789 -19.297 12.516 1 51.41 524 GLU B C 1
ATOM 11058 O O . GLU B 1 524 ? -10.398 -18.266 12.812 1 51.41 524 GLU B O 1
ATOM 11063 N N . SER B 1 525 ? -8.953 -19.766 13.297 1 47.69 525 SER B N 1
ATOM 11064 C CA . SER B 1 525 ? -8.398 -19.062 14.453 1 47.69 525 SER B CA 1
ATOM 11065 C C . SER B 1 525 ? -7.941 -17.656 14.086 1 47.69 525 SER B C 1
ATOM 11067 O O . SER B 1 525 ? -8.109 -16.719 14.875 1 47.69 525 SER B O 1
ATOM 11069 N N . TRP B 1 526 ? -7.332 -17.516 12.953 1 47.31 526 TRP B N 1
ATOM 11070 C CA . TRP B 1 526 ? -6.793 -16.188 12.641 1 47.31 526 TRP B CA 1
ATOM 11071 C C . TRP B 1 526 ? -7.914 -15.18 12.438 1 47.31 526 TRP B C 1
ATOM 11073 O O . TRP B 1 526 ? -7.711 -13.977 12.602 1 47.31 526 TRP B O 1
ATOM 11083 N N . HIS B 1 527 ? -9.102 -15.789 12.078 1 53.97 527 HIS B N 1
ATOM 11084 C CA . HIS B 1 527 ? -10.25 -14.93 11.812 1 53.97 527 HIS B CA 1
ATOM 11085 C C . HIS B 1 527 ? -10.766 -14.281 13.086 1 53.97 527 HIS B C 1
ATOM 11087 O O . HIS B 1 527 ? -11.375 -13.211 13.039 1 53.97 527 HIS B O 1
ATOM 11093 N N . LYS B 1 528 ? -10.43 -14.93 14.164 1 55.69 528 LYS B N 1
ATOM 11094 C CA . LYS B 1 528 ? -11.016 -14.391 15.383 1 55.69 528 LYS B CA 1
ATOM 11095 C C . LYS B 1 528 ? -10.32 -13.102 15.805 1 55.69 528 LYS B C 1
ATOM 11097 O O . LYS B 1 528 ? -10.914 -12.258 16.469 1 55.69 528 LYS B O 1
ATOM 11102 N N . GLU B 1 529 ? -9.109 -12.945 15.289 1 58.66 529 GLU B N 1
ATOM 11103 C CA . GLU B 1 529 ? -8.352 -11.805 15.797 1 58.66 529 GLU B CA 1
ATOM 11104 C C . GLU B 1 529 ? -8.438 -10.617 14.836 1 58.66 529 GLU B C 1
ATOM 11106 O O . GLU B 1 529 ? -8.242 -9.477 15.242 1 58.66 529 GLU B O 1
ATOM 11111 N N . LYS B 1 530 ? -8.859 -11.031 13.68 1 68.38 530 LYS B N 1
ATOM 11112 C CA . LYS B 1 530 ? -8.836 -9.969 12.688 1 68.38 530 LYS B CA 1
ATOM 11113 C C . LYS B 1 530 ? -10.211 -9.789 12.047 1 68.38 530 LYS B C 1
ATOM 11115 O O . LYS B 1 530 ? -10.891 -10.766 11.727 1 68.38 530 LYS B O 1
ATOM 11120 N N . SER B 1 531 ? -10.734 -8.5 12.094 1 77.69 531 SER B N 1
ATOM 11121 C CA . SER B 1 531 ? -12 -8.18 11.453 1 77.69 531 SER B CA 1
ATOM 11122 C C . SER B 1 531 ? -11.812 -7.836 9.984 1 77.69 531 SER B C 1
ATOM 11124 O O . SER B 1 531 ? -10.984 -6.984 9.641 1 77.69 531 SER B O 1
ATOM 11126 N N . PHE B 1 532 ? -12.336 -8.562 9.133 1 85.62 532 PHE B N 1
ATOM 11127 C CA . PHE B 1 532 ? -12.312 -8.281 7.703 1 85.62 532 PHE B CA 1
ATOM 11128 C C . PHE B 1 532 ? -13.617 -8.711 7.043 1 85.62 532 PHE B C 1
ATOM 11130 O O . PHE B 1 532 ? -14.438 -9.391 7.664 1 85.62 532 PHE B O 1
ATOM 11137 N N . LEU B 1 533 ? -13.898 -8.273 5.938 1 87.12 533 LEU B N 1
ATOM 11138 C CA . LEU B 1 533 ? -15.07 -8.625 5.137 1 87.12 533 LEU B CA 1
ATOM 11139 C C . LEU B 1 533 ? -14.648 -9.328 3.85 1 87.12 533 LEU B C 1
ATOM 11141 O O . LEU B 1 533 ? -13.508 -9.195 3.406 1 87.12 533 LEU B O 1
ATOM 11145 N N . LEU B 1 534 ? -15.484 -10.109 3.328 1 88.12 534 LEU B N 1
ATOM 11146 C CA . LEU B 1 534 ? -15.336 -10.742 2.021 1 88.12 534 LEU B CA 1
ATOM 11147 C C . LEU B 1 534 ? -16.438 -10.289 1.068 1 88.12 534 LEU B C 1
ATOM 11149 O O . LEU B 1 534 ? -17.422 -9.695 1.495 1 88.12 534 LEU B O 1
ATOM 11153 N N . THR B 1 535 ? -16.219 -10.469 -0.135 1 88.81 535 THR B N 1
ATOM 11154 C CA . THR B 1 535 ? -17.25 -10.141 -1.109 1 88.81 535 THR B CA 1
ATOM 11155 C C . THR B 1 535 ? -17.875 -11.406 -1.679 1 88.81 535 THR B C 1
ATOM 11157 O O . THR B 1 535 ? -17.219 -12.438 -1.783 1 88.81 535 THR B O 1
ATOM 11160 N N . PHE B 1 536 ? -19.141 -11.297 -2.004 1 90.12 536 PHE B N 1
ATOM 11161 C CA . PHE B 1 536 ? -19.812 -12.328 -2.771 1 90.12 536 PHE B CA 1
ATOM 11162 C C . PHE B 1 536 ? -19.188 -12.477 -4.152 1 90.12 536 PHE B C 1
ATOM 11164 O O . PHE B 1 536 ? -18.641 -11.516 -4.699 1 90.12 536 PHE B O 1
ATOM 11171 N N . SER B 1 537 ? -19.266 -13.719 -4.656 1 89.12 537 SER B N 1
ATOM 11172 C CA . SER B 1 537 ? -19.062 -13.844 -6.094 1 89.12 537 SER B CA 1
ATOM 11173 C C . SER B 1 537 ? -20.203 -13.18 -6.867 1 89.12 537 SER B C 1
ATOM 11175 O O . SER B 1 537 ? -21.266 -12.922 -6.312 1 89.12 537 SER B O 1
ATOM 11177 N N . PRO B 1 538 ? -20 -12.891 -8.109 1 88.94 538 PRO B N 1
ATOM 11178 C CA . PRO B 1 538 ? -21.078 -12.289 -8.898 1 88.94 538 PRO B CA 1
ATOM 11179 C C . PRO B 1 538 ? -22.344 -13.133 -8.898 1 88.94 538 PRO B C 1
ATOM 11181 O O . PRO B 1 538 ? -23.453 -12.586 -8.844 1 88.94 538 PRO B O 1
ATOM 11184 N N . GLN B 1 539 ? -22.219 -14.477 -8.852 1 90.69 539 GLN B N 1
ATOM 11185 C CA . GLN B 1 539 ? -23.375 -15.359 -8.852 1 90.69 539 GLN B CA 1
ATOM 11186 C C . GLN B 1 539 ? -24.094 -15.328 -7.496 1 90.69 539 GLN B C 1
ATOM 11188 O O . GLN B 1 539 ? -25.312 -15.336 -7.438 1 90.69 539 GLN B O 1
ATOM 11193 N N . GLN B 1 540 ? -23.312 -15.359 -6.504 1 91.44 540 GLN B N 1
ATOM 11194 C CA . GLN B 1 540 ? -23.906 -15.266 -5.176 1 91.44 540 GLN B CA 1
ATOM 11195 C C . GLN B 1 540 ? -24.656 -13.945 -4.996 1 91.44 540 GLN B C 1
ATOM 11197 O O . GLN B 1 540 ? -25.734 -13.914 -4.395 1 91.44 540 GLN B O 1
ATOM 11202 N N . PHE B 1 541 ? -24.062 -12.859 -5.547 1 92.38 541 PHE B N 1
ATOM 11203 C CA . PHE B 1 541 ? -24.703 -11.547 -5.5 1 92.38 541 PHE B CA 1
ATOM 11204 C C . PHE B 1 541 ? -26.062 -11.586 -6.188 1 92.38 541 PHE B C 1
ATOM 11206 O O . PHE B 1 541 ? -27.047 -11.055 -5.656 1 92.38 541 PHE B O 1
ATOM 11213 N N . GLU B 1 542 ? -26.141 -12.234 -7.262 1 90.44 542 GLU B N 1
ATOM 11214 C CA . GLU B 1 542 ? -27.391 -12.344 -8.016 1 90.44 542 GLU B CA 1
ATOM 11215 C C . GLU B 1 542 ? -28.422 -13.18 -7.258 1 90.44 542 GLU B C 1
ATOM 11217 O O . GLU B 1 542 ? -29.594 -12.805 -7.191 1 90.44 542 GLU B O 1
ATOM 11222 N N . LEU B 1 543 ? -27.922 -14.234 -6.715 1 92.25 543 LEU B N 1
ATOM 11223 C CA . LEU B 1 543 ? -28.812 -15.109 -5.949 1 92.25 543 LEU B CA 1
ATOM 11224 C C . LEU B 1 543 ? -29.453 -14.352 -4.797 1 92.25 543 LEU B C 1
ATOM 11226 O O . LEU B 1 543 ? -30.688 -14.414 -4.625 1 92.25 543 LEU B O 1
ATOM 11230 N N . LEU B 1 544 ? -28.719 -13.578 -4.098 1 89.5 544 LEU B N 1
ATOM 11231 C CA . LEU B 1 544 ? -29.188 -12.984 -2.846 1 89.5 544 LEU B CA 1
ATOM 11232 C C . LEU B 1 544 ? -30.031 -11.742 -3.111 1 89.5 544 LEU B C 1
ATOM 11234 O O . LEU B 1 544 ? -30.984 -11.477 -2.377 1 89.5 544 LEU B O 1
ATOM 11238 N N . TRP B 1 545 ? -29.734 -11.047 -4.262 1 87.44 545 TRP B N 1
ATOM 11239 C CA . TRP B 1 545 ? -30.422 -9.773 -4.418 1 87.44 545 TRP B CA 1
ATOM 11240 C C . TRP B 1 545 ? -31.438 -9.844 -5.551 1 87.44 545 TRP B C 1
ATOM 11242 O O . TRP B 1 545 ? -32.5 -9.195 -5.492 1 87.44 545 TRP B O 1
ATOM 11252 N N . LEU B 1 546 ? -31.172 -10.578 -6.504 1 86.25 546 LEU B N 1
ATOM 11253 C CA . LEU B 1 546 ? -32.062 -10.578 -7.664 1 86.25 546 LEU B CA 1
ATOM 11254 C C . LEU B 1 546 ? -33.094 -11.711 -7.57 1 86.25 546 LEU B C 1
ATOM 11256 O O . LEU B 1 546 ? -34.188 -11.594 -8.094 1 86.25 546 LEU B O 1
ATOM 11260 N N . TYR B 1 547 ? -32.781 -12.773 -6.852 1 86.12 547 TYR B N 1
ATOM 11261 C CA . TYR B 1 547 ? -33.688 -13.914 -6.832 1 86.12 547 TYR B CA 1
ATOM 11262 C C . TYR B 1 547 ? -34.5 -13.953 -5.543 1 86.12 547 TYR B C 1
ATOM 11264 O O . TYR B 1 547 ? -35.312 -14.836 -5.352 1 86.12 547 TYR B O 1
ATOM 11272 N N . ARG B 1 548 ? -34.25 -13.047 -4.754 1 81 548 ARG B N 1
ATOM 11273 C CA . ARG B 1 548 ? -35 -12.961 -3.498 1 81 548 ARG B CA 1
ATOM 11274 C C . ARG B 1 548 ? -36.5 -12.766 -3.752 1 81 548 ARG B C 1
ATOM 11276 O O . ARG B 1 548 ? -37.312 -13 -2.861 1 81 548 ARG B O 1
ATOM 11283 N N . GLN B 1 549 ? -36.781 -12.422 -4.906 1 79.12 549 GLN B N 1
ATOM 11284 C CA . GLN B 1 549 ? -38.188 -12.219 -5.246 1 79.12 549 GLN B CA 1
ATOM 11285 C C . GLN B 1 549 ? -38.938 -13.547 -5.297 1 79.12 549 GLN B C 1
ATOM 11287 O O . GLN B 1 549 ? -40.188 -13.578 -5.176 1 79.12 549 GLN B O 1
ATOM 11292 N N . HIS B 1 550 ? -38.219 -14.57 -5.434 1 85.5 550 HIS B N 1
ATOM 11293 C CA . HIS B 1 550 ? -38.875 -15.875 -5.512 1 85.5 550 HIS B CA 1
ATOM 11294 C C . HIS B 1 550 ? -39.062 -16.484 -4.129 1 85.5 550 HIS B C 1
ATOM 11296 O O . HIS B 1 550 ? -38.094 -16.766 -3.424 1 85.5 550 HIS B O 1
ATOM 11302 N N . LYS B 1 551 ? -40.281 -16.719 -3.809 1 88.06 551 LYS B N 1
ATOM 11303 C CA . LYS B 1 551 ? -40.594 -17.281 -2.5 1 88.06 551 LYS B CA 1
ATOM 11304 C C . LYS B 1 551 ? -40.125 -18.734 -2.4 1 88.06 551 LYS B C 1
ATOM 11306 O O . LYS B 1 551 ? -39.688 -19.172 -1.336 1 88.06 551 LYS B O 1
ATOM 11311 N N . GLU B 1 552 ? -40.312 -19.438 -3.457 1 92.62 552 GLU B N 1
ATOM 11312 C CA . GLU B 1 552 ? -39.719 -20.781 -3.537 1 92.62 552 GLU B CA 1
ATOM 11313 C C . GLU B 1 552 ? -38.594 -20.812 -4.551 1 92.62 552 GLU B C 1
ATOM 11315 O O . GLU B 1 552 ? -38.75 -20.375 -5.691 1 92.62 552 GLU B O 1
ATOM 11320 N N . LEU B 1 553 ? -37.5 -21.281 -4.133 1 94.62 553 LEU B N 1
ATOM 11321 C CA . LEU B 1 553 ? -36.312 -21.328 -4.992 1 94.62 553 LEU B CA 1
ATOM 11322 C C . LEU B 1 553 ? -35.469 -22.547 -4.684 1 94.62 553 LEU B C 1
ATOM 11324 O O . LEU B 1 553 ? -35.281 -22.891 -3.518 1 94.62 553 LEU B O 1
ATOM 11328 N N . TRP B 1 554 ? -35.094 -23.25 -5.723 1 94.81 554 TRP B N 1
ATOM 11329 C CA . TRP B 1 554 ? -34.156 -24.375 -5.621 1 94.81 554 TRP B CA 1
ATOM 11330 C C . TRP B 1 554 ? -32.781 -23.984 -6.121 1 94.81 554 TRP B C 1
ATOM 11332 O O . TRP B 1 554 ? -32.594 -23.688 -7.305 1 94.81 554 TRP B O 1
ATOM 11342 N N . VAL B 1 555 ? -31.797 -23.953 -5.262 1 94.69 555 VAL B N 1
ATOM 11343 C CA . VAL B 1 555 ? -30.453 -23.5 -5.59 1 94.69 555 VAL B CA 1
ATOM 11344 C C . VAL B 1 555 ? -29.516 -24.703 -5.707 1 94.69 555 VAL B C 1
ATOM 11346 O O . VAL B 1 555 ? -29.328 -25.453 -4.746 1 94.69 555 VAL B O 1
ATOM 11349 N N . TYR B 1 556 ? -28.906 -24.859 -6.855 1 91.5 556 TYR B N 1
ATOM 11350 C CA . TYR B 1 556 ? -27.953 -25.922 -7.105 1 91.5 556 TYR B CA 1
ATOM 11351 C C . TYR B 1 556 ? -26.531 -25.391 -7.164 1 91.5 556 TYR B C 1
ATOM 11353 O O . TYR B 1 556 ? -26.328 -24.203 -7.469 1 91.5 556 TYR B O 1
ATOM 11361 N N . GLY B 1 557 ? -25.625 -26.234 -6.828 1 89.06 557 GLY B N 1
ATOM 11362 C CA . GLY B 1 557 ? -24.219 -25.891 -6.957 1 89.06 557 GLY B CA 1
ATOM 11363 C C . GLY B 1 557 ? -23.281 -26.984 -6.48 1 89.06 557 GLY B C 1
ATOM 11364 O O . GLY B 1 557 ? -23.625 -27.75 -5.578 1 89.06 557 GLY B O 1
ATOM 11365 N N . PRO B 1 558 ? -22.047 -27.016 -7.086 1 86.88 558 PRO B N 1
ATOM 11366 C CA . PRO B 1 558 ? -21.062 -27.984 -6.637 1 86.88 558 PRO B CA 1
ATOM 11367 C C . PRO B 1 558 ? -20.547 -27.703 -5.227 1 86.88 558 PRO B C 1
ATOM 11369 O O . PRO B 1 558 ? -20.781 -26.609 -4.688 1 86.88 558 PRO B O 1
ATOM 11372 N N . PRO B 1 559 ? -19.938 -28.719 -4.668 1 86.25 559 PRO B N 1
ATOM 11373 C CA . PRO B 1 559 ? -19.359 -28.484 -3.336 1 86.25 559 PRO B CA 1
ATOM 11374 C C . PRO B 1 559 ? -18.328 -27.359 -3.324 1 86.25 559 PRO B C 1
ATOM 11376 O O . PRO B 1 559 ? -17.484 -27.297 -4.215 1 86.25 559 PRO B O 1
ATOM 11379 N N . GLY B 1 560 ? -18.516 -26.438 -2.396 1 86.75 560 GLY B N 1
ATOM 11380 C CA . GLY B 1 560 ? -17.578 -25.328 -2.27 1 86.75 560 GLY B CA 1
ATOM 11381 C C . GLY B 1 560 ? -18.031 -24.062 -2.977 1 86.75 560 GLY B C 1
ATOM 11382 O O . GLY B 1 560 ? -17.328 -23.062 -2.961 1 86.75 560 GLY B O 1
ATOM 11383 N N . SER B 1 561 ? -19.141 -24.094 -3.576 1 88.88 561 SER B N 1
ATOM 11384 C CA . SER B 1 561 ? -19.656 -22.938 -4.309 1 88.88 561 SER B CA 1
ATOM 11385 C C . SER B 1 561 ? -20.266 -21.906 -3.365 1 88.88 561 SER B C 1
ATOM 11387 O O . SER B 1 561 ? -20.594 -20.797 -3.779 1 88.88 561 SER B O 1
ATOM 11389 N N . GLY B 1 562 ? -20.516 -22.234 -2.102 1 89.81 562 GLY B N 1
ATOM 11390 C CA . GLY B 1 562 ? -21 -21.281 -1.11 1 89.81 562 GLY B CA 1
ATOM 11391 C C . GLY B 1 562 ? -22.484 -21.375 -0.867 1 89.81 562 GLY B C 1
ATOM 11392 O O . GLY B 1 562 ? -23.125 -20.375 -0.536 1 89.81 562 GLY B O 1
ATOM 11393 N N . LYS B 1 563 ? -23.094 -22.516 -1.037 1 92.62 563 LYS B N 1
ATOM 11394 C CA . LYS B 1 563 ? -24.516 -22.703 -0.813 1 92.62 563 LYS B CA 1
ATOM 11395 C C . LYS B 1 563 ? -24.891 -22.406 0.635 1 92.62 563 LYS B C 1
ATOM 11397 O O . LYS B 1 563 ? -25.828 -21.641 0.896 1 92.62 563 LYS B O 1
ATOM 11402 N N . THR B 1 564 ? -24.156 -23.031 1.562 1 91.12 564 THR B N 1
ATOM 11403 C CA . THR B 1 564 ? -24.438 -22.812 2.977 1 91.12 564 THR B CA 1
ATOM 11404 C C . THR B 1 564 ? -24.25 -21.344 3.346 1 91.12 564 THR B C 1
ATOM 11406 O O . THR B 1 564 ? -25.062 -20.781 4.086 1 91.12 564 THR B O 1
ATOM 11409 N N . LEU B 1 565 ? -23.25 -20.812 2.836 1 90.12 565 LEU B N 1
ATOM 11410 C CA . LEU B 1 565 ? -23.016 -19.391 3.074 1 90.12 565 LEU B CA 1
ATOM 11411 C C . LEU B 1 565 ? -24.172 -18.547 2.543 1 90.12 565 LEU B C 1
ATOM 11413 O O . LEU B 1 565 ? -24.609 -17.609 3.207 1 90.12 565 LEU B O 1
ATOM 11417 N N . SER B 1 566 ? -24.531 -18.828 1.363 1 92.31 566 SER B N 1
ATOM 11418 C CA . SER B 1 566 ? -25.641 -18.094 0.759 1 92.31 566 SER B CA 1
ATOM 11419 C C . SER B 1 566 ? -26.922 -18.234 1.589 1 92.31 566 SER B C 1
ATOM 11421 O O . SER B 1 566 ? -27.672 -17.281 1.74 1 92.31 566 SER B O 1
ATOM 11423 N N . ALA B 1 567 ? -27.125 -19.406 2.086 1 93.44 567 ALA B N 1
ATOM 11424 C CA . ALA B 1 567 ? -28.297 -19.656 2.941 1 93.44 567 ALA B CA 1
ATOM 11425 C C . ALA B 1 567 ? -28.234 -18.781 4.191 1 93.44 567 ALA B C 1
ATOM 11427 O O . ALA B 1 567 ? -29.234 -18.156 4.559 1 93.44 567 ALA B O 1
ATOM 11428 N N . ILE B 1 568 ? -27.172 -18.75 4.777 1 91.69 568 ILE B N 1
ATOM 11429 C CA . ILE B 1 568 ? -26.984 -17.969 5.992 1 91.69 568 ILE B CA 1
ATOM 11430 C C . ILE B 1 568 ? -27.188 -16.484 5.695 1 91.69 568 ILE B C 1
ATOM 11432 O O . ILE B 1 568 ? -27.906 -15.797 6.43 1 91.69 568 ILE B O 1
ATOM 11436 N N . CYS B 1 569 ? -26.594 -16.016 4.637 1 89.19 569 CYS B N 1
ATOM 11437 C CA . CYS B 1 569 ? -26.719 -14.602 4.281 1 89.19 569 CYS B CA 1
ATOM 11438 C C . CYS B 1 569 ? -28.156 -14.25 3.91 1 89.19 569 CYS B C 1
ATOM 11440 O O . CYS B 1 569 ? -28.609 -13.133 4.172 1 89.19 569 CYS B O 1
ATOM 11442 N N . PHE B 1 570 ? -28.844 -15.148 3.299 1 90.88 570 PHE B N 1
ATOM 11443 C CA . PHE B 1 570 ? -30.25 -14.945 3 1 90.88 570 PHE B CA 1
ATOM 11444 C C . PHE B 1 570 ? -31.062 -14.766 4.281 1 90.88 570 PHE B C 1
ATOM 11446 O O . PHE B 1 570 ? -31.859 -13.844 4.391 1 90.88 570 PHE B O 1
ATOM 11453 N N . ILE B 1 571 ? -30.797 -15.68 5.266 1 90.81 571 ILE B N 1
ATOM 11454 C CA . ILE B 1 571 ? -31.484 -15.609 6.547 1 90.81 571 ILE B CA 1
ATOM 11455 C C . ILE B 1 571 ? -31.156 -14.281 7.234 1 90.81 571 ILE B C 1
ATOM 11457 O O . ILE B 1 571 ? -32.062 -13.602 7.734 1 90.81 571 ILE B O 1
ATOM 11461 N N . LYS B 1 572 ? -29.922 -13.953 7.203 1 85.06 572 LYS B N 1
ATOM 11462 C CA . LYS B 1 572 ? -29.531 -12.68 7.793 1 85.06 572 LYS B CA 1
ATOM 11463 C C . LYS B 1 572 ? -30.219 -11.508 7.086 1 85.06 572 LYS B C 1
ATOM 11465 O O . LYS B 1 572 ? -30.562 -10.508 7.719 1 85.06 572 LYS B O 1
ATOM 11470 N N . GLY B 1 573 ? -30.328 -11.656 5.801 1 80.81 573 GLY B N 1
ATOM 11471 C CA . GLY B 1 573 ? -31.047 -10.641 5.043 1 80.81 573 GLY B CA 1
ATOM 11472 C C . GLY B 1 573 ? -32.5 -10.5 5.461 1 80.81 573 GLY B C 1
ATOM 11473 O O . GLY B 1 573 ? -33.031 -9.391 5.52 1 80.81 573 GLY B O 1
ATOM 11474 N N . LEU B 1 574 ? -33.094 -11.625 5.801 1 82.06 574 LEU B N 1
ATOM 11475 C CA . LEU B 1 574 ? -34.469 -11.617 6.262 1 82.06 574 LEU B CA 1
ATOM 11476 C C . LEU B 1 574 ? -34.594 -10.906 7.609 1 82.06 574 LEU B C 1
ATOM 11478 O O . LEU B 1 574 ? -35.562 -10.18 7.852 1 82.06 574 LEU B O 1
ATOM 11482 N N . LEU B 1 575 ? -33.656 -11.164 8.398 1 80.94 575 LEU B N 1
ATOM 11483 C CA . LEU B 1 575 ? -33.656 -10.547 9.719 1 80.94 575 LEU B CA 1
ATOM 11484 C C . LEU B 1 575 ? -33.562 -9.031 9.609 1 80.94 575 LEU B C 1
ATOM 11486 O O . LEU B 1 575 ? -34.156 -8.305 10.414 1 80.94 575 LEU B O 1
ATOM 11490 N N . LYS B 1 576 ? -32.875 -8.664 8.672 1 72.69 576 LYS B N 1
ATOM 11491 C CA . LYS B 1 576 ? -32.688 -7.23 8.477 1 72.69 576 LYS B CA 1
ATOM 11492 C C . LYS B 1 576 ? -34 -6.559 8.039 1 72.69 576 LYS B C 1
ATOM 11494 O O . LYS B 1 576 ? -34.156 -5.348 8.195 1 72.69 576 LYS B O 1
ATOM 11499 N N . THR B 1 577 ? -34.938 -7.324 7.539 1 70.62 577 THR B N 1
ATOM 11500 C CA . THR B 1 577 ? -36.188 -6.777 7.09 1 70.62 577 THR B CA 1
ATOM 11501 C C . THR B 1 577 ? -37.219 -6.762 8.234 1 70.62 577 THR B C 1
ATOM 11503 O O . THR B 1 577 ? -38.375 -6.348 8.039 1 70.62 577 THR B O 1
ATOM 11506 N N . GLY B 1 578 ? -36.844 -7.195 9.453 1 70.12 578 GLY B N 1
ATOM 11507 C CA . GLY B 1 578 ? -37.719 -7.145 10.602 1 70.12 578 GLY B CA 1
ATOM 11508 C C . GLY B 1 578 ? -38.156 -8.516 11.07 1 70.12 578 GLY B C 1
ATOM 11509 O O . GLY B 1 578 ? -38.844 -8.641 12.094 1 70.12 578 GLY B O 1
ATOM 11510 N N . CYS B 1 579 ? -37.75 -9.453 10.297 1 79.94 579 CYS B N 1
ATOM 11511 C CA . CYS B 1 579 ? -38.062 -10.82 10.688 1 79.94 579 CYS B CA 1
ATOM 11512 C C . CYS B 1 579 ? -37.281 -11.234 11.93 1 79.94 579 CYS B C 1
ATOM 11514 O O . CYS B 1 579 ? -36.094 -10.891 12.07 1 79.94 579 CYS B O 1
ATOM 11516 N N . HIS B 1 580 ? -38.031 -11.797 12.805 1 86.25 580 HIS B N 1
ATOM 11517 C CA . HIS B 1 580 ? -37.344 -12.328 13.977 1 86.25 580 HIS B CA 1
ATOM 11518 C C . HIS B 1 580 ? -36.75 -13.703 13.695 1 86.25 580 HIS B C 1
ATOM 11520 O O . HIS B 1 580 ? -37.312 -14.461 12.891 1 86.25 580 HIS B O 1
ATOM 11526 N N . GLY B 1 581 ? -35.781 -14.008 14.328 1 90.06 581 GLY B N 1
ATOM 11527 C CA . GLY B 1 581 ? -35.125 -15.281 14.148 1 90.06 581 GLY B CA 1
ATOM 11528 C C . GLY B 1 581 ? -36.031 -16.469 14.391 1 90.06 581 GLY B C 1
ATOM 11529 O O . GLY B 1 581 ? -35.875 -17.516 13.75 1 90.06 581 GLY B O 1
ATOM 11530 N N . ASP B 1 582 ? -37.031 -16.297 15.227 1 91.06 582 ASP B N 1
ATOM 11531 C CA . ASP B 1 582 ? -37.938 -17.391 15.578 1 91.06 582 ASP B CA 1
ATOM 11532 C C . ASP B 1 582 ? -38.938 -17.641 14.469 1 91.06 582 ASP B C 1
ATOM 11534 O O . ASP B 1 582 ? -39.625 -18.672 14.477 1 91.06 582 ASP B O 1
ATOM 11538 N N . GLU B 1 583 ? -38.906 -16.844 13.547 1 93.44 583 GLU B N 1
ATOM 11539 C CA . GLU B 1 583 ? -39.844 -17 12.43 1 93.44 583 GLU B CA 1
ATOM 11540 C C . GLU B 1 583 ? -39.188 -17.719 11.258 1 93.44 583 GLU B C 1
ATOM 11542 O O . GLU B 1 583 ? -39.844 -18 10.25 1 93.44 583 GLU B O 1
ATOM 11547 N N . VAL B 1 584 ? -37.938 -17.953 11.352 1 95 584 VAL B N 1
ATOM 11548 C CA . VAL B 1 584 ? -37.188 -18.625 10.289 1 95 584 VAL B CA 1
ATOM 11549 C C . VAL B 1 584 ? -36.688 -19.984 10.773 1 95 584 VAL B C 1
ATOM 11551 O O . VAL B 1 584 ? -36.125 -20.078 11.859 1 95 584 VAL B O 1
ATOM 11554 N N . LEU B 1 585 ? -36.969 -21 10 1 96.62 585 LEU B N 1
ATOM 11555 C CA . LEU B 1 585 ? -36.531 -22.344 10.328 1 96.62 585 LEU B CA 1
ATOM 11556 C C . LEU B 1 585 ? -35.469 -22.828 9.336 1 96.62 585 LEU B C 1
ATOM 11558 O O . LEU B 1 585 ? -35.688 -22.75 8.117 1 96.62 585 LEU B O 1
ATOM 11562 N N . TYR B 1 586 ? -34.375 -23.234 9.852 1 97.38 586 TYR B N 1
ATOM 11563 C CA . TYR B 1 586 ? -33.312 -23.875 9.078 1 97.38 586 TYR B CA 1
ATOM 11564 C C . TYR B 1 586 ? -33.344 -25.391 9.25 1 97.38 586 TYR B C 1
ATOM 11566 O O . TYR B 1 586 ? -33.281 -25.891 10.375 1 97.38 586 TYR B O 1
ATOM 11574 N N . LEU B 1 587 ? -33.5 -26.125 8.172 1 97.06 587 LEU B N 1
ATOM 11575 C CA . LEU B 1 587 ? -33.594 -27.578 8.195 1 97.06 587 LEU B CA 1
ATOM 11576 C C . LEU B 1 587 ? -32.375 -28.219 7.512 1 97.06 587 LEU B C 1
ATOM 11578 O O . LEU B 1 587 ? -31.953 -27.75 6.453 1 97.06 587 LEU B O 1
ATOM 11582 N N . CYS B 1 588 ? -31.812 -29.172 8.102 1 96.12 588 CYS B N 1
ATOM 11583 C CA . CYS B 1 588 ? -30.75 -29.969 7.516 1 96.12 588 CYS B CA 1
ATOM 11584 C C . CYS B 1 588 ? -30.797 -31.406 8.023 1 96.12 588 CYS B C 1
ATOM 11586 O O . CYS B 1 588 ? -31.625 -31.75 8.859 1 96.12 588 CYS B O 1
ATOM 11588 N N . GLU B 1 589 ? -30.031 -32.25 7.477 1 93.25 589 GLU B N 1
ATOM 11589 C CA . GLU B 1 589 ? -30.062 -33.656 7.84 1 93.25 589 GLU B CA 1
ATOM 11590 C C . GLU B 1 589 ? -29.109 -33.969 8.992 1 93.25 589 GLU B C 1
ATOM 11592 O O . GLU B 1 589 ? -29.422 -34.75 9.875 1 93.25 589 GLU B O 1
ATOM 11597 N N . ASN B 1 590 ? -27.938 -33.312 8.906 1 90.75 590 ASN B N 1
ATOM 11598 C CA . ASN B 1 590 ? -26.875 -33.719 9.812 1 90.75 590 ASN B CA 1
ATOM 11599 C C . ASN B 1 590 ? -26.797 -32.781 11.031 1 90.75 590 ASN B C 1
ATOM 11601 O O . ASN B 1 590 ? -26.938 -31.578 10.906 1 90.75 590 ASN B O 1
ATOM 11605 N N . GLN B 1 591 ? -26.469 -33.375 12.141 1 91.12 591 GLN B N 1
ATOM 11606 C CA . GLN B 1 591 ? -26.5 -32.656 13.422 1 91.12 591 GLN B CA 1
ATOM 11607 C C . GLN B 1 591 ? -25.359 -31.656 13.523 1 91.12 591 GLN B C 1
ATOM 11609 O O . GLN B 1 591 ? -25.547 -30.531 13.984 1 91.12 591 GLN B O 1
ATOM 11614 N N . PRO B 1 592 ? -24.156 -31.984 13.125 1 89.25 592 PRO B N 1
ATOM 11615 C CA . PRO B 1 592 ? -23.078 -31.016 13.266 1 89.25 592 PRO B CA 1
ATOM 11616 C C . PRO B 1 592 ? -23.344 -29.703 12.516 1 89.25 592 PRO B C 1
ATOM 11618 O O . PRO B 1 592 ? -23.031 -28.625 13.016 1 89.25 592 PRO B O 1
ATOM 11621 N N . LEU B 1 593 ? -23.844 -29.844 11.32 1 90.69 593 LEU B N 1
ATOM 11622 C CA . LEU B 1 593 ? -24.219 -28.641 10.578 1 90.69 593 LEU B CA 1
ATOM 11623 C C . LEU B 1 593 ? -25.297 -27.859 11.312 1 90.69 593 LEU B C 1
ATOM 11625 O O . LEU B 1 593 ? -25.219 -26.625 11.422 1 90.69 593 LEU B O 1
ATOM 11629 N N . CYS B 1 594 ? -26.25 -28.562 11.812 1 93.94 594 CYS B N 1
ATOM 11630 C CA . CYS B 1 594 ? -27.344 -27.953 12.578 1 93.94 594 CYS B CA 1
ATOM 11631 C C . CYS B 1 594 ? -26.797 -27.188 13.773 1 93.94 594 CYS B C 1
ATOM 11633 O O . CYS B 1 594 ? -27.203 -26.047 14.031 1 93.94 594 CYS B O 1
ATOM 11635 N N . ASP B 1 595 ? -25.891 -27.797 14.453 1 91.19 595 ASP B N 1
ATOM 11636 C CA . ASP B 1 595 ? -25.281 -27.172 15.633 1 91.19 595 ASP B CA 1
ATOM 11637 C C . ASP B 1 595 ? -24.5 -25.922 15.242 1 91.19 595 ASP B C 1
ATOM 11639 O O . ASP B 1 595 ? -24.516 -24.922 15.969 1 91.19 595 ASP B O 1
ATOM 11643 N N . ASN B 1 596 ? -23.812 -26.016 14.211 1 88.44 596 ASN B N 1
ATOM 11644 C CA . ASN B 1 596 ? -23.047 -24.859 13.734 1 88.44 596 ASN B CA 1
ATOM 11645 C C . ASN B 1 596 ? -23.953 -23.672 13.422 1 88.44 596 ASN B C 1
ATOM 11647 O O . ASN B 1 596 ? -23.609 -22.531 13.68 1 88.44 596 ASN B O 1
ATOM 11651 N N . ILE B 1 597 ? -25.078 -23.922 12.812 1 91.75 597 ILE B N 1
ATOM 11652 C CA . ILE B 1 597 ? -26.016 -22.875 12.477 1 91.75 597 ILE B CA 1
ATOM 11653 C C . ILE B 1 597 ? -26.656 -22.312 13.742 1 91.75 597 ILE B C 1
ATOM 11655 O O . ILE B 1 597 ? -26.891 -21.109 13.859 1 91.75 597 ILE B O 1
ATOM 11659 N N . ARG B 1 598 ? -26.953 -23.172 14.695 1 91.31 598 ARG B N 1
ATOM 11660 C CA . ARG B 1 598 ? -27.547 -22.766 15.969 1 91.31 598 ARG B CA 1
ATOM 11661 C C . ARG B 1 598 ? -26.641 -21.797 16.703 1 91.31 598 ARG B C 1
ATOM 11663 O O . ARG B 1 598 ? -27.125 -20.875 17.359 1 91.31 598 ARG B O 1
ATOM 11670 N N . LYS B 1 599 ? -25.391 -22.016 16.562 1 87.12 599 LYS B N 1
ATOM 11671 C CA . LYS B 1 599 ? -24.422 -21.156 17.234 1 87.12 599 LYS B CA 1
ATOM 11672 C C . LYS B 1 599 ? -24.484 -19.734 16.703 1 87.12 599 LYS B C 1
ATOM 11674 O O . LYS B 1 599 ? -24.125 -18.781 17.406 1 87.12 599 LYS B O 1
ATOM 11679 N N . LEU B 1 600 ? -24.922 -19.562 15.508 1 86.94 600 LEU B N 1
ATOM 11680 C CA . LEU B 1 600 ? -25.016 -18.234 14.922 1 86.94 600 LEU B CA 1
ATOM 11681 C C . LEU B 1 600 ? -26.188 -17.453 15.508 1 86.94 600 LEU B C 1
ATOM 11683 O O . LEU B 1 600 ? -26.25 -16.234 15.398 1 86.94 600 LEU B O 1
ATOM 11687 N N . ASN B 1 601 ? -27.156 -18.109 16.109 1 88.75 601 ASN B N 1
ATOM 11688 C CA . ASN B 1 601 ? -28.312 -17.516 16.75 1 88.75 601 ASN B CA 1
ATOM 11689 C C . ASN B 1 601 ? -29.078 -16.578 15.812 1 88.75 601 ASN B C 1
ATOM 11691 O O . ASN B 1 601 ? -29.422 -15.453 16.172 1 88.75 601 ASN B O 1
ATOM 11695 N N . ILE B 1 602 ? -29.281 -17.031 14.586 1 90.44 602 ILE B N 1
ATOM 11696 C CA . ILE B 1 602 ? -29.953 -16.188 13.609 1 90.44 602 ILE B CA 1
ATOM 11697 C C . ILE B 1 602 ? -31.312 -16.781 13.273 1 90.44 602 ILE B C 1
ATOM 11699 O O . ILE B 1 602 ? -32.188 -16.109 12.703 1 90.44 602 ILE B O 1
ATOM 11703 N N . CYS B 1 603 ? -31.547 -18.047 13.625 1 94.44 603 CYS B N 1
ATOM 11704 C CA . CYS B 1 603 ? -32.781 -18.75 13.312 1 94.44 603 CYS B CA 1
ATOM 11705 C C . CYS B 1 603 ? -32.938 -20 14.172 1 94.44 603 CYS B C 1
ATOM 11707 O O . CYS B 1 603 ? -32.094 -20.297 15.016 1 94.44 603 CYS B O 1
ATOM 11709 N N . GLN B 1 604 ? -34.094 -20.625 13.984 1 94.94 604 GLN B N 1
ATOM 11710 C CA . GLN B 1 604 ? -34.281 -21.953 14.539 1 94.94 604 GLN B CA 1
ATOM 11711 C C . GLN B 1 604 ? -33.688 -23.016 13.609 1 94.94 604 GLN B C 1
ATOM 11713 O O . GLN B 1 604 ? -33.969 -23.031 12.414 1 94.94 604 GLN B O 1
ATOM 11718 N N . ALA B 1 605 ? -32.844 -23.75 14.156 1 95.69 605 ALA B N 1
ATOM 11719 C CA . ALA B 1 605 ? -32.219 -24.797 13.359 1 95.69 605 ALA B CA 1
ATOM 11720 C C . ALA B 1 605 ? -32.562 -26.188 13.898 1 95.69 605 ALA B C 1
ATOM 11722 O O . ALA B 1 605 ? -32.406 -26.453 15.086 1 95.69 605 ALA B O 1
ATOM 11723 N N . VAL B 1 606 ? -33.062 -27.062 13.023 1 95.62 606 VAL B N 1
ATOM 11724 C CA . VAL B 1 606 ? -33.469 -28.391 13.438 1 95.62 606 VAL B CA 1
ATOM 11725 C C . VAL B 1 606 ? -33.125 -29.406 12.352 1 95.62 606 VAL B C 1
ATOM 11727 O O . VAL B 1 606 ? -33.094 -29.062 11.164 1 95.62 606 VAL B O 1
ATOM 11730 N N . CYS B 1 607 ? -32.875 -30.594 12.727 1 95.38 607 CYS B N 1
ATOM 11731 C CA . CYS B 1 607 ? -32.656 -31.656 11.758 1 95.38 607 CYS B CA 1
ATOM 11732 C C . CYS B 1 607 ? -34 -32.188 11.234 1 95.38 607 CYS B C 1
ATOM 11734 O O . CYS B 1 607 ? -35 -32.156 11.938 1 95.38 607 CYS B O 1
ATOM 11736 N N . ARG B 1 608 ? -33.969 -32.688 10.125 1 94.44 608 ARG B N 1
ATOM 11737 C CA . ARG B 1 608 ? -35.188 -33.188 9.445 1 94.44 608 ARG B CA 1
ATOM 11738 C C . ARG B 1 608 ? -35.938 -34.188 10.312 1 94.44 608 ARG B C 1
ATOM 11740 O O . ARG B 1 608 ? -37.156 -34.125 10.414 1 94.44 608 ARG B O 1
ATOM 11747 N N . ARG B 1 609 ? -35.219 -35.094 10.953 1 92 609 ARG B N 1
ATOM 11748 C CA . ARG B 1 609 ? -35.812 -36.156 11.758 1 92 609 ARG B CA 1
ATOM 11749 C C . ARG B 1 609 ? -36.625 -35.562 12.914 1 92 609 ARG B C 1
ATOM 11751 O O . ARG B 1 609 ? -37.75 -35.969 13.172 1 92 609 ARG B O 1
ATOM 11758 N N . LYS B 1 610 ? -35.969 -34.719 13.523 1 92.12 610 LYS B N 1
ATOM 11759 C CA . LYS B 1 610 ? -36.656 -34.062 14.633 1 92.12 610 LYS B CA 1
ATOM 11760 C C . LYS B 1 610 ? -37.844 -33.25 14.148 1 92.12 610 LYS B C 1
ATOM 11762 O O . LYS B 1 610 ? -38.906 -33.219 14.789 1 92.12 610 LYS B O 1
ATOM 11767 N N . PHE B 1 611 ? -37.781 -32.594 13.078 1 93.5 611 PHE B N 1
ATOM 11768 C CA . PHE B 1 611 ? -38.844 -31.781 12.469 1 93.5 611 PHE B CA 1
ATOM 11769 C C . PHE B 1 611 ? -40.094 -32.594 12.211 1 93.5 611 PHE B C 1
ATOM 11771 O O . PHE B 1 611 ? -41.188 -32.219 12.609 1 93.5 611 PHE B O 1
ATOM 11778 N N . LEU B 1 612 ? -39.875 -33.781 11.672 1 91.69 612 LEU B N 1
ATOM 11779 C CA . LEU B 1 612 ? -41 -34.656 11.336 1 91.69 612 LEU B CA 1
ATOM 11780 C C . LEU B 1 612 ? -41.562 -35.312 12.594 1 91.69 612 LEU B C 1
ATOM 11782 O O . LEU B 1 612 ? -42.781 -35.469 12.727 1 91.69 612 LEU B O 1
ATOM 11786 N N . ALA B 1 613 ? -40.688 -35.625 13.5 1 89.94 613 ALA B N 1
ATOM 11787 C CA . ALA B 1 613 ? -41.125 -36.25 14.75 1 89.94 613 ALA B CA 1
ATOM 11788 C C . ALA B 1 613 ? -41.969 -35.281 15.57 1 89.94 613 ALA B C 1
ATOM 11790 O O . ALA B 1 613 ? -42.969 -35.656 16.156 1 89.94 613 ALA B O 1
ATOM 11791 N N . ASP B 1 614 ? -41.5 -34.094 15.578 1 88.69 614 ASP B N 1
ATOM 11792 C CA . ASP B 1 614 ? -42.219 -33.062 16.328 1 88.69 614 ASP B CA 1
ATOM 11793 C C . ASP B 1 614 ? -43.594 -32.812 15.734 1 88.69 614 ASP B C 1
ATOM 11795 O O . ASP B 1 614 ? -44.562 -32.562 16.453 1 88.69 614 ASP B O 1
ATOM 11799 N N . TYR B 1 615 ? -43.656 -32.844 14.508 1 82.69 615 TYR B N 1
ATOM 11800 C CA . TYR B 1 615 ? -44.906 -32.531 13.844 1 82.69 615 TYR B CA 1
ATOM 11801 C C . TYR B 1 615 ? -45.906 -33.688 13.984 1 82.69 615 TYR B C 1
ATOM 11803 O O . TYR B 1 615 ? -47.094 -33.5 14.086 1 82.69 615 TYR B O 1
ATOM 11811 N N . ASN B 1 616 ? -45.375 -34.969 13.992 1 79.88 616 ASN B N 1
ATOM 11812 C CA . ASN B 1 616 ? -46.188 -36.156 14.062 1 79.88 616 ASN B CA 1
ATOM 11813 C C . ASN B 1 616 ? -46.594 -36.469 15.5 1 79.88 616 ASN B C 1
ATOM 11815 O O . ASN B 1 616 ? -47.469 -37.312 15.742 1 79.88 616 ASN B O 1
ATOM 11819 N N . SER B 1 617 ? -45.875 -35.875 16.406 1 77.12 617 SER B N 1
ATOM 11820 C CA . SER B 1 617 ? -46.188 -36.188 17.797 1 77.12 617 SER B CA 1
ATOM 11821 C C . SER B 1 617 ? -47.531 -35.594 18.203 1 77.12 617 SER B C 1
ATOM 11823 O O . SER B 1 617 ? -47.938 -34.531 17.734 1 77.12 617 SER B O 1
ATOM 11825 N N . SER B 1 618 ? -48.5 -36.375 18.828 1 63.75 618 SER B N 1
ATOM 11826 C CA . SER B 1 618 ? -49.875 -36.062 19.25 1 63.75 618 SER B CA 1
ATOM 11827 C C . SER B 1 618 ? -49.906 -34.906 20.234 1 63.75 618 SER B C 1
ATOM 11829 O O . SER B 1 618 ? -50.844 -34.094 20.25 1 63.75 618 SER B O 1
ATOM 11831 N N . SER B 1 619 ? -49 -34.75 21.125 1 57.5 619 SER B N 1
ATOM 11832 C CA . SER B 1 619 ? -49 -33.781 22.203 1 57.5 619 SER B CA 1
ATOM 11833 C C . SER B 1 619 ? -48.625 -32.375 21.703 1 57.5 619 SER B C 1
ATOM 11835 O O . SER B 1 619 ? -49.094 -31.375 22.219 1 57.5 619 SER B O 1
ATOM 11837 N N . GLU B 1 620 ? -47.656 -32.156 20.781 1 60.5 620 GLU B N 1
ATOM 11838 C CA . GLU B 1 620 ? -47.062 -30.891 20.391 1 60.5 620 GLU B CA 1
ATOM 11839 C C . GLU B 1 620 ? -47.375 -30.547 18.938 1 60.5 620 GLU B C 1
ATOM 11841 O O . GLU B 1 620 ? -46.906 -29.531 18.422 1 60.5 620 GLU B O 1
ATOM 11846 N N . LYS B 1 621 ? -48.406 -31.078 18.344 1 62.44 621 LYS B N 1
ATOM 11847 C CA . LYS B 1 621 ? -48.906 -31.016 16.969 1 62.44 621 LYS B CA 1
ATOM 11848 C C . LYS B 1 621 ? -48.281 -29.828 16.219 1 62.44 621 LYS B C 1
ATOM 11850 O O . LYS B 1 621 ? -49.031 -29.016 15.641 1 62.44 621 LYS B O 1
ATOM 11855 N N . GLY B 1 622 ? -46.906 -29.766 16.281 1 68.06 622 GLY B N 1
ATOM 11856 C CA . GLY B 1 622 ? -46.188 -28.75 15.523 1 68.06 622 GLY B CA 1
ATOM 11857 C C . GLY B 1 622 ? -46.219 -27.391 16.188 1 68.06 622 GLY B C 1
ATOM 11858 O O . GLY B 1 622 ? -46.031 -26.375 15.523 1 68.06 622 GLY B O 1
ATOM 11859 N N . SER B 1 623 ? -46.656 -27.344 17.438 1 76.31 623 SER B N 1
ATOM 11860 C CA . SER B 1 623 ? -46.781 -26.078 18.172 1 76.31 623 SER B CA 1
ATOM 11861 C C . SER B 1 623 ? -45.469 -25.344 18.234 1 76.31 623 SER B C 1
ATOM 11863 O O . SER B 1 623 ? -45.406 -24.109 18.234 1 76.31 623 SER B O 1
ATOM 11865 N N . CYS B 1 624 ? -44.406 -26.109 18.141 1 81.94 624 CYS B N 1
ATOM 11866 C CA . CYS B 1 624 ? -43.062 -25.516 18.203 1 81.94 624 CYS B CA 1
ATOM 11867 C C . CYS B 1 624 ? -42.781 -24.719 16.938 1 81.94 624 CYS B C 1
ATOM 11869 O O . CYS B 1 624 ? -41.875 -23.875 16.938 1 81.94 624 CYS B O 1
ATOM 11871 N N . TYR B 1 625 ? -43.562 -24.969 15.891 1 88.31 625 TYR B N 1
ATOM 11872 C CA . TYR B 1 625 ? -43.281 -24.297 14.625 1 88.31 625 TYR B CA 1
ATOM 11873 C C . TYR B 1 625 ? -44.406 -23.344 14.266 1 88.31 625 TYR B C 1
ATOM 11875 O O . TYR B 1 625 ? -44.562 -22.969 13.094 1 88.31 625 TYR B O 1
ATOM 11883 N N . GLU B 1 626 ? -45.188 -22.938 15.188 1 86.94 626 GLU B N 1
ATOM 11884 C CA . GLU B 1 626 ? -46.344 -22.078 14.953 1 86.94 626 GLU B CA 1
ATOM 11885 C C . GLU B 1 626 ? -45.938 -20.688 14.469 1 86.94 626 GLU B C 1
ATOM 11887 O O . GLU B 1 626 ? -46.594 -20.078 13.641 1 86.94 626 GLU B O 1
ATOM 11892 N N . ASN B 1 627 ? -44.844 -20.266 14.891 1 88.88 627 ASN B N 1
ATOM 11893 C CA . ASN B 1 627 ? -44.375 -18.922 14.562 1 88.88 627 ASN B CA 1
ATOM 11894 C C . ASN B 1 627 ? -43.562 -18.891 13.281 1 88.88 627 ASN B C 1
ATOM 11896 O O . ASN B 1 627 ? -43.188 -17.828 12.789 1 88.88 627 ASN B O 1
ATOM 11900 N N . ILE B 1 628 ? -43.281 -20.078 12.703 1 92.5 628 ILE B N 1
ATOM 11901 C CA . ILE B 1 628 ? -42.375 -20.156 11.555 1 92.5 628 ILE B CA 1
ATOM 11902 C C . ILE B 1 628 ? -43.094 -19.625 10.312 1 92.5 628 ILE B C 1
ATOM 11904 O O . ILE B 1 628 ? -44.188 -20.047 9.992 1 92.5 628 ILE B O 1
ATOM 11908 N N . LYS B 1 629 ? -42.406 -18.766 9.648 1 91.69 629 LYS B N 1
ATOM 11909 C CA . LYS B 1 629 ? -42.938 -18.188 8.414 1 91.69 629 LYS B CA 1
ATOM 11910 C C . LYS B 1 629 ? -42.094 -18.578 7.215 1 91.69 629 LYS B C 1
ATOM 11912 O O . LYS B 1 629 ? -42.594 -18.688 6.098 1 91.69 629 LYS B O 1
ATOM 11917 N N . HIS B 1 630 ? -40.781 -18.594 7.457 1 94.19 630 HIS B N 1
ATOM 11918 C CA . HIS B 1 630 ? -39.844 -18.906 6.398 1 94.19 630 HIS B CA 1
ATOM 11919 C C . HIS B 1 630 ? -39.062 -20.188 6.715 1 94.19 630 HIS B C 1
ATOM 11921 O O . HIS B 1 630 ? -38.75 -20.453 7.875 1 94.19 630 HIS B O 1
ATOM 11927 N N . ILE B 1 631 ? -38.781 -20.953 5.684 1 96.62 631 ILE B N 1
ATOM 11928 C CA . ILE B 1 631 ? -38 -22.172 5.867 1 96.62 631 ILE B CA 1
ATOM 11929 C C . ILE B 1 631 ? -36.875 -22.234 4.844 1 96.62 631 ILE B C 1
ATOM 11931 O O . ILE B 1 631 ? -37.094 -21.984 3.654 1 96.62 631 ILE B O 1
ATOM 11935 N N . VAL B 1 632 ? -35.688 -22.422 5.277 1 97.12 632 VAL B N 1
ATOM 11936 C CA . VAL B 1 632 ? -34.531 -22.641 4.438 1 97.12 632 VAL B CA 1
ATOM 11937 C C . VAL B 1 632 ? -34 -24.062 4.645 1 97.12 632 VAL B C 1
ATOM 11939 O O . VAL B 1 632 ? -33.719 -24.469 5.773 1 97.12 632 VAL B O 1
ATOM 11942 N N . ILE B 1 633 ? -33.906 -24.812 3.604 1 97.44 633 ILE B N 1
ATOM 11943 C CA . ILE B 1 633 ? -33.438 -26.203 3.668 1 97.44 633 ILE B CA 1
ATOM 11944 C C . ILE B 1 633 ? -32.031 -26.297 3.027 1 97.44 633 ILE B C 1
ATOM 11946 O O . ILE B 1 633 ? -31.844 -25.859 1.892 1 97.44 633 ILE B O 1
ATOM 11950 N N . ASP B 1 634 ? -31.078 -26.797 3.758 1 95.56 634 ASP B N 1
ATOM 11951 C CA . ASP B 1 634 ? -29.719 -27 3.262 1 95.56 634 ASP B CA 1
ATOM 11952 C C . ASP B 1 634 ? -29.375 -28.484 3.162 1 95.56 634 ASP B C 1
ATOM 11954 O O . ASP B 1 634 ? -29.906 -29.297 3.918 1 95.56 634 ASP B O 1
ATOM 11958 N N . GLU B 1 635 ? -28.609 -28.875 2.209 1 94.31 635 GLU B N 1
ATOM 11959 C CA . GLU B 1 635 ? -28.188 -30.25 1.947 1 94.31 635 GLU B CA 1
ATOM 11960 C C . GLU B 1 635 ? -29.375 -31.188 1.755 1 94.31 635 GLU B C 1
ATOM 11962 O O . GLU B 1 635 ? -29.438 -32.25 2.363 1 94.31 635 GLU B O 1
ATOM 11967 N N . ALA B 1 636 ? -30.312 -30.812 1.001 1 94.56 636 ALA B N 1
ATOM 11968 C CA . ALA B 1 636 ? -31.562 -31.547 0.806 1 94.56 636 ALA B CA 1
ATOM 11969 C C . ALA B 1 636 ? -31.312 -32.906 0.151 1 94.56 636 ALA B C 1
ATOM 11971 O O . ALA B 1 636 ? -32.125 -33.812 0.266 1 94.56 636 ALA B O 1
ATOM 11972 N N . GLN B 1 637 ? -30.109 -32.969 -0.502 1 91.31 637 GLN B N 1
ATOM 11973 C CA . GLN B 1 637 ? -29.812 -34.25 -1.157 1 91.31 637 GLN B CA 1
ATOM 11974 C C . GLN B 1 637 ? -29.641 -35.375 -0.135 1 91.31 637 GLN B C 1
ATOM 11976 O O . GLN B 1 637 ? -29.672 -36.531 -0.485 1 91.31 637 GLN B O 1
ATOM 11981 N N . ASN B 1 638 ? -29.422 -35 1.079 1 91.94 638 ASN B N 1
ATOM 11982 C CA . ASN B 1 638 ? -29.188 -36 2.129 1 91.94 638 ASN B CA 1
ATOM 11983 C C . ASN B 1 638 ? -30.484 -36.344 2.861 1 91.94 638 ASN B C 1
ATOM 11985 O O . ASN B 1 638 ? -30.5 -37.188 3.744 1 91.94 638 ASN B O 1
ATOM 11989 N N . PHE B 1 639 ? -31.562 -35.75 2.525 1 94.06 639 PHE B N 1
ATOM 11990 C CA . PHE B 1 639 ? -32.812 -36 3.205 1 94.06 639 PHE B CA 1
ATOM 11991 C C . PHE B 1 639 ? -33.406 -37.375 2.787 1 94.06 639 PHE B C 1
ATOM 11993 O O . PHE B 1 639 ? -32.969 -37.938 1.793 1 94.06 639 PHE B O 1
ATOM 12000 N N . LYS B 1 640 ? -34.344 -37.844 3.637 1 91.12 640 LYS B N 1
ATOM 12001 C CA . LYS B 1 640 ? -35 -39.125 3.393 1 91.12 640 LYS B CA 1
ATOM 12002 C C . LYS B 1 640 ? -36.5 -38.969 3.451 1 91.12 640 LYS B C 1
ATOM 12004 O O . LYS B 1 640 ? -37.031 -38.094 4.129 1 91.12 640 LYS B O 1
ATOM 12009 N N . ASP B 1 641 ? -37.188 -39.875 2.75 1 88.38 641 ASP B N 1
ATOM 12010 C CA . ASP B 1 641 ? -38.625 -39.812 2.77 1 88.38 641 ASP B CA 1
ATOM 12011 C C . ASP B 1 641 ? -39.219 -40.938 3.645 1 88.38 641 ASP B C 1
ATOM 12013 O O . ASP B 1 641 ? -40.406 -41.219 3.584 1 88.38 641 ASP B O 1
ATOM 12017 N N . TRP B 1 642 ? -38.469 -41.625 4.457 1 85.94 642 TRP B N 1
ATOM 12018 C CA . TRP B 1 642 ? -38.906 -42.75 5.293 1 85.94 642 TRP B CA 1
ATOM 12019 C C . TRP B 1 642 ? -39.812 -42.25 6.426 1 85.94 642 TRP B C 1
ATOM 12021 O O . TRP B 1 642 ? -40.75 -42.969 6.824 1 85.94 642 TRP B O 1
ATOM 12031 N N . ASP B 1 643 ? -39.531 -41.125 6.895 1 84.06 643 ASP B N 1
ATOM 12032 C CA . ASP B 1 643 ? -40.219 -40.625 8.094 1 84.06 643 ASP B CA 1
ATOM 12033 C C . ASP B 1 643 ? -41.406 -39.75 7.723 1 84.06 643 ASP B C 1
ATOM 12035 O O . ASP B 1 643 ? -42.156 -39.312 8.602 1 84.06 643 ASP B O 1
ATOM 12039 N N . GLY B 1 644 ? -41.594 -39.5 6.469 1 88.31 644 GLY B N 1
ATOM 12040 C CA . GLY B 1 644 ? -42.688 -38.656 6.02 1 88.31 644 GLY B CA 1
ATOM 12041 C C . GLY B 1 644 ? -42.281 -37.719 4.883 1 88.31 644 GLY B C 1
ATOM 12042 O O . GLY B 1 644 ? -41.094 -37.719 4.469 1 88.31 644 GLY B O 1
ATOM 12043 N N . ASP B 1 645 ? -43.25 -37 4.445 1 91.81 645 ASP B N 1
ATOM 12044 C CA . ASP B 1 645 ? -43.031 -36.062 3.352 1 91.81 645 ASP B CA 1
ATOM 12045 C C . ASP B 1 645 ? -42.625 -34.688 3.881 1 91.81 645 ASP B C 1
ATOM 12047 O O . ASP B 1 645 ? -43.469 -33.812 4.078 1 91.81 645 ASP B O 1
ATOM 12051 N N . TRP B 1 646 ? -41.344 -34.562 3.951 1 94.44 646 TRP B N 1
ATOM 12052 C CA . TRP B 1 646 ? -40.812 -33.312 4.543 1 94.44 646 TRP B CA 1
ATOM 12053 C C . TRP B 1 646 ? -41.156 -32.125 3.67 1 94.44 646 TRP B C 1
ATOM 12055 O O . TRP B 1 646 ? -41.344 -31.016 4.18 1 94.44 646 TRP B O 1
ATOM 12065 N N . TYR B 1 647 ? -41.156 -32.219 2.32 1 94.81 647 TYR B N 1
ATOM 12066 C CA . TYR B 1 647 ? -41.375 -31.125 1.404 1 94.81 647 TYR B CA 1
ATOM 12067 C C . TYR B 1 647 ? -42.812 -30.594 1.521 1 94.81 647 TYR B C 1
ATOM 12069 O O . TYR B 1 647 ? -43.031 -29.391 1.579 1 94.81 647 TYR B O 1
ATOM 12077 N N . ARG B 1 648 ? -43.719 -31.5 1.5 1 92.38 648 ARG B N 1
ATOM 12078 C CA . ARG B 1 648 ? -45.125 -31.125 1.629 1 92.38 648 ARG B CA 1
ATOM 12079 C C . ARG B 1 648 ? -45.375 -30.422 2.955 1 92.38 648 ARG B C 1
ATOM 12081 O O . ARG B 1 648 ? -46.156 -29.438 3.01 1 92.38 648 ARG B O 1
ATOM 12088 N N . LEU B 1 649 ? -44.781 -30.953 3.955 1 92.38 649 LEU B N 1
ATOM 12089 C CA . LEU B 1 649 ? -44.938 -30.344 5.273 1 92.38 649 LEU B CA 1
ATOM 12090 C C . LEU B 1 649 ? -44.344 -28.938 5.297 1 92.38 649 LEU B C 1
ATOM 12092 O O . LEU B 1 649 ? -44.969 -28 5.812 1 92.38 649 LEU B O 1
ATOM 12096 N N . ALA B 1 650 ? -43.125 -28.75 4.84 1 94.19 650 ALA B N 1
ATOM 12097 C CA . ALA B 1 650 ? -42.469 -27.438 4.785 1 94.19 650 ALA B CA 1
ATOM 12098 C C . ALA B 1 650 ? -43.312 -26.453 3.982 1 94.19 650 ALA B C 1
ATOM 12100 O O . ALA B 1 650 ? -43.469 -25.297 4.387 1 94.19 650 ALA B O 1
ATOM 12101 N N . ASN B 1 651 ? -43.75 -26.906 2.844 1 92.44 651 ASN B N 1
ATOM 12102 C CA . ASN B 1 651 ? -44.594 -26.062 1.986 1 92.44 651 ASN B CA 1
ATOM 12103 C C . ASN B 1 651 ? -45.875 -25.625 2.693 1 92.44 651 ASN B C 1
ATOM 12105 O O . ASN B 1 651 ? -46.312 -24.5 2.533 1 92.44 651 ASN B O 1
ATOM 12109 N N . HIS B 1 652 ? -46.438 -26.531 3.369 1 90.25 652 HIS B N 1
ATOM 12110 C CA . HIS B 1 652 ? -47.625 -26.234 4.121 1 90.25 652 HIS B CA 1
ATOM 12111 C C . HIS B 1 652 ? -47.375 -25.156 5.176 1 90.25 652 HIS B C 1
ATOM 12113 O O . HIS B 1 652 ? -48.188 -24.25 5.336 1 90.25 652 HIS B O 1
ATOM 12119 N N . ILE B 1 653 ? -46.375 -25.25 5.828 1 91.19 653 ILE B N 1
ATOM 12120 C CA . ILE B 1 653 ? -46.031 -24.328 6.91 1 91.19 653 ILE B CA 1
ATOM 12121 C C . ILE B 1 653 ? -45.812 -22.922 6.344 1 91.19 653 ILE B C 1
ATOM 12123 O O . ILE B 1 653 ? -46.312 -21.938 6.875 1 91.19 653 ILE B O 1
ATOM 12127 N N . VAL B 1 654 ? -45.031 -22.781 5.32 1 92.56 654 VAL B N 1
ATOM 12128 C CA . VAL B 1 654 ? -44.688 -21.484 4.77 1 92.56 654 VAL B CA 1
ATOM 12129 C C . VAL B 1 654 ? -45.938 -20.828 4.137 1 92.56 654 VAL B C 1
ATOM 12131 O O . VAL B 1 654 ? -46 -19.609 4.02 1 92.56 654 VAL B O 1
ATOM 12134 N N . ARG B 1 655 ? -46.906 -21.609 3.773 1 88.75 655 ARG B N 1
ATOM 12135 C CA . ARG B 1 655 ? -48.094 -21.094 3.092 1 88.75 655 ARG B CA 1
ATOM 12136 C C . ARG B 1 655 ? -49.219 -20.828 4.082 1 88.75 655 ARG B C 1
ATOM 12138 O O . ARG B 1 655 ? -50.312 -20.406 3.689 1 88.75 655 ARG B O 1
ATOM 12145 N N . ARG B 1 656 ? -49.062 -21.25 5.391 1 78.44 656 ARG B N 1
ATOM 12146 C CA . ARG B 1 656 ? -50.062 -21.016 6.41 1 78.44 656 ARG B CA 1
ATOM 12147 C C . ARG B 1 656 ? -50.5 -19.562 6.434 1 78.44 656 ARG B C 1
ATOM 12149 O O . ARG B 1 656 ? -51.688 -19.25 6.637 1 78.44 656 ARG B O 1
ATOM 12156 N N . GLY B 1 657 ? -49.531 -18.719 6.457 1 60.69 657 GLY B N 1
ATOM 12157 C CA . GLY B 1 657 ? -49.844 -17.312 6.594 1 60.69 657 GLY B CA 1
ATOM 12158 C C . GLY B 1 657 ? -50.312 -16.688 5.301 1 60.69 657 GLY B C 1
ATOM 12159 O O . GLY B 1 657 ? -50.281 -15.461 5.156 1 60.69 657 GLY B O 1
ATOM 12160 N N . GLU B 1 658 ? -50.5 -17.609 4.273 1 60.25 658 GLU B N 1
ATOM 12161 C CA . GLU B 1 658 ? -50.969 -17.047 3.01 1 60.25 658 GLU B CA 1
ATOM 12162 C C . GLU B 1 658 ? -52.219 -16.219 3.207 1 60.25 658 GLU B C 1
ATOM 12164 O O . GLU B 1 658 ? -53.219 -16.734 3.719 1 60.25 658 GLU B O 1
ATOM 12169 N N . ASP B 1 659 ? -52.062 -15.141 3.645 1 50.06 659 ASP B N 1
ATOM 12170 C CA . ASP B 1 659 ? -53.25 -14.281 3.65 1 50.06 659 ASP B CA 1
ATOM 12171 C C . ASP B 1 659 ? -53.875 -14.188 2.258 1 50.06 659 ASP B C 1
ATOM 12173 O O . ASP B 1 659 ? -53.25 -14.609 1.272 1 50.06 659 ASP B O 1
ATOM 12177 N N . GLY B 1 660 ? -55.25 -14.023 2.168 1 46.41 660 GLY B N 1
ATOM 12178 C CA . GLY B 1 660 ? -56.031 -13.812 0.955 1 46.41 660 GLY B CA 1
ATOM 12179 C C . GLY B 1 660 ? -55.25 -13.109 -0.139 1 46.41 660 GLY B C 1
ATOM 12180 O O . GLY B 1 660 ? -55.656 -13.117 -1.303 1 46.41 660 GLY B O 1
ATOM 12181 N N . ALA B 1 661 ? -54.25 -12.43 0.19 1 46.06 661 ALA B N 1
ATOM 12182 C CA . ALA B 1 661 ? -53.562 -11.602 -0.795 1 46.06 661 ALA B CA 1
ATOM 12183 C C . ALA B 1 661 ? -52.312 -12.312 -1.33 1 46.06 661 ALA B C 1
ATOM 12185 O O . ALA B 1 661 ? -51.469 -11.688 -1.968 1 46.06 661 ALA B O 1
ATOM 12186 N N . GLY B 1 662 ? -52.031 -13.555 -1 1 54.31 662 GLY B N 1
ATOM 12187 C CA . GLY B 1 662 ? -51.031 -14.344 -1.699 1 54.31 662 GLY B CA 1
ATOM 12188 C C . GLY B 1 662 ? -49.656 -14.258 -1.057 1 54.31 662 GLY B C 1
ATOM 12189 O O . GLY B 1 662 ? -48.656 -14.68 -1.649 1 54.31 662 GLY B O 1
ATOM 12190 N N . HIS B 1 663 ? -49.594 -13.672 0.141 1 62.69 663 HIS B N 1
ATOM 12191 C CA . HIS B 1 663 ? -48.219 -13.508 0.661 1 62.69 663 HIS B CA 1
ATOM 12192 C C . HIS B 1 663 ? -47.812 -14.703 1.516 1 62.69 663 HIS B C 1
ATOM 12194 O O . HIS B 1 663 ? -48.5 -15.062 2.465 1 62.69 663 HIS B O 1
ATOM 12200 N N . HIS B 1 664 ? -47 -15.562 1.08 1 79.56 664 HIS B N 1
ATOM 12201 C CA . HIS B 1 664 ? -46.469 -16.656 1.871 1 79.56 664 HIS B CA 1
ATOM 12202 C C . HIS B 1 664 ? -44.969 -16.516 2.07 1 79.56 664 HIS B C 1
ATOM 12204 O O . HIS B 1 664 ? -44.344 -15.609 1.495 1 79.56 664 HIS B O 1
ATOM 12210 N N . GLY B 1 665 ? -44.5 -17.234 3.008 1 88.81 665 GLY B N 1
ATOM 12211 C CA . GLY B 1 665 ? -43.094 -17.141 3.389 1 88.81 665 GLY B CA 1
ATOM 12212 C C . GLY B 1 665 ? -42.156 -17.766 2.375 1 88.81 665 GLY B C 1
ATOM 12213 O O . GLY B 1 665 ? -42.594 -18.203 1.309 1 88.81 665 GLY B O 1
ATOM 12214 N N . TYR B 1 666 ? -40.938 -17.656 2.652 1 91.94 666 TYR B N 1
ATOM 12215 C CA . TYR B 1 666 ? -39.906 -18.172 1.757 1 91.94 666 TYR B CA 1
ATOM 12216 C C . TYR B 1 666 ? -39.656 -19.656 2.012 1 91.94 666 TYR B C 1
ATOM 12218 O O . TYR B 1 666 ? -39.688 -20.109 3.158 1 91.94 666 TYR B O 1
ATOM 12226 N N . LEU B 1 667 ? -39.5 -20.438 0.951 1 96 667 LEU B N 1
ATOM 12227 C CA . LEU B 1 667 ? -39 -21.797 0.977 1 96 667 LEU B CA 1
ATOM 12228 C C . LEU B 1 667 ? -37.812 -21.953 0.012 1 96 667 LEU B C 1
ATOM 12230 O O . LEU B 1 667 ? -38.031 -22.281 -1.16 1 96 667 LEU B O 1
ATOM 12234 N N . TRP B 1 668 ? -36.656 -21.75 0.501 1 96.56 668 TRP B N 1
ATOM 12235 C CA . TRP B 1 668 ? -35.438 -21.906 -0.308 1 96.56 668 TRP B CA 1
ATOM 12236 C C . TRP B 1 668 ? -34.781 -23.25 -0.004 1 96.56 668 TRP B C 1
ATOM 12238 O O . TRP B 1 668 ? -34.562 -23.594 1.161 1 96.56 668 TRP B O 1
ATOM 12248 N N . VAL B 1 669 ? -34.5 -23.984 -0.991 1 97.06 669 VAL B N 1
ATOM 12249 C CA . VAL B 1 669 ? -33.906 -25.312 -0.842 1 97.06 669 VAL B CA 1
ATOM 12250 C C . VAL B 1 669 ? -32.562 -25.359 -1.552 1 97.06 669 VAL B C 1
ATOM 12252 O O . VAL B 1 669 ? -32.469 -25.109 -2.758 1 97.06 669 VAL B O 1
ATOM 12255 N N . PHE B 1 670 ? -31.531 -25.641 -0.862 1 96.12 670 PHE B N 1
ATOM 12256 C CA . PHE B 1 670 ? -30.188 -25.797 -1.409 1 96.12 670 PHE B CA 1
ATOM 12257 C C . PHE B 1 670 ? -29.844 -27.266 -1.582 1 96.12 670 PHE B C 1
ATOM 12259 O O . PHE B 1 670 ? -30.016 -28.062 -0.658 1 96.12 670 PHE B O 1
ATOM 12266 N N . VAL B 1 671 ? -29.422 -27.625 -2.758 1 93.19 671 VAL B N 1
ATOM 12267 C CA . VAL B 1 671 ? -29.219 -29.031 -3.08 1 93.19 671 VAL B CA 1
ATOM 12268 C C . VAL B 1 671 ? -27.922 -29.203 -3.869 1 93.19 671 VAL B C 1
ATOM 12270 O O . VAL B 1 671 ? -27.547 -28.328 -4.652 1 93.19 671 VAL B O 1
ATOM 12273 N N . ASP B 1 672 ? -27.172 -30.219 -3.6 1 89.75 672 ASP B N 1
ATOM 12274 C CA . ASP B 1 672 ? -26.031 -30.656 -4.391 1 89.75 672 ASP B CA 1
ATOM 12275 C C . ASP B 1 672 ? -26.188 -32.125 -4.812 1 89.75 672 ASP B C 1
ATOM 12277 O O . ASP B 1 672 ? -25.844 -33.031 -4.059 1 89.75 672 ASP B O 1
ATOM 12281 N N . THR B 1 673 ? -26.547 -32.312 -5.965 1 83.69 673 THR B N 1
ATOM 12282 C CA . THR B 1 673 ? -26.844 -33.688 -6.434 1 83.69 673 THR B CA 1
ATOM 12283 C C . THR B 1 673 ? -25.562 -34.5 -6.57 1 83.69 673 THR B C 1
ATOM 12285 O O . THR B 1 673 ? -25.594 -35.719 -6.52 1 83.69 673 THR B O 1
ATOM 12288 N N . ASN B 1 674 ? -24.422 -33.812 -6.68 1 83 674 ASN B N 1
ATOM 12289 C CA . ASN B 1 674 ? -23.141 -34.5 -6.785 1 83 674 ASN B CA 1
ATOM 12290 C C . ASN B 1 674 ? -22.734 -35.125 -5.453 1 83 674 ASN B C 1
ATOM 12292 O O . ASN B 1 674 ? -21.844 -35.969 -5.406 1 83 674 ASN B O 1
ATOM 12296 N N . LEU B 1 675 ? -23.438 -34.719 -4.477 1 86.94 675 LEU B N 1
ATOM 12297 C CA . LEU B 1 675 ? -23.078 -35.219 -3.152 1 86.94 675 LEU B CA 1
ATOM 12298 C C . LEU B 1 675 ? -24.125 -36.188 -2.631 1 86.94 675 LEU B C 1
ATOM 12300 O O . LEU B 1 675 ? -24.156 -36.469 -1.438 1 86.94 675 LEU B O 1
ATOM 12304 N N . GLN B 1 676 ? -24.969 -36.562 -3.502 1 88.31 676 GLN B N 1
ATOM 12305 C CA . GLN B 1 676 ? -25.922 -37.594 -3.111 1 88.31 676 GLN B CA 1
ATOM 12306 C C . GLN B 1 676 ? -25.281 -38.969 -3.143 1 88.31 676 GLN B C 1
ATOM 12308 O O . GLN B 1 676 ? -25.5 -39.75 -4.078 1 88.31 676 GLN B O 1
ATOM 12313 N N . VAL B 1 677 ? -24.625 -39.25 -2.121 1 87.94 677 VAL B N 1
ATOM 12314 C CA . VAL B 1 677 ? -23.844 -40.5 -2.041 1 87.94 677 VAL B CA 1
ATOM 12315 C C . VAL B 1 677 ? -24.781 -41.688 -1.968 1 87.94 677 VAL B C 1
ATOM 12317 O O . VAL B 1 677 ? -24.516 -42.719 -2.594 1 87.94 677 VAL B O 1
ATOM 12320 N N . HIS B 1 678 ? -25.922 -41.625 -1.305 1 87.31 678 HIS B N 1
ATOM 12321 C CA . HIS B 1 678 ? -26.844 -42.75 -1.063 1 87.31 678 HIS B CA 1
ATOM 12322 C C . HIS B 1 678 ? -27.766 -42.969 -2.264 1 87.31 678 HIS B C 1
ATOM 12324 O O . HIS B 1 678 ? -27.922 -42.062 -3.102 1 87.31 678 HIS B O 1
ATOM 12330 N N . LYS B 1 679 ? -28.391 -44.062 -2.238 1 86.69 679 LYS B N 1
ATOM 12331 C CA . LYS B 1 679 ? -29.234 -44.438 -3.377 1 86.69 679 LYS B CA 1
ATOM 12332 C C . LYS B 1 679 ? -30.719 -44.375 -3.004 1 86.69 679 LYS B C 1
ATOM 12334 O O . LYS B 1 679 ? -31.578 -44.531 -3.861 1 86.69 679 LYS B O 1
ATOM 12339 N N . PHE B 1 680 ? -31.016 -44.094 -1.763 1 86.75 680 PHE B N 1
ATOM 12340 C CA . PHE B 1 680 ? -32.406 -44.062 -1.376 1 86.75 680 PHE B CA 1
ATOM 12341 C C . PHE B 1 680 ? -33.062 -42.75 -1.86 1 86.75 680 PHE B C 1
ATOM 12343 O O . PHE B 1 680 ? -32.375 -41.812 -2.271 1 86.75 680 PHE B O 1
ATOM 12350 N N . ASN B 1 681 ? -34.375 -42.812 -1.827 1 88.31 681 ASN B N 1
ATOM 12351 C CA . ASN B 1 681 ? -35.125 -41.625 -2.271 1 88.31 681 ASN B CA 1
ATOM 12352 C C . ASN B 1 681 ? -35.031 -40.5 -1.263 1 88.31 681 ASN B C 1
ATOM 12354 O O . ASN B 1 681 ? -35.188 -40.719 -0.059 1 88.31 681 ASN B O 1
ATOM 12358 N N . THR B 1 682 ? -34.812 -39.281 -1.757 1 91.06 682 THR B N 1
ATOM 12359 C CA . THR B 1 682 ? -34.594 -38.125 -0.902 1 91.06 682 THR B CA 1
ATOM 12360 C C . THR B 1 682 ? -35.938 -37.469 -0.549 1 91.06 682 THR B C 1
ATOM 12362 O O . THR B 1 682 ? -36 -36.656 0.387 1 91.06 682 THR B O 1
ATOM 12365 N N . GLY B 1 683 ? -37.031 -37.719 -1.301 1 90.88 683 GLY B N 1
ATOM 12366 C CA . GLY B 1 683 ? -38.312 -37.094 -1.07 1 90.88 683 GLY B CA 1
ATOM 12367 C C . GLY B 1 683 ? -38.469 -35.75 -1.758 1 90.88 683 GLY B C 1
ATOM 12368 O O . GLY B 1 683 ? -39.469 -35.062 -1.572 1 90.88 683 GLY B O 1
ATOM 12369 N N . MET B 1 684 ? -37.531 -35.344 -2.564 1 91.31 684 MET B N 1
ATOM 12370 C CA . MET B 1 684 ? -37.625 -34.094 -3.307 1 91.31 684 MET B CA 1
ATOM 12371 C C . MET B 1 684 ? -38.688 -34.188 -4.387 1 91.31 684 MET B C 1
ATOM 12373 O O . MET B 1 684 ? -38.875 -35.25 -5.016 1 91.31 684 MET B O 1
ATOM 12377 N N . PRO B 1 685 ? -39.344 -33.156 -4.59 1 90.31 685 PRO B N 1
ATOM 12378 C CA . PRO B 1 685 ? -40.344 -33.156 -5.656 1 90.31 685 PRO B CA 1
ATOM 12379 C C . PRO B 1 685 ? -39.719 -33.031 -7.051 1 90.31 685 PRO B C 1
ATOM 12381 O O . PRO B 1 685 ? -38.5 -32.906 -7.184 1 90.31 685 PRO B O 1
ATOM 12384 N N . ASP B 1 686 ? -40.625 -33.156 -8.047 1 85.44 686 ASP B N 1
ATOM 12385 C CA . ASP B 1 686 ? -40.219 -32.938 -9.422 1 85.44 686 ASP B CA 1
ATOM 12386 C C . ASP B 1 686 ? -39.844 -31.469 -9.641 1 85.44 686 ASP B C 1
ATOM 12388 O O . ASP B 1 686 ? -40.656 -30.562 -9.375 1 85.44 686 ASP B O 1
ATOM 12392 N N . LEU B 1 687 ? -38.688 -31.25 -10.023 1 84.69 687 LEU B N 1
ATOM 12393 C CA . LEU B 1 687 ? -38.125 -29.906 -10.094 1 84.69 687 LEU B CA 1
ATOM 12394 C C . LEU B 1 687 ? -38.375 -29.281 -11.469 1 84.69 687 LEU B C 1
ATOM 12396 O O . LEU B 1 687 ? -38 -28.141 -11.719 1 84.69 687 LEU B O 1
ATOM 12400 N N . THR B 1 688 ? -38.969 -29.953 -12.445 1 79.62 688 THR B N 1
ATOM 12401 C CA . THR B 1 688 ? -39.188 -29.516 -13.82 1 79.62 688 THR B CA 1
ATOM 12402 C C . THR B 1 688 ? -39.938 -28.188 -13.859 1 79.62 688 THR B C 1
ATOM 12404 O O . THR B 1 688 ? -39.656 -27.328 -14.688 1 79.62 688 THR B O 1
ATOM 12407 N N . HIS B 1 689 ? -40.844 -27.953 -12.961 1 82 689 HIS B N 1
ATOM 12408 C CA . HIS B 1 689 ? -41.625 -26.719 -12.992 1 82 689 HIS B CA 1
ATOM 12409 C C . HIS B 1 689 ? -41.25 -25.781 -11.844 1 82 689 HIS B C 1
ATOM 12411 O O . HIS B 1 689 ? -41.969 -24.844 -11.523 1 82 689 HIS B O 1
ATOM 12417 N N . LYS B 1 690 ? -40.094 -26.047 -11.266 1 88.81 690 LYS B N 1
ATOM 12418 C CA . LYS B 1 690 ? -39.656 -25.219 -10.148 1 88.81 690 LYS B CA 1
ATOM 12419 C C . LYS B 1 690 ? -38.594 -24.219 -10.609 1 88.81 690 LYS B C 1
ATOM 12421 O O . LYS B 1 690 ? -37.938 -24.438 -11.617 1 88.81 690 LYS B O 1
ATOM 12426 N N . ILE B 1 691 ? -38.531 -23.047 -9.969 1 91.12 691 ILE B N 1
ATOM 12427 C CA . ILE B 1 691 ? -37.5 -22.047 -10.258 1 91.12 691 ILE B CA 1
ATOM 12428 C C . ILE B 1 691 ? -36.188 -22.5 -9.648 1 91.12 691 ILE B C 1
ATOM 12430 O O . ILE B 1 691 ? -36.125 -22.812 -8.453 1 91.12 691 ILE B O 1
ATOM 12434 N N . THR B 1 692 ? -35.219 -22.562 -10.469 1 91.19 692 THR B N 1
ATOM 12435 C CA . THR B 1 692 ? -33.906 -23.031 -10.023 1 91.19 692 THR B CA 1
ATOM 12436 C C . THR B 1 692 ? -32.844 -21.969 -10.273 1 91.19 692 THR B C 1
ATOM 12438 O O . THR B 1 692 ? -33 -21.094 -11.117 1 91.19 692 THR B O 1
ATOM 12441 N N . PHE B 1 693 ? -31.828 -21.875 -9.508 1 92.56 693 PHE B N 1
ATOM 12442 C CA . PHE B 1 693 ? -30.641 -21.062 -9.672 1 92.56 693 PHE B CA 1
ATOM 12443 C C . PHE B 1 693 ? -29.375 -21.891 -9.508 1 92.56 693 PHE B C 1
ATOM 12445 O O . PHE B 1 693 ? -29.297 -22.734 -8.602 1 92.56 693 PHE B O 1
ATOM 12452 N N . GLY B 1 694 ? -28.438 -21.719 -10.375 1 89.25 694 GLY B N 1
ATOM 12453 C CA . GLY B 1 694 ? -27.234 -22.531 -10.336 1 89.25 694 GLY B CA 1
ATOM 12454 C C . GLY B 1 694 ? -26 -21.719 -9.969 1 89.25 694 GLY B C 1
ATOM 12455 O O . GLY B 1 694 ? -25.719 -20.688 -10.57 1 89.25 694 GLY B O 1
ATOM 12456 N N . LEU B 1 695 ? -25.297 -22.172 -8.914 1 90.31 695 LEU B N 1
ATOM 12457 C CA . LEU B 1 695 ? -23.953 -21.688 -8.594 1 90.31 695 LEU B CA 1
ATOM 12458 C C . LEU B 1 695 ? -22.891 -22.547 -9.281 1 90.31 695 LEU B C 1
ATOM 12460 O O . LEU B 1 695 ? -22.922 -23.766 -9.188 1 90.31 695 LEU B O 1
ATOM 12464 N N . THR B 1 696 ? -21.953 -21.922 -9.906 1 86.56 696 THR B N 1
ATOM 12465 C CA . THR B 1 696 ? -21 -22.734 -10.68 1 86.56 696 THR B CA 1
ATOM 12466 C C . THR B 1 696 ? -19.562 -22.438 -10.242 1 86.56 696 THR B C 1
ATOM 12468 O O . THR B 1 696 ? -18.641 -23.156 -10.602 1 86.56 696 THR B O 1
ATOM 12471 N N . GLN B 1 697 ? -19.375 -21.5 -9.484 1 84.25 697 GLN B N 1
ATOM 12472 C CA . GLN B 1 697 ? -18.031 -21.109 -9.094 1 84.25 697 GLN B CA 1
ATOM 12473 C C . GLN B 1 697 ? -17.672 -21.672 -7.719 1 84.25 697 GLN B C 1
ATOM 12475 O O . GLN B 1 697 ? -18.391 -21.453 -6.742 1 84.25 697 GLN B O 1
ATOM 12480 N N . ILE B 1 698 ? -16.562 -22.406 -7.762 1 85.69 698 ILE B N 1
ATOM 12481 C CA . ILE B 1 698 ? -16.094 -22.953 -6.5 1 85.69 698 ILE B CA 1
ATOM 12482 C C . ILE B 1 698 ? -15.133 -21.969 -5.832 1 85.69 698 ILE B C 1
ATOM 12484 O O . ILE B 1 698 ? -14.188 -21.484 -6.461 1 85.69 698 ILE B O 1
ATOM 12488 N N . ILE B 1 699 ? -15.297 -21.703 -4.609 1 83 699 ILE B N 1
ATOM 12489 C CA . ILE B 1 699 ? -14.555 -20.641 -3.953 1 83 699 ILE B CA 1
ATOM 12490 C C . ILE B 1 699 ? -13.742 -21.219 -2.799 1 83 699 ILE B C 1
ATOM 12492 O O . ILE B 1 699 ? -12.695 -20.672 -2.434 1 83 699 ILE B O 1
ATOM 12496 N N . ARG B 1 700 ? -13.977 -22.266 -2.193 1 78.94 700 ARG B N 1
ATOM 12497 C CA . ARG B 1 700 ? -13.484 -22.703 -0.893 1 78.94 700 ARG B CA 1
ATOM 12498 C C . ARG B 1 700 ? -12.125 -23.391 -1.024 1 78.94 700 ARG B C 1
ATOM 12500 O O . ARG B 1 700 ? -11.203 -23.094 -0.262 1 78.94 700 ARG B O 1
ATOM 12507 N N . CYS B 1 701 ? -12.047 -24.391 -1.907 1 81.5 701 CYS B N 1
ATOM 12508 C CA . CYS B 1 701 ? -10.898 -25.281 -1.887 1 81.5 701 CYS B CA 1
ATOM 12509 C C . CYS B 1 701 ? -9.766 -24.734 -2.754 1 81.5 701 CYS B C 1
ATOM 12511 O O . CYS B 1 701 ? -9.992 -23.875 -3.607 1 81.5 701 CYS B O 1
ATOM 12513 N N . SER B 1 702 ? -8.625 -25.219 -2.508 1 79.62 702 SER B N 1
ATOM 12514 C CA . SER B 1 702 ? -7.445 -24.844 -3.283 1 79.62 702 SER B CA 1
ATOM 12515 C C . SER B 1 702 ? -7.492 -25.438 -4.684 1 79.62 702 SER B C 1
ATOM 12517 O O . SER B 1 702 ? -8.328 -26.297 -4.973 1 79.62 702 SER B O 1
ATOM 12519 N N . GLY B 1 703 ? -6.672 -24.969 -5.441 1 77 703 GLY B N 1
ATOM 12520 C CA . GLY B 1 703 ? -6.594 -25.484 -6.797 1 77 703 GLY B CA 1
ATOM 12521 C C . GLY B 1 703 ? -6.254 -26.969 -6.852 1 77 703 GLY B C 1
ATOM 12522 O O . GLY B 1 703 ? -6.824 -27.703 -7.652 1 77 703 GLY B O 1
ATOM 12523 N N . GLU B 1 704 ? -5.359 -27.391 -5.984 1 78.06 704 GLU B N 1
ATOM 12524 C CA . GLU B 1 704 ? -4.957 -28.797 -5.934 1 78.06 704 GLU B CA 1
ATOM 12525 C C . GLU B 1 704 ? -6.121 -29.688 -5.52 1 78.06 704 GLU B C 1
ATOM 12527 O O . GLU B 1 704 ? -6.34 -30.734 -6.121 1 78.06 704 GLU B O 1
ATOM 12532 N N . LEU B 1 705 ? -6.816 -29.266 -4.617 1 86.25 705 LEU B N 1
ATOM 12533 C CA . LEU B 1 705 ? -7.961 -30.047 -4.148 1 86.25 705 LEU B CA 1
ATOM 12534 C C . LEU B 1 705 ? -9.07 -30.062 -5.195 1 86.25 705 LEU B C 1
ATOM 12536 O O . LEU B 1 705 ? -9.719 -31.094 -5.398 1 86.25 705 LEU B O 1
ATOM 12540 N N . PHE B 1 706 ? -9.234 -28.969 -5.801 1 84.88 706 PHE B N 1
ATOM 12541 C CA . PHE B 1 706 ? -10.219 -28.891 -6.875 1 84.88 706 PHE B CA 1
ATOM 12542 C C . PHE B 1 706 ? -9.859 -29.844 -8.008 1 84.88 706 PHE B C 1
ATOM 12544 O O . PHE B 1 706 ? -10.734 -30.516 -8.555 1 84.88 706 PHE B O 1
ATOM 12551 N N . GLY B 1 707 ? -8.586 -29.828 -8.328 1 79.94 707 GLY B N 1
ATOM 12552 C CA . GLY B 1 707 ? -8.133 -30.75 -9.352 1 79.94 707 GLY B CA 1
ATOM 12553 C C . GLY B 1 707 ? -8.406 -32.219 -9.016 1 79.94 707 GLY B C 1
ATOM 12554 O O . GLY B 1 707 ? -8.859 -32.969 -9.867 1 79.94 707 GLY B O 1
ATOM 12555 N N . PHE B 1 708 ? -8.195 -32.625 -7.848 1 88.69 708 PHE B N 1
ATOM 12556 C CA . PHE B 1 708 ? -8.469 -34 -7.395 1 88.69 708 PHE B CA 1
ATOM 12557 C C . PHE B 1 708 ? -9.969 -34.281 -7.395 1 88.69 708 PHE B C 1
ATOM 12559 O O . PHE B 1 708 ? -10.406 -35.344 -7.859 1 88.69 708 PHE B O 1
ATOM 12566 N N . ALA B 1 709 ? -10.758 -33.312 -6.871 1 86.94 709 ALA B N 1
ATOM 12567 C CA . ALA B 1 709 ? -12.211 -33.438 -6.797 1 86.94 709 ALA B CA 1
ATOM 12568 C C . ALA B 1 709 ? -12.82 -33.594 -8.188 1 86.94 709 ALA B C 1
ATOM 12570 O O . ALA B 1 709 ? -13.773 -34.344 -8.383 1 86.94 709 ALA B O 1
ATOM 12571 N N . SER B 1 710 ? -12.281 -32.906 -9.078 1 82.06 710 SER B N 1
ATOM 12572 C CA . SER B 1 710 ? -12.812 -32.906 -10.438 1 82.06 710 SER B CA 1
ATOM 12573 C C . SER B 1 710 ? -12.719 -34.281 -11.078 1 82.06 710 SER B C 1
ATOM 12575 O O . SER B 1 710 ? -13.516 -34.625 -11.953 1 82.06 710 SER B O 1
ATOM 12577 N N . LYS B 1 711 ? -11.758 -35.062 -10.664 1 82.44 711 LYS B N 1
ATOM 12578 C CA . LYS B 1 711 ? -11.602 -36.438 -11.18 1 82.44 711 LYS B CA 1
ATOM 12579 C C . LYS B 1 711 ? -12.797 -37.312 -10.82 1 82.44 711 LYS B C 1
ATOM 12581 O O . LYS B 1 711 ? -13.094 -38.281 -11.516 1 82.44 711 LYS B O 1
ATOM 12586 N N . PHE B 1 712 ? -13.398 -36.938 -9.828 1 84.69 712 PHE B N 1
ATOM 12587 C CA . PHE B 1 712 ? -14.539 -37.719 -9.359 1 84.69 712 PHE B CA 1
ATOM 12588 C C . PHE B 1 712 ? -15.852 -37.125 -9.844 1 84.69 712 PHE B C 1
ATOM 12590 O O . PHE B 1 712 ? -16.906 -37.75 -9.773 1 84.69 712 PHE B O 1
ATOM 12597 N N . LEU B 1 713 ? -15.859 -35.844 -10.188 1 71.56 713 LEU B N 1
ATOM 12598 C CA . LEU B 1 713 ? -17.047 -35.156 -10.711 1 71.56 713 LEU B CA 1
ATOM 12599 C C . LEU B 1 713 ? -17.375 -35.656 -12.109 1 71.56 713 LEU B C 1
ATOM 12601 O O . LEU B 1 713 ? -18.547 -35.781 -12.461 1 71.56 713 LEU B O 1
ATOM 12605 N N . GLN B 1 714 ? -16.422 -35.688 -13.211 1 58.28 714 GLN B N 1
ATOM 12606 C CA . GLN B 1 714 ? -16.578 -36 -14.633 1 58.28 714 GLN B CA 1
ATOM 12607 C C . GLN B 1 714 ? -17.25 -37.344 -14.852 1 58.28 714 GLN B C 1
ATOM 12609 O O . GLN B 1 714 ? -17.953 -37.531 -15.852 1 58.28 714 GLN B O 1
ATOM 12614 N N . SER B 1 715 ? -17.125 -38.281 -14.008 1 49.75 715 SER B N 1
ATOM 12615 C CA . SER B 1 715 ? -17.641 -39.625 -14.289 1 49.75 715 SER B CA 1
ATOM 12616 C C . SER B 1 715 ? -19.172 -39.625 -14.289 1 49.75 715 SER B C 1
ATOM 12618 O O . SER B 1 715 ? -19.797 -40.562 -14.766 1 49.75 715 SER B O 1
ATOM 12620 N N . HIS B 1 716 ? -19.844 -38.781 -13.703 1 44.94 716 HIS B N 1
ATOM 12621 C CA . HIS B 1 716 ? -21.297 -38.906 -13.609 1 44.94 716 HIS B CA 1
ATOM 12622 C C . HIS B 1 716 ? -21.984 -37.781 -14.391 1 44.94 716 HIS B C 1
ATOM 12624 O O . HIS B 1 716 ? -23.141 -37.469 -14.133 1 44.94 716 HIS B O 1
ATOM 12630 N N . TYR B 1 717 ? -21.359 -37.125 -15.289 1 39.72 717 TYR B N 1
ATOM 12631 C CA . TYR B 1 717 ? -22.156 -36.062 -15.836 1 39.72 717 TYR B CA 1
ATOM 12632 C C . TYR B 1 717 ? -23.375 -36.594 -16.594 1 39.72 717 TYR B C 1
ATOM 12634 O O . TYR B 1 717 ? -23.219 -37.188 -17.656 1 39.72 717 TYR B O 1
ATOM 12642 N N . ASP B 1 718 ? -24.359 -36.938 -15.961 1 38.19 718 ASP B N 1
ATOM 12643 C CA . ASP B 1 718 ? -25.594 -36.875 -16.719 1 38.19 718 ASP B CA 1
ATOM 12644 C C . ASP B 1 718 ? -25.766 -35.5 -17.359 1 38.19 718 ASP B C 1
ATOM 12646 O O . ASP B 1 718 ? -25.188 -34.5 -16.891 1 38.19 718 ASP B O 1
ATOM 12650 N N . GLU B 1 719 ? -26.547 -35.281 -18.547 1 38.31 719 GLU B N 1
ATOM 12651 C CA . GLU B 1 719 ? -26.828 -34.188 -19.469 1 38.31 719 GLU B CA 1
ATOM 12652 C C . GLU B 1 719 ? -27.016 -32.875 -18.703 1 38.31 719 GLU B C 1
ATOM 12654 O O . GLU B 1 719 ? -26.609 -31.812 -19.188 1 38.31 719 GLU B O 1
ATOM 12659 N N . VAL B 1 720 ? -27.891 -32.844 -17.781 1 36.62 720 VAL B N 1
ATOM 12660 C CA . VAL B 1 720 ? -28.5 -31.609 -17.328 1 36.62 720 VAL B CA 1
ATOM 12661 C C . VAL B 1 720 ? -27.469 -30.781 -16.562 1 36.62 720 VAL B C 1
ATOM 12663 O O . VAL B 1 720 ? -27.422 -29.562 -16.703 1 36.62 720 VAL B O 1
ATOM 12666 N N . ASP B 1 721 ? -26.781 -31.266 -15.555 1 42.69 721 ASP B N 1
ATOM 12667 C CA . ASP B 1 721 ? -26.078 -30.391 -14.609 1 42.69 721 ASP B CA 1
ATOM 12668 C C . ASP B 1 721 ? -24.656 -30.141 -15.07 1 42.69 721 ASP B C 1
ATOM 12670 O O . ASP B 1 721 ? -23.719 -30.188 -14.258 1 42.69 721 ASP B O 1
ATOM 12674 N N . SER B 1 722 ? -24.281 -30.344 -16.188 1 44.38 722 SER B N 1
ATOM 12675 C CA . SER B 1 722 ? -22.922 -30.031 -16.594 1 44.38 722 SER B CA 1
ATOM 12676 C C . SER B 1 722 ? -22.578 -28.562 -16.328 1 44.38 722 SER B C 1
ATOM 12678 O O . SER B 1 722 ? -22.688 -27.734 -17.234 1 44.38 722 SER B O 1
ATOM 12680 N N . LEU B 1 723 ? -23.047 -28.062 -15.242 1 49.88 723 LEU B N 1
ATOM 12681 C CA . LEU B 1 723 ? -22.594 -26.703 -14.984 1 49.88 723 LEU B CA 1
ATOM 12682 C C . LEU B 1 723 ? -21.078 -26.609 -15.086 1 49.88 723 LEU B C 1
ATOM 12684 O O . LEU B 1 723 ? -20.359 -27.438 -14.523 1 49.88 723 LEU B O 1
ATOM 12688 N N . ASP B 1 724 ? -20.547 -26.047 -16.062 1 61.28 724 ASP B N 1
ATOM 12689 C CA . ASP B 1 724 ? -19.141 -25.688 -16.203 1 61.28 724 ASP B CA 1
ATOM 12690 C C . ASP B 1 724 ? -18.578 -25.109 -14.906 1 61.28 724 ASP B C 1
ATOM 12692 O O . ASP B 1 724 ? -18.766 -23.938 -14.602 1 61.28 724 ASP B O 1
ATOM 12696 N N . THR B 1 725 ? -18.297 -26.094 -13.945 1 71.81 725 THR B N 1
ATOM 12697 C CA . THR B 1 725 ? -17.734 -25.75 -12.648 1 71.81 725 THR B CA 1
ATOM 12698 C C . THR B 1 725 ? -16.328 -25.188 -12.805 1 71.81 725 THR B C 1
ATOM 12700 O O . THR B 1 725 ? -15.531 -25.688 -13.602 1 71.81 725 THR B O 1
ATOM 12703 N N . SER B 1 726 ? -16.188 -24 -12.297 1 74.5 726 SER B N 1
ATOM 12704 C CA . SER B 1 726 ? -14.859 -23.391 -12.352 1 74.5 726 SER B CA 1
ATOM 12705 C C . SER B 1 726 ? -14.422 -22.891 -10.977 1 74.5 726 SER B C 1
ATOM 12707 O O . SER B 1 726 ? -15.25 -22.672 -10.094 1 74.5 726 SER B O 1
ATOM 12709 N N . LEU B 1 727 ? -13.18 -23.031 -10.805 1 76.38 727 LEU B N 1
ATOM 12710 C CA . LEU B 1 727 ? -12.609 -22.438 -9.594 1 76.38 727 LEU B CA 1
ATOM 12711 C C . LEU B 1 727 ? -12.602 -20.922 -9.68 1 76.38 727 LEU B C 1
ATOM 12713 O O . LEU B 1 727 ? -12.227 -20.359 -10.711 1 76.38 727 LEU B O 1
ATOM 12717 N N . ALA B 1 728 ? -13.078 -20.234 -8.68 1 72.44 728 ALA B N 1
ATOM 12718 C CA . ALA B 1 728 ? -13.25 -18.797 -8.688 1 72.44 728 ALA B CA 1
ATOM 12719 C C . ALA B 1 728 ? -11.93 -18.078 -8.414 1 72.44 728 ALA B C 1
ATOM 12721 O O . ALA B 1 728 ? -11.844 -16.859 -8.547 1 72.44 728 ALA B O 1
ATOM 12722 N N . HIS B 1 729 ? -10.914 -18.766 -7.953 1 68.56 729 HIS B N 1
ATOM 12723 C CA . HIS B 1 729 ? -9.625 -18.203 -7.578 1 68.56 729 HIS B CA 1
ATOM 12724 C C . HIS B 1 729 ? -8.477 -19.094 -8.039 1 68.56 729 HIS B C 1
ATOM 12726 O O . HIS B 1 729 ? -8.703 -20.188 -8.562 1 68.56 729 HIS B O 1
ATOM 12732 N N . ASP B 1 730 ? -7.363 -18.547 -7.797 1 59.66 730 ASP B N 1
ATOM 12733 C CA . ASP B 1 730 ? -6.188 -19.328 -8.188 1 59.66 730 ASP B CA 1
ATOM 12734 C C . ASP B 1 730 ? -5.316 -19.656 -6.977 1 59.66 730 ASP B C 1
ATOM 12736 O O . ASP B 1 730 ? -4.09 -19.703 -7.082 1 59.66 730 ASP B O 1
ATOM 12740 N N . TYR B 1 731 ? -5.945 -19.922 -5.887 1 65.69 731 TYR B N 1
ATOM 12741 C CA . TYR B 1 731 ? -5.238 -20.219 -4.648 1 65.69 731 TYR B CA 1
ATOM 12742 C C . TYR B 1 731 ? -4.586 -21.594 -4.707 1 65.69 731 TYR B C 1
ATOM 12744 O O . TYR B 1 731 ? -5.277 -22.609 -4.859 1 65.69 731 TYR B O 1
ATOM 12752 N N . PRO B 1 732 ? -3.141 -21.609 -4.668 1 60.16 732 PRO B N 1
ATOM 12753 C CA . PRO B 1 732 ? -2.504 -22.922 -4.602 1 60.16 732 PRO B CA 1
ATOM 12754 C C . PRO B 1 732 ? -2.504 -23.516 -3.193 1 60.16 732 PRO B C 1
ATOM 12756 O O . PRO B 1 732 ? -2.264 -22.797 -2.221 1 60.16 732 PRO B O 1
ATOM 12759 N N . GLY B 1 733 ? -3.213 -24.625 -3.051 1 66.56 733 GLY B N 1
ATOM 12760 C CA . GLY B 1 733 ? -3.129 -25.328 -1.783 1 66.56 733 GLY B CA 1
ATOM 12761 C C . GLY B 1 733 ? -2.033 -26.375 -1.755 1 66.56 733 GLY B C 1
ATOM 12762 O O . GLY B 1 733 ? -1.177 -26.406 -2.641 1 66.56 733 GLY B O 1
ATOM 12763 N N . GLU B 1 734 ? -1.872 -27.016 -0.631 1 72.81 734 GLU B N 1
ATOM 12764 C CA . GLU B 1 734 ? -0.931 -28.125 -0.482 1 72.81 734 GLU B CA 1
ATOM 12765 C C . GLU B 1 734 ? -1.372 -29.344 -1.296 1 72.81 734 GLU B C 1
ATOM 12767 O O . GLU B 1 734 ? -2.566 -29.547 -1.517 1 72.81 734 GLU B O 1
ATOM 12772 N N . LYS B 1 735 ? -0.364 -30.031 -1.827 1 79.56 735 LYS B N 1
ATOM 12773 C CA . LYS B 1 735 ? -0.689 -31.281 -2.508 1 79.56 735 LYS B CA 1
ATOM 12774 C C . LYS B 1 735 ? -1.326 -32.281 -1.547 1 79.56 735 LYS B C 1
ATOM 12776 O O . LYS B 1 735 ? -1.048 -32.25 -0.346 1 79.56 735 LYS B O 1
ATOM 12781 N N . VAL B 1 736 ? -2.191 -33.062 -2.17 1 90.31 736 VAL B N 1
ATOM 12782 C CA . VAL B 1 736 ? -2.811 -34.094 -1.362 1 90.31 736 VAL B CA 1
ATOM 12783 C C . VAL B 1 736 ? -1.748 -35.094 -0.909 1 90.31 736 VAL B C 1
ATOM 12785 O O . VAL B 1 736 ? -0.906 -35.531 -1.704 1 90.31 736 VAL B O 1
ATOM 12788 N N . LYS B 1 737 ? -1.721 -35.406 0.345 1 91.31 737 LYS B N 1
ATOM 12789 C CA . LYS B 1 737 ? -0.794 -36.406 0.907 1 91.31 737 LYS B CA 1
ATOM 12790 C C . LYS B 1 737 ? -1.438 -37.781 0.991 1 91.31 737 LYS B C 1
ATOM 12792 O O . LYS B 1 737 ? -2.525 -37.938 1.551 1 91.31 737 LYS B O 1
ATOM 12797 N N . PHE B 1 738 ? -0.781 -38.781 0.379 1 91.94 738 PHE B N 1
ATOM 12798 C CA . PHE B 1 738 ? -1.277 -40.156 0.407 1 91.94 738 PHE B CA 1
ATOM 12799 C C . PHE B 1 738 ? -0.412 -41.031 1.31 1 91.94 738 PHE B C 1
ATOM 12801 O O . PHE B 1 738 ? 0.806 -41.094 1.133 1 91.94 738 PHE B O 1
ATOM 12808 N N . LEU B 1 739 ? -1.028 -41.625 2.307 1 90.44 739 LEU B N 1
ATOM 12809 C CA . LEU B 1 739 ? -0.365 -42.531 3.236 1 90.44 739 LEU B CA 1
ATOM 12810 C C . LEU B 1 739 ? -1.065 -43.875 3.27 1 90.44 739 LEU B C 1
ATOM 12812 O O . LEU B 1 739 ? -2.191 -44 2.783 1 90.44 739 LEU B O 1
ATOM 12816 N N . SER B 1 740 ? -0.363 -44.844 3.59 1 91.06 740 SER B N 1
ATOM 12817 C CA . SER B 1 740 ? -0.946 -46.156 3.834 1 91.06 740 SER B CA 1
ATOM 12818 C C . SER B 1 740 ? -0.625 -46.656 5.242 1 91.06 740 SER B C 1
ATOM 12820 O O . SER B 1 740 ? 0.487 -46.469 5.734 1 91.06 740 SER B O 1
ATOM 12822 N N . SER B 1 741 ? -1.591 -47.125 5.887 1 89.06 741 SER B N 1
ATOM 12823 C CA . SER B 1 741 ? -1.428 -47.688 7.227 1 89.06 741 SER B CA 1
ATOM 12824 C C . SER B 1 741 ? -2.506 -48.719 7.527 1 89.06 741 SER B C 1
ATOM 12826 O O . SER B 1 741 ? -3.67 -48.531 7.16 1 89.06 741 SER B O 1
ATOM 12828 N N . HIS B 1 742 ? -2.014 -49.812 8.188 1 84.31 742 HIS B N 1
ATOM 12829 C CA . HIS B 1 742 ? -2.994 -50.781 8.617 1 84.31 742 HIS B CA 1
ATOM 12830 C C . HIS B 1 742 ? -3.781 -50.281 9.828 1 84.31 742 HIS B C 1
ATOM 12832 O O . HIS B 1 742 ? -3.357 -49.344 10.508 1 84.31 742 HIS B O 1
ATOM 12838 N N . ASN B 1 743 ? -4.898 -50.938 10.086 1 79.88 743 ASN B N 1
ATOM 12839 C CA . ASN B 1 743 ? -5.824 -50.5 11.125 1 79.88 743 ASN B CA 1
ATOM 12840 C C . ASN B 1 743 ? -5.152 -50.469 12.5 1 79.88 743 ASN B C 1
ATOM 12842 O O . ASN B 1 743 ? -5.473 -49.625 13.328 1 79.88 743 ASN B O 1
ATOM 12846 N N . ALA B 1 744 ? -4.215 -51.344 12.672 1 76.25 744 ALA B N 1
ATOM 12847 C CA . ALA B 1 744 ? -3.566 -51.469 13.977 1 76.25 744 ALA B CA 1
ATOM 12848 C C . ALA B 1 744 ? -2.646 -50.312 14.25 1 76.25 744 ALA B C 1
ATOM 12850 O O . ALA B 1 744 ? -2.418 -49.938 15.406 1 76.25 744 ALA B O 1
ATOM 12851 N N . ASP B 1 745 ? -2.197 -49.656 13.258 1 86.38 745 ASP B N 1
ATOM 12852 C CA . ASP B 1 745 ? -1.185 -48.594 13.414 1 86.38 745 ASP B CA 1
ATOM 12853 C C . ASP B 1 745 ? -1.81 -47.219 13.328 1 86.38 745 ASP B C 1
ATOM 12855 O O . ASP B 1 745 ? -1.132 -46.219 13.555 1 86.38 745 ASP B O 1
ATOM 12859 N N . ILE B 1 746 ? -3.062 -47.156 13.055 1 88.06 746 ILE B N 1
ATOM 12860 C CA . ILE B 1 746 ? -3.73 -45.875 12.797 1 88.06 746 ILE B CA 1
ATOM 12861 C C . ILE B 1 746 ? -3.803 -45.062 14.086 1 88.06 746 ILE B C 1
ATOM 12863 O O . ILE B 1 746 ? -3.703 -43.844 14.055 1 88.06 746 ILE B O 1
ATOM 12867 N N . ASP B 1 747 ? -3.895 -45.688 15.242 1 87.44 747 ASP B N 1
ATOM 12868 C CA . ASP B 1 747 ? -4.074 -45 16.516 1 87.44 747 ASP B CA 1
ATOM 12869 C C . ASP B 1 747 ? -2.799 -44.281 16.938 1 87.44 747 ASP B C 1
ATOM 12871 O O . ASP B 1 747 ? -2.85 -43.312 17.719 1 87.44 747 ASP B O 1
ATOM 12875 N N . THR B 1 748 ? -1.702 -44.688 16.406 1 87.06 748 THR B N 1
ATOM 12876 C CA . THR B 1 748 ? -0.438 -44 16.672 1 87.06 748 THR B CA 1
ATOM 12877 C C . THR B 1 748 ? -0.161 -42.969 15.602 1 87.06 748 THR B C 1
ATOM 12879 O O . THR B 1 748 ? 0.393 -41.906 15.898 1 87.06 748 THR B O 1
ATOM 12882 N N . LEU B 1 749 ? -0.606 -43.25 14.445 1 91.31 749 LEU B N 1
ATOM 12883 C CA . LEU B 1 749 ? -0.314 -42.406 13.305 1 91.31 749 LEU B CA 1
ATOM 12884 C C . LEU B 1 749 ? -1.098 -41.094 13.391 1 91.31 749 LEU B C 1
ATOM 12886 O O . LEU B 1 749 ? -0.563 -40 13.094 1 91.31 749 LEU B O 1
ATOM 12890 N N . LEU B 1 750 ? -2.289 -41.156 13.758 1 92.38 750 LEU B N 1
ATOM 12891 C CA . LEU B 1 750 ? -3.193 -40 13.695 1 92.38 750 LEU B CA 1
ATOM 12892 C C . LEU B 1 750 ? -2.74 -38.906 14.648 1 92.38 750 LEU B C 1
ATOM 12894 O O . LEU B 1 750 ? -2.615 -37.75 14.25 1 92.38 750 LEU B O 1
ATOM 12898 N N . PRO B 1 751 ? -2.445 -39.219 15.953 1 89.38 751 PRO B N 1
ATOM 12899 C CA . PRO B 1 751 ? -1.949 -38.156 16.844 1 89.38 751 PRO B CA 1
ATOM 12900 C C . PRO B 1 751 ? -0.659 -37.531 16.328 1 89.38 751 PRO B C 1
ATOM 12902 O O . PRO B 1 751 ? -0.46 -36.312 16.5 1 89.38 751 PRO B O 1
ATOM 12905 N N . ASN B 1 752 ? 0.129 -38.25 15.695 1 88.62 752 ASN B N 1
ATOM 12906 C CA . ASN B 1 752 ? 1.375 -37.75 15.148 1 88.62 752 ASN B CA 1
ATOM 12907 C C . ASN B 1 752 ? 1.117 -36.781 13.992 1 88.62 752 ASN B C 1
ATOM 12909 O O . ASN B 1 752 ? 1.807 -35.75 13.867 1 88.62 752 ASN B O 1
ATOM 12913 N N . LEU B 1 753 ? 0.207 -37.125 13.156 1 90.88 753 LEU B N 1
ATOM 12914 C CA . LEU B 1 753 ? -0.13 -36.281 12.031 1 90.88 753 LEU B CA 1
ATOM 12915 C C . LEU B 1 753 ? -0.699 -34.938 12.531 1 90.88 753 LEU B C 1
ATOM 12917 O O . LEU B 1 753 ? -0.351 -33.875 12.008 1 90.88 753 LEU B O 1
ATOM 12921 N N . VAL B 1 754 ? -1.607 -35 13.477 1 91.44 754 VAL B N 1
ATOM 12922 C CA . VAL B 1 754 ? -2.209 -33.812 14.023 1 91.44 754 VAL B CA 1
ATOM 12923 C C . VAL B 1 754 ? -1.124 -32.906 14.633 1 91.44 754 VAL B C 1
ATOM 12925 O O . VAL B 1 754 ? -1.137 -31.688 14.453 1 91.44 754 VAL B O 1
ATOM 12928 N N . ARG B 1 755 ? -0.182 -33.469 15.312 1 85.69 755 ARG B N 1
ATOM 12929 C CA . ARG B 1 755 ? 0.928 -32.719 15.906 1 85.69 755 ARG B CA 1
ATOM 12930 C C . ARG B 1 755 ? 1.784 -32.062 14.828 1 85.69 755 ARG B C 1
ATOM 12932 O O . ARG B 1 755 ? 2.236 -30.922 14.984 1 85.69 755 ARG B O 1
ATOM 12939 N N . GLU B 1 756 ? 1.983 -32.781 13.82 1 87.25 756 GLU B N 1
ATOM 12940 C CA . GLU B 1 756 ? 2.766 -32.281 12.703 1 87.25 756 GLU B CA 1
ATOM 12941 C C . GLU B 1 756 ? 2.148 -30.984 12.148 1 87.25 756 GLU B C 1
ATOM 12943 O O . GLU B 1 756 ? 2.854 -30 11.906 1 87.25 756 GLU B O 1
ATOM 12948 N N . TYR B 1 757 ? 0.912 -30.938 11.945 1 85.94 757 TYR B N 1
ATOM 12949 C CA . TYR B 1 757 ? 0.261 -29.797 11.312 1 85.94 757 TYR B CA 1
ATOM 12950 C C . TYR B 1 757 ? 0.05 -28.672 12.312 1 85.94 757 TYR B C 1
ATOM 12952 O O . TYR B 1 757 ? 0.023 -27.5 11.938 1 85.94 757 TYR B O 1
ATOM 12960 N N . THR B 1 758 ? -0.057 -29.016 13.539 1 82.06 758 THR B N 1
ATOM 12961 C CA . THR B 1 758 ? -0.109 -27.984 14.555 1 82.06 758 THR B CA 1
ATOM 12962 C C . THR B 1 758 ? 1.232 -27.25 14.664 1 82.06 758 THR B C 1
ATOM 12964 O O . THR B 1 758 ? 1.277 -26.047 14.922 1 82.06 758 THR B O 1
ATOM 12967 N N . GLN B 1 759 ? 2.195 -27.969 14.398 1 69.75 759 GLN B N 1
ATOM 12968 C CA . GLN B 1 759 ? 3.531 -27.391 14.422 1 69.75 759 GLN B CA 1
ATOM 12969 C C . GLN B 1 759 ? 3.76 -26.516 13.195 1 69.75 759 GLN B C 1
ATOM 12971 O O . GLN B 1 759 ? 4.578 -25.594 13.227 1 69.75 759 GLN B O 1
ATOM 12976 N N . ARG B 1 760 ? 3.037 -26.859 12.203 1 69 760 ARG B N 1
ATOM 12977 C CA . ARG B 1 760 ? 3.135 -26.078 10.977 1 69 760 ARG B CA 1
ATOM 12978 C C . ARG B 1 760 ? 2.322 -24.781 11.078 1 69 760 ARG B C 1
ATOM 12980 O O . ARG B 1 760 ? 2.258 -24.016 10.125 1 69 760 ARG B O 1
ATOM 12987 N N . GLY B 1 761 ? 1.625 -24.609 12.203 1 66.31 761 GLY B N 1
ATOM 12988 C CA . GLY B 1 761 ? 0.943 -23.344 12.422 1 66.31 761 GLY B CA 1
ATOM 12989 C C . GLY B 1 761 ? -0.568 -23.469 12.43 1 66.31 761 GLY B C 1
ATOM 12990 O O . GLY B 1 761 ? -1.279 -22.516 12.719 1 66.31 761 GLY B O 1
ATOM 12991 N N . TYR B 1 762 ? -1.062 -24.688 12.141 1 76.56 762 TYR B N 1
ATOM 12992 C CA . TYR B 1 762 ? -2.504 -24.875 12.227 1 76.56 762 TYR B CA 1
ATOM 12993 C C . TYR B 1 762 ? -2.943 -25.062 13.672 1 76.56 762 TYR B C 1
ATOM 12995 O O . TYR B 1 762 ? -2.176 -25.562 14.5 1 76.56 762 TYR B O 1
ATOM 13003 N N . HIS B 1 763 ? -4.125 -24.672 13.969 1 76.38 763 HIS B N 1
ATOM 13004 C CA . HIS B 1 763 ? -4.715 -25 15.266 1 76.38 763 HIS B CA 1
ATOM 13005 C C . HIS B 1 763 ? -5.375 -26.375 15.234 1 76.38 763 HIS B C 1
ATOM 13007 O O . HIS B 1 763 ? -5.797 -26.844 14.172 1 76.38 763 HIS B O 1
ATOM 13013 N N . ALA B 1 764 ? -5.426 -26.891 16.359 1 82.12 764 ALA B N 1
ATOM 13014 C CA . ALA B 1 764 ? -6.082 -28.203 16.453 1 82.12 764 ALA B CA 1
ATOM 13015 C C . ALA B 1 764 ? -7.516 -28.125 15.938 1 82.12 764 ALA B C 1
ATOM 13017 O O . ALA B 1 764 ? -8.023 -29.094 15.359 1 82.12 764 ALA B O 1
ATOM 13018 N N . SER B 1 765 ? -8.141 -27 16.141 1 83.25 765 SER B N 1
ATOM 13019 C CA . SER B 1 765 ? -9.523 -26.812 15.711 1 83.25 765 SER B CA 1
ATOM 13020 C C . SER B 1 765 ? -9.633 -26.75 14.195 1 83.25 765 SER B C 1
ATOM 13022 O O . SER B 1 765 ? -10.719 -26.875 13.641 1 83.25 765 SER B O 1
ATOM 13024 N N . ASP B 1 766 ? -8.492 -26.641 13.539 1 84.12 766 ASP B N 1
ATOM 13025 C CA . ASP B 1 766 ? -8.469 -26.547 12.086 1 84.12 766 ASP B CA 1
ATOM 13026 C C . ASP B 1 766 ? -8.391 -27.938 11.453 1 84.12 766 ASP B C 1
ATOM 13028 O O . ASP B 1 766 ? -8.492 -28.078 10.227 1 84.12 766 ASP B O 1
ATOM 13032 N N . VAL B 1 767 ? -8.297 -28.969 12.305 1 90.62 767 VAL B N 1
ATOM 13033 C CA . VAL B 1 767 ? -8.055 -30.312 11.789 1 90.62 767 VAL B CA 1
ATOM 13034 C C . VAL B 1 767 ? -9.289 -31.188 12.008 1 90.62 767 VAL B C 1
ATOM 13036 O O . VAL B 1 767 ? -9.898 -31.141 13.078 1 90.62 767 VAL B O 1
ATOM 13039 N N . ALA B 1 768 ? -9.727 -31.906 11.016 1 93.31 768 ALA B N 1
ATOM 13040 C CA . ALA B 1 768 ? -10.789 -32.906 11.117 1 93.31 768 ALA B CA 1
ATOM 13041 C C . ALA B 1 768 ? -10.289 -34.281 10.672 1 93.31 768 ALA B C 1
ATOM 13043 O O . ALA B 1 768 ? -9.617 -34.406 9.648 1 93.31 768 ALA B O 1
ATOM 13044 N N . ILE B 1 769 ? -10.539 -35.25 11.492 1 95.31 769 ILE B N 1
ATOM 13045 C CA . ILE B 1 769 ? -10.297 -36.656 11.141 1 95.31 769 ILE B CA 1
ATOM 13046 C C . ILE B 1 769 ? -11.617 -37.312 10.75 1 95.31 769 ILE B C 1
ATOM 13048 O O . ILE B 1 769 ? -12.531 -37.438 11.562 1 95.31 769 ILE B O 1
ATOM 13052 N N . LEU B 1 770 ? -11.695 -37.75 9.547 1 95.56 770 LEU B N 1
ATOM 13053 C CA . LEU B 1 770 ? -12.969 -38.25 9.023 1 95.56 770 LEU B CA 1
ATOM 13054 C C . LEU B 1 770 ? -12.867 -39.75 8.695 1 95.56 770 LEU B C 1
ATOM 13056 O O . LEU B 1 770 ? -11.961 -40.156 7.965 1 95.56 770 LEU B O 1
ATOM 13060 N N . PHE B 1 771 ? -13.797 -40.531 9.234 1 94.56 771 PHE B N 1
ATOM 13061 C CA . PHE B 1 771 ? -13.922 -41.938 8.961 1 94.56 771 PHE B CA 1
ATOM 13062 C C . PHE B 1 771 ? -15.078 -42.219 8 1 94.56 771 PHE B C 1
ATOM 13064 O O . PHE B 1 771 ? -15.898 -41.344 7.746 1 94.56 771 PHE B O 1
ATOM 13071 N N . SER B 1 772 ? -15.102 -43.438 7.438 1 92.31 772 SER B N 1
ATOM 13072 C CA . SER B 1 772 ? -16.141 -43.781 6.473 1 92.31 772 SER B CA 1
ATOM 13073 C C . SER B 1 772 ? -17.484 -43.969 7.16 1 92.31 772 SER B C 1
ATOM 13075 O O . SER B 1 772 ? -18.531 -43.625 6.613 1 92.31 772 SER B O 1
ATOM 13077 N N . LYS B 1 773 ? -17.375 -44.531 8.398 1 90.5 773 LYS B N 1
ATOM 13078 C CA . LYS B 1 773 ? -18.609 -44.812 9.133 1 90.5 773 LYS B CA 1
ATOM 13079 C C . LYS B 1 773 ? -18.609 -44.125 10.492 1 90.5 773 LYS B C 1
ATOM 13081 O O . LYS B 1 773 ? -17.547 -43.938 11.094 1 90.5 773 LYS B O 1
ATOM 13086 N N . LYS B 1 774 ? -19.781 -43.844 10.914 1 89.12 774 LYS B N 1
ATOM 13087 C CA . LYS B 1 774 ? -19.953 -43.156 12.195 1 89.12 774 LYS B CA 1
ATOM 13088 C C . LYS B 1 774 ? -19.422 -44.031 13.344 1 89.12 774 LYS B C 1
ATOM 13090 O O . LYS B 1 774 ? -18.812 -43.5 14.281 1 89.12 774 LYS B O 1
ATOM 13095 N N . GLN B 1 775 ? -19.641 -45.25 13.297 1 89.19 775 GLN B N 1
ATOM 13096 C CA . GLN B 1 775 ? -19.234 -46.156 14.352 1 89.19 775 GLN B CA 1
ATOM 13097 C C . GLN B 1 775 ? -17.719 -46.156 14.531 1 89.19 775 GLN B C 1
ATOM 13099 O O . GLN B 1 775 ? -17.219 -46.219 15.648 1 89.19 775 GLN B O 1
ATOM 13104 N N . GLU B 1 776 ? -17.078 -46.094 13.398 1 89.25 776 GLU B N 1
ATOM 13105 C CA . GLU B 1 776 ? -15.625 -46.062 13.445 1 89.25 776 GLU B CA 1
ATOM 13106 C C . GLU B 1 776 ? -15.117 -44.812 14.164 1 89.25 776 GLU B C 1
ATOM 13108 O O . GLU B 1 776 ? -14.133 -44.875 14.906 1 89.25 776 GLU B O 1
ATOM 13113 N N . ALA B 1 777 ? -15.711 -43.75 13.906 1 91.12 777 ALA B N 1
ATOM 13114 C CA . ALA B 1 777 ? -15.344 -42.469 14.531 1 91.12 777 ALA B CA 1
ATOM 13115 C C . ALA B 1 777 ? -15.625 -42.5 16.031 1 91.12 777 ALA B C 1
ATOM 13117 O O . ALA B 1 777 ? -14.82 -42 16.828 1 91.12 777 ALA B O 1
ATOM 13118 N N . GLU B 1 778 ? -16.719 -43.094 16.406 1 89.5 778 GLU B N 1
ATOM 13119 C CA . GLU B 1 778 ? -17.109 -43.188 17.812 1 89.5 778 GLU B CA 1
ATOM 13120 C C . GLU B 1 778 ? -16.156 -44.062 18.594 1 89.5 778 GLU B C 1
ATOM 13122 O O . GLU B 1 778 ? -15.852 -43.781 19.75 1 89.5 778 GLU B O 1
ATOM 13127 N N . GLU B 1 779 ? -15.773 -45.094 17.984 1 86.81 779 GLU B N 1
ATOM 13128 C CA . GLU B 1 779 ? -14.844 -46.031 18.609 1 86.81 779 GLU B CA 1
ATOM 13129 C C . GLU B 1 779 ? -13.492 -45.344 18.891 1 86.81 779 GLU B C 1
ATOM 13131 O O . GLU B 1 779 ? -12.75 -45.781 19.766 1 86.81 779 GLU B O 1
ATOM 13136 N N . ARG B 1 780 ? -13.242 -44.281 18.188 1 85.31 780 ARG B N 1
ATOM 13137 C CA . ARG B 1 780 ? -11.945 -43.625 18.312 1 85.31 780 ARG B CA 1
ATOM 13138 C C . ARG B 1 780 ? -12.102 -42.219 18.859 1 85.31 780 ARG B C 1
ATOM 13140 O O . ARG B 1 780 ? -11.344 -41.312 18.484 1 85.31 780 ARG B O 1
ATOM 13147 N N . SER B 1 781 ? -13.094 -42.062 19.469 1 79.88 781 SER B N 1
ATOM 13148 C CA . SER B 1 781 ? -13.367 -40.75 20.062 1 79.88 781 SER B CA 1
ATOM 13149 C C . SER B 1 781 ? -12.312 -40.375 21.109 1 79.88 781 SER B C 1
ATOM 13151 O O . SER B 1 781 ? -12.117 -39.219 21.406 1 79.88 781 SER B O 1
ATOM 13153 N N . ASP B 1 782 ? -11.516 -41.406 21.594 1 79.38 782 ASP B N 1
ATOM 13154 C CA . ASP B 1 782 ? -10.562 -41.188 22.688 1 79.38 782 ASP B CA 1
ATOM 13155 C C . ASP B 1 782 ? -9.141 -41.031 22.141 1 79.38 782 ASP B C 1
ATOM 13157 O O . ASP B 1 782 ? -8.172 -41.094 22.891 1 79.38 782 ASP B O 1
ATOM 13161 N N . LEU B 1 783 ? -9.086 -40.812 20.859 1 84.5 783 LEU B N 1
ATOM 13162 C CA . LEU B 1 783 ? -7.766 -40.562 20.281 1 84.5 783 LEU B CA 1
ATOM 13163 C C . LEU B 1 783 ? -7.105 -39.344 20.906 1 84.5 783 LEU B C 1
ATOM 13165 O O . LEU B 1 783 ? -7.77 -38.344 21.172 1 84.5 783 LEU B O 1
ATOM 13169 N N . PRO B 1 784 ? -5.871 -39.406 21.312 1 81.31 784 PRO B N 1
ATOM 13170 C CA . PRO B 1 784 ? -5.164 -38.281 21.922 1 81.31 784 PRO B CA 1
ATOM 13171 C C . PRO B 1 784 ? -4.805 -37.188 20.906 1 81.31 784 PRO B C 1
ATOM 13173 O O . PRO B 1 784 ? -3.623 -36.906 20.688 1 81.31 784 PRO B O 1
ATOM 13176 N N . VAL B 1 785 ? -5.684 -36.656 20.141 1 85.75 785 VAL B N 1
ATOM 13177 C CA . VAL B 1 785 ? -5.445 -35.625 19.109 1 85.75 785 VAL B CA 1
ATOM 13178 C C . VAL B 1 785 ? -5.918 -34.281 19.609 1 85.75 785 VAL B C 1
ATOM 13180 O O . VAL B 1 785 ? -5.871 -33.281 18.875 1 85.75 785 VAL B O 1
ATOM 13183 N N . GLY B 1 786 ? -6.148 -34.062 20.922 1 77.31 786 GLY B N 1
ATOM 13184 C CA . GLY B 1 786 ? -6.613 -32.781 21.484 1 77.31 786 GLY B CA 1
ATOM 13185 C C . GLY B 1 786 ? -8.117 -32.625 21.391 1 77.31 786 GLY B C 1
ATOM 13186 O O . GLY B 1 786 ? -8.742 -33.062 20.422 1 77.31 786 GLY B O 1
ATOM 13187 N N . GLU B 1 787 ? -8.734 -31.953 22.25 1 76.31 787 GLU B N 1
ATOM 13188 C CA . GLU B 1 787 ? -10.18 -31.797 22.359 1 76.31 787 GLU B CA 1
ATOM 13189 C C . GLU B 1 787 ? -10.719 -30.906 21.234 1 76.31 787 GLU B C 1
ATOM 13191 O O . GLU B 1 787 ? -11.883 -31.047 20.844 1 76.31 787 GLU B O 1
ATOM 13196 N N . ALA B 1 788 ? -9.891 -30.172 20.672 1 81.12 788 ALA B N 1
ATOM 13197 C CA . ALA B 1 788 ? -10.359 -29.219 19.672 1 81.12 788 ALA B CA 1
ATOM 13198 C C . ALA B 1 788 ? -10.391 -29.859 18.281 1 81.12 788 ALA B C 1
ATOM 13200 O O . ALA B 1 788 ? -11.039 -29.344 17.359 1 81.12 788 ALA B O 1
ATOM 13201 N N . THR B 1 789 ? -9.773 -31.016 18.094 1 89.56 789 THR B N 1
ATOM 13202 C CA . THR B 1 789 ? -9.75 -31.703 16.812 1 89.56 789 THR B CA 1
ATOM 13203 C C . THR B 1 789 ? -11.078 -32.406 16.562 1 89.56 789 THR B C 1
ATOM 13205 O O . THR B 1 789 ? -11.602 -33.094 17.453 1 89.56 789 THR B O 1
ATOM 13208 N N . THR B 1 790 ? -11.672 -32.312 15.445 1 90.56 790 THR B N 1
ATOM 13209 C CA . THR B 1 790 ? -12.945 -32.938 15.102 1 90.56 790 THR B CA 1
ATOM 13210 C C . THR B 1 790 ? -12.727 -34.375 14.617 1 90.56 790 THR B C 1
ATOM 13212 O O . THR B 1 790 ? -11.93 -34.625 13.711 1 90.56 790 THR B O 1
ATOM 13215 N N . VAL B 1 791 ? -13.344 -35.312 15.305 1 92.94 791 VAL B N 1
ATOM 13216 C CA . VAL B 1 791 ? -13.359 -36.688 14.883 1 92.94 791 VAL B CA 1
ATOM 13217 C C . VAL B 1 791 ? -14.781 -37.125 14.508 1 92.94 791 VAL B C 1
ATOM 13219 O O . VAL B 1 791 ? -15.672 -37.125 15.359 1 92.94 791 VAL B O 1
ATOM 13222 N N . ASP B 1 792 ? -14.977 -37.406 13.234 1 93.5 792 ASP B N 1
ATOM 13223 C CA . ASP B 1 792 ? -16.328 -37.656 12.742 1 93.5 792 ASP B CA 1
ATOM 13224 C C . ASP B 1 792 ? -16.312 -38.562 11.508 1 93.5 792 ASP B C 1
ATOM 13226 O O . ASP B 1 792 ? -15.266 -39.094 11.133 1 93.5 792 ASP B O 1
ATOM 13230 N N . SER B 1 793 ? -17.469 -38.875 10.961 1 94 793 SER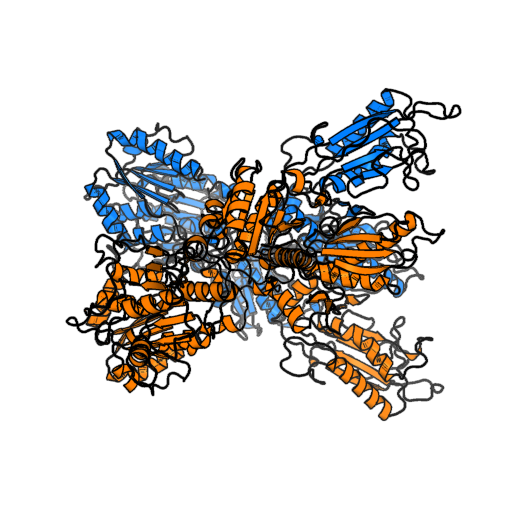 B N 1
ATOM 13231 C CA . SER B 1 793 ? -17.594 -39.562 9.68 1 94 793 SER B CA 1
ATOM 13232 C C . SER B 1 793 ? -17.797 -38.562 8.539 1 94 793 SER B C 1
ATOM 13234 O O . SER B 1 793 ? -18.234 -37.438 8.758 1 94 793 SER B O 1
ATOM 13236 N N . VAL B 1 794 ? -17.484 -39 7.352 1 92.69 794 VAL B N 1
ATOM 13237 C CA . VAL B 1 794 ? -17.609 -38.156 6.168 1 92.69 794 VAL B CA 1
ATOM 13238 C C . VAL B 1 794 ? -19.047 -37.688 6.008 1 92.69 794 VAL B C 1
ATOM 13240 O O . VAL B 1 794 ? -19.312 -36.5 5.781 1 92.69 794 VAL B O 1
ATOM 13243 N N . LYS B 1 795 ? -19.969 -38.625 6.156 1 89.25 795 LYS B N 1
ATOM 13244 C CA . LYS B 1 795 ? -21.391 -38.344 5.984 1 89.25 795 LYS B CA 1
ATOM 13245 C C . LYS B 1 795 ? -21.875 -37.344 7.047 1 89.25 795 LYS B C 1
ATOM 13247 O O . LYS B 1 795 ? -22.578 -36.375 6.734 1 89.25 795 LYS B O 1
ATOM 13252 N N . HIS B 1 796 ? -21.453 -37.625 8.234 1 90.06 796 HIS B N 1
ATOM 13253 C CA . HIS B 1 796 ? -21.891 -36.812 9.352 1 90.06 796 HIS B CA 1
ATOM 13254 C C . HIS B 1 796 ? -21.297 -35.406 9.273 1 90.06 796 HIS B C 1
ATOM 13256 O O . HIS B 1 796 ? -21.875 -34.438 9.781 1 90.06 796 HIS B O 1
ATOM 13262 N N . PHE B 1 797 ? -20.188 -35.25 8.664 1 91.56 797 PHE B N 1
ATOM 13263 C CA . PHE B 1 797 ? -19.453 -34 8.57 1 91.56 797 PHE B CA 1
ATOM 13264 C C . PHE B 1 797 ? -19.875 -33.219 7.336 1 91.56 797 PHE B C 1
ATOM 13266 O O . PHE B 1 797 ? -19.344 -32.125 7.082 1 91.56 797 PHE B O 1
ATOM 13273 N N . SER B 1 798 ? -20.812 -33.688 6.602 1 89.19 798 SER B N 1
ATOM 13274 C CA . SER B 1 798 ? -21.266 -33.062 5.371 1 89.19 798 SER B CA 1
ATOM 13275 C C . SER B 1 798 ? -21.797 -31.656 5.648 1 89.19 798 SER B C 1
ATOM 13277 O O . SER B 1 798 ? -22.484 -31.422 6.645 1 89.19 798 SER B O 1
ATOM 13279 N N . GLY B 1 799 ? -21.391 -30.688 4.785 1 85.69 799 GLY B N 1
ATOM 13280 C CA . GLY B 1 799 ? -21.797 -29.297 4.953 1 85.69 799 GLY B CA 1
ATOM 13281 C C . GLY B 1 799 ? -20.766 -28.453 5.668 1 85.69 799 GLY B C 1
ATOM 13282 O O . GLY B 1 799 ? -20.844 -27.219 5.641 1 85.69 799 GLY B O 1
ATOM 13283 N N . LEU B 1 800 ? -19.875 -29.109 6.277 1 87.69 800 LEU B N 1
ATOM 13284 C CA . LEU B 1 800 ? -18.797 -28.438 6.988 1 87.69 800 LEU B CA 1
ATOM 13285 C C . LEU B 1 800 ? -17.469 -28.594 6.254 1 87.69 800 LEU B C 1
ATOM 13287 O O . LEU B 1 800 ? -17.391 -29.312 5.262 1 87.69 800 LEU B O 1
ATOM 13291 N N . SER B 1 801 ? -16.531 -27.797 6.633 1 88.56 801 SER B N 1
ATOM 13292 C CA . SER B 1 801 ? -15.188 -27.891 6.074 1 88.56 801 SER B CA 1
ATOM 13293 C C . SER B 1 801 ? -14.141 -27.438 7.086 1 88.56 801 SER B C 1
ATOM 13295 O O . SER B 1 801 ? -14.453 -26.734 8.047 1 88.56 801 SER B O 1
ATOM 13297 N N . LYS B 1 802 ? -12.906 -27.953 6.934 1 88.38 802 LYS B N 1
ATOM 13298 C CA . LYS B 1 802 ? -11.75 -27.531 7.734 1 88.38 802 LYS B CA 1
ATOM 13299 C C . LYS B 1 802 ? -10.516 -27.344 6.855 1 88.38 802 LYS B C 1
ATOM 13301 O O . LYS B 1 802 ? -10.422 -27.922 5.773 1 88.38 802 LYS B O 1
ATOM 13306 N N . PRO B 1 803 ? -9.602 -26.562 7.309 1 83.31 803 PRO B N 1
ATOM 13307 C CA . PRO B 1 803 ? -8.383 -26.359 6.531 1 83.31 803 PRO B CA 1
ATOM 13308 C C . PRO B 1 803 ? -7.602 -27.641 6.289 1 83.31 803 PRO B C 1
ATOM 13310 O O . PRO B 1 803 ? -7.129 -27.891 5.18 1 83.31 803 PRO B O 1
ATOM 13313 N N . VAL B 1 804 ? -7.539 -28.484 7.348 1 89.88 804 VAL B N 1
ATOM 13314 C CA . VAL B 1 804 ? -6.816 -29.75 7.246 1 89.88 804 VAL B CA 1
ATOM 13315 C C . VAL B 1 804 ? -7.766 -30.906 7.516 1 89.88 804 VAL B C 1
ATOM 13317 O O . VAL B 1 804 ? -8.414 -30.953 8.562 1 89.88 804 VAL B O 1
ATOM 13320 N N . VAL B 1 805 ? -7.844 -31.812 6.559 1 94.31 805 VAL B N 1
ATOM 13321 C CA . VAL B 1 805 ? -8.703 -32.969 6.715 1 94.31 805 VAL B CA 1
ATOM 13322 C C . VAL B 1 805 ? -7.883 -34.25 6.527 1 94.31 805 VAL B C 1
ATOM 13324 O O . VAL B 1 805 ? -7.141 -34.375 5.551 1 94.31 805 VAL B O 1
ATOM 13327 N N . ILE B 1 806 ? -7.965 -35.125 7.496 1 95.94 806 ILE B N 1
ATOM 13328 C CA . ILE B 1 806 ? -7.336 -36.438 7.43 1 95.94 806 ILE B CA 1
ATOM 13329 C C . ILE B 1 806 ? -8.406 -37.531 7.207 1 95.94 806 ILE B C 1
ATOM 13331 O O . ILE B 1 806 ? -9.242 -37.75 8.078 1 95.94 806 ILE B O 1
ATOM 13335 N N . ALA B 1 807 ? -8.406 -38.094 6.09 1 96.38 807 ALA B N 1
ATOM 13336 C CA . ALA B 1 807 ? -9.359 -39.156 5.75 1 96.38 807 ALA B CA 1
ATOM 13337 C C . ALA B 1 807 ? -8.766 -40.531 6.047 1 96.38 807 ALA B C 1
ATOM 13339 O O . ALA B 1 807 ? -7.688 -40.875 5.559 1 96.38 807 ALA B O 1
ATOM 13340 N N . VAL B 1 808 ? -9.523 -41.344 6.84 1 94.88 808 VAL B N 1
ATOM 13341 C CA . VAL B 1 808 ? -9.008 -42.656 7.262 1 94.88 808 VAL B CA 1
ATOM 13342 C C . VAL B 1 808 ? -9.75 -43.75 6.516 1 94.88 808 VAL B C 1
ATOM 13344 O O . VAL B 1 808 ? -10.969 -43.906 6.641 1 94.88 808 VAL B O 1
ATOM 13347 N N . HIS B 1 809 ? -9.133 -44.594 5.762 1 92.56 809 HIS B N 1
ATOM 13348 C CA . HIS B 1 809 ? -9.609 -45.781 5.07 1 92.56 809 HIS B CA 1
ATOM 13349 C C . HIS B 1 809 ? -10.938 -45.5 4.359 1 92.56 809 HIS B C 1
ATOM 13351 O O . HIS B 1 809 ? -11.945 -46.156 4.641 1 92.56 809 HIS B O 1
ATOM 13357 N N . PRO B 1 810 ? -10.898 -44.562 3.42 1 93 810 PRO B N 1
ATOM 13358 C CA . PRO B 1 810 ? -12.141 -44.25 2.709 1 93 810 PRO B CA 1
ATOM 13359 C C . PRO B 1 810 ? -12.703 -45.469 1.968 1 93 810 PRO B C 1
ATOM 13361 O O . PRO B 1 810 ? -12.016 -46.062 1.133 1 93 810 PRO B O 1
ATOM 13364 N N . LYS B 1 811 ? -13.891 -45.844 2.289 1 90.25 811 LYS B N 1
ATOM 13365 C CA . LYS B 1 811 ? -14.578 -46.969 1.667 1 90.25 811 LYS B CA 1
ATOM 13366 C C . LYS B 1 811 ? -16.094 -46.812 1.764 1 90.25 811 LYS B C 1
ATOM 13368 O O . LYS B 1 811 ? -16.594 -46.156 2.676 1 90.25 811 LYS B O 1
ATOM 13373 N N . ILE B 1 812 ? -16.797 -47.281 0.856 1 89.38 812 ILE B N 1
ATOM 13374 C CA . ILE B 1 812 ? -18.25 -47.25 0.869 1 89.38 812 ILE B CA 1
ATOM 13375 C C . ILE B 1 812 ? -18.797 -48.562 0.294 1 89.38 812 ILE B C 1
ATOM 13377 O O . ILE B 1 812 ? -18.141 -49.219 -0.525 1 89.38 812 ILE B O 1
ATOM 13381 N N . ASN B 1 813 ? -19.906 -48.969 0.809 1 87.31 813 ASN B N 1
ATOM 13382 C CA . ASN B 1 813 ? -20.609 -50.125 0.255 1 87.31 813 ASN B CA 1
ATOM 13383 C C . ASN B 1 813 ? -21.234 -49.812 -1.099 1 87.31 813 ASN B C 1
ATOM 13385 O O . ASN B 1 813 ? -22.141 -48.969 -1.187 1 87.31 813 ASN B O 1
ATOM 13389 N N . PRO B 1 814 ? -20.766 -50.469 -2.115 1 87.38 814 PRO B N 1
ATOM 13390 C CA . PRO B 1 814 ? -21.266 -50.156 -3.455 1 87.38 814 PRO B CA 1
ATOM 13391 C C . PRO B 1 814 ? -22.766 -50.406 -3.598 1 87.38 814 PRO B C 1
ATOM 13393 O O . PRO B 1 814 ? -23.406 -49.812 -4.477 1 87.38 814 PRO B O 1
ATOM 13396 N N . GLN B 1 815 ? -23.344 -51.219 -2.801 1 85.44 815 GLN B N 1
ATOM 13397 C CA . GLN B 1 815 ? -24.781 -51.5 -2.881 1 85.44 815 GLN B CA 1
ATOM 13398 C C . GLN B 1 815 ? -25.609 -50.344 -2.334 1 85.44 815 GLN B C 1
ATOM 13400 O O . GLN B 1 815 ? -26.734 -50.125 -2.773 1 85.44 815 GLN B O 1
ATOM 13405 N N . THR B 1 816 ? -24.938 -49.656 -1.515 1 86.12 816 THR B N 1
ATOM 13406 C CA . THR B 1 816 ? -25.734 -48.625 -0.826 1 86.12 816 THR B CA 1
ATOM 13407 C C . THR B 1 816 ? -25.266 -47.219 -1.199 1 86.12 816 THR B C 1
ATOM 13409 O O . THR B 1 816 ? -25.984 -46.25 -0.984 1 86.12 816 THR B O 1
ATOM 13412 N N . GLY B 1 817 ? -24.109 -47.25 -1.723 1 89.69 817 GLY B N 1
ATOM 13413 C CA . GLY B 1 817 ? -23.594 -45.906 -1.976 1 89.69 817 GLY B CA 1
ATOM 13414 C C . GLY B 1 817 ? -22.75 -45.812 -3.227 1 89.69 817 GLY B C 1
ATOM 13415 O O . GLY B 1 817 ? -22.266 -46.844 -3.734 1 89.69 817 GLY B O 1
ATOM 13416 N N . ASP B 1 818 ? -22.594 -44.562 -3.756 1 90 818 ASP B N 1
ATOM 13417 C CA . ASP B 1 818 ? -21.75 -44.25 -4.906 1 90 818 ASP B CA 1
ATOM 13418 C C . ASP B 1 818 ? -20.359 -43.812 -4.461 1 90 818 ASP B C 1
ATOM 13420 O O . ASP B 1 818 ? -20.203 -42.812 -3.779 1 90 818 ASP B O 1
ATOM 13424 N N . TYR B 1 819 ? -19.406 -44.531 -4.914 1 90.31 819 TYR B N 1
ATOM 13425 C CA . TYR B 1 819 ? -18.031 -44.281 -4.465 1 90.31 819 TYR B CA 1
ATOM 13426 C C . TYR B 1 819 ? -17.531 -42.938 -4.91 1 90.31 819 TYR B C 1
ATOM 13428 O O . TYR B 1 819 ? -16.875 -42.219 -4.141 1 90.31 819 TYR B O 1
ATOM 13436 N N . ASN B 1 820 ? -17.703 -42.562 -6.191 1 89 820 ASN B N 1
ATOM 13437 C CA . ASN B 1 820 ? -17.234 -41.281 -6.699 1 89 820 ASN B CA 1
ATOM 13438 C C . ASN B 1 820 ? -17.844 -40.125 -5.926 1 89 820 ASN B C 1
ATOM 13440 O O . ASN B 1 820 ? -17.141 -39.156 -5.582 1 89 820 ASN B O 1
ATOM 13444 N N . LYS B 1 821 ? -19.047 -40.219 -5.66 1 90.19 821 LYS B N 1
ATOM 13445 C CA . LYS B 1 821 ? -19.719 -39.188 -4.906 1 90.19 821 LYS B CA 1
ATOM 13446 C C . LYS B 1 821 ? -19.219 -39.125 -3.463 1 90.19 821 LYS B C 1
ATOM 13448 O O . LYS B 1 821 ? -19.125 -38.062 -2.865 1 90.19 821 LYS B O 1
ATOM 13453 N N . PHE B 1 822 ? -18.969 -40.312 -2.961 1 92.5 822 PHE B N 1
ATOM 13454 C CA . PHE B 1 822 ? -18.406 -40.375 -1.612 1 92.5 822 PHE B CA 1
ATOM 13455 C C . PHE B 1 822 ? -17.062 -39.688 -1.535 1 92.5 822 PHE B C 1
ATOM 13457 O O . PHE B 1 822 ? -16.812 -38.906 -0.617 1 92.5 822 PHE B O 1
ATOM 13464 N N . MET B 1 823 ? -16.25 -39.938 -2.51 1 92.44 823 MET B N 1
ATOM 13465 C CA . MET B 1 823 ? -14.922 -39.312 -2.539 1 92.44 823 MET B CA 1
ATOM 13466 C C . MET B 1 823 ? -15.023 -37.812 -2.73 1 92.44 823 MET B C 1
ATOM 13468 O O . MET B 1 823 ? -14.266 -37.062 -2.121 1 92.44 823 MET B O 1
ATOM 13472 N N . LEU B 1 824 ? -15.875 -37.438 -3.539 1 90.69 824 LEU B N 1
ATOM 13473 C CA . LEU B 1 824 ? -16.094 -36.031 -3.744 1 90.69 824 LEU B CA 1
ATOM 13474 C C . LEU B 1 824 ? -16.5 -35.344 -2.441 1 90.69 824 LEU B C 1
ATOM 13476 O O . LEU B 1 824 ? -16.016 -34.25 -2.133 1 90.69 824 LEU B O 1
ATOM 13480 N N . ASN B 1 825 ? -17.344 -35.938 -1.76 1 92 825 ASN B N 1
ATOM 13481 C CA . ASN B 1 825 ? -17.781 -35.438 -0.466 1 92 825 ASN B CA 1
ATOM 13482 C C . ASN B 1 825 ? -16.609 -35.312 0.506 1 92 825 ASN B C 1
ATOM 13484 O O . ASN B 1 825 ? -16.469 -34.312 1.199 1 92 825 ASN B O 1
ATOM 13488 N N . LEU B 1 826 ? -15.844 -36.25 0.482 1 93.62 826 LEU B N 1
ATOM 13489 C CA . LEU B 1 826 ? -14.688 -36.281 1.372 1 93.62 826 LEU B CA 1
ATOM 13490 C C . LEU B 1 826 ? -13.695 -35.188 1.02 1 93.62 826 LEU B C 1
ATOM 13492 O O . LEU B 1 826 ? -13.258 -34.438 1.894 1 93.62 826 LEU B O 1
ATOM 13496 N N . ILE B 1 827 ? -13.328 -35.031 -0.229 1 92.75 827 ILE B N 1
ATOM 13497 C CA . ILE B 1 827 ? -12.328 -34.094 -0.699 1 92.75 827 ILE B CA 1
ATOM 13498 C C . ILE B 1 827 ? -12.805 -32.656 -0.447 1 92.75 827 ILE B C 1
ATOM 13500 O O . ILE B 1 827 ? -12.031 -31.812 -0.023 1 92.75 827 ILE B O 1
ATOM 13504 N N . SER B 1 828 ? -14 -32.406 -0.675 1 90.12 828 SER B N 1
ATOM 13505 C CA . SER B 1 828 ? -14.57 -31.047 -0.608 1 90.12 828 SER B CA 1
ATOM 13506 C C . SER B 1 828 ? -14.602 -30.531 0.827 1 90.12 828 SER B C 1
ATOM 13508 O O . SER B 1 828 ? -14.836 -29.344 1.061 1 90.12 828 SER B O 1
ATOM 13510 N N . ARG B 1 829 ? -14.305 -31.375 1.794 1 91.19 829 ARG B N 1
ATOM 13511 C CA . ARG B 1 829 ? -14.289 -30.953 3.189 1 91.19 829 ARG B CA 1
ATOM 13512 C C . ARG B 1 829 ? -12.992 -30.219 3.521 1 91.19 829 ARG B C 1
ATOM 13514 O O . ARG B 1 829 ? -12.93 -29.484 4.504 1 91.19 829 ARG B O 1
ATOM 13521 N N . ALA B 1 830 ? -11.984 -30.484 2.73 1 90.5 830 ALA B N 1
ATOM 13522 C CA . ALA B 1 830 ? -10.688 -29.844 2.949 1 90.5 830 ALA B CA 1
ATOM 13523 C C . ALA B 1 830 ? -10.57 -28.562 2.146 1 90.5 830 ALA B C 1
ATOM 13525 O O . ALA B 1 830 ? -10.906 -28.531 0.959 1 90.5 830 ALA B O 1
ATOM 13526 N N . SER B 1 831 ? -10.078 -27.594 2.83 1 84.81 831 SER B N 1
ATOM 13527 C CA . SER B 1 831 ? -9.922 -26.328 2.105 1 84.81 831 SER B CA 1
ATOM 13528 C C . SER B 1 831 ? -8.469 -26.094 1.719 1 84.81 831 SER B C 1
ATOM 13530 O O . SER B 1 831 ? -8.18 -25.406 0.735 1 84.81 831 SER B O 1
ATOM 13532 N N . SER B 1 832 ? -7.535 -26.641 2.492 1 81.38 832 SER B N 1
ATOM 13533 C CA . SER B 1 832 ? -6.129 -26.344 2.24 1 81.38 832 SER B CA 1
ATOM 13534 C C . SER B 1 832 ? -5.32 -27.625 2.047 1 81.38 832 SER B C 1
ATOM 13536 O O . SER B 1 832 ? -4.59 -27.766 1.062 1 81.38 832 SER B O 1
ATOM 13538 N N . GLN B 1 833 ? -5.504 -28.562 3.018 1 88.12 833 GLN B N 1
ATOM 13539 C CA . GLN B 1 833 ? -4.711 -29.781 3.014 1 88.12 833 GLN B CA 1
ATOM 13540 C C . GLN B 1 833 ? -5.59 -31.016 3.213 1 88.12 833 GLN B C 1
ATOM 13542 O O . GLN B 1 833 ? -6.449 -31.031 4.098 1 88.12 833 GLN B O 1
ATOM 13547 N N . LEU B 1 834 ? -5.402 -31.969 2.326 1 94.19 834 LEU B N 1
ATOM 13548 C CA . LEU B 1 834 ? -6.066 -33.281 2.453 1 94.19 834 LEU B CA 1
ATOM 13549 C C . LEU B 1 834 ? -5.043 -34.406 2.578 1 94.19 834 LEU B C 1
ATOM 13551 O O . LEU B 1 834 ? -4.094 -34.469 1.797 1 94.19 834 LEU B O 1
ATOM 13555 N N . ILE B 1 835 ? -5.156 -35.156 3.633 1 94.62 835 ILE B N 1
ATOM 13556 C CA . ILE B 1 835 ? -4.355 -36.375 3.83 1 94.62 835 ILE B CA 1
ATOM 13557 C C . ILE B 1 835 ? -5.25 -37.625 3.752 1 94.62 835 ILE B C 1
ATOM 13559 O O . ILE B 1 835 ? -6.25 -37.719 4.465 1 94.62 835 ILE B O 1
ATOM 13563 N N . ILE B 1 836 ? -4.941 -38.531 2.902 1 95.75 836 ILE B N 1
ATOM 13564 C CA . ILE B 1 836 ? -5.719 -39.75 2.771 1 95.75 836 ILE B CA 1
ATOM 13565 C C . ILE B 1 836 ? -4.879 -40.938 3.225 1 95.75 836 ILE B C 1
ATOM 13567 O O . ILE B 1 836 ? -3.811 -41.219 2.668 1 95.75 836 ILE B O 1
ATOM 13571 N N . ILE B 1 837 ? -5.363 -41.656 4.23 1 95.06 837 ILE B N 1
ATOM 13572 C CA . ILE B 1 837 ? -4.727 -42.875 4.719 1 95.06 837 ILE B CA 1
ATOM 13573 C C . ILE B 1 837 ? -5.477 -44.094 4.188 1 95.06 837 ILE B C 1
ATOM 13575 O O . ILE B 1 837 ? -6.586 -44.375 4.633 1 95.06 837 ILE B O 1
ATOM 13579 N N . SER B 1 838 ? -4.867 -44.812 3.273 1 93.5 838 SER B N 1
ATOM 13580 C CA . SER B 1 838 ? -5.488 -46 2.705 1 93.5 838 SER B CA 1
ATOM 13581 C C . SER B 1 838 ? -5.215 -47.25 3.566 1 93.5 838 SER B C 1
ATOM 13583 O O . SER B 1 838 ? -4.238 -47.281 4.316 1 93.5 838 SER B O 1
ATOM 13585 N N . ALA B 1 839 ? -6.121 -48.25 3.488 1 89.38 839 ALA B N 1
ATOM 13586 C CA . ALA B 1 839 ? -5.988 -49.469 4.27 1 89.38 839 ALA B CA 1
ATOM 13587 C C . ALA B 1 839 ? -4.879 -50.344 3.713 1 89.38 839 ALA B C 1
ATOM 13589 O O . ALA B 1 839 ? -4.344 -51.219 4.422 1 89.38 839 ALA B O 1
ATOM 13590 N N . SER B 1 840 ? -4.613 -50.25 2.377 1 88.06 840 SER B N 1
ATOM 13591 C CA . SER B 1 840 ? -3.578 -51.031 1.729 1 88.06 840 SER B CA 1
ATOM 13592 C C . SER B 1 840 ? -2.76 -50.188 0.757 1 88.06 840 SER B C 1
ATOM 13594 O O . SER B 1 840 ? -3.201 -49.125 0.335 1 88.06 840 SER B O 1
ATOM 13596 N N . ASP B 1 841 ? -1.655 -50.688 0.413 1 84.56 841 ASP B N 1
ATOM 13597 C CA . ASP B 1 841 ? -0.784 -50 -0.533 1 84.56 841 ASP B CA 1
ATOM 13598 C C . ASP B 1 841 ? -1.407 -49.969 -1.926 1 84.56 841 ASP B C 1
ATOM 13600 O O . ASP B 1 841 ? -1.194 -49 -2.68 1 84.56 841 ASP B O 1
ATOM 13604 N N . ASN B 1 842 ? -2.127 -50.969 -2.148 1 83.81 842 ASN B N 1
ATOM 13605 C CA . ASN B 1 842 ? -2.797 -51.031 -3.445 1 83.81 842 ASN B CA 1
ATOM 13606 C C . ASN B 1 842 ? -3.83 -49.906 -3.574 1 83.81 842 ASN B C 1
ATOM 13608 O O . ASN B 1 842 ? -3.93 -49.25 -4.621 1 83.81 842 ASN B O 1
ATOM 13612 N N . ASP B 1 843 ? -4.562 -49.781 -2.588 1 87.81 843 ASP B N 1
ATOM 13613 C CA . ASP B 1 843 ? -5.559 -48.719 -2.59 1 87.81 843 ASP B CA 1
ATOM 13614 C C . ASP B 1 843 ? -4.895 -47.344 -2.695 1 87.81 843 ASP B C 1
ATOM 13616 O O . ASP B 1 843 ? -5.402 -46.438 -3.385 1 87.81 843 ASP B O 1
ATOM 13620 N N . LYS B 1 844 ? -3.877 -47.188 -1.952 1 90.56 844 LYS B N 1
ATOM 13621 C CA . LYS B 1 844 ? -3.111 -45.938 -2.004 1 90.56 844 LYS B CA 1
ATOM 13622 C C . LYS B 1 844 ? -2.643 -45.656 -3.426 1 90.56 844 LYS B C 1
ATOM 13624 O O . LYS B 1 844 ? -2.807 -44.531 -3.918 1 90.56 844 LYS B O 1
ATOM 13629 N N . SER B 1 845 ? -2.109 -46.594 -4.035 1 85.06 845 SER B N 1
ATOM 13630 C CA . SER B 1 845 ? -1.583 -46.438 -5.387 1 85.06 845 SER B CA 1
ATOM 13631 C C . SER B 1 845 ? -2.691 -46.094 -6.371 1 85.06 845 SER B C 1
ATOM 13633 O O . SER B 1 845 ? -2.473 -45.312 -7.309 1 85.06 845 SER B O 1
ATOM 13635 N N . GLN B 1 846 ? -3.775 -46.625 -6.219 1 84.75 846 GLN B N 1
ATOM 13636 C CA . GLN B 1 846 ? -4.906 -46.344 -7.098 1 84.75 846 GLN B CA 1
ATOM 13637 C C . GLN B 1 846 ? -5.348 -44.875 -6.973 1 84.75 846 GLN B C 1
ATOM 13639 O O . GLN B 1 846 ? -5.625 -44.219 -7.977 1 84.75 846 GLN B O 1
ATOM 13644 N N . LEU B 1 847 ? -5.402 -44.5 -5.793 1 88.69 847 LEU B N 1
ATOM 13645 C CA . LEU B 1 847 ? -5.816 -43.125 -5.551 1 88.69 847 LEU B CA 1
ATOM 13646 C C . LEU B 1 847 ? -4.762 -42.156 -6.043 1 88.69 847 LEU B C 1
ATOM 13648 O O . LEU B 1 847 ? -5.094 -41.094 -6.578 1 88.69 847 LEU B O 1
ATOM 13652 N N . MET B 1 848 ? -3.605 -42.5 -5.77 1 85.88 848 MET B N 1
ATOM 13653 C CA . MET B 1 848 ? -2.508 -41.656 -6.25 1 85.88 848 MET B CA 1
ATOM 13654 C C . MET B 1 848 ? -2.514 -41.562 -7.773 1 85.88 848 MET B C 1
ATOM 13656 O O . MET B 1 848 ? -2.246 -40.5 -8.344 1 85.88 848 MET B O 1
ATOM 13660 N N . ASP B 1 849 ? -2.805 -42.625 -8.352 1 78.25 849 ASP B N 1
ATOM 13661 C CA . ASP B 1 849 ? -2.891 -42.656 -9.805 1 78.25 849 ASP B CA 1
ATOM 13662 C C . ASP B 1 849 ? -4.02 -41.781 -10.312 1 78.25 849 ASP B C 1
ATOM 13664 O O . ASP B 1 849 ? -3.852 -41.031 -11.289 1 78.25 849 ASP B O 1
ATOM 13668 N N . LYS B 1 850 ? -5.039 -41.875 -9.688 1 82.62 850 LYS B N 1
ATOM 13669 C CA . LYS B 1 850 ? -6.18 -41.031 -10.055 1 82.62 850 LYS B CA 1
ATOM 13670 C C . LYS B 1 850 ? -5.867 -39.562 -9.844 1 82.62 850 LYS B C 1
ATOM 13672 O O . LYS B 1 850 ? -6.289 -38.719 -10.633 1 82.62 850 LYS B O 1
ATOM 13677 N N . TYR B 1 851 ? -5.25 -39.312 -8.703 1 83.94 851 TYR B N 1
ATOM 13678 C CA . TYR B 1 851 ? -4.84 -37.969 -8.391 1 83.94 851 TYR B CA 1
ATOM 13679 C C . TYR B 1 851 ? -3.912 -37.406 -9.461 1 83.94 851 TYR B C 1
ATOM 13681 O O . TYR B 1 851 ? -4.027 -36.25 -9.852 1 83.94 851 TYR B O 1
ATOM 13689 N N . ASN B 1 852 ? -3.006 -38.219 -9.82 1 64.81 852 ASN B N 1
ATOM 13690 C CA . ASN B 1 852 ? -1.974 -37.781 -10.766 1 64.81 852 ASN B CA 1
ATOM 13691 C C . ASN B 1 852 ? -2.48 -37.812 -12.203 1 64.81 852 ASN B C 1
ATOM 13693 O O . ASN B 1 852 ? -1.834 -37.281 -13.109 1 64.81 852 ASN B O 1
ATOM 13697 N N . A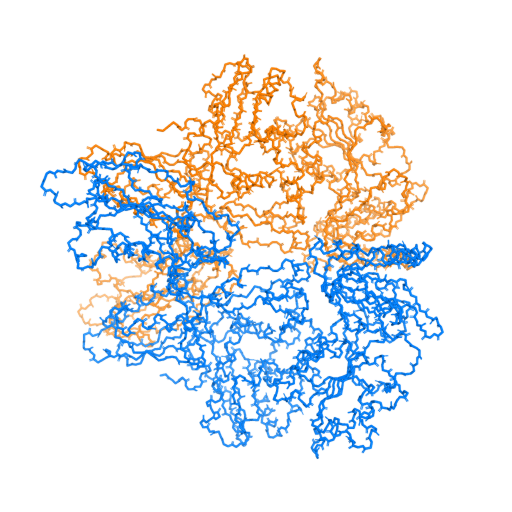SP B 1 853 ? -3.654 -38.5 -12.414 1 62.03 853 ASP B N 1
ATOM 13698 C CA . ASP B 1 853 ? -4.223 -38.594 -13.758 1 62.03 853 ASP B CA 1
ATOM 13699 C C . ASP B 1 853 ? -4.824 -37.25 -14.195 1 62.03 853 ASP B C 1
ATOM 13701 O O . ASP B 1 853 ? -5.523 -36.594 -13.43 1 62.03 853 ASP B O 1
#

Radius of gyration: 38.91 Å; Cα contacts (8 Å, |Δi|>4): 3503; chains: 2; bounding box: 109×115×102 Å

Organism: Saccoglossus kowalevskii (NCBI:txid10224)

Sequence (1706 aa):
MDLSKLGETILHCDVNINKRVNVGWNSNVQVYLCALLNSGGGILHLQNTSHENDDVNFKSLDTWWSGVEQQLRWVLSEDDICNFIDLVGSFNDPDLYVFVKGADHICTVHYHARVPTDTATLFLSYHTVMKLMMQQDGQVGCLSKLRPFPNEFQYGKQIAGIPQETMQIQFKFLSSDKDVRTEPIADRISWFIRRYVSAFANHAGGHIIFGVEDKTCQVYGEEIPDEATKYDIIDKVEERMKKTIWVHLKQRVQRGIHWDIGFYPVLNTPEGITGSRVVVVVSVVKYPGLVYTQCPESYHIVNGKVEQLSFTDWRSNLMMQITDIDELKYKYHRLEIQSPRSVPVYMLHDTITVIQEKHFKLKEDTISCFPTGFLQRLSSKPAREWLQKFISQCTMSGIMILLSWTLFDASMVTKPKDAVCDVLLLTKTGIILITLVEGAVTSKTEHYSVQLGAKLKQRIVLDGGCREKFNIICLAFSCLEKVPGNYILENHCLEQYHITEDKIQALLHSIVVVMATFTPMINESWHKEKSFLLTFSPQQFELLWLYRQHKELWVYGPPGSGKTLSAICFIKGLLKTGCHGDEVLYLCENQPLCDNIRKLNICQAVCRRKFLADYNSSSEKGSCYENIKHIVIDEAQNFKDWDGDWYRLANHIVRRGEDGAGHHGYLWVFVDTNLQVHKFNTGMPDLTHKITFGLTQIIRCSGELFGFASKFLQSHYDEVDSLDTSLAHDYPGEKVKFLSSHNADIDTLLPNLVREYTQRGYHASDVAILFSKKQEAEERSDLPVGEATTVDSVKHFSGLSKPVVIAVHPKINPQTGDYNKFMLNLISRASSQLIIISASDNDKSQLMDKYNDMDLSKLGETILHCDVNINKRVNVGWNSNVQVYLCALLNSGGGILHLQNTSHENDDVNFKSLDTWWSGVEQQLRWVLSEDDICNFIDLVGSFNDPDLYVFVKGADHICTVHYHARVPTDTATLFLSYHTVMKLMMQQDGQVGCLSKLRPFPNEFQYGKQIAGIPQETMQIQFKFLSSDKDVRTEPIADRISWFIRRYVSAFANHAGGHIIFGVEDKTCQVYGEEIPDEATKYDIIDKVEERMKKTIWVHLKQRVQRGIHWDIGFYPVLNTPEGITGSRVVVVVSVVKYPGLVYTQCPESYHIVNGKVEQLSFTDWRSNLMMQITDIDELKYKYHRLEIQSPRSVPVYMLHDTITVIQEKHFKLKEDTISCFPTGFLQRLSSKPAREWLQKFISQCTMSGIMILLSWTLFDASMVTKPKDAVCDVLLLTKTGIILITLVEGAVTSKTEHYSVQLGAKLKQRIVLDGGCREKFNIICLAFSCLEKVPGNYILENHCLEQYHITEDKIQALLHSIVVVMATFTPMINESWHKEKSFLLTFSPQQFELLWLYRQHKELWVYGPPGSGKTLSAICFIKGLLKTGCHGDEVLYLCENQPLCDNIRKLNICQAVCRRKFLADYNSSSEKGSCYENIKHIVIDEAQNFKDWDGDWYRLANHIVRRGEDGAGHHGYLWVFVDTNLQVHKFNTGMPDLTHKITFGLTQIIRCSGELFGFASKFLQSHYDEVDSLDTSLAHDYPGEKVKFLSSHNADIDTLLPNLVREYTQRGYHASDVAILFSKKQEAEERSDLPVGEATTVDSVKHFSGLSKPVVIAVHPKINPQTGDYNKFMLNLISRASSQLIIISASDNDKSQLMDKYND

pLDDT: mean 86.24, std 10.97, range [36.62, 98.0]